Protein 2E9K (pdb70)

Solvent-accessible surface area: 8118 Å² total; per-residue (Å²): 97,79,132,61,76,106,87,120,85,227,12,60,122,16,41,66,33,2,46,107,42,3,116,62,40,127,186,28,119,14,80,74,10,18,64,22,9,93,27,2,18,2,6,0,0,1,2,49,141,120,133,71,126,55,0,80,37,154,78,16,64,119,112,68,15,54,125,1,1,90,57,0,12,64,20,0,84,183,105,69,44,18,80,44,81,33,86,0,144,103,8,24,85,34,143,147,29,98,81,90,44,12,29,111,11,3,34,85,2,41,116,90,47,140,62,115,134,132,179,129,187

Sequence (121 aa):
GSSGSSGDIRPSKLLTWCQQQTEGYQHVNVTDLTTSWRSGLALCAIIHRFRPELINFDSLNEDDAVENNQLAFDVAEREFGIPPVTTGKEMASAQEPDKLSMVMYLSKFYELFRGTPLRPVGSSGSSGDIRPSKLLTWCQQQTEGYQHVNVTDLTTSWRSGLALCAIIHRFRPELINFDSLNEDDAVENNQLAFDVAEREFGIPPVTTGKEMASAQEPDKLSMVMYLSKFYELFRGTPLRPVGSSGSSGDIRPSKLLTWCQQQTEGYQHVNVTDLTTSWRSGLALCAIIHRFRPELINFDSLNEDDAVENNQLAFDVAEREFGIPPVTTGKEMASAQEPDKLSMVMYLSKFYELFRGTPLRPVGSSGSSGDIRPSKLLTWCQQQTEGYQHVNVTDLTTSWRSGLALCAIIHRFRPELINFDSLNEDDAVENNQLAFDVAEREFGIPPVTTGKEMASAQEPDKLSMVMYLSKFYELFRGTPLRPVGSSGSSGDIRPSKLLTWCQQQTEGYQHVNVTDLTTSWRSGLALCAIIHRFRPELINFDSLNEDDAVENNQLAFDVAEREFGIPPVTTGKEMASAQEPDKLSMVMYLSKFYELFRGTPLRPVGSSGSSGDIRPSKLLTWCQQQTEGYQHVNVTDLTTSWRSGLALCAIIHRFRPELINFDSLNEDDAVENNQLAFDVAEREFGIPPVTTGKEMASAQEPDKLSMVMYLSKFYELFRGTPLRPVGSSGSSGDIRPSKLLTWCQQQTEGYQHVNVTDLTTSWRSGLALCAIIHRFRPELINFDSLNEDDAVENNQLAFDVAEREFGIPPVTTGKEMASAQEPDKLSMVMYLSKFYELFRGTPLRPVGSSGSSGDIRPSKLLTWCQQQTEGYQHVNVTDLTTSWRSGLALCAIIHRFRPELINFDSLNEDDAVENNQLAFDVAEREFGIPPVTTGKEMASAQEPDKLSMVMYLSKFYELFRGTPLRPVGSSGSSGDIRPSKLLTWCQQQTEGYQHVNVTDLTTSWRSGLALCAIIHRFRPELINFDSLNEDDAVENNQLAFDVAEREFGIPPVTTGKEMASAQEPDKLSMVMYLSKFYELFRGTPLRPVGSSGSSGDIRPSKLLTWCQQQTEGYQHVNVTDLTTSWRSGLALCAIIHRFRPELINFDSLNEDDAVENNQLAFDVAEREFGIPPVTTGKEMASAQEPDKLSMVMYLSKFYELFRGTPLRPVGSSGSSGDIRPSKLLTWCQQQTEGYQHVNVTDLTTSWRSGLALCAIIHRFRPELINFDSLNEDDAVENNQLAFDVAEREFGIPPVTTGKEMASAQEPDKLSMVMYLSKFYELFRGTPLRPVGSSGSSGDIRPSKLLTWCQQQTEGYQHVNVTDLTTSWRSGLALCAIIHRFRPELINFDSLNEDDAVENNQLAFDVAEREFGIPPVTTGKEMASAQEPDKLSMVMYLSKFYELFRGTPLRPVGSSGSSGDIRPSKLLTWCQQQTEGYQHVNVTDLTTSWRSGLALCAIIHRFRPELINFDSLNEDDAVENNQLAFDVAEREFGIPPVTTGKEMASAQEPDKLSMVMYLSKFYELFRGTPLRPVGSSGSSGDIRPSKLLTWCQQQTEGYQHVNVTDLTTSWRSGLALCAIIHRFRPELINFDSLNEDDAVENNQLAFDVAEREFGIPPVTTGKEMASAQEPDKLSMVMYLSKFYELFRGTPLRPVGSSGSSGDIRPSKLLTWCQQQTEGYQHVNVTDLTTSWRSGLALCAIIHRFRPELINFDSLNEDDAVENNQLAFDVAEREFGIPPVTTGKEMASAQEPDKLSMVMYLSKFYELFRGTPLRPVGSSGSSGDIRPSKLLTWCQQQTEGYQHVNVTDLTTSWRSGLALCAIIHRFRPELINFDSLNEDDAVENNQLAFDVAEREFGIPPVTTGKEMASAQEPDKLSMVMYLSKFYELFRGTPLRPVGSSGSSGDIRPSKLLTWCQQQTEGYQHVNVTDLTTSWRSGLALCAIIHRFRPELINFDSLNEDDAVENNQLAFDVAEREFGIPPVTTGKEMASAQEPDKLSMVMYLSKFYELFRGTPLRPVGSSGSSGDIRPSKLLTWCQQQTEGYQHVNVTDLTTSWRSGLALCAIIHRFRPELINFDSLNEDDAVENNQLAFDVAEREFGIPPVTTGKEMASAQEPDKLSMVMYLSKFYELFRGTPLRPVGSSGSSGDIRPSKLLTWCQQQTEGYQHVNVTDLTTSWRSGLALCAIIHRFRPELINFDSLNEDDAVENNQLAFDVAEREFGIPPVTTGKEMASAQEPDKLSMVMYLSKFYELFRGTPLRPVGSSGSSGDIRPSKLLTWCQQQTEGYQHVNVTDLTTSWRSGLALCAIIHRFRPELINFDSLNEDDAVENNQLAFDVAEREFGIPPVTTGKEMASAQEPDKLSMVMYLSKFYELFRGTPLRPV

InterPro domains:
  IPR001715 Calponin homology domain [PF00307] (521-622)
  IPR001715 Calponin homology domain [PS50021] (516-619)
  IPR001715 Calponin homology domain [SM00033] (518-617)
  IPR001781 Zinc finger, LIM-type [PF00412] (1002-1058)
  IPR001781 Zinc finger, LIM-type [PS00478] (1002-1036)
  IPR001781 Zinc finger, LIM-type [PS50023] (1000-1062)
  IPR001781 Zinc finger, LIM-type [SM00132] (1001-1055)
  IPR002938 FAD-binding domain [PF01494] (87-123)
  IPR016103 ProQ/FinO domain [SM00945] (1627-1721)
  IPR022735 bMERB domain [PF12130] (1809-1942)
  IPR022735 bMERB domain [PS51848] (1796-1945)
  IPR022735 bMERB domain [SM01203] (1803-1945)
  IPR036188 FAD/NAD(P)-binding domain superfamily [G3DSA:3.50.50.60] (2-494)
  IPR036188 FAD/NAD(P)-binding domain superfamily [SSF51905] (86-437)
  IPR036872 CH domain superfamily [G3DSA:1.10.418.10] (517-625)
  IPR036872 CH domain superfamily [SSF47576] (388-622)
  IPR050540 F-actin Monooxygenase Mical [PTHR23167] (63-1945)
  IPR057494 [F-actin]-monooxygenase MICAL1-3-like, Rossman domain [PF25413] (241-370)

Nearest PDB structures (foldseek):
  2e9k-assembly1_A  TM=8.822E-01  e=6.210E-16  Homo sapiens
  2d88-assembly1_A  TM=9.011E-01  e=2.094E-11  Homo sapiens
  6ici-assembly1_A  TM=9.616E-01  e=8.379E-11  Homo sapiens
  1tjt-assembly1_A-2  TM=9.449E-01  e=8.167E-08  Homo sapiens
  2d87-assembly1_A  TM=7.882E-01  e=4.642E-08  Homo sapiens

Organism: Homo sapiens (NCBI:txid9606)

Structure (mmCIF, N/CA/C/O backbone):
data_2E9K
#
_entry.id   2E9K
#
loop_
_atom_site.group_PDB
_atom_site.id
_atom_site.type_symbol
_atom_site.label_atom_id
_atom_site.label_alt_id
_atom_site.label_comp_id
_atom_site.label_asym_id
_atom_site.label_entity_id
_atom_site.label_seq_id
_atom_site.pdbx_PDB_ins_code
_atom_site.Cartn_x
_atom_site.Cartn_y
_atom_site.Cartn_z
_atom_site.occupancy
_atom_site.B_iso_or_equiv
_atom_site.auth_seq_id
_atom_site.auth_comp_id
_atom_site.auth_asym_id
_atom_site.auth_atom_id
_atom_site.pdbx_PDB_model_num
ATOM 1 N N . GLY A 1 1 ? -14.983 -10.577 -7.501 1.00 0.00 1 GLY A N 1
ATOM 2 C CA . GLY A 1 1 ? -14.860 -11.264 -8.773 1.00 0.00 1 GLY A CA 1
ATOM 3 C C . GLY A 1 1 ? -15.217 -12.734 -8.676 1.00 0.00 1 GLY A C 1
ATOM 4 O O . GLY A 1 1 ? -16.002 -13.243 -9.475 1.00 0.00 1 GLY A O 1
ATOM 8 N N . SER A 1 2 ? -14.637 -13.418 -7.694 1.00 0.00 2 SER A N 1
ATOM 9 C CA . SER A 1 2 ? -14.895 -14.840 -7.498 1.00 0.00 2 SER A CA 1
ATOM 10 C C . SER A 1 2 ? -16.386 -15.102 -7.314 1.00 0.00 2 SER A C 1
ATOM 11 O O . SER A 1 2 ? -17.119 -14.253 -6.805 1.00 0.00 2 SER A O 1
ATOM 19 N N . SER A 1 3 ? -16.829 -16.284 -7.730 1.00 0.00 3 SER A N 1
ATOM 20 C CA . SER A 1 3 ? -18.234 -16.657 -7.615 1.00 0.00 3 SER A CA 1
ATOM 21 C C . SER A 1 3 ? -18.644 -16.783 -6.151 1.00 0.00 3 SER A C 1
ATOM 22 O O . SER A 1 3 ? -19.717 -16.331 -5.754 1.00 0.00 3 SER A O 1
ATOM 30 N N . GLY A 1 4 ? -17.780 -17.402 -5.352 1.00 0.00 4 GLY A N 1
ATOM 31 C CA . GLY A 1 4 ? -18.070 -17.577 -3.941 1.00 0.00 4 GLY A CA 1
ATOM 32 C C . GLY A 1 4 ? -16.823 -17.848 -3.122 1.00 0.00 4 GLY A C 1
ATOM 33 O O . GLY A 1 4 ? -16.685 -18.915 -2.523 1.00 0.00 4 GLY A O 1
ATOM 37 N N . SER A 1 5 ? -15.911 -16.882 -3.098 1.00 0.00 5 SER A N 1
ATOM 38 C CA . SER A 1 5 ? -14.666 -17.023 -2.352 1.00 0.00 5 SER A CA 1
ATOM 39 C C . SER A 1 5 ? -14.922 -16.949 -0.850 1.00 0.00 5 SER A C 1
ATOM 40 O O . SER A 1 5 ? -15.646 -16.074 -0.375 1.00 0.00 5 SER A O 1
ATOM 48 N N . SER A 1 6 ? -14.323 -17.875 -0.107 1.00 0.00 6 SER A N 1
ATOM 49 C CA . SER A 1 6 ? -14.488 -17.918 1.341 1.00 0.00 6 SER A CA 1
ATOM 50 C C . SER A 1 6 ? -13.295 -18.600 2.004 1.00 0.00 6 SER A C 1
ATOM 51 O O . SER A 1 6 ? -12.879 -19.683 1.595 1.00 0.00 6 SER A O 1
ATOM 59 N N . GLY A 1 7 ? -12.748 -17.956 3.031 1.00 0.00 7 GLY A N 1
ATOM 60 C CA . GLY A 1 7 ? -11.609 -18.514 3.734 1.00 0.00 7 GLY A CA 1
ATOM 61 C C . GLY A 1 7 ? -10.480 -17.515 3.895 1.00 0.00 7 GLY A C 1
ATOM 62 O O . GLY A 1 7 ? -10.133 -17.136 5.013 1.00 0.00 7 GLY A O 1
ATOM 66 N N . ASP A 1 8 ? -9.906 -17.089 2.776 1.00 0.00 8 ASP A N 1
ATOM 67 C CA . ASP A 1 8 ? -8.809 -16.128 2.797 1.00 0.00 8 ASP A CA 1
ATOM 68 C C . ASP A 1 8 ? -9.098 -14.954 1.867 1.00 0.00 8 ASP A C 1
ATOM 69 O O . ASP A 1 8 ? -9.483 -15.143 0.713 1.00 0.00 8 ASP A O 1
ATOM 78 N N . ILE A 1 9 ? -8.909 -13.741 2.378 1.00 0.00 9 ILE A N 1
ATOM 79 C CA . ILE A 1 9 ? -9.150 -12.537 1.593 1.00 0.00 9 ILE A CA 1
ATOM 80 C C . ILE A 1 9 ? -7.839 -11.922 1.114 1.00 0.00 9 ILE A C 1
ATOM 81 O O . ILE A 1 9 ? -6.823 -11.982 1.808 1.00 0.00 9 ILE A O 1
ATOM 97 N N . ARG A 1 10 ? -7.869 -11.331 -0.076 1.00 0.00 10 ARG A N 1
ATOM 98 C CA . ARG A 1 10 ? -6.683 -10.705 -0.648 1.00 0.00 10 ARG A CA 1
ATOM 99 C C . ARG A 1 10 ? -6.380 -9.380 0.045 1.00 0.00 10 ARG A C 1
ATOM 100 O O . ARG A 1 10 ? -5.331 -9.201 0.665 1.00 0.00 10 ARG A O 1
ATOM 121 N N . PRO A 1 11 ? -7.319 -8.428 -0.060 1.00 0.00 11 PRO A N 1
ATOM 122 C CA . PRO A 1 11 ? -7.175 -7.103 0.550 1.00 0.00 11 PRO A CA 1
ATOM 123 C C . PRO A 1 11 ? -7.258 -7.154 2.072 1.00 0.00 11 PRO A C 1
ATOM 124 O O . PRO A 1 11 ? -7.282 -6.118 2.737 1.00 0.00 11 PRO A O 1
ATOM 135 N N . SER A 1 12 ? -7.302 -8.365 2.618 1.00 0.00 12 SER A N 1
ATOM 136 C CA . SER A 1 12 ? -7.386 -8.550 4.062 1.00 0.00 12 SER A CA 1
ATOM 137 C C . SER A 1 12 ? -6.476 -7.565 4.789 1.00 0.00 12 SER A C 1
ATOM 138 O O . SER A 1 12 ? -6.922 -6.816 5.660 1.00 0.00 12 SER A O 1
ATOM 146 N N . LYS A 1 13 ? -5.198 -7.571 4.427 1.00 0.00 13 LYS A N 1
ATOM 147 C CA . LYS A 1 13 ? -4.223 -6.679 5.043 1.00 0.00 13 LYS A CA 1
ATOM 148 C C . LYS A 1 13 ? -4.513 -5.225 4.683 1.00 0.00 13 LYS A C 1
ATOM 149 O O . LYS A 1 13 ? -4.465 -4.341 5.540 1.00 0.00 13 LYS A O 1
ATOM 168 N N . LEU A 1 14 ? -4.816 -4.983 3.412 1.00 0.00 14 LEU A N 1
ATOM 169 C CA . LEU A 1 14 ? -5.116 -3.636 2.940 1.00 0.00 14 LEU A CA 1
ATOM 170 C C . LEU A 1 14 ? -6.176 -2.976 3.816 1.00 0.00 14 LEU A C 1
ATOM 171 O O . LEU A 1 14 ? -5.955 -1.898 4.371 1.00 0.00 14 LEU A O 1
ATOM 187 N N . LEU A 1 15 ? -7.327 -3.628 3.937 1.00 0.00 15 LEU A N 1
ATOM 188 C CA . LEU A 1 15 ? -8.421 -3.105 4.747 1.00 0.00 15 LEU A CA 1
ATOM 189 C C . LEU A 1 15 ? -7.900 -2.535 6.063 1.00 0.00 15 LEU A C 1
ATOM 190 O O . LEU A 1 15 ? -8.107 -1.360 6.368 1.00 0.00 15 LEU A O 1
ATOM 206 N N . THR A 1 16 ? -7.221 -3.375 6.839 1.00 0.00 16 THR A N 1
ATOM 207 C CA . THR A 1 16 ? -6.670 -2.955 8.120 1.00 0.00 16 THR A CA 1
ATOM 208 C C . THR A 1 16 ? -6.121 -1.535 8.044 1.00 0.00 16 THR A C 1
ATOM 209 O O . THR A 1 16 ? -6.680 -0.611 8.637 1.00 0.00 16 THR A O 1
ATOM 220 N N . TRP A 1 17 ? -5.027 -1.367 7.311 1.00 0.00 17 TRP A N 1
ATOM 221 C CA . TRP A 1 17 ? -4.403 -0.057 7.158 1.00 0.00 17 TRP A CA 1
ATOM 222 C C . TRP A 1 17 ? -5.458 1.040 7.064 1.00 0.00 17 TRP A C 1
ATOM 223 O O . TRP A 1 17 ? -5.488 1.957 7.885 1.00 0.00 17 TRP A O 1
ATOM 244 N N . CYS A 1 18 ? -6.321 0.940 6.059 1.00 0.00 18 CYS A N 1
ATOM 245 C CA . CYS A 1 18 ? -7.377 1.926 5.858 1.00 0.00 18 CYS A CA 1
ATOM 246 C C . CYS A 1 18 ? -8.181 2.129 7.137 1.00 0.00 18 CYS A C 1
ATOM 247 O O . CYS A 1 18 ? -8.280 3.245 7.648 1.00 0.00 18 CYS A O 1
ATOM 255 N N . GLN A 1 19 ? -8.755 1.045 7.649 1.00 0.00 19 GLN A N 1
ATOM 256 C CA . GLN A 1 19 ? -9.552 1.106 8.868 1.00 0.00 19 GLN A CA 1
ATOM 257 C C . GLN A 1 19 ? -8.787 1.808 9.985 1.00 0.00 19 GLN A C 1
ATOM 258 O O . GLN A 1 19 ? -9.370 2.539 10.785 1.00 0.00 19 GLN A O 1
ATOM 272 N N . GLN A 1 20 ? -7.478 1.580 10.033 1.00 0.00 20 GLN A N 1
ATOM 273 C CA . GLN A 1 20 ? -6.634 2.190 11.053 1.00 0.00 20 GLN A CA 1
ATOM 274 C C . GLN A 1 20 ? -6.558 3.702 10.864 1.00 0.00 20 GLN A C 1
ATOM 275 O O . GLN A 1 20 ? -6.764 4.465 11.807 1.00 0.00 20 GLN A O 1
ATOM 289 N N . GLN A 1 21 ? -6.261 4.126 9.640 1.00 0.00 21 GLN A N 1
ATOM 290 C CA . GLN A 1 21 ? -6.157 5.547 9.328 1.00 0.00 21 GLN A CA 1
ATOM 291 C C . GLN A 1 21 ? -7.470 6.265 9.620 1.00 0.00 21 GLN A C 1
ATOM 292 O O . GLN A 1 21 ? -7.485 7.324 10.249 1.00 0.00 21 GLN A O 1
ATOM 306 N N . THR A 1 22 ? -8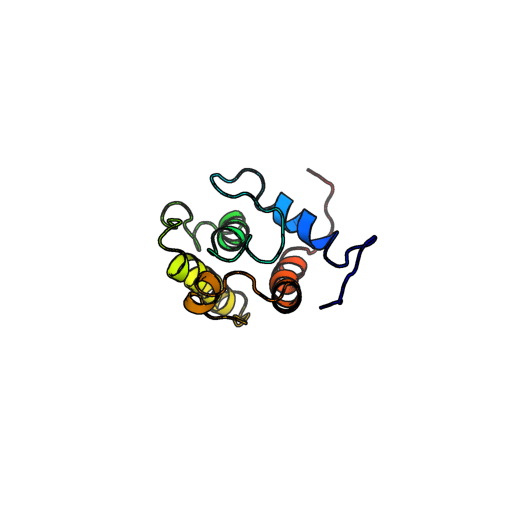.573 5.683 9.159 1.00 0.00 22 THR A N 1
ATOM 307 C CA . THR A 1 22 ? -9.891 6.269 9.369 1.00 0.00 22 THR A CA 1
ATOM 308 C C . THR A 1 22 ? -10.315 6.159 10.829 1.00 0.00 22 THR A C 1
ATOM 309 O O . THR A 1 22 ? -11.126 6.950 11.310 1.00 0.00 22 THR A O 1
ATOM 320 N N . GLU A 1 23 ? -9.760 5.175 11.530 1.00 0.00 23 GLU A N 1
ATOM 321 C CA . GLU A 1 23 ? -10.082 4.964 12.936 1.00 0.00 23 GLU A CA 1
ATOM 322 C C . GLU A 1 23 ? -10.026 6.278 13.711 1.00 0.00 23 GLU A C 1
ATOM 323 O O . GLU A 1 23 ? -9.085 7.056 13.566 1.00 0.00 23 GLU A O 1
ATOM 335 N N . GLY A 1 24 ? -11.043 6.517 14.533 1.00 0.00 24 GLY A N 1
ATOM 336 C CA . GLY A 1 24 ? -11.091 7.737 15.318 1.00 0.00 24 GLY A CA 1
ATOM 337 C C . GLY A 1 24 ? -12.109 8.727 14.788 1.00 0.00 24 GLY A C 1
ATOM 338 O O . GLY A 1 24 ? -12.911 9.271 15.548 1.00 0.00 24 GLY A O 1
ATOM 342 N N . TYR A 1 25 ? -12.077 8.963 13.481 1.00 0.00 25 TYR A N 1
ATOM 343 C CA . TYR A 1 25 ? -13.002 9.898 12.850 1.00 0.00 25 TYR A CA 1
ATOM 344 C C . TYR A 1 25 ? -14.430 9.661 13.332 1.00 0.00 25 TYR A C 1
ATOM 345 O O . TYR A 1 25 ? -14.714 8.664 13.995 1.00 0.00 25 TYR A O 1
ATOM 363 N N . GLN A 1 26 ? -15.323 10.585 12.993 1.00 0.00 26 GLN A N 1
ATOM 364 C CA . GLN A 1 26 ? -16.721 10.477 13.391 1.00 0.00 26 GLN A CA 1
ATOM 365 C C . GLN A 1 26 ? -17.608 10.181 12.186 1.00 0.00 26 GLN A C 1
ATOM 366 O O . GLN A 1 26 ? -17.323 10.616 11.070 1.00 0.00 26 GLN A O 1
ATOM 380 N N . HIS A 1 27 ? -18.685 9.438 12.419 1.00 0.00 27 HIS A N 1
ATOM 381 C CA . HIS A 1 27 ? -19.615 9.083 11.353 1.00 0.00 27 HIS A CA 1
ATOM 382 C C . HIS A 1 27 ? -18.889 8.377 10.212 1.00 0.00 27 HIS A C 1
ATOM 383 O O . HIS A 1 27 ? -19.337 8.406 9.065 1.00 0.00 27 HIS A O 1
ATOM 398 N N . VAL A 1 28 ? -17.766 7.743 10.534 1.00 0.00 28 VAL A N 1
ATOM 399 C CA . VAL A 1 28 ? -16.978 7.029 9.536 1.00 0.00 28 VAL A CA 1
ATOM 400 C C . VAL A 1 28 ? -16.684 5.603 9.986 1.00 0.00 28 VAL A C 1
ATOM 401 O O . VAL A 1 28 ? -15.743 5.361 10.741 1.00 0.00 28 VAL A O 1
ATOM 414 N N . ASN A 1 29 ? -17.496 4.661 9.518 1.00 0.00 29 ASN A N 1
ATOM 415 C CA . ASN A 1 29 ? -17.323 3.257 9.872 1.00 0.00 29 ASN A CA 1
ATOM 416 C C . ASN A 1 29 ? -16.902 2.436 8.656 1.00 0.00 29 ASN A C 1
ATOM 417 O O . ASN A 1 29 ? -17.730 2.080 7.818 1.00 0.00 29 ASN A O 1
ATOM 428 N N . VAL A 1 30 ? -15.609 2.140 8.568 1.00 0.00 30 VAL A N 1
ATOM 429 C CA . VAL A 1 30 ? -15.078 1.360 7.457 1.00 0.00 30 VAL A CA 1
ATOM 430 C C . VAL A 1 30 ? -15.063 -0.128 7.787 1.00 0.00 30 VAL A C 1
ATOM 431 O O . VAL A 1 30 ? -14.327 -0.573 8.668 1.00 0.00 30 VAL A O 1
ATOM 444 N N . THR A 1 31 ? -15.881 -0.895 7.073 1.00 0.00 31 THR A N 1
ATOM 445 C CA . THR A 1 31 ? -15.963 -2.334 7.289 1.00 0.00 31 THR A CA 1
ATOM 446 C C . THR A 1 31 ? -15.591 -3.102 6.027 1.00 0.00 31 THR A C 1
ATOM 447 O O . THR A 1 31 ? -15.202 -4.269 6.091 1.00 0.00 31 THR A O 1
ATOM 458 N N . ASP A 1 32 ? -15.710 -2.442 4.881 1.00 0.00 32 ASP A N 1
ATOM 459 C CA . ASP A 1 32 ? -15.384 -3.063 3.602 1.00 0.00 32 ASP A CA 1
ATOM 460 C C . ASP A 1 32 ? -14.594 -2.103 2.718 1.00 0.00 32 ASP A C 1
ATOM 461 O O . ASP A 1 32 ? -14.234 -1.004 3.142 1.00 0.00 32 ASP A O 1
ATOM 470 N N . LEU A 1 33 ? -14.326 -2.525 1.487 1.00 0.00 33 LEU A N 1
ATOM 471 C CA . LEU A 1 33 ? -13.577 -1.704 0.543 1.00 0.00 33 LEU A CA 1
ATOM 472 C C . LEU A 1 33 ? -14.412 -1.402 -0.698 1.00 0.00 33 LEU A C 1
ATOM 473 O O . LEU A 1 33 ? -13.882 -1.287 -1.804 1.00 0.00 33 LEU A O 1
ATOM 489 N N . THR A 1 34 ? -15.721 -1.273 -0.507 1.00 0.00 34 THR A N 1
ATOM 490 C CA . THR A 1 34 ? -16.630 -0.983 -1.609 1.00 0.00 34 THR A CA 1
ATOM 491 C C . THR A 1 34 ? -17.529 0.203 -1.283 1.00 0.00 34 THR A C 1
ATOM 492 O O . THR A 1 34 ? -17.333 1.305 -1.797 1.00 0.00 34 THR A O 1
ATOM 503 N N . THR A 1 35 ? -18.518 -0.028 -0.424 1.00 0.00 35 THR A N 1
ATOM 504 C CA . THR A 1 35 ? -19.448 1.022 -0.029 1.00 0.00 35 THR A CA 1
ATOM 505 C C . THR A 1 35 ? -18.807 1.979 0.969 1.00 0.00 35 THR A C 1
ATOM 506 O O . THR A 1 35 ? -19.154 3.159 1.023 1.00 0.00 35 THR A O 1
ATOM 517 N N . SER A 1 36 ? -17.868 1.464 1.756 1.00 0.00 36 SER A N 1
ATOM 518 C CA . SER A 1 36 ? -17.179 2.273 2.755 1.00 0.00 36 SER A CA 1
ATOM 519 C C . SER A 1 36 ? -16.548 3.505 2.114 1.00 0.00 36 SER A C 1
ATOM 520 O O . SER A 1 36 ? -16.157 4.446 2.805 1.00 0.00 36 SER A O 1
ATOM 528 N N . TRP A 1 37 ? -16.451 3.492 0.790 1.00 0.00 37 TRP A N 1
ATOM 529 C CA . TRP A 1 37 ? -15.867 4.608 0.054 1.00 0.00 37 TRP A CA 1
ATOM 530 C C . TRP A 1 37 ? -16.809 5.089 -1.043 1.00 0.00 37 TRP A C 1
ATOM 531 O O . TRP A 1 37 ? -16.368 5.597 -2.074 1.00 0.00 37 TRP A O 1
ATOM 552 N N . ARG A 1 38 ? -18.109 4.927 -0.816 1.00 0.00 38 ARG A N 1
ATOM 553 C CA . ARG A 1 38 ? -19.113 5.344 -1.787 1.00 0.00 38 ARG A CA 1
ATOM 554 C C . ARG A 1 38 ? -19.448 6.824 -1.620 1.00 0.00 38 ARG A C 1
ATOM 555 O O . ARG A 1 38 ? -19.929 7.470 -2.551 1.00 0.00 38 ARG A O 1
ATOM 576 N N . SER A 1 39 ? -19.190 7.353 -0.429 1.00 0.00 39 SER A N 1
ATOM 577 C CA . SER A 1 39 ? -19.468 8.755 -0.139 1.00 0.00 39 SER A CA 1
ATOM 578 C C . SER A 1 39 ? -18.212 9.605 -0.311 1.00 0.00 39 SER A C 1
ATOM 579 O O . SER A 1 39 ? -18.291 10.795 -0.613 1.00 0.00 39 SER A O 1
ATOM 587 N N . GLY A 1 40 ? -17.053 8.983 -0.116 1.00 0.00 40 GLY A N 1
ATOM 588 C CA . GLY A 1 40 ? -15.797 9.696 -0.253 1.00 0.00 40 GLY A CA 1
ATOM 589 C C . GLY A 1 40 ? -15.144 9.983 1.085 1.00 0.00 40 GLY A C 1
ATOM 590 O O . GLY A 1 40 ? -13.924 9.884 1.223 1.00 0.00 40 GLY A O 1
ATOM 594 N N . LEU A 1 41 ? -15.956 10.342 2.073 1.00 0.00 41 LEU A N 1
ATOM 595 C CA . LEU A 1 41 ? -15.451 10.646 3.407 1.00 0.00 41 LEU A CA 1
ATOM 596 C C . LEU A 1 41 ? -14.301 9.716 3.779 1.00 0.00 41 LEU A C 1
ATOM 597 O O . LEU A 1 41 ? -13.244 10.165 4.220 1.00 0.00 41 LEU A O 1
ATOM 613 N N . ALA A 1 42 ? -14.514 8.417 3.595 1.00 0.00 42 ALA A N 1
ATOM 614 C CA . ALA A 1 42 ? -13.494 7.423 3.907 1.00 0.00 42 ALA A CA 1
ATOM 615 C C . ALA A 1 42 ? -12.116 7.888 3.448 1.00 0.00 42 ALA A C 1
ATOM 616 O O . ALA A 1 42 ? -11.213 8.087 4.261 1.00 0.00 42 ALA A O 1
ATOM 623 N N . LEU A 1 43 ? -11.961 8.059 2.139 1.00 0.00 43 LEU A N 1
ATOM 624 C CA . LEU A 1 43 ? -10.692 8.500 1.571 1.00 0.00 43 LEU A CA 1
ATOM 625 C C . LEU A 1 43 ? -10.291 9.863 2.125 1.00 0.00 43 LEU A C 1
ATOM 626 O O . LEU A 1 43 ? -9.215 10.017 2.704 1.00 0.00 43 LEU A O 1
ATOM 642 N N . CYS A 1 44 ? -11.164 10.848 1.945 1.00 0.00 44 CYS A N 1
ATOM 643 C CA . CYS A 1 44 ? -10.902 12.199 2.429 1.00 0.00 44 CYS A CA 1
ATOM 644 C C . CYS A 1 44 ? -10.270 12.167 3.816 1.00 0.00 44 CYS A C 1
ATOM 645 O O . CYS A 1 44 ? -9.357 12.937 4.111 1.00 0.00 44 CYS A O 1
ATOM 653 N N . ALA A 1 45 ? -10.764 11.272 4.666 1.00 0.00 45 ALA A N 1
ATOM 654 C CA . ALA A 1 45 ? -10.247 11.139 6.022 1.00 0.00 45 ALA A CA 1
ATOM 655 C C . ALA A 1 45 ? -8.759 10.807 6.012 1.00 0.00 45 ALA A C 1
ATOM 656 O O . ALA A 1 45 ? -7.972 11.421 6.733 1.00 0.00 45 ALA A O 1
ATOM 663 N N . ILE A 1 46 ? -8.380 9.832 5.193 1.00 0.00 46 ILE A N 1
ATOM 664 C CA . ILE A 1 46 ? -6.986 9.420 5.090 1.00 0.00 46 ILE A CA 1
ATOM 665 C C . ILE A 1 46 ? -6.099 10.581 4.654 1.00 0.00 46 ILE A C 1
ATOM 666 O O . ILE A 1 46 ? -5.048 10.829 5.246 1.00 0.00 46 ILE A O 1
ATOM 682 N N . ILE A 1 47 ? -6.531 11.291 3.618 1.00 0.00 47 ILE A N 1
ATOM 683 C CA . ILE A 1 47 ? -5.778 12.429 3.105 1.00 0.00 47 ILE A CA 1
ATOM 684 C C . ILE A 1 47 ? -5.672 13.535 4.150 1.00 0.00 47 ILE A C 1
ATOM 685 O O . ILE A 1 47 ? -4.595 13.795 4.688 1.00 0.00 47 ILE A O 1
ATOM 701 N N . HIS A 1 48 ? -6.798 14.182 4.435 1.00 0.00 48 HIS A N 1
ATOM 702 C CA . HIS A 1 48 ? -6.833 15.258 5.419 1.00 0.00 48 HIS A CA 1
ATOM 703 C C . HIS A 1 48 ? -5.950 14.927 6.618 1.00 0.00 48 HIS A C 1
ATOM 704 O O . HIS A 1 48 ? -5.250 15.792 7.144 1.00 0.00 48 HIS A O 1
ATOM 719 N N . ARG A 1 49 ? -5.990 13.670 7.047 1.00 0.00 49 ARG A N 1
ATOM 720 C CA . ARG A 1 49 ? -5.196 13.225 8.186 1.00 0.00 49 ARG A CA 1
ATOM 721 C C . ARG A 1 49 ? -3.774 13.772 8.103 1.00 0.00 49 ARG A C 1
ATOM 722 O O . ARG A 1 49 ? -3.277 14.382 9.050 1.00 0.00 49 ARG A O 1
ATOM 743 N N . PHE A 1 50 ? -3.125 13.549 6.966 1.00 0.00 50 PHE A N 1
ATOM 744 C CA . PHE A 1 50 ? -1.759 14.018 6.760 1.00 0.00 50 PHE A CA 1
ATOM 745 C C . PHE A 1 50 ? -1.743 15.498 6.389 1.00 0.00 50 PHE A C 1
ATOM 746 O O . PHE A 1 50 ? -0.927 16.267 6.897 1.00 0.00 50 PHE A O 1
ATOM 763 N N . ARG A 1 51 ? -2.649 15.888 5.498 1.00 0.00 51 ARG A N 1
ATOM 764 C CA . ARG A 1 51 ? -2.738 17.275 5.057 1.00 0.00 51 ARG A CA 1
ATOM 765 C C . ARG A 1 51 ? -4.178 17.775 5.123 1.00 0.00 51 ARG A C 1
ATOM 766 O O . ARG A 1 51 ? -4.942 17.670 4.163 1.00 0.00 51 ARG A O 1
ATOM 787 N N . PRO A 1 52 ? -4.558 18.331 6.282 1.00 0.00 52 PRO A N 1
ATOM 788 C CA . PRO A 1 52 ? -5.908 18.859 6.502 1.00 0.00 52 PRO A CA 1
ATOM 789 C C . PRO A 1 52 ? -6.175 20.125 5.694 1.00 0.00 52 PRO A C 1
ATOM 790 O O . PRO A 1 52 ? -7.325 20.465 5.419 1.00 0.00 52 PRO A O 1
ATOM 801 N N . GLU A 1 53 ? -5.104 20.816 5.316 1.00 0.00 53 GLU A N 1
ATOM 802 C CA . GLU A 1 53 ? -5.224 22.045 4.540 1.00 0.00 53 GLU A CA 1
ATOM 803 C C . GLU A 1 53 ? -5.750 21.753 3.137 1.00 0.00 53 GLU A C 1
ATOM 804 O O . GLU A 1 53 ? -6.186 22.658 2.424 1.00 0.00 53 GLU A O 1
ATOM 816 N N . LEU A 1 54 ? -5.704 20.484 2.747 1.00 0.00 54 LEU A N 1
ATOM 817 C CA . LEU A 1 54 ? -6.175 20.071 1.430 1.00 0.00 54 LEU A CA 1
ATOM 818 C C . LEU A 1 54 ? -7.662 19.733 1.464 1.00 0.00 54 LEU A C 1
ATOM 819 O O . LEU A 1 54 ? -8.440 20.225 0.646 1.00 0.00 54 LEU A O 1
ATOM 835 N N . ILE A 1 55 ? -8.050 18.892 2.417 1.00 0.00 55 ILE A N 1
ATOM 836 C CA . ILE A 1 55 ? -9.444 18.491 2.560 1.00 0.00 55 ILE A CA 1
ATOM 837 C C . ILE A 1 55 ? -9.978 18.842 3.944 1.00 0.00 55 ILE A C 1
ATOM 838 O O . ILE A 1 55 ? -9.312 18.616 4.953 1.00 0.00 55 ILE A O 1
ATOM 854 N N . ASN A 1 56 ? -11.186 19.396 3.983 1.00 0.00 56 ASN A N 1
ATOM 855 C CA . ASN A 1 56 ? -11.811 19.779 5.244 1.00 0.00 56 ASN A CA 1
ATOM 856 C C . ASN A 1 56 ? -13.066 18.951 5.502 1.00 0.00 56 ASN A C 1
ATOM 857 O O . ASN A 1 56 ? -14.173 19.354 5.143 1.00 0.00 56 ASN A O 1
ATOM 868 N N . PHE A 1 57 ? -12.887 17.792 6.127 1.00 0.00 57 PHE A N 1
ATOM 869 C CA . PHE A 1 57 ? -14.005 16.908 6.433 1.00 0.00 57 PHE A CA 1
ATOM 870 C C . PHE A 1 57 ? -15.162 17.687 7.051 1.00 0.00 57 PHE A C 1
ATOM 871 O O . PHE A 1 57 ? -16.329 17.404 6.781 1.00 0.00 57 PHE A O 1
ATOM 888 N N . ASP A 1 58 ? -14.829 18.668 7.883 1.00 0.00 58 ASP A N 1
ATOM 889 C CA . ASP A 1 58 ? -15.839 19.489 8.540 1.00 0.00 58 ASP A CA 1
ATOM 890 C C . ASP A 1 58 ? -16.901 19.944 7.544 1.00 0.00 58 ASP A C 1
ATOM 891 O O . ASP A 1 58 ? -18.094 19.941 7.848 1.00 0.00 58 ASP A O 1
ATOM 900 N N . SER A 1 59 ? -16.459 20.338 6.354 1.00 0.00 59 SER A N 1
ATOM 901 C CA . SER A 1 59 ? -17.371 20.801 5.314 1.00 0.00 59 SER A CA 1
ATOM 902 C C . SER A 1 59 ? -17.991 19.622 4.571 1.00 0.00 59 SER A C 1
ATOM 903 O O . SER A 1 59 ? -19.107 19.714 4.058 1.00 0.00 59 SER A O 1
ATOM 911 N N . LEU A 1 60 ? -17.260 18.514 4.516 1.00 0.00 60 LEU A N 1
ATOM 912 C CA . LEU A 1 60 ? -17.737 17.315 3.836 1.00 0.00 60 LEU A CA 1
ATOM 913 C C . LEU A 1 60 ? -18.970 16.748 4.531 1.00 0.00 60 LEU A C 1
ATOM 914 O O . LEU A 1 60 ? -18.864 16.091 5.566 1.00 0.00 60 LEU A O 1
ATOM 930 N N . ASN A 1 61 ? -20.139 17.006 3.955 1.00 0.00 61 ASN A N 1
ATOM 931 C CA . ASN A 1 61 ? -21.393 16.520 4.519 1.00 0.00 61 ASN A CA 1
ATOM 932 C C . ASN A 1 61 ? -21.852 15.249 3.810 1.00 0.00 61 ASN A C 1
ATOM 933 O O . ASN A 1 61 ? -21.881 15.189 2.582 1.00 0.00 61 ASN A O 1
ATOM 944 N N . GLU A 1 62 ? -22.210 14.237 4.594 1.00 0.00 62 GLU A N 1
ATOM 945 C CA . GLU A 1 62 ? -22.668 12.968 4.041 1.00 0.00 62 GLU A CA 1
ATOM 946 C C . GLU A 1 62 ? -23.465 13.189 2.759 1.00 0.00 62 GLU A C 1
ATOM 947 O O . GLU A 1 62 ? -23.165 12.601 1.720 1.00 0.00 62 GLU A O 1
ATOM 959 N N . ASP A 1 63 ? -24.482 14.040 2.841 1.00 0.00 63 ASP A N 1
ATOM 960 C CA . ASP A 1 63 ? -25.323 14.340 1.688 1.00 0.00 63 ASP A CA 1
ATOM 961 C C . ASP A 1 63 ? -24.474 14.745 0.487 1.00 0.00 63 ASP A C 1
ATOM 962 O O . ASP A 1 63 ? -24.738 14.329 -0.641 1.00 0.00 63 ASP A O 1
ATOM 971 N N . ASP A 1 64 ? -23.455 15.559 0.737 1.00 0.00 64 ASP A N 1
ATOM 972 C CA . ASP A 1 64 ? -22.567 16.021 -0.324 1.00 0.00 64 ASP A CA 1
ATOM 973 C C . ASP A 1 64 ? -21.548 14.945 -0.686 1.00 0.00 64 ASP A C 1
ATOM 974 O O . ASP A 1 64 ? -20.348 15.210 -0.751 1.00 0.00 64 ASP A O 1
ATOM 983 N N . ALA A 1 65 ? -22.034 13.731 -0.919 1.00 0.00 65 ALA A N 1
ATOM 984 C CA . ALA A 1 65 ? -21.166 12.615 -1.276 1.00 0.00 65 ALA A CA 1
ATOM 985 C C . ALA A 1 65 ? -20.425 12.891 -2.579 1.00 0.00 65 ALA A C 1
ATOM 986 O O . ALA A 1 65 ? -19.195 12.867 -2.623 1.00 0.00 65 ALA A O 1
ATOM 993 N N . VAL A 1 66 ? -21.181 13.153 -3.641 1.00 0.00 66 VAL A N 1
ATOM 994 C CA . VAL A 1 66 ? -20.596 13.434 -4.946 1.00 0.00 66 VAL A CA 1
ATOM 995 C C . VAL A 1 66 ? -19.411 14.385 -4.823 1.00 0.00 66 VAL A C 1
ATOM 996 O O . VAL A 1 66 ? -18.312 14.087 -5.291 1.00 0.00 66 VAL A O 1
ATOM 1009 N N . GLU A 1 67 ? -19.641 15.532 -4.191 1.00 0.00 67 GLU A N 1
ATOM 1010 C CA . GLU A 1 67 ? -18.591 16.527 -4.007 1.00 0.00 67 GLU A CA 1
ATOM 1011 C C . GLU A 1 67 ? -17.464 15.975 -3.139 1.00 0.00 67 GLU A C 1
ATOM 1012 O O . GLU A 1 67 ? -16.287 16.144 -3.451 1.00 0.00 67 GLU A O 1
ATOM 1024 N N . ASN A 1 68 ? -17.836 15.314 -2.047 1.00 0.00 68 ASN A N 1
ATOM 1025 C CA . ASN A 1 68 ? -16.857 14.738 -1.133 1.00 0.00 68 ASN A CA 1
ATOM 1026 C C . ASN A 1 68 ? -15.901 13.808 -1.874 1.00 0.00 68 ASN A C 1
ATOM 1027 O O . ASN A 1 68 ? -14.740 13.662 -1.494 1.00 0.00 68 ASN A O 1
ATOM 1038 N N . ASN A 1 69 ? -16.398 13.181 -2.936 1.00 0.00 69 ASN A N 1
ATOM 1039 C CA . ASN A 1 69 ? -15.589 12.265 -3.731 1.00 0.00 69 ASN A CA 1
ATOM 1040 C C . ASN A 1 69 ? -14.723 13.030 -4.728 1.00 0.00 69 ASN A C 1
ATOM 1041 O O . ASN A 1 69 ? -13.497 12.924 -4.708 1.00 0.00 69 ASN A O 1
ATOM 1052 N N . GLN A 1 70 ? -15.370 13.799 -5.597 1.00 0.00 70 GLN A N 1
ATOM 1053 C CA . GLN A 1 70 ? -14.658 14.581 -6.601 1.00 0.00 70 GLN A CA 1
ATOM 1054 C C . GLN A 1 70 ? -13.472 15.312 -5.982 1.00 0.00 70 GLN A C 1
ATOM 1055 O O . GLN A 1 70 ? -12.385 15.356 -6.560 1.00 0.00 70 GLN A O 1
ATOM 1069 N N . LEU A 1 71 ? -13.686 15.885 -4.802 1.00 0.00 71 LEU A N 1
ATOM 1070 C CA . LEU A 1 71 ? -12.634 16.615 -4.104 1.00 0.00 71 LEU A CA 1
ATOM 1071 C C . LEU A 1 71 ? -11.383 15.756 -3.953 1.00 0.00 71 LEU A C 1
ATOM 1072 O O . LEU A 1 71 ? -10.322 16.089 -4.479 1.00 0.00 71 LEU A O 1
ATOM 1088 N N . ALA A 1 72 ? -11.516 14.647 -3.233 1.00 0.00 72 ALA A N 1
ATOM 1089 C CA . ALA A 1 72 ? -10.398 13.737 -3.017 1.00 0.00 72 ALA A CA 1
ATOM 1090 C C . ALA A 1 72 ? -9.749 13.342 -4.338 1.00 0.00 72 ALA A C 1
ATOM 1091 O O . ALA A 1 72 ? -8.530 13.423 -4.491 1.00 0.00 72 ALA A O 1
ATOM 1098 N N . PHE A 1 73 ? -10.570 12.913 -5.291 1.00 0.00 73 PHE A N 1
ATOM 1099 C CA . PHE A 1 73 ? -10.075 12.503 -6.600 1.00 0.00 73 PHE A CA 1
ATOM 1100 C C . PHE A 1 73 ? -9.188 13.585 -7.209 1.00 0.00 73 PHE A C 1
ATOM 1101 O O . PHE A 1 73 ? -8.007 13.358 -7.474 1.00 0.00 73 PHE A O 1
ATOM 1118 N N . ASP A 1 74 ? -9.765 14.761 -7.428 1.00 0.00 74 ASP A N 1
ATOM 1119 C CA . ASP A 1 74 ? -9.028 15.879 -8.006 1.00 0.00 74 ASP A CA 1
ATOM 1120 C C . ASP A 1 74 ? -7.740 16.139 -7.230 1.00 0.00 74 ASP A C 1
ATOM 1121 O O . ASP A 1 74 ? -6.649 16.142 -7.800 1.00 0.00 74 ASP A O 1
ATOM 1130 N N . VAL A 1 75 ? -7.875 16.359 -5.926 1.00 0.00 75 VAL A N 1
ATOM 1131 C CA . VAL A 1 75 ? -6.723 16.621 -5.071 1.00 0.00 75 VAL A CA 1
ATOM 1132 C C . VAL A 1 75 ? -5.621 15.593 -5.305 1.00 0.00 75 VAL A C 1
ATOM 1133 O O . VAL A 1 75 ? -4.446 15.942 -5.411 1.00 0.00 75 VAL A O 1
ATOM 1146 N N . ALA A 1 76 ? -6.010 14.325 -5.384 1.00 0.00 76 ALA A N 1
ATOM 1147 C CA . ALA A 1 76 ? -5.055 13.246 -5.608 1.00 0.00 76 ALA A CA 1
ATOM 1148 C C . ALA A 1 76 ? -4.477 13.309 -7.018 1.00 0.00 76 ALA A C 1
ATOM 1149 O O . ALA A 1 76 ? -3.360 12.851 -7.260 1.00 0.00 76 ALA A O 1
ATOM 1156 N N . GLU A 1 77 ? -5.244 13.877 -7.943 1.00 0.00 77 GLU A N 1
ATOM 1157 C CA . GLU A 1 77 ? -4.807 13.997 -9.329 1.00 0.00 77 GLU A CA 1
ATOM 1158 C C . GLU A 1 77 ? -4.002 15.277 -9.537 1.00 0.00 77 GLU A C 1
ATOM 1159 O O . GLU A 1 77 ? -3.318 15.435 -10.548 1.00 0.00 77 GLU A O 1
ATOM 1171 N N . ARG A 1 78 ? -4.091 16.187 -8.573 1.00 0.00 78 ARG A N 1
ATOM 1172 C CA . ARG A 1 78 ? -3.373 17.454 -8.650 1.00 0.00 78 ARG A CA 1
ATOM 1173 C C . ARG A 1 78 ? -2.066 17.387 -7.865 1.00 0.00 78 ARG A C 1
ATOM 1174 O O . ARG A 1 78 ? -1.073 18.007 -8.243 1.00 0.00 78 ARG A O 1
ATOM 1195 N N . GLU A 1 79 ? -2.077 16.632 -6.771 1.00 0.00 79 GLU A N 1
ATOM 1196 C CA . GLU A 1 79 ? -0.893 16.486 -5.933 1.00 0.00 79 GLU A CA 1
ATOM 1197 C C . GLU A 1 79 ? -0.151 15.193 -6.259 1.00 0.00 79 GLU A C 1
ATOM 1198 O O . GLU A 1 79 ? 1.040 15.209 -6.570 1.00 0.00 79 GLU A O 1
ATOM 1210 N N . PHE A 1 80 ? -0.864 14.074 -6.185 1.00 0.00 80 PHE A N 1
ATOM 1211 C CA . PHE A 1 80 ? -0.274 12.771 -6.470 1.00 0.00 80 PHE A CA 1
ATOM 1212 C C . PHE A 1 80 ? -0.324 12.468 -7.964 1.00 0.00 80 PHE A C 1
ATOM 1213 O O . PHE A 1 80 ? 0.470 11.678 -8.475 1.00 0.00 80 PHE A O 1
ATOM 1230 N N . GLY A 1 81 ? -1.263 13.101 -8.660 1.00 0.00 81 GLY A N 1
ATOM 1231 C CA . GLY A 1 81 ? -1.399 12.885 -10.089 1.00 0.00 81 GLY A CA 1
ATOM 1232 C C . GLY A 1 81 ? -2.092 11.577 -10.414 1.00 0.00 81 GLY A C 1
ATOM 1233 O O . GLY A 1 81 ? -2.018 11.092 -11.544 1.00 0.00 81 GLY A O 1
ATOM 1237 N N . ILE A 1 82 ? -2.765 11.003 -9.423 1.00 0.00 82 ILE A N 1
ATOM 1238 C CA . ILE A 1 82 ? -3.472 9.742 -9.609 1.00 0.00 82 ILE A CA 1
ATOM 1239 C C . ILE A 1 82 ? -4.890 9.977 -10.119 1.00 0.00 82 ILE A C 1
ATOM 1240 O O . ILE A 1 82 ? -5.748 10.513 -9.417 1.00 0.00 82 ILE A O 1
ATOM 1256 N N . PRO A 1 83 ? -5.145 9.566 -11.370 1.00 0.00 83 PRO A N 1
ATOM 1257 C CA . PRO A 1 83 ? -6.459 9.720 -12.001 1.00 0.00 83 PRO A CA 1
ATOM 1258 C C . PRO A 1 83 ? -7.510 8.804 -11.382 1.00 0.00 83 PRO A C 1
ATOM 1259 O O . PRO A 1 83 ? -7.268 7.624 -11.130 1.00 0.00 83 PRO A O 1
ATOM 1270 N N . PRO A 1 84 ? -8.704 9.360 -11.130 1.00 0.00 84 PRO A N 1
ATOM 1271 C CA . PRO A 1 84 ? -9.816 8.610 -10.538 1.00 0.00 84 PRO A CA 1
ATOM 1272 C C . PRO A 1 84 ? -10.391 7.572 -11.496 1.00 0.00 84 PRO A C 1
ATOM 1273 O O . PRO A 1 84 ? -10.622 7.857 -12.671 1.00 0.00 84 PRO A O 1
ATOM 1284 N N . VAL A 1 85 ? -10.620 6.366 -10.986 1.00 0.00 85 VAL A N 1
ATOM 1285 C CA . VAL A 1 85 ? -11.170 5.285 -11.796 1.00 0.00 85 VAL A CA 1
ATOM 1286 C C . VAL A 1 85 ? -12.658 5.491 -12.051 1.00 0.00 85 VAL A C 1
ATOM 1287 O O . VAL A 1 85 ? -13.179 5.114 -13.101 1.00 0.00 85 VAL A O 1
ATOM 1300 N N . THR A 1 86 ? -13.341 6.093 -11.082 1.00 0.00 86 THR A N 1
ATOM 1301 C CA . THR A 1 86 ? -14.771 6.350 -11.200 1.00 0.00 86 THR A CA 1
ATOM 1302 C C . THR A 1 86 ? -15.091 7.816 -10.933 1.00 0.00 86 THR A C 1
ATOM 1303 O O . THR A 1 86 ? -14.289 8.540 -10.341 1.00 0.00 86 THR A O 1
ATOM 1314 N N . THR A 1 87 ? -16.268 8.250 -11.371 1.00 0.00 87 THR A N 1
ATOM 1315 C CA . THR A 1 87 ? -16.694 9.631 -11.179 1.00 0.00 87 THR A CA 1
ATOM 1316 C C . THR A 1 87 ? -17.501 9.784 -9.895 1.00 0.00 87 THR A C 1
ATOM 1317 O O . THR A 1 87 ? -18.365 8.962 -9.592 1.00 0.00 87 THR A O 1
ATOM 1328 N N . GLY A 1 88 ? -17.215 10.843 -9.144 1.00 0.00 88 GLY A N 1
ATOM 1329 C CA . GLY A 1 88 ? -17.924 11.084 -7.901 1.00 0.00 88 GLY A CA 1
ATOM 1330 C C . GLY A 1 88 ? -19.386 10.692 -7.982 1.00 0.00 88 GLY A C 1
ATOM 1331 O O . GLY A 1 88 ? -19.893 9.975 -7.119 1.00 0.00 88 GLY A O 1
ATOM 1335 N N . LYS A 1 89 ? -20.067 11.164 -9.021 1.00 0.00 89 LYS A N 1
ATOM 1336 C CA . LYS A 1 89 ? -21.480 10.860 -9.212 1.00 0.00 89 LYS A CA 1
ATOM 1337 C C . LYS A 1 89 ? -21.713 9.353 -9.237 1.00 0.00 89 LYS A C 1
ATOM 1338 O O . LYS A 1 89 ? -22.551 8.833 -8.501 1.00 0.00 89 LYS A O 1
ATOM 1357 N N . GLU A 1 90 ? -20.965 8.657 -10.088 1.00 0.00 90 GLU A N 1
ATOM 1358 C CA . GLU A 1 90 ? -21.091 7.209 -10.207 1.00 0.00 90 GLU A CA 1
ATOM 1359 C C . GLU A 1 90 ? -20.774 6.524 -8.881 1.00 0.00 90 GLU A C 1
ATOM 1360 O O . GLU A 1 90 ? -21.446 5.571 -8.487 1.00 0.00 90 GLU A O 1
ATOM 1372 N N . MET A 1 91 ? -19.746 7.017 -8.198 1.00 0.00 91 MET A N 1
ATOM 1373 C CA . MET A 1 91 ? -19.340 6.453 -6.916 1.00 0.00 91 MET A CA 1
ATOM 1374 C C . MET A 1 91 ? -20.516 6.406 -5.946 1.00 0.00 91 MET A C 1
ATOM 1375 O O . MET A 1 91 ? -20.741 5.398 -5.277 1.00 0.00 91 MET A O 1
ATOM 1389 N N . ALA A 1 92 ? -21.263 7.503 -5.875 1.00 0.00 92 ALA A N 1
ATOM 1390 C CA . ALA A 1 92 ? -22.417 7.585 -4.988 1.00 0.00 92 ALA A CA 1
ATOM 1391 C C . ALA A 1 92 ? -23.622 6.868 -5.587 1.00 0.00 92 ALA A C 1
ATOM 1392 O O . ALA A 1 92 ? -24.386 6.216 -4.875 1.00 0.00 92 ALA A O 1
ATOM 1399 N N . SER A 1 93 ? -23.787 6.993 -6.900 1.00 0.00 93 SER A N 1
ATOM 1400 C CA . SER A 1 93 ? -24.902 6.360 -7.594 1.00 0.00 93 SER A CA 1
ATOM 1401 C C . SER A 1 93 ? -24.858 4.844 -7.425 1.00 0.00 93 SER A C 1
ATOM 1402 O O . SER A 1 93 ? -25.798 4.238 -6.912 1.00 0.00 93 SER A O 1
ATOM 1410 N N . ALA A 1 94 ? -23.758 4.239 -7.861 1.00 0.00 94 ALA A N 1
ATOM 1411 C CA . ALA A 1 94 ? -23.589 2.795 -7.757 1.00 0.00 94 ALA A CA 1
ATOM 1412 C C . ALA A 1 94 ? -23.755 2.325 -6.316 1.00 0.00 94 ALA A C 1
ATOM 1413 O O . ALA A 1 94 ? -23.097 2.834 -5.409 1.00 0.00 94 ALA A O 1
ATOM 1420 N N . GLN A 1 95 ? -24.638 1.353 -6.113 1.00 0.00 95 GLN A N 1
ATOM 1421 C CA . GLN A 1 95 ? -24.891 0.817 -4.781 1.00 0.00 95 GLN A CA 1
ATOM 1422 C C . GLN A 1 95 ? -23.738 -0.071 -4.324 1.00 0.00 95 GLN A C 1
ATOM 1423 O O . GLN A 1 95 ? -23.185 0.123 -3.243 1.00 0.00 95 GLN A O 1
ATOM 1437 N N . GLU A 1 96 ? -23.383 -1.046 -5.156 1.00 0.00 96 GLU A N 1
ATOM 1438 C CA . GLU A 1 96 ? -22.296 -1.964 -4.835 1.00 0.00 96 GLU A CA 1
ATOM 1439 C C . GLU A 1 96 ? -21.290 -2.037 -5.980 1.00 0.00 96 GLU A C 1
ATOM 1440 O O . GLU A 1 96 ? -21.468 -2.775 -6.950 1.00 0.00 96 GLU A O 1
ATOM 1452 N N . PRO A 1 97 ? -20.208 -1.254 -5.868 1.00 0.00 97 PRO A N 1
ATOM 1453 C CA . PRO A 1 97 ? -19.152 -1.211 -6.884 1.00 0.00 97 PRO A CA 1
ATOM 1454 C C . PRO A 1 97 ? -18.336 -2.499 -6.926 1.00 0.00 97 PRO A C 1
ATOM 1455 O O . PRO A 1 97 ? -18.611 -3.443 -6.185 1.00 0.00 97 PRO A O 1
ATOM 1466 N N . ASP A 1 98 ? -17.333 -2.530 -7.796 1.00 0.00 98 ASP A N 1
ATOM 1467 C CA . ASP A 1 98 ? -16.476 -3.702 -7.933 1.00 0.00 98 ASP A CA 1
ATOM 1468 C C . ASP A 1 98 ? -15.324 -3.653 -6.934 1.00 0.00 98 ASP A C 1
ATOM 1469 O O . ASP A 1 98 ? -14.390 -2.865 -7.085 1.00 0.00 98 ASP A O 1
ATOM 1478 N N . LYS A 1 99 ? -15.398 -4.499 -5.912 1.00 0.00 99 LYS A N 1
ATOM 1479 C CA . LYS A 1 99 ? -14.362 -4.553 -4.887 1.00 0.00 99 LYS A CA 1
ATOM 1480 C C . LYS A 1 99 ? -12.972 -4.526 -5.516 1.00 0.00 99 LYS A C 1
ATOM 1481 O O . LYS A 1 99 ? -12.023 -4.010 -4.925 1.00 0.00 99 LYS A O 1
ATOM 1500 N N . LEU A 1 100 ? -12.860 -5.082 -6.717 1.00 0.00 100 LEU A N 1
ATOM 1501 C CA . LEU A 1 100 ? -11.586 -5.120 -7.427 1.00 0.00 100 LEU A CA 1
ATOM 1502 C C . LEU A 1 100 ? -11.141 -3.716 -7.821 1.00 0.00 100 LEU A C 1
ATOM 1503 O O . LEU A 1 100 ? -10.144 -3.204 -7.311 1.00 0.00 100 LEU A O 1
ATOM 1519 N N . SER A 1 101 ? -11.887 -3.096 -8.729 1.00 0.00 101 SER A N 1
ATOM 1520 C CA . SER A 1 101 ? -11.568 -1.751 -9.193 1.00 0.00 101 SER A CA 1
ATOM 1521 C C . SER A 1 101 ? -11.255 -0.831 -8.017 1.00 0.00 101 SER A C 1
ATOM 1522 O O . SER A 1 101 ? -10.487 0.121 -8.147 1.00 0.00 101 SER A O 1
ATOM 1530 N N . MET A 1 102 ? -11.856 -1.124 -6.868 1.00 0.00 102 MET A N 1
ATOM 1531 C CA . MET A 1 102 ? -11.640 -0.325 -5.668 1.00 0.00 102 MET A CA 1
ATOM 1532 C C . MET A 1 102 ? -10.264 -0.601 -5.071 1.00 0.00 102 MET A C 1
ATOM 1533 O O . MET A 1 102 ? -9.475 0.319 -4.853 1.00 0.00 102 MET A O 1
ATOM 1547 N N . VAL A 1 103 ? -9.982 -1.873 -4.807 1.00 0.00 103 VAL A N 1
ATOM 1548 C CA . VAL A 1 103 ? -8.701 -2.269 -4.235 1.00 0.00 103 VAL A CA 1
ATOM 1549 C C . VAL A 1 103 ? -7.540 -1.727 -5.061 1.00 0.00 103 VAL A C 1
ATOM 1550 O O . VAL A 1 103 ? -6.636 -1.082 -4.531 1.00 0.00 103 VAL A O 1
ATOM 1563 N N . MET A 1 104 ? -7.572 -1.993 -6.363 1.00 0.00 104 MET A N 1
ATOM 1564 C CA . MET A 1 104 ? -6.522 -1.530 -7.263 1.00 0.00 104 MET A CA 1
ATOM 1565 C C . MET A 1 104 ? -6.279 -0.034 -7.091 1.00 0.00 104 MET A C 1
ATOM 1566 O O . MET A 1 104 ? -5.143 0.433 -7.172 1.00 0.00 104 MET A O 1
ATOM 1580 N N . TYR A 1 105 ? -7.352 0.712 -6.853 1.00 0.00 105 TYR A N 1
ATOM 1581 C CA . TYR A 1 105 ? -7.255 2.155 -6.672 1.00 0.00 105 TYR A CA 1
ATOM 1582 C C . TYR A 1 105 ? -6.694 2.495 -5.294 1.00 0.00 105 TYR A C 1
ATOM 1583 O O . TYR A 1 105 ? -5.660 3.154 -5.177 1.00 0.00 105 TYR A O 1
ATOM 1601 N N . LEU A 1 106 ? -7.384 2.041 -4.254 1.00 0.00 106 LEU A N 1
ATOM 1602 C CA . LEU A 1 106 ? -6.956 2.295 -2.883 1.00 0.00 106 LEU A CA 1
ATOM 1603 C C . LEU A 1 106 ? -5.484 1.940 -2.697 1.00 0.00 106 LEU A C 1
ATOM 1604 O O . LEU A 1 106 ? -4.735 2.674 -2.053 1.00 0.00 106 LEU A O 1
ATOM 1620 N N . SER A 1 107 ? -5.077 0.810 -3.266 1.00 0.00 107 SER A N 1
ATOM 1621 C CA . SER A 1 107 ? -3.695 0.356 -3.162 1.00 0.00 107 SER A CA 1
ATOM 1622 C C . SER A 1 107 ? -2.726 1.514 -3.374 1.00 0.00 107 SER A C 1
ATOM 1623 O O . SER A 1 107 ? -1.799 1.716 -2.589 1.00 0.00 107 SER A O 1
ATOM 1631 N N . LYS A 1 108 ? -2.946 2.274 -4.442 1.00 0.00 108 LYS A N 1
ATOM 1632 C CA . LYS A 1 108 ? -2.094 3.414 -4.760 1.00 0.00 108 LYS A CA 1
ATOM 1633 C C . LYS A 1 108 ? -1.886 4.296 -3.533 1.00 0.00 108 LYS A C 1
ATOM 1634 O O . LYS A 1 108 ? -0.780 4.776 -3.281 1.00 0.00 108 LYS A O 1
ATOM 1653 N N . PHE A 1 109 ? -2.955 4.505 -2.771 1.00 0.00 109 PHE A N 1
ATOM 1654 C CA . PHE A 1 109 ? -2.889 5.329 -1.570 1.00 0.00 109 PHE A CA 1
ATOM 1655 C C . PHE A 1 109 ? -2.153 4.599 -0.450 1.00 0.00 109 PHE A C 1
ATOM 1656 O O . PHE A 1 109 ? -1.554 5.225 0.425 1.00 0.00 109 PHE A O 1
ATOM 1673 N N . TYR A 1 110 ? -2.204 3.272 -0.483 1.00 0.00 110 TYR A N 1
ATOM 1674 C CA . TYR A 1 110 ? -1.547 2.456 0.530 1.00 0.00 110 TYR A CA 1
ATOM 1675 C C . TYR A 1 110 ? -0.030 2.499 0.364 1.00 0.00 110 TYR A C 1
ATOM 1676 O O . TYR A 1 110 ? 0.702 2.752 1.320 1.00 0.00 110 TYR A O 1
ATOM 1694 N N . GLU A 1 111 ? 0.432 2.251 -0.857 1.00 0.00 111 GLU A N 1
ATOM 1695 C CA . GLU A 1 111 ? 1.861 2.261 -1.149 1.00 0.00 111 GLU A CA 1
ATOM 1696 C C . GLU A 1 111 ? 2.413 3.683 -1.115 1.00 0.00 111 GLU A C 1
ATOM 1697 O O . GLU A 1 111 ? 3.505 3.925 -0.600 1.00 0.00 111 GLU A O 1
ATOM 1709 N N . LEU A 1 112 ? 1.651 4.621 -1.668 1.00 0.00 112 LEU A N 1
ATOM 1710 C CA . LEU A 1 112 ? 2.063 6.020 -1.702 1.00 0.00 112 LEU A CA 1
ATOM 1711 C C . LEU A 1 112 ? 2.331 6.543 -0.295 1.00 0.00 112 LEU A C 1
ATOM 1712 O O . LEU A 1 112 ? 3.252 7.331 -0.079 1.00 0.00 112 LEU A O 1
ATOM 1728 N N . PHE A 1 113 ? 1.521 6.099 0.661 1.00 0.00 113 PHE A N 1
ATOM 1729 C CA . PHE A 1 113 ? 1.672 6.521 2.048 1.00 0.00 113 PHE A CA 1
ATOM 1730 C C . PHE A 1 113 ? 2.671 5.632 2.782 1.00 0.00 113 PHE A C 1
ATOM 1731 O O . PHE A 1 113 ? 3.579 6.124 3.453 1.00 0.00 113 PHE A O 1
ATOM 1748 N N . ARG A 1 114 ? 2.497 4.321 2.650 1.00 0.00 114 ARG A N 1
ATOM 1749 C CA . ARG A 1 114 ? 3.382 3.363 3.301 1.00 0.00 114 ARG A CA 1
ATOM 1750 C C . ARG A 1 114 ? 4.780 3.413 2.692 1.00 0.00 114 ARG A C 1
ATOM 1751 O O . ARG A 1 114 ? 5.017 2.876 1.611 1.00 0.00 114 ARG A O 1
ATOM 1772 N N . GLY A 1 115 ? 5.704 4.064 3.394 1.00 0.00 115 GLY A N 1
ATOM 1773 C CA . GLY A 1 115 ? 7.066 4.173 2.906 1.00 0.00 115 GLY A CA 1
ATOM 1774 C C . GLY A 1 115 ? 8.058 3.439 3.788 1.00 0.00 115 GLY A C 1
ATOM 1775 O O . GLY A 1 115 ? 7.984 2.219 3.938 1.00 0.00 115 GLY A O 1
ATOM 1779 N N . THR A 1 116 ? 8.991 4.184 4.372 1.00 0.00 116 THR A N 1
ATOM 1780 C CA . THR A 1 116 ? 10.004 3.597 5.241 1.00 0.00 116 THR A CA 1
ATOM 1781 C C . THR A 1 116 ? 9.381 3.050 6.520 1.00 0.00 116 THR A C 1
ATOM 1782 O O . THR A 1 116 ? 8.433 3.613 7.067 1.00 0.00 116 THR A O 1
ATOM 1793 N N . PRO A 1 117 ? 9.925 1.927 7.011 1.00 0.00 117 PRO A N 1
ATOM 1794 C CA . PRO A 1 117 ? 9.439 1.280 8.233 1.00 0.00 117 PRO A CA 1
ATOM 1795 C C . PRO A 1 117 ? 9.752 2.095 9.484 1.00 0.00 117 PRO A C 1
ATOM 1796 O O . PRO A 1 117 ? 10.824 2.692 9.597 1.00 0.00 117 PRO A O 1
ATOM 1807 N N . LEU A 1 118 ? 8.810 2.116 10.421 1.00 0.00 118 LEU A N 1
ATOM 1808 C CA . LEU A 1 118 ? 8.986 2.858 11.665 1.00 0.00 118 LEU A CA 1
ATOM 1809 C C . LEU A 1 118 ? 8.271 2.162 12.819 1.00 0.00 118 LEU A C 1
ATOM 1810 O O . LEU A 1 118 ? 7.103 1.791 12.706 1.00 0.00 118 LEU A O 1
ATOM 1826 N N . ARG A 1 119 ? 8.981 1.990 13.930 1.00 0.00 119 ARG A N 1
ATOM 1827 C CA . ARG A 1 119 ? 8.415 1.340 15.105 1.00 0.00 119 ARG A CA 1
ATOM 1828 C C . ARG A 1 119 ? 6.965 1.767 15.317 1.00 0.00 119 ARG A C 1
ATOM 1829 O O . ARG A 1 119 ? 6.569 2.887 14.996 1.00 0.00 119 ARG A O 1
ATOM 1850 N N . PRO A 1 120 ? 6.153 0.852 15.869 1.00 0.00 120 PRO A N 1
ATOM 1851 C CA . PRO A 1 120 ? 4.735 1.111 16.136 1.00 0.00 120 PRO A CA 1
ATOM 1852 C C . PRO A 1 120 ? 4.532 2.117 17.264 1.00 0.00 120 PRO A C 1
ATOM 1853 O O . PRO A 1 120 ? 5.059 1.947 18.363 1.00 0.00 120 PRO A O 1
ATOM 1864 N N . VAL A 1 121 ? 3.763 3.164 16.985 1.00 0.00 121 VAL A N 1
ATOM 1865 C CA . VAL A 1 121 ? 3.488 4.197 17.977 1.00 0.00 121 VAL A CA 1
ATOM 1866 C C . VAL A 1 121 ? 3.070 3.583 19.308 1.00 0.00 121 VAL A C 1
ATOM 1867 O O . VAL A 1 121 ? 3.617 3.920 20.358 1.00 0.00 121 VAL A O 1
ATOM 1880 N N . GLY A 1 1 ? -15.628 -24.346 -2.655 1.00 0.00 1 GLY A N 2
ATOM 1881 C CA . GLY A 1 1 ? -15.553 -22.903 -2.791 1.00 0.00 1 GLY A CA 2
ATOM 1882 C C . GLY A 1 1 ? -15.011 -22.231 -1.545 1.00 0.00 1 GLY A C 2
ATOM 1883 O O . GLY A 1 1 ? -13.971 -21.574 -1.589 1.00 0.00 1 GLY A O 2
ATOM 1887 N N . SER A 1 2 ? -15.719 -22.393 -0.432 1.00 0.00 2 SER A N 2
ATOM 1888 C CA . SER A 1 2 ? -15.306 -21.792 0.831 1.00 0.00 2 SER A CA 2
ATOM 1889 C C . SER A 1 2 ? -14.253 -22.652 1.523 1.00 0.00 2 SER A C 2
ATOM 1890 O O . SER A 1 2 ? -14.581 -23.597 2.240 1.00 0.00 2 SER A O 2
ATOM 1898 N N . SER A 1 3 ? -12.985 -22.316 1.303 1.00 0.00 3 SER A N 2
ATOM 1899 C CA . SER A 1 3 ? -11.883 -23.059 1.901 1.00 0.00 3 SER A CA 2
ATOM 1900 C C . SER A 1 3 ? -10.802 -22.111 2.410 1.00 0.00 3 SER A C 2
ATOM 1901 O O . SER A 1 3 ? -10.755 -20.942 2.028 1.00 0.00 3 SER A O 2
ATOM 1909 N N . GLY A 1 4 ? -9.933 -22.624 3.276 1.00 0.00 4 GLY A N 2
ATOM 1910 C CA . GLY A 1 4 ? -8.864 -21.810 3.824 1.00 0.00 4 GLY A CA 2
ATOM 1911 C C . GLY A 1 4 ? -9.381 -20.686 4.700 1.00 0.00 4 GLY A C 2
ATOM 1912 O O . GLY A 1 4 ? -10.090 -20.927 5.677 1.00 0.00 4 GLY A O 2
ATOM 1916 N N . SER A 1 5 ? -9.024 -19.454 4.351 1.00 0.00 5 SER A N 2
ATOM 1917 C CA . SER A 1 5 ? -9.453 -18.289 5.116 1.00 0.00 5 SER A CA 2
ATOM 1918 C C . SER A 1 5 ? -8.807 -18.278 6.498 1.00 0.00 5 SER A C 2
ATOM 1919 O O . SER A 1 5 ? -9.465 -18.002 7.501 1.00 0.00 5 SER A O 2
ATOM 1927 N N . SER A 1 6 ? -7.514 -18.582 6.542 1.00 0.00 6 SER A N 2
ATOM 1928 C CA . SER A 1 6 ? -6.778 -18.612 7.801 1.00 0.00 6 SER A CA 2
ATOM 1929 C C . SER A 1 6 ? -5.846 -17.410 7.915 1.00 0.00 6 SER A C 2
ATOM 1930 O O . SER A 1 6 ? -5.801 -16.740 8.946 1.00 0.00 6 SER A O 2
ATOM 1938 N N . GLY A 1 7 ? -5.102 -17.142 6.845 1.00 0.00 7 GLY A N 2
ATOM 1939 C CA . GLY A 1 7 ? -4.181 -16.022 6.844 1.00 0.00 7 GLY A CA 2
ATOM 1940 C C . GLY A 1 7 ? -4.791 -14.770 6.245 1.00 0.00 7 GLY A C 2
ATOM 1941 O O . GLY A 1 7 ? -5.868 -14.819 5.651 1.00 0.00 7 GLY A O 2
ATOM 1945 N N . ASP A 1 8 ? -4.102 -13.645 6.401 1.00 0.00 8 ASP A N 2
ATOM 1946 C CA . ASP A 1 8 ? -4.583 -12.374 5.871 1.00 0.00 8 ASP A CA 2
ATOM 1947 C C . ASP A 1 8 ? -4.616 -12.399 4.346 1.00 0.00 8 ASP A C 2
ATOM 1948 O O . ASP A 1 8 ? -3.639 -12.782 3.701 1.00 0.00 8 ASP A O 2
ATOM 1957 N N . ILE A 1 9 ? -5.744 -11.989 3.777 1.00 0.00 9 ILE A N 2
ATOM 1958 C CA . ILE A 1 9 ? -5.904 -11.965 2.329 1.00 0.00 9 ILE A CA 2
ATOM 1959 C C . ILE A 1 9 ? -5.347 -10.675 1.736 1.00 0.00 9 ILE A C 2
ATOM 1960 O O . ILE A 1 9 ? -5.395 -9.619 2.366 1.00 0.00 9 ILE A O 2
ATOM 1976 N N . ARG A 1 10 ? -4.820 -10.768 0.519 1.00 0.00 10 ARG A N 2
ATOM 1977 C CA . ARG A 1 10 ? -4.254 -9.609 -0.159 1.00 0.00 10 ARG A CA 2
ATOM 1978 C C . ARG A 1 10 ? -5.008 -8.336 0.219 1.00 0.00 10 ARG A C 2
ATOM 1979 O O . ARG A 1 10 ? -4.442 -7.390 0.766 1.00 0.00 10 ARG A O 2
ATOM 2000 N N . PRO A 1 11 ? -6.315 -8.312 -0.080 1.00 0.00 11 PRO A N 2
ATOM 2001 C CA . PRO A 1 11 ? -7.174 -7.162 0.220 1.00 0.00 11 PRO A CA 2
ATOM 2002 C C . PRO A 1 11 ? -7.412 -6.991 1.716 1.00 0.00 11 PRO A C 2
ATOM 2003 O O . PRO A 1 11 ? -7.222 -5.906 2.265 1.00 0.00 11 PRO A O 2
ATOM 2014 N N . SER A 1 12 ? -7.830 -8.070 2.371 1.00 0.00 12 SER A N 2
ATOM 2015 C CA . SER A 1 12 ? -8.097 -8.038 3.804 1.00 0.00 12 SER A CA 2
ATOM 2016 C C . SER A 1 12 ? -7.069 -7.175 4.530 1.00 0.00 12 SER A C 2
ATOM 2017 O O . SER A 1 12 ? -7.393 -6.476 5.490 1.00 0.00 12 SER A O 2
ATOM 2025 N N . LYS A 1 13 ? -5.826 -7.229 4.063 1.00 0.00 13 LYS A N 2
ATOM 2026 C CA . LYS A 1 13 ? -4.748 -6.454 4.665 1.00 0.00 13 LYS A CA 2
ATOM 2027 C C . LYS A 1 13 ? -4.954 -4.961 4.428 1.00 0.00 13 LYS A C 2
ATOM 2028 O O . LYS A 1 13 ? -4.852 -4.155 5.354 1.00 0.00 13 LYS A O 2
ATOM 2047 N N . LEU A 1 14 ? -5.246 -4.599 3.184 1.00 0.00 14 LEU A N 2
ATOM 2048 C CA . LEU A 1 14 ? -5.469 -3.202 2.826 1.00 0.00 14 LEU A CA 2
ATOM 2049 C C . LEU A 1 14 ? -6.526 -2.571 3.726 1.00 0.00 14 LEU A C 2
ATOM 2050 O O . LEU A 1 14 ? -6.324 -1.487 4.273 1.00 0.00 14 LEU A O 2
ATOM 2066 N N . LEU A 1 15 ? -7.654 -3.257 3.876 1.00 0.00 15 LEU A N 2
ATOM 2067 C CA . LEU A 1 15 ? -8.743 -2.766 4.712 1.00 0.00 15 LEU A CA 2
ATOM 2068 C C . LEU A 1 15 ? -8.226 -2.329 6.079 1.00 0.00 15 LEU A C 2
ATOM 2069 O O . LEU A 1 15 ? -8.518 -1.225 6.542 1.00 0.00 15 LEU A O 2
ATOM 2085 N N . THR A 1 16 ? -7.455 -3.201 6.721 1.00 0.00 16 THR A N 2
ATOM 2086 C CA . THR A 1 16 ? -6.896 -2.905 8.034 1.00 0.00 16 THR A CA 2
ATOM 2087 C C . THR A 1 16 ? -6.210 -1.544 8.046 1.00 0.00 16 THR A C 2
ATOM 2088 O O . THR A 1 16 ? -6.607 -0.645 8.787 1.00 0.00 16 THR A O 2
ATOM 2099 N N . TRP A 1 17 ? -5.180 -1.398 7.220 1.00 0.00 17 TRP A N 2
ATOM 2100 C CA . TRP A 1 17 ? -4.440 -0.144 7.135 1.00 0.00 17 TRP A CA 2
ATOM 2101 C C . TRP A 1 17 ? -5.390 1.045 7.061 1.00 0.00 17 TRP A C 2
ATOM 2102 O O . TRP A 1 17 ? -5.235 2.023 7.794 1.00 0.00 17 TRP A O 2
ATOM 2123 N N . CYS A 1 18 ? -6.374 0.957 6.172 1.00 0.00 18 CYS A N 2
ATOM 2124 C CA . CYS A 1 18 ? -7.350 2.028 6.003 1.00 0.00 18 CYS A CA 2
ATOM 2125 C C . CYS A 1 18 ? -8.180 2.212 7.269 1.00 0.00 18 CYS A C 2
ATOM 2126 O O . CYS A 1 18 ? -8.500 3.337 7.653 1.00 0.00 18 CYS A O 2
ATOM 2134 N N . GLN A 1 19 ? -8.525 1.101 7.911 1.00 0.00 19 GLN A N 2
ATOM 2135 C CA . GLN A 1 19 ? -9.321 1.142 9.132 1.00 0.00 19 GLN A CA 2
ATOM 2136 C C . GLN A 1 19 ? -8.583 1.891 10.237 1.00 0.00 19 GLN A C 2
ATOM 2137 O O . GLN A 1 19 ? -9.175 2.698 10.953 1.00 0.00 19 GLN A O 2
ATOM 2151 N N . GLN A 1 20 ? -7.289 1.617 10.370 1.00 0.00 20 GLN A N 2
ATOM 2152 C CA . GLN A 1 20 ? -6.472 2.265 11.389 1.00 0.00 20 GLN A CA 2
ATOM 2153 C C . GLN A 1 20 ? -6.414 3.773 11.162 1.00 0.00 20 GLN A C 2
ATOM 2154 O O . GLN A 1 20 ? -6.785 4.555 12.037 1.00 0.00 20 GLN A O 2
ATOM 2168 N N . GLN A 1 21 ? -5.947 4.172 9.984 1.00 0.00 21 GLN A N 2
ATOM 2169 C CA . GLN A 1 21 ? -5.839 5.585 9.644 1.00 0.00 21 GLN A CA 2
ATOM 2170 C C . GLN A 1 21 ? -7.144 6.317 9.942 1.00 0.00 21 GLN A C 2
ATOM 2171 O O . GLN A 1 21 ? -7.149 7.358 10.600 1.00 0.00 21 GLN A O 2
ATOM 2185 N N . THR A 1 22 ? -8.251 5.767 9.452 1.00 0.00 22 THR A N 2
ATOM 2186 C CA . THR A 1 22 ? -9.561 6.368 9.664 1.00 0.00 22 THR A CA 2
ATOM 2187 C C . THR A 1 22 ? -9.967 6.298 11.132 1.00 0.00 22 THR A C 2
ATOM 2188 O O . THR A 1 22 ? -10.572 7.230 11.662 1.00 0.00 22 THR A O 2
ATOM 2199 N N . GLU A 1 23 ? -9.630 5.190 11.783 1.00 0.00 23 GLU A N 2
ATOM 2200 C CA . GLU A 1 23 ? -9.960 5.001 13.190 1.00 0.00 23 GLU A CA 2
ATOM 2201 C C . GLU A 1 23 ? -9.827 6.311 13.961 1.00 0.00 23 GLU A C 2
ATOM 2202 O O . GLU A 1 23 ? -8.840 7.031 13.817 1.00 0.00 23 GLU A O 2
ATOM 2214 N N . GLY A 1 24 ? -10.829 6.613 14.781 1.00 0.00 24 GLY A N 2
ATOM 2215 C CA . GLY A 1 24 ? -10.805 7.836 15.562 1.00 0.00 24 GLY A CA 2
ATOM 2216 C C . GLY A 1 24 ? -11.778 8.875 15.043 1.00 0.00 24 GLY A C 2
ATOM 2217 O O . GLY A 1 24 ? -12.472 9.531 15.821 1.00 0.00 24 GLY A O 2
ATOM 2221 N N . TYR A 1 25 ? -11.830 9.027 13.724 1.00 0.00 25 TYR A N 2
ATOM 2222 C CA . TYR A 1 25 ? -12.723 9.997 13.101 1.00 0.00 25 TYR A CA 2
ATOM 2223 C C . TYR A 1 25 ? -14.165 9.774 13.546 1.00 0.00 25 TYR A C 2
ATOM 2224 O O . TYR A 1 25 ? -14.494 8.740 14.127 1.00 0.00 25 TYR A O 2
ATOM 2242 N N . GLN A 1 26 ? -15.021 10.752 13.266 1.00 0.00 26 GLN A N 2
ATOM 2243 C CA . GLN A 1 26 ? -16.429 10.663 13.637 1.00 0.00 26 GLN A CA 2
ATOM 2244 C C . GLN A 1 26 ? -17.279 10.227 12.448 1.00 0.00 26 GLN A C 2
ATOM 2245 O O . GLN A 1 26 ? -16.902 10.434 11.294 1.00 0.00 26 GLN A O 2
ATOM 2259 N N . HIS A 1 27 ? -18.427 9.623 12.737 1.00 0.00 27 HIS A N 2
ATOM 2260 C CA . HIS A 1 27 ? -19.331 9.158 11.691 1.00 0.00 27 HIS A CA 2
ATOM 2261 C C . HIS A 1 27 ? -18.556 8.473 10.569 1.00 0.00 27 HIS A C 2
ATOM 2262 O O . HIS A 1 27 ? -18.982 8.479 9.414 1.00 0.00 27 HIS A O 2
ATOM 2277 N N . VAL A 1 28 ? -17.417 7.882 10.917 1.00 0.00 28 VAL A N 2
ATOM 2278 C CA . VAL A 1 28 ? -16.584 7.192 9.940 1.00 0.00 28 VAL A CA 2
ATOM 2279 C C . VAL A 1 28 ? -16.310 5.755 10.369 1.00 0.00 28 VAL A C 2
ATOM 2280 O O . VAL A 1 28 ? -15.410 5.496 11.166 1.00 0.00 28 VAL A O 2
ATOM 2293 N N . ASN A 1 29 ? -17.093 4.824 9.833 1.00 0.00 29 ASN A N 2
ATOM 2294 C CA . ASN A 1 29 ? -16.935 3.412 10.160 1.00 0.00 29 ASN A CA 2
ATOM 2295 C C . ASN A 1 29 ? -16.561 2.605 8.920 1.00 0.00 29 ASN A C 2
ATOM 2296 O O . ASN A 1 29 ? -17.421 2.254 8.112 1.00 0.00 29 ASN A O 2
ATOM 2307 N N . VAL A 1 30 ? -15.273 2.313 8.776 1.00 0.00 30 VAL A N 2
ATOM 2308 C CA . VAL A 1 30 ? -14.785 1.546 7.637 1.00 0.00 30 VAL A CA 2
ATOM 2309 C C . VAL A 1 30 ? -14.808 0.050 7.930 1.00 0.00 30 VAL A C 2
ATOM 2310 O O . VAL A 1 30 ? -14.057 -0.441 8.773 1.00 0.00 30 VAL A O 2
ATOM 2323 N N . THR A 1 31 ? -15.677 -0.672 7.228 1.00 0.00 31 THR A N 2
ATOM 2324 C CA . THR A 1 31 ? -15.800 -2.112 7.413 1.00 0.00 31 THR A CA 2
ATOM 2325 C C . THR A 1 31 ? -15.523 -2.859 6.113 1.00 0.00 31 THR A C 2
ATOM 2326 O O . THR A 1 31 ? -14.920 -3.932 6.119 1.00 0.00 31 THR A O 2
ATOM 2337 N N . ASP A 1 32 ? -15.967 -2.285 5.001 1.00 0.00 32 ASP A N 2
ATOM 2338 C CA . ASP A 1 32 ? -15.765 -2.896 3.692 1.00 0.00 32 ASP A CA 2
ATOM 2339 C C . ASP A 1 32 ? -15.049 -1.935 2.748 1.00 0.00 32 ASP A C 2
ATOM 2340 O O . ASP A 1 32 ? -14.696 -0.819 3.132 1.00 0.00 32 ASP A O 2
ATOM 2349 N N . LEU A 1 33 ? -14.836 -2.376 1.513 1.00 0.00 33 LEU A N 2
ATOM 2350 C CA . LEU A 1 33 ? -14.161 -1.556 0.514 1.00 0.00 33 LEU A CA 2
ATOM 2351 C C . LEU A 1 33 ? -15.067 -1.303 -0.687 1.00 0.00 33 LEU A C 2
ATOM 2352 O O . LEU A 1 33 ? -14.596 -1.159 -1.815 1.00 0.00 33 LEU A O 2
ATOM 2368 N N . THR A 1 34 ? -16.372 -1.249 -0.436 1.00 0.00 34 THR A N 2
ATOM 2369 C CA . THR A 1 34 ? -17.345 -1.013 -1.495 1.00 0.00 34 THR A CA 2
ATOM 2370 C C . THR A 1 34 ? -18.353 0.056 -1.088 1.00 0.00 34 THR A C 2
ATOM 2371 O O . THR A 1 34 ? -18.671 0.954 -1.868 1.00 0.00 34 THR A O 2
ATOM 2382 N N . THR A 1 35 ? -18.852 -0.045 0.140 1.00 0.00 35 THR A N 2
ATOM 2383 C CA . THR A 1 35 ? -19.824 0.912 0.651 1.00 0.00 35 THR A CA 2
ATOM 2384 C C . THR A 1 35 ? -19.145 1.997 1.480 1.00 0.00 35 THR A C 2
ATOM 2385 O O . THR A 1 35 ? -19.500 3.172 1.391 1.00 0.00 35 THR A O 2
ATOM 2396 N N . SER A 1 36 ? -18.166 1.595 2.284 1.00 0.00 36 SER A N 2
ATOM 2397 C CA . SER A 1 36 ? -17.438 2.533 3.130 1.00 0.00 36 SER A CA 2
ATOM 2398 C C . SER A 1 36 ? -16.855 3.673 2.302 1.00 0.00 36 SER A C 2
ATOM 2399 O O . SER A 1 36 ? -16.741 4.804 2.775 1.00 0.00 36 SER A O 2
ATOM 2407 N N . TRP A 1 37 ? -16.487 3.367 1.063 1.00 0.00 37 TRP A N 2
ATOM 2408 C CA . TRP A 1 37 ? -15.915 4.366 0.167 1.00 0.00 37 TRP A CA 2
ATOM 2409 C C . TRP A 1 37 ? -16.883 4.702 -0.963 1.00 0.00 37 TRP A C 2
ATOM 2410 O O . TRP A 1 37 ? -16.467 4.964 -2.091 1.00 0.00 37 TRP A O 2
ATOM 2431 N N . ARG A 1 38 ? -18.175 4.693 -0.651 1.00 0.00 38 ARG A N 2
ATOM 2432 C CA . ARG A 1 38 ? -19.202 4.997 -1.641 1.00 0.00 38 ARG A CA 2
ATOM 2433 C C . ARG A 1 38 ? -19.443 6.501 -1.731 1.00 0.00 38 ARG A C 2
ATOM 2434 O O . ARG A 1 38 ? -19.694 7.036 -2.810 1.00 0.00 38 ARG A O 2
ATOM 2455 N N . SER A 1 39 ? -19.366 7.176 -0.589 1.00 0.00 39 SER A N 2
ATOM 2456 C CA . SER A 1 39 ? -19.580 8.618 -0.537 1.00 0.00 39 SER A CA 2
ATOM 2457 C C . SER A 1 39 ? -18.269 9.370 -0.746 1.00 0.00 39 SER A C 2
ATOM 2458 O O . SER A 1 39 ? -18.232 10.402 -1.414 1.00 0.00 39 SER A O 2
ATOM 2466 N N . GLY A 1 40 ? -17.194 8.843 -0.167 1.00 0.00 40 GLY A N 2
ATOM 2467 C CA . GLY A 1 40 ? -15.895 9.477 -0.300 1.00 0.00 40 GLY A CA 2
ATOM 2468 C C . GLY A 1 40 ? -15.251 9.766 1.041 1.00 0.00 40 GLY A C 2
ATOM 2469 O O . GLY A 1 40 ? -14.033 9.652 1.191 1.00 0.00 40 GLY A O 2
ATOM 2473 N N . LEU A 1 41 ? -16.067 10.142 2.019 1.00 0.00 41 LEU A N 2
ATOM 2474 C CA . LEU A 1 41 ? -15.569 10.450 3.356 1.00 0.00 41 LEU A CA 2
ATOM 2475 C C . LEU A 1 41 ? -14.389 9.553 3.717 1.00 0.00 41 LEU A C 2
ATOM 2476 O O . LEU A 1 41 ? -13.308 10.038 4.048 1.00 0.00 41 LEU A O 2
ATOM 2492 N N . ALA A 1 42 ? -14.605 8.244 3.649 1.00 0.00 42 ALA A N 2
ATOM 2493 C CA . ALA A 1 42 ? -13.559 7.280 3.965 1.00 0.00 42 ALA A CA 2
ATOM 2494 C C . ALA A 1 42 ? -12.206 7.746 3.439 1.00 0.00 42 ALA A C 2
ATOM 2495 O O . ALA A 1 42 ? -11.248 7.892 4.200 1.00 0.00 42 ALA A O 2
ATOM 2502 N N . LEU A 1 43 ? -12.132 7.979 2.133 1.00 0.00 43 LEU A N 2
ATOM 2503 C CA . LEU A 1 43 ? -10.895 8.429 1.504 1.00 0.00 43 LEU A CA 2
ATOM 2504 C C . LEU A 1 43 ? -10.465 9.783 2.057 1.00 0.00 43 LEU A C 2
ATOM 2505 O O . LEU A 1 43 ? -9.377 9.918 2.619 1.00 0.00 43 LEU A O 2
ATOM 2521 N N . CYS A 1 44 ? -11.325 10.783 1.896 1.00 0.00 44 CYS A N 2
ATOM 2522 C CA . CYS A 1 44 ? -11.034 12.127 2.381 1.00 0.00 44 CYS A CA 2
ATOM 2523 C C . CYS A 1 44 ? -10.369 12.079 3.752 1.00 0.00 44 CYS A C 2
ATOM 2524 O O . CYS A 1 44 ? -9.451 12.849 4.035 1.00 0.00 44 CYS A O 2
ATOM 2532 N N . ALA A 1 45 ? -10.840 11.171 4.601 1.00 0.00 45 ALA A N 2
ATOM 2533 C CA . ALA A 1 45 ? -10.290 11.022 5.943 1.00 0.00 45 ALA A CA 2
ATOM 2534 C C . ALA A 1 45 ? -8.787 10.768 5.896 1.00 0.00 45 ALA A C 2
ATOM 2535 O O . ALA A 1 45 ? -8.015 11.431 6.589 1.00 0.00 45 ALA A O 2
ATOM 2542 N N . ILE A 1 46 ? -8.380 9.806 5.075 1.00 0.00 46 ILE A N 2
ATOM 2543 C CA . ILE A 1 46 ? -6.969 9.466 4.938 1.00 0.00 46 ILE A CA 2
ATOM 2544 C C . ILE A 1 46 ? -6.142 10.691 4.563 1.00 0.00 46 ILE A C 2
ATOM 2545 O O . ILE A 1 46 ? -5.188 11.044 5.256 1.00 0.00 46 ILE A O 2
ATOM 2561 N N . ILE A 1 47 ? -6.516 11.336 3.463 1.00 0.00 47 ILE A N 2
ATOM 2562 C CA . ILE A 1 47 ? -5.810 12.523 2.997 1.00 0.00 47 ILE A CA 2
ATOM 2563 C C . ILE A 1 47 ? -5.855 13.634 4.041 1.00 0.00 47 ILE A C 2
ATOM 2564 O O . ILE A 1 47 ? -4.827 14.016 4.601 1.00 0.00 47 ILE A O 2
ATOM 2580 N N . HIS A 1 48 ? -7.053 14.147 4.299 1.00 0.00 48 HIS A N 2
ATOM 2581 C CA . HIS A 1 48 ? -7.233 15.213 5.279 1.00 0.00 48 HIS A CA 2
ATOM 2582 C C . HIS A 1 48 ? -6.382 14.960 6.519 1.00 0.00 48 HIS A C 2
ATOM 2583 O O . HIS A 1 48 ? -5.761 15.878 7.056 1.00 0.00 48 HIS A O 2
ATOM 2598 N N . ARG A 1 49 ? -6.359 13.710 6.970 1.00 0.00 49 ARG A N 2
ATOM 2599 C CA . ARG A 1 49 ? -5.586 13.338 8.149 1.00 0.00 49 ARG A CA 2
ATOM 2600 C C . ARG A 1 49 ? -4.159 13.870 8.054 1.00 0.00 49 ARG A C 2
ATOM 2601 O O . ARG A 1 49 ? -3.734 14.686 8.872 1.00 0.00 49 ARG A O 2
ATOM 2622 N N . PHE A 1 50 ? -3.424 13.402 7.051 1.00 0.00 50 PHE A N 2
ATOM 2623 C CA . PHE A 1 50 ? -2.044 13.829 6.850 1.00 0.00 50 PHE A CA 2
ATOM 2624 C C . PHE A 1 50 ? -1.982 15.307 6.475 1.00 0.00 50 PHE A C 2
ATOM 2625 O O . PHE A 1 50 ? -1.276 16.090 7.111 1.00 0.00 50 PHE A O 2
ATOM 2642 N N . ARG A 1 51 ? -2.725 15.681 5.439 1.00 0.00 51 ARG A N 2
ATOM 2643 C CA . ARG A 1 51 ? -2.754 17.064 4.978 1.00 0.00 51 ARG A CA 2
ATOM 2644 C C . ARG A 1 51 ? -4.173 17.621 5.019 1.00 0.00 51 ARG A C 2
ATOM 2645 O O . ARG A 1 51 ? -4.929 17.534 4.050 1.00 0.00 51 ARG A O 2
ATOM 2666 N N . PRO A 1 52 ? -4.547 18.208 6.165 1.00 0.00 52 PRO A N 2
ATOM 2667 C CA . PRO A 1 52 ? -5.877 18.791 6.360 1.00 0.00 52 PRO A CA 2
ATOM 2668 C C . PRO A 1 52 ? -6.083 20.055 5.532 1.00 0.00 52 PRO A C 2
ATOM 2669 O O . PRO A 1 52 ? -7.215 20.481 5.305 1.00 0.00 52 PRO A O 2
ATOM 2680 N N . GLU A 1 53 ? -4.981 20.649 5.084 1.00 0.00 53 GLU A N 2
ATOM 2681 C CA . GLU A 1 53 ? -5.043 21.865 4.282 1.00 0.00 53 GLU A CA 2
ATOM 2682 C C . GLU A 1 53 ? -5.602 21.573 2.893 1.00 0.00 53 GLU A C 2
ATOM 2683 O O . GLU A 1 53 ? -6.221 22.434 2.266 1.00 0.00 53 GLU A O 2
ATOM 2695 N N . LEU A 1 54 ? -5.380 20.353 2.417 1.00 0.00 54 LEU A N 2
ATOM 2696 C CA . LEU A 1 54 ? -5.861 19.945 1.101 1.00 0.00 54 LEU A CA 2
ATOM 2697 C C . LEU A 1 54 ? -7.368 19.708 1.122 1.00 0.00 54 LEU A C 2
ATOM 2698 O O . LEU A 1 54 ? -8.118 20.355 0.390 1.00 0.00 54 LEU A O 2
ATOM 2714 N N . ILE A 1 55 ? -7.804 18.779 1.966 1.00 0.00 55 ILE A N 2
ATOM 2715 C CA . ILE A 1 55 ? -9.221 18.460 2.084 1.00 0.00 55 ILE A CA 2
ATOM 2716 C C . ILE A 1 55 ? -9.777 18.913 3.430 1.00 0.00 55 ILE A C 2
ATOM 2717 O O . ILE A 1 55 ? -9.114 18.789 4.459 1.00 0.00 55 ILE A O 2
ATOM 2733 N N . ASN A 1 56 ? -10.998 19.436 3.414 1.00 0.00 56 ASN A N 2
ATOM 2734 C CA . ASN A 1 56 ? -11.644 19.906 4.634 1.00 0.00 56 ASN A CA 2
ATOM 2735 C C . ASN A 1 56 ? -12.882 19.072 4.951 1.00 0.00 56 ASN A C 2
ATOM 2736 O O . ASN A 1 56 ? -13.994 19.414 4.548 1.00 0.00 56 ASN A O 2
ATOM 2747 N N . PHE A 1 57 ? -12.680 17.976 5.675 1.00 0.00 57 PHE A N 2
ATOM 2748 C CA . PHE A 1 57 ? -13.779 17.093 6.046 1.00 0.00 57 PHE A CA 2
ATOM 2749 C C . PHE A 1 57 ? -14.895 17.872 6.735 1.00 0.00 57 PHE A C 2
ATOM 2750 O O . PHE A 1 57 ? -16.078 17.627 6.495 1.00 0.00 57 PHE A O 2
ATOM 2767 N N . ASP A 1 58 ? -14.510 18.811 7.592 1.00 0.00 58 ASP A N 2
ATOM 2768 C CA . ASP A 1 58 ? -15.477 19.628 8.317 1.00 0.00 58 ASP A CA 2
ATOM 2769 C C . ASP A 1 58 ? -16.638 20.027 7.411 1.00 0.00 58 ASP A C 2
ATOM 2770 O O . ASP A 1 58 ? -17.798 19.992 7.820 1.00 0.00 58 ASP A O 2
ATOM 2779 N N . SER A 1 59 ? -16.316 20.409 6.178 1.00 0.00 59 SER A N 2
ATOM 2780 C CA . SER A 1 59 ? -17.331 20.820 5.216 1.00 0.00 59 SER A CA 2
ATOM 2781 C C . SER A 1 59 ? -18.001 19.605 4.581 1.00 0.00 59 SER A C 2
ATOM 2782 O O . SER A 1 59 ? -19.228 19.535 4.489 1.00 0.00 59 SER A O 2
ATOM 2790 N N . LEU A 1 60 ? -17.188 18.651 4.143 1.00 0.00 60 LEU A N 2
ATOM 2791 C CA . LEU A 1 60 ? -17.701 17.437 3.516 1.00 0.00 60 LEU A CA 2
ATOM 2792 C C . LEU A 1 60 ? -18.766 16.781 4.388 1.00 0.00 60 LEU A C 2
ATOM 2793 O O . LEU A 1 60 ? -18.475 16.295 5.480 1.00 0.00 60 LEU A O 2
ATOM 2809 N N . ASN A 1 61 ? -20.001 16.770 3.897 1.00 0.00 61 ASN A N 2
ATOM 2810 C CA . ASN A 1 61 ? -21.110 16.172 4.632 1.00 0.00 61 ASN A CA 2
ATOM 2811 C C . ASN A 1 61 ? -21.641 14.940 3.906 1.00 0.00 61 ASN A C 2
ATOM 2812 O O . ASN A 1 61 ? -21.667 14.895 2.677 1.00 0.00 61 ASN A O 2
ATOM 2823 N N . GLU A 1 62 ? -22.065 13.943 4.677 1.00 0.00 62 GLU A N 2
ATOM 2824 C CA . GLU A 1 62 ? -22.596 12.710 4.106 1.00 0.00 62 GLU A CA 2
ATOM 2825 C C . GLU A 1 62 ? -23.515 13.009 2.925 1.00 0.00 62 GLU A C 2
ATOM 2826 O O . GLU A 1 62 ? -23.307 12.506 1.821 1.00 0.00 62 GLU A O 2
ATOM 2838 N N . ASP A 1 63 ? -24.531 13.830 3.167 1.00 0.00 63 ASP A N 2
ATOM 2839 C CA . ASP A 1 63 ? -25.482 14.196 2.124 1.00 0.00 63 ASP A CA 2
ATOM 2840 C C . ASP A 1 63 ? -24.758 14.568 0.834 1.00 0.00 63 ASP A C 2
ATOM 2841 O O . ASP A 1 63 ? -25.259 14.323 -0.264 1.00 0.00 63 ASP A O 2
ATOM 2850 N N . ASP A 1 64 ? -23.577 15.161 0.974 1.00 0.00 64 ASP A N 2
ATOM 2851 C CA . ASP A 1 64 ? -22.784 15.566 -0.180 1.00 0.00 64 ASP A CA 2
ATOM 2852 C C . ASP A 1 64 ? -21.807 14.465 -0.582 1.00 0.00 64 ASP A C 2
ATOM 2853 O O . ASP A 1 64 ? -20.609 14.559 -0.320 1.00 0.00 64 ASP A O 2
ATOM 2862 N N . ALA A 1 65 ? -22.329 13.422 -1.219 1.00 0.00 65 ALA A N 2
ATOM 2863 C CA . ALA A 1 65 ? -21.504 12.304 -1.658 1.00 0.00 65 ALA A CA 2
ATOM 2864 C C . ALA A 1 65 ? -20.716 12.662 -2.913 1.00 0.00 65 ALA A C 2
ATOM 2865 O O . ALA A 1 65 ? -19.488 12.572 -2.934 1.00 0.00 65 ALA A O 2
ATOM 2872 N N . VAL A 1 66 ? -21.429 13.069 -3.959 1.00 0.00 66 VAL A N 2
ATOM 2873 C CA . VAL A 1 66 ? -20.795 13.442 -5.218 1.00 0.00 66 VAL A CA 2
ATOM 2874 C C . VAL A 1 66 ? -19.628 14.395 -4.985 1.00 0.00 66 VAL A C 2
ATOM 2875 O O . VAL A 1 66 ? -18.522 14.167 -5.474 1.00 0.00 66 VAL A O 2
ATOM 2888 N N . GLU A 1 67 ? -19.883 15.462 -4.235 1.00 0.00 67 GLU A N 2
ATOM 2889 C CA . GLU A 1 67 ? -18.853 16.450 -3.937 1.00 0.00 67 GLU A CA 2
ATOM 2890 C C . GLU A 1 67 ? -17.689 15.812 -3.185 1.00 0.00 67 GLU A C 2
ATOM 2891 O O . GLU A 1 67 ? -16.527 16.001 -3.542 1.00 0.00 67 GLU A O 2
ATOM 2903 N N . ASN A 1 68 ? -18.011 15.057 -2.139 1.00 0.00 68 ASN A N 2
ATOM 2904 C CA . ASN A 1 68 ? -16.993 14.392 -1.335 1.00 0.00 68 ASN A CA 2
ATOM 2905 C C . ASN A 1 68 ? -16.045 13.583 -2.216 1.00 0.00 68 ASN A C 2
ATOM 2906 O O . ASN A 1 68 ? -14.835 13.808 -2.213 1.00 0.00 68 ASN A O 2
ATOM 2917 N N . ASN A 1 69 ? -16.604 12.642 -2.970 1.00 0.00 69 ASN A N 2
ATOM 2918 C CA . ASN A 1 69 ? -15.809 11.800 -3.856 1.00 0.00 69 ASN A CA 2
ATOM 2919 C C . ASN A 1 69 ? -15.018 12.649 -4.847 1.00 0.00 69 ASN A C 2
ATOM 2920 O O . ASN A 1 69 ? -13.788 12.649 -4.835 1.00 0.00 69 ASN A O 2
ATOM 2931 N N . GLN A 1 70 ? -15.734 13.370 -5.704 1.00 0.00 70 GLN A N 2
ATOM 2932 C CA . GLN A 1 70 ? -15.099 14.223 -6.701 1.00 0.00 70 GLN A CA 2
ATOM 2933 C C . GLN A 1 70 ? -13.909 14.967 -6.104 1.00 0.00 70 GLN A C 2
ATOM 2934 O O . GLN A 1 70 ? -12.854 15.076 -6.729 1.00 0.00 70 GLN A O 2
ATOM 2948 N N . LEU A 1 71 ? -14.087 15.478 -4.890 1.00 0.00 71 LEU A N 2
ATOM 2949 C CA . LEU A 1 71 ? -13.028 16.213 -4.207 1.00 0.00 71 LEU A CA 2
ATOM 2950 C C . LEU A 1 71 ? -11.775 15.355 -4.064 1.00 0.00 71 LEU A C 2
ATOM 2951 O O . LEU A 1 71 ? -10.752 15.622 -4.695 1.00 0.00 71 LEU A O 2
ATOM 2967 N N . ALA A 1 72 ? -11.862 14.322 -3.232 1.00 0.00 72 ALA A N 2
ATOM 2968 C CA . ALA A 1 72 ? -10.737 13.423 -3.010 1.00 0.00 72 ALA A CA 2
ATOM 2969 C C . ALA A 1 72 ? -10.004 13.128 -4.314 1.00 0.00 72 ALA A C 2
ATOM 2970 O O . ALA A 1 72 ? -8.775 13.176 -4.372 1.00 0.00 72 ALA A O 2
ATOM 2977 N N . PHE A 1 73 ? -10.766 12.821 -5.359 1.00 0.00 73 PHE A N 2
ATOM 2978 C CA . PHE A 1 73 ? -10.188 12.516 -6.663 1.00 0.00 73 PHE A CA 2
ATOM 2979 C C . PHE A 1 73 ? -9.403 13.708 -7.202 1.00 0.00 73 PHE A C 2
ATOM 2980 O O . PHE A 1 73 ? -8.271 13.562 -7.663 1.00 0.00 73 PHE A O 2
ATOM 2997 N N . ASP A 1 74 ? -10.013 14.887 -7.141 1.00 0.00 74 ASP A N 2
ATOM 2998 C CA . ASP A 1 74 ? -9.372 16.105 -7.622 1.00 0.00 74 ASP A CA 2
ATOM 2999 C C . ASP A 1 74 ? -8.107 16.405 -6.824 1.00 0.00 74 ASP A C 2
ATOM 3000 O O . ASP A 1 74 ? -7.090 16.816 -7.384 1.00 0.00 74 ASP A O 2
ATOM 3009 N N . VAL A 1 75 ? -8.177 16.198 -5.513 1.00 0.00 75 VAL A N 2
ATOM 3010 C CA . VAL A 1 75 ? -7.037 16.447 -4.638 1.00 0.00 75 VAL A CA 2
ATOM 3011 C C . VAL A 1 75 ? -5.908 15.461 -4.914 1.00 0.00 75 VAL A C 2
ATOM 3012 O O . VAL A 1 75 ? -4.741 15.845 -4.994 1.00 0.00 75 VAL A O 2
ATOM 3025 N N . ALA A 1 76 ? -6.262 14.188 -5.059 1.00 0.00 76 ALA A N 2
ATOM 3026 C CA . ALA A 1 76 ? -5.279 13.147 -5.328 1.00 0.00 76 ALA A CA 2
ATOM 3027 C C . ALA A 1 76 ? -4.653 13.327 -6.707 1.00 0.00 76 ALA A C 2
ATOM 3028 O O . ALA A 1 76 ? -3.484 13.004 -6.915 1.00 0.00 76 ALA A O 2
ATOM 3035 N N . GLU A 1 77 ? -5.440 13.842 -7.647 1.00 0.00 77 GLU A N 2
ATOM 3036 C CA . GLU A 1 77 ? -4.961 14.063 -9.006 1.00 0.00 77 GLU A CA 2
ATOM 3037 C C . GLU A 1 77 ? -4.262 15.414 -9.125 1.00 0.00 77 GLU A C 2
ATOM 3038 O O . GLU A 1 77 ? -3.597 15.695 -10.122 1.00 0.00 77 GLU A O 2
ATOM 3050 N N . ARG A 1 78 ? -4.417 16.246 -8.100 1.00 0.00 78 ARG A N 2
ATOM 3051 C CA . ARG A 1 78 ? -3.802 17.568 -8.089 1.00 0.00 78 ARG A CA 2
ATOM 3052 C C . ARG A 1 78 ? -2.512 17.560 -7.274 1.00 0.00 78 ARG A C 2
ATOM 3053 O O . ARG A 1 78 ? -1.569 18.289 -7.581 1.00 0.00 78 ARG A O 2
ATOM 3074 N N . GLU A 1 79 ? -2.479 16.732 -6.235 1.00 0.00 79 GLU A N 2
ATOM 3075 C CA . GLU A 1 79 ? -1.306 16.632 -5.375 1.00 0.00 79 GLU A CA 2
ATOM 3076 C C . GLU A 1 79 ? -0.455 15.423 -5.754 1.00 0.00 79 GLU A C 2
ATOM 3077 O O . GLU A 1 79 ? 0.742 15.549 -6.015 1.00 0.00 79 GLU A O 2
ATOM 3089 N N . PHE A 1 80 ? -1.082 14.252 -5.783 1.00 0.00 80 PHE A N 2
ATOM 3090 C CA . PHE A 1 80 ? -0.383 13.019 -6.128 1.00 0.00 80 PHE A CA 2
ATOM 3091 C C . PHE A 1 80 ? -0.363 12.811 -7.640 1.00 0.00 80 PHE A C 2
ATOM 3092 O O . PHE A 1 80 ? 0.461 12.063 -8.164 1.00 0.00 80 PHE A O 2
ATOM 3109 N N . GLY A 1 81 ? -1.278 13.479 -8.336 1.00 0.00 81 GLY A N 2
ATOM 3110 C CA . GLY A 1 81 ? -1.350 13.354 -9.780 1.00 0.00 81 GLY A CA 2
ATOM 3111 C C . GLY A 1 81 ? -1.834 11.987 -10.220 1.00 0.00 81 GLY A C 2
ATOM 3112 O O . GLY A 1 81 ? -1.408 11.474 -11.255 1.00 0.00 81 GLY A O 2
ATOM 3116 N N . ILE A 1 82 ? -2.726 11.395 -9.432 1.00 0.00 82 ILE A N 2
ATOM 3117 C CA . ILE A 1 82 ? -3.268 10.079 -9.747 1.00 0.00 82 ILE A CA 2
ATOM 3118 C C . ILE A 1 82 ? -4.655 10.190 -10.371 1.00 0.00 82 ILE A C 2
ATOM 3119 O O . ILE A 1 82 ? -5.565 10.805 -9.815 1.00 0.00 82 ILE A O 2
ATOM 3135 N N . PRO A 1 83 ? -4.822 9.581 -11.553 1.00 0.00 83 PRO A N 2
ATOM 3136 C CA . PRO A 1 83 ? -6.096 9.595 -12.278 1.00 0.00 83 PRO A CA 2
ATOM 3137 C C . PRO A 1 83 ? -7.167 8.759 -11.585 1.00 0.00 83 PRO A C 2
ATOM 3138 O O . PRO A 1 83 ? -6.953 7.597 -11.236 1.00 0.00 83 PRO A O 2
ATOM 3149 N N . PRO A 1 84 ? -8.348 9.360 -11.380 1.00 0.00 84 PRO A N 2
ATOM 3150 C CA . PRO A 1 84 ? -9.476 8.688 -10.727 1.00 0.00 84 PRO A CA 2
ATOM 3151 C C . PRO A 1 84 ? -10.076 7.588 -11.596 1.00 0.00 84 PRO A C 2
ATOM 3152 O O . PRO A 1 84 ? -10.207 7.744 -12.810 1.00 0.00 84 PRO A O 2
ATOM 3163 N N . VAL A 1 85 ? -10.441 6.476 -10.966 1.00 0.00 85 VAL A N 2
ATOM 3164 C CA . VAL A 1 85 ? -11.029 5.350 -11.681 1.00 0.00 85 VAL A CA 2
ATOM 3165 C C . VAL A 1 85 ? -12.509 5.588 -11.959 1.00 0.00 85 VAL A C 2
ATOM 3166 O O . VAL A 1 85 ? -13.007 5.281 -13.043 1.00 0.00 85 VAL A O 2
ATOM 3179 N N . THR A 1 86 ? -13.210 6.139 -10.972 1.00 0.00 86 THR A N 2
ATOM 3180 C CA . THR A 1 86 ? -14.634 6.418 -11.109 1.00 0.00 86 THR A CA 2
ATOM 3181 C C . THR A 1 86 ? -14.944 7.871 -10.767 1.00 0.00 86 THR A C 2
ATOM 3182 O O . THR A 1 86 ? -14.191 8.525 -10.045 1.00 0.00 86 THR A O 2
ATOM 3193 N N . THR A 1 87 ? -16.060 8.372 -11.289 1.00 0.00 87 THR A N 2
ATOM 3194 C CA . THR A 1 87 ? -16.470 9.748 -11.039 1.00 0.00 87 THR A CA 2
ATOM 3195 C C . THR A 1 87 ? -17.371 9.839 -9.813 1.00 0.00 87 THR A C 2
ATOM 3196 O O . THR A 1 87 ? -18.174 8.944 -9.553 1.00 0.00 87 THR A O 2
ATOM 3207 N N . GLY A 1 88 ? -17.233 10.927 -9.062 1.00 0.00 88 GLY A N 2
ATOM 3208 C CA . GLY A 1 88 ? -18.042 11.115 -7.872 1.00 0.00 88 GLY A CA 2
ATOM 3209 C C . GLY A 1 88 ? -19.496 10.749 -8.096 1.00 0.00 88 GLY A C 2
ATOM 3210 O O . GLY A 1 88 ? -20.107 10.071 -7.271 1.00 0.00 88 GLY A O 2
ATOM 3214 N N . LYS A 1 89 ? -20.052 11.201 -9.214 1.00 0.00 89 LYS A N 2
ATOM 3215 C CA . LYS A 1 89 ? -21.444 10.919 -9.546 1.00 0.00 89 LYS A CA 2
ATOM 3216 C C . LYS A 1 89 ? -21.725 9.421 -9.480 1.00 0.00 89 LYS A C 2
ATOM 3217 O O . LYS A 1 89 ? -22.687 8.989 -8.845 1.00 0.00 89 LYS A O 2
ATOM 3236 N N . GLU A 1 90 ? -20.880 8.635 -10.140 1.00 0.00 90 GLU A N 2
ATOM 3237 C CA . GLU A 1 90 ? -21.039 7.186 -10.155 1.00 0.00 90 GLU A CA 2
ATOM 3238 C C . GLU A 1 90 ? -20.741 6.591 -8.782 1.00 0.00 90 GLU A C 2
ATOM 3239 O O . GLU A 1 90 ? -21.500 5.766 -8.273 1.00 0.00 90 GLU A O 2
ATOM 3251 N N . MET A 1 91 ? -19.631 7.016 -8.188 1.00 0.00 91 MET A N 2
ATOM 3252 C CA . MET A 1 91 ? -19.233 6.527 -6.873 1.00 0.00 91 MET A CA 2
ATOM 3253 C C . MET A 1 91 ? -20.429 6.472 -5.928 1.00 0.00 91 MET A C 2
ATOM 3254 O O . MET A 1 91 ? -20.618 5.492 -5.208 1.00 0.00 91 MET A O 2
ATOM 3268 N N . ALA A 1 92 ? -21.233 7.530 -5.936 1.00 0.00 92 ALA A N 2
ATOM 3269 C CA . ALA A 1 92 ? -22.412 7.600 -5.081 1.00 0.00 92 ALA A CA 2
ATOM 3270 C C . ALA A 1 92 ? -23.587 6.854 -5.703 1.00 0.00 92 ALA A C 2
ATOM 3271 O O . ALA A 1 92 ? -24.352 6.189 -5.005 1.00 0.00 92 ALA A O 2
ATOM 3278 N N . SER A 1 93 ? -23.725 6.969 -7.021 1.00 0.00 93 SER A N 2
ATOM 3279 C CA . SER A 1 93 ? -24.810 6.308 -7.736 1.00 0.00 93 SER A CA 2
ATOM 3280 C C . SER A 1 93 ? -24.718 4.793 -7.585 1.00 0.00 93 SER A C 2
ATOM 3281 O O . SER A 1 93 ? -25.594 4.163 -6.994 1.00 0.00 93 SER A O 2
ATOM 3289 N N . ALA A 1 94 ? -23.649 4.215 -8.123 1.00 0.00 94 ALA A N 2
ATOM 3290 C CA . ALA A 1 94 ? -23.440 2.774 -8.046 1.00 0.00 94 ALA A CA 2
ATOM 3291 C C . ALA A 1 94 ? -23.433 2.297 -6.598 1.00 0.00 94 ALA A C 2
ATOM 3292 O O . ALA A 1 94 ? -22.487 2.555 -5.855 1.00 0.00 94 ALA A O 2
ATOM 3299 N N . GLN A 1 95 ? -24.495 1.600 -6.205 1.00 0.00 95 GLN A N 2
ATOM 3300 C CA . GLN A 1 95 ? -24.610 1.088 -4.844 1.00 0.00 95 GLN A CA 2
ATOM 3301 C C . GLN A 1 95 ? -23.443 0.166 -4.509 1.00 0.00 95 GLN A C 2
ATOM 3302 O O . GLN A 1 95 ? -22.694 0.416 -3.565 1.00 0.00 95 GLN A O 2
ATOM 3316 N N . GLU A 1 96 ? -23.296 -0.901 -5.288 1.00 0.00 96 GLU A N 2
ATOM 3317 C CA . GLU A 1 96 ? -22.220 -1.862 -5.071 1.00 0.00 96 GLU A CA 2
ATOM 3318 C C . GLU A 1 96 ? -21.174 -1.765 -6.178 1.00 0.00 96 GLU A C 2
ATOM 3319 O O . GLU A 1 96 ? -21.314 -2.349 -7.252 1.00 0.00 96 GLU A O 2
ATOM 3331 N N . PRO A 1 97 ? -20.099 -1.009 -5.911 1.00 0.00 97 PRO A N 2
ATOM 3332 C CA . PRO A 1 97 ? -19.007 -0.818 -6.870 1.00 0.00 97 PRO A CA 2
ATOM 3333 C C . PRO A 1 97 ? -18.186 -2.086 -7.075 1.00 0.00 97 PRO A C 2
ATOM 3334 O O . PRO A 1 97 ? -18.461 -3.120 -6.466 1.00 0.00 97 PRO A O 2
ATOM 3345 N N . ASP A 1 98 ? -17.178 -2.000 -7.937 1.00 0.00 98 ASP A N 2
ATOM 3346 C CA . ASP A 1 98 ? -16.316 -3.141 -8.221 1.00 0.00 98 ASP A CA 2
ATOM 3347 C C . ASP A 1 98 ? -15.197 -3.247 -7.190 1.00 0.00 98 ASP A C 2
ATOM 3348 O O . ASP A 1 98 ? -14.206 -2.519 -7.256 1.00 0.00 98 ASP A O 2
ATOM 3357 N N . LYS A 1 99 ? -15.362 -4.157 -6.236 1.00 0.00 99 LYS A N 2
ATOM 3358 C CA . LYS A 1 99 ? -14.367 -4.359 -5.190 1.00 0.00 99 LYS A CA 2
ATOM 3359 C C . LYS A 1 99 ? -12.954 -4.237 -5.752 1.00 0.00 99 LYS A C 2
ATOM 3360 O O . LYS A 1 99 ? -12.119 -3.511 -5.209 1.00 0.00 99 LYS A O 2
ATOM 3379 N N . LEU A 1 100 ? -12.693 -4.949 -6.842 1.00 0.00 100 LEU A N 2
ATOM 3380 C CA . LEU A 1 100 ? -11.381 -4.920 -7.479 1.00 0.00 100 LEU A CA 2
ATOM 3381 C C . LEU A 1 100 ? -10.972 -3.490 -7.819 1.00 0.00 100 LEU A C 2
ATOM 3382 O O . LEU A 1 100 ? -9.954 -2.994 -7.337 1.00 0.00 100 LEU A O 2
ATOM 3398 N N . SER A 1 101 ? -11.775 -2.832 -8.649 1.00 0.00 101 SER A N 2
ATOM 3399 C CA . SER A 1 101 ? -11.496 -1.459 -9.054 1.00 0.00 101 SER A CA 2
ATOM 3400 C C . SER A 1 101 ? -11.098 -0.608 -7.852 1.00 0.00 101 SER A C 2
ATOM 3401 O O . SER A 1 101 ? -10.199 0.228 -7.940 1.00 0.00 101 SER A O 2
ATOM 3409 N N . MET A 1 102 ? -11.776 -0.828 -6.730 1.00 0.00 102 MET A N 2
ATOM 3410 C CA . MET A 1 102 ? -11.493 -0.082 -5.509 1.00 0.00 102 MET A CA 2
ATOM 3411 C C . MET A 1 102 ? -10.131 -0.467 -4.940 1.00 0.00 102 MET A C 2
ATOM 3412 O O . MET A 1 102 ? -9.299 0.395 -4.659 1.00 0.00 102 MET A O 2
ATOM 3426 N N . VAL A 1 103 ? -9.911 -1.767 -4.772 1.00 0.00 103 VAL A N 2
ATOM 3427 C CA . VAL A 1 103 ? -8.649 -2.266 -4.237 1.00 0.00 103 VAL A CA 2
ATOM 3428 C C . VAL A 1 103 ? -7.468 -1.778 -5.069 1.00 0.00 103 VAL A C 2
ATOM 3429 O O . VAL A 1 103 ? -6.507 -1.224 -4.536 1.00 0.00 103 VAL A O 2
ATOM 3442 N N . MET A 1 104 ? -7.548 -1.987 -6.379 1.00 0.00 104 MET A N 2
ATOM 3443 C CA . MET A 1 104 ? -6.486 -1.567 -7.286 1.00 0.00 104 MET A CA 2
ATOM 3444 C C . MET A 1 104 ? -6.181 -0.082 -7.114 1.00 0.00 104 MET A C 2
ATOM 3445 O O . MET A 1 104 ? -5.024 0.335 -7.176 1.00 0.00 104 MET A O 2
ATOM 3459 N N . TYR A 1 105 ? -7.224 0.711 -6.899 1.00 0.00 105 TYR A N 2
ATOM 3460 C CA . TYR A 1 105 ? -7.068 2.149 -6.721 1.00 0.00 105 TYR A CA 2
ATOM 3461 C C . TYR A 1 105 ? -6.415 2.465 -5.379 1.00 0.00 105 TYR A C 2
ATOM 3462 O O . TYR A 1 105 ? -5.314 3.016 -5.324 1.00 0.00 105 TYR A O 2
ATOM 3480 N N . LEU A 1 106 ? -7.100 2.110 -4.297 1.00 0.00 106 LEU A N 2
ATOM 3481 C CA . LEU A 1 106 ? -6.588 2.354 -2.953 1.00 0.00 106 LEU A CA 2
ATOM 3482 C C . LEU A 1 106 ? -5.101 2.024 -2.869 1.00 0.00 106 LEU A C 2
ATOM 3483 O O . LEU A 1 106 ? -4.308 2.816 -2.360 1.00 0.00 106 LEU A O 2
ATOM 3499 N N . SER A 1 107 ? -4.731 0.852 -3.373 1.00 0.00 107 SER A N 2
ATOM 3500 C CA . SER A 1 107 ? -3.339 0.416 -3.354 1.00 0.00 107 SER A CA 2
ATOM 3501 C C . SER A 1 107 ? -2.404 1.569 -3.709 1.00 0.00 107 SER A C 2
ATOM 3502 O O . SER A 1 107 ? -1.321 1.703 -3.140 1.00 0.00 107 SER A O 2
ATOM 3510 N N . LYS A 1 108 ? -2.832 2.400 -4.653 1.00 0.00 108 LYS A N 2
ATOM 3511 C CA . LYS A 1 108 ? -2.036 3.542 -5.085 1.00 0.00 108 LYS A CA 2
ATOM 3512 C C . LYS A 1 108 ? -1.536 4.342 -3.886 1.00 0.00 108 LYS A C 2
ATOM 3513 O O . LYS A 1 108 ? -0.380 4.764 -3.848 1.00 0.00 108 LYS A O 2
ATOM 3532 N N . PHE A 1 109 ? -2.413 4.544 -2.908 1.00 0.00 109 PHE A N 2
ATOM 3533 C CA . PHE A 1 109 ? -2.060 5.292 -1.707 1.00 0.00 109 PHE A CA 2
ATOM 3534 C C . PHE A 1 109 ? -1.351 4.395 -0.697 1.00 0.00 109 PHE A C 2
ATOM 3535 O O . PHE A 1 109 ? -0.309 4.758 -0.152 1.00 0.00 109 PHE A O 2
ATOM 3552 N N . TYR A 1 110 ? -1.926 3.223 -0.451 1.00 0.00 110 TYR A N 2
ATOM 3553 C CA . TYR A 1 110 ? -1.352 2.274 0.496 1.00 0.00 110 TYR A CA 2
ATOM 3554 C C . TYR A 1 110 ? 0.158 2.161 0.308 1.00 0.00 110 TYR A C 2
ATOM 3555 O O . TYR A 1 110 ? 0.931 2.460 1.216 1.00 0.00 110 TYR A O 2
ATOM 3573 N N . GLU A 1 111 ? 0.568 1.727 -0.880 1.00 0.00 111 GLU A N 2
ATOM 3574 C CA . GLU A 1 111 ? 1.985 1.574 -1.189 1.00 0.00 111 GLU A CA 2
ATOM 3575 C C . GLU A 1 111 ? 2.719 2.905 -1.049 1.00 0.00 111 GLU A C 2
ATOM 3576 O O . GLU A 1 111 ? 3.782 2.979 -0.432 1.00 0.00 111 GLU A O 2
ATOM 3588 N N . LEU A 1 112 ? 2.145 3.954 -1.628 1.00 0.00 112 LEU A N 2
ATOM 3589 C CA . LEU A 1 112 ? 2.743 5.283 -1.569 1.00 0.00 112 LEU A CA 2
ATOM 3590 C C . LEU A 1 112 ? 3.141 5.638 -0.140 1.00 0.00 112 LEU A C 2
ATOM 3591 O O . LEU A 1 112 ? 4.308 5.910 0.141 1.00 0.00 112 LEU A O 2
ATOM 3607 N N . PHE A 1 113 ? 2.162 5.634 0.759 1.00 0.00 113 PHE A N 2
ATOM 3608 C CA . PHE A 1 113 ? 2.410 5.955 2.160 1.00 0.00 113 PHE A CA 2
ATOM 3609 C C . PHE A 1 113 ? 3.324 4.915 2.803 1.00 0.00 113 PHE A C 2
ATOM 3610 O O . PHE A 1 113 ? 4.323 5.258 3.436 1.00 0.00 113 PHE A O 2
ATOM 3627 N N . ARG A 1 114 ? 2.974 3.644 2.635 1.00 0.00 114 ARG A N 2
ATOM 3628 C CA . ARG A 1 114 ? 3.761 2.555 3.200 1.00 0.00 114 ARG A CA 2
ATOM 3629 C C . ARG A 1 114 ? 5.254 2.802 3.001 1.00 0.00 114 ARG A C 2
ATOM 3630 O O . ARG A 1 114 ? 6.047 2.661 3.931 1.00 0.00 114 ARG A O 2
ATOM 3651 N N . GLY A 1 115 ? 5.629 3.170 1.780 1.00 0.00 115 GLY A N 2
ATOM 3652 C CA . GLY A 1 115 ? 7.025 3.430 1.480 1.00 0.00 115 GLY A CA 2
ATOM 3653 C C . GLY A 1 115 ? 7.358 3.196 0.019 1.00 0.00 115 GLY A C 2
ATOM 3654 O O . GLY A 1 115 ? 7.431 2.054 -0.434 1.00 0.00 115 GLY A O 2
ATOM 3658 N N . THR A 1 116 ? 7.559 4.282 -0.722 1.00 0.00 116 THR A N 2
ATOM 3659 C CA . THR A 1 116 ? 7.882 4.190 -2.140 1.00 0.00 116 THR A CA 2
ATOM 3660 C C . THR A 1 116 ? 9.300 4.679 -2.413 1.00 0.00 116 THR A C 2
ATOM 3661 O O . THR A 1 116 ? 9.769 5.656 -1.829 1.00 0.00 116 THR A O 2
ATOM 3672 N N . PRO A 1 117 ? 10.001 3.986 -3.323 1.00 0.00 117 PRO A N 2
ATOM 3673 C CA . PRO A 1 117 ? 11.375 4.333 -3.695 1.00 0.00 117 PRO A CA 2
ATOM 3674 C C . PRO A 1 117 ? 11.451 5.635 -4.485 1.00 0.00 117 PRO A C 2
ATOM 3675 O O . PRO A 1 117 ? 10.482 6.040 -5.129 1.00 0.00 117 PRO A O 2
ATOM 3686 N N . LEU A 1 118 ? 12.607 6.287 -4.432 1.00 0.00 118 LEU A N 2
ATOM 3687 C CA . LEU A 1 118 ? 12.809 7.545 -5.144 1.00 0.00 118 LEU A CA 2
ATOM 3688 C C . LEU A 1 118 ? 12.736 7.334 -6.653 1.00 0.00 118 LEU A C 2
ATOM 3689 O O . LEU A 1 118 ? 13.761 7.272 -7.331 1.00 0.00 118 LEU A O 2
ATOM 3705 N N . ARG A 1 119 ? 11.517 7.227 -7.172 1.00 0.00 119 ARG A N 2
ATOM 3706 C CA . ARG A 1 119 ? 11.310 7.025 -8.600 1.00 0.00 119 ARG A CA 2
ATOM 3707 C C . ARG A 1 119 ? 12.368 7.765 -9.413 1.00 0.00 119 ARG A C 2
ATOM 3708 O O . ARG A 1 119 ? 12.627 8.951 -9.208 1.00 0.00 119 ARG A O 2
ATOM 3729 N N . PRO A 1 120 ? 12.996 7.049 -10.358 1.00 0.00 120 PRO A N 2
ATOM 3730 C CA . PRO A 1 120 ? 14.036 7.617 -11.221 1.00 0.00 120 PRO A CA 2
ATOM 3731 C C . PRO A 1 120 ? 13.476 8.626 -12.218 1.00 0.00 120 PRO A C 2
ATOM 3732 O O . PRO A 1 120 ? 12.714 8.268 -13.117 1.00 0.00 120 PRO A O 2
ATOM 3743 N N . VAL A 1 121 ? 13.858 9.888 -12.054 1.00 0.00 121 VAL A N 2
ATOM 3744 C CA . VAL A 1 121 ? 13.394 10.949 -12.941 1.00 0.00 121 VAL A CA 2
ATOM 3745 C C . VAL A 1 121 ? 13.925 10.752 -14.356 1.00 0.00 121 VAL A C 2
ATOM 3746 O O . VAL A 1 121 ? 13.491 11.424 -15.292 1.00 0.00 121 VAL A O 2
ATOM 3759 N N . GLY A 1 1 ? 6.581 -11.291 20.953 1.00 0.00 1 GLY A N 3
ATOM 3760 C CA . GLY A 1 1 ? 6.152 -11.640 19.611 1.00 0.00 1 GLY A CA 3
ATOM 3761 C C . GLY A 1 1 ? 6.538 -13.055 19.229 1.00 0.00 1 GLY A C 3
ATOM 3762 O O . GLY A 1 1 ? 7.587 -13.552 19.641 1.00 0.00 1 GLY A O 3
ATOM 3766 N N . SER A 1 2 ? 5.689 -13.707 18.441 1.00 0.00 2 SER A N 3
ATOM 3767 C CA . SER A 1 2 ? 5.945 -15.075 18.007 1.00 0.00 2 SER A CA 3
ATOM 3768 C C . SER A 1 2 ? 5.774 -15.208 16.497 1.00 0.00 2 SER A C 3
ATOM 3769 O O . SER A 1 2 ? 4.995 -14.480 15.883 1.00 0.00 2 SER A O 3
ATOM 3777 N N . SER A 1 3 ? 6.510 -16.143 15.905 1.00 0.00 3 SER A N 3
ATOM 3778 C CA . SER A 1 3 ? 6.444 -16.370 14.466 1.00 0.00 3 SER A CA 3
ATOM 3779 C C . SER A 1 3 ? 5.641 -17.629 14.150 1.00 0.00 3 SER A C 3
ATOM 3780 O O . SER A 1 3 ? 5.596 -18.566 14.946 1.00 0.00 3 SER A O 3
ATOM 3788 N N . GLY A 1 4 ? 5.007 -17.641 12.981 1.00 0.00 4 GLY A N 3
ATOM 3789 C CA . GLY A 1 4 ? 4.214 -18.788 12.580 1.00 0.00 4 GLY A CA 3
ATOM 3790 C C . GLY A 1 4 ? 2.924 -18.389 11.891 1.00 0.00 4 GLY A C 3
ATOM 3791 O O . GLY A 1 4 ? 1.943 -18.043 12.548 1.00 0.00 4 GLY A O 3
ATOM 3795 N N . SER A 1 5 ? 2.926 -18.435 10.563 1.00 0.00 5 SER A N 3
ATOM 3796 C CA . SER A 1 5 ? 1.749 -18.070 9.783 1.00 0.00 5 SER A CA 3
ATOM 3797 C C . SER A 1 5 ? 1.874 -18.564 8.345 1.00 0.00 5 SER A C 3
ATOM 3798 O O . SER A 1 5 ? 2.926 -18.427 7.720 1.00 0.00 5 SER A O 3
ATOM 3806 N N . SER A 1 6 ? 0.794 -19.139 7.828 1.00 0.00 6 SER A N 3
ATOM 3807 C CA . SER A 1 6 ? 0.783 -19.658 6.465 1.00 0.00 6 SER A CA 3
ATOM 3808 C C . SER A 1 6 ? -0.128 -18.820 5.572 1.00 0.00 6 SER A C 3
ATOM 3809 O O . SER A 1 6 ? -1.280 -18.558 5.913 1.00 0.00 6 SER A O 3
ATOM 3817 N N . GLY A 1 7 ? 0.400 -18.402 4.426 1.00 0.00 7 GLY A N 3
ATOM 3818 C CA . GLY A 1 7 ? -0.377 -17.598 3.501 1.00 0.00 7 GLY A CA 3
ATOM 3819 C C . GLY A 1 7 ? -1.002 -16.388 4.168 1.00 0.00 7 GLY A C 3
ATOM 3820 O O . GLY A 1 7 ? -0.823 -16.170 5.366 1.00 0.00 7 GLY A O 3
ATOM 3824 N N . ASP A 1 8 ? -1.735 -15.599 3.390 1.00 0.00 8 ASP A N 3
ATOM 3825 C CA . ASP A 1 8 ? -2.387 -14.404 3.912 1.00 0.00 8 ASP A CA 3
ATOM 3826 C C . ASP A 1 8 ? -3.270 -13.758 2.849 1.00 0.00 8 ASP A C 3
ATOM 3827 O O . ASP A 1 8 ? -3.114 -14.020 1.656 1.00 0.00 8 ASP A O 3
ATOM 3836 N N . ILE A 1 9 ? -4.198 -12.916 3.290 1.00 0.00 9 ILE A N 3
ATOM 3837 C CA . ILE A 1 9 ? -5.106 -12.233 2.376 1.00 0.00 9 ILE A CA 3
ATOM 3838 C C . ILE A 1 9 ? -4.504 -10.923 1.879 1.00 0.00 9 ILE A C 3
ATOM 3839 O O . ILE A 1 9 ? -3.996 -10.124 2.666 1.00 0.00 9 ILE A O 3
ATOM 3855 N N . ARG A 1 10 ? -4.566 -10.709 0.569 1.00 0.00 10 ARG A N 3
ATOM 3856 C CA . ARG A 1 10 ? -4.027 -9.495 -0.033 1.00 0.00 10 ARG A CA 3
ATOM 3857 C C . ARG A 1 10 ? -4.872 -8.281 0.343 1.00 0.00 10 ARG A C 3
ATOM 3858 O O . ARG A 1 10 ? -4.382 -7.305 0.911 1.00 0.00 10 ARG A O 3
ATOM 3879 N N . PRO A 1 11 ? -6.172 -8.341 0.018 1.00 0.00 11 PRO A N 3
ATOM 3880 C CA . PRO A 1 11 ? -7.112 -7.255 0.312 1.00 0.00 11 PRO A CA 3
ATOM 3881 C C . PRO A 1 11 ? -7.390 -7.117 1.805 1.00 0.00 11 PRO A C 3
ATOM 3882 O O . PRO A 1 11 ? -8.276 -6.367 2.215 1.00 0.00 11 PRO A O 3
ATOM 3893 N N . SER A 1 12 ? -6.628 -7.847 2.614 1.00 0.00 12 SER A N 3
ATOM 3894 C CA . SER A 1 12 ? -6.796 -7.808 4.062 1.00 0.00 12 SER A CA 3
ATOM 3895 C C . SER A 1 12 ? -5.958 -6.691 4.676 1.00 0.00 12 SER A C 3
ATOM 3896 O O . SER A 1 12 ? -6.492 -5.747 5.259 1.00 0.00 12 SER A O 3
ATOM 3904 N N . LYS A 1 13 ? -4.641 -6.805 4.542 1.00 0.00 13 LYS A N 3
ATOM 3905 C CA . LYS A 1 13 ? -3.726 -5.806 5.082 1.00 0.00 13 LYS A CA 3
ATOM 3906 C C . LYS A 1 13 ? -4.107 -4.407 4.606 1.00 0.00 13 LYS A C 3
ATOM 3907 O O . LYS A 1 13 ? -3.777 -3.410 5.250 1.00 0.00 13 LYS A O 3
ATOM 3926 N N . LEU A 1 14 ? -4.803 -4.341 3.477 1.00 0.00 14 LEU A N 3
ATOM 3927 C CA . LEU A 1 14 ? -5.230 -3.064 2.915 1.00 0.00 14 LEU A CA 3
ATOM 3928 C C . LEU A 1 14 ? -6.319 -2.428 3.774 1.00 0.00 14 LEU A C 3
ATOM 3929 O O . LEU A 1 14 ? -6.180 -1.292 4.231 1.00 0.00 14 LEU A O 3
ATOM 3945 N N . LEU A 1 15 ? -7.400 -3.168 3.992 1.00 0.00 15 LEU A N 3
ATOM 3946 C CA . LEU A 1 15 ? -8.512 -2.678 4.799 1.00 0.00 15 LEU A CA 3
ATOM 3947 C C . LEU A 1 15 ? -8.031 -2.231 6.176 1.00 0.00 15 LEU A C 3
ATOM 3948 O O . LEU A 1 15 ? -8.457 -1.196 6.690 1.00 0.00 15 LEU A O 3
ATOM 3964 N N . THR A 1 16 ? -7.139 -3.018 6.769 1.00 0.00 16 THR A N 3
ATOM 3965 C CA . THR A 1 16 ? -6.598 -2.704 8.086 1.00 0.00 16 THR A CA 3
ATOM 3966 C C . THR A 1 16 ? -5.944 -1.327 8.098 1.00 0.00 16 THR A C 3
ATOM 3967 O O . THR A 1 16 ? -6.373 -0.433 8.826 1.00 0.00 16 THR A O 3
ATOM 3978 N N . TRP A 1 17 ? -4.905 -1.165 7.286 1.00 0.00 17 TRP A N 3
ATOM 3979 C CA . TRP A 1 17 ? -4.192 0.105 7.203 1.00 0.00 17 TRP A CA 3
ATOM 3980 C C . TRP A 1 17 ? -5.168 1.269 7.068 1.00 0.00 17 TRP A C 3
ATOM 3981 O O . TRP A 1 17 ? -5.027 2.290 7.743 1.00 0.00 17 TRP A O 3
ATOM 4002 N N . CYS A 1 18 ? -6.155 1.110 6.195 1.00 0.00 18 CYS A N 3
ATOM 4003 C CA . CYS A 1 18 ? -7.154 2.149 5.971 1.00 0.00 18 CYS A CA 3
ATOM 4004 C C . CYS A 1 18 ? -8.000 2.368 7.222 1.00 0.00 18 CYS A C 3
ATOM 4005 O O . CYS A 1 18 ? -8.304 3.504 7.585 1.00 0.00 18 CYS A O 3
ATOM 4013 N N . GLN A 1 19 ? -8.377 1.273 7.874 1.00 0.00 19 GLN A N 3
ATOM 4014 C CA . GLN A 1 19 ? -9.190 1.346 9.082 1.00 0.00 19 GLN A CA 3
ATOM 4015 C C . GLN A 1 19 ? -8.475 2.137 10.172 1.00 0.00 19 GLN A C 3
ATOM 4016 O O . GLN A 1 19 ? -9.079 2.974 10.842 1.00 0.00 19 GLN A O 3
ATOM 4030 N N . GLN A 1 20 ? -7.185 1.865 10.344 1.00 0.00 20 GLN A N 3
ATOM 4031 C CA . GLN A 1 20 ? -6.389 2.552 11.355 1.00 0.00 20 GLN A CA 3
ATOM 4032 C C . GLN A 1 20 ? -6.404 4.060 11.128 1.00 0.00 20 GLN A C 3
ATOM 4033 O O . GLN A 1 20 ? -6.705 4.830 12.039 1.00 0.00 20 GLN A O 3
ATOM 4047 N N . GLN A 1 21 ? -6.077 4.473 9.908 1.00 0.00 21 GLN A N 3
ATOM 4048 C CA . GLN A 1 21 ? -6.052 5.889 9.562 1.00 0.00 21 GLN A CA 3
ATOM 4049 C C . GLN A 1 21 ? -7.395 6.547 9.865 1.00 0.00 21 GLN A C 3
ATOM 4050 O O . GLN A 1 21 ? -7.452 7.613 10.480 1.00 0.00 21 GLN A O 3
ATOM 4064 N N . THR A 1 22 ? -8.474 5.905 9.429 1.00 0.00 22 THR A N 3
ATOM 4065 C CA . THR A 1 22 ? -9.816 6.428 9.651 1.00 0.00 22 THR A CA 3
ATOM 4066 C C . THR A 1 22 ? -10.191 6.371 11.128 1.00 0.00 22 THR A C 3
ATOM 4067 O O . THR A 1 22 ? -10.961 7.199 11.614 1.00 0.00 22 THR A O 3
ATOM 4078 N N . GLU A 1 23 ? -9.640 5.390 11.836 1.00 0.00 23 GLU A N 3
ATOM 4079 C CA . GLU A 1 23 ? -9.917 5.227 13.259 1.00 0.00 23 GLU A CA 3
ATOM 4080 C C . GLU A 1 23 ? -9.868 6.571 13.980 1.00 0.00 23 GLU A C 3
ATOM 4081 O O . GLU A 1 23 ? -8.989 7.393 13.725 1.00 0.00 23 GLU A O 3
ATOM 4093 N N . GLY A 1 24 ? -10.820 6.786 14.883 1.00 0.00 24 GLY A N 3
ATOM 4094 C CA . GLY A 1 24 ? -10.868 8.031 15.627 1.00 0.00 24 GLY A CA 3
ATOM 4095 C C . GLY A 1 24 ? -11.868 9.014 15.050 1.00 0.00 24 GLY A C 3
ATOM 4096 O O . GLY A 1 24 ? -12.593 9.679 15.790 1.00 0.00 24 GLY A O 3
ATOM 4100 N N . TYR A 1 25 ? -11.906 9.106 13.725 1.00 0.00 25 TYR A N 3
ATOM 4101 C CA . TYR A 1 25 ? -12.821 10.018 13.049 1.00 0.00 25 TYR A CA 3
ATOM 4102 C C . TYR A 1 25 ? -14.254 9.804 13.526 1.00 0.00 25 TYR A C 3
ATOM 4103 O O . TYR A 1 25 ? -14.544 8.847 14.243 1.00 0.00 25 TYR A O 3
ATOM 4121 N N . GLN A 1 26 ? -15.146 10.703 13.121 1.00 0.00 26 GLN A N 3
ATOM 4122 C CA . GLN A 1 26 ? -16.549 10.613 13.506 1.00 0.00 26 GLN A CA 3
ATOM 4123 C C . GLN A 1 26 ? -17.424 10.284 12.301 1.00 0.00 26 GLN A C 3
ATOM 4124 O O . GLN A 1 26 ? -17.111 10.659 11.171 1.00 0.00 26 GLN A O 3
ATOM 4138 N N . HIS A 1 27 ? -18.523 9.579 12.550 1.00 0.00 27 HIS A N 3
ATOM 4139 C CA . HIS A 1 27 ? -19.445 9.198 11.485 1.00 0.00 27 HIS A CA 3
ATOM 4140 C C . HIS A 1 27 ? -18.705 8.491 10.354 1.00 0.00 27 HIS A C 3
ATOM 4141 O O . HIS A 1 27 ? -19.082 8.602 9.187 1.00 0.00 27 HIS A O 3
ATOM 4156 N N . VAL A 1 28 ? -17.650 7.764 10.706 1.00 0.00 28 VAL A N 3
ATOM 4157 C CA . VAL A 1 28 ? -16.857 7.039 9.721 1.00 0.00 28 VAL A CA 3
ATOM 4158 C C . VAL A 1 28 ? -16.687 5.577 10.120 1.00 0.00 28 VAL A C 3
ATOM 4159 O O . VAL A 1 28 ? -15.866 5.248 10.974 1.00 0.00 28 VAL A O 3
ATOM 4172 N N . ASN A 1 29 ? -17.470 4.704 9.495 1.00 0.00 29 ASN A N 3
ATOM 4173 C CA . ASN A 1 29 ? -17.407 3.276 9.785 1.00 0.00 29 ASN A CA 3
ATOM 4174 C C . ASN A 1 29 ? -16.880 2.499 8.582 1.00 0.00 29 ASN A C 3
ATOM 4175 O O . ASN A 1 29 ? -17.590 2.304 7.596 1.00 0.00 29 ASN A O 3
ATOM 4186 N N . VAL A 1 30 ? -15.629 2.058 8.671 1.00 0.00 30 VAL A N 3
ATOM 4187 C CA . VAL A 1 30 ? -15.007 1.301 7.592 1.00 0.00 30 VAL A CA 3
ATOM 4188 C C . VAL A 1 30 ? -14.968 -0.188 7.916 1.00 0.00 30 VAL A C 3
ATOM 4189 O O . VAL A 1 30 ? -14.232 -0.623 8.803 1.00 0.00 30 VAL A O 3
ATOM 4202 N N . THR A 1 31 ? -15.764 -0.967 7.191 1.00 0.00 31 THR A N 3
ATOM 4203 C CA . THR A 1 31 ? -15.822 -2.408 7.402 1.00 0.00 31 THR A CA 3
ATOM 4204 C C . THR A 1 31 ? -15.527 -3.165 6.112 1.00 0.00 31 THR A C 3
ATOM 4205 O O . THR A 1 31 ? -14.991 -4.273 6.139 1.00 0.00 31 THR A O 3
ATOM 4216 N N . ASP A 1 32 ? -15.879 -2.559 4.983 1.00 0.00 32 ASP A N 3
ATOM 4217 C CA . ASP A 1 32 ? -15.650 -3.175 3.681 1.00 0.00 32 ASP A CA 3
ATOM 4218 C C . ASP A 1 32 ? -14.836 -2.253 2.779 1.00 0.00 32 ASP A C 3
ATOM 4219 O O . ASP A 1 32 ? -14.431 -1.164 3.189 1.00 0.00 32 ASP A O 3
ATOM 4228 N N . LEU A 1 33 ? -14.598 -2.696 1.549 1.00 0.00 33 LEU A N 3
ATOM 4229 C CA . LEU A 1 33 ? -13.831 -1.910 0.588 1.00 0.00 33 LEU A CA 3
ATOM 4230 C C . LEU A 1 33 ? -14.658 -1.616 -0.658 1.00 0.00 33 LEU A C 3
ATOM 4231 O O . LEU A 1 33 ? -14.118 -1.463 -1.755 1.00 0.00 33 LEU A O 3
ATOM 4247 N N . THR A 1 34 ? -15.974 -1.535 -0.484 1.00 0.00 34 THR A N 3
ATOM 4248 C CA . THR A 1 34 ? -16.876 -1.258 -1.594 1.00 0.00 34 THR A CA 3
ATOM 4249 C C . THR A 1 34 ? -17.739 -0.034 -1.309 1.00 0.00 34 THR A C 3
ATOM 4250 O O . THR A 1 34 ? -17.680 0.962 -2.031 1.00 0.00 34 THR A O 3
ATOM 4261 N N . THR A 1 35 ? -18.540 -0.113 -0.251 1.00 0.00 35 THR A N 3
ATOM 4262 C CA . THR A 1 35 ? -19.415 0.989 0.129 1.00 0.00 35 THR A CA 3
ATOM 4263 C C . THR A 1 35 ? -18.694 1.973 1.043 1.00 0.00 35 THR A C 3
ATOM 4264 O O . THR A 1 35 ? -19.000 3.166 1.052 1.00 0.00 35 THR A O 3
ATOM 4275 N N . SER A 1 36 ? -17.733 1.468 1.810 1.00 0.00 36 SER A N 3
ATOM 4276 C CA . SER A 1 36 ? -16.970 2.303 2.730 1.00 0.00 36 SER A CA 3
ATOM 4277 C C . SER A 1 36 ? -16.357 3.494 2.001 1.00 0.00 36 SER A C 3
ATOM 4278 O O . SER A 1 36 ? -15.941 4.471 2.624 1.00 0.00 36 SER A O 3
ATOM 4286 N N . TRP A 1 37 ? -16.305 3.406 0.677 1.00 0.00 37 TRP A N 3
ATOM 4287 C CA . TRP A 1 37 ? -15.743 4.477 -0.139 1.00 0.00 37 TRP A CA 3
ATOM 4288 C C . TRP A 1 37 ? -16.733 4.923 -1.210 1.00 0.00 37 TRP A C 3
ATOM 4289 O O . TRP A 1 37 ? -16.337 5.379 -2.282 1.00 0.00 37 TRP A O 3
ATOM 4310 N N . ARG A 1 38 ? -18.021 4.787 -0.912 1.00 0.00 38 ARG A N 3
ATOM 4311 C CA . ARG A 1 38 ? -19.067 5.176 -1.850 1.00 0.00 38 ARG A CA 3
ATOM 4312 C C . ARG A 1 38 ? -19.324 6.679 -1.787 1.00 0.00 38 ARG A C 3
ATOM 4313 O O . ARG A 1 38 ? -19.644 7.307 -2.795 1.00 0.00 38 ARG A O 3
ATOM 4334 N N . SER A 1 39 ? -19.182 7.248 -0.594 1.00 0.00 39 SER A N 3
ATOM 4335 C CA . SER A 1 39 ? -19.402 8.676 -0.398 1.00 0.00 39 SER A CA 3
ATOM 4336 C C . SER A 1 39 ? -18.094 9.451 -0.526 1.00 0.00 39 SER A C 3
ATOM 4337 O O . SER A 1 39 ? -18.093 10.645 -0.821 1.00 0.00 39 SER A O 3
ATOM 4345 N N . GLY A 1 40 ? -16.980 8.760 -0.301 1.00 0.00 40 GLY A N 3
ATOM 4346 C CA . GLY A 1 40 ? -15.680 9.398 -0.396 1.00 0.00 40 GLY A CA 3
ATOM 4347 C C . GLY A 1 40 ? -15.087 9.709 0.964 1.00 0.00 40 GLY A C 3
ATOM 4348 O O . GLY A 1 40 ? -13.869 9.662 1.144 1.00 0.00 40 GLY A O 3
ATOM 4352 N N . LEU A 1 41 ? -15.947 10.031 1.924 1.00 0.00 41 LEU A N 3
ATOM 4353 C CA . LEU A 1 41 ? -15.501 10.353 3.275 1.00 0.00 41 LEU A CA 3
ATOM 4354 C C . LEU A 1 41 ? -14.318 9.481 3.680 1.00 0.00 41 LEU A C 3
ATOM 4355 O O . LEU A 1 41 ? -13.278 9.986 4.102 1.00 0.00 41 LEU A O 3
ATOM 4371 N N . ALA A 1 42 ? -14.483 8.169 3.547 1.00 0.00 42 ALA A N 3
ATOM 4372 C CA . ALA A 1 42 ? -13.427 7.227 3.895 1.00 0.00 42 ALA A CA 3
ATOM 4373 C C . ALA A 1 42 ? -12.059 7.758 3.482 1.00 0.00 42 ALA A C 3
ATOM 4374 O O . ALA A 1 42 ? -11.228 8.089 4.329 1.00 0.00 42 ALA A O 3
ATOM 4381 N N . LEU A 1 43 ? -11.830 7.837 2.175 1.00 0.00 43 LEU A N 3
ATOM 4382 C CA . LEU A 1 43 ? -10.562 8.328 1.649 1.00 0.00 43 LEU A CA 3
ATOM 4383 C C . LEU A 1 43 ? -10.267 9.735 2.161 1.00 0.00 43 LEU A C 3
ATOM 4384 O O . LEU A 1 43 ? -9.170 10.013 2.646 1.00 0.00 43 LEU A O 3
ATOM 4400 N N . CYS A 1 44 ? -11.255 10.617 2.052 1.00 0.00 44 CYS A N 3
ATOM 4401 C CA . CYS A 1 44 ? -11.102 11.995 2.505 1.00 0.00 44 CYS A CA 3
ATOM 4402 C C . CYS A 1 44 ? -10.510 12.043 3.910 1.00 0.00 44 CYS A C 3
ATOM 4403 O O . CYS A 1 44 ? -9.869 13.021 4.291 1.00 0.00 44 CYS A O 3
ATOM 4411 N N . ALA A 1 45 ? -10.732 10.980 4.676 1.00 0.00 45 ALA A N 3
ATOM 4412 C 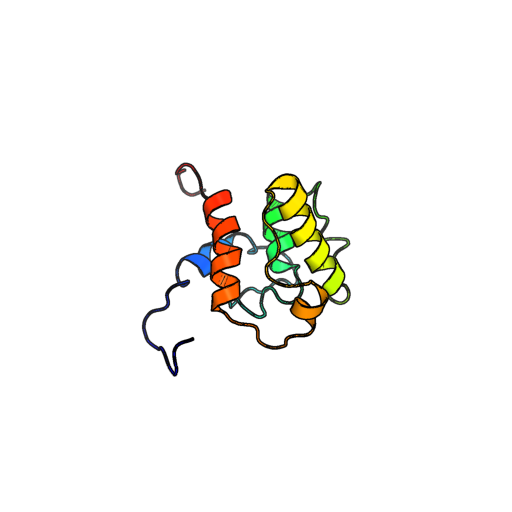CA . ALA A 1 45 ? -10.220 10.900 6.039 1.00 0.00 45 ALA A CA 3
ATOM 4413 C C . ALA A 1 45 ? -8.725 10.601 6.047 1.00 0.00 45 ALA A C 3
ATOM 4414 O O . ALA A 1 45 ? -7.970 11.181 6.828 1.00 0.00 45 ALA A O 3
ATOM 4421 N N . ILE A 1 46 ? -8.304 9.691 5.174 1.00 0.00 46 ILE A N 3
ATOM 4422 C CA . ILE A 1 46 ? -6.898 9.316 5.082 1.00 0.00 46 ILE A CA 3
ATOM 4423 C C . ILE A 1 46 ? -6.045 10.489 4.612 1.00 0.00 46 ILE A C 3
ATOM 4424 O O . ILE A 1 46 ? -5.016 10.801 5.212 1.00 0.00 46 ILE A O 3
ATOM 4440 N N . ILE A 1 47 ? -6.481 11.136 3.536 1.00 0.00 47 ILE A N 3
ATOM 4441 C CA . ILE A 1 47 ? -5.758 12.278 2.988 1.00 0.00 47 ILE A CA 3
ATOM 4442 C C . ILE A 1 47 ? -5.716 13.432 3.984 1.00 0.00 47 ILE A C 3
ATOM 4443 O O . ILE A 1 47 ? -4.647 13.958 4.295 1.00 0.00 47 ILE A O 3
ATOM 4459 N N . HIS A 1 48 ? -6.886 13.819 4.482 1.00 0.00 48 HIS A N 3
ATOM 4460 C CA . HIS A 1 48 ? -6.982 14.910 5.446 1.00 0.00 48 HIS A CA 3
ATOM 4461 C C . HIS A 1 48 ? -6.143 14.616 6.686 1.00 0.00 48 HIS A C 3
ATOM 4462 O O . HIS A 1 48 ? -5.620 15.529 7.324 1.00 0.00 48 HIS A O 3
ATOM 4477 N N . ARG A 1 49 ? -6.019 13.335 7.020 1.00 0.00 49 ARG A N 3
ATOM 4478 C CA . ARG A 1 49 ? -5.246 12.921 8.185 1.00 0.00 49 ARG A CA 3
ATOM 4479 C C . ARG A 1 49 ? -3.874 13.589 8.191 1.00 0.00 49 ARG A C 3
ATOM 4480 O O . ARG A 1 49 ? -3.546 14.348 9.104 1.00 0.00 49 ARG A O 3
ATOM 4501 N N . PHE A 1 50 ? -3.076 13.302 7.168 1.00 0.00 50 PHE A N 3
ATOM 4502 C CA . PHE A 1 50 ? -1.739 13.873 7.056 1.00 0.00 50 PHE A CA 3
ATOM 4503 C C . PHE A 1 50 ? -1.810 15.371 6.776 1.00 0.00 50 PHE A C 3
ATOM 4504 O O . PHE A 1 50 ? -1.189 16.174 7.473 1.00 0.00 50 PHE A O 3
ATOM 4521 N N . ARG A 1 51 ? -2.570 15.740 5.750 1.00 0.00 51 ARG A N 3
ATOM 4522 C CA . ARG A 1 51 ? -2.721 17.141 5.376 1.00 0.00 51 ARG A CA 3
ATOM 4523 C C . ARG A 1 51 ? -4.192 17.545 5.365 1.00 0.00 51 ARG A C 3
ATOM 4524 O O . ARG A 1 51 ? -4.881 17.447 4.349 1.00 0.00 51 ARG A O 3
ATOM 4545 N N . PRO A 1 52 ? -4.687 18.011 6.521 1.00 0.00 52 PRO A N 3
ATOM 4546 C CA . PRO A 1 52 ? -6.081 18.439 6.671 1.00 0.00 52 PRO A CA 3
ATOM 4547 C C . PRO A 1 52 ? -6.375 19.729 5.913 1.00 0.00 52 PRO A C 3
ATOM 4548 O O . PRO A 1 52 ? -7.502 20.223 5.925 1.00 0.00 52 PRO A O 3
ATOM 4559 N N . GLU A 1 53 ? -5.355 20.269 5.254 1.00 0.00 53 GLU A N 3
ATOM 4560 C CA . GLU A 1 53 ? -5.505 21.503 4.491 1.00 0.00 53 GLU A CA 3
ATOM 4561 C C . GLU A 1 53 ? -5.989 21.210 3.074 1.00 0.00 53 GLU A C 3
ATOM 4562 O O . GLU A 1 53 ? -6.664 22.032 2.453 1.00 0.00 53 GLU A O 3
ATOM 4574 N N . LEU A 1 54 ? -5.638 20.033 2.567 1.00 0.00 54 LEU A N 3
ATOM 4575 C CA . LEU A 1 54 ? -6.034 19.630 1.222 1.00 0.00 54 LEU A CA 3
ATOM 4576 C C . LEU A 1 54 ? -7.523 19.301 1.169 1.00 0.00 54 LEU A C 3
ATOM 4577 O O . LEU A 1 54 ? -8.205 19.622 0.195 1.00 0.00 54 LEU A O 3
ATOM 4593 N N . ILE A 1 55 ? -8.020 18.662 2.222 1.00 0.00 55 ILE A N 3
ATOM 4594 C CA . ILE A 1 55 ? -9.428 18.293 2.296 1.00 0.00 55 ILE A CA 3
ATOM 4595 C C . ILE A 1 55 ? -10.053 18.769 3.603 1.00 0.00 55 ILE A C 3
ATOM 4596 O O . ILE A 1 55 ? -9.504 18.548 4.682 1.00 0.00 55 ILE A O 3
ATOM 4612 N N . ASN A 1 56 ? -11.206 19.422 3.498 1.00 0.00 56 ASN A N 3
ATOM 4613 C CA . ASN A 1 56 ? -11.907 19.929 4.673 1.00 0.00 56 ASN A CA 3
ATOM 4614 C C . ASN A 1 56 ? -13.063 19.009 5.055 1.00 0.00 56 ASN A C 3
ATOM 4615 O O . ASN A 1 56 ? -14.213 19.257 4.694 1.00 0.00 56 ASN A O 3
ATOM 4626 N N . PHE A 1 57 ? -12.748 17.947 5.789 1.00 0.00 57 PHE A N 3
ATOM 4627 C CA . PHE A 1 57 ? -13.760 16.989 6.220 1.00 0.00 57 PHE A CA 3
ATOM 4628 C C . PHE A 1 57 ? -14.835 17.675 7.058 1.00 0.00 57 PHE A C 3
ATOM 4629 O O . PHE A 1 57 ? -16.004 17.288 7.024 1.00 0.00 57 PHE A O 3
ATOM 4646 N N . ASP A 1 58 ? -14.431 18.693 7.809 1.00 0.00 58 ASP A N 3
ATOM 4647 C CA . ASP A 1 58 ? -15.359 19.434 8.656 1.00 0.00 58 ASP A CA 3
ATOM 4648 C C . ASP A 1 58 ? -16.488 20.038 7.827 1.00 0.00 58 ASP A C 3
ATOM 4649 O O . ASP A 1 58 ? -17.544 20.385 8.356 1.00 0.00 58 ASP A O 3
ATOM 4658 N N . SER A 1 59 ? -16.257 20.162 6.524 1.00 0.00 59 SER A N 3
ATOM 4659 C CA . SER A 1 59 ? -17.252 20.729 5.621 1.00 0.00 59 SER A CA 3
ATOM 4660 C C . SER A 1 59 ? -17.954 19.632 4.828 1.00 0.00 59 SER A C 3
ATOM 4661 O O . SER A 1 59 ? -19.135 19.747 4.497 1.00 0.00 59 SER A O 3
ATOM 4669 N N . LEU A 1 60 ? -17.219 18.568 4.524 1.00 0.00 60 LEU A N 3
ATOM 4670 C CA . LEU A 1 60 ? -17.769 17.447 3.769 1.00 0.00 60 LEU A CA 3
ATOM 4671 C C . LEU A 1 60 ? -19.071 16.956 4.395 1.00 0.00 60 LEU A C 3
ATOM 4672 O O . LEU A 1 60 ? -19.091 16.519 5.544 1.00 0.00 60 LEU A O 3
ATOM 4688 N N . ASN A 1 61 ? -20.154 17.029 3.629 1.00 0.00 61 ASN A N 3
ATOM 4689 C CA . ASN A 1 61 ? -21.460 16.590 4.107 1.00 0.00 61 ASN A CA 3
ATOM 4690 C C . ASN A 1 61 ? -21.853 15.260 3.472 1.00 0.00 61 ASN A C 3
ATOM 4691 O O . ASN A 1 61 ? -21.914 15.140 2.249 1.00 0.00 61 ASN A O 3
ATOM 4702 N N . GLU A 1 62 ? -22.119 14.264 4.312 1.00 0.00 62 GLU A N 3
ATOM 4703 C CA . GLU A 1 62 ? -22.506 12.943 3.832 1.00 0.00 62 GLU A CA 3
ATOM 4704 C C . GLU A 1 62 ? -23.372 13.051 2.581 1.00 0.00 62 GLU A C 3
ATOM 4705 O O . GLU A 1 62 ? -23.086 12.427 1.559 1.00 0.00 62 GLU A O 3
ATOM 4717 N N . ASP A 1 63 ? -24.432 13.847 2.670 1.00 0.00 63 ASP A N 3
ATOM 4718 C CA . ASP A 1 63 ? -25.341 14.038 1.545 1.00 0.00 63 ASP A CA 3
ATOM 4719 C C . ASP A 1 63 ? -24.582 14.499 0.305 1.00 0.00 63 ASP A C 3
ATOM 4720 O O . ASP A 1 63 ? -24.870 14.062 -0.809 1.00 0.00 63 ASP A O 3
ATOM 4729 N N . ASP A 1 64 ? -23.613 15.385 0.506 1.00 0.00 64 ASP A N 3
ATOM 4730 C CA . ASP A 1 64 ? -22.812 15.905 -0.596 1.00 0.00 64 ASP A CA 3
ATOM 4731 C C . ASP A 1 64 ? -21.767 14.885 -1.037 1.00 0.00 64 ASP A C 3
ATOM 4732 O O . ASP A 1 64 ? -20.595 15.218 -1.210 1.00 0.00 64 ASP A O 3
ATOM 4741 N N . ALA A 1 65 ? -22.200 13.642 -1.216 1.00 0.00 65 ALA A N 3
ATOM 4742 C CA . ALA A 1 65 ? -21.302 12.573 -1.638 1.00 0.00 65 ALA A CA 3
ATOM 4743 C C . ALA A 1 65 ? -20.562 12.952 -2.917 1.00 0.00 65 ALA A C 3
ATOM 4744 O O . ALA A 1 65 ? -19.331 12.973 -2.950 1.00 0.00 65 ALA A O 3
ATOM 4751 N N . VAL A 1 66 ? -21.319 13.248 -3.968 1.00 0.00 66 VAL A N 3
ATOM 4752 C CA . VAL A 1 66 ? -20.735 13.626 -5.249 1.00 0.00 66 VAL A CA 3
ATOM 4753 C C . VAL A 1 66 ? -19.518 14.524 -5.055 1.00 0.00 66 VAL A C 3
ATOM 4754 O O . VAL A 1 66 ? -18.428 14.222 -5.538 1.00 0.00 66 VAL A O 3
ATOM 4767 N N . GLU A 1 67 ? -19.714 15.630 -4.344 1.00 0.00 67 GLU A N 3
ATOM 4768 C CA . GLU A 1 67 ? -18.632 16.573 -4.086 1.00 0.00 67 GLU A CA 3
ATOM 4769 C C . GLU A 1 67 ? -17.544 15.932 -3.229 1.00 0.00 67 GLU A C 3
ATOM 4770 O O . GLU A 1 67 ? -16.355 16.068 -3.513 1.00 0.00 67 GLU A O 3
ATOM 4782 N N . ASN A 1 68 ? -17.962 15.233 -2.178 1.00 0.00 68 ASN A N 3
ATOM 4783 C CA . ASN A 1 68 ? -17.023 14.572 -1.279 1.00 0.00 68 ASN A CA 3
ATOM 4784 C C . ASN A 1 68 ? -16.015 13.737 -2.063 1.00 0.00 68 ASN A C 3
ATOM 4785 O O . ASN A 1 68 ? -14.808 13.847 -1.853 1.00 0.00 68 ASN A O 3
ATOM 4796 N N . ASN A 1 69 ? -16.520 12.904 -2.967 1.00 0.00 69 ASN A N 3
ATOM 4797 C CA . ASN A 1 69 ? -15.663 12.051 -3.782 1.00 0.00 69 ASN A CA 3
ATOM 4798 C C . ASN A 1 69 ? -14.803 12.886 -4.726 1.00 0.00 69 ASN A C 3
ATOM 4799 O O . ASN A 1 69 ? -13.576 12.796 -4.707 1.00 0.00 69 ASN A O 3
ATOM 4810 N N . GLN A 1 70 ? -15.457 13.699 -5.550 1.00 0.00 70 GLN A N 3
ATOM 4811 C CA . GLN A 1 70 ? -14.752 14.550 -6.501 1.00 0.00 70 GLN A CA 3
ATOM 4812 C C . GLN A 1 70 ? -13.598 15.283 -5.824 1.00 0.00 70 GLN A C 3
ATOM 4813 O O . GLN A 1 70 ? -12.532 15.462 -6.414 1.00 0.00 70 GLN A O 3
ATOM 4827 N N . LEU A 1 71 ? -13.818 15.706 -4.584 1.00 0.00 71 LEU A N 3
ATOM 4828 C CA . LEU A 1 71 ? -12.797 16.420 -3.827 1.00 0.00 71 LEU A CA 3
ATOM 4829 C C . LEU A 1 71 ? -11.534 15.576 -3.686 1.00 0.00 71 LEU A C 3
ATOM 4830 O O . LEU A 1 71 ? -10.468 15.950 -4.174 1.00 0.00 71 LEU A O 3
ATOM 4846 N N . ALA A 1 72 ? -11.663 14.435 -3.016 1.00 0.00 72 ALA A N 3
ATOM 4847 C CA . ALA A 1 72 ? -10.533 13.536 -2.815 1.00 0.00 72 ALA A CA 3
ATOM 4848 C C . ALA A 1 72 ? -9.869 13.183 -4.142 1.00 0.00 72 ALA A C 3
ATOM 4849 O O . ALA A 1 72 ? -8.643 13.107 -4.233 1.00 0.00 72 ALA A O 3
ATOM 4856 N N . PHE A 1 73 ? -10.685 12.968 -5.168 1.00 0.00 73 PHE A N 3
ATOM 4857 C CA . PHE A 1 73 ? -10.176 12.622 -6.490 1.00 0.00 73 PHE A CA 3
ATOM 4858 C C . PHE A 1 73 ? -9.297 13.739 -7.044 1.00 0.00 73 PHE A C 3
ATOM 4859 O O . PHE A 1 73 ? -8.110 13.539 -7.303 1.00 0.00 73 PHE A O 3
ATOM 4876 N N . ASP A 1 74 ? -9.888 14.915 -7.225 1.00 0.00 74 ASP A N 3
ATOM 4877 C CA . ASP A 1 74 ? -9.160 16.065 -7.748 1.00 0.00 74 ASP A CA 3
ATOM 4878 C C . ASP A 1 74 ? -7.900 16.328 -6.929 1.00 0.00 74 ASP A C 3
ATOM 4879 O O . ASP A 1 74 ? -6.855 16.684 -7.476 1.00 0.00 74 ASP A O 3
ATOM 4888 N N . VAL A 1 75 ? -8.006 16.152 -5.616 1.00 0.00 75 VAL A N 3
ATOM 4889 C CA . VAL A 1 75 ? -6.875 16.370 -4.722 1.00 0.00 75 VAL A CA 3
ATOM 4890 C C . VAL A 1 75 ? -5.742 15.394 -5.020 1.00 0.00 75 VAL A C 3
ATOM 4891 O O . VAL A 1 75 ? -4.600 15.799 -5.235 1.00 0.00 75 VAL A O 3
ATOM 4904 N N . ALA A 1 76 ? -6.067 14.105 -5.030 1.00 0.00 76 ALA A N 3
ATOM 4905 C CA . ALA A 1 76 ? -5.078 13.070 -5.304 1.00 0.00 76 ALA A CA 3
ATOM 4906 C C . ALA A 1 76 ? -4.536 13.191 -6.724 1.00 0.00 76 ALA A C 3
ATOM 4907 O O . ALA A 1 76 ? -3.468 12.666 -7.037 1.00 0.00 76 ALA A O 3
ATOM 4914 N N . GLU A 1 77 ? -5.280 13.884 -7.580 1.00 0.00 77 GLU A N 3
ATOM 4915 C CA . GLU A 1 77 ? -4.874 14.072 -8.968 1.00 0.00 77 GLU A CA 3
ATOM 4916 C C . GLU A 1 77 ? -4.103 15.377 -9.137 1.00 0.00 77 GLU A C 3
ATOM 4917 O O . GLU A 1 77 ? -3.455 15.600 -10.161 1.00 0.00 77 GLU A O 3
ATOM 4929 N N . ARG A 1 78 ? -4.178 16.238 -8.127 1.00 0.00 78 ARG A N 3
ATOM 4930 C CA . ARG A 1 78 ? -3.489 17.522 -8.165 1.00 0.00 78 ARG A CA 3
ATOM 4931 C C . ARG A 1 78 ? -2.142 17.438 -7.452 1.00 0.00 78 ARG A C 3
ATOM 4932 O O . ARG A 1 78 ? -1.192 18.129 -7.818 1.00 0.00 78 ARG A O 3
ATOM 4953 N N . GLU A 1 79 ? -2.069 16.587 -6.434 1.00 0.00 79 GLU A N 3
ATOM 4954 C CA . GLU A 1 79 ? -0.839 16.414 -5.670 1.00 0.00 79 GLU A CA 3
ATOM 4955 C C . GLU A 1 79 ? -0.106 15.147 -6.099 1.00 0.00 79 GLU A C 3
ATOM 4956 O O . GLU A 1 79 ? 1.067 15.191 -6.470 1.00 0.00 79 GLU A O 3
ATOM 4968 N N . PHE A 1 80 ? -0.805 14.018 -6.046 1.00 0.00 80 PHE A N 3
ATOM 4969 C CA . PHE A 1 80 ? -0.221 12.738 -6.428 1.00 0.00 80 PHE A CA 3
ATOM 4970 C C . PHE A 1 80 ? -0.315 12.525 -7.936 1.00 0.00 80 PHE A C 3
ATOM 4971 O O . PHE A 1 80 ? 0.444 11.747 -8.512 1.00 0.00 80 PHE A O 3
ATOM 4988 N N . GLY A 1 81 ? -1.253 13.224 -8.569 1.00 0.00 81 GLY A N 3
ATOM 4989 C CA . GLY A 1 81 ? -1.430 13.097 -10.004 1.00 0.00 81 GLY A CA 3
ATOM 4990 C C . GLY A 1 81 ? -2.084 11.787 -10.394 1.00 0.00 81 GLY A C 3
ATOM 4991 O O . GLY A 1 81 ? -2.060 11.398 -11.562 1.00 0.00 81 GLY A O 3
ATOM 4995 N N . ILE A 1 82 ? -2.668 11.104 -9.416 1.00 0.00 82 ILE A N 3
ATOM 4996 C CA . ILE A 1 82 ? -3.331 9.830 -9.663 1.00 0.00 82 ILE A CA 3
ATOM 4997 C C . ILE A 1 82 ? -4.786 10.037 -10.070 1.00 0.00 82 ILE A C 3
ATOM 4998 O O . ILE A 1 82 ? -5.610 10.520 -9.294 1.00 0.00 82 ILE A O 3
ATOM 5014 N N . PRO A 1 83 ? -5.111 9.661 -11.316 1.00 0.00 83 PRO A N 3
ATOM 5015 C CA . PRO A 1 83 ? -6.468 9.793 -11.853 1.00 0.00 83 PRO A CA 3
ATOM 5016 C C . PRO A 1 83 ? -7.448 8.824 -11.200 1.00 0.00 83 PRO A C 3
ATOM 5017 O O . PRO A 1 83 ? -7.122 7.671 -10.917 1.00 0.00 83 PRO A O 3
ATOM 5028 N N . PRO A 1 84 ? -8.677 9.300 -10.954 1.00 0.00 84 PRO A N 3
ATOM 5029 C CA . PRO A 1 84 ? -9.730 8.492 -10.332 1.00 0.00 84 PRO A CA 3
ATOM 5030 C C . PRO A 1 84 ? -10.235 7.389 -11.256 1.00 0.00 84 PRO A C 3
ATOM 5031 O O . PRO A 1 84 ? -10.166 7.509 -12.479 1.00 0.00 84 PRO A O 3
ATOM 5042 N N . VAL A 1 85 ? -10.744 6.313 -10.662 1.00 0.00 85 VAL A N 3
ATOM 5043 C CA . VAL A 1 85 ? -11.263 5.189 -11.432 1.00 0.00 85 VAL A CA 3
ATOM 5044 C C . VAL A 1 85 ? -12.701 5.442 -11.873 1.00 0.00 85 VAL A C 3
ATOM 5045 O O . VAL A 1 85 ? -13.094 5.085 -12.984 1.00 0.00 85 VAL A O 3
ATOM 5058 N N . THR A 1 86 ? -13.483 6.060 -10.994 1.00 0.00 86 THR A N 3
ATOM 5059 C CA . THR A 1 86 ? -14.878 6.360 -11.291 1.00 0.00 86 THR A CA 3
ATOM 5060 C C . THR A 1 86 ? -15.179 7.840 -11.083 1.00 0.00 86 THR A C 3
ATOM 5061 O O . THR A 1 86 ? -14.396 8.563 -10.465 1.00 0.00 86 THR A O 3
ATOM 5072 N N . THR A 1 87 ? -16.318 8.287 -11.601 1.00 0.00 87 THR A N 3
ATOM 5073 C CA . THR A 1 87 ? -16.722 9.681 -11.473 1.00 0.00 87 THR A CA 3
ATOM 5074 C C . THR A 1 87 ? -17.558 9.898 -10.216 1.00 0.00 87 THR A C 3
ATOM 5075 O O . THR A 1 87 ? -18.481 9.136 -9.934 1.00 0.00 87 THR A O 3
ATOM 5086 N N . GLY A 1 88 ? -17.227 10.944 -9.465 1.00 0.00 88 GLY A N 3
ATOM 5087 C CA . GLY A 1 88 ? -17.958 11.243 -8.247 1.00 0.00 88 GLY A CA 3
ATOM 5088 C C . GLY A 1 88 ? -19.432 10.907 -8.358 1.00 0.00 88 GLY A C 3
ATOM 5089 O O . GLY A 1 88 ? -19.975 10.177 -7.528 1.00 0.00 88 GLY A O 3
ATOM 5093 N N . LYS A 1 89 ? -20.083 11.442 -9.385 1.00 0.00 89 LYS A N 3
ATOM 5094 C CA . LYS A 1 89 ? -21.504 11.196 -9.603 1.00 0.00 89 LYS A CA 3
ATOM 5095 C C . LYS A 1 89 ? -21.813 9.703 -9.544 1.00 0.00 89 LYS A C 3
ATOM 5096 O O . LYS A 1 89 ? -22.644 9.264 -8.751 1.00 0.00 89 LYS A O 3
ATOM 5115 N N . GLU A 1 90 ? -21.137 8.930 -10.388 1.00 0.00 90 GLU A N 3
ATOM 5116 C CA . GLU A 1 90 ? -21.340 7.486 -10.430 1.00 0.00 90 GLU A CA 3
ATOM 5117 C C . GLU A 1 90 ? -21.050 6.856 -9.071 1.00 0.00 90 GLU A C 3
ATOM 5118 O O . GLU A 1 90 ? -21.832 6.049 -8.570 1.00 0.00 90 GLU A O 3
ATOM 5130 N N . MET A 1 91 ? -19.920 7.231 -8.481 1.00 0.00 91 MET A N 3
ATOM 5131 C CA . MET A 1 91 ? -19.526 6.703 -7.180 1.00 0.00 91 MET A CA 3
ATOM 5132 C C . MET A 1 91 ? -20.721 6.641 -6.234 1.00 0.00 91 MET A C 3
ATOM 5133 O O . MET A 1 91 ? -20.897 5.665 -5.505 1.00 0.00 91 MET A O 3
ATOM 5147 N N . ALA A 1 92 ? -21.539 7.688 -6.252 1.00 0.00 92 ALA A N 3
ATOM 5148 C CA . ALA A 1 92 ? -22.718 7.750 -5.397 1.00 0.00 92 ALA A CA 3
ATOM 5149 C C . ALA A 1 92 ? -23.855 6.910 -5.968 1.00 0.00 92 ALA A C 3
ATOM 5150 O O . ALA A 1 92 ? -24.637 6.317 -5.224 1.00 0.00 92 ALA A O 3
ATOM 5157 N N . SER A 1 93 ? -23.942 6.863 -7.294 1.00 0.00 93 SER A N 3
ATOM 5158 C CA . SER A 1 93 ? -24.987 6.099 -7.965 1.00 0.00 93 SER A CA 3
ATOM 5159 C C . SER A 1 93 ? -24.901 4.621 -7.596 1.00 0.00 93 SER A C 3
ATOM 5160 O O . SER A 1 93 ? -25.792 4.081 -6.940 1.00 0.00 93 SER A O 3
ATOM 5168 N N . ALA A 1 94 ? -23.822 3.973 -8.022 1.00 0.00 94 ALA A N 3
ATOM 5169 C CA . ALA A 1 94 ? -23.618 2.558 -7.736 1.00 0.00 94 ALA A CA 3
ATOM 5170 C C . ALA A 1 94 ? -23.541 2.308 -6.234 1.00 0.00 94 ALA A C 3
ATOM 5171 O O . ALA A 1 94 ? -22.606 2.753 -5.569 1.00 0.00 94 ALA A O 3
ATOM 5178 N N . GLN A 1 95 ? -24.530 1.594 -5.707 1.00 0.00 95 GLN A N 3
ATOM 5179 C CA . GLN A 1 95 ? -24.575 1.286 -4.282 1.00 0.00 95 GLN A CA 3
ATOM 5180 C C . GLN A 1 95 ? -23.412 0.382 -3.884 1.00 0.00 95 GLN A C 3
ATOM 5181 O O . GLN A 1 95 ? -22.799 0.570 -2.834 1.00 0.00 95 GLN A O 3
ATOM 5195 N N . GLU A 1 96 ? -23.116 -0.600 -4.730 1.00 0.00 96 GLU A N 3
ATOM 5196 C CA . GLU A 1 96 ? -22.028 -1.533 -4.465 1.00 0.00 96 GLU A CA 3
ATOM 5197 C C . GLU A 1 96 ? -21.073 -1.608 -5.653 1.00 0.00 96 GLU A C 3
ATOM 5198 O O . GLU A 1 96 ? -21.302 -2.333 -6.621 1.00 0.00 96 GLU A O 3
ATOM 5210 N N . PRO A 1 97 ? -19.976 -0.840 -5.579 1.00 0.00 97 PRO A N 3
ATOM 5211 C CA . PRO A 1 97 ? -18.964 -0.800 -6.638 1.00 0.00 97 PRO A CA 3
ATOM 5212 C C . PRO A 1 97 ? -18.168 -2.098 -6.729 1.00 0.00 97 PRO A C 3
ATOM 5213 O O . PRO A 1 97 ? -18.210 -2.927 -5.820 1.00 0.00 97 PRO A O 3
ATOM 5224 N N . ASP A 1 98 ? -17.445 -2.267 -7.830 1.00 0.00 98 ASP A N 3
ATOM 5225 C CA . ASP A 1 98 ? -16.638 -3.464 -8.038 1.00 0.00 98 ASP A CA 3
ATOM 5226 C C . ASP A 1 98 ? -15.461 -3.502 -7.068 1.00 0.00 98 ASP A C 3
ATOM 5227 O O . ASP A 1 98 ? -14.539 -2.691 -7.161 1.00 0.00 98 ASP A O 3
ATOM 5236 N N . LYS A 1 99 ? -15.500 -4.447 -6.135 1.00 0.00 99 LYS A N 3
ATOM 5237 C CA . LYS A 1 99 ? -14.438 -4.592 -5.147 1.00 0.00 99 LYS A CA 3
ATOM 5238 C C . LYS A 1 99 ? -13.066 -4.535 -5.810 1.00 0.00 99 LYS A C 3
ATOM 5239 O O . LYS A 1 99 ? -12.067 -4.210 -5.167 1.00 0.00 99 LYS A O 3
ATOM 5258 N N . LEU A 1 100 ? -13.024 -4.852 -7.100 1.00 0.00 100 LEU A N 3
ATOM 5259 C CA . LEU A 1 100 ? -11.774 -4.835 -7.851 1.00 0.00 100 LEU A CA 3
ATOM 5260 C C . LEU A 1 100 ? -11.302 -3.405 -8.091 1.00 0.00 100 LEU A C 3
ATOM 5261 O O . LEU A 1 100 ? -10.264 -2.988 -7.577 1.00 0.00 100 LEU A O 3
ATOM 5277 N N . SER A 1 101 ? -12.072 -2.657 -8.875 1.00 0.00 101 SER A N 3
ATOM 5278 C CA . SER A 1 101 ? -11.732 -1.273 -9.185 1.00 0.00 101 SER A CA 3
ATOM 5279 C C . SER A 1 101 ? -11.480 -0.477 -7.908 1.00 0.00 101 SER A C 3
ATOM 5280 O O . SER A 1 101 ? -10.895 0.606 -7.944 1.00 0.00 101 SER A O 3
ATOM 5288 N N . MET A 1 102 ? -11.926 -1.021 -6.781 1.00 0.00 102 MET A N 3
ATOM 5289 C CA . MET A 1 102 ? -11.749 -0.363 -5.492 1.00 0.00 102 MET A CA 3
ATOM 5290 C C . MET A 1 102 ? -10.377 -0.679 -4.904 1.00 0.00 102 MET A C 3
ATOM 5291 O O . MET A 1 102 ? -9.622 0.224 -4.543 1.00 0.00 102 MET A O 3
ATOM 5305 N N . VAL A 1 103 ? -10.062 -1.967 -4.809 1.00 0.00 103 VAL A N 3
ATOM 5306 C CA . VAL A 1 103 ? -8.781 -2.403 -4.266 1.00 0.00 103 VAL A CA 3
ATOM 5307 C C . VAL A 1 103 ? -7.624 -1.925 -5.136 1.00 0.00 103 VAL A C 3
ATOM 5308 O O . VAL A 1 103 ? -6.608 -1.449 -4.629 1.00 0.00 103 VAL A O 3
ATOM 5321 N N . MET A 1 104 ? -7.785 -2.054 -6.449 1.00 0.00 104 MET A N 3
ATOM 5322 C CA . MET A 1 104 ? -6.754 -1.634 -7.390 1.00 0.00 104 MET A CA 3
ATOM 5323 C C . MET A 1 104 ? -6.440 -0.150 -7.226 1.00 0.00 104 MET A C 3
ATOM 5324 O O . MET A 1 104 ? -5.309 0.283 -7.447 1.00 0.00 104 MET A O 3
ATOM 5338 N N . TYR A 1 105 ? -7.447 0.623 -6.837 1.00 0.00 105 TYR A N 3
ATOM 5339 C CA . TYR A 1 105 ? -7.279 2.059 -6.646 1.00 0.00 105 TYR A CA 3
ATOM 5340 C C . TYR A 1 105 ? -6.654 2.358 -5.288 1.00 0.00 105 TYR A C 3
ATOM 5341 O O . TYR A 1 105 ? -5.516 2.824 -5.203 1.00 0.00 105 TYR A O 3
ATOM 5359 N N . LEU A 1 106 ? -7.404 2.086 -4.226 1.00 0.00 106 LEU A N 3
ATOM 5360 C CA . LEU A 1 106 ? -6.925 2.325 -2.869 1.00 0.00 106 LEU A CA 3
ATOM 5361 C C . LEU A 1 106 ? -5.478 1.867 -2.714 1.00 0.00 106 LEU A C 3
ATOM 5362 O O . LEU A 1 106 ? -4.658 2.559 -2.110 1.00 0.00 106 LEU A O 3
ATOM 5378 N N . SER A 1 107 ? -5.171 0.697 -3.265 1.00 0.00 107 SER A N 3
ATOM 5379 C CA . SER A 1 107 ? -3.823 0.146 -3.187 1.00 0.00 107 SER A CA 3
ATOM 5380 C C . SER A 1 107 ? -2.779 1.221 -3.474 1.00 0.00 107 SER A C 3
ATOM 5381 O O . SER A 1 107 ? -1.725 1.266 -2.838 1.00 0.00 107 SER A O 3
ATOM 5389 N N . LYS A 1 108 ? -3.079 2.086 -4.437 1.00 0.00 108 LYS A N 3
ATOM 5390 C CA . LYS A 1 108 ? -2.169 3.162 -4.810 1.00 0.00 108 LYS A CA 3
ATOM 5391 C C . LYS A 1 108 ? -1.862 4.055 -3.612 1.00 0.00 108 LYS A C 3
ATOM 5392 O O . LYS A 1 108 ? -0.702 4.364 -3.337 1.00 0.00 108 LYS A O 3
ATOM 5411 N N . PHE A 1 109 ? -2.907 4.464 -2.902 1.00 0.00 109 PHE A N 3
ATOM 5412 C CA . PHE A 1 109 ? -2.749 5.321 -1.732 1.00 0.00 109 PHE A CA 3
ATOM 5413 C C . PHE A 1 109 ? -1.987 4.596 -0.626 1.00 0.00 109 PHE A C 3
ATOM 5414 O O . PHE A 1 109 ? -1.115 5.174 0.023 1.00 0.00 109 PHE A O 3
ATOM 5431 N N . TYR A 1 110 ? -2.323 3.328 -0.418 1.00 0.00 110 TYR A N 3
ATOM 5432 C CA . TYR A 1 110 ? -1.674 2.525 0.611 1.00 0.00 110 TYR A CA 3
ATOM 5433 C C . TYR A 1 110 ? -0.167 2.457 0.379 1.00 0.00 110 TYR A C 3
ATOM 5434 O O . TYR A 1 110 ? 0.620 2.901 1.214 1.00 0.00 110 TYR A O 3
ATOM 5452 N N . GLU A 1 111 ? 0.225 1.898 -0.761 1.00 0.00 111 GLU A N 3
ATOM 5453 C CA . GLU A 1 111 ? 1.637 1.771 -1.103 1.00 0.00 111 GLU A CA 3
ATOM 5454 C C . GLU A 1 111 ? 2.317 3.137 -1.117 1.00 0.00 111 GLU A C 3
ATOM 5455 O O . GLU A 1 111 ? 3.382 3.319 -0.524 1.00 0.00 111 GLU A O 3
ATOM 5467 N N . LEU A 1 112 ? 1.697 4.094 -1.797 1.00 0.00 112 LEU A N 3
ATOM 5468 C CA . LEU A 1 112 ? 2.242 5.444 -1.889 1.00 0.00 112 LEU A CA 3
ATOM 5469 C C . LEU A 1 112 ? 2.525 6.013 -0.503 1.00 0.00 112 LEU A C 3
ATOM 5470 O O . LEU A 1 112 ? 3.668 6.323 -0.169 1.00 0.00 112 LEU A O 3
ATOM 5486 N N . PHE A 1 113 ? 1.476 6.145 0.302 1.00 0.00 113 PHE A N 3
ATOM 5487 C CA . PHE A 1 113 ? 1.611 6.675 1.654 1.00 0.00 113 PHE A CA 3
ATOM 5488 C C . PHE A 1 113 ? 2.605 5.849 2.465 1.00 0.00 113 PHE A C 3
ATOM 5489 O O . PHE A 1 113 ? 3.543 6.388 3.053 1.00 0.00 113 PHE A O 3
ATOM 5506 N N . ARG A 1 114 ? 2.392 4.538 2.492 1.00 0.00 114 ARG A N 3
ATOM 5507 C CA . ARG A 1 114 ? 3.268 3.636 3.232 1.00 0.00 114 ARG A CA 3
ATOM 5508 C C . ARG A 1 114 ? 4.734 3.986 2.994 1.00 0.00 114 ARG A C 3
ATOM 5509 O O . ARG A 1 114 ? 5.450 4.363 3.921 1.00 0.00 114 ARG A O 3
ATOM 5530 N N . GLY A 1 115 ? 5.173 3.858 1.746 1.00 0.00 115 GLY A N 3
ATOM 5531 C CA . GLY A 1 115 ? 6.552 4.163 1.410 1.00 0.00 115 GLY A CA 3
ATOM 5532 C C . GLY A 1 115 ? 7.149 3.159 0.445 1.00 0.00 115 GLY A C 3
ATOM 5533 O O . GLY A 1 115 ? 6.767 3.105 -0.725 1.00 0.00 115 GLY A O 3
ATOM 5537 N N . THR A 1 116 ? 8.093 2.360 0.933 1.00 0.00 116 THR A N 3
ATOM 5538 C CA . THR A 1 116 ? 8.747 1.354 0.106 1.00 0.00 116 THR A CA 3
ATOM 5539 C C . THR A 1 116 ? 8.885 0.033 0.853 1.00 0.00 116 THR A C 3
ATOM 5540 O O . THR A 1 116 ? 9.216 -0.007 2.038 1.00 0.00 116 THR A O 3
ATOM 5551 N N . PRO A 1 117 ? 8.626 -1.077 0.145 1.00 0.00 117 PRO A N 3
ATOM 5552 C CA . PRO A 1 117 ? 8.716 -2.422 0.722 1.00 0.00 117 PRO A CA 3
ATOM 5553 C C . PRO A 1 117 ? 10.155 -2.830 1.020 1.00 0.00 117 PRO A C 3
ATOM 5554 O O . PRO A 1 117 ? 11.094 -2.090 0.725 1.00 0.00 117 PRO A O 3
ATOM 5565 N N . LEU A 1 118 ? 10.321 -4.010 1.607 1.00 0.00 118 LEU A N 3
ATOM 5566 C CA . LEU A 1 118 ? 11.646 -4.517 1.945 1.00 0.00 118 LEU A CA 3
ATOM 5567 C C . LEU A 1 118 ? 12.184 -5.416 0.836 1.00 0.00 118 LEU A C 3
ATOM 5568 O O . LEU A 1 118 ? 11.421 -6.086 0.141 1.00 0.00 118 LEU A O 3
ATOM 5584 N N . ARG A 1 119 ? 13.504 -5.427 0.678 1.00 0.00 119 ARG A N 3
ATOM 5585 C CA . ARG A 1 119 ? 14.145 -6.244 -0.345 1.00 0.00 119 ARG A CA 3
ATOM 5586 C C . ARG A 1 119 ? 15.442 -6.853 0.179 1.00 0.00 119 ARG A C 3
ATOM 5587 O O . ARG A 1 119 ? 16.180 -6.235 0.947 1.00 0.00 119 ARG A O 3
ATOM 5608 N N . PRO A 1 120 ? 15.728 -8.093 -0.245 1.00 0.00 120 PRO A N 3
ATOM 5609 C CA . PRO A 1 120 ? 16.937 -8.812 0.169 1.00 0.00 120 PRO A CA 3
ATOM 5610 C C . PRO A 1 120 ? 18.203 -8.209 -0.430 1.00 0.00 120 PRO A C 3
ATOM 5611 O O . PRO A 1 120 ? 18.140 -7.403 -1.359 1.00 0.00 120 PRO A O 3
ATOM 5622 N N . VAL A 1 121 ? 19.353 -8.606 0.107 1.00 0.00 121 VAL A N 3
ATOM 5623 C CA . VAL A 1 121 ? 20.634 -8.106 -0.376 1.00 0.00 121 VAL A CA 3
ATOM 5624 C C . VAL A 1 121 ? 20.767 -8.298 -1.882 1.00 0.00 121 VAL A C 3
ATOM 5625 O O . VAL A 1 121 ? 20.728 -7.335 -2.647 1.00 0.00 121 VAL A O 3
ATOM 5638 N N . GLY A 1 1 ? -25.991 -15.282 4.268 1.00 0.00 1 GLY A N 4
ATOM 5639 C CA . GLY A 1 1 ? -26.820 -14.091 4.255 1.00 0.00 1 GLY A CA 4
ATOM 5640 C C . GLY A 1 1 ? -26.450 -13.139 3.135 1.00 0.00 1 GLY A C 4
ATOM 5641 O O . GLY A 1 1 ? -25.943 -12.045 3.383 1.00 0.00 1 GLY A O 4
ATOM 5645 N N . SER A 1 2 ? -26.702 -13.556 1.898 1.00 0.00 2 SER A N 4
ATOM 5646 C CA . SER A 1 2 ? -26.387 -12.735 0.736 1.00 0.00 2 SER A CA 4
ATOM 5647 C C . SER A 1 2 ? -24.884 -12.492 0.634 1.00 0.00 2 SER A C 4
ATOM 5648 O O . SER A 1 2 ? -24.442 -11.380 0.343 1.00 0.00 2 SER A O 4
ATOM 5656 N N . SER A 1 3 ? -24.103 -13.540 0.875 1.00 0.00 3 SER A N 4
ATOM 5657 C CA . SER A 1 3 ? -22.650 -13.441 0.815 1.00 0.00 3 SER A CA 4
ATOM 5658 C C . SER A 1 3 ? -22.141 -13.762 -0.587 1.00 0.00 3 SER A C 4
ATOM 5659 O O . SER A 1 3 ? -22.223 -14.901 -1.044 1.00 0.00 3 SER A O 4
ATOM 5667 N N . GLY A 1 4 ? -21.616 -12.746 -1.266 1.00 0.00 4 GLY A N 4
ATOM 5668 C CA . GLY A 1 4 ? -21.102 -12.938 -2.610 1.00 0.00 4 GLY A CA 4
ATOM 5669 C C . GLY A 1 4 ? -20.199 -14.151 -2.717 1.00 0.00 4 GLY A C 4
ATOM 5670 O O . GLY A 1 4 ? -20.439 -15.042 -3.532 1.00 0.00 4 GLY A O 4
ATOM 5674 N N . SER A 1 5 ? -19.157 -14.186 -1.892 1.00 0.00 5 SER A N 4
ATOM 5675 C CA . SER A 1 5 ? -18.212 -15.296 -1.902 1.00 0.00 5 SER A CA 4
ATOM 5676 C C . SER A 1 5 ? -17.655 -15.548 -0.504 1.00 0.00 5 SER A C 4
ATOM 5677 O O . SER A 1 5 ? -17.648 -14.655 0.343 1.00 0.00 5 SER A O 4
ATOM 5685 N N . SER A 1 6 ? -17.189 -16.771 -0.270 1.00 0.00 6 SER A N 4
ATOM 5686 C CA . SER A 1 6 ? -16.633 -17.142 1.026 1.00 0.00 6 SER A CA 4
ATOM 5687 C C . SER A 1 6 ? -15.169 -17.549 0.892 1.00 0.00 6 SER A C 4
ATOM 5688 O O . SER A 1 6 ? -14.671 -17.766 -0.212 1.00 0.00 6 SER A O 4
ATOM 5696 N N . GLY A 1 7 ? -14.484 -17.652 2.027 1.00 0.00 7 GLY A N 4
ATOM 5697 C CA . GLY A 1 7 ? -13.084 -18.033 2.017 1.00 0.00 7 GLY A CA 4
ATOM 5698 C C . GLY A 1 7 ? -12.191 -16.976 2.638 1.00 0.00 7 GLY A C 4
ATOM 5699 O O . GLY A 1 7 ? -12.653 -16.146 3.421 1.00 0.00 7 GLY A O 4
ATOM 5703 N N . ASP A 1 8 ? -10.910 -17.008 2.289 1.00 0.00 8 ASP A N 4
ATOM 5704 C CA . ASP A 1 8 ? -9.950 -16.046 2.818 1.00 0.00 8 ASP A CA 4
ATOM 5705 C C . ASP A 1 8 ? -10.088 -14.698 2.117 1.00 0.00 8 ASP A C 4
ATOM 5706 O O . ASP A 1 8 ? -10.401 -14.635 0.927 1.00 0.00 8 ASP A O 4
ATOM 5715 N N . ILE A 1 9 ? -9.855 -13.623 2.862 1.00 0.00 9 ILE A N 4
ATOM 5716 C CA . ILE A 1 9 ? -9.954 -12.277 2.312 1.00 0.00 9 ILE A CA 4
ATOM 5717 C C . ILE A 1 9 ? -8.620 -11.821 1.730 1.00 0.00 9 ILE A C 4
ATOM 5718 O O . ILE A 1 9 ? -7.604 -11.798 2.424 1.00 0.00 9 ILE A O 4
ATOM 5734 N N . ARG A 1 10 ? -8.632 -11.458 0.451 1.00 0.00 10 ARG A N 4
ATOM 5735 C CA . ARG A 1 10 ? -7.423 -11.002 -0.224 1.00 0.00 10 ARG A CA 4
ATOM 5736 C C . ARG A 1 10 ? -7.006 -9.623 0.279 1.00 0.00 10 ARG A C 4
ATOM 5737 O O . ARG A 1 10 ? -5.907 -9.431 0.798 1.00 0.00 10 ARG A O 4
ATOM 5758 N N . PRO A 1 11 ? -7.904 -8.639 0.121 1.00 0.00 11 PRO A N 4
ATOM 5759 C CA . PRO A 1 11 ? -7.652 -7.261 0.553 1.00 0.00 11 PRO A CA 4
ATOM 5760 C C . PRO A 1 11 ? -7.624 -7.125 2.071 1.00 0.00 11 PRO A C 4
ATOM 5761 O O . PRO A 1 11 ? -7.513 -6.021 2.603 1.00 0.00 11 PRO A O 4
ATOM 5772 N N . SER A 1 12 ? -7.725 -8.255 2.764 1.00 0.00 12 SER A N 4
ATOM 5773 C CA . SER A 1 12 ? -7.714 -8.261 4.222 1.00 0.00 12 SER A CA 4
ATOM 5774 C C . SER A 1 12 ? -6.677 -7.281 4.762 1.00 0.00 12 SER A C 4
ATOM 5775 O O . SER A 1 12 ? -7.011 -6.337 5.479 1.00 0.00 12 SER A O 4
ATOM 5783 N N . LYS A 1 13 ? -5.416 -7.511 4.412 1.00 0.00 13 LYS A N 4
ATOM 5784 C CA . LYS A 1 13 ? -4.328 -6.649 4.859 1.00 0.00 13 LYS A CA 4
ATOM 5785 C C . LYS A 1 13 ? -4.621 -5.189 4.530 1.00 0.00 13 LYS A C 4
ATOM 5786 O O . LYS A 1 13 ? -4.634 -4.333 5.417 1.00 0.00 13 LYS A O 4
ATOM 5805 N N . LEU A 1 14 ? -4.857 -4.910 3.253 1.00 0.00 14 LEU A N 4
ATOM 5806 C CA . LEU A 1 14 ? -5.152 -3.552 2.808 1.00 0.00 14 LEU A CA 4
ATOM 5807 C C . LEU A 1 14 ? -6.185 -2.893 3.717 1.00 0.00 14 LEU A C 4
ATOM 5808 O O . LEU A 1 14 ? -5.891 -1.909 4.398 1.00 0.00 14 LEU A O 4
ATOM 5824 N N . LEU A 1 15 ? -7.394 -3.443 3.726 1.00 0.00 15 LEU A N 4
ATOM 5825 C CA . LEU A 1 15 ? -8.471 -2.910 4.553 1.00 0.00 15 LEU A CA 4
ATOM 5826 C C . LEU A 1 15 ? -7.946 -2.480 5.919 1.00 0.00 15 LEU A C 4
ATOM 5827 O O . LEU A 1 15 ? -8.130 -1.335 6.336 1.00 0.00 15 LEU A O 4
ATOM 5843 N N . THR A 1 16 ? -7.288 -3.404 6.613 1.00 0.00 16 THR A N 4
ATOM 5844 C CA . THR A 1 16 ? -6.735 -3.121 7.931 1.00 0.00 16 THR A CA 4
ATOM 5845 C C . THR A 1 16 ? -6.114 -1.729 7.979 1.00 0.00 16 THR A C 4
ATOM 5846 O O . THR A 1 16 ? -6.440 -0.924 8.851 1.00 0.00 16 THR A O 4
ATOM 5857 N N . TRP A 1 17 ? -5.218 -1.454 7.038 1.00 0.00 17 TRP A N 4
ATOM 5858 C CA . TRP A 1 17 ? -4.552 -0.158 6.973 1.00 0.00 17 TRP A CA 4
ATOM 5859 C C . TRP A 1 17 ? -5.569 0.978 6.970 1.00 0.00 17 TRP A C 4
ATOM 5860 O O . TRP A 1 17 ? -5.579 1.817 7.872 1.00 0.00 17 TRP A O 4
ATOM 5881 N N . CYS A 1 18 ? -6.423 0.999 5.953 1.00 0.00 18 CYS A N 4
ATOM 5882 C CA . CYS A 1 18 ? -7.444 2.033 5.833 1.00 0.00 18 CYS A CA 4
ATOM 5883 C C . CYS A 1 18 ? -8.203 2.202 7.146 1.00 0.00 18 CYS A C 4
ATOM 5884 O O . CYS A 1 18 ? -8.318 3.311 7.668 1.00 0.00 18 CYS A O 4
ATOM 5892 N N . GLN A 1 19 ? -8.720 1.096 7.671 1.00 0.00 19 GLN A N 4
ATOM 5893 C CA . GLN A 1 19 ? -9.470 1.123 8.921 1.00 0.00 19 GLN A CA 4
ATOM 5894 C C . GLN A 1 19 ? -8.721 1.915 9.988 1.00 0.00 19 GLN A C 4
ATOM 5895 O O . GLN A 1 19 ? -9.310 2.736 10.691 1.00 0.00 19 GLN A O 4
ATOM 5909 N N . GLN A 1 20 ? -7.422 1.662 10.103 1.00 0.00 20 GLN A N 4
ATOM 5910 C CA . GLN A 1 20 ? -6.593 2.352 11.085 1.00 0.00 20 GLN A CA 4
ATOM 5911 C C . GLN A 1 20 ? -6.527 3.846 10.788 1.00 0.00 20 GLN A C 4
ATOM 5912 O O . GLN A 1 20 ? -6.759 4.673 11.669 1.00 0.00 20 GLN A O 4
ATOM 5926 N N . GLN A 1 21 ? -6.207 4.183 9.543 1.00 0.00 21 GLN A N 4
ATOM 5927 C CA . GLN A 1 21 ? -6.109 5.579 9.132 1.00 0.00 21 GLN A CA 4
ATOM 5928 C C . GLN A 1 21 ? -7.384 6.339 9.477 1.00 0.00 21 GLN A C 4
ATOM 5929 O O . GLN A 1 21 ? -7.334 7.462 9.982 1.00 0.00 21 GLN A O 4
ATOM 5943 N N . THR A 1 22 ? -8.529 5.722 9.202 1.00 0.00 22 THR A N 4
ATOM 5944 C CA . THR A 1 22 ? -9.818 6.341 9.482 1.00 0.00 22 THR A CA 4
ATOM 5945 C C . THR A 1 22 ? -10.336 5.934 10.857 1.00 0.00 22 THR A C 4
ATOM 5946 O O . THR A 1 22 ? -11.542 5.793 11.059 1.00 0.00 22 THR A O 4
ATOM 5957 N N . GLU A 1 23 ? -9.417 5.748 11.800 1.00 0.00 23 GLU A N 4
ATOM 5958 C CA . GLU A 1 23 ? -9.783 5.358 13.156 1.00 0.00 23 GLU A CA 4
ATOM 5959 C C . GLU A 1 23 ? -10.052 6.585 14.022 1.00 0.00 23 GLU A C 4
ATOM 5960 O O . GLU A 1 23 ? -9.225 7.492 14.105 1.00 0.00 23 GLU A O 4
ATOM 5972 N N . GLY A 1 24 ? -11.215 6.605 14.665 1.00 0.00 24 GLY A N 4
ATOM 5973 C CA . GLY A 1 24 ? -11.573 7.725 15.516 1.00 0.00 24 GLY A CA 4
ATOM 5974 C C . GLY A 1 24 ? -12.562 8.664 14.853 1.00 0.00 24 GLY A C 4
ATOM 5975 O O . GLY A 1 24 ? -13.528 9.102 15.479 1.00 0.00 24 GLY A O 4
ATOM 5979 N N . TYR A 1 25 ? -12.321 8.975 13.585 1.00 0.00 25 TYR A N 4
ATOM 5980 C CA . TYR A 1 25 ? -13.195 9.871 12.838 1.00 0.00 25 TYR A CA 4
ATOM 5981 C C . TYR A 1 25 ? -14.654 9.663 13.233 1.00 0.00 25 TYR A C 4
ATOM 5982 O O . TYR A 1 25 ? -15.043 8.576 13.659 1.00 0.00 25 TYR A O 4
ATOM 6000 N N . GLN A 1 26 ? -15.456 10.713 13.086 1.00 0.00 26 GLN A N 4
ATOM 6001 C CA . GLN A 1 26 ? -16.872 10.646 13.427 1.00 0.00 26 GLN A CA 4
ATOM 6002 C C . GLN A 1 26 ? -17.710 10.285 12.205 1.00 0.00 26 GLN A C 4
ATOM 6003 O O . GLN A 1 26 ? -17.407 10.702 11.087 1.00 0.00 26 GLN A O 4
ATOM 6017 N N . HIS A 1 27 ? -18.765 9.508 12.425 1.00 0.00 27 HIS A N 4
ATOM 6018 C CA . HIS A 1 27 ? -19.648 9.091 11.341 1.00 0.00 27 HIS A CA 4
ATOM 6019 C C . HIS A 1 27 ? -18.861 8.383 10.242 1.00 0.00 27 HIS A C 4
ATOM 6020 O O . HIS A 1 27 ? -19.240 8.420 9.072 1.00 0.00 27 HIS A O 4
ATOM 6035 N N . VAL A 1 28 ? -17.764 7.739 10.628 1.00 0.00 28 VAL A N 4
ATOM 6036 C CA . VAL A 1 28 ? -16.924 7.021 9.676 1.00 0.00 28 VAL A CA 4
ATOM 6037 C C . VAL A 1 28 ? -16.701 5.580 10.117 1.00 0.00 28 VAL A C 4
ATOM 6038 O O . VAL A 1 28 ? -15.856 5.305 10.968 1.00 0.00 28 VAL A O 4
ATOM 6051 N N . ASN A 1 29 ? -17.463 4.662 9.532 1.00 0.00 29 ASN A N 4
ATOM 6052 C CA . ASN A 1 29 ? -17.349 3.247 9.865 1.00 0.00 29 ASN A CA 4
ATOM 6053 C C . ASN A 1 29 ? -16.850 2.444 8.667 1.00 0.00 29 ASN A C 4
ATOM 6054 O O . ASN A 1 29 ? -17.623 2.096 7.775 1.00 0.00 29 ASN A O 4
ATOM 6065 N N . VAL A 1 30 ? -15.553 2.154 8.654 1.00 0.00 30 VAL A N 4
ATOM 6066 C CA . VAL A 1 30 ? -14.951 1.391 7.567 1.00 0.00 30 VAL A CA 4
ATOM 6067 C C . VAL A 1 30 ? -14.960 -0.102 7.874 1.00 0.00 30 VAL A C 4
ATOM 6068 O O . VAL A 1 30 ? -14.215 -0.576 8.732 1.00 0.00 30 VAL A O 4
ATOM 6081 N N . THR A 1 31 ? -15.808 -0.841 7.165 1.00 0.00 31 THR A N 4
ATOM 6082 C CA . THR A 1 31 ? -15.914 -2.281 7.360 1.00 0.00 31 THR A CA 4
ATOM 6083 C C . THR A 1 31 ? -15.569 -3.037 6.082 1.00 0.00 31 THR A C 4
ATOM 6084 O O . THR A 1 31 ? -14.954 -4.102 6.127 1.00 0.00 31 THR A O 4
ATOM 6095 N N . ASP A 1 32 ? -15.968 -2.479 4.945 1.00 0.00 32 ASP A N 4
ATOM 6096 C CA . ASP A 1 32 ? -15.699 -3.100 3.653 1.00 0.00 32 ASP A CA 4
ATOM 6097 C C . ASP A 1 32 ? -14.919 -2.153 2.747 1.00 0.00 32 ASP A C 4
ATOM 6098 O O . ASP A 1 32 ? -14.548 -1.051 3.154 1.00 0.00 32 ASP A O 4
ATOM 6107 N N . LEU A 1 33 ? -14.671 -2.589 1.517 1.00 0.00 33 LEU A N 4
ATOM 6108 C CA . LEU A 1 33 ? -13.934 -1.780 0.552 1.00 0.00 33 LEU A CA 4
ATOM 6109 C C . LEU A 1 33 ? -14.778 -1.510 -0.690 1.00 0.00 33 LEU A C 4
ATOM 6110 O O . LEU A 1 33 ? -14.251 -1.381 -1.796 1.00 0.00 33 LEU A O 4
ATOM 6126 N N . THR A 1 34 ? -16.091 -1.424 -0.500 1.00 0.00 34 THR A N 4
ATOM 6127 C CA . THR A 1 34 ? -17.007 -1.168 -1.604 1.00 0.00 34 THR A CA 4
ATOM 6128 C C . THR A 1 34 ? -17.992 -0.059 -1.255 1.00 0.00 34 THR A C 4
ATOM 6129 O O . THR A 1 34 ? -18.134 0.916 -1.994 1.00 0.00 34 THR A O 4
ATOM 6140 N N . THR A 1 35 ? -18.672 -0.212 -0.122 1.00 0.00 35 THR A N 4
ATOM 6141 C CA . THR A 1 35 ? -19.645 0.777 0.325 1.00 0.00 35 THR A CA 4
ATOM 6142 C C . THR A 1 35 ? -18.977 1.870 1.152 1.00 0.00 35 THR A C 4
ATOM 6143 O O . THR A 1 35 ? -19.348 3.041 1.066 1.00 0.00 35 THR A O 4
ATOM 6154 N N . SER A 1 36 ? -17.989 1.481 1.951 1.00 0.00 36 SER A N 4
ATOM 6155 C CA . SER A 1 36 ? -17.271 2.428 2.796 1.00 0.00 36 SER A CA 4
ATOM 6156 C C . SER A 1 36 ? -16.757 3.607 1.975 1.00 0.00 36 SER A C 4
ATOM 6157 O O . SER A 1 36 ? -16.721 4.741 2.452 1.00 0.00 36 SER A O 4
ATOM 6165 N N . TRP A 1 37 ? -16.359 3.329 0.739 1.00 0.00 37 TRP A N 4
ATOM 6166 C CA . TRP A 1 37 ? -15.847 4.366 -0.150 1.00 0.00 37 TRP A CA 4
ATOM 6167 C C . TRP A 1 37 ? -16.884 4.745 -1.200 1.00 0.00 37 TRP A C 4
ATOM 6168 O O . TRP A 1 37 ? -16.538 5.139 -2.314 1.00 0.00 37 TRP A O 4
ATOM 6189 N N . ARG A 1 38 ? -18.158 4.624 -0.839 1.00 0.00 38 ARG A N 4
ATOM 6190 C CA . ARG A 1 38 ? -19.246 4.953 -1.752 1.00 0.00 38 ARG A CA 4
ATOM 6191 C C . ARG A 1 38 ? -19.555 6.446 -1.713 1.00 0.00 38 ARG A C 4
ATOM 6192 O O . ARG A 1 38 ? -19.871 7.052 -2.737 1.00 0.00 38 ARG A O 4
ATOM 6213 N N . SER A 1 39 ? -19.463 7.034 -0.524 1.00 0.00 39 SER A N 4
ATOM 6214 C CA . SER A 1 39 ? -19.737 8.455 -0.350 1.00 0.00 39 SER A CA 4
ATOM 6215 C C . SER A 1 39 ? -18.496 9.289 -0.653 1.00 0.00 39 SER A C 4
ATOM 6216 O O . SER A 1 39 ? -18.540 10.218 -1.459 1.00 0.00 39 SER A O 4
ATOM 6224 N N . GLY A 1 40 ? -17.389 8.950 -0.000 1.00 0.00 40 GLY A N 4
ATOM 6225 C CA . GLY A 1 40 ? -16.150 9.676 -0.212 1.00 0.00 40 GLY A CA 4
ATOM 6226 C C . GLY A 1 40 ? -15.436 9.995 1.086 1.00 0.00 40 GLY A C 4
ATOM 6227 O O . GLY A 1 40 ? -14.207 9.939 1.158 1.00 0.00 40 GLY A O 4
ATOM 6231 N N . LEU A 1 41 ? -16.205 10.334 2.115 1.00 0.00 41 LEU A N 4
ATOM 6232 C CA . LEU A 1 41 ? -15.638 10.666 3.417 1.00 0.00 41 LEU A CA 4
ATOM 6233 C C . LEU A 1 41 ? -14.524 9.692 3.790 1.00 0.00 41 LEU A C 4
ATOM 6234 O O . LEU A 1 41 ? -13.524 10.080 4.393 1.00 0.00 41 LEU A O 4
ATOM 6250 N N . ALA A 1 42 ? -14.705 8.427 3.426 1.00 0.00 42 ALA A N 4
ATOM 6251 C CA . ALA A 1 42 ? -13.713 7.399 3.718 1.00 0.00 42 ALA A CA 4
ATOM 6252 C C . ALA A 1 42 ? -12.323 7.832 3.264 1.00 0.00 42 ALA A C 4
ATOM 6253 O O . ALA A 1 42 ? -11.391 7.901 4.066 1.00 0.00 42 ALA A O 4
ATOM 6260 N N . LEU A 1 43 ? -12.191 8.121 1.975 1.00 0.00 43 LEU A N 4
ATOM 6261 C CA . LEU A 1 43 ? -10.913 8.547 1.414 1.00 0.00 43 LEU A CA 4
ATOM 6262 C C . LEU A 1 43 ? -10.511 9.916 1.953 1.00 0.00 43 LEU A C 4
ATOM 6263 O O . LEU A 1 43 ? -9.415 10.085 2.489 1.00 0.00 43 LEU A O 4
ATOM 6279 N N . CYS A 1 44 ? -11.404 10.889 1.809 1.00 0.00 44 CYS A N 4
ATOM 6280 C CA . CYS A 1 44 ? -11.142 12.243 2.283 1.00 0.00 44 CYS A CA 4
ATOM 6281 C C . CYS A 1 44 ? -10.488 12.220 3.660 1.00 0.00 44 CYS A C 4
ATOM 6282 O O . CYS A 1 44 ? -9.592 13.013 3.946 1.00 0.00 44 CYS A O 4
ATOM 6290 N N . ALA A 1 45 ? -10.944 11.306 4.511 1.00 0.00 45 ALA A N 4
ATOM 6291 C CA . ALA A 1 45 ? -10.403 11.180 5.859 1.00 0.00 45 ALA A CA 4
ATOM 6292 C C . ALA A 1 45 ? -8.897 10.939 5.825 1.00 0.00 45 ALA A C 4
ATOM 6293 O O . ALA A 1 45 ? -8.124 11.707 6.399 1.00 0.00 45 ALA A O 4
ATOM 6300 N N . ILE A 1 46 ? -8.489 9.870 5.151 1.00 0.00 46 ILE A N 4
ATOM 6301 C CA . ILE A 1 46 ? -7.076 9.529 5.044 1.00 0.00 46 ILE A CA 4
ATOM 6302 C C . ILE A 1 46 ? -6.237 10.759 4.715 1.00 0.00 46 ILE A C 4
ATOM 6303 O O . ILE A 1 46 ? -5.241 11.040 5.382 1.00 0.00 46 ILE A O 4
ATOM 6319 N N . ILE A 1 47 ? -6.648 11.490 3.684 1.00 0.00 47 ILE A N 4
ATOM 6320 C CA . ILE A 1 47 ? -5.936 12.692 3.269 1.00 0.00 47 ILE A CA 4
ATOM 6321 C C . ILE A 1 47 ? -5.978 13.760 4.357 1.00 0.00 47 ILE A C 4
ATOM 6322 O O . ILE A 1 47 ? -4.947 14.126 4.923 1.00 0.00 47 ILE A O 4
ATOM 6338 N N . HIS A 1 48 ? -7.177 14.254 4.648 1.00 0.00 48 HIS A N 4
ATOM 6339 C CA . HIS A 1 48 ? -7.354 15.279 5.671 1.00 0.00 48 HIS A CA 4
ATOM 6340 C C . HIS A 1 48 ? -6.574 14.925 6.934 1.00 0.00 48 HIS A C 4
ATOM 6341 O O . HIS A 1 48 ? -6.114 15.807 7.659 1.00 0.00 48 HIS A O 4
ATOM 6356 N N . ARG A 1 49 ? -6.431 13.629 7.192 1.00 0.00 49 ARG A N 4
ATOM 6357 C CA . ARG A 1 49 ? -5.710 13.159 8.368 1.00 0.00 49 ARG A CA 4
ATOM 6358 C C . ARG A 1 49 ? -4.283 13.700 8.383 1.00 0.00 49 ARG A C 4
ATOM 6359 O O . ARG A 1 49 ? -3.883 14.401 9.313 1.00 0.00 49 ARG A O 4
ATOM 6380 N N . PHE A 1 50 ? -3.520 13.369 7.347 1.00 0.00 50 PHE A N 4
ATOM 6381 C CA . PHE A 1 50 ? -2.137 13.820 7.241 1.00 0.00 50 PHE A CA 4
ATOM 6382 C C . PHE A 1 50 ? -2.074 15.291 6.842 1.00 0.00 50 PHE A C 4
ATOM 6383 O O . PHE A 1 50 ? -1.357 16.082 7.456 1.00 0.00 50 PHE A O 4
ATOM 6400 N N . ARG A 1 51 ? -2.828 15.651 5.809 1.00 0.00 51 ARG A N 4
ATOM 6401 C CA . ARG A 1 51 ? -2.857 17.026 5.326 1.00 0.00 51 ARG A CA 4
ATOM 6402 C C . ARG A 1 51 ? -4.282 17.572 5.324 1.00 0.00 51 ARG A C 4
ATOM 6403 O O . ARG A 1 51 ? -5.013 17.463 4.339 1.00 0.00 51 ARG A O 4
ATOM 6424 N N . PRO A 1 52 ? -4.688 18.172 6.452 1.00 0.00 52 PRO A N 4
ATOM 6425 C CA . PRO A 1 52 ? -6.028 18.747 6.605 1.00 0.00 52 PRO A CA 4
ATOM 6426 C C . PRO A 1 52 ? -6.224 19.996 5.754 1.00 0.00 52 PRO A C 4
ATOM 6427 O O . PRO A 1 52 ? -7.350 20.350 5.405 1.00 0.00 52 PRO A O 4
ATOM 6438 N N . GLU A 1 53 ? -5.121 20.660 5.423 1.00 0.00 53 GLU A N 4
ATOM 6439 C CA . GLU A 1 53 ? -5.174 21.871 4.612 1.00 0.00 53 GLU A CA 4
ATOM 6440 C C . GLU A 1 53 ? -5.847 21.598 3.269 1.00 0.00 53 GLU A C 4
ATOM 6441 O O . GLU A 1 53 ? -6.617 22.419 2.770 1.00 0.00 53 GLU A O 4
ATOM 6453 N N . LEU A 1 54 ? -5.551 20.440 2.691 1.00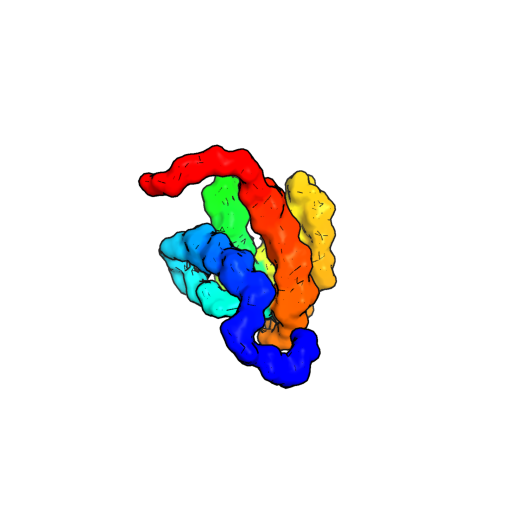 0.00 54 LEU A N 4
ATOM 6454 C CA . LEU A 1 54 ? -6.126 20.057 1.406 1.00 0.00 54 LEU A CA 4
ATOM 6455 C C . LEU A 1 54 ? -7.618 19.771 1.541 1.00 0.00 54 LEU A C 4
ATOM 6456 O O . LEU A 1 54 ? -8.430 20.283 0.770 1.00 0.00 54 LEU A O 4
ATOM 6472 N N . ILE A 1 55 ? -7.971 18.952 2.526 1.00 0.00 55 ILE A N 4
ATOM 6473 C CA . ILE A 1 55 ? -9.366 18.600 2.764 1.00 0.00 55 ILE A CA 4
ATOM 6474 C C . ILE A 1 55 ? -9.732 18.768 4.235 1.00 0.00 55 ILE A C 4
ATOM 6475 O O . ILE A 1 55 ? -9.001 18.325 5.120 1.00 0.00 55 ILE A O 4
ATOM 6491 N N . ASN A 1 56 ? -10.869 19.408 4.487 1.00 0.00 56 ASN A N 4
ATOM 6492 C CA . ASN A 1 56 ? -11.333 19.632 5.851 1.00 0.00 56 ASN A CA 4
ATOM 6493 C C . ASN A 1 56 ? -12.600 18.831 6.134 1.00 0.00 56 ASN A C 4
ATOM 6494 O O . ASN A 1 56 ? -13.707 19.268 5.821 1.00 0.00 56 ASN A O 4
ATOM 6505 N N . PHE A 1 57 ? -12.429 17.654 6.727 1.00 0.00 57 PHE A N 4
ATOM 6506 C CA . PHE A 1 57 ? -13.558 16.790 7.052 1.00 0.00 57 PHE A CA 4
ATOM 6507 C C . PHE A 1 57 ? -14.744 17.610 7.552 1.00 0.00 57 PHE A C 4
ATOM 6508 O O . PHE A 1 57 ? -15.898 17.287 7.271 1.00 0.00 57 PHE A O 4
ATOM 6525 N N . ASP A 1 58 ? -14.450 18.672 8.294 1.00 0.00 58 ASP A N 4
ATOM 6526 C CA . ASP A 1 58 ? -15.491 19.539 8.834 1.00 0.00 58 ASP A CA 4
ATOM 6527 C C . ASP A 1 58 ? -16.279 20.205 7.711 1.00 0.00 58 ASP A C 4
ATOM 6528 O O . ASP A 1 58 ? -17.505 20.299 7.770 1.00 0.00 58 ASP A O 4
ATOM 6537 N N . SER A 1 59 ? -15.567 20.668 6.689 1.00 0.00 59 SER A N 4
ATOM 6538 C CA . SER A 1 59 ? -16.199 21.331 5.554 1.00 0.00 59 SER A CA 4
ATOM 6539 C C . SER A 1 59 ? -16.913 20.319 4.663 1.00 0.00 59 SER A C 4
ATOM 6540 O O . SER A 1 59 ? -17.909 20.640 4.013 1.00 0.00 59 SER A O 4
ATOM 6548 N N . LEU A 1 60 ? -16.396 19.095 4.636 1.00 0.00 60 LEU A N 4
ATOM 6549 C CA . LEU A 1 60 ? -16.982 18.034 3.825 1.00 0.00 60 LEU A CA 4
ATOM 6550 C C . LEU A 1 60 ? -18.387 17.691 4.310 1.00 0.00 60 LEU A C 4
ATOM 6551 O O . LEU A 1 60 ? -18.559 17.100 5.375 1.00 0.00 60 LEU A O 4
ATOM 6567 N N . ASN A 1 61 ? -19.388 18.065 3.520 1.00 0.00 61 ASN A N 4
ATOM 6568 C CA . ASN A 1 61 ? -20.779 17.795 3.869 1.00 0.00 61 ASN A CA 4
ATOM 6569 C C . ASN A 1 61 ? -21.120 16.325 3.646 1.00 0.00 61 ASN A C 4
ATOM 6570 O O . ASN A 1 61 ? -21.154 15.851 2.511 1.00 0.00 61 ASN A O 4
ATOM 6581 N N . GLU A 1 62 ? -21.371 15.609 4.738 1.00 0.00 62 GLU A N 4
ATOM 6582 C CA . GLU A 1 62 ? -21.709 14.193 4.661 1.00 0.00 62 GLU A CA 4
ATOM 6583 C C . GLU A 1 62 ? -22.832 13.955 3.655 1.00 0.00 62 GLU A C 4
ATOM 6584 O O . GLU A 1 62 ? -22.902 12.899 3.026 1.00 0.00 62 GLU A O 4
ATOM 6596 N N . ASP A 1 63 ? -23.707 14.944 3.510 1.00 0.00 63 ASP A N 4
ATOM 6597 C CA . ASP A 1 63 ? -24.826 14.844 2.581 1.00 0.00 63 ASP A CA 4
ATOM 6598 C C . ASP A 1 63 ? -24.347 14.963 1.138 1.00 0.00 63 ASP A C 4
ATOM 6599 O O . ASP A 1 63 ? -24.906 14.342 0.234 1.00 0.00 63 ASP A O 4
ATOM 6608 N N . ASP A 1 64 ? -23.309 15.766 0.929 1.00 0.00 64 ASP A N 4
ATOM 6609 C CA . ASP A 1 64 ? -22.754 15.967 -0.404 1.00 0.00 64 ASP A CA 4
ATOM 6610 C C . ASP A 1 64 ? -21.771 14.855 -0.757 1.00 0.00 64 ASP A C 4
ATOM 6611 O O . ASP A 1 64 ? -20.619 15.119 -1.103 1.00 0.00 64 ASP A O 4
ATOM 6620 N N . ALA A 1 65 ? -22.232 13.613 -0.665 1.00 0.00 65 ALA A N 4
ATOM 6621 C CA . ALA A 1 65 ? -21.394 12.461 -0.975 1.00 0.00 65 ALA A CA 4
ATOM 6622 C C . ALA A 1 65 ? -20.758 12.601 -2.353 1.00 0.00 65 ALA A C 4
ATOM 6623 O O . ALA A 1 65 ? -19.557 12.385 -2.519 1.00 0.00 65 ALA A O 4
ATOM 6630 N N . VAL A 1 66 ? -21.570 12.963 -3.341 1.00 0.00 66 VAL A N 4
ATOM 6631 C CA . VAL A 1 66 ? -21.086 13.131 -4.706 1.00 0.00 66 VAL A CA 4
ATOM 6632 C C . VAL A 1 66 ? -19.843 14.013 -4.744 1.00 0.00 66 VAL A C 4
ATOM 6633 O O . VAL A 1 66 ? -18.802 13.612 -5.262 1.00 0.00 66 VAL A O 4
ATOM 6646 N N . GLU A 1 67 ? -19.961 15.216 -4.190 1.00 0.00 67 GLU A N 4
ATOM 6647 C CA . GLU A 1 67 ? -18.845 16.155 -4.161 1.00 0.00 67 GLU A CA 4
ATOM 6648 C C . GLU A 1 67 ? -17.645 15.552 -3.436 1.00 0.00 67 GLU A C 4
ATOM 6649 O O . GLU A 1 67 ? -16.521 15.594 -3.934 1.00 0.00 67 GLU A O 4
ATOM 6661 N N . ASN A 1 68 ? -17.894 14.992 -2.257 1.00 0.00 68 ASN A N 4
ATOM 6662 C CA . ASN A 1 68 ? -16.834 14.381 -1.462 1.00 0.00 68 ASN A CA 4
ATOM 6663 C C . ASN A 1 68 ? -15.892 13.569 -2.346 1.00 0.00 68 ASN A C 4
ATOM 6664 O O . ASN A 1 68 ? -14.693 13.840 -2.405 1.00 0.00 68 ASN A O 4
ATOM 6675 N N . ASN A 1 69 ? -16.443 12.572 -3.031 1.00 0.00 69 ASN A N 4
ATOM 6676 C CA . ASN A 1 69 ? -15.652 11.720 -3.911 1.00 0.00 69 ASN A CA 4
ATOM 6677 C C . ASN A 1 69 ? -14.888 12.556 -4.934 1.00 0.00 69 ASN A C 4
ATOM 6678 O O . ASN A 1 69 ? -13.658 12.555 -4.956 1.00 0.00 69 ASN A O 4
ATOM 6689 N N . GLN A 1 70 ? -15.628 13.266 -5.780 1.00 0.00 70 GLN A N 4
ATOM 6690 C CA . GLN A 1 70 ? -15.020 14.106 -6.805 1.00 0.00 70 GLN A CA 4
ATOM 6691 C C . GLN A 1 70 ? -13.830 14.877 -6.243 1.00 0.00 70 GLN A C 4
ATOM 6692 O O . GLN A 1 70 ? -12.778 14.964 -6.877 1.00 0.00 70 GLN A O 4
ATOM 6706 N N . LEU A 1 71 ? -14.004 15.436 -5.051 1.00 0.00 71 LEU A N 4
ATOM 6707 C CA . LEU A 1 71 ? -12.944 16.201 -4.403 1.00 0.00 71 LEU A CA 4
ATOM 6708 C C . LEU A 1 71 ? -11.684 15.357 -4.242 1.00 0.00 71 LEU A C 4
ATOM 6709 O O . LEU A 1 71 ? -10.655 15.638 -4.856 1.00 0.00 71 LEU A O 4
ATOM 6725 N N . ALA A 1 72 ? -11.773 14.321 -3.415 1.00 0.00 72 ALA A N 4
ATOM 6726 C CA . ALA A 1 72 ? -10.641 13.433 -3.177 1.00 0.00 72 ALA A CA 4
ATOM 6727 C C . ALA A 1 72 ? -9.930 13.090 -4.481 1.00 0.00 72 ALA A C 4
ATOM 6728 O O . ALA A 1 72 ? -8.707 13.196 -4.580 1.00 0.00 72 ALA A O 4
ATOM 6735 N N . PHE A 1 73 ? -10.702 12.677 -5.481 1.00 0.00 73 PHE A N 4
ATOM 6736 C CA . PHE A 1 73 ? -10.145 12.316 -6.779 1.00 0.00 73 PHE A CA 4
ATOM 6737 C C . PHE A 1 73 ? -9.373 13.485 -7.383 1.00 0.00 73 PHE A C 4
ATOM 6738 O O . PHE A 1 73 ? -8.222 13.336 -7.794 1.00 0.00 73 PHE A O 4
ATOM 6755 N N . ASP A 1 74 ? -10.015 14.646 -7.435 1.00 0.00 74 ASP A N 4
ATOM 6756 C CA . ASP A 1 74 ? -9.389 15.842 -7.988 1.00 0.00 74 ASP A CA 4
ATOM 6757 C C . ASP A 1 74 ? -8.086 16.160 -7.261 1.00 0.00 74 ASP A C 4
ATOM 6758 O O . ASP A 1 74 ? -7.059 16.417 -7.888 1.00 0.00 74 ASP A O 4
ATOM 6767 N N . VAL A 1 75 ? -8.137 16.142 -5.932 1.00 0.00 75 VAL A N 4
ATOM 6768 C CA . VAL A 1 75 ? -6.961 16.428 -5.119 1.00 0.00 75 VAL A CA 4
ATOM 6769 C C . VAL A 1 75 ? -5.831 15.451 -5.423 1.00 0.00 75 VAL A C 4
ATOM 6770 O O . VAL A 1 75 ? -4.679 15.851 -5.588 1.00 0.00 75 VAL A O 4
ATOM 6783 N N . ALA A 1 76 ? -6.169 14.168 -5.495 1.00 0.00 76 ALA A N 4
ATOM 6784 C CA . ALA A 1 76 ? -5.183 13.134 -5.782 1.00 0.00 76 ALA A CA 4
ATOM 6785 C C . ALA A 1 76 ? -4.643 13.269 -7.202 1.00 0.00 76 ALA A C 4
ATOM 6786 O O . ALA A 1 76 ? -3.456 13.055 -7.446 1.00 0.00 76 ALA A O 4
ATOM 6793 N N . GLU A 1 77 ? -5.522 13.623 -8.133 1.00 0.00 77 GLU A N 4
ATOM 6794 C CA . GLU A 1 77 ? -5.132 13.785 -9.529 1.00 0.00 77 GLU A CA 4
ATOM 6795 C C . GLU A 1 77 ? -4.336 15.072 -9.726 1.00 0.00 77 GLU A C 4
ATOM 6796 O O . GLU A 1 77 ? -3.732 15.287 -10.777 1.00 0.00 77 GLU A O 4
ATOM 6808 N N . ARG A 1 78 ? -4.341 15.925 -8.707 1.00 0.00 78 ARG A N 4
ATOM 6809 C CA . ARG A 1 78 ? -3.622 17.192 -8.768 1.00 0.00 78 ARG A CA 4
ATOM 6810 C C . ARG A 1 78 ? -2.305 17.107 -8.001 1.00 0.00 78 ARG A C 4
ATOM 6811 O O . ARG A 1 78 ? -1.230 17.267 -8.577 1.00 0.00 78 ARG A O 4
ATOM 6832 N N . GLU A 1 79 ? -2.399 16.855 -6.699 1.00 0.00 79 GLU A N 4
ATOM 6833 C CA . GLU A 1 79 ? -1.216 16.751 -5.855 1.00 0.00 79 GLU A CA 4
ATOM 6834 C C . GLU A 1 79 ? -0.454 15.460 -6.142 1.00 0.00 79 GLU A C 4
ATOM 6835 O O . GLU A 1 79 ? 0.742 15.483 -6.433 1.00 0.00 79 GLU A O 4
ATOM 6847 N N . PHE A 1 80 ? -1.156 14.335 -6.057 1.00 0.00 80 PHE A N 4
ATOM 6848 C CA . PHE A 1 80 ? -0.547 13.033 -6.306 1.00 0.00 80 PHE A CA 4
ATOM 6849 C C . PHE A 1 80 ? -0.502 12.731 -7.801 1.00 0.00 80 PHE A C 4
ATOM 6850 O O . PHE A 1 80 ? 0.218 11.837 -8.244 1.00 0.00 80 PHE A O 4
ATOM 6867 N N . GLY A 1 81 ? -1.278 13.484 -8.575 1.00 0.00 81 GLY A N 4
ATOM 6868 C CA . GLY A 1 81 ? -1.313 13.282 -10.012 1.00 0.00 81 GLY A CA 4
ATOM 6869 C C . GLY A 1 81 ? -1.804 11.899 -10.391 1.00 0.00 81 GLY A C 4
ATOM 6870 O O . GLY A 1 81 ? -1.363 11.328 -11.389 1.00 0.00 81 GLY A O 4
ATOM 6874 N N . ILE A 1 82 ? -2.719 11.358 -9.592 1.00 0.00 82 ILE A N 4
ATOM 6875 C CA . ILE A 1 82 ? -3.269 10.033 -9.849 1.00 0.00 82 ILE A CA 4
ATOM 6876 C C . ILE A 1 82 ? -4.655 10.127 -10.479 1.00 0.00 82 ILE A C 4
ATOM 6877 O O . ILE A 1 82 ? -5.590 10.681 -9.902 1.00 0.00 82 ILE A O 4
ATOM 6893 N N . PRO A 1 83 ? -4.792 9.570 -11.692 1.00 0.00 83 PRO A N 4
ATOM 6894 C CA . PRO A 1 83 ? -6.061 9.575 -12.426 1.00 0.00 83 PRO A CA 4
ATOM 6895 C C . PRO A 1 83 ? -7.106 8.669 -11.784 1.00 0.00 83 PRO A C 4
ATOM 6896 O O . PRO A 1 83 ? -6.854 7.500 -11.493 1.00 0.00 83 PRO A O 4
ATOM 6907 N N . PRO A 1 84 ? -8.308 9.219 -11.557 1.00 0.00 84 PRO A N 4
ATOM 6908 C CA . PRO A 1 84 ? -9.416 8.477 -10.948 1.00 0.00 84 PRO A CA 4
ATOM 6909 C C . PRO A 1 84 ? -9.973 7.403 -11.875 1.00 0.00 84 PRO A C 4
ATOM 6910 O O . PRO A 1 84 ? -9.934 7.542 -13.098 1.00 0.00 84 PRO A O 4
ATOM 6921 N N . VAL A 1 85 ? -10.494 6.331 -11.286 1.00 0.00 85 VAL A N 4
ATOM 6922 C CA . VAL A 1 85 ? -11.062 5.234 -12.060 1.00 0.00 85 VAL A CA 4
ATOM 6923 C C . VAL A 1 85 ? -12.550 5.449 -12.308 1.00 0.00 85 VAL A C 4
ATOM 6924 O O . VAL A 1 85 ? -13.091 5.014 -13.326 1.00 0.00 85 VAL A O 4
ATOM 6937 N N . THR A 1 86 ? -13.210 6.123 -11.372 1.00 0.00 86 THR A N 4
ATOM 6938 C CA . THR A 1 86 ? -14.637 6.396 -11.488 1.00 0.00 86 THR A CA 4
ATOM 6939 C C . THR A 1 86 ? -14.959 7.826 -11.067 1.00 0.00 86 THR A C 4
ATOM 6940 O O . THR A 1 86 ? -14.159 8.485 -10.403 1.00 0.00 86 THR A O 4
ATOM 6951 N N . THR A 1 87 ? -16.138 8.301 -11.458 1.00 0.00 87 THR A N 4
ATOM 6952 C CA . THR A 1 87 ? -16.566 9.653 -11.121 1.00 0.00 87 THR A CA 4
ATOM 6953 C C . THR A 1 87 ? -17.384 9.666 -9.835 1.00 0.00 87 THR A C 4
ATOM 6954 O O . THR A 1 87 ? -18.229 8.800 -9.615 1.00 0.00 87 THR A O 4
ATOM 6965 N N . GLY A 1 88 ? -17.126 10.657 -8.986 1.00 0.00 88 GLY A N 4
ATOM 6966 C CA . GLY A 1 88 ? -17.847 10.765 -7.731 1.00 0.00 88 GLY A CA 4
ATOM 6967 C C . GLY A 1 88 ? -19.326 10.472 -7.885 1.00 0.00 88 GLY A C 4
ATOM 6968 O O . GLY A 1 88 ? -19.913 9.756 -7.074 1.00 0.00 88 GLY A O 4
ATOM 6972 N N . LYS A 1 89 ? -19.932 11.028 -8.929 1.00 0.00 89 LYS A N 4
ATOM 6973 C CA . LYS A 1 89 ? -21.352 10.824 -9.188 1.00 0.00 89 LYS A CA 4
ATOM 6974 C C . LYS A 1 89 ? -21.687 9.337 -9.243 1.00 0.00 89 LYS A C 4
ATOM 6975 O O . LYS A 1 89 ? -22.617 8.876 -8.582 1.00 0.00 89 LYS A O 4
ATOM 6994 N N . GLU A 1 90 ? -20.922 8.592 -10.035 1.00 0.00 90 GLU A N 4
ATOM 6995 C CA . GLU A 1 90 ? -21.139 7.157 -10.175 1.00 0.00 90 GLU A CA 4
ATOM 6996 C C . GLU A 1 90 ? -20.771 6.423 -8.889 1.00 0.00 90 GLU A C 4
ATOM 6997 O O . GLU A 1 90 ? -21.504 5.547 -8.430 1.00 0.00 90 GLU A O 4
ATOM 7009 N N . MET A 1 91 ? -19.629 6.786 -8.313 1.00 0.00 91 MET A N 4
ATOM 7010 C CA . MET A 1 91 ? -19.164 6.164 -7.080 1.00 0.00 91 MET A CA 4
ATOM 7011 C C . MET A 1 91 ? -20.273 6.134 -6.033 1.00 0.00 91 MET A C 4
ATOM 7012 O O . MET A 1 91 ? -20.490 5.117 -5.374 1.00 0.00 91 MET A O 4
ATOM 7026 N N . ALA A 1 92 ? -20.973 7.254 -5.887 1.00 0.00 92 ALA A N 4
ATOM 7027 C CA . ALA A 1 92 ? -22.060 7.355 -4.922 1.00 0.00 92 ALA A CA 4
ATOM 7028 C C . ALA A 1 92 ? -23.325 6.684 -5.448 1.00 0.00 92 ALA A C 4
ATOM 7029 O O . ALA A 1 92 ? -24.061 6.047 -4.694 1.00 0.00 92 ALA A O 4
ATOM 7036 N N . SER A 1 93 ? -23.571 6.832 -6.746 1.00 0.00 93 SER A N 4
ATOM 7037 C CA . SER A 1 93 ? -24.750 6.243 -7.372 1.00 0.00 93 SER A CA 4
ATOM 7038 C C . SER A 1 93 ? -24.726 4.723 -7.252 1.00 0.00 93 SER A C 4
ATOM 7039 O O . SER A 1 93 ? -25.600 4.124 -6.626 1.00 0.00 93 SER A O 4
ATOM 7047 N N . ALA A 1 94 ? -23.718 4.104 -7.859 1.00 0.00 94 ALA A N 4
ATOM 7048 C CA . ALA A 1 94 ? -23.578 2.653 -7.820 1.00 0.00 94 ALA A CA 4
ATOM 7049 C C . ALA A 1 94 ? -23.677 2.130 -6.391 1.00 0.00 94 ALA A C 4
ATOM 7050 O O . ALA A 1 94 ? -22.851 2.464 -5.541 1.00 0.00 94 ALA A O 4
ATOM 7057 N N . GLN A 1 95 ? -24.691 1.311 -6.134 1.00 0.00 95 GLN A N 4
ATOM 7058 C CA . GLN A 1 95 ? -24.897 0.744 -4.807 1.00 0.00 95 GLN A CA 4
ATOM 7059 C C . GLN A 1 95 ? -23.708 -0.116 -4.392 1.00 0.00 95 GLN A C 4
ATOM 7060 O O . GLN A 1 95 ? -23.056 0.155 -3.384 1.00 0.00 95 GLN A O 4
ATOM 7074 N N . GLU A 1 96 ? -23.432 -1.154 -5.175 1.00 0.00 96 GLU A N 4
ATOM 7075 C CA . GLU A 1 96 ? -22.321 -2.054 -4.887 1.00 0.00 96 GLU A CA 4
ATOM 7076 C C . GLU A 1 96 ? -21.287 -2.019 -6.009 1.00 0.00 96 GLU A C 4
ATOM 7077 O O . GLU A 1 96 ? -21.415 -2.700 -7.027 1.00 0.00 96 GLU A O 4
ATOM 7089 N N . PRO A 1 97 ? -20.237 -1.206 -5.820 1.00 0.00 97 PRO A N 4
ATOM 7090 C CA . PRO A 1 97 ? -19.161 -1.062 -6.805 1.00 0.00 97 PRO A CA 4
ATOM 7091 C C . PRO A 1 97 ? -18.297 -2.314 -6.907 1.00 0.00 97 PRO A C 4
ATOM 7092 O O . PRO A 1 97 ? -18.527 -3.298 -6.203 1.00 0.00 97 PRO A O 4
ATOM 7103 N N . ASP A 1 98 ? -17.303 -2.271 -7.787 1.00 0.00 98 ASP A N 4
ATOM 7104 C CA . ASP A 1 98 ? -16.403 -3.403 -7.980 1.00 0.00 98 ASP A CA 4
ATOM 7105 C C . ASP A 1 98 ? -15.356 -3.460 -6.872 1.00 0.00 98 ASP A C 4
ATOM 7106 O O . ASP A 1 98 ? -14.824 -2.432 -6.453 1.00 0.00 98 ASP A O 4
ATOM 7115 N N . LYS A 1 99 ? -15.066 -4.668 -6.401 1.00 0.00 99 LYS A N 4
ATOM 7116 C CA . LYS A 1 99 ? -14.083 -4.861 -5.342 1.00 0.00 99 LYS A CA 4
ATOM 7117 C C . LYS A 1 99 ? -12.664 -4.723 -5.885 1.00 0.00 99 LYS A C 4
ATOM 7118 O O . LYS A 1 99 ? -11.783 -4.180 -5.216 1.00 0.00 99 LYS A O 4
ATOM 7137 N N . LEU A 1 100 ? -12.450 -5.214 -7.100 1.00 0.00 100 LEU A N 4
ATOM 7138 C CA . LEU A 1 100 ? -11.138 -5.144 -7.734 1.00 0.00 100 LEU A CA 4
ATOM 7139 C C . LEU A 1 100 ? -10.739 -3.696 -8.001 1.00 0.00 100 LEU A C 4
ATOM 7140 O O . LEU A 1 100 ? -9.777 -3.190 -7.424 1.00 0.00 100 LEU A O 4
ATOM 7156 N N . SER A 1 101 ? -11.487 -3.035 -8.879 1.00 0.00 101 SER A N 4
ATOM 7157 C CA . SER A 1 101 ? -11.210 -1.645 -9.224 1.00 0.00 101 SER A CA 4
ATOM 7158 C C . SER A 1 101 ? -10.981 -0.809 -7.969 1.00 0.00 101 SER A C 4
ATOM 7159 O O . SER A 1 101 ? -10.115 0.065 -7.942 1.00 0.00 101 SER A O 4
ATOM 7167 N N . MET A 1 102 ? -11.764 -1.084 -6.931 1.00 0.00 102 MET A N 4
ATOM 7168 C CA . MET A 1 102 ? -11.645 -0.358 -5.671 1.00 0.00 102 MET A CA 4
ATOM 7169 C C . MET A 1 102 ? -10.284 -0.604 -5.028 1.00 0.00 102 MET A C 4
ATOM 7170 O O . MET A 1 102 ? -9.606 0.335 -4.609 1.00 0.00 102 MET A O 4
ATOM 7184 N N . VAL A 1 103 ? -9.890 -1.871 -4.953 1.00 0.00 103 VAL A N 4
ATOM 7185 C CA . VAL A 1 103 ? -8.609 -2.239 -4.361 1.00 0.00 103 VAL A CA 4
ATOM 7186 C C . VAL A 1 103 ? -7.447 -1.668 -5.167 1.00 0.00 103 VAL A C 4
ATOM 7187 O O . VAL A 1 103 ? -6.683 -0.841 -4.671 1.00 0.00 103 VAL A O 4
ATOM 7200 N N . MET A 1 104 ? -7.321 -2.115 -6.412 1.00 0.00 104 MET A N 4
ATOM 7201 C CA . MET A 1 104 ? -6.253 -1.647 -7.287 1.00 0.00 104 MET A CA 4
ATOM 7202 C C . MET A 1 104 ? -6.035 -0.146 -7.124 1.00 0.00 104 MET A C 4
ATOM 7203 O O . MET A 1 104 ? -4.900 0.330 -7.130 1.00 0.00 104 MET A O 4
ATOM 7217 N N . TYR A 1 105 ? -7.129 0.593 -6.979 1.00 0.00 105 TYR A N 4
ATOM 7218 C CA . TYR A 1 105 ? -7.057 2.041 -6.817 1.00 0.00 105 TYR A CA 4
ATOM 7219 C C . TYR A 1 105 ? -6.510 2.409 -5.442 1.00 0.00 105 TYR A C 4
ATOM 7220 O O . TYR A 1 105 ? -5.476 3.068 -5.327 1.00 0.00 105 TYR A O 4
ATOM 7238 N N . LEU A 1 106 ? -7.211 1.977 -4.399 1.00 0.00 106 LEU A N 4
ATOM 7239 C CA . LEU A 1 106 ? -6.797 2.259 -3.029 1.00 0.00 106 LEU A CA 4
ATOM 7240 C C . LEU A 1 106 ? -5.311 1.971 -2.839 1.00 0.00 106 LEU A C 4
ATOM 7241 O O . LEU A 1 106 ? -4.585 2.768 -2.246 1.00 0.00 106 LEU A O 4
ATOM 7257 N N . SER A 1 107 ? -4.866 0.827 -3.348 1.00 0.00 107 SER A N 4
ATOM 7258 C CA . SER A 1 107 ? -3.467 0.432 -3.233 1.00 0.00 107 SER A CA 4
ATOM 7259 C C . SER A 1 107 ? -2.544 1.617 -3.501 1.00 0.00 107 SER A C 4
ATOM 7260 O O . SER A 1 107 ? -1.568 1.834 -2.783 1.00 0.00 107 SER A O 4
ATOM 7268 N N . LYS A 1 108 ? -2.860 2.382 -4.541 1.00 0.00 108 LYS A N 4
ATOM 7269 C CA . LYS A 1 108 ? -2.062 3.547 -4.905 1.00 0.00 108 LYS A CA 4
ATOM 7270 C C . LYS A 1 108 ? -1.755 4.400 -3.679 1.00 0.00 108 LYS A C 4
ATOM 7271 O O . LYS A 1 108 ? -0.618 4.829 -3.478 1.00 0.00 108 LYS A O 4
ATOM 7290 N N . PHE A 1 109 ? -2.774 4.643 -2.861 1.00 0.00 109 PHE A N 4
ATOM 7291 C CA . PHE A 1 109 ? -2.611 5.445 -1.655 1.00 0.00 109 PHE A CA 4
ATOM 7292 C C . PHE A 1 109 ? -1.877 4.658 -0.573 1.00 0.00 109 PHE A C 4
ATOM 7293 O O . PHE A 1 109 ? -1.033 5.201 0.140 1.00 0.00 109 PHE A O 4
ATOM 7310 N N . TYR A 1 110 ? -2.205 3.376 -0.457 1.00 0.00 110 TYR A N 4
ATOM 7311 C CA . TYR A 1 110 ? -1.580 2.514 0.539 1.00 0.00 110 TYR A CA 4
ATOM 7312 C C . TYR A 1 110 ? -0.060 2.641 0.493 1.00 0.00 110 TYR A C 4
ATOM 7313 O O . TYR A 1 110 ? 0.575 2.976 1.491 1.00 0.00 110 TYR A O 4
ATOM 7331 N N . GLU A 1 111 ? 0.514 2.371 -0.675 1.00 0.00 111 GLU A N 4
ATOM 7332 C CA . GLU A 1 111 ? 1.959 2.455 -0.852 1.00 0.00 111 GLU A CA 4
ATOM 7333 C C . GLU A 1 111 ? 2.441 3.897 -0.721 1.00 0.00 111 GLU A C 4
ATOM 7334 O O . GLU A 1 111 ? 3.402 4.180 -0.004 1.00 0.00 111 GLU A O 4
ATOM 7346 N N . LEU A 1 112 ? 1.767 4.805 -1.418 1.00 0.00 112 LEU A N 4
ATOM 7347 C CA . LEU A 1 112 ? 2.125 6.219 -1.380 1.00 0.00 112 LEU A CA 4
ATOM 7348 C C . LEU A 1 112 ? 2.330 6.691 0.056 1.00 0.00 112 LEU A C 4
ATOM 7349 O O . LEU A 1 112 ? 3.369 7.261 0.391 1.00 0.00 112 LEU A O 4
ATOM 7365 N N . PHE A 1 113 ? 1.334 6.448 0.901 1.00 0.00 113 PHE A N 4
ATOM 7366 C CA . PHE A 1 113 ? 1.406 6.847 2.302 1.00 0.00 113 PHE A CA 4
ATOM 7367 C C . PHE A 1 113 ? 2.418 5.992 3.060 1.00 0.00 113 PHE A C 4
ATOM 7368 O O . PHE A 1 113 ? 3.207 6.503 3.854 1.00 0.00 113 PHE A O 4
ATOM 7385 N N . ARG A 1 114 ? 2.388 4.687 2.808 1.00 0.00 114 ARG A N 4
ATOM 7386 C CA . ARG A 1 114 ? 3.300 3.761 3.467 1.00 0.00 114 ARG A CA 4
ATOM 7387 C C . ARG A 1 114 ? 4.726 3.946 2.956 1.00 0.00 114 ARG A C 4
ATOM 7388 O O . ARG A 1 114 ? 5.034 3.614 1.812 1.00 0.00 114 ARG A O 4
ATOM 7409 N N . GLY A 1 115 ? 5.592 4.479 3.812 1.00 0.00 115 GLY A N 4
ATOM 7410 C CA . GLY A 1 115 ? 6.974 4.700 3.429 1.00 0.00 115 GLY A CA 4
ATOM 7411 C C . GLY A 1 115 ? 7.280 6.163 3.180 1.00 0.00 115 GLY A C 4
ATOM 7412 O O . GLY A 1 115 ? 7.637 6.897 4.102 1.00 0.00 115 GLY A O 4
ATOM 7416 N N . THR A 1 116 ? 7.141 6.591 1.928 1.00 0.00 116 THR A N 4
ATOM 7417 C CA . THR A 1 116 ? 7.408 7.975 1.559 1.00 0.00 116 THR A CA 4
ATOM 7418 C C . THR A 1 116 ? 6.552 8.402 0.372 1.00 0.00 116 THR A C 4
ATOM 7419 O O . THR A 1 116 ? 6.367 7.657 -0.590 1.00 0.00 116 THR A O 4
ATOM 7430 N N . PRO A 1 117 ? 6.017 9.630 0.439 1.00 0.00 117 PRO A N 4
ATOM 7431 C CA . PRO A 1 117 ? 5.173 10.185 -0.623 1.00 0.00 117 PRO A CA 4
ATOM 7432 C C . PRO A 1 117 ? 5.962 10.491 -1.891 1.00 0.00 117 PRO A C 4
ATOM 7433 O O . PRO A 1 117 ? 7.139 10.145 -2.001 1.00 0.00 117 PRO A O 4
ATOM 7444 N N . LEU A 1 118 ? 5.309 11.142 -2.847 1.00 0.00 118 LEU A N 4
ATOM 7445 C CA . LEU A 1 118 ? 5.951 11.496 -4.108 1.00 0.00 118 LEU A CA 4
ATOM 7446 C C . LEU A 1 118 ? 6.942 10.418 -4.536 1.00 0.00 118 LEU A C 4
ATOM 7447 O O . LEU A 1 118 ? 8.081 10.716 -4.896 1.00 0.00 118 LEU A O 4
ATOM 7463 N N . ARG A 1 119 ? 6.500 9.166 -4.496 1.00 0.00 119 ARG A N 4
ATOM 7464 C CA . ARG A 1 119 ? 7.347 8.044 -4.881 1.00 0.00 119 ARG A CA 4
ATOM 7465 C C . ARG A 1 119 ? 7.867 8.218 -6.305 1.00 0.00 119 ARG A C 4
ATOM 7466 O O . ARG A 1 119 ? 7.206 8.796 -7.167 1.00 0.00 119 ARG A O 4
ATOM 7487 N N . PRO A 1 120 ? 9.081 7.707 -6.558 1.00 0.00 120 PRO A N 4
ATOM 7488 C CA . PRO A 1 120 ? 9.717 7.794 -7.876 1.00 0.00 120 PRO A CA 4
ATOM 7489 C C . PRO A 1 120 ? 9.024 6.917 -8.913 1.00 0.00 120 PRO A C 4
ATOM 7490 O O . PRO A 1 120 ? 8.923 5.702 -8.745 1.00 0.00 120 PRO A O 4
ATOM 7501 N N . VAL A 1 121 ? 8.547 7.541 -9.986 1.00 0.00 121 VAL A N 4
ATOM 7502 C CA . VAL A 1 121 ? 7.865 6.817 -11.051 1.00 0.00 121 VAL A CA 4
ATOM 7503 C C . VAL A 1 121 ? 8.859 6.274 -12.072 1.00 0.00 121 VAL A C 4
ATOM 7504 O O . VAL A 1 121 ? 10.002 6.726 -12.141 1.00 0.00 121 VAL A O 4
ATOM 7517 N N . GLY A 1 1 ? 3.876 -13.681 16.395 1.00 0.00 1 GLY A N 5
ATOM 7518 C CA . GLY A 1 1 ? 4.878 -13.557 15.352 1.00 0.00 1 GLY A CA 5
ATOM 7519 C C . GLY A 1 1 ? 4.265 -13.432 13.971 1.00 0.00 1 GLY A C 5
ATOM 7520 O O . GLY A 1 1 ? 3.132 -13.859 13.747 1.00 0.00 1 GLY A O 5
ATOM 7524 N N . SER A 1 2 ? 5.014 -12.844 13.044 1.00 0.00 2 SER A N 5
ATOM 7525 C CA . SER A 1 2 ? 4.535 -12.659 11.679 1.00 0.00 2 SER A CA 5
ATOM 7526 C C . SER A 1 2 ? 4.335 -14.003 10.987 1.00 0.00 2 SER A C 5
ATOM 7527 O O . SER A 1 2 ? 3.225 -14.343 10.576 1.00 0.00 2 SER A O 5
ATOM 7535 N N . SER A 1 3 ? 5.417 -14.764 10.861 1.00 0.00 3 SER A N 5
ATOM 7536 C CA . SER A 1 3 ? 5.362 -16.070 10.215 1.00 0.00 3 SER A CA 5
ATOM 7537 C C . SER A 1 3 ? 4.187 -16.888 10.741 1.00 0.00 3 SER A C 5
ATOM 7538 O O . SER A 1 3 ? 3.977 -16.989 11.949 1.00 0.00 3 SER A O 5
ATOM 7546 N N . GLY A 1 4 ? 3.421 -17.470 9.823 1.00 0.00 4 GLY A N 5
ATOM 7547 C CA . GLY A 1 4 ? 2.275 -18.271 10.212 1.00 0.00 4 GLY A CA 5
ATOM 7548 C C . GLY A 1 4 ? 1.298 -18.479 9.072 1.00 0.00 4 GLY A C 5
ATOM 7549 O O . GLY A 1 4 ? 0.898 -17.523 8.407 1.00 0.00 4 GLY A O 5
ATOM 7553 N N . SER A 1 5 ? 0.915 -19.731 8.844 1.00 0.00 5 SER A N 5
ATOM 7554 C CA . SER A 1 5 ? -0.017 -20.061 7.772 1.00 0.00 5 SER A CA 5
ATOM 7555 C C . SER A 1 5 ? -1.461 -19.888 8.235 1.00 0.00 5 SER A C 5
ATOM 7556 O O . SER A 1 5 ? -2.307 -20.752 8.002 1.00 0.00 5 SER A O 5
ATOM 7564 N N . SER A 1 6 ? -1.735 -18.766 8.892 1.00 0.00 6 SER A N 5
ATOM 7565 C CA . SER A 1 6 ? -3.074 -18.479 9.391 1.00 0.00 6 SER A CA 5
ATOM 7566 C C . SER A 1 6 ? -3.948 -17.881 8.292 1.00 0.00 6 SER A C 5
ATOM 7567 O O . SER A 1 6 ? -4.682 -16.921 8.521 1.00 0.00 6 SER A O 5
ATOM 7575 N N . GLY A 1 7 ? -3.861 -18.457 7.097 1.00 0.00 7 GLY A N 5
ATOM 7576 C CA . GLY A 1 7 ? -4.648 -17.969 5.980 1.00 0.00 7 GLY A CA 5
ATOM 7577 C C . GLY A 1 7 ? -4.495 -16.475 5.772 1.00 0.00 7 GLY A C 5
ATOM 7578 O O . GLY A 1 7 ? -5.427 -15.709 6.019 1.00 0.00 7 GLY A O 5
ATOM 7582 N N . ASP A 1 8 ? -3.317 -16.060 5.319 1.00 0.00 8 ASP A N 5
ATOM 7583 C CA . ASP A 1 8 ? -3.045 -14.647 5.079 1.00 0.00 8 ASP A CA 5
ATOM 7584 C C . ASP A 1 8 ? -3.948 -14.099 3.978 1.00 0.00 8 ASP A C 5
ATOM 7585 O O . ASP A 1 8 ? -3.809 -14.464 2.810 1.00 0.00 8 ASP A O 5
ATOM 7594 N N . ILE A 1 9 ? -4.871 -13.223 4.358 1.00 0.00 9 ILE A N 5
ATOM 7595 C CA . ILE A 1 9 ? -5.796 -12.626 3.403 1.00 0.00 9 ILE A CA 5
ATOM 7596 C C . ILE A 1 9 ? -5.194 -11.379 2.762 1.00 0.00 9 ILE A C 5
ATOM 7597 O O . ILE A 1 9 ? -4.689 -10.495 3.454 1.00 0.00 9 ILE A O 5
ATOM 7613 N N . ARG A 1 10 ? -5.255 -11.314 1.436 1.00 0.00 10 ARG A N 5
ATOM 7614 C CA . ARG A 1 10 ? -4.717 -10.176 0.701 1.00 0.00 10 ARG A CA 5
ATOM 7615 C C . ARG A 1 10 ? -5.565 -8.929 0.935 1.00 0.00 10 ARG A C 5
ATOM 7616 O O . ARG A 1 10 ? -5.076 -7.892 1.384 1.00 0.00 10 ARG A O 5
ATOM 7637 N N . PRO A 1 11 ? -6.865 -9.030 0.622 1.00 0.00 11 PRO A N 5
ATOM 7638 C CA . PRO A 1 11 ? -7.808 -7.920 0.789 1.00 0.00 11 PRO A CA 5
ATOM 7639 C C . PRO A 1 11 ? -8.084 -7.610 2.257 1.00 0.00 11 PRO A C 5
ATOM 7640 O O . PRO A 1 11 ? -8.981 -6.831 2.578 1.00 0.00 11 PRO A O 5
ATOM 7651 N N . SER A 1 12 ? -7.307 -8.224 3.143 1.00 0.00 12 SER A N 5
ATOM 7652 C CA . SER A 1 12 ? -7.471 -8.016 4.577 1.00 0.00 12 SER A CA 5
ATOM 7653 C C . SER A 1 12 ? -6.492 -6.964 5.088 1.00 0.00 12 SER A C 5
ATOM 7654 O O . SER A 1 12 ? -6.866 -6.063 5.839 1.00 0.00 12 SER A O 5
ATOM 7662 N N . LYS A 1 13 ? -5.234 -7.084 4.676 1.00 0.00 13 LYS A N 5
ATOM 7663 C CA . LYS A 1 13 ? -4.200 -6.144 5.090 1.00 0.00 13 LYS A CA 5
ATOM 7664 C C . LYS A 1 13 ? -4.536 -4.728 4.632 1.00 0.00 13 LYS A C 5
ATOM 7665 O O . LYS A 1 13 ? -4.208 -3.752 5.308 1.00 0.00 13 LYS A O 5
ATOM 7684 N N . LEU A 1 14 ? -5.194 -4.624 3.483 1.00 0.00 14 LEU A N 5
ATOM 7685 C CA . LEU A 1 14 ? -5.577 -3.327 2.936 1.00 0.00 14 LEU A CA 5
ATOM 7686 C C . LEU A 1 14 ? -6.598 -2.637 3.835 1.00 0.00 14 LEU A C 5
ATOM 7687 O O . LEU A 1 14 ? -6.426 -1.477 4.213 1.00 0.00 14 LEU A O 5
ATOM 7703 N N . LEU A 1 15 ? -7.661 -3.357 4.176 1.00 0.00 15 LEU A N 5
ATOM 7704 C CA . LEU A 1 15 ? -8.710 -2.816 5.033 1.00 0.00 15 LEU A CA 5
ATOM 7705 C C . LEU A 1 15 ? -8.140 -2.374 6.377 1.00 0.00 15 LEU A C 5
ATOM 7706 O O . LEU A 1 15 ? -8.524 -1.335 6.916 1.00 0.00 15 LEU A O 5
ATOM 7722 N N . THR A 1 16 ? -7.220 -3.169 6.915 1.00 0.00 16 THR A N 5
ATOM 7723 C CA . THR A 1 16 ? -6.597 -2.860 8.195 1.00 0.00 16 THR A CA 5
ATOM 7724 C C . THR A 1 16 ? -5.950 -1.480 8.173 1.00 0.00 16 THR A C 5
ATOM 7725 O O . THR A 1 16 ? -6.310 -0.604 8.959 1.00 0.00 16 THR A O 5
ATOM 7736 N N . TRP A 1 17 ? -4.996 -1.293 7.269 1.00 0.00 17 TRP A N 5
ATOM 7737 C CA . TRP A 1 17 ? -4.300 -0.017 7.145 1.00 0.00 17 TRP A CA 5
ATOM 7738 C C . TRP A 1 17 ? -5.291 1.140 7.090 1.00 0.00 17 TRP A C 5
ATOM 7739 O O . TRP A 1 17 ? -5.146 2.128 7.811 1.00 0.00 17 TRP A O 5
ATOM 7760 N N . CYS A 1 18 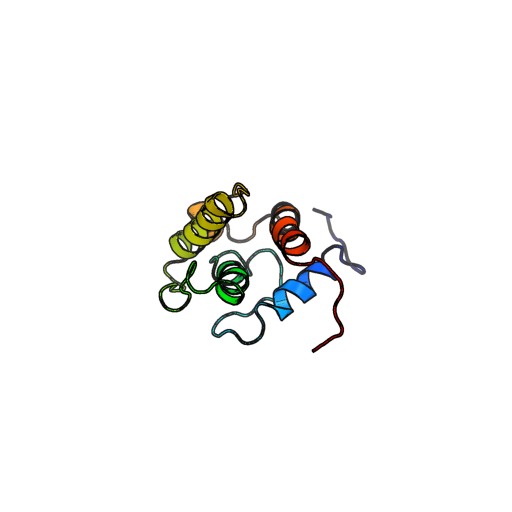? -6.297 1.012 6.232 1.00 0.00 18 CYS A N 5
ATOM 7761 C CA . CYS A 1 18 ? -7.312 2.049 6.083 1.00 0.00 18 CYS A CA 5
ATOM 7762 C C . CYS A 1 18 ? -8.042 2.288 7.401 1.00 0.00 18 CYS A C 5
ATOM 7763 O O . CYS A 1 18 ? -8.162 3.425 7.857 1.00 0.00 18 CYS A O 5
ATOM 7771 N N . GLN A 1 19 ? -8.529 1.209 8.005 1.00 0.00 19 GLN A N 5
ATOM 7772 C CA . GLN A 1 19 ? -9.249 1.302 9.270 1.00 0.00 19 GLN A CA 5
ATOM 7773 C C . GLN A 1 19 ? -8.446 2.093 10.297 1.00 0.00 19 GLN A C 5
ATOM 7774 O O . GLN A 1 19 ? -9.010 2.841 11.096 1.00 0.00 19 GLN A O 5
ATOM 7788 N N . GLN A 1 20 ? -7.129 1.922 10.270 1.00 0.00 20 GLN A N 5
ATOM 7789 C CA . GLN A 1 20 ? -6.249 2.620 11.200 1.00 0.00 20 GLN A CA 5
ATOM 7790 C C . GLN A 1 20 ? -6.245 4.120 10.924 1.00 0.00 20 GLN A C 5
ATOM 7791 O O . GLN A 1 20 ? -6.408 4.929 11.838 1.00 0.00 20 GLN A O 5
ATOM 7805 N N . GLN A 1 21 ? -6.056 4.484 9.660 1.00 0.00 21 GLN A N 5
ATOM 7806 C CA . GLN A 1 21 ? -6.029 5.887 9.265 1.00 0.00 21 GLN A CA 5
ATOM 7807 C C . GLN A 1 21 ? -7.370 6.557 9.545 1.00 0.00 21 GLN A C 5
ATOM 7808 O O . GLN A 1 21 ? -7.423 7.683 10.041 1.00 0.00 21 GLN A O 5
ATOM 7822 N N . THR A 1 22 ? -8.455 5.858 9.224 1.00 0.00 22 THR A N 5
ATOM 7823 C CA . THR A 1 22 ? -9.796 6.385 9.440 1.00 0.00 22 THR A CA 5
ATOM 7824 C C . THR A 1 22 ? -10.163 6.365 10.920 1.00 0.00 22 THR A C 5
ATOM 7825 O O . THR A 1 22 ? -10.967 7.176 11.379 1.00 0.00 22 THR A O 5
ATOM 7836 N N . GLU A 1 23 ? -9.568 5.436 11.660 1.00 0.00 23 GLU A N 5
ATOM 7837 C CA . GLU A 1 23 ? -9.834 5.312 13.088 1.00 0.00 23 GLU A CA 5
ATOM 7838 C C . GLU A 1 23 ? -9.742 6.670 13.779 1.00 0.00 23 GLU A C 5
ATOM 7839 O O . GLU A 1 23 ? -8.823 7.447 13.524 1.00 0.00 23 GLU A O 5
ATOM 7851 N N . GLY A 1 24 ? -10.704 6.948 14.654 1.00 0.00 24 GLY A N 5
ATOM 7852 C CA . GLY A 1 24 ? -10.714 8.212 15.367 1.00 0.00 24 GLY A CA 5
ATOM 7853 C C . GLY A 1 24 ? -11.783 9.158 14.855 1.00 0.00 24 GLY A C 5
ATOM 7854 O O . GLY A 1 24 ? -12.457 9.826 15.639 1.00 0.00 24 GLY A O 5
ATOM 7858 N N . TYR A 1 25 ? -11.937 9.216 13.537 1.00 0.00 25 TYR A N 5
ATOM 7859 C CA . TYR A 1 25 ? -12.928 10.090 12.921 1.00 0.00 25 TYR A CA 5
ATOM 7860 C C . TYR A 1 25 ? -14.321 9.809 13.474 1.00 0.00 25 TYR A C 5
ATOM 7861 O O . TYR A 1 25 ? -14.539 8.806 14.154 1.00 0.00 25 TYR A O 5
ATOM 7879 N N . GLN A 1 26 ? -15.260 10.701 13.177 1.00 0.00 26 GLN A N 5
ATOM 7880 C CA . GLN A 1 26 ? -16.633 10.549 13.644 1.00 0.00 26 GLN A CA 5
ATOM 7881 C C . GLN A 1 26 ? -17.554 10.133 12.502 1.00 0.00 26 GLN A C 5
ATOM 7882 O O . GLN A 1 26 ? -17.353 10.527 11.353 1.00 0.00 26 GLN A O 5
ATOM 7896 N N . HIS A 1 27 ? -18.566 9.333 12.825 1.00 0.00 27 HIS A N 5
ATOM 7897 C CA . HIS A 1 27 ? -19.518 8.863 11.826 1.00 0.00 27 HIS A CA 5
ATOM 7898 C C . HIS A 1 27 ? -18.797 8.186 10.664 1.00 0.00 27 HIS A C 5
ATOM 7899 O O . HIS A 1 27 ? -19.247 8.249 9.520 1.00 0.00 27 HIS A O 5
ATOM 7914 N N . VAL A 1 28 ? -17.676 7.539 10.966 1.00 0.00 28 VAL A N 5
ATOM 7915 C CA . VAL A 1 28 ? -16.893 6.850 9.947 1.00 0.00 28 VAL A CA 5
ATOM 7916 C C . VAL A 1 28 ? -16.663 5.391 10.324 1.00 0.00 28 VAL A C 5
ATOM 7917 O O . VAL A 1 28 ? -15.819 5.082 11.164 1.00 0.00 28 VAL A O 5
ATOM 7930 N N . ASN A 1 29 ? -17.420 4.497 9.696 1.00 0.00 29 ASN A N 5
ATOM 7931 C CA . ASN A 1 29 ? -17.298 3.069 9.966 1.00 0.00 29 ASN A CA 5
ATOM 7932 C C . ASN A 1 29 ? -16.798 2.323 8.732 1.00 0.00 29 ASN A C 5
ATOM 7933 O O . ASN A 1 29 ? -17.547 2.103 7.781 1.00 0.00 29 ASN A O 5
ATOM 7944 N N . VAL A 1 30 ? -15.527 1.936 8.757 1.00 0.00 30 VAL A N 5
ATOM 7945 C CA . VAL A 1 30 ? -14.926 1.213 7.642 1.00 0.00 30 VAL A CA 5
ATOM 7946 C C . VAL A 1 30 ? -15.012 -0.294 7.854 1.00 0.00 30 VAL A C 5
ATOM 7947 O O . VAL A 1 30 ? -14.253 -0.867 8.637 1.00 0.00 30 VAL A O 5
ATOM 7960 N N . THR A 1 31 ? -15.941 -0.933 7.151 1.00 0.00 31 THR A N 5
ATOM 7961 C CA . THR A 1 31 ? -16.127 -2.374 7.262 1.00 0.00 31 THR A CA 5
ATOM 7962 C C . THR A 1 31 ? -15.845 -3.069 5.935 1.00 0.00 31 THR A C 5
ATOM 7963 O O . THR A 1 31 ? -15.420 -4.224 5.906 1.00 0.00 31 THR A O 5
ATOM 7974 N N . ASP A 1 32 ? -16.084 -2.359 4.838 1.00 0.00 32 ASP A N 5
ATOM 7975 C CA . ASP A 1 32 ? -15.853 -2.907 3.506 1.00 0.00 32 ASP A CA 5
ATOM 7976 C C . ASP A 1 32 ? -15.061 -1.928 2.645 1.00 0.00 32 ASP A C 5
ATOM 7977 O O . ASP A 1 32 ? -14.632 -0.875 3.118 1.00 0.00 32 ASP A O 5
ATOM 7986 N N . LEU A 1 33 ? -14.870 -2.283 1.379 1.00 0.00 33 LEU A N 5
ATOM 7987 C CA . LEU A 1 33 ? -14.128 -1.436 0.451 1.00 0.00 33 LEU A CA 5
ATOM 7988 C C . LEU A 1 33 ? -14.970 -1.108 -0.778 1.00 0.00 33 LEU A C 5
ATOM 7989 O O . LEU A 1 33 ? -14.437 -0.835 -1.854 1.00 0.00 33 LEU A O 5
ATOM 8005 N N . THR A 1 34 ? -16.288 -1.135 -0.611 1.00 0.00 34 THR A N 5
ATOM 8006 C CA . THR A 1 34 ? -17.204 -0.840 -1.706 1.00 0.00 34 THR A CA 5
ATOM 8007 C C . THR A 1 34 ? -18.255 0.181 -1.284 1.00 0.00 34 THR A C 5
ATOM 8008 O O . THR A 1 34 ? -18.637 1.053 -2.064 1.00 0.00 34 THR A O 5
ATOM 8019 N N . THR A 1 35 ? -18.719 0.067 -0.043 1.00 0.00 35 THR A N 5
ATOM 8020 C CA . THR A 1 35 ? -19.726 0.979 0.482 1.00 0.00 35 THR A CA 5
ATOM 8021 C C . THR A 1 35 ? -19.089 2.068 1.338 1.00 0.00 35 THR A C 5
ATOM 8022 O O . THR A 1 35 ? -19.371 3.253 1.163 1.00 0.00 35 THR A O 5
ATOM 8033 N N . SER A 1 36 ? -18.227 1.658 2.263 1.00 0.00 36 SER A N 5
ATOM 8034 C CA . SER A 1 36 ? -17.552 2.599 3.149 1.00 0.00 36 SER A CA 5
ATOM 8035 C C . SER A 1 36 ? -16.864 3.701 2.348 1.00 0.00 36 SER A C 5
ATOM 8036 O O . SER A 1 36 ? -16.602 4.787 2.865 1.00 0.00 36 SER A O 5
ATOM 8044 N N . TRP A 1 37 ? -16.575 3.412 1.085 1.00 0.00 37 TRP A N 5
ATOM 8045 C CA . TRP A 1 37 ? -15.917 4.378 0.212 1.00 0.00 37 TRP A CA 5
ATOM 8046 C C . TRP A 1 37 ? -16.833 4.784 -0.938 1.00 0.00 37 TRP A C 5
ATOM 8047 O O . TRP A 1 37 ? -16.366 5.119 -2.027 1.00 0.00 37 TRP A O 5
ATOM 8068 N N . ARG A 1 38 ? -18.138 4.751 -0.690 1.00 0.00 38 ARG A N 5
ATOM 8069 C CA . ARG A 1 38 ? -19.118 5.114 -1.706 1.00 0.00 38 ARG A CA 5
ATOM 8070 C C . ARG A 1 38 ? -19.372 6.619 -1.703 1.00 0.00 38 ARG A C 5
ATOM 8071 O O . ARG A 1 38 ? -19.593 7.224 -2.752 1.00 0.00 38 ARG A O 5
ATOM 8092 N N . SER A 1 39 ? -19.339 7.217 -0.516 1.00 0.00 39 SER A N 5
ATOM 8093 C CA . SER A 1 39 ? -19.569 8.650 -0.376 1.00 0.00 39 SER A CA 5
ATOM 8094 C C . SER A 1 39 ? -18.274 9.431 -0.578 1.00 0.00 39 SER A C 5
ATOM 8095 O O . SER A 1 39 ? -18.273 10.512 -1.165 1.00 0.00 39 SER A O 5
ATOM 8103 N N . GLY A 1 40 ? -17.172 8.874 -0.085 1.00 0.00 40 GLY A N 5
ATOM 8104 C CA . GLY A 1 40 ? -15.885 9.531 -0.220 1.00 0.00 40 GLY A CA 5
ATOM 8105 C C . GLY A 1 40 ? -15.221 9.789 1.118 1.00 0.00 40 GLY A C 5
ATOM 8106 O O . GLY A 1 40 ? -14.003 9.664 1.250 1.00 0.00 40 GLY A O 5
ATOM 8110 N N . LEU A 1 41 ? -16.023 10.150 2.114 1.00 0.00 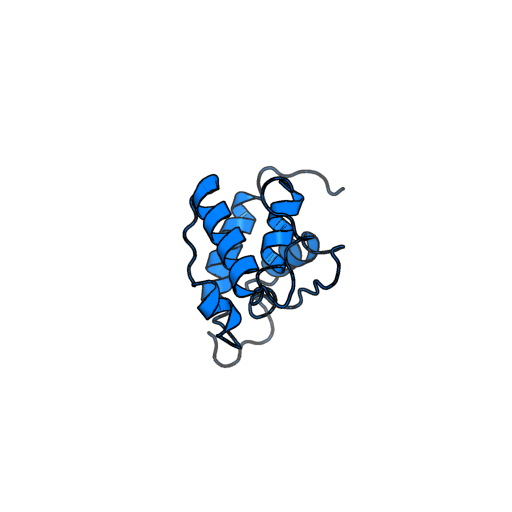41 LEU A N 5
ATOM 8111 C CA . LEU A 1 41 ? -15.507 10.428 3.450 1.00 0.00 41 LEU A CA 5
ATOM 8112 C C . LEU A 1 41 ? -14.330 9.515 3.779 1.00 0.00 41 LEU A C 5
ATOM 8113 O O . LEU A 1 41 ? -13.276 9.978 4.215 1.00 0.00 41 LEU A O 5
ATOM 8129 N N . ALA A 1 42 ? -14.518 8.217 3.567 1.00 0.00 42 ALA A N 5
ATOM 8130 C CA . ALA A 1 42 ? -13.471 7.239 3.837 1.00 0.00 42 ALA A CA 5
ATOM 8131 C C . ALA A 1 42 ? -12.106 7.761 3.399 1.00 0.00 42 ALA A C 5
ATOM 8132 O O . ALA A 1 42 ? -11.230 8.010 4.227 1.00 0.00 42 ALA A O 5
ATOM 8139 N N . LEU A 1 43 ? -11.933 7.923 2.092 1.00 0.00 43 LEU A N 5
ATOM 8140 C CA . LEU A 1 43 ? -10.674 8.415 1.543 1.00 0.00 43 LEU A CA 5
ATOM 8141 C C . LEU A 1 43 ? -10.323 9.781 2.122 1.00 0.00 43 LEU A C 5
ATOM 8142 O O . LEU A 1 43 ? -9.256 9.963 2.709 1.00 0.00 43 LEU A O 5
ATOM 8158 N N . CYS A 1 44 ? -11.229 10.738 1.956 1.00 0.00 44 CYS A N 5
ATOM 8159 C CA . CYS A 1 44 ? -11.017 12.089 2.464 1.00 0.00 44 CYS A CA 5
ATOM 8160 C C . CYS A 1 44 ? -10.284 12.058 3.801 1.00 0.00 44 CYS A C 5
ATOM 8161 O O . CYS A 1 44 ? -9.373 12.850 4.040 1.00 0.00 44 CYS A O 5
ATOM 8169 N N . ALA A 1 45 ? -10.690 11.139 4.671 1.00 0.00 45 ALA A N 5
ATOM 8170 C CA . ALA A 1 45 ? -10.072 11.004 5.984 1.00 0.00 45 ALA A CA 5
ATOM 8171 C C . ALA A 1 45 ? -8.583 10.696 5.861 1.00 0.00 45 ALA A C 5
ATOM 8172 O O . ALA A 1 45 ? -7.750 11.358 6.481 1.00 0.00 45 ALA A O 5
ATOM 8179 N N . ILE A 1 46 ? -8.256 9.689 5.059 1.00 0.00 46 ILE A N 5
ATOM 8180 C CA . ILE A 1 46 ? -6.868 9.295 4.855 1.00 0.00 46 ILE A CA 5
ATOM 8181 C C . ILE A 1 46 ? -6.014 10.486 4.434 1.00 0.00 46 ILE A C 5
ATOM 8182 O O . ILE A 1 46 ? -4.964 10.749 5.021 1.00 0.00 46 ILE A O 5
ATOM 8198 N N . ILE A 1 47 ? -6.473 11.204 3.415 1.00 0.00 47 ILE A N 5
ATOM 8199 C CA . ILE A 1 47 ? -5.753 12.370 2.917 1.00 0.00 47 ILE A CA 5
ATOM 8200 C C . ILE A 1 47 ? -5.691 13.470 3.971 1.00 0.00 47 ILE A C 5
ATOM 8201 O O . ILE A 1 47 ? -4.610 13.859 4.416 1.00 0.00 47 ILE A O 5
ATOM 8217 N N . HIS A 1 48 ? -6.858 13.967 4.369 1.00 0.00 48 HIS A N 5
ATOM 8218 C CA . HIS A 1 48 ? -6.937 15.021 5.374 1.00 0.00 48 HIS A CA 5
ATOM 8219 C C . HIS A 1 48 ? -5.984 14.740 6.532 1.00 0.00 48 HIS A C 5
ATOM 8220 O O . HIS A 1 48 ? -5.299 15.641 7.016 1.00 0.00 48 HIS A O 5
ATOM 8235 N N . ARG A 1 49 ? -5.947 13.486 6.971 1.00 0.00 49 ARG A N 5
ATOM 8236 C CA . ARG A 1 49 ? -5.080 13.088 8.073 1.00 0.00 49 ARG A CA 5
ATOM 8237 C C . ARG A 1 49 ? -3.699 13.723 7.935 1.00 0.00 49 ARG A C 5
ATOM 8238 O O . ARG A 1 49 ? -3.272 14.497 8.792 1.00 0.00 49 ARG A O 5
ATOM 8259 N N . PHE A 1 50 ? -3.006 13.390 6.852 1.00 0.00 50 PHE A N 5
ATOM 8260 C CA . PHE A 1 50 ? -1.673 13.926 6.602 1.00 0.00 50 PHE A CA 5
ATOM 8261 C C . PHE A 1 50 ? -1.736 15.419 6.295 1.00 0.00 50 PHE A C 5
ATOM 8262 O O . PHE A 1 50 ? -1.025 16.219 6.904 1.00 0.00 50 PHE A O 5
ATOM 8279 N N . ARG A 1 51 ? -2.591 15.787 5.347 1.00 0.00 51 ARG A N 5
ATOM 8280 C CA . ARG A 1 51 ? -2.747 17.183 4.957 1.00 0.00 51 ARG A CA 5
ATOM 8281 C C . ARG A 1 51 ? -4.211 17.607 5.026 1.00 0.00 51 ARG A C 5
ATOM 8282 O O . ARG A 1 51 ? -4.959 17.501 4.055 1.00 0.00 51 ARG A O 5
ATOM 8303 N N . PRO A 1 52 ? -4.630 18.098 6.202 1.00 0.00 52 PRO A N 5
ATOM 8304 C CA . PRO A 1 52 ? -6.007 18.548 6.426 1.00 0.00 52 PRO A CA 5
ATOM 8305 C C . PRO A 1 52 ? -6.329 19.829 5.664 1.00 0.00 52 PRO A C 5
ATOM 8306 O O . PRO A 1 52 ? -7.495 20.194 5.512 1.00 0.00 52 PRO A O 5
ATOM 8317 N N . GLU A 1 53 ? -5.290 20.507 5.188 1.00 0.00 53 GLU A N 5
ATOM 8318 C CA . GLU A 1 53 ? -5.464 21.748 4.442 1.00 0.00 53 GLU A CA 5
ATOM 8319 C C . GLU A 1 53 ? -6.040 21.473 3.056 1.00 0.00 53 GLU A C 5
ATOM 8320 O O . GLU A 1 53 ? -6.771 22.294 2.501 1.00 0.00 53 GLU A O 5
ATOM 8332 N N . LEU A 1 54 ? -5.704 20.313 2.502 1.00 0.00 54 LEU A N 5
ATOM 8333 C CA . LEU A 1 54 ? -6.187 19.929 1.180 1.00 0.00 54 LEU A CA 5
ATOM 8334 C C . LEU A 1 54 ? -7.678 19.610 1.216 1.00 0.00 54 LEU A C 5
ATOM 8335 O O . LEU A 1 54 ? -8.440 20.060 0.359 1.00 0.00 54 LEU A O 5
ATOM 8351 N N . ILE A 1 55 ? -8.088 18.834 2.213 1.00 0.00 55 ILE A N 5
ATOM 8352 C CA . ILE A 1 55 ? -9.488 18.458 2.363 1.00 0.00 55 ILE A CA 5
ATOM 8353 C C . ILE A 1 55 ? -10.032 18.891 3.720 1.00 0.00 55 ILE A C 5
ATOM 8354 O O . ILE A 1 55 ? -9.326 18.844 4.726 1.00 0.00 55 ILE A O 5
ATOM 8370 N N . ASN A 1 56 ? -11.293 19.312 3.740 1.00 0.00 56 ASN A N 5
ATOM 8371 C CA . ASN A 1 56 ? -11.932 19.752 4.974 1.00 0.00 56 ASN A CA 5
ATOM 8372 C C . ASN A 1 56 ? -13.124 18.863 5.316 1.00 0.00 56 ASN A C 5
ATOM 8373 O O . ASN A 1 56 ? -14.239 19.094 4.847 1.00 0.00 56 ASN A O 5
ATOM 8384 N N . PHE A 1 57 ? -12.881 17.847 6.137 1.00 0.00 57 PHE A N 5
ATOM 8385 C CA . PHE A 1 57 ? -13.934 16.923 6.542 1.00 0.00 57 PHE A CA 5
ATOM 8386 C C . PHE A 1 57 ? -15.113 17.675 7.152 1.00 0.00 57 PHE A C 5
ATOM 8387 O O . PHE A 1 57 ? -16.271 17.332 6.916 1.00 0.00 57 PHE A O 5
ATOM 8404 N N . ASP A 1 58 ? -14.808 18.701 7.939 1.00 0.00 58 ASP A N 5
ATOM 8405 C CA . ASP A 1 58 ? -15.841 19.503 8.584 1.00 0.00 58 ASP A CA 5
ATOM 8406 C C . ASP A 1 58 ? -16.875 19.977 7.567 1.00 0.00 58 ASP A C 5
ATOM 8407 O O . ASP A 1 58 ? -18.065 20.064 7.871 1.00 0.00 58 ASP A O 5
ATOM 8416 N N . SER A 1 59 ? -16.413 20.282 6.359 1.00 0.00 59 SER A N 5
ATOM 8417 C CA . SER A 1 59 ? -17.297 20.751 5.298 1.00 0.00 59 SER A CA 5
ATOM 8418 C C . SER A 1 59 ? -17.987 19.579 4.607 1.00 0.00 59 SER A C 5
ATOM 8419 O O . SER A 1 59 ? -19.202 19.590 4.405 1.00 0.00 59 SER A O 5
ATOM 8427 N N . LEU A 1 60 ? -17.204 18.568 4.248 1.00 0.00 60 LEU A N 5
ATOM 8428 C CA . LEU A 1 60 ? -17.738 17.387 3.579 1.00 0.00 60 LEU A CA 5
ATOM 8429 C C . LEU A 1 60 ? -18.906 16.798 4.364 1.00 0.00 60 LEU A C 5
ATOM 8430 O O . LEU A 1 60 ? -18.713 16.173 5.406 1.00 0.00 60 LEU A O 5
ATOM 8446 N N . ASN A 1 61 ? -20.116 17.000 3.855 1.00 0.00 61 ASN A N 5
ATOM 8447 C CA . ASN A 1 61 ? -21.316 16.488 4.508 1.00 0.00 61 ASN A CA 5
ATOM 8448 C C . ASN A 1 61 ? -21.845 15.254 3.783 1.00 0.00 61 ASN A C 5
ATOM 8449 O O . ASN A 1 61 ? -21.989 15.256 2.561 1.00 0.00 61 ASN A O 5
ATOM 8460 N N . GLU A 1 62 ? -22.134 14.204 4.545 1.00 0.00 62 GLU A N 5
ATOM 8461 C CA . GLU A 1 62 ? -22.648 12.965 3.974 1.00 0.00 62 GLU A CA 5
ATOM 8462 C C . GLU A 1 62 ? -23.565 13.251 2.788 1.00 0.00 62 GLU A C 5
ATOM 8463 O O . GLU A 1 62 ? -23.427 12.649 1.723 1.00 0.00 62 GLU A O 5
ATOM 8475 N N . ASP A 1 63 ? -24.501 14.174 2.981 1.00 0.00 63 ASP A N 5
ATOM 8476 C CA . ASP A 1 63 ? -25.441 14.541 1.928 1.00 0.00 63 ASP A CA 5
ATOM 8477 C C . ASP A 1 63 ? -24.708 14.824 0.620 1.00 0.00 63 ASP A C 5
ATOM 8478 O O . ASP A 1 63 ? -25.119 14.362 -0.445 1.00 0.00 63 ASP A O 5
ATOM 8487 N N . ASP A 1 64 ? -23.624 15.585 0.708 1.00 0.00 64 ASP A N 5
ATOM 8488 C CA . ASP A 1 64 ? -22.834 15.930 -0.468 1.00 0.00 64 ASP A CA 5
ATOM 8489 C C . ASP A 1 64 ? -21.827 14.829 -0.788 1.00 0.00 64 ASP A C 5
ATOM 8490 O O . ASP A 1 64 ? -20.617 15.056 -0.768 1.00 0.00 64 ASP A O 5
ATOM 8499 N N . ALA A 1 65 ? -22.334 13.637 -1.081 1.00 0.00 65 ALA A N 5
ATOM 8500 C CA . ALA A 1 65 ? -21.479 12.502 -1.406 1.00 0.00 65 ALA A CA 5
ATOM 8501 C C . ALA A 1 65 ? -20.768 12.713 -2.738 1.00 0.00 65 ALA A C 5
ATOM 8502 O O . ALA A 1 65 ? -19.538 12.708 -2.804 1.00 0.00 65 ALA A O 5
ATOM 8509 N N . VAL A 1 66 ? -21.548 12.899 -3.798 1.00 0.00 66 VAL A N 5
ATOM 8510 C CA . VAL A 1 66 ? -20.993 13.112 -5.129 1.00 0.00 66 VAL A CA 5
ATOM 8511 C C . VAL A 1 66 ? -19.807 14.069 -5.082 1.00 0.00 66 VAL A C 5
ATOM 8512 O O . VAL A 1 66 ? -18.721 13.750 -5.564 1.00 0.00 66 VAL A O 5
ATOM 8525 N N . GLU A 1 67 ? -20.023 15.243 -4.497 1.00 0.00 67 GLU A N 5
ATOM 8526 C CA . GLU A 1 67 ? -18.971 16.247 -4.388 1.00 0.00 67 GLU A CA 5
ATOM 8527 C C . GLU A 1 67 ? -17.815 15.732 -3.536 1.00 0.00 67 GLU A C 5
ATOM 8528 O O . GLU A 1 67 ? -16.648 15.895 -3.891 1.00 0.00 67 GLU A O 5
ATOM 8540 N N . ASN A 1 68 ? -18.148 15.111 -2.409 1.00 0.00 68 ASN A N 5
ATOM 8541 C CA . ASN A 1 68 ? -17.137 14.573 -1.506 1.00 0.00 68 ASN A CA 5
ATOM 8542 C C . ASN A 1 68 ? -16.110 13.744 -2.270 1.00 0.00 68 ASN A C 5
ATOM 8543 O O . ASN A 1 68 ? -14.910 14.004 -2.197 1.00 0.00 68 ASN A O 5
ATOM 8554 N N . ASN A 1 69 ? -16.591 12.745 -3.004 1.00 0.00 69 ASN A N 5
ATOM 8555 C CA . ASN A 1 69 ? -15.714 11.877 -3.782 1.00 0.00 69 ASN A CA 5
ATOM 8556 C C . ASN A 1 69 ? -14.915 12.684 -4.801 1.00 0.00 69 ASN A C 5
ATOM 8557 O O . ASN A 1 69 ? -13.686 12.707 -4.762 1.00 0.00 69 ASN A O 5
ATOM 8568 N N . GLN A 1 70 ? -15.624 13.345 -5.711 1.00 0.00 70 GLN A N 5
ATOM 8569 C CA . GLN A 1 70 ? -14.981 14.153 -6.740 1.00 0.00 70 GLN A CA 5
ATOM 8570 C C . GLN A 1 70 ? -13.821 14.953 -6.158 1.00 0.00 70 GLN A C 5
ATOM 8571 O O . GLN A 1 70 ? -12.749 15.041 -6.760 1.00 0.00 70 GLN A O 5
ATOM 8585 N N . LEU A 1 71 ? -14.040 15.536 -4.985 1.00 0.00 71 LEU A N 5
ATOM 8586 C CA . LEU A 1 71 ? -13.012 16.330 -4.321 1.00 0.00 71 LEU A CA 5
ATOM 8587 C C . LEU A 1 71 ? -11.744 15.511 -4.108 1.00 0.00 71 LEU A C 5
ATOM 8588 O O . LEU A 1 71 ? -10.704 15.793 -4.702 1.00 0.00 71 LEU A O 5
ATOM 8604 N N . ALA A 1 72 ? -11.838 14.493 -3.258 1.00 0.00 72 ALA A N 5
ATOM 8605 C CA . ALA A 1 72 ? -10.699 13.630 -2.971 1.00 0.00 72 ALA A CA 5
ATOM 8606 C C . ALA A 1 72 ? -9.945 13.273 -4.247 1.00 0.00 72 ALA A C 5
ATOM 8607 O O . ALA A 1 72 ? -8.715 13.328 -4.289 1.00 0.00 72 ALA A O 5
ATOM 8614 N N . PHE A 1 73 ? -10.688 12.907 -5.285 1.00 0.00 73 PHE A N 5
ATOM 8615 C CA . PHE A 1 73 ? -10.089 12.539 -6.563 1.00 0.00 73 PHE A CA 5
ATOM 8616 C C . PHE A 1 73 ? -9.276 13.697 -7.136 1.00 0.00 73 PHE A C 5
ATOM 8617 O O . PHE A 1 73 ? -8.112 13.532 -7.499 1.00 0.00 73 PHE A O 5
ATOM 8634 N N . ASP A 1 74 ? -9.899 14.867 -7.214 1.00 0.00 74 ASP A N 5
ATOM 8635 C CA . ASP A 1 74 ? -9.235 16.054 -7.742 1.00 0.00 74 ASP A CA 5
ATOM 8636 C C . ASP A 1 74 ? -7.994 16.391 -6.922 1.00 0.00 74 ASP A C 5
ATOM 8637 O O . ASP A 1 74 ? -6.968 16.797 -7.468 1.00 0.00 74 ASP A O 5
ATOM 8646 N N . VAL A 1 75 ? -8.095 16.222 -5.607 1.00 0.00 75 VAL A N 5
ATOM 8647 C CA . VAL A 1 75 ? -6.981 16.509 -4.712 1.00 0.00 75 VAL A CA 5
ATOM 8648 C C . VAL A 1 75 ? -5.824 15.543 -4.946 1.00 0.00 75 VAL A C 5
ATOM 8649 O O . VAL A 1 75 ? -4.668 15.954 -5.036 1.00 0.00 75 VAL A O 5
ATOM 8662 N N . ALA A 1 76 ? -6.145 14.257 -5.045 1.00 0.00 76 ALA A N 5
ATOM 8663 C CA . ALA A 1 76 ? -5.134 13.233 -5.272 1.00 0.00 76 ALA A CA 5
ATOM 8664 C C . ALA A 1 76 ? -4.527 13.360 -6.665 1.00 0.00 76 ALA A C 5
ATOM 8665 O O . ALA A 1 76 ? -3.359 13.033 -6.875 1.00 0.00 76 ALA A O 5
ATOM 8672 N N . GLU A 1 77 ? -5.327 13.836 -7.614 1.00 0.00 77 GLU A N 5
ATOM 8673 C CA . GLU A 1 77 ? -4.868 14.004 -8.987 1.00 0.00 77 GLU A CA 5
ATOM 8674 C C . GLU A 1 77 ? -4.130 15.329 -9.156 1.00 0.00 77 GLU A C 5
ATOM 8675 O O . GLU A 1 77 ? -3.452 15.551 -10.159 1.00 0.00 77 GLU A O 5
ATOM 8687 N N . ARG A 1 78 ? -4.269 16.207 -8.168 1.00 0.00 78 ARG A N 5
ATOM 8688 C CA . ARG A 1 78 ? -3.618 17.511 -8.207 1.00 0.00 78 ARG A CA 5
ATOM 8689 C C . ARG A 1 78 ? -2.348 17.509 -7.362 1.00 0.00 78 ARG A C 5
ATOM 8690 O O . ARG A 1 78 ? -1.403 18.245 -7.645 1.00 0.00 78 ARG A O 5
ATOM 8711 N N . GLU A 1 79 ? -2.334 16.680 -6.323 1.00 0.00 79 GLU A N 5
ATOM 8712 C CA . GLU A 1 79 ? -1.180 16.585 -5.437 1.00 0.00 79 GLU A CA 5
ATOM 8713 C C . GLU A 1 79 ? -0.351 15.344 -5.754 1.00 0.00 79 GLU A C 5
ATOM 8714 O O . GLU A 1 79 ? 0.861 15.427 -5.949 1.00 0.00 79 GLU A O 5
ATOM 8726 N N . PHE A 1 80 ? -1.015 14.193 -5.803 1.00 0.00 80 PHE A N 5
ATOM 8727 C CA . PHE A 1 80 ? -0.340 12.933 -6.095 1.00 0.00 80 PHE A CA 5
ATOM 8728 C C . PHE A 1 80 ? -0.275 12.687 -7.599 1.00 0.00 80 PHE A C 5
ATOM 8729 O O . PHE A 1 80 ? 0.554 11.914 -8.077 1.00 0.00 80 PHE A O 5
ATOM 8746 N N . GLY A 1 81 ? -1.157 13.351 -8.340 1.00 0.00 81 GLY A N 5
ATOM 8747 C CA . GLY A 1 81 ? -1.184 13.190 -9.782 1.00 0.00 81 GLY A CA 5
ATOM 8748 C C . GLY A 1 81 ? -1.727 11.840 -10.205 1.00 0.00 81 GLY A C 5
ATOM 8749 O O . GLY A 1 81 ? -1.370 11.324 -11.265 1.00 0.00 81 GLY A O 5
ATOM 8753 N N . ILE A 1 82 ? -2.590 11.264 -9.375 1.00 0.00 82 ILE A N 5
ATOM 8754 C CA . ILE A 1 82 ? -3.182 9.965 -9.669 1.00 0.00 82 ILE A CA 5
ATOM 8755 C C . ILE A 1 82 ? -4.569 10.120 -10.285 1.00 0.00 82 ILE A C 5
ATOM 8756 O O . ILE A 1 82 ? -5.477 10.702 -9.692 1.00 0.00 82 ILE A O 5
ATOM 8772 N N . PRO A 1 83 ? -4.738 9.584 -11.503 1.00 0.00 83 PRO A N 5
ATOM 8773 C CA . PRO A 1 83 ? -6.012 9.647 -12.225 1.00 0.00 83 PRO A CA 5
ATOM 8774 C C . PRO A 1 83 ? -7.085 8.774 -11.585 1.00 0.00 83 PRO A C 5
ATOM 8775 O O . PRO A 1 83 ? -6.864 7.603 -11.276 1.00 0.00 83 PRO A O 5
ATOM 8786 N N . PRO A 1 84 ? -8.277 9.355 -11.379 1.00 0.00 84 PRO A N 5
ATOM 8787 C CA . PRO A 1 84 ? -9.409 8.646 -10.774 1.00 0.00 84 PRO A CA 5
ATOM 8788 C C . PRO A 1 84 ? -9.980 7.574 -11.695 1.00 0.00 84 PRO A C 5
ATOM 8789 O O . PRO A 1 84 ? -10.102 7.778 -12.903 1.00 0.00 84 PRO A O 5
ATOM 8800 N N . VAL A 1 85 ? -10.331 6.429 -11.117 1.00 0.00 85 VAL A N 5
ATOM 8801 C CA . VAL A 1 85 ? -10.891 5.324 -11.886 1.00 0.00 85 VAL A CA 5
ATOM 8802 C C . VAL A 1 85 ? -12.388 5.513 -12.107 1.00 0.00 85 VAL A C 5
ATOM 8803 O O . VAL A 1 85 ? -12.945 5.037 -13.097 1.00 0.00 85 VAL A O 5
ATOM 8816 N N . THR A 1 86 ? -13.035 6.210 -11.178 1.00 0.00 86 THR A N 5
ATOM 8817 C CA . THR A 1 86 ? -14.467 6.461 -11.271 1.00 0.00 86 THR A CA 5
ATOM 8818 C C . THR A 1 86 ? -14.801 7.894 -10.874 1.00 0.00 86 THR A C 5
ATOM 8819 O O . THR A 1 86 ? -14.058 8.533 -10.128 1.00 0.00 86 THR A O 5
ATOM 8830 N N . THR A 1 87 ? -15.925 8.396 -11.376 1.00 0.00 87 THR A N 5
ATOM 8831 C CA . THR A 1 87 ? -16.358 9.755 -11.073 1.00 0.00 87 THR A CA 5
ATOM 8832 C C . THR A 1 87 ? -17.239 9.788 -9.830 1.00 0.00 87 THR A C 5
ATOM 8833 O O . THR A 1 87 ? -18.066 8.902 -9.620 1.00 0.00 87 THR A O 5
ATOM 8844 N N . GLY A 1 88 ? -17.056 10.816 -9.007 1.00 0.00 88 GLY A N 5
ATOM 8845 C CA . GLY A 1 88 ? -17.842 10.945 -7.794 1.00 0.00 88 GLY A CA 5
ATOM 8846 C C . GLY A 1 88 ? -19.303 10.602 -8.011 1.00 0.00 88 GLY A C 5
ATOM 8847 O O . GLY A 1 88 ? -19.942 10.000 -7.148 1.00 0.00 88 GLY A O 5
ATOM 8851 N N . LYS A 1 89 ? -19.834 10.988 -9.166 1.00 0.00 89 LYS A N 5
ATOM 8852 C CA . LYS A 1 89 ? -21.229 10.719 -9.495 1.00 0.00 89 LYS A CA 5
ATOM 8853 C C . LYS A 1 89 ? -21.527 9.225 -9.418 1.00 0.00 89 LYS A C 5
ATOM 8854 O O . LYS A 1 89 ? -22.351 8.789 -8.615 1.00 0.00 89 LYS A O 5
ATOM 8873 N N . GLU A 1 90 ? -20.852 8.447 -10.258 1.00 0.00 90 GLU A N 5
ATOM 8874 C CA . GLU A 1 90 ? -21.046 7.002 -10.284 1.00 0.00 90 GLU A CA 5
ATOM 8875 C C . GLU A 1 90 ? -20.615 6.372 -8.962 1.00 0.00 90 GLU A C 5
ATOM 8876 O O . GLU A 1 90 ? -21.251 5.439 -8.472 1.00 0.00 90 GLU A O 5
ATOM 8888 N N . MET A 1 91 ? -19.531 6.888 -8.393 1.00 0.00 91 MET A N 5
ATOM 8889 C CA . MET A 1 91 ? -19.016 6.377 -7.128 1.00 0.00 91 MET A CA 5
ATOM 8890 C C . MET A 1 91 ? -20.085 6.437 -6.041 1.00 0.00 91 MET A C 5
ATOM 8891 O O . MET A 1 91 ? -20.272 5.482 -5.289 1.00 0.00 91 MET A O 5
ATOM 8905 N N . ALA A 1 92 ? -20.782 7.566 -5.966 1.00 0.00 92 ALA A N 5
ATOM 8906 C CA . ALA A 1 92 ? -21.833 7.749 -4.972 1.00 0.00 92 ALA A CA 5
ATOM 8907 C C . ALA A 1 92 ? -23.139 7.109 -5.430 1.00 0.00 92 ALA A C 5
ATOM 8908 O O . ALA A 1 92 ? -23.902 6.585 -4.619 1.00 0.00 92 ALA A O 5
ATOM 8915 N N . SER A 1 93 ? -23.391 7.156 -6.734 1.00 0.00 93 SER A N 5
ATOM 8916 C CA . SER A 1 93 ? -24.607 6.585 -7.299 1.00 0.00 93 SER A CA 5
ATOM 8917 C C . SER A 1 93 ? -24.646 5.074 -7.090 1.00 0.00 93 SER A C 5
ATOM 8918 O O . SER A 1 93 ? -25.544 4.551 -6.431 1.00 0.00 93 SER A O 5
ATOM 8926 N N . ALA A 1 94 ? -23.665 4.379 -7.655 1.00 0.00 94 ALA A N 5
ATOM 8927 C CA . ALA A 1 94 ? -23.584 2.929 -7.529 1.00 0.00 94 ALA A CA 5
ATOM 8928 C C . ALA A 1 94 ? -23.555 2.506 -6.065 1.00 0.00 94 ALA A C 5
ATOM 8929 O O . ALA A 1 94 ? -22.601 2.798 -5.345 1.00 0.00 94 ALA A O 5
ATOM 8936 N N . GLN A 1 95 ? -24.607 1.818 -5.631 1.00 0.00 95 GLN A N 5
ATOM 8937 C CA . GLN A 1 95 ? -24.701 1.357 -4.251 1.00 0.00 95 GLN A CA 5
ATOM 8938 C C . GLN A 1 95 ? -23.538 0.433 -3.906 1.00 0.00 95 GLN A C 5
ATOM 8939 O O . GLN A 1 95 ? -22.951 0.535 -2.829 1.00 0.00 95 GLN A O 5
ATOM 8953 N N . GLU A 1 96 ? -23.211 -0.469 -4.826 1.00 0.00 96 GLU A N 5
ATOM 8954 C CA . GLU A 1 96 ? -22.118 -1.411 -4.617 1.00 0.00 96 GLU A CA 5
ATOM 8955 C C . GLU A 1 96 ? -21.219 -1.484 -5.848 1.00 0.00 96 GLU A C 5
ATOM 8956 O O . GLU A 1 96 ? -21.496 -2.203 -6.809 1.00 0.00 96 GLU A O 5
ATOM 8968 N N . PRO A 1 97 ? -20.116 -0.721 -5.820 1.00 0.00 97 PRO A N 5
ATOM 8969 C CA . PRO A 1 97 ? -19.153 -0.681 -6.925 1.00 0.00 97 PRO A CA 5
ATOM 8970 C C . PRO A 1 97 ? -18.369 -1.982 -7.058 1.00 0.00 97 PRO A C 5
ATOM 8971 O O . PRO A 1 97 ? -18.608 -2.940 -6.323 1.00 0.00 97 PRO A O 5
ATOM 8982 N N . ASP A 1 98 ? -17.433 -2.009 -8.000 1.00 0.00 98 ASP A N 5
ATOM 8983 C CA . ASP A 1 98 ? -16.612 -3.192 -8.229 1.00 0.00 98 ASP A CA 5
ATOM 8984 C C . ASP A 1 98 ? -15.460 -3.256 -7.230 1.00 0.00 98 ASP A C 5
ATOM 8985 O O . ASP A 1 98 ? -14.537 -2.443 -7.278 1.00 0.00 98 ASP A O 5
ATOM 8994 N N . LYS A 1 99 ? -15.521 -4.227 -6.326 1.00 0.00 99 LYS A N 5
ATOM 8995 C CA . LYS A 1 99 ? -14.484 -4.398 -5.315 1.00 0.00 99 LYS A CA 5
ATOM 8996 C C . LYS A 1 99 ? -13.096 -4.250 -5.930 1.00 0.00 99 LYS A C 5
ATOM 8997 O O . LYS A 1 99 ? -12.279 -3.457 -5.458 1.00 0.00 99 LYS A O 5
ATOM 9016 N N . LEU A 1 100 ? -12.836 -5.015 -6.984 1.00 0.00 100 LEU A N 5
ATOM 9017 C CA . LEU A 1 100 ? -11.546 -4.967 -7.664 1.00 0.00 100 LEU A CA 5
ATOM 9018 C C . LEU A 1 100 ? -11.145 -3.528 -7.970 1.00 0.00 100 LEU A C 5
ATOM 9019 O O . LEU A 1 100 ? -10.170 -3.014 -7.421 1.00 0.00 100 LEU A O 5
ATOM 9035 N N . SER A 1 101 ? -11.904 -2.882 -8.849 1.00 0.00 101 SER A N 5
ATOM 9036 C CA . SER A 1 101 ? -11.627 -1.502 -9.230 1.00 0.00 101 SER A CA 5
ATOM 9037 C C . SER A 1 101 ? -11.232 -0.671 -8.013 1.00 0.00 101 SER A C 5
ATOM 9038 O O . SER A 1 101 ? -10.343 0.177 -8.088 1.00 0.00 101 SER A O 5
ATOM 9046 N N . MET A 1 102 ? -11.899 -0.922 -6.891 1.00 0.00 102 MET A N 5
ATOM 9047 C CA . MET A 1 102 ? -11.617 -0.199 -5.657 1.00 0.00 102 MET A CA 5
ATOM 9048 C C . MET A 1 102 ? -10.240 -0.567 -5.113 1.00 0.00 102 MET A C 5
ATOM 9049 O O . MET A 1 102 ? -9.418 0.306 -4.835 1.00 0.00 102 MET A O 5
ATOM 9063 N N . VAL A 1 103 ? -9.995 -1.865 -4.963 1.00 0.00 103 VAL A N 5
ATOM 9064 C CA . VAL A 1 103 ? -8.718 -2.349 -4.454 1.00 0.00 103 VAL A CA 5
ATOM 9065 C C . VAL A 1 103 ? -7.560 -1.853 -5.314 1.00 0.00 103 VAL A C 5
ATOM 9066 O O . VAL A 1 103 ? -6.644 -1.197 -4.821 1.00 0.00 103 VAL A O 5
ATOM 9079 N N . MET A 1 104 ? -7.609 -2.173 -6.603 1.00 0.00 104 MET A N 5
ATOM 9080 C CA . MET A 1 104 ? -6.565 -1.759 -7.533 1.00 0.00 104 MET A CA 5
ATOM 9081 C C . MET A 1 104 ? -6.269 -0.269 -7.389 1.00 0.00 104 MET A C 5
ATOM 9082 O O . MET A 1 104 ? -5.129 0.166 -7.556 1.00 0.00 104 MET A O 5
ATOM 9096 N N . TYR A 1 105 ? -7.301 0.507 -7.080 1.00 0.00 105 TYR A N 5
ATOM 9097 C CA . TYR A 1 105 ? -7.152 1.949 -6.917 1.00 0.00 105 TYR A CA 5
ATOM 9098 C C . TYR A 1 105 ? -6.504 2.281 -5.576 1.00 0.00 105 TYR A C 5
ATOM 9099 O O . TYR A 1 105 ? -5.385 2.793 -5.523 1.00 0.00 105 TYR A O 5
ATOM 9117 N N . LEU A 1 106 ? -7.216 1.985 -4.494 1.00 0.00 106 LEU A N 5
ATOM 9118 C CA . LEU A 1 106 ? -6.712 2.251 -3.151 1.00 0.00 106 LEU A CA 5
ATOM 9119 C C . LEU A 1 106 ? -5.258 1.809 -3.017 1.00 0.00 106 LEU A C 5
ATOM 9120 O O . LEU A 1 106 ? -4.441 2.501 -2.410 1.00 0.00 106 LEU A O 5
ATOM 9136 N N . SER A 1 107 ? -4.942 0.652 -3.590 1.00 0.00 107 SER A N 5
ATOM 9137 C CA . SER A 1 107 ? -3.587 0.115 -3.533 1.00 0.00 107 SER A CA 5
ATOM 9138 C C . SER A 1 107 ? -2.558 1.215 -3.775 1.00 0.00 107 SER A C 5
ATOM 9139 O O . SER A 1 107 ? -1.558 1.313 -3.063 1.00 0.00 107 SER A O 5
ATOM 9147 N N . LYS A 1 108 ? -2.809 2.041 -4.785 1.00 0.00 108 LYS A N 5
ATOM 9148 C CA . LYS A 1 108 ? -1.907 3.135 -5.122 1.00 0.00 108 LYS A CA 5
ATOM 9149 C C . LYS A 1 108 ? -1.524 3.928 -3.877 1.00 0.00 108 LYS A C 5
ATOM 9150 O O . LYS A 1 108 ? -0.343 4.146 -3.606 1.00 0.00 108 LYS A O 5
ATOM 9169 N N . PHE A 1 109 ? -2.530 4.357 -3.122 1.00 0.00 109 PHE A N 5
ATOM 9170 C CA . PHE A 1 109 ? -2.299 5.126 -1.905 1.00 0.00 109 PHE A CA 5
ATOM 9171 C C . PHE A 1 109 ? -1.559 4.289 -0.865 1.00 0.00 109 PHE A C 5
ATOM 9172 O O . PHE A 1 109 ? -0.547 4.719 -0.312 1.00 0.00 109 PHE A O 5
ATOM 9189 N N . TYR A 1 110 ? -2.073 3.092 -0.604 1.00 0.00 110 TYR A N 5
ATOM 9190 C CA . TYR A 1 110 ? -1.464 2.196 0.371 1.00 0.00 110 TYR A CA 5
ATOM 9191 C C . TYR A 1 110 ? 0.055 2.191 0.233 1.00 0.00 110 TYR A C 5
ATOM 9192 O O . TYR A 1 110 ? 0.779 2.290 1.223 1.00 0.00 110 TYR A O 5
ATOM 9210 N N . GLU A 1 111 ? 0.530 2.076 -1.003 1.00 0.00 111 GLU A N 5
ATOM 9211 C CA . GLU A 1 111 ? 1.963 2.059 -1.271 1.00 0.00 111 GLU A CA 5
ATOM 9212 C C . GLU A 1 111 ? 2.561 3.455 -1.125 1.00 0.00 111 GLU A C 5
ATOM 9213 O O . GLU A 1 111 ? 3.529 3.654 -0.389 1.00 0.00 111 GLU A O 5
ATOM 9225 N N . LEU A 1 112 ? 1.979 4.419 -1.830 1.00 0.00 112 LEU A N 5
ATOM 9226 C CA . LEU A 1 112 ? 2.454 5.797 -1.779 1.00 0.00 112 LEU A CA 5
ATOM 9227 C C . LEU A 1 112 ? 2.734 6.224 -0.342 1.00 0.00 112 LEU A C 5
ATOM 9228 O O . LEU A 1 112 ? 3.824 6.703 -0.027 1.00 0.00 112 LEU A O 5
ATOM 9244 N N . PHE A 1 113 ? 1.745 6.046 0.526 1.00 0.00 113 PHE A N 5
ATOM 9245 C CA . PHE A 1 113 ? 1.885 6.412 1.931 1.00 0.00 113 PHE A CA 5
ATOM 9246 C C . PHE A 1 113 ? 2.813 5.441 2.656 1.00 0.00 113 PHE A C 5
ATOM 9247 O O . PHE A 1 113 ? 3.713 5.855 3.388 1.00 0.00 113 PHE A O 5
ATOM 9264 N N . ARG A 1 114 ? 2.588 4.149 2.446 1.00 0.00 114 ARG A N 5
ATOM 9265 C CA . ARG A 1 114 ? 3.402 3.118 3.079 1.00 0.00 114 ARG A CA 5
ATOM 9266 C C . ARG A 1 114 ? 4.866 3.256 2.673 1.00 0.00 114 ARG A C 5
ATOM 9267 O O . ARG A 1 114 ? 5.286 2.733 1.641 1.00 0.00 114 ARG A O 5
ATOM 9288 N N . GLY A 1 115 ? 5.639 3.964 3.491 1.00 0.00 115 GLY A N 5
ATOM 9289 C CA . GLY A 1 115 ? 7.047 4.158 3.199 1.00 0.00 115 GLY A CA 5
ATOM 9290 C C . GLY A 1 115 ? 7.941 3.259 4.030 1.00 0.00 115 GLY A C 5
ATOM 9291 O O . GLY A 1 115 ? 8.547 2.321 3.512 1.00 0.00 115 GLY A O 5
ATOM 9295 N N . THR A 1 116 ? 8.026 3.546 5.326 1.00 0.00 116 THR A N 5
ATOM 9296 C CA . THR A 1 116 ? 8.854 2.759 6.230 1.00 0.00 116 THR A CA 5
ATOM 9297 C C . THR A 1 116 ? 8.134 1.489 6.670 1.00 0.00 116 THR A C 5
ATOM 9298 O O . THR A 1 116 ? 6.906 1.435 6.740 1.00 0.00 116 THR A O 5
ATOM 9309 N N . PRO A 1 117 ? 8.914 0.442 6.975 1.00 0.00 117 PRO A N 5
ATOM 9310 C CA . PRO A 1 117 ? 8.372 -0.847 7.415 1.00 0.00 117 PRO A CA 5
ATOM 9311 C C . PRO A 1 117 ? 7.760 -0.773 8.809 1.00 0.00 117 PRO A C 5
ATOM 9312 O O . PRO A 1 117 ? 8.364 -0.232 9.736 1.00 0.00 117 PRO A O 5
ATOM 9323 N N . LEU A 1 118 ? 6.558 -1.320 8.952 1.00 0.00 118 LEU A N 5
ATOM 9324 C CA . LEU A 1 118 ? 5.863 -1.316 10.235 1.00 0.00 118 LEU A CA 5
ATOM 9325 C C . LEU A 1 118 ? 6.005 -2.664 10.935 1.00 0.00 118 LEU A C 5
ATOM 9326 O O . LEU A 1 118 ? 5.301 -3.620 10.612 1.00 0.00 118 LEU A O 5
ATOM 9342 N N . ARG A 1 119 ? 6.920 -2.731 11.897 1.00 0.00 119 ARG A N 5
ATOM 9343 C CA . ARG A 1 119 ? 7.154 -3.960 12.645 1.00 0.00 119 ARG A CA 5
ATOM 9344 C C . ARG A 1 119 ? 5.995 -4.249 13.594 1.00 0.00 119 ARG A C 5
ATOM 9345 O O . ARG A 1 119 ? 5.485 -3.361 14.278 1.00 0.00 119 ARG A O 5
ATOM 9366 N N . PRO A 1 120 ? 5.567 -5.519 13.638 1.00 0.00 120 PRO A N 5
ATOM 9367 C CA . PRO A 1 120 ? 4.464 -5.954 14.499 1.00 0.00 120 PRO A CA 5
ATOM 9368 C C . PRO A 1 120 ? 4.837 -5.926 15.978 1.00 0.00 120 PRO A C 5
ATOM 9369 O O . PRO A 1 120 ? 5.615 -6.757 16.448 1.00 0.00 120 PRO A O 5
ATOM 9380 N N . VAL A 1 121 ? 4.277 -4.966 16.706 1.00 0.00 121 VAL A N 5
ATOM 9381 C CA . VAL A 1 121 ? 4.550 -4.831 18.132 1.00 0.00 121 VAL A CA 5
ATOM 9382 C C . VAL A 1 121 ? 3.352 -5.273 18.965 1.00 0.00 121 VAL A C 5
ATOM 9383 O O . VAL A 1 121 ? 3.498 -6.017 19.935 1.00 0.00 121 VAL A O 5
ATOM 9396 N N . GLY A 1 1 ? -22.485 -12.089 -1.540 1.00 0.00 1 GLY A N 6
ATOM 9397 C CA . GLY A 1 1 ? -22.661 -12.937 -0.376 1.00 0.00 1 GLY A CA 6
ATOM 9398 C C . GLY A 1 1 ? -21.397 -13.692 -0.011 1.00 0.00 1 GLY A C 6
ATOM 9399 O O . GLY A 1 1 ? -20.289 -13.212 -0.251 1.00 0.00 1 GLY A O 6
ATOM 9403 N N . SER A 1 2 ? -21.564 -14.875 0.570 1.00 0.00 2 SER A N 6
ATOM 9404 C CA . SER A 1 2 ? -20.427 -15.695 0.973 1.00 0.00 2 SER A CA 6
ATOM 9405 C C . SER A 1 2 ? -19.746 -16.314 -0.243 1.00 0.00 2 SER A C 6
ATOM 9406 O O . SER A 1 2 ? -20.247 -17.274 -0.828 1.00 0.00 2 SER A O 6
ATOM 9414 N N . SER A 1 3 ? -18.599 -15.757 -0.618 1.00 0.00 3 SER A N 6
ATOM 9415 C CA . SER A 1 3 ? -17.849 -16.251 -1.767 1.00 0.00 3 SER A CA 6
ATOM 9416 C C . SER A 1 3 ? -16.376 -15.868 -1.660 1.00 0.00 3 SER A C 6
ATOM 9417 O O . SER A 1 3 ? -15.971 -15.165 -0.735 1.00 0.00 3 SER A O 6
ATOM 9425 N N . GLY A 1 4 ? -15.577 -16.338 -2.614 1.00 0.00 4 GLY A N 6
ATOM 9426 C CA . GLY A 1 4 ? -14.158 -16.035 -2.609 1.00 0.00 4 GLY A CA 6
ATOM 9427 C C . GLY A 1 4 ? -13.312 -17.228 -2.207 1.00 0.00 4 GLY A C 6
ATOM 9428 O O . GLY A 1 4 ? -13.808 -18.352 -2.132 1.00 0.00 4 GLY A O 6
ATOM 9432 N N . SER A 1 5 ? -12.031 -16.983 -1.950 1.00 0.00 5 SER A N 6
ATOM 9433 C CA . SER A 1 5 ? -11.114 -18.047 -1.560 1.00 0.00 5 SER A CA 6
ATOM 9434 C C . SER A 1 5 ? -11.066 -18.193 -0.042 1.00 0.00 5 SER A C 6
ATOM 9435 O O . SER A 1 5 ? -11.009 -17.203 0.687 1.00 0.00 5 SER A O 6
ATOM 9443 N N . SER A 1 6 ? -11.090 -19.437 0.428 1.00 0.00 6 SER A N 6
ATOM 9444 C CA . SER A 1 6 ? -11.054 -19.714 1.859 1.00 0.00 6 SER A CA 6
ATOM 9445 C C . SER A 1 6 ? -9.615 -19.780 2.363 1.00 0.00 6 SER A C 6
ATOM 9446 O O . SER A 1 6 ? -8.848 -20.659 1.973 1.00 0.00 6 SER A O 6
ATOM 9454 N N . GLY A 1 7 ? -9.256 -18.841 3.234 1.00 0.00 7 GLY A N 6
ATOM 9455 C CA . GLY A 1 7 ? -7.911 -18.809 3.778 1.00 0.00 7 GLY A CA 6
ATOM 9456 C C . GLY A 1 7 ? -7.355 -17.401 3.866 1.00 0.00 7 GLY A C 6
ATOM 9457 O O . GLY A 1 7 ? -7.985 -16.512 4.438 1.00 0.00 7 GLY A O 6
ATOM 9461 N N . ASP A 1 8 ? -6.171 -17.199 3.299 1.00 0.00 8 ASP A N 6
ATOM 9462 C CA . ASP A 1 8 ? -5.529 -15.889 3.316 1.00 0.00 8 ASP A CA 6
ATOM 9463 C C . ASP A 1 8 ? -6.310 -14.890 2.468 1.00 0.00 8 ASP A C 6
ATOM 9464 O O . ASP A 1 8 ? -6.474 -15.079 1.263 1.00 0.00 8 ASP A O 6
ATOM 9473 N N . ILE A 1 9 ? -6.789 -13.828 3.106 1.00 0.00 9 ILE A N 6
ATOM 9474 C CA . ILE A 1 9 ? -7.552 -12.799 2.410 1.00 0.00 9 ILE A CA 6
ATOM 9475 C C . ILE A 1 9 ? -6.634 -11.721 1.845 1.00 0.00 9 ILE A C 6
ATOM 9476 O O . ILE A 1 9 ? -5.831 -11.134 2.569 1.00 0.00 9 ILE A O 6
ATOM 9492 N N . ARG A 1 10 ? -6.760 -11.465 0.547 1.00 0.00 10 ARG A N 6
ATOM 9493 C CA . ARG A 1 10 ? -5.941 -10.457 -0.116 1.00 0.00 10 ARG A CA 6
ATOM 9494 C C . ARG A 1 10 ? -6.366 -9.052 0.301 1.00 0.00 10 ARG A C 6
ATOM 9495 O O . ARG A 1 10 ? -5.574 -8.267 0.824 1.00 0.00 10 ARG A O 6
ATOM 9516 N N . PRO A 1 11 ? -7.646 -8.726 0.065 1.00 0.00 11 PRO A N 6
ATOM 9517 C CA . PRO A 1 11 ? -8.204 -7.415 0.409 1.00 0.00 11 PRO A CA 6
ATOM 9518 C C . PRO A 1 11 ? -8.329 -7.214 1.915 1.00 0.00 11 PRO A C 6
ATOM 9519 O O . PRO A 1 11 ? -8.936 -6.247 2.374 1.00 0.00 11 PRO A O 6
ATOM 9530 N N . SER A 1 12 ? -7.749 -8.134 2.680 1.00 0.00 12 SER A N 6
ATOM 9531 C CA . SER A 1 12 ? -7.798 -8.059 4.135 1.00 0.00 12 SER A CA 6
ATOM 9532 C C . SER A 1 12 ? -6.732 -7.105 4.667 1.00 0.00 12 SER A C 6
ATOM 9533 O O . SER A 1 12 ? -7.021 -6.215 5.467 1.00 0.00 12 SER A O 6
ATOM 9541 N N . LYS A 1 13 ? -5.497 -7.298 4.216 1.00 0.00 13 LYS A N 6
ATOM 9542 C CA . LYS A 1 13 ? -4.386 -6.456 4.643 1.00 0.00 13 LYS A CA 6
ATOM 9543 C C . LYS A 1 13 ? -4.656 -4.991 4.315 1.00 0.00 13 LYS A C 6
ATOM 9544 O O . LYS A 1 13 ? -4.533 -4.119 5.176 1.00 0.00 13 LYS A O 6
ATOM 9563 N N . LEU A 1 14 ? -5.027 -4.727 3.067 1.00 0.00 14 LEU A N 6
ATOM 9564 C CA . LEU A 1 14 ? -5.317 -3.368 2.626 1.00 0.00 14 LEU A CA 6
ATOM 9565 C C . LEU A 1 14 ? -6.332 -2.701 3.548 1.00 0.00 14 LEU A C 6
ATOM 9566 O O . LEU A 1 14 ? -6.090 -1.612 4.072 1.00 0.00 14 LEU A O 6
ATOM 9582 N N . LEU A 1 15 ? -7.468 -3.360 3.744 1.00 0.00 15 LEU A N 6
ATOM 9583 C CA . LEU A 1 15 ? -8.521 -2.833 4.606 1.00 0.00 15 LEU A CA 6
ATOM 9584 C C . LEU A 1 15 ? -7.955 -2.405 5.956 1.00 0.00 15 LEU A C 6
ATOM 9585 O O . LEU A 1 15 ? -8.155 -1.272 6.395 1.00 0.00 15 LEU A O 6
ATOM 9601 N N . THR A 1 16 ? -7.246 -3.319 6.612 1.00 0.00 16 THR A N 6
ATOM 9602 C CA . THR A 1 16 ? -6.651 -3.037 7.911 1.00 0.00 16 THR A CA 6
ATOM 9603 C C . THR A 1 16 ? -5.952 -1.682 7.914 1.00 0.00 16 THR A C 6
ATOM 9604 O O . THR A 1 16 ? -6.213 -0.840 8.772 1.00 0.00 16 THR A O 6
ATOM 9615 N N . TRP A 1 17 ? -5.063 -1.479 6.948 1.00 0.00 17 TRP A N 6
ATOM 9616 C CA . TRP A 1 17 ? -4.327 -0.225 6.838 1.00 0.00 17 TRP A CA 6
ATOM 9617 C C . TRP A 1 17 ? -5.277 0.967 6.855 1.00 0.00 17 TRP A C 6
ATOM 9618 O O . TRP A 1 17 ? -5.165 1.851 7.706 1.00 0.00 17 TRP A O 6
ATOM 9639 N N . CYS A 1 18 ? -6.211 0.987 5.910 1.00 0.00 18 CYS A N 6
ATOM 9640 C CA . CYS A 1 18 ? -7.181 2.072 5.816 1.00 0.00 18 CYS A CA 6
ATOM 9641 C C . CYS A 1 18 ? -7.897 2.279 7.148 1.00 0.00 18 CYS A C 6
ATOM 9642 O O . CYS A 1 18 ? -8.061 3.409 7.605 1.00 0.00 18 CYS A O 6
ATOM 9650 N N . GLN A 1 19 ? -8.321 1.179 7.762 1.00 0.00 19 GLN A N 6
ATOM 9651 C CA . GLN A 1 19 ? -9.021 1.241 9.040 1.00 0.00 19 GLN A CA 6
ATOM 9652 C C . GLN A 1 19 ? -8.198 2.000 10.075 1.00 0.00 19 GLN A C 6
ATOM 9653 O O . GLN A 1 19 ? -8.720 2.859 10.786 1.00 0.00 19 GLN A O 6
ATOM 9667 N N . GLN A 1 20 ? -6.912 1.677 10.154 1.00 0.00 20 GLN A N 6
ATOM 9668 C CA . GLN A 1 20 ? -6.018 2.329 11.104 1.00 0.00 20 GLN A CA 6
ATOM 9669 C C . GLN A 1 20 ? -5.925 3.826 10.825 1.00 0.00 20 GLN A C 6
ATOM 9670 O O . GLN A 1 20 ? -6.073 4.645 11.731 1.00 0.00 20 GLN A O 6
ATOM 9684 N N . GLN A 1 21 ? -5.678 4.174 9.567 1.00 0.00 21 GLN A N 6
ATOM 9685 C CA . GLN A 1 21 ? -5.564 5.572 9.170 1.00 0.00 21 GLN A CA 6
ATOM 9686 C C . GLN A 1 21 ? -6.796 6.362 9.599 1.00 0.00 21 GLN A C 6
ATOM 9687 O O . GLN A 1 21 ? -6.684 7.458 10.151 1.00 0.00 21 GLN A O 6
ATOM 9701 N N . THR A 1 22 ? -7.973 5.799 9.344 1.00 0.00 22 THR A N 6
ATOM 9702 C CA . THR A 1 22 ? -9.226 6.451 9.702 1.00 0.00 22 THR A CA 6
ATOM 9703 C C . THR A 1 22 ? -9.679 6.042 11.099 1.00 0.00 22 THR A C 6
ATOM 9704 O O . THR A 1 22 ? -10.875 5.924 11.364 1.00 0.00 22 THR A O 6
ATOM 9715 N N . GLU A 1 23 ? -8.715 5.826 11.989 1.00 0.00 23 GLU A N 6
ATOM 9716 C CA . GLU A 1 23 ? -9.016 5.429 13.360 1.00 0.00 23 GLU A CA 6
ATOM 9717 C C . GLU A 1 23 ? -9.293 6.651 14.231 1.00 0.00 23 GLU A C 6
ATOM 9718 O O . GLU A 1 23 ? -8.470 7.560 14.324 1.00 0.00 23 GLU A O 6
ATOM 9730 N N . GLY A 1 24 ? -10.460 6.664 14.869 1.00 0.00 24 GLY A N 6
ATOM 9731 C CA . GLY A 1 24 ? -10.826 7.778 15.724 1.00 0.00 24 GLY A CA 6
ATOM 9732 C C . GLY A 1 24 ? -11.875 8.672 15.094 1.00 0.00 24 GLY A C 6
ATOM 9733 O O . GLY A 1 24 ? -12.804 9.120 15.767 1.00 0.00 24 GLY A O 6
ATOM 9737 N N . TYR A 1 25 ? -11.728 8.934 13.800 1.00 0.00 25 TYR A N 6
ATOM 9738 C CA . TYR A 1 25 ? -12.668 9.784 13.080 1.00 0.00 25 TYR A CA 6
ATOM 9739 C C . TYR A 1 25 ? -14.098 9.535 13.551 1.00 0.00 25 TYR A C 6
ATOM 9740 O O . TYR A 1 25 ? -14.424 8.450 14.031 1.00 0.00 25 TYR A O 6
ATOM 9758 N N . GLN A 1 26 ? -14.946 10.548 13.408 1.00 0.00 26 GLN A N 6
ATOM 9759 C CA . GLN A 1 26 ? -16.341 10.440 13.818 1.00 0.00 26 GLN A CA 6
ATOM 9760 C C . GLN A 1 26 ? -17.227 10.056 12.638 1.00 0.00 26 GLN A C 6
ATOM 9761 O O . GLN A 1 26 ? -16.865 10.272 11.480 1.00 0.00 26 GLN A O 6
ATOM 9775 N N . HIS A 1 27 ? -18.390 9.486 12.938 1.00 0.00 27 HIS A N 6
ATOM 9776 C CA . HIS A 1 27 ? -19.328 9.072 11.901 1.00 0.00 27 HIS A CA 6
ATOM 9777 C C . HIS A 1 27 ? -18.598 8.392 10.747 1.00 0.00 27 HIS A C 6
ATOM 9778 O O . HIS A 1 27 ? -19.056 8.423 9.604 1.00 0.00 27 HIS A O 6
ATOM 9793 N N . VAL A 1 28 ? -17.459 7.779 11.053 1.00 0.00 28 VAL A N 6
ATOM 9794 C CA . VAL A 1 28 ? -16.665 7.092 10.042 1.00 0.00 28 VAL A CA 6
ATOM 9795 C C . VAL A 1 28 ? -16.385 5.650 10.450 1.00 0.00 28 VAL A C 6
ATOM 9796 O O . VAL A 1 28 ? -15.414 5.370 11.151 1.00 0.00 28 VAL A O 6
ATOM 9809 N N . ASN A 1 29 ? -17.243 4.737 10.005 1.00 0.00 29 ASN A N 6
ATOM 9810 C CA . ASN A 1 29 ? -17.088 3.322 10.324 1.00 0.00 29 ASN A CA 6
ATOM 9811 C C . ASN A 1 29 ? -16.689 2.526 9.085 1.00 0.00 29 ASN A C 6
ATOM 9812 O O . ASN A 1 29 ? -17.541 2.104 8.304 1.00 0.00 29 ASN A O 6
ATOM 9823 N N . VAL A 1 30 ? -15.386 2.324 8.913 1.00 0.00 30 VAL A N 6
ATOM 9824 C CA . VAL A 1 30 ? -14.873 1.576 7.771 1.00 0.00 30 VAL A CA 6
ATOM 9825 C C . VAL A 1 30 ? -14.943 0.074 8.021 1.00 0.00 30 VAL A C 6
ATOM 9826 O O . VAL A 1 30 ? -14.147 -0.478 8.781 1.00 0.00 30 VAL A O 6
ATOM 9839 N N . THR A 1 31 ? -15.901 -0.584 7.375 1.00 0.00 31 THR A N 6
ATOM 9840 C CA . THR A 1 31 ? -16.075 -2.023 7.527 1.00 0.00 31 THR A CA 6
ATOM 9841 C C . THR A 1 31 ? -15.742 -2.757 6.234 1.00 0.00 31 THR A C 6
ATOM 9842 O O . THR A 1 31 ? -15.156 -3.840 6.257 1.00 0.00 31 THR A O 6
ATOM 9853 N N . ASP A 1 32 ? -16.117 -2.162 5.107 1.00 0.00 32 ASP A N 6
ATOM 9854 C CA . ASP A 1 32 ? -15.856 -2.759 3.803 1.00 0.00 32 ASP A CA 6
ATOM 9855 C C . ASP A 1 32 ? -15.068 -1.802 2.915 1.00 0.00 32 ASP A C 6
ATOM 9856 O O . ASP A 1 32 ? -14.749 -0.682 3.319 1.00 0.00 32 ASP A O 6
ATOM 9865 N N . LEU A 1 33 ? -14.754 -2.249 1.704 1.00 0.00 33 LEU A N 6
ATOM 9866 C CA . LEU A 1 33 ? -14.001 -1.432 0.758 1.00 0.00 33 LEU A CA 6
ATOM 9867 C C . LEU A 1 33 ? -14.857 -1.072 -0.452 1.00 0.00 33 LEU A C 6
ATOM 9868 O O . LEU A 1 33 ? -14.339 -0.813 -1.539 1.00 0.00 33 LEU A O 6
ATOM 9884 N N . THR A 1 34 ? -16.172 -1.055 -0.257 1.00 0.00 34 THR A N 6
ATOM 9885 C CA . THR A 1 34 ? -17.100 -0.725 -1.331 1.00 0.00 34 THR A CA 6
ATOM 9886 C C . THR A 1 34 ? -18.040 0.402 -0.919 1.00 0.00 34 THR A C 6
ATOM 9887 O O . THR A 1 34 ? -18.152 1.415 -1.611 1.00 0.00 34 THR A O 6
ATOM 9898 N N . THR A 1 35 ? -18.713 0.222 0.212 1.00 0.00 35 THR A N 6
ATOM 9899 C CA . THR A 1 35 ? -19.644 1.224 0.716 1.00 0.00 35 THR A CA 6
ATOM 9900 C C . THR A 1 35 ? -18.912 2.310 1.498 1.00 0.00 35 THR A C 6
ATOM 9901 O O . THR A 1 35 ? -19.208 3.496 1.356 1.00 0.00 35 THR A O 6
ATOM 9912 N N . SER A 1 36 ? -17.956 1.896 2.323 1.00 0.00 36 SER A N 6
ATOM 9913 C CA . SER A 1 36 ? -17.184 2.833 3.130 1.00 0.00 36 SER A CA 6
ATOM 9914 C C . SER A 1 36 ? -16.643 3.972 2.271 1.00 0.00 36 SER A C 6
ATOM 9915 O O . SER A 1 36 ? -16.502 5.103 2.737 1.00 0.00 36 SER A O 6
ATOM 9923 N N . TRP A 1 37 ? -16.343 3.665 1.014 1.00 0.00 37 TRP A N 6
ATOM 9924 C CA . TRP A 1 37 ? -15.817 4.663 0.089 1.00 0.00 37 TRP A CA 6
ATOM 9925 C C . TRP A 1 37 ? -16.841 4.997 -0.991 1.00 0.00 37 TRP A C 6
ATOM 9926 O O . TRP A 1 37 ? -16.484 5.236 -2.144 1.00 0.00 37 TRP A O 6
ATOM 9947 N N . ARG A 1 38 ? -18.114 5.012 -0.608 1.00 0.00 38 ARG A N 6
ATOM 9948 C CA . ARG A 1 38 ? -19.189 5.316 -1.545 1.00 0.00 38 ARG A CA 6
ATOM 9949 C C . ARG A 1 38 ? -19.502 6.810 -1.547 1.00 0.00 38 ARG A C 6
ATOM 9950 O O . ARG A 1 38 ? -19.876 7.374 -2.575 1.00 0.00 38 ARG A O 6
ATOM 9971 N N . SER A 1 39 ? -19.346 7.444 -0.389 1.00 0.00 39 SER A N 6
ATOM 9972 C CA . SER A 1 39 ? -19.615 8.870 -0.257 1.00 0.00 39 SER A CA 6
ATOM 9973 C C . SER A 1 39 ? -18.330 9.681 -0.394 1.00 0.00 39 SER A C 6
ATOM 9974 O O . SER A 1 39 ? -18.327 10.766 -0.975 1.00 0.00 39 SER A O 6
ATOM 9982 N N . GLY A 1 40 ? -17.239 9.146 0.145 1.00 0.00 40 GLY A N 6
ATOM 9983 C CA . GLY A 1 40 ? -15.963 9.832 0.073 1.00 0.00 40 GLY A CA 6
ATOM 9984 C C . GLY A 1 40 ? -15.311 9.989 1.432 1.00 0.00 40 GLY A C 6
ATOM 9985 O O . GLY A 1 40 ? -14.088 9.906 1.556 1.00 0.00 40 GLY A O 6
ATOM 9989 N N . LEU A 1 41 ? -16.127 10.217 2.455 1.00 0.00 41 LEU A N 6
ATOM 9990 C CA . LEU A 1 41 ? -15.622 10.388 3.813 1.00 0.00 41 LEU A CA 6
ATOM 9991 C C . LEU A 1 41 ? -14.462 9.437 4.086 1.00 0.00 41 LEU A C 6
ATOM 9992 O O . LEU A 1 41 ? -13.454 9.824 4.677 1.00 0.00 41 LEU A O 6
ATOM 10008 N N . ALA A 1 42 ? -14.610 8.190 3.651 1.00 0.00 42 ALA A N 6
ATOM 10009 C CA . ALA A 1 42 ? -13.573 7.184 3.844 1.00 0.00 42 ALA A CA 6
ATOM 10010 C C . ALA A 1 42 ? -12.216 7.699 3.377 1.00 0.00 42 ALA A C 6
ATOM 10011 O O . ALA A 1 42 ? -11.288 7.846 4.175 1.00 0.00 42 ALA A O 6
ATOM 10018 N N . LEU A 1 43 ? -12.105 7.969 2.082 1.00 0.00 43 LEU A N 6
ATOM 10019 C CA . LEU A 1 43 ? -10.859 8.467 1.508 1.00 0.00 43 LEU A CA 6
ATOM 10020 C C . LEU A 1 43 ? -10.524 9.852 2.052 1.00 0.00 43 LEU A C 6
ATOM 10021 O O . LEU A 1 43 ? -9.431 10.077 2.573 1.00 0.00 43 LEU A O 6
ATOM 10037 N N . CYS A 1 44 ? -11.472 10.775 1.930 1.00 0.00 44 CYS A N 6
ATOM 10038 C CA . CYS A 1 44 ? -11.278 12.138 2.411 1.00 0.00 44 CYS A CA 6
ATOM 10039 C C . CYS A 1 44 ? -10.607 12.141 3.781 1.00 0.00 44 CYS A C 6
ATOM 10040 O O . CYS A 1 44 ? -9.804 13.021 4.088 1.00 0.00 44 CYS A O 6
ATOM 10048 N N . ALA A 1 45 ? -10.944 11.151 4.601 1.00 0.00 45 ALA A N 6
ATOM 10049 C CA . ALA A 1 45 ? -10.374 11.039 5.938 1.00 0.00 45 ALA A CA 6
ATOM 10050 C C . ALA A 1 45 ? -8.856 10.903 5.879 1.00 0.00 45 ALA A C 6
ATOM 10051 O O . ALA A 1 45 ? -8.128 11.742 6.409 1.00 0.00 45 ALA A O 6
ATOM 10058 N N . ILE A 1 46 ? -8.387 9.842 5.231 1.00 0.00 46 ILE A N 6
ATOM 10059 C CA . ILE A 1 46 ? -6.956 9.598 5.103 1.00 0.00 46 ILE A CA 6
ATOM 10060 C C . ILE A 1 46 ? -6.207 10.883 4.767 1.00 0.00 46 ILE A C 6
ATOM 10061 O O . ILE A 1 46 ? -5.319 11.307 5.508 1.00 0.00 46 ILE A O 6
ATOM 10077 N N . ILE A 1 47 ? -6.571 11.499 3.648 1.00 0.00 47 ILE A N 6
ATOM 10078 C CA . ILE A 1 47 ? -5.936 12.738 3.217 1.00 0.00 47 ILE A CA 6
ATOM 10079 C C . ILE A 1 47 ? -6.063 13.821 4.282 1.00 0.00 47 ILE A C 6
ATOM 10080 O O . ILE A 1 47 ? -5.071 14.235 4.883 1.00 0.00 47 ILE A O 6
ATOM 10096 N N . HIS A 1 48 ? -7.291 14.276 4.512 1.00 0.00 48 HIS A N 6
ATOM 10097 C CA . HIS A 1 48 ? -7.549 15.310 5.508 1.00 0.00 48 HIS A CA 6
ATOM 10098 C C . HIS A 1 48 ? -6.750 15.050 6.781 1.00 0.00 48 HIS A C 6
ATOM 10099 O O . HIS A 1 48 ? -6.417 15.979 7.517 1.00 0.00 48 HIS A O 6
ATOM 10114 N N . ARG A 1 49 ? -6.446 13.781 7.035 1.00 0.00 49 ARG A N 6
ATOM 10115 C CA . ARG A 1 49 ? -5.688 13.399 8.220 1.00 0.00 49 ARG A CA 6
ATOM 10116 C C . ARG A 1 49 ? -4.275 13.973 8.170 1.00 0.00 49 ARG A C 6
ATOM 10117 O O . ARG A 1 49 ? -3.881 14.755 9.035 1.00 0.00 49 ARG A O 6
ATOM 10138 N N . PHE A 1 50 ? -3.518 13.579 7.152 1.00 0.00 50 PHE A N 6
ATOM 10139 C CA . PHE A 1 50 ? -2.148 14.053 6.989 1.00 0.00 50 PHE A CA 6
ATOM 10140 C C . PHE A 1 50 ? -2.125 15.530 6.609 1.00 0.00 50 PHE A C 6
ATOM 10141 O O . PHE A 1 50 ? -1.428 16.332 7.230 1.00 0.00 50 PHE A O 6
ATOM 10158 N N . ARG A 1 51 ? -2.893 15.883 5.583 1.00 0.00 51 ARG A N 6
ATOM 10159 C CA . ARG A 1 51 ? -2.960 17.263 5.117 1.00 0.00 51 ARG A CA 6
ATOM 10160 C C . ARG A 1 51 ? -4.405 17.748 5.060 1.00 0.00 51 ARG A C 6
ATOM 10161 O O . ARG A 1 51 ? -5.088 17.623 4.043 1.00 0.00 51 ARG A O 6
ATOM 10182 N N . PRO A 1 52 ? -4.885 18.314 6.177 1.00 0.00 52 PRO A N 6
ATOM 10183 C CA . PRO A 1 52 ? -6.253 18.829 6.280 1.00 0.00 52 PRO A CA 6
ATOM 10184 C C . PRO A 1 52 ? -6.466 20.081 5.437 1.00 0.00 52 PRO A C 6
ATOM 10185 O O . PRO A 1 52 ? -7.595 20.535 5.259 1.00 0.00 52 PRO A O 6
ATOM 10196 N N . GLU A 1 53 ? -5.373 20.635 4.921 1.00 0.00 53 GLU A N 6
ATOM 10197 C CA . GLU A 1 53 ? -5.441 21.836 4.097 1.00 0.00 53 GLU A CA 6
ATOM 10198 C C . GLU A 1 53 ? -5.955 21.507 2.698 1.00 0.00 53 GLU A C 6
ATOM 10199 O O . GLU A 1 53 ? -6.423 22.387 1.974 1.00 0.00 53 GLU A O 6
ATOM 10211 N N . LEU A 1 54 ? -5.862 20.236 2.324 1.00 0.00 54 LEU A N 6
ATOM 10212 C CA . LEU A 1 54 ? -6.316 19.790 1.012 1.00 0.00 54 LEU A CA 6
ATOM 10213 C C . LEU A 1 54 ? -7.801 19.439 1.039 1.00 0.00 54 LEU A C 6
ATOM 10214 O O . LEU A 1 54 ? -8.527 19.695 0.079 1.00 0.00 54 LEU A O 6
ATOM 10230 N N . ILE A 1 55 ? -8.244 18.854 2.147 1.00 0.00 55 ILE A N 6
ATOM 10231 C CA . ILE A 1 55 ? -9.642 18.472 2.301 1.00 0.00 55 ILE A CA 6
ATOM 10232 C C . ILE A 1 55 ? -10.173 18.868 3.674 1.00 0.00 55 ILE A C 6
ATOM 10233 O O . ILE A 1 55 ? -9.499 18.687 4.687 1.00 0.00 55 ILE A O 6
ATOM 10249 N N . ASN A 1 56 ? -11.387 19.409 3.700 1.00 0.00 56 ASN A N 6
ATOM 10250 C CA . ASN A 1 56 ? -12.009 19.830 4.950 1.00 0.00 56 ASN A CA 6
ATOM 10251 C C . ASN A 1 56 ? -13.159 18.900 5.326 1.00 0.00 56 ASN A C 6
ATOM 10252 O O . ASN A 1 56 ? -14.327 19.220 5.107 1.00 0.00 56 ASN A O 6
ATOM 10263 N N . PHE A 1 57 ? -12.819 17.747 5.892 1.00 0.00 57 PHE A N 6
ATOM 10264 C CA . PHE A 1 57 ? -13.822 16.770 6.299 1.00 0.00 57 PHE A CA 6
ATOM 10265 C C . PHE A 1 57 ? -14.965 17.444 7.050 1.00 0.00 57 PHE A C 6
ATOM 10266 O O . PHE A 1 57 ? -16.127 17.346 6.653 1.00 0.00 57 PHE A O 6
ATOM 10283 N N . ASP A 1 58 ? -14.628 18.128 8.138 1.00 0.00 58 ASP A N 6
ATOM 10284 C CA . ASP A 1 58 ? -15.626 18.820 8.946 1.00 0.00 58 ASP A CA 6
ATOM 10285 C C . ASP A 1 58 ? -16.711 19.430 8.065 1.00 0.00 58 ASP A C 6
ATOM 10286 O O . ASP A 1 58 ? -17.879 19.486 8.450 1.00 0.00 58 ASP A O 6
ATOM 10295 N N . SER A 1 59 ? -16.316 19.888 6.881 1.00 0.00 59 SER A N 6
ATOM 10296 C CA . SER A 1 59 ? -17.254 20.500 5.947 1.00 0.00 59 SER A CA 6
ATOM 10297 C C . SER A 1 59 ? -17.994 19.434 5.145 1.00 0.00 59 SER A C 6
ATOM 10298 O O . SER A 1 59 ? -19.220 19.471 5.023 1.00 0.00 59 SER A O 6
ATOM 10306 N N . LEU A 1 60 ? -17.242 18.485 4.599 1.00 0.00 60 LEU A N 6
ATOM 10307 C CA . LEU A 1 60 ? -17.826 17.407 3.807 1.00 0.00 60 LEU A CA 6
ATOM 10308 C C . LEU A 1 60 ? -18.975 16.741 4.557 1.00 0.00 60 LEU A C 6
ATOM 10309 O O . LEU A 1 60 ? -18.765 16.082 5.575 1.00 0.00 60 LEU A O 6
ATOM 10325 N N . ASN A 1 61 ? -20.189 16.916 4.047 1.00 0.00 61 ASN A N 6
ATOM 10326 C CA . ASN A 1 61 ? -21.371 16.331 4.667 1.00 0.00 61 ASN A CA 6
ATOM 10327 C C . ASN A 1 61 ? -21.938 15.206 3.806 1.00 0.00 61 ASN A C 6
ATOM 10328 O O . ASN A 1 61 ? -21.882 15.264 2.578 1.00 0.00 61 ASN A O 6
ATOM 10339 N N . GLU A 1 62 ? -22.483 14.185 4.459 1.00 0.00 62 GLU A N 6
ATOM 10340 C CA . GLU A 1 62 ? -23.060 13.047 3.752 1.00 0.00 62 GLU A CA 6
ATOM 10341 C C . GLU A 1 62 ? -23.722 13.494 2.452 1.00 0.00 62 GLU A C 6
ATOM 10342 O O . GLU A 1 62 ? -23.368 13.025 1.370 1.00 0.00 62 GLU A O 6
ATOM 10354 N N . ASP A 1 63 ? -24.686 14.401 2.567 1.00 0.00 63 ASP A N 6
ATOM 10355 C CA . ASP A 1 63 ? -25.398 14.912 1.402 1.00 0.00 63 ASP A CA 6
ATOM 10356 C C . ASP A 1 63 ? -24.428 15.234 0.270 1.00 0.00 63 ASP A C 6
ATOM 10357 O O . ASP A 1 63 ? -24.693 14.932 -0.893 1.00 0.00 63 ASP A O 6
ATOM 10366 N N . ASP A 1 64 ? -23.304 15.851 0.619 1.00 0.00 64 ASP A N 6
ATOM 10367 C CA . ASP A 1 64 ? -22.294 16.215 -0.368 1.00 0.00 64 ASP A CA 6
ATOM 10368 C C . ASP A 1 64 ? -21.435 15.010 -0.736 1.00 0.00 64 ASP A C 6
ATOM 10369 O O . ASP A 1 64 ? -20.212 15.111 -0.827 1.00 0.00 64 ASP A O 6
ATOM 10378 N N . ALA A 1 65 ? -22.084 13.869 -0.946 1.00 0.00 65 ALA A N 6
ATOM 10379 C CA . ALA A 1 65 ? -21.379 12.644 -1.305 1.00 0.00 65 ALA A CA 6
ATOM 10380 C C . ALA A 1 65 ? -20.659 12.797 -2.640 1.00 0.00 65 ALA A C 6
ATOM 10381 O O . ALA A 1 65 ? -19.438 12.660 -2.718 1.00 0.00 65 ALA A O 6
ATOM 10388 N N . VAL A 1 66 ? -21.422 13.080 -3.691 1.00 0.00 66 VAL A N 6
ATOM 10389 C CA . VAL A 1 66 ? -20.857 13.252 -5.023 1.00 0.00 66 VAL A CA 6
ATOM 10390 C C . VAL A 1 66 ? -19.639 14.169 -4.990 1.00 0.00 66 VAL A C 6
ATOM 10391 O O . VAL A 1 66 ? -18.603 13.863 -5.579 1.00 0.00 66 VAL A O 6
ATOM 10404 N N . GLU A 1 67 ? -19.772 15.295 -4.296 1.00 0.00 67 GLU A N 6
ATOM 10405 C CA . GLU A 1 67 ? -18.682 16.257 -4.186 1.00 0.00 67 GLU A CA 6
ATOM 10406 C C . GLU A 1 67 ? -17.519 15.673 -3.389 1.00 0.00 67 GLU A C 6
ATOM 10407 O O . GLU A 1 67 ? -16.361 15.791 -3.785 1.00 0.00 67 GLU A O 6
ATOM 10419 N N . ASN A 1 68 ? -17.838 15.043 -2.263 1.00 0.00 68 ASN A N 6
ATOM 10420 C CA . ASN A 1 68 ? -16.821 14.442 -1.409 1.00 0.00 68 ASN A CA 6
ATOM 10421 C C . ASN A 1 68 ? -15.907 13.524 -2.216 1.00 0.00 68 ASN A C 6
ATOM 10422 O O . ASN A 1 68 ? -14.689 13.539 -2.046 1.00 0.00 68 ASN A O 6
ATOM 10433 N N . ASN A 1 69 ? -16.505 12.726 -3.094 1.00 0.00 69 ASN A N 6
ATOM 10434 C CA . ASN A 1 69 ? -15.746 11.801 -3.928 1.00 0.00 69 ASN A CA 6
ATOM 10435 C C . ASN A 1 69 ? -14.901 12.557 -4.949 1.00 0.00 69 ASN A C 6
ATOM 10436 O O . ASN A 1 69 ? -13.675 12.453 -4.954 1.00 0.00 69 ASN A O 6
ATOM 10447 N N . GLN A 1 70 ? -15.567 13.318 -5.812 1.00 0.00 70 GLN A N 6
ATOM 10448 C CA . GLN A 1 70 ? -14.878 14.091 -6.838 1.00 0.00 70 GLN A CA 6
ATOM 10449 C C . GLN A 1 70 ? -13.717 14.878 -6.238 1.00 0.00 70 GLN A C 6
ATOM 10450 O O . GLN A 1 70 ? -12.648 14.984 -6.841 1.00 0.00 70 GLN A O 6
ATOM 10464 N N . LEU A 1 71 ? -13.934 15.429 -5.049 1.00 0.00 71 LEU A N 6
ATOM 10465 C CA . LEU A 1 71 ? -12.905 16.207 -4.367 1.00 0.00 71 LEU A CA 6
ATOM 10466 C C . LEU A 1 71 ? -11.637 15.382 -4.173 1.00 0.00 71 LEU A C 6
ATOM 10467 O O . LEU A 1 71 ? -10.602 15.665 -4.776 1.00 0.00 71 LEU A O 6
ATOM 10483 N N . ALA A 1 72 ? -11.727 14.359 -3.330 1.00 0.00 72 ALA A N 6
ATOM 10484 C CA . ALA A 1 72 ? -10.588 13.490 -3.059 1.00 0.00 72 ALA A CA 6
ATOM 10485 C C . ALA A 1 72 ? -9.864 13.118 -4.349 1.00 0.00 72 ALA A C 6
ATOM 10486 O O . ALA A 1 72 ? -8.637 13.190 -4.426 1.00 0.00 72 ALA A O 6
ATOM 10493 N N . PHE A 1 73 ? -10.630 12.718 -5.358 1.00 0.00 73 PHE A N 6
ATOM 10494 C CA . PHE A 1 73 ? -10.060 12.332 -6.644 1.00 0.00 73 PHE A CA 6
ATOM 10495 C C . PHE A 1 73 ? -9.231 13.469 -7.235 1.00 0.00 73 PHE A C 6
ATOM 10496 O O . PHE A 1 73 ? -8.085 13.272 -7.637 1.00 0.00 73 PHE A O 6
ATOM 10513 N N . ASP A 1 74 ? -9.821 14.659 -7.284 1.00 0.00 74 ASP A N 6
ATOM 10514 C CA . ASP A 1 74 ? -9.138 15.828 -7.824 1.00 0.00 74 ASP A CA 6
ATOM 10515 C C . ASP A 1 74 ? -7.853 16.112 -7.053 1.00 0.00 74 ASP A C 6
ATOM 10516 O O . ASP A 1 74 ? -6.810 16.392 -7.645 1.00 0.00 74 ASP A O 6
ATOM 10525 N N . VAL A 1 75 ? -7.935 16.040 -5.728 1.00 0.00 75 VAL A N 6
ATOM 10526 C CA . VAL A 1 75 ? -6.779 16.289 -4.876 1.00 0.00 75 VAL A CA 6
ATOM 10527 C C . VAL A 1 75 ? -5.697 15.239 -5.097 1.00 0.00 75 VAL A C 6
ATOM 10528 O O . VAL A 1 75 ? -4.506 15.551 -5.105 1.00 0.00 75 VAL A O 6
ATOM 10541 N N . ALA A 1 76 ? -6.118 13.991 -5.276 1.00 0.00 76 ALA A N 6
ATOM 10542 C CA . ALA A 1 76 ? -5.185 12.894 -5.500 1.00 0.00 76 ALA A CA 6
ATOM 10543 C C . ALA A 1 76 ? -4.557 12.982 -6.887 1.00 0.00 76 ALA A C 6
ATOM 10544 O O . ALA A 1 76 ? -3.467 12.460 -7.119 1.00 0.00 76 ALA A O 6
ATOM 10551 N N . GLU A 1 77 ? -5.253 13.645 -7.806 1.00 0.00 77 GLU A N 6
ATOM 10552 C CA . GLU A 1 77 ? -4.763 13.799 -9.171 1.00 0.00 77 GLU A CA 6
ATOM 10553 C C . GLU A 1 77 ? -4.009 15.115 -9.333 1.00 0.00 77 GLU A C 6
ATOM 10554 O O . GLU A 1 77 ? -3.303 15.321 -10.320 1.00 0.00 77 GLU A O 6
ATOM 10566 N N . ARG A 1 78 ? -4.164 16.003 -8.356 1.00 0.00 78 ARG A N 6
ATOM 10567 C CA . ARG A 1 78 ? -3.499 17.300 -8.391 1.00 0.00 78 ARG A CA 6
ATOM 10568 C C . ARG A 1 78 ? -2.257 17.299 -7.504 1.00 0.00 78 ARG A C 6
ATOM 10569 O O . ARG A 1 78 ? -1.297 18.023 -7.764 1.00 0.00 78 ARG A O 6
ATOM 10590 N N . GLU A 1 79 ? -2.285 16.480 -6.457 1.00 0.00 79 GLU A N 6
ATOM 10591 C CA . GLU A 1 79 ? -1.161 16.386 -5.532 1.00 0.00 79 GLU A CA 6
ATOM 10592 C C . GLU A 1 79 ? -0.330 15.137 -5.811 1.00 0.00 79 GLU A C 6
ATOM 10593 O O . GLU A 1 79 ? 0.881 15.217 -6.020 1.00 0.00 79 GLU A O 6
ATOM 10605 N N . PHE A 1 80 ? -0.989 13.983 -5.811 1.00 0.00 80 PHE A N 6
ATOM 10606 C CA . PHE A 1 80 ? -0.312 12.716 -6.062 1.00 0.00 80 PHE A CA 6
ATOM 10607 C C . PHE A 1 80 ? -0.221 12.435 -7.559 1.00 0.00 80 PHE A C 6
ATOM 10608 O O . PHE A 1 80 ? 0.581 11.614 -8.000 1.00 0.00 80 PHE A O 6
ATOM 10625 N N . GLY A 1 81 ? -1.052 13.125 -8.336 1.00 0.00 81 GLY A N 6
ATOM 10626 C CA . GLY A 1 81 ? -1.050 12.935 -9.775 1.00 0.00 81 GLY A CA 6
ATOM 10627 C C . GLY A 1 81 ? -1.610 11.587 -10.183 1.00 0.00 81 GLY A C 6
ATOM 10628 O O . GLY A 1 81 ? -1.211 11.025 -11.204 1.00 0.00 81 GLY A O 6
ATOM 10632 N N . ILE A 1 82 ? -2.536 11.067 -9.385 1.00 0.00 82 ILE A N 6
ATOM 10633 C CA . ILE A 1 82 ? -3.151 9.776 -9.669 1.00 0.00 82 ILE A CA 6
ATOM 10634 C C . ILE A 1 82 ? -4.515 9.950 -10.329 1.00 0.00 82 ILE A C 6
ATOM 10635 O O . ILE A 1 82 ? -5.420 10.582 -9.783 1.00 0.00 82 ILE A O 6
ATOM 10651 N N . PRO A 1 83 ? -4.668 9.375 -11.531 1.00 0.00 83 PRO A N 6
ATOM 10652 C CA . PRO A 1 83 ? -5.920 9.450 -12.290 1.00 0.00 83 PRO A CA 6
ATOM 10653 C C . PRO A 1 83 ? -7.037 8.635 -11.649 1.00 0.00 83 PRO A C 6
ATOM 10654 O O . PRO A 1 83 ? -6.860 7.472 -11.286 1.00 0.00 83 PRO A O 6
ATOM 10665 N N . PRO A 1 84 ? -8.217 9.257 -11.505 1.00 0.00 84 PRO A N 6
ATOM 10666 C CA . PRO A 1 84 ? -9.387 8.606 -10.907 1.00 0.00 84 PRO A CA 6
ATOM 10667 C C . PRO A 1 84 ? -9.961 7.512 -11.801 1.00 0.00 84 PRO A C 6
ATOM 10668 O O . PRO A 1 84 ? -9.951 7.628 -13.026 1.00 0.00 84 PRO A O 6
ATOM 10679 N N . VAL A 1 85 ? -10.463 6.450 -11.179 1.00 0.00 85 VAL A N 6
ATOM 10680 C CA . VAL A 1 85 ? -11.044 5.335 -11.919 1.00 0.00 85 VAL A CA 6
ATOM 10681 C C . VAL A 1 85 ? -12.491 5.624 -12.301 1.00 0.00 85 VAL A C 6
ATOM 10682 O O . VAL A 1 85 ? -12.904 5.389 -13.437 1.00 0.00 85 VAL A O 6
ATOM 10695 N N . THR A 1 86 ? -13.260 6.136 -11.345 1.00 0.00 86 THR A N 6
ATOM 10696 C CA . THR A 1 86 ? -14.662 6.457 -11.580 1.00 0.00 86 THR A CA 6
ATOM 10697 C C . THR A 1 86 ? -14.972 7.895 -11.178 1.00 0.00 86 THR A C 6
ATOM 10698 O O . THR A 1 86 ? -14.168 8.553 -10.517 1.00 0.00 86 THR A O 6
ATOM 10709 N N . THR A 1 87 ? -16.143 8.377 -11.581 1.00 0.00 87 THR A N 6
ATOM 10710 C CA . THR A 1 87 ? -16.559 9.737 -11.264 1.00 0.00 87 THR A CA 6
ATOM 10711 C C . THR A 1 87 ? -17.400 9.772 -9.992 1.00 0.00 87 THR A C 6
ATOM 10712 O O . THR A 1 87 ? -18.246 8.907 -9.772 1.00 0.00 87 THR A O 6
ATOM 10723 N N . GLY A 1 88 ? -17.161 10.780 -9.158 1.00 0.00 88 GLY A N 6
ATOM 10724 C CA . GLY A 1 88 ? -17.905 10.909 -7.919 1.00 0.00 88 GLY A CA 6
ATOM 10725 C C . GLY A 1 88 ? -19.362 10.523 -8.075 1.00 0.00 88 GLY A C 6
ATOM 10726 O O . GLY A 1 88 ? -19.893 9.739 -7.288 1.00 0.00 88 GLY A O 6
ATOM 10730 N N . LYS A 1 89 ? -20.014 11.077 -9.092 1.00 0.00 89 LYS A N 6
ATOM 10731 C CA . LYS A 1 89 ? -21.419 10.787 -9.350 1.00 0.00 89 LYS A CA 6
ATOM 10732 C C . LYS A 1 89 ? -21.675 9.284 -9.347 1.00 0.00 89 LYS A C 6
ATOM 10733 O O . LYS A 1 89 ? -22.413 8.772 -8.505 1.00 0.00 89 LYS A O 6
ATOM 10752 N N . GLU A 1 90 ? -21.058 8.581 -10.292 1.00 0.00 90 GLU A N 6
ATOM 10753 C CA . GLU A 1 90 ? -21.219 7.136 -10.396 1.00 0.00 90 GLU A CA 6
ATOM 10754 C C . GLU A 1 90 ? -20.861 6.452 -9.080 1.00 0.00 90 GLU A C 6
ATOM 10755 O O . GLU A 1 90 ? -21.579 5.569 -8.612 1.00 0.00 90 GLU A O 6
ATOM 10767 N N . MET A 1 91 ? -19.745 6.866 -8.490 1.00 0.00 91 MET A N 6
ATOM 10768 C CA . MET A 1 91 ? -19.291 6.294 -7.227 1.00 0.00 91 MET A CA 6
ATOM 10769 C C . MET A 1 91 ? -20.428 6.245 -6.212 1.00 0.00 91 MET A C 6
ATOM 10770 O O . MET A 1 91 ? -20.692 5.204 -5.612 1.00 0.00 91 MET A O 6
ATOM 10784 N N . ALA A 1 92 ? -21.098 7.378 -6.025 1.00 0.00 92 ALA A N 6
ATOM 10785 C CA . ALA A 1 92 ? -22.208 7.463 -5.084 1.00 0.00 92 ALA A CA 6
ATOM 10786 C C . ALA A 1 92 ? -23.445 6.758 -5.630 1.00 0.00 92 ALA A C 6
ATOM 10787 O O . ALA A 1 92 ? -24.175 6.100 -4.888 1.00 0.00 92 ALA A O 6
ATOM 10794 N N . SER A 1 93 ? -23.676 6.899 -6.931 1.00 0.00 93 SER A N 6
ATOM 10795 C CA . SER A 1 93 ? -24.828 6.279 -7.575 1.00 0.00 93 SER A CA 6
ATOM 10796 C C . SER A 1 93 ? -24.794 4.763 -7.407 1.00 0.00 93 SER A C 6
ATOM 10797 O O . SER A 1 93 ? -25.663 4.180 -6.760 1.00 0.00 93 SER A O 6
ATOM 10805 N N . ALA A 1 94 ? -23.783 4.132 -7.995 1.00 0.00 94 ALA A N 6
ATOM 10806 C CA . ALA A 1 94 ? -23.633 2.684 -7.909 1.00 0.00 94 ALA A CA 6
ATOM 10807 C C . ALA A 1 94 ? -23.725 2.208 -6.463 1.00 0.00 94 ALA A C 6
ATOM 10808 O O . ALA A 1 94 ? -22.905 2.580 -5.625 1.00 0.00 94 ALA A O 6
ATOM 10815 N N . GLN A 1 95 ? -24.728 1.383 -6.180 1.00 0.00 95 GLN A N 6
ATOM 10816 C CA . GLN A 1 95 ? -24.926 0.857 -4.834 1.00 0.00 95 GLN A CA 6
ATOM 10817 C C . GLN A 1 95 ? -23.757 -0.030 -4.419 1.00 0.00 95 GLN A C 6
ATOM 10818 O O . GLN A 1 95 ? -23.256 0.073 -3.300 1.00 0.00 95 GLN A O 6
ATOM 10832 N N . GLU A 1 96 ? -23.329 -0.901 -5.327 1.00 0.00 96 GLU A N 6
ATOM 10833 C CA . GLU A 1 96 ? -22.220 -1.807 -5.053 1.00 0.00 96 GLU A CA 6
ATOM 10834 C C . GLU A 1 96 ? -21.207 -1.788 -6.194 1.00 0.00 96 GLU A C 6
ATOM 10835 O O . GLU A 1 96 ? -21.360 -2.475 -7.205 1.00 0.00 96 GLU A O 6
ATOM 10847 N N . PRO A 1 97 ? -20.148 -0.981 -6.031 1.00 0.00 97 PRO A N 6
ATOM 10848 C CA . PRO A 1 97 ? -19.089 -0.853 -7.037 1.00 0.00 97 PRO A CA 6
ATOM 10849 C C . PRO A 1 97 ? -18.237 -2.113 -7.146 1.00 0.00 97 PRO A C 6
ATOM 10850 O O . PRO A 1 97 ? -18.402 -3.055 -6.371 1.00 0.00 97 PRO A O 6
ATOM 10861 N N . ASP A 1 98 ? -17.325 -2.123 -8.112 1.00 0.00 98 ASP A N 6
ATOM 10862 C CA . ASP A 1 98 ? -16.446 -3.267 -8.322 1.00 0.00 98 ASP A CA 6
ATOM 10863 C C . ASP A 1 98 ? -15.340 -3.302 -7.271 1.00 0.00 98 ASP A C 6
ATOM 10864 O O . ASP A 1 98 ? -14.381 -2.533 -7.337 1.00 0.00 98 ASP A O 6
ATOM 10873 N N . LYS A 1 99 ? -15.481 -4.199 -6.302 1.00 0.00 99 LYS A N 6
ATOM 10874 C CA . LYS A 1 99 ? -14.495 -4.336 -5.236 1.00 0.00 99 LYS A CA 6
ATOM 10875 C C . LYS A 1 99 ? -13.081 -4.146 -5.775 1.00 0.00 99 LYS A C 6
ATOM 10876 O O . LYS A 1 99 ? -12.241 -3.513 -5.134 1.00 0.00 99 LYS A O 6
ATOM 10895 N N . LEU A 1 100 ? -12.825 -4.695 -6.957 1.00 0.00 100 LEU A N 6
ATOM 10896 C CA . LEU A 1 100 ? -11.512 -4.584 -7.584 1.00 0.00 100 LEU A CA 6
ATOM 10897 C C . LEU A 1 100 ? -11.171 -3.127 -7.879 1.00 0.00 100 LEU A C 6
ATOM 10898 O O . LEU A 1 100 ? -10.254 -2.562 -7.283 1.00 0.00 100 LEU A O 6
ATOM 10914 N N . SER A 1 101 ? -11.916 -2.525 -8.800 1.00 0.00 101 SER A N 6
ATOM 10915 C CA . SER A 1 101 ? -11.691 -1.134 -9.175 1.00 0.00 101 SER A CA 6
ATOM 10916 C C . SER A 1 101 ? -11.324 -0.295 -7.955 1.00 0.00 101 SER A C 6
ATOM 10917 O O . SER A 1 101 ? -10.476 0.594 -8.032 1.00 0.00 101 SER A O 6
ATOM 10925 N N . MET A 1 102 ? -11.969 -0.584 -6.830 1.00 0.00 102 MET A N 6
ATOM 10926 C CA . MET A 1 102 ? -11.709 0.142 -5.592 1.00 0.00 102 MET A CA 6
ATOM 10927 C C . MET A 1 102 ? -10.355 -0.246 -5.007 1.00 0.00 102 MET A C 6
ATOM 10928 O O . MET A 1 102 ? -9.575 0.614 -4.599 1.00 0.00 102 MET A O 6
ATOM 10942 N N . VAL A 1 103 ? -10.082 -1.546 -4.970 1.00 0.00 103 VAL A N 6
ATOM 10943 C CA . VAL A 1 103 ? -8.822 -2.048 -4.436 1.00 0.00 103 VAL A CA 6
ATOM 10944 C C . VAL A 1 103 ? -7.640 -1.557 -5.264 1.00 0.00 103 VAL A C 6
ATOM 10945 O O . VAL A 1 103 ? -6.713 -0.942 -4.737 1.00 0.00 103 VAL A O 6
ATOM 10958 N N . MET A 1 104 ? -7.679 -1.833 -6.563 1.00 0.00 104 MET A N 6
ATOM 10959 C CA . MET A 1 104 ? -6.611 -1.417 -7.465 1.00 0.00 104 MET A CA 6
ATOM 10960 C C . MET A 1 104 ? -6.243 0.045 -7.234 1.00 0.00 104 MET A C 6
ATOM 10961 O O . MET A 1 104 ? -5.076 0.424 -7.333 1.00 0.00 104 MET A O 6
ATOM 10975 N N . TYR A 1 105 ? -7.245 0.861 -6.927 1.00 0.00 105 TYR A N 6
ATOM 10976 C CA . TYR A 1 105 ? -7.027 2.282 -6.685 1.00 0.00 105 TYR A CA 6
ATOM 10977 C C . TYR A 1 105 ? -6.437 2.514 -5.297 1.00 0.00 105 TYR A C 6
ATOM 10978 O O . TYR A 1 105 ? -5.354 3.084 -5.157 1.00 0.00 105 TYR A O 6
ATOM 10996 N N . LEU A 1 106 ? -7.156 2.067 -4.274 1.00 0.00 106 LEU A N 6
ATOM 10997 C CA . LEU A 1 106 ? -6.705 2.225 -2.895 1.00 0.00 106 LEU A CA 6
ATOM 10998 C C . LEU A 1 106 ? -5.243 1.814 -2.750 1.00 0.00 106 LEU A C 6
ATOM 10999 O O . LEU A 1 106 ? -4.448 2.520 -2.130 1.00 0.00 106 LEU A O 6
ATOM 11015 N N . SER A 1 107 ? -4.896 0.668 -3.328 1.00 0.00 107 SER A N 6
ATOM 11016 C CA . SER A 1 107 ? -3.530 0.162 -3.262 1.00 0.00 107 SER A CA 6
ATOM 11017 C C . SER A 1 107 ? -2.523 1.283 -3.505 1.00 0.00 107 SER A C 6
ATOM 11018 O O . SER A 1 107 ? -1.562 1.444 -2.752 1.00 0.00 107 SER A O 6
ATOM 11026 N N . LYS A 1 108 ? -2.751 2.055 -4.562 1.00 0.00 108 LYS A N 6
ATOM 11027 C CA . LYS A 1 108 ? -1.866 3.161 -4.906 1.00 0.00 108 LYS A CA 6
ATOM 11028 C C . LYS A 1 108 ? -1.478 3.954 -3.662 1.00 0.00 108 LYS A C 6
ATOM 11029 O O . LYS A 1 108 ? -0.296 4.185 -3.405 1.00 0.00 108 LYS A O 6
ATOM 11048 N N . PHE A 1 109 ? -2.479 4.368 -2.893 1.00 0.00 109 PHE A N 6
ATOM 11049 C CA . PHE A 1 109 ? -2.242 5.134 -1.675 1.00 0.00 109 PHE A CA 6
ATOM 11050 C C . PHE A 1 109 ? -1.469 4.306 -0.653 1.00 0.00 109 PHE A C 6
ATOM 11051 O O . PHE A 1 109 ? -0.484 4.770 -0.079 1.00 0.00 109 PHE A O 6
ATOM 11068 N N . TYR A 1 110 ? -1.924 3.078 -0.430 1.00 0.00 110 TYR A N 6
ATOM 11069 C CA . TYR A 1 110 ? -1.279 2.185 0.524 1.00 0.00 110 TYR A CA 6
ATOM 11070 C C . TYR A 1 110 ? 0.239 2.249 0.390 1.00 0.00 110 TYR A C 6
ATOM 11071 O O . TYR A 1 110 ? 0.940 2.636 1.325 1.00 0.00 110 TYR A O 6
ATOM 11089 N N . GLU A 1 111 ? 0.740 1.868 -0.781 1.00 0.00 111 GLU A N 6
ATOM 11090 C CA . GLU A 1 111 ? 2.175 1.882 -1.038 1.00 0.00 111 GLU A CA 6
ATOM 11091 C C . GLU A 1 111 ? 2.740 3.292 -0.893 1.00 0.00 111 GLU A C 6
ATOM 11092 O O . GLU A 1 111 ? 3.684 3.520 -0.135 1.00 0.00 111 GLU A O 6
ATOM 11104 N N . LEU A 1 112 ? 2.157 4.234 -1.625 1.00 0.00 112 LEU A N 6
ATOM 11105 C CA . LEU A 1 112 ? 2.602 5.623 -1.580 1.00 0.00 112 LEU A CA 6
ATOM 11106 C C . LEU A 1 112 ? 2.858 6.066 -0.143 1.00 0.00 112 LEU A C 6
ATOM 11107 O O . LEU A 1 112 ? 3.988 6.382 0.229 1.00 0.00 112 LEU A O 6
ATOM 11123 N N . PHE A 1 113 ? 1.800 6.085 0.662 1.00 0.00 113 PHE A N 6
ATOM 11124 C CA . PHE A 1 113 ? 1.910 6.487 2.060 1.00 0.00 113 PHE A CA 6
ATOM 11125 C C . PHE A 1 113 ? 2.882 5.583 2.812 1.00 0.00 113 PHE A C 6
ATOM 11126 O O . PHE A 1 113 ? 3.802 6.059 3.477 1.00 0.00 113 PHE A O 6
ATOM 11143 N N . ARG A 1 114 ? 2.670 4.275 2.701 1.00 0.00 114 ARG A N 6
ATOM 11144 C CA . ARG A 1 114 ? 3.525 3.303 3.372 1.00 0.00 114 ARG A CA 6
ATOM 11145 C C . ARG A 1 114 ? 4.957 3.389 2.851 1.00 0.00 114 ARG A C 6
ATOM 11146 O O . ARG A 1 114 ? 5.282 2.832 1.803 1.00 0.00 114 ARG A O 6
ATOM 11167 N N . GLY A 1 115 ? 5.810 4.091 3.591 1.00 0.00 115 GLY A N 6
ATOM 11168 C CA . GLY A 1 115 ? 7.196 4.237 3.188 1.00 0.00 115 GLY A CA 6
ATOM 11169 C C . GLY A 1 115 ? 7.991 2.959 3.370 1.00 0.00 115 GLY A C 6
ATOM 11170 O O . GLY A 1 115 ? 8.725 2.542 2.474 1.00 0.00 115 GLY A O 6
ATOM 11174 N N . THR A 1 116 ? 7.845 2.334 4.535 1.00 0.00 116 THR A N 6
ATOM 11175 C CA . THR A 1 116 ? 8.557 1.098 4.833 1.00 0.00 116 THR A CA 6
ATOM 11176 C C . THR A 1 116 ? 8.418 0.095 3.693 1.00 0.00 116 THR A C 6
ATOM 11177 O O . THR A 1 116 ? 7.378 0.000 3.041 1.00 0.00 116 THR A O 6
ATOM 11188 N N . PRO A 1 117 ? 9.490 -0.673 3.445 1.00 0.00 117 PRO A N 6
ATOM 11189 C CA . PRO A 1 117 ? 9.511 -1.684 2.384 1.00 0.00 117 PRO A CA 6
ATOM 11190 C C . PRO A 1 117 ? 8.609 -2.873 2.697 1.00 0.00 117 PRO A C 6
ATOM 11191 O O . PRO A 1 117 ? 8.833 -3.595 3.670 1.00 0.00 117 PRO A O 6
ATOM 11202 N N . LEU A 1 118 ? 7.591 -3.071 1.868 1.00 0.00 118 LEU A N 6
ATOM 11203 C CA . LEU A 1 118 ? 6.655 -4.174 2.057 1.00 0.00 118 LEU A CA 6
ATOM 11204 C C . LEU A 1 118 ? 7.398 -5.489 2.271 1.00 0.00 118 LEU A C 6
ATOM 11205 O O . LEU A 1 118 ? 8.516 -5.667 1.786 1.00 0.00 118 LEU A O 6
ATOM 11221 N N . ARG A 1 119 ? 6.769 -6.407 2.998 1.00 0.00 119 ARG A N 6
ATOM 11222 C CA . ARG A 1 119 ? 7.370 -7.706 3.274 1.00 0.00 119 ARG A CA 6
ATOM 11223 C C . ARG A 1 119 ? 7.288 -8.615 2.052 1.00 0.00 119 ARG A C 6
ATOM 11224 O O . ARG A 1 119 ? 6.208 -8.914 1.542 1.00 0.00 119 ARG A O 6
ATOM 11245 N N . PRO A 1 120 ? 8.455 -9.065 1.569 1.00 0.00 120 PRO A N 6
ATOM 11246 C CA . PRO A 1 120 ? 8.541 -9.946 0.400 1.00 0.00 120 PRO A CA 6
ATOM 11247 C C . PRO A 1 120 ? 8.009 -11.346 0.689 1.00 0.00 120 PRO A C 6
ATOM 11248 O O . PRO A 1 120 ? 8.179 -11.870 1.790 1.00 0.00 120 PRO A O 6
ATOM 11259 N N . VAL A 1 121 ? 7.366 -11.946 -0.307 1.00 0.00 121 VAL A N 6
ATOM 11260 C CA . VAL A 1 121 ? 6.810 -13.286 -0.160 1.00 0.00 121 VAL A CA 6
ATOM 11261 C C . VAL A 1 121 ? 7.313 -14.214 -1.260 1.00 0.00 121 VAL A C 6
ATOM 11262 O O . VAL A 1 121 ? 7.531 -15.404 -1.033 1.00 0.00 121 VAL A O 6
ATOM 11275 N N . GLY A 1 1 ? -7.264 -17.250 -1.276 1.00 0.00 1 GLY A N 7
ATOM 11276 C CA . GLY A 1 1 ? -6.383 -18.303 -0.805 1.00 0.00 1 GLY A CA 7
ATOM 11277 C C . GLY A 1 1 ? -7.101 -19.628 -0.638 1.00 0.00 1 GLY A C 7
ATOM 11278 O O . GLY A 1 1 ? -7.775 -20.097 -1.556 1.00 0.00 1 GLY A O 7
ATOM 11282 N N . SER A 1 2 ? -6.956 -20.234 0.536 1.00 0.00 2 SER A N 7
ATOM 11283 C CA . SER A 1 2 ? -7.591 -21.516 0.818 1.00 0.00 2 SER A CA 7
ATOM 11284 C C . SER A 1 2 ? -7.697 -21.751 2.322 1.00 0.00 2 SER A C 7
ATOM 11285 O O . SER A 1 2 ? -7.233 -20.939 3.122 1.00 0.00 2 SER A O 7
ATOM 11293 N N . SER A 1 3 ? -8.311 -22.868 2.698 1.00 0.00 3 SER A N 7
ATOM 11294 C CA . SER A 1 3 ? -8.482 -23.209 4.106 1.00 0.00 3 SER A CA 7
ATOM 11295 C C . SER A 1 3 ? -7.190 -22.974 4.882 1.00 0.00 3 SER A C 7
ATOM 11296 O O . SER A 1 3 ? -6.217 -23.711 4.727 1.00 0.00 3 SER A O 7
ATOM 11304 N N . GLY A 1 4 ? -7.190 -21.942 5.720 1.00 0.00 4 GLY A N 7
ATOM 11305 C CA . GLY A 1 4 ? -6.013 -21.627 6.509 1.00 0.00 4 GLY A CA 7
ATOM 11306 C C . GLY A 1 4 ? -5.548 -20.198 6.313 1.00 0.00 4 GLY A C 7
ATOM 11307 O O . GLY A 1 4 ? -4.939 -19.870 5.295 1.00 0.00 4 GLY A O 7
ATOM 11311 N N . SER A 1 5 ? -5.838 -19.344 7.289 1.00 0.00 5 SER A N 7
ATOM 11312 C CA . SER A 1 5 ? -5.451 -17.940 7.217 1.00 0.00 5 SER A CA 7
ATOM 11313 C C . SER A 1 5 ? -4.061 -17.728 7.809 1.00 0.00 5 SER A C 7
ATOM 11314 O O . SER A 1 5 ? -3.902 -17.618 9.025 1.00 0.00 5 SER A O 7
ATOM 11322 N N . SER A 1 6 ? -3.056 -17.672 6.941 1.00 0.00 6 SER A N 7
ATOM 11323 C CA . SER A 1 6 ? -1.679 -17.478 7.377 1.00 0.00 6 SER A CA 7
ATOM 11324 C C . SER A 1 6 ? -0.852 -16.807 6.284 1.00 0.00 6 SER A C 7
ATOM 11325 O O . SER A 1 6 ? -0.879 -17.223 5.126 1.00 0.00 6 SER A O 7
ATOM 11333 N N . GLY A 1 7 ? -0.118 -15.765 6.661 1.00 0.00 7 GLY A N 7
ATOM 11334 C CA . GLY A 1 7 ? 0.706 -15.051 5.703 1.00 0.00 7 GLY A CA 7
ATOM 11335 C C . GLY A 1 7 ? 0.277 -13.608 5.531 1.00 0.00 7 GLY A C 7
ATOM 11336 O O . GLY A 1 7 ? -0.369 -13.036 6.409 1.00 0.00 7 GLY A O 7
ATOM 11340 N N . ASP A 1 8 ? 0.640 -13.015 4.399 1.00 0.00 8 ASP A N 7
ATOM 11341 C CA . ASP A 1 8 ? 0.289 -11.629 4.115 1.00 0.00 8 ASP A CA 7
ATOM 11342 C C . ASP A 1 8 ? -0.796 -11.550 3.045 1.00 0.00 8 ASP A C 7
ATOM 11343 O O . ASP A 1 8 ? -0.636 -12.080 1.945 1.00 0.00 8 ASP A O 7
ATOM 11352 N N . ILE A 1 9 ? -1.899 -10.887 3.376 1.00 0.00 9 ILE A N 7
ATOM 11353 C CA . ILE A 1 9 ? -3.010 -10.740 2.444 1.00 0.00 9 ILE A CA 7
ATOM 11354 C C . ILE A 1 9 ? -2.948 -9.398 1.722 1.00 0.00 9 ILE A C 7
ATOM 11355 O O . ILE A 1 9 ? -2.335 -8.448 2.209 1.00 0.00 9 ILE A O 7
ATOM 11371 N N . ARG A 1 10 ? -3.587 -9.328 0.559 1.00 0.00 10 ARG A N 7
ATOM 11372 C CA . ARG A 1 10 ? -3.606 -8.102 -0.229 1.00 0.00 10 ARG A CA 7
ATOM 11373 C C . ARG A 1 10 ? -4.751 -7.192 0.206 1.00 0.00 10 ARG A C 7
ATOM 11374 O O . ARG A 1 10 ? -4.543 -6.124 0.782 1.00 0.00 10 ARG A O 7
ATOM 11395 N N . PRO A 1 11 ? -5.989 -7.624 -0.076 1.00 0.00 11 PRO A N 7
ATOM 11396 C CA . PRO A 1 11 ? -7.192 -6.863 0.278 1.00 0.00 11 PRO A CA 7
ATOM 11397 C C . PRO A 1 11 ? -7.438 -6.835 1.782 1.00 0.00 11 PRO A C 7
ATOM 11398 O O . PRO A 1 11 ? -7.610 -5.769 2.373 1.00 0.00 11 PRO A O 7
ATOM 11409 N N . SER A 1 12 ? -7.453 -8.013 2.397 1.00 0.00 12 SER A N 7
ATOM 11410 C CA . SER A 1 12 ? -7.682 -8.123 3.833 1.00 0.00 12 SER A CA 7
ATOM 11411 C C . SER A 1 12 ? -6.789 -7.153 4.601 1.00 0.00 12 SER A C 7
ATOM 11412 O O . SER A 1 12 ? -7.274 -6.294 5.337 1.00 0.00 12 SER A O 7
ATOM 11420 N N . LYS A 1 13 ? -5.480 -7.298 4.425 1.00 0.00 13 LYS A N 7
ATOM 11421 C CA . LYS A 1 13 ? -4.517 -6.435 5.099 1.00 0.00 13 LYS A CA 7
ATOM 11422 C C . LYS A 1 13 ? -4.743 -4.973 4.728 1.00 0.00 13 LYS A C 7
ATOM 11423 O O . LYS A 1 13 ? -4.858 -4.111 5.601 1.00 0.00 13 LYS A O 7
ATOM 11442 N N . LEU A 1 14 ? -4.806 -4.700 3.430 1.00 0.00 14 LEU A N 7
ATOM 11443 C CA . LEU A 1 14 ? -5.020 -3.342 2.943 1.00 0.00 14 LEU A CA 7
ATOM 11444 C C . LEU A 1 14 ? -6.093 -2.632 3.763 1.00 0.00 14 LEU A C 7
ATOM 11445 O O . LEU A 1 14 ? -5.920 -1.482 4.169 1.00 0.00 14 LEU A O 7
ATOM 11461 N N . LEU A 1 15 ? -7.199 -3.325 4.006 1.00 0.00 15 LEU A N 7
ATOM 11462 C CA . LEU A 1 15 ? -8.300 -2.763 4.781 1.00 0.00 15 LEU A CA 7
ATOM 11463 C C . LEU A 1 15 ? -7.820 -2.299 6.152 1.00 0.00 15 LEU A C 7
ATOM 11464 O O . LEU A 1 15 ? -8.094 -1.174 6.571 1.00 0.00 15 LEU A O 7
ATOM 11480 N N . THR A 1 16 ? -7.098 -3.173 6.847 1.00 0.00 16 THR A N 7
ATOM 11481 C CA . THR A 1 16 ? -6.578 -2.853 8.171 1.00 0.00 16 THR A CA 7
ATOM 11482 C C . THR A 1 16 ? -5.908 -1.484 8.182 1.00 0.00 16 THR A C 7
ATOM 11483 O O . THR A 1 16 ? -6.254 -0.620 8.988 1.00 0.00 16 THR A O 7
ATOM 11494 N N . TRP A 1 17 ? -4.948 -1.293 7.284 1.00 0.00 17 TRP A N 7
ATOM 11495 C CA . TRP A 1 17 ? -4.230 -0.027 7.191 1.00 0.00 17 TRP A CA 7
ATOM 11496 C C . TRP A 1 17 ? -5.201 1.145 7.102 1.00 0.00 17 TRP A C 7
ATOM 11497 O O . TRP A 1 17 ? -5.152 2.068 7.916 1.00 0.00 17 TRP A O 7
ATOM 11518 N N . CYS A 1 18 ? -6.083 1.102 6.110 1.00 0.00 18 CYS A N 7
ATOM 11519 C CA . CYS A 1 18 ? -7.066 2.162 5.915 1.00 0.00 18 CYS A CA 7
ATOM 11520 C C . CYS A 1 18 ? -7.839 2.431 7.202 1.00 0.00 18 CYS A C 7
ATOM 11521 O O . CYS A 1 18 ? -7.974 3.578 7.627 1.00 0.00 18 CYS A O 7
ATOM 11529 N N . GLN A 1 19 ? -8.344 1.366 7.816 1.00 0.00 19 GLN A N 7
ATOM 11530 C CA . GLN A 1 19 ? -9.105 1.489 9.054 1.00 0.00 19 GLN A CA 7
ATOM 11531 C C . GLN A 1 19 ? -8.328 2.288 10.094 1.00 0.00 19 GLN A C 7
ATOM 11532 O O . GLN A 1 19 ? -8.850 3.237 10.678 1.00 0.00 19 GLN A O 7
ATOM 11546 N N . GLN A 1 20 ? -7.078 1.896 10.321 1.00 0.00 20 GLN A N 7
ATOM 11547 C CA . GLN A 1 20 ? -6.229 2.576 11.293 1.00 0.00 20 GLN A CA 7
ATOM 11548 C C . GLN A 1 20 ? -6.218 4.081 11.046 1.00 0.00 20 GLN A C 7
ATOM 11549 O O . GLN A 1 20 ? -6.503 4.869 11.948 1.00 0.00 20 GLN A O 7
ATOM 11563 N N . GLN A 1 21 ? -5.886 4.472 9.820 1.00 0.00 21 GLN A N 7
ATOM 11564 C CA . GLN A 1 21 ? -5.836 5.883 9.456 1.00 0.00 21 GLN A CA 7
ATOM 11565 C C . GLN A 1 21 ? -7.177 6.560 9.718 1.00 0.00 21 GLN A C 7
ATOM 11566 O O . GLN A 1 21 ? -7.230 7.699 10.185 1.00 0.00 21 GLN A O 7
ATOM 11580 N N . THR A 1 22 ? -8.261 5.854 9.412 1.00 0.00 22 THR A N 7
ATOM 11581 C CA . THR A 1 22 ? -9.603 6.387 9.612 1.00 0.00 22 THR A CA 7
ATOM 11582 C C . THR A 1 22 ? -10.142 6.016 10.989 1.00 0.00 22 THR A C 7
ATOM 11583 O O . THR A 1 22 ? -11.348 5.855 11.170 1.00 0.00 22 THR A O 7
ATOM 11594 N N . GLU A 1 23 ? -9.240 5.883 11.957 1.00 0.00 23 GLU A N 7
ATOM 11595 C CA . GLU A 1 23 ? -9.627 5.531 13.318 1.00 0.00 23 GLU A CA 7
ATOM 11596 C C . GLU A 1 23 ? -9.956 6.780 14.130 1.00 0.00 23 GLU A C 7
ATOM 11597 O O . GLU A 1 23 ? -9.137 7.691 14.247 1.00 0.00 23 GLU A O 7
ATOM 11609 N N . GLY A 1 24 ? -11.162 6.815 14.689 1.00 0.00 24 GLY A N 7
ATOM 11610 C CA . GLY A 1 24 ? -11.579 7.956 15.483 1.00 0.00 24 GLY A CA 7
ATOM 11611 C C . GLY A 1 24 ? -12.601 8.817 14.768 1.00 0.00 24 GLY A C 7
ATOM 11612 O O . GLY A 1 24 ? -13.602 9.223 15.357 1.00 0.00 24 GLY A O 7
ATOM 11616 N N . TYR A 1 25 ? -12.348 9.098 13.494 1.00 0.00 25 TYR A N 7
ATOM 11617 C CA . TYR A 1 25 ? -13.252 9.920 12.699 1.00 0.00 25 TYR A CA 7
ATOM 11618 C C . TYR A 1 25 ? -14.704 9.675 13.098 1.00 0.00 25 TYR A C 7
ATOM 11619 O O . TYR A 1 25 ? -15.069 8.573 13.504 1.00 0.00 25 TYR A O 7
ATOM 11637 N N . GLN A 1 26 ? -15.527 10.712 12.977 1.00 0.00 26 GLN A N 7
ATOM 11638 C CA . GLN A 1 26 ? -16.939 10.611 13.325 1.00 0.00 26 GLN A CA 7
ATOM 11639 C C . GLN A 1 26 ? -17.753 10.083 12.148 1.00 0.00 26 GLN A C 7
ATOM 11640 O O . GLN A 1 26 ? -17.439 10.358 10.990 1.00 0.00 26 GLN A O 7
ATOM 11654 N N . HIS A 1 27 ? -18.800 9.323 12.452 1.00 0.00 27 HIS A N 7
ATOM 11655 C CA . HIS A 1 27 ? -19.660 8.757 11.419 1.00 0.00 27 HIS A CA 7
ATOM 11656 C C . HIS A 1 27 ? -18.829 8.116 10.312 1.00 0.00 27 HIS A C 7
ATOM 11657 O O . HIS A 1 27 ? -19.249 8.067 9.155 1.00 0.00 27 HIS A O 7
ATOM 11672 N N . VAL A 1 28 ? -17.647 7.627 10.673 1.00 0.00 28 VAL A N 7
ATOM 11673 C CA . VAL A 1 28 ? -16.756 6.989 9.711 1.00 0.00 28 VAL A CA 7
ATOM 11674 C C . VAL A 1 28 ? -16.383 5.580 10.157 1.00 0.00 28 VAL A C 7
ATOM 11675 O O . VAL A 1 28 ? -15.434 5.391 10.917 1.00 0.00 28 VAL A O 7
ATOM 11688 N N . ASN A 1 29 ? -17.135 4.595 9.680 1.00 0.00 29 ASN A N 7
ATOM 11689 C CA . ASN A 1 29 ? -16.883 3.202 10.030 1.00 0.00 29 ASN A CA 7
ATOM 11690 C C . ASN A 1 29 ? -16.445 2.403 8.806 1.00 0.00 29 ASN A C 7
ATOM 11691 O O . ASN A 1 29 ? -17.275 1.940 8.024 1.00 0.00 29 ASN A O 7
ATOM 11702 N N . VAL A 1 30 ? -15.135 2.246 8.646 1.00 0.00 30 VAL A N 7
ATOM 11703 C CA . VAL A 1 30 ? -14.586 1.503 7.519 1.00 0.00 30 VAL A CA 7
ATOM 11704 C C . VAL A 1 30 ? -14.586 0.004 7.796 1.00 0.00 30 VAL A C 7
ATOM 11705 O O . VAL A 1 30 ? -13.769 -0.497 8.570 1.00 0.00 30 VAL A O 7
ATOM 11718 N N . THR A 1 31 ? -15.510 -0.710 7.159 1.00 0.00 31 THR A N 7
ATOM 11719 C CA . THR A 1 31 ? -15.618 -2.152 7.338 1.00 0.00 31 THR A CA 7
ATOM 11720 C C . THR A 1 31 ? -15.336 -2.890 6.034 1.00 0.00 31 THR A C 7
ATOM 11721 O O . THR A 1 31 ? -14.793 -3.995 6.039 1.00 0.00 31 THR A O 7
ATOM 11732 N N . ASP A 1 32 ? -15.708 -2.272 4.918 1.00 0.00 32 ASP A N 7
ATOM 11733 C CA . ASP A 1 32 ? -15.493 -2.870 3.605 1.00 0.00 32 ASP A CA 7
ATOM 11734 C C . ASP A 1 32 ? -14.802 -1.886 2.666 1.00 0.00 32 ASP A C 7
ATOM 11735 O O . ASP A 1 32 ? -14.480 -0.763 3.055 1.00 0.00 32 ASP A O 7
ATOM 11744 N N . LEU A 1 33 ? -14.577 -2.316 1.429 1.00 0.00 33 LEU A N 7
ATOM 11745 C CA . LEU A 1 33 ? -13.923 -1.473 0.434 1.00 0.00 33 LEU A CA 7
ATOM 11746 C C . LEU A 1 33 ? -14.838 -1.232 -0.762 1.00 0.00 33 LEU A C 7
ATOM 11747 O O . LEU A 1 33 ? -14.373 -1.054 -1.888 1.00 0.00 33 LEU A O 7
ATOM 11763 N N . THR A 1 34 ? -16.144 -1.225 -0.509 1.00 0.00 34 THR A N 7
ATOM 11764 C CA . THR A 1 34 ? -17.125 -1.005 -1.564 1.00 0.00 34 THR A CA 7
ATOM 11765 C C . THR A 1 34 ? -18.091 0.114 -1.192 1.00 0.00 34 THR A C 7
ATOM 11766 O O . THR A 1 34 ? -18.292 1.056 -1.959 1.00 0.00 34 THR A O 7
ATOM 11777 N N . THR A 1 35 ? -18.687 0.006 -0.009 1.00 0.00 35 THR A N 7
ATOM 11778 C CA . THR A 1 35 ? -19.632 1.008 0.465 1.00 0.00 35 THR A CA 7
ATOM 11779 C C . THR A 1 35 ? -18.930 2.077 1.295 1.00 0.00 35 THR A C 7
ATOM 11780 O O . THR A 1 35 ? -19.237 3.264 1.185 1.00 0.00 35 THR A O 7
ATOM 11791 N N . SER A 1 36 ? -17.986 1.648 2.127 1.00 0.00 36 SER A N 7
ATOM 11792 C CA . SER A 1 36 ? -17.242 2.569 2.979 1.00 0.00 36 SER A CA 7
ATOM 11793 C C . SER A 1 36 ? -16.688 3.734 2.165 1.00 0.00 36 SER A C 7
ATOM 11794 O O . SER A 1 36 ? -16.548 4.847 2.672 1.00 0.00 36 SER A O 7
ATOM 11802 N N . TRP A 1 37 ? -16.375 3.469 0.902 1.00 0.00 37 TRP A N 7
ATOM 11803 C CA . TRP A 1 37 ? -15.836 4.496 0.017 1.00 0.00 37 TRP A CA 7
ATOM 11804 C C . TRP A 1 37 ? -16.830 4.839 -1.088 1.00 0.00 37 TRP A C 7
ATOM 11805 O O . TRP A 1 37 ? -16.439 5.113 -2.223 1.00 0.00 37 TRP A O 7
ATOM 11826 N N . ARG A 1 38 ? -18.115 4.821 -0.748 1.00 0.00 38 ARG A N 7
ATOM 11827 C CA . ARG A 1 38 ? -19.164 5.130 -1.713 1.00 0.00 38 ARG A CA 7
ATOM 11828 C C . ARG A 1 38 ? -19.426 6.632 -1.768 1.00 0.00 38 ARG A C 7
ATOM 11829 O O . ARG A 1 38 ? -19.736 7.179 -2.826 1.00 0.00 38 ARG A O 7
ATOM 11850 N N . SER A 1 39 ? -19.301 7.292 -0.621 1.00 0.00 39 SER A N 7
ATOM 11851 C CA . SER A 1 39 ? -19.529 8.730 -0.538 1.00 0.00 39 SER A CA 7
ATOM 11852 C C . SER A 1 39 ? -18.228 9.499 -0.741 1.00 0.00 39 SER A C 7
ATOM 11853 O O . SER A 1 39 ? -18.171 10.452 -1.517 1.00 0.00 39 SER A O 7
ATOM 11861 N N . GLY A 1 40 ? -17.182 9.077 -0.037 1.00 0.00 40 GLY A N 7
ATOM 11862 C CA . GLY A 1 40 ? -15.895 9.737 -0.152 1.00 0.00 40 GLY A CA 7
ATOM 11863 C C . GLY A 1 40 ? -15.262 10.015 1.197 1.00 0.00 40 GLY A C 7
ATOM 11864 O O . GLY A 1 40 ? -14.046 9.901 1.356 1.00 0.00 40 GLY A O 7
ATOM 11868 N N . LEU A 1 41 ? -16.088 10.382 2.171 1.00 0.00 41 LEU A N 7
ATOM 11869 C CA . LEU A 1 41 ? -15.602 10.679 3.514 1.00 0.00 41 LEU A CA 7
ATOM 11870 C C . LEU A 1 41 ? -14.467 9.737 3.904 1.00 0.00 41 LEU A C 7
ATOM 11871 O O . LEU A 1 41 ? -13.432 10.172 4.407 1.00 0.00 41 LEU A O 7
ATOM 11887 N N . ALA A 1 42 ? -14.670 8.446 3.666 1.00 0.00 42 ALA A N 7
ATOM 11888 C CA . ALA A 1 42 ? -13.662 7.443 3.988 1.00 0.00 42 ALA A CA 7
ATOM 11889 C C . ALA A 1 42 ? -12.273 7.902 3.557 1.00 0.00 42 ALA A C 7
ATOM 11890 O O . ALA A 1 42 ? -11.395 8.125 4.392 1.00 0.00 42 ALA A O 7
ATOM 11897 N N . LEU A 1 43 ? -12.080 8.040 2.250 1.00 0.00 43 LEU A N 7
ATOM 11898 C CA . LEU A 1 43 ? -10.797 8.472 1.708 1.00 0.00 43 LEU A CA 7
ATOM 11899 C C . LEU A 1 43 ? -10.421 9.854 2.233 1.00 0.00 43 LEU A C 7
ATOM 11900 O O . LEU A 1 43 ? -9.366 10.031 2.842 1.00 0.00 43 LEU A O 7
ATOM 11916 N N . CYS A 1 44 ? -11.292 10.828 1.994 1.00 0.00 44 CYS A N 7
ATOM 11917 C CA . CYS A 1 44 ? -11.052 12.195 2.444 1.00 0.00 44 CYS A CA 7
ATOM 11918 C C . CYS A 1 44 ? -10.385 12.206 3.815 1.00 0.00 44 CYS A C 7
ATOM 11919 O O . CYS A 1 44 ? -9.478 12.999 4.069 1.00 0.00 44 CYS A O 7
ATOM 11927 N N . ALA A 1 45 ? -10.842 11.323 4.697 1.00 0.00 45 ALA A N 7
ATOM 11928 C CA . ALA A 1 45 ? -10.289 11.231 6.043 1.00 0.00 45 ALA A CA 7
ATOM 11929 C C . ALA A 1 45 ? -8.796 10.924 6.004 1.00 0.00 45 ALA A C 7
ATOM 11930 O O . ALA A 1 45 ? -7.998 11.588 6.666 1.00 0.00 45 ALA A O 7
ATOM 11937 N N . ILE A 1 46 ? -8.425 9.914 5.224 1.00 0.00 46 ILE A N 7
ATOM 11938 C CA . ILE A 1 46 ? -7.027 9.520 5.098 1.00 0.00 46 ILE A CA 7
ATOM 11939 C C . ILE A 1 46 ? -6.160 10.698 4.670 1.00 0.00 46 ILE A C 7
ATOM 11940 O O . ILE A 1 46 ? -5.152 11.004 5.308 1.00 0.00 46 ILE A O 7
ATOM 11956 N N . ILE A 1 47 ? -6.559 11.358 3.588 1.00 0.00 47 ILE A N 7
ATOM 11957 C CA . ILE A 1 47 ? -5.820 12.505 3.077 1.00 0.00 47 ILE A CA 7
ATOM 11958 C C . ILE A 1 47 ? -5.750 13.621 4.114 1.00 0.00 47 ILE A C 7
ATOM 11959 O O . ILE A 1 47 ? -4.675 14.142 4.410 1.00 0.00 47 ILE A O 7
ATOM 11975 N N . HIS A 1 48 ? -6.905 13.982 4.664 1.00 0.00 48 HIS A N 7
ATOM 11976 C CA . HIS A 1 48 ? -6.975 15.035 5.671 1.00 0.00 48 HIS A CA 7
ATOM 11977 C C . HIS A 1 48 ? -6.034 14.738 6.834 1.00 0.00 48 HIS A C 7
ATOM 11978 O O . HIS A 1 48 ? -5.314 15.620 7.304 1.00 0.00 48 HIS A O 7
ATOM 11993 N N . ARG A 1 49 ? -6.045 13.492 7.295 1.00 0.00 49 ARG A N 7
ATOM 11994 C CA . ARG A 1 49 ? -5.193 13.080 8.404 1.00 0.00 49 ARG A CA 7
ATOM 11995 C C . ARG A 1 49 ? -3.793 13.669 8.263 1.00 0.00 49 ARG A C 7
ATOM 11996 O O . ARG A 1 49 ? -3.328 14.408 9.131 1.00 0.00 49 ARG A O 7
ATOM 12017 N N . PHE A 1 50 ? -3.125 13.337 7.164 1.00 0.00 50 PHE A N 7
ATOM 12018 C CA . PHE A 1 50 ? -1.777 13.831 6.909 1.00 0.00 50 PHE A CA 7
ATOM 12019 C C . PHE A 1 50 ? -1.804 15.306 6.517 1.00 0.00 50 PHE A C 7
ATOM 12020 O O . PHE A 1 50 ? -0.996 16.102 6.997 1.00 0.00 50 PHE A O 7
ATOM 12037 N N . ARG A 1 51 ? -2.738 15.662 5.641 1.00 0.00 51 ARG A N 7
ATOM 12038 C CA . ARG A 1 51 ? -2.869 17.039 5.182 1.00 0.00 51 ARG A CA 7
ATOM 12039 C C . ARG A 1 51 ? -4.320 17.505 5.269 1.00 0.00 51 ARG A C 7
ATOM 12040 O O . ARG A 1 51 ? -5.099 17.370 4.326 1.00 0.00 51 ARG A O 7
ATOM 12061 N N . PRO A 1 52 ? -4.693 18.067 6.429 1.00 0.00 52 PRO A N 7
ATOM 12062 C CA . PRO A 1 52 ? -6.051 18.564 6.667 1.00 0.00 52 PRO A CA 7
ATOM 12063 C C . PRO A 1 52 ? -6.363 19.812 5.849 1.00 0.00 52 PRO A C 7
ATOM 12064 O O . PRO A 1 52 ? -7.515 20.235 5.762 1.00 0.00 52 PRO A O 7
ATOM 12075 N N . GLU A 1 53 ? -5.330 20.397 5.251 1.00 0.00 53 GLU A N 7
ATOM 12076 C CA . GLU A 1 53 ? -5.496 21.597 4.441 1.00 0.00 53 GLU A CA 7
ATOM 12077 C C . GLU A 1 53 ? -6.071 21.253 3.070 1.00 0.00 53 GLU A C 7
ATOM 12078 O O . GLU A 1 53 ? -6.934 21.962 2.550 1.00 0.00 53 GLU A O 7
ATOM 12090 N N . LEU A 1 54 ? -5.587 20.160 2.489 1.00 0.00 54 LEU A N 7
ATOM 12091 C CA . LEU A 1 54 ? -6.051 19.721 1.178 1.00 0.00 54 LEU A CA 7
ATOM 12092 C C . LEU A 1 54 ? -7.551 19.441 1.198 1.00 0.00 54 LEU A C 7
ATOM 12093 O O . LEU A 1 54 ? -8.280 19.852 0.295 1.00 0.00 54 LEU A O 7
ATOM 12109 N N . ILE A 1 55 ? -8.003 18.741 2.233 1.00 0.00 55 ILE A N 7
ATOM 12110 C CA . ILE A 1 55 ? -9.416 18.409 2.371 1.00 0.00 55 ILE A CA 7
ATOM 12111 C C . ILE A 1 55 ? -9.985 18.962 3.673 1.00 0.00 55 ILE A C 7
ATOM 12112 O O . ILE A 1 55 ? -9.374 18.834 4.733 1.00 0.00 55 ILE A O 7
ATOM 12128 N N . ASN A 1 56 ? -11.161 19.575 3.585 1.00 0.00 56 ASN A N 7
ATOM 12129 C CA . ASN A 1 56 ? -11.815 20.147 4.756 1.00 0.00 56 ASN A CA 7
ATOM 12130 C C . ASN A 1 56 ? -13.060 19.348 5.128 1.00 0.00 56 ASN A C 7
ATOM 12131 O O . ASN A 1 56 ? -14.167 19.666 4.694 1.00 0.00 56 ASN A O 7
ATOM 12142 N N . PHE A 1 57 ? -12.871 18.309 5.935 1.00 0.00 57 PHE A N 7
ATOM 12143 C CA . PHE A 1 57 ? -13.978 17.464 6.366 1.00 0.00 57 PHE A CA 7
ATOM 12144 C C . PHE A 1 57 ? -15.097 18.303 6.976 1.00 0.00 57 PHE A C 7
ATOM 12145 O O . PHE A 1 57 ? -16.267 18.145 6.628 1.00 0.00 57 PHE A O 7
ATOM 12162 N N . ASP A 1 58 ? -14.729 19.194 7.890 1.00 0.00 58 ASP A N 7
ATOM 12163 C CA . ASP A 1 58 ? -15.700 20.059 8.549 1.00 0.00 58 ASP A CA 7
ATOM 12164 C C . ASP A 1 58 ? -16.759 20.540 7.562 1.00 0.00 58 ASP A C 7
ATOM 12165 O O . ASP A 1 58 ? -17.936 20.652 7.903 1.00 0.00 58 ASP A O 7
ATOM 12174 N N . SER A 1 59 ? -16.331 20.825 6.336 1.00 0.00 59 SER A N 7
ATOM 12175 C CA . SER A 1 59 ? -17.240 21.299 5.299 1.00 0.00 59 SER A CA 7
ATOM 12176 C C . SER A 1 59 ? -17.983 20.133 4.654 1.00 0.00 59 SER A C 7
ATOM 12177 O O . SER A 1 59 ? -19.197 20.191 4.450 1.00 0.00 59 SER A O 7
ATOM 12185 N N . LEU A 1 60 ? -17.246 19.076 4.333 1.00 0.00 60 LEU A N 7
ATOM 12186 C CA . LEU A 1 60 ? -17.833 17.894 3.710 1.00 0.00 60 LEU A CA 7
ATOM 12187 C C . LEU A 1 60 ? -19.016 17.380 4.525 1.00 0.00 60 LEU A C 7
ATOM 12188 O O . LEU A 1 60 ? -18.867 17.013 5.689 1.00 0.00 60 LEU A O 7
ATOM 12204 N N . ASN A 1 61 ? -20.190 17.355 3.902 1.00 0.00 61 ASN A N 7
ATOM 12205 C CA . ASN A 1 61 ? -21.399 16.884 4.569 1.00 0.00 61 ASN A CA 7
ATOM 12206 C C . ASN A 1 61 ? -21.707 15.441 4.181 1.00 0.00 61 ASN A C 7
ATOM 12207 O O . ASN A 1 61 ? -21.158 14.919 3.211 1.00 0.00 61 ASN A O 7
ATOM 12218 N N . GLU A 1 62 ? -22.588 14.803 4.945 1.00 0.00 62 GLU A N 7
ATOM 12219 C CA . GLU A 1 62 ? -22.968 13.421 4.681 1.00 0.00 62 GLU A CA 7
ATOM 12220 C C . GLU A 1 62 ? -23.782 13.317 3.394 1.00 0.00 62 GLU A C 7
ATOM 12221 O O . GLU A 1 62 ? -23.631 12.366 2.627 1.00 0.00 62 GLU A O 7
ATOM 12233 N N . ASP A 1 63 ? -24.644 14.301 3.165 1.00 0.00 63 ASP A N 7
ATOM 12234 C CA . ASP A 1 63 ? -25.481 14.322 1.971 1.00 0.00 63 ASP A CA 7
ATOM 12235 C C . ASP A 1 63 ? -24.736 14.946 0.796 1.00 0.00 63 ASP A C 7
ATOM 12236 O O . ASP A 1 63 ? -25.337 15.282 -0.225 1.00 0.00 63 ASP A O 7
ATOM 12245 N N . ASP A 1 64 ? -23.425 15.099 0.947 1.00 0.00 64 ASP A N 7
ATOM 12246 C CA . ASP A 1 64 ? -22.598 15.683 -0.102 1.00 0.00 64 ASP A CA 7
ATOM 12247 C C . ASP A 1 64 ? -21.663 14.638 -0.702 1.00 0.00 64 ASP A C 7
ATOM 12248 O O . ASP A 1 64 ? -20.560 14.959 -1.146 1.00 0.00 64 ASP A O 7
ATOM 12257 N N . ALA A 1 65 ? -22.110 13.387 -0.710 1.00 0.00 65 ALA A N 7
ATOM 12258 C CA . ALA A 1 65 ? -21.314 12.294 -1.256 1.00 0.00 65 ALA A CA 7
ATOM 12259 C C . ALA A 1 65 ? -20.622 12.712 -2.549 1.00 0.00 65 ALA A C 7
ATOM 12260 O O . ALA A 1 65 ? -19.394 12.706 -2.639 1.00 0.00 65 ALA A O 7
ATOM 12267 N N . VAL A 1 66 ? -21.419 13.074 -3.550 1.00 0.00 66 VAL A N 7
ATOM 12268 C CA . VAL A 1 66 ? -20.883 13.495 -4.840 1.00 0.00 66 VAL A CA 7
ATOM 12269 C C . VAL A 1 66 ? -19.672 14.404 -4.661 1.00 0.00 66 VAL A C 7
ATOM 12270 O O . VAL A 1 66 ? -18.607 14.151 -5.222 1.00 0.00 66 VAL A O 7
ATOM 12283 N N . GLU A 1 67 ? -19.845 15.463 -3.876 1.00 0.00 67 GLU A N 7
ATOM 12284 C CA . GLU A 1 67 ? -18.766 16.411 -3.624 1.00 0.00 67 GLU A CA 7
ATOM 12285 C C . GLU A 1 67 ? -17.582 15.721 -2.952 1.00 0.00 67 GLU A C 7
ATOM 12286 O O . GLU A 1 67 ? -16.441 15.854 -3.392 1.00 0.00 67 GLU A O 7
ATOM 12298 N N . ASN A 1 68 ? -17.864 14.984 -1.882 1.00 0.00 68 ASN A N 7
ATOM 12299 C CA . ASN A 1 68 ? -16.823 14.274 -1.148 1.00 0.00 68 ASN A CA 7
ATOM 12300 C C . ASN A 1 68 ? -15.889 13.537 -2.103 1.00 0.00 68 ASN A C 7
ATOM 12301 O O . ASN A 1 68 ? -14.689 13.805 -2.144 1.00 0.00 68 ASN A O 7
ATOM 12312 N N . ASN A 1 69 ? -16.449 12.608 -2.871 1.00 0.00 69 ASN A N 7
ATOM 12313 C CA . ASN A 1 69 ? -15.666 11.833 -3.827 1.00 0.00 69 ASN A CA 7
ATOM 12314 C C . ASN A 1 69 ? -14.915 12.750 -4.786 1.00 0.00 69 ASN A C 7
ATOM 12315 O O . ASN A 1 69 ? -13.686 12.811 -4.767 1.00 0.00 69 ASN A O 7
ATOM 12326 N N . GLN A 1 70 ? -15.662 13.463 -5.622 1.00 0.00 70 GLN A N 7
ATOM 12327 C CA . GLN A 1 70 ? -15.066 14.378 -6.589 1.00 0.00 70 GLN A CA 7
ATOM 12328 C C . GLN A 1 70 ? -13.876 15.112 -5.981 1.00 0.00 70 GLN A C 7
ATOM 12329 O O . GLN A 1 70 ? -12.819 15.227 -6.603 1.00 0.00 70 GLN A O 7
ATOM 12343 N N . LEU A 1 71 ? -14.054 15.609 -4.762 1.00 0.00 71 LEU A N 7
ATOM 12344 C CA . LEU A 1 71 ? -12.994 16.334 -4.068 1.00 0.00 71 LEU A CA 7
ATOM 12345 C C . LEU A 1 71 ? -11.748 15.467 -3.922 1.00 0.00 71 LEU A C 7
ATOM 12346 O O . LEU A 1 71 ? -10.686 15.795 -4.450 1.00 0.00 71 LEU A O 7
ATOM 12362 N N . ALA A 1 72 ? -11.886 14.358 -3.203 1.00 0.00 72 ALA A N 7
ATOM 12363 C CA . ALA A 1 72 ? -10.772 13.441 -2.991 1.00 0.00 72 ALA A CA 7
ATOM 12364 C C . ALA A 1 72 ? -10.040 13.155 -4.298 1.00 0.00 72 ALA A C 7
ATOM 12365 O O . ALA A 1 72 ? -8.820 13.298 -4.382 1.00 0.00 72 ALA A O 7
ATOM 12372 N N . PHE A 1 73 ? -10.793 12.749 -5.315 1.00 0.00 73 PHE A N 7
ATOM 12373 C CA . PHE A 1 73 ? -10.215 12.440 -6.618 1.00 0.00 73 PHE A CA 7
ATOM 12374 C C . PHE A 1 73 ? -9.389 13.613 -7.138 1.00 0.00 73 PHE A C 7
ATOM 12375 O O . PHE A 1 73 ? -8.250 13.440 -7.573 1.00 0.00 73 PHE A O 7
ATOM 12392 N N . ASP A 1 74 ? -9.971 14.806 -7.090 1.00 0.00 74 ASP A N 7
ATOM 12393 C CA . ASP A 1 74 ? -9.290 16.008 -7.556 1.00 0.00 74 ASP A CA 7
ATOM 12394 C C . ASP A 1 74 ? -7.966 16.201 -6.823 1.00 0.00 74 ASP A C 7
ATOM 12395 O O . ASP A 1 74 ? -6.940 16.492 -7.438 1.00 0.00 74 ASP A O 7
ATOM 12404 N N . VAL A 1 75 ? -7.996 16.039 -5.504 1.00 0.00 75 VAL A N 7
ATOM 12405 C CA . VAL A 1 75 ? -6.799 16.196 -4.687 1.00 0.00 75 VAL A CA 7
ATOM 12406 C C . VAL A 1 75 ? -5.749 15.150 -5.045 1.00 0.00 75 VAL A C 7
ATOM 12407 O O . VAL A 1 75 ? -4.561 15.456 -5.140 1.00 0.00 75 VAL A O 7
ATOM 12420 N N . ALA A 1 76 ? -6.196 13.914 -5.242 1.00 0.00 76 ALA A N 7
ATOM 12421 C CA . ALA A 1 76 ? -5.295 12.823 -5.592 1.00 0.00 76 ALA A CA 7
ATOM 12422 C C . ALA A 1 76 ? -4.627 13.074 -6.939 1.00 0.00 76 ALA A C 7
ATOM 12423 O O . ALA A 1 76 ? -3.501 12.637 -7.174 1.00 0.00 76 ALA A O 7
ATOM 12430 N N . GLU A 1 77 ? -5.329 13.779 -7.821 1.00 0.00 77 GLU A N 7
ATOM 12431 C CA . GLU A 1 77 ? -4.802 14.086 -9.146 1.00 0.00 77 GLU A CA 7
ATOM 12432 C C . GLU A 1 77 ? -4.113 15.448 -9.155 1.00 0.00 77 GLU A C 7
ATOM 12433 O O . GLU A 1 77 ? -3.404 15.789 -10.101 1.00 0.00 77 GLU A O 7
ATOM 12445 N N . ARG A 1 78 ? -4.329 16.221 -8.096 1.00 0.00 78 ARG A N 7
ATOM 12446 C CA . ARG A 1 78 ? -3.731 17.545 -7.983 1.00 0.00 78 ARG A CA 7
ATOM 12447 C C . ARG A 1 78 ? -2.411 17.483 -7.220 1.00 0.00 78 ARG A C 7
ATOM 12448 O O . ARG A 1 78 ? -1.487 18.247 -7.496 1.00 0.00 78 ARG A O 7
ATOM 12469 N N . GLU A 1 79 ? -2.332 16.568 -6.258 1.00 0.00 79 GLU A N 7
ATOM 12470 C CA . GLU A 1 79 ? -1.126 16.408 -5.455 1.00 0.00 79 GLU A CA 7
ATOM 12471 C C . GLU A 1 79 ? -0.339 15.176 -5.895 1.00 0.00 79 GLU A C 7
ATOM 12472 O O . GLU A 1 79 ? 0.846 15.266 -6.220 1.00 0.00 79 GLU A O 7
ATOM 12484 N N . PHE A 1 80 ? -1.005 14.027 -5.903 1.00 0.00 80 PHE A N 7
ATOM 12485 C CA . PHE A 1 80 ? -0.369 12.777 -6.301 1.00 0.00 80 PHE A CA 7
ATOM 12486 C C . PHE A 1 80 ? -0.409 12.605 -7.817 1.00 0.00 80 PHE A C 7
ATOM 12487 O O . PHE A 1 80 ? 0.384 11.858 -8.389 1.00 0.00 80 PHE A O 7
ATOM 12504 N N . GLY A 1 81 ? -1.339 13.303 -8.461 1.00 0.00 81 GLY A N 7
ATOM 12505 C CA . GLY A 1 81 ? -1.466 13.214 -9.904 1.00 0.00 81 GLY A CA 7
ATOM 12506 C C . GLY A 1 81 ? -1.938 11.848 -10.362 1.00 0.00 81 GLY A C 7
ATOM 12507 O O . GLY A 1 81 ? -1.534 11.367 -11.421 1.00 0.00 81 GLY A O 7
ATOM 12511 N N . ILE A 1 82 ? -2.792 11.220 -9.561 1.00 0.00 82 ILE A N 7
ATOM 12512 C CA . ILE A 1 82 ? -3.318 9.901 -9.889 1.00 0.00 82 ILE A CA 7
ATOM 12513 C C . ILE A 1 82 ? -4.722 9.999 -10.476 1.00 0.00 82 ILE A C 7
ATOM 12514 O O . ILE A 1 82 ? -5.643 10.536 -9.860 1.00 0.00 82 ILE A O 7
ATOM 12530 N N . PRO A 1 83 ? -4.893 9.466 -11.695 1.00 0.00 83 PRO A N 7
ATOM 12531 C CA . PRO A 1 83 ? -6.183 9.479 -12.391 1.00 0.00 83 PRO A CA 7
ATOM 12532 C C . PRO A 1 83 ? -7.204 8.554 -11.736 1.00 0.00 83 PRO A C 7
ATOM 12533 O O . PRO A 1 83 ? -6.967 7.360 -11.551 1.00 0.00 83 PRO A O 7
ATOM 12544 N N . PRO A 1 84 ? -8.367 9.117 -11.377 1.00 0.00 84 PRO A N 7
ATOM 12545 C CA . PRO A 1 84 ? -9.448 8.360 -10.738 1.00 0.00 84 PRO A CA 7
ATOM 12546 C C . PRO A 1 84 ? -10.108 7.373 -11.694 1.00 0.00 84 PRO A C 7
ATOM 12547 O O . PRO A 1 84 ? -10.322 7.678 -12.868 1.00 0.00 84 PRO A O 7
ATOM 12558 N N . VAL A 1 85 ? -10.430 6.187 -11.185 1.00 0.00 85 VAL A N 7
ATOM 12559 C CA . VAL A 1 85 ? -11.067 5.155 -11.994 1.00 0.00 85 VAL A CA 7
ATOM 12560 C C . VAL A 1 85 ? -12.540 5.473 -12.230 1.00 0.00 85 VAL A C 7
ATOM 12561 O O . VAL A 1 85 ? -13.104 5.124 -13.267 1.00 0.00 85 VAL A O 7
ATOM 12574 N N . THR A 1 86 ? -13.159 6.139 -11.260 1.00 0.00 86 THR A N 7
ATOM 12575 C CA . THR A 1 86 ? -14.566 6.504 -11.360 1.00 0.00 86 THR A CA 7
ATOM 12576 C C . THR A 1 86 ? -14.804 7.921 -10.851 1.00 0.00 86 THR A C 7
ATOM 12577 O O . THR A 1 86 ? -13.986 8.473 -10.114 1.00 0.00 86 THR A O 7
ATOM 12588 N N . THR A 1 87 ? -15.931 8.506 -11.247 1.00 0.00 87 THR A N 7
ATOM 12589 C CA . THR A 1 87 ? -16.277 9.859 -10.830 1.00 0.00 87 THR A CA 7
ATOM 12590 C C . THR A 1 87 ? -17.189 9.842 -9.610 1.00 0.00 87 THR A C 7
ATOM 12591 O O . THR A 1 87 ? -17.890 8.862 -9.359 1.00 0.00 87 THR A O 7
ATOM 12602 N N . GLY A 1 88 ? -17.177 10.935 -8.852 1.00 0.00 88 GLY A N 7
ATOM 12603 C CA . GLY A 1 88 ? -18.008 11.024 -7.666 1.00 0.00 88 GLY A CA 7
ATOM 12604 C C . GLY A 1 88 ? -19.460 10.692 -7.949 1.00 0.00 88 GLY A C 7
ATOM 12605 O O . GLY A 1 88 ? -20.087 9.933 -7.210 1.00 0.00 88 GLY A O 7
ATOM 12609 N N . LYS A 1 89 ? -19.997 11.263 -9.022 1.00 0.00 89 LYS A N 7
ATOM 12610 C CA . LYS A 1 89 ? -21.384 11.025 -9.402 1.00 0.00 89 LYS A CA 7
ATOM 12611 C C . LYS A 1 89 ? -21.659 9.532 -9.552 1.00 0.00 89 LYS A C 7
ATOM 12612 O O . LYS A 1 89 ? -22.619 9.009 -8.988 1.00 0.00 89 LYS A O 7
ATOM 12631 N N . GLU A 1 90 ? -20.808 8.852 -10.315 1.00 0.00 90 GLU A N 7
ATOM 12632 C CA . GLU A 1 90 ? -20.959 7.419 -10.537 1.00 0.00 90 GLU A CA 7
ATOM 12633 C C . GLU A 1 90 ? -20.654 6.635 -9.264 1.00 0.00 90 GLU A C 7
ATOM 12634 O O . GLU A 1 90 ? -21.218 5.566 -9.031 1.00 0.00 90 GLU A O 7
ATOM 12646 N N . MET A 1 91 ? -19.759 7.175 -8.444 1.00 0.00 91 MET A N 7
ATOM 12647 C CA . MET A 1 91 ? -19.379 6.527 -7.194 1.00 0.00 91 MET A CA 7
ATOM 12648 C C . MET A 1 91 ? -20.538 6.537 -6.203 1.00 0.00 91 MET A C 7
ATOM 12649 O O . MET A 1 91 ? -20.753 5.568 -5.476 1.00 0.00 91 MET A O 7
ATOM 12663 N N . ALA A 1 92 ? -21.281 7.639 -6.179 1.00 0.00 92 ALA A N 7
ATOM 12664 C CA . ALA A 1 92 ? -22.419 7.774 -5.278 1.00 0.00 92 ALA A CA 7
ATOM 12665 C C . ALA A 1 92 ? -23.634 7.022 -5.811 1.00 0.00 92 ALA A C 7
ATOM 12666 O O . ALA A 1 92 ? -24.419 6.467 -5.042 1.00 0.00 92 ALA A O 7
ATOM 12673 N N . SER A 1 93 ? -23.782 7.007 -7.132 1.00 0.00 93 SER A N 7
ATOM 12674 C CA . SER A 1 93 ? -24.904 6.327 -7.768 1.00 0.00 93 SER A CA 7
ATOM 12675 C C . SER A 1 93 ? -24.747 4.812 -7.671 1.00 0.00 93 SER A C 7
ATOM 12676 O O . SER A 1 93 ? -25.656 4.110 -7.232 1.00 0.00 93 SER A O 7
ATOM 12684 N N . ALA A 1 94 ? -23.585 4.317 -8.084 1.00 0.00 94 ALA A N 7
ATOM 12685 C CA . ALA A 1 94 ? -23.306 2.887 -8.042 1.00 0.00 94 ALA A CA 7
ATOM 12686 C C . ALA A 1 94 ? -23.619 2.306 -6.667 1.00 0.00 94 ALA A C 7
ATOM 12687 O O . ALA A 1 94 ? -22.917 2.580 -5.694 1.00 0.00 94 ALA A O 7
ATOM 12694 N N . GLN A 1 95 ? -24.677 1.505 -6.595 1.00 0.00 95 GLN A N 7
ATOM 12695 C CA . GLN A 1 95 ? -25.083 0.887 -5.338 1.00 0.00 95 GLN A CA 7
ATOM 12696 C C . GLN A 1 95 ? -23.984 -0.023 -4.799 1.00 0.00 95 GLN A C 7
ATOM 12697 O O . GLN A 1 95 ? -23.551 0.122 -3.657 1.00 0.00 95 GLN A O 7
ATOM 12711 N N . GLU A 1 96 ? -23.539 -0.961 -5.630 1.00 0.00 96 GLU A N 7
ATOM 12712 C CA . GLU A 1 96 ? -22.492 -1.895 -5.235 1.00 0.00 96 GLU A CA 7
ATOM 12713 C C . GLU A 1 96 ? -21.391 -1.956 -6.290 1.00 0.00 96 GLU A C 7
ATOM 12714 O O . GLU A 1 96 ? -21.492 -2.669 -7.289 1.00 0.00 96 GLU A O 7
ATOM 12726 N N . PRO A 1 97 ? -20.313 -1.190 -6.064 1.00 0.00 97 PRO A N 7
ATOM 12727 C CA . PRO A 1 97 ? -19.172 -1.139 -6.983 1.00 0.00 97 PRO A CA 7
ATOM 12728 C C . PRO A 1 97 ? -18.371 -2.436 -6.986 1.00 0.00 97 PRO A C 7
ATOM 12729 O O . PRO A 1 97 ? -18.679 -3.369 -6.243 1.00 0.00 97 PRO A O 7
ATOM 12740 N N . ASP A 1 98 ? -17.342 -2.489 -7.825 1.00 0.00 98 ASP A N 7
ATOM 12741 C CA . ASP A 1 98 ? -16.496 -3.673 -7.923 1.00 0.00 98 ASP A CA 7
ATOM 12742 C C . ASP A 1 98 ? -15.371 -3.623 -6.893 1.00 0.00 98 ASP A C 7
ATOM 12743 O O . ASP A 1 98 ? -14.628 -2.645 -6.816 1.00 0.00 98 ASP A O 7
ATOM 12752 N N . LYS A 1 99 ? -15.253 -4.684 -6.103 1.00 0.00 99 LYS A N 7
ATOM 12753 C CA . LYS A 1 99 ? -14.220 -4.763 -5.077 1.00 0.00 99 LYS A CA 7
ATOM 12754 C C . LYS A 1 99 ? -12.835 -4.565 -5.684 1.00 0.00 99 LYS A C 7
ATOM 12755 O O . LYS A 1 99 ? -12.005 -3.837 -5.138 1.00 0.00 99 LYS A O 7
ATOM 12774 N N . LEU A 1 100 ? -12.591 -5.216 -6.816 1.00 0.00 100 LEU A N 7
ATOM 12775 C CA . LEU A 1 100 ? -11.306 -5.110 -7.498 1.00 0.00 100 LEU A CA 7
ATOM 12776 C C . LEU A 1 100 ? -10.982 -3.656 -7.825 1.00 0.00 100 LEU A C 7
ATOM 12777 O O . LEU A 1 100 ? -10.001 -3.101 -7.329 1.00 0.00 100 LEU A O 7
ATOM 12793 N N . SER A 1 101 ? -11.813 -3.044 -8.663 1.00 0.00 101 SER A N 7
ATOM 12794 C CA . SER A 1 101 ? -11.614 -1.654 -9.058 1.00 0.00 101 SER A CA 7
ATOM 12795 C C . SER A 1 101 ? -11.278 -0.788 -7.847 1.00 0.00 101 SER A C 7
ATOM 12796 O O . SER A 1 101 ? -10.577 0.217 -7.965 1.00 0.00 101 SER A O 7
ATOM 12804 N N . MET A 1 102 ? -11.785 -1.185 -6.685 1.00 0.00 102 MET A N 7
ATOM 12805 C CA . MET A 1 102 ? -11.538 -0.447 -5.452 1.00 0.00 102 MET A CA 7
ATOM 12806 C C . MET A 1 102 ? -10.156 -0.768 -4.893 1.00 0.00 102 MET A C 7
ATOM 12807 O O . MET A 1 102 ? -9.422 0.127 -4.473 1.00 0.00 102 MET A O 7
ATOM 12821 N N . VAL A 1 103 ? -9.807 -2.050 -4.890 1.00 0.00 103 VAL A N 7
ATOM 12822 C CA . VAL A 1 103 ? -8.512 -2.489 -4.383 1.00 0.00 103 VAL A CA 7
ATOM 12823 C C . VAL A 1 103 ? -7.376 -1.982 -5.265 1.00 0.00 103 VAL A C 7
ATOM 12824 O O . VAL A 1 103 ? -6.405 -1.408 -4.774 1.00 0.00 103 VAL A O 7
ATOM 12837 N N . MET A 1 104 ? -7.506 -2.198 -6.570 1.00 0.00 104 MET A N 7
ATOM 12838 C CA . MET A 1 104 ? -6.491 -1.761 -7.521 1.00 0.00 104 MET A CA 7
ATOM 12839 C C . MET A 1 104 ? -6.200 -0.272 -7.360 1.00 0.00 104 MET A C 7
ATOM 12840 O O . MET A 1 104 ? -5.057 0.165 -7.495 1.00 0.00 104 MET A O 7
ATOM 12854 N N . TYR A 1 105 ? -7.241 0.501 -7.072 1.00 0.00 105 TYR A N 7
ATOM 12855 C CA . TYR A 1 105 ? -7.097 1.942 -6.896 1.00 0.00 105 TYR A CA 7
ATOM 12856 C C . TYR A 1 105 ? -6.484 2.266 -5.537 1.00 0.00 105 TYR A C 7
ATOM 12857 O O . TYR A 1 105 ? -5.366 2.775 -5.452 1.00 0.00 105 TYR A O 7
ATOM 12875 N N . LEU A 1 106 ? -7.225 1.967 -4.475 1.00 0.00 106 LEU A N 7
ATOM 12876 C CA . LEU A 1 106 ? -6.757 2.225 -3.118 1.00 0.00 106 LEU A CA 7
ATOM 12877 C C . LEU A 1 106 ? -5.289 1.837 -2.965 1.00 0.00 106 LEU A C 7
ATOM 12878 O O . LEU A 1 106 ? -4.507 2.558 -2.347 1.00 0.00 106 LEU A O 7
ATOM 12894 N N . SER A 1 107 ? -4.923 0.693 -3.536 1.00 0.00 107 SER A N 7
ATOM 12895 C CA . SER A 1 107 ? -3.549 0.208 -3.462 1.00 0.00 107 SER A CA 7
ATOM 12896 C C . SER A 1 107 ? -2.559 1.344 -3.702 1.00 0.00 107 SER A C 7
ATOM 12897 O O . SER A 1 107 ? -1.556 1.468 -2.999 1.00 0.00 107 SER A O 7
ATOM 12905 N N . LYS A 1 108 ? -2.847 2.171 -4.701 1.00 0.00 108 LYS A N 7
ATOM 12906 C CA . LYS A 1 108 ? -1.984 3.298 -5.035 1.00 0.00 108 LYS A CA 7
ATOM 12907 C C . LYS A 1 108 ? -1.639 4.107 -3.789 1.00 0.00 108 LYS A C 7
ATOM 12908 O O . LYS A 1 108 ? -0.469 4.382 -3.520 1.00 0.00 108 LYS A O 7
ATOM 12927 N N . PHE A 1 109 ? -2.663 4.484 -3.031 1.00 0.00 109 PHE A N 7
ATOM 12928 C CA . PHE A 1 109 ? -2.467 5.261 -1.813 1.00 0.00 109 PHE A CA 7
ATOM 12929 C C . PHE A 1 109 ? -1.726 4.443 -0.759 1.00 0.00 109 PHE A C 7
ATOM 12930 O O . PHE A 1 109 ? -0.750 4.907 -0.169 1.00 0.00 109 PHE A O 7
ATOM 12947 N N . TYR A 1 110 ? -2.198 3.223 -0.527 1.00 0.00 110 TYR A N 7
ATOM 12948 C CA . TYR A 1 110 ? -1.584 2.340 0.458 1.00 0.00 110 TYR A CA 7
ATOM 12949 C C . TYR A 1 110 ? -0.076 2.251 0.243 1.00 0.00 110 TYR A C 7
ATOM 12950 O O . TYR A 1 110 ? 0.708 2.591 1.128 1.00 0.00 110 TYR A O 7
ATOM 12968 N N . GLU A 1 111 ? 0.320 1.790 -0.939 1.00 0.00 111 GLU A N 7
ATOM 12969 C CA . GLU A 1 111 ? 1.734 1.655 -1.270 1.00 0.00 111 GLU A CA 7
ATOM 12970 C C . GLU A 1 111 ? 2.457 2.992 -1.125 1.00 0.00 111 GLU A C 7
ATOM 12971 O O . GLU A 1 111 ? 3.407 3.116 -0.351 1.00 0.00 111 GLU A O 7
ATOM 12983 N N . LEU A 1 112 ? 2.001 3.988 -1.876 1.00 0.00 112 LEU A N 7
ATOM 12984 C CA . LEU A 1 112 ? 2.603 5.316 -1.832 1.00 0.00 112 LEU A CA 7
ATOM 12985 C C . LEU A 1 112 ? 2.867 5.747 -0.394 1.00 0.00 112 LEU A C 7
ATOM 12986 O O . LEU A 1 112 ? 4.013 5.967 -0.001 1.00 0.00 112 LEU A O 7
ATOM 13002 N N . PHE A 1 113 ? 1.800 5.865 0.389 1.00 0.00 113 PHE A N 7
ATOM 13003 C CA . PHE A 1 113 ? 1.916 6.268 1.786 1.00 0.00 113 PHE A CA 7
ATOM 13004 C C . PHE A 1 113 ? 2.867 5.345 2.541 1.00 0.00 113 PHE A C 7
ATOM 13005 O O . PHE A 1 113 ? 3.774 5.804 3.236 1.00 0.00 113 PHE A O 7
ATOM 13022 N N . ARG A 1 114 ? 2.653 4.041 2.400 1.00 0.00 114 ARG A N 7
ATOM 13023 C CA . ARG A 1 114 ? 3.489 3.052 3.070 1.00 0.00 114 ARG A CA 7
ATOM 13024 C C . ARG A 1 114 ? 4.966 3.412 2.942 1.00 0.00 114 ARG A C 7
ATOM 13025 O O . ARG A 1 114 ? 5.515 3.441 1.842 1.00 0.00 114 ARG A O 7
ATOM 13046 N N . GLY A 1 115 ? 5.603 3.688 4.077 1.00 0.00 115 GLY A N 7
ATOM 13047 C CA . GLY A 1 115 ? 7.010 4.043 4.070 1.00 0.00 115 GLY A CA 7
ATOM 13048 C C . GLY A 1 115 ? 7.796 3.323 5.147 1.00 0.00 115 GLY A C 7
ATOM 13049 O O . GLY A 1 115 ? 8.555 2.397 4.859 1.00 0.00 115 GLY A O 7
ATOM 13053 N N . THR A 1 116 ? 7.615 3.748 6.394 1.00 0.00 116 THR A N 7
ATOM 13054 C CA . THR A 1 116 ? 8.315 3.140 7.518 1.00 0.00 116 THR A CA 7
ATOM 13055 C C . THR A 1 116 ? 7.363 2.315 8.377 1.00 0.00 116 THR A C 7
ATOM 13056 O O . THR A 1 116 ? 6.216 2.694 8.614 1.00 0.00 116 THR A O 7
ATOM 13067 N N . PRO A 1 117 ? 7.847 1.159 8.855 1.00 0.00 117 PRO A N 7
ATOM 13068 C CA . PRO A 1 117 ? 7.055 0.257 9.697 1.00 0.00 117 PRO A CA 7
ATOM 13069 C C . PRO A 1 117 ? 6.796 0.836 11.084 1.00 0.00 117 PRO A C 7
ATOM 13070 O O . PRO A 1 117 ? 7.296 1.910 11.423 1.00 0.00 117 PRO A O 7
ATOM 13081 N N . LEU A 1 118 ? 6.013 0.120 11.882 1.00 0.00 118 LEU A N 7
ATOM 13082 C CA . LEU A 1 118 ? 5.688 0.562 13.234 1.00 0.00 118 LEU A CA 7
ATOM 13083 C C . LEU A 1 118 ? 6.952 0.726 14.072 1.00 0.00 118 LEU A C 7
ATOM 13084 O O . LEU A 1 118 ? 8.047 0.362 13.640 1.00 0.00 118 LEU A O 7
ATOM 13100 N N . ARG A 1 119 ? 6.793 1.273 15.272 1.00 0.00 119 ARG A N 7
ATOM 13101 C CA . ARG A 1 119 ? 7.921 1.483 16.172 1.00 0.00 119 ARG A CA 7
ATOM 13102 C C . ARG A 1 119 ? 8.552 0.153 16.573 1.00 0.00 119 ARG A C 7
ATOM 13103 O O . ARG A 1 119 ? 7.873 -0.780 17.002 1.00 0.00 119 ARG A O 7
ATOM 13124 N N . PRO A 1 120 ? 9.883 0.062 16.430 1.00 0.00 120 PRO A N 7
ATOM 13125 C CA . PRO A 1 120 ? 10.635 -1.149 16.772 1.00 0.00 120 PRO A CA 7
ATOM 13126 C C . PRO A 1 120 ? 10.681 -1.398 18.275 1.00 0.00 120 PRO A C 7
ATOM 13127 O O . PRO A 1 120 ? 10.146 -0.615 19.061 1.00 0.00 120 PRO A O 7
ATOM 13138 N N . VAL A 1 121 ? 11.325 -2.492 18.670 1.00 0.00 121 VAL A N 7
ATOM 13139 C CA . VAL A 1 121 ? 11.442 -2.842 20.081 1.00 0.00 121 VAL A CA 7
ATOM 13140 C C . VAL A 1 121 ? 12.898 -2.824 20.532 1.00 0.00 121 VAL A C 7
ATOM 13141 O O . VAL A 1 121 ? 13.805 -2.601 19.730 1.00 0.00 121 VAL A O 7
ATOM 13154 N N . GLY A 1 1 ? -12.711 -11.358 -0.513 1.00 0.00 1 GLY A N 8
ATOM 13155 C CA . GLY A 1 1 ? -11.595 -12.256 -0.745 1.00 0.00 1 GLY A CA 8
ATOM 13156 C C . GLY A 1 1 ? -11.693 -13.526 0.077 1.00 0.00 1 GLY A C 8
ATOM 13157 O O . GLY A 1 1 ? -12.691 -14.243 0.008 1.00 0.00 1 GLY A O 8
ATOM 13161 N N . SER A 1 2 ? -10.653 -13.806 0.856 1.00 0.00 2 SER A N 8
ATOM 13162 C CA . SER A 1 2 ? -10.624 -15.002 1.690 1.00 0.00 2 SER A CA 8
ATOM 13163 C C . SER A 1 2 ? -11.069 -14.682 3.114 1.00 0.00 2 SER A C 8
ATOM 13164 O O . SER A 1 2 ? -10.474 -13.840 3.788 1.00 0.00 2 SER A O 8
ATOM 13172 N N . SER A 1 3 ? -12.119 -15.359 3.566 1.00 0.00 3 SER A N 8
ATOM 13173 C CA . SER A 1 3 ? -12.648 -15.145 4.908 1.00 0.00 3 SER A CA 8
ATOM 13174 C C . SER A 1 3 ? -11.835 -15.919 5.941 1.00 0.00 3 SER A C 8
ATOM 13175 O O . SER A 1 3 ? -11.886 -17.148 5.994 1.00 0.00 3 SER A O 8
ATOM 13183 N N . GLY A 1 4 ? -11.086 -15.191 6.763 1.00 0.00 4 GLY A N 8
ATOM 13184 C CA . GLY A 1 4 ? -10.273 -15.825 7.784 1.00 0.00 4 GLY A CA 8
ATOM 13185 C C . GLY A 1 4 ? -8.879 -16.160 7.291 1.00 0.00 4 GLY A C 8
ATOM 13186 O O . GLY A 1 4 ? -8.516 -17.331 7.185 1.00 0.00 4 GLY A O 8
ATOM 13190 N N . SER A 1 5 ? -8.098 -15.129 6.986 1.00 0.00 5 SER A N 8
ATOM 13191 C CA . SER A 1 5 ? -6.738 -15.320 6.495 1.00 0.00 5 SER A CA 8
ATOM 13192 C C . SER A 1 5 ? -5.808 -14.238 7.035 1.00 0.00 5 SER A C 8
ATOM 13193 O O . SER A 1 5 ? -6.006 -13.050 6.779 1.00 0.00 5 SER A O 8
ATOM 13201 N N . SER A 1 6 ? -4.793 -14.657 7.784 1.00 0.00 6 SER A N 8
ATOM 13202 C CA . SER A 1 6 ? -3.834 -13.724 8.364 1.00 0.00 6 SER A CA 8
ATOM 13203 C C . SER A 1 6 ? -2.439 -13.952 7.789 1.00 0.00 6 SER A C 8
ATOM 13204 O O . SER A 1 6 ? -1.746 -14.895 8.167 1.00 0.00 6 SER A O 8
ATOM 13212 N N . GLY A 1 7 ? -2.034 -13.078 6.872 1.00 0.00 7 GLY A N 8
ATOM 13213 C CA . GLY A 1 7 ? -0.725 -13.200 6.259 1.00 0.00 7 GLY A CA 8
ATOM 13214 C C . GLY A 1 7 ? -0.508 -12.190 5.149 1.00 0.00 7 GLY A C 8
ATOM 13215 O O . GLY A 1 7 ? -1.068 -11.094 5.180 1.00 0.00 7 GLY A O 8
ATOM 13219 N N . ASP A 1 8 ? 0.308 -12.558 4.168 1.00 0.00 8 ASP A N 8
ATOM 13220 C CA . ASP A 1 8 ? 0.599 -11.676 3.044 1.00 0.00 8 ASP A CA 8
ATOM 13221 C C . ASP A 1 8 ? -0.590 -11.600 2.091 1.00 0.00 8 ASP A C 8
ATOM 13222 O O . ASP A 1 8 ? -0.591 -12.228 1.032 1.00 0.00 8 ASP A O 8
ATOM 13231 N N . ILE A 1 9 ? -1.601 -10.827 2.475 1.00 0.00 9 ILE A N 8
ATOM 13232 C CA . ILE A 1 9 ? -2.796 -10.669 1.655 1.00 0.00 9 ILE A CA 8
ATOM 13233 C C . ILE A 1 9 ? -2.838 -9.291 1.005 1.00 0.00 9 ILE A C 8
ATOM 13234 O O . ILE A 1 9 ? -2.190 -8.354 1.471 1.00 0.00 9 ILE A O 8
ATOM 13250 N N . ARG A 1 10 ? -3.606 -9.175 -0.073 1.00 0.00 10 ARG A N 8
ATOM 13251 C CA . ARG A 1 10 ? -3.734 -7.910 -0.787 1.00 0.00 10 ARG A CA 8
ATOM 13252 C C . ARG A 1 10 ? -4.870 -7.071 -0.209 1.00 0.00 10 ARG A C 8
ATOM 13253 O O . ARG A 1 10 ? -4.651 -6.035 0.418 1.00 0.00 10 ARG A O 8
ATOM 13274 N N . PRO A 1 11 ? -6.112 -7.528 -0.424 1.00 0.00 11 PRO A N 8
ATOM 13275 C CA . PRO A 1 11 ? -7.307 -6.835 0.067 1.00 0.00 11 PRO A CA 8
ATOM 13276 C C . PRO A 1 11 ? -7.437 -6.910 1.585 1.00 0.00 11 PRO A C 8
ATOM 13277 O O . PRO A 1 11 ? -7.592 -5.889 2.255 1.00 0.00 11 PRO A O 8
ATOM 13288 N N . SER A 1 12 ? -7.374 -8.124 2.120 1.00 0.00 12 SER A N 8
ATOM 13289 C CA . SER A 1 12 ? -7.488 -8.332 3.559 1.00 0.00 12 SER A CA 8
ATOM 13290 C C . SER A 1 12 ? -6.575 -7.376 4.320 1.00 0.00 12 SER A C 8
ATOM 13291 O O . SER A 1 12 ? -7.021 -6.646 5.207 1.00 0.00 12 SER A O 8
ATOM 13299 N N . LYS A 1 13 ? -5.294 -7.384 3.968 1.00 0.00 13 LYS A N 8
ATOM 13300 C CA . LYS A 1 13 ? -4.316 -6.518 4.615 1.00 0.00 13 LYS A CA 8
ATOM 13301 C C . LYS A 1 13 ? -4.616 -5.050 4.329 1.00 0.00 13 LYS A C 8
ATOM 13302 O O . LYS A 1 13 ? -4.746 -4.241 5.249 1.00 0.00 13 LYS A O 8
ATOM 13321 N N . LEU A 1 14 ? -4.726 -4.712 3.049 1.00 0.00 14 LEU A N 8
ATOM 13322 C CA . LEU A 1 14 ? -5.013 -3.341 2.641 1.00 0.00 14 LEU A CA 8
ATOM 13323 C C . LEU A 1 14 ? -6.093 -2.725 3.524 1.00 0.00 14 LEU A C 8
ATOM 13324 O O . LEU A 1 14 ? -5.934 -1.616 4.036 1.00 0.00 14 LEU A O 8
ATOM 13340 N N . LEU A 1 15 ? -7.191 -3.452 3.700 1.00 0.00 15 LEU A N 8
ATOM 13341 C CA . LEU A 1 15 ? -8.298 -2.978 4.523 1.00 0.00 15 LEU A CA 8
ATOM 13342 C C . LEU A 1 15 ? -7.808 -2.556 5.905 1.00 0.00 15 LEU A C 8
ATOM 13343 O O . LEU A 1 15 ? -8.073 -1.441 6.357 1.00 0.00 15 LEU A O 8
ATOM 13359 N N . THR A 1 16 ? -7.089 -3.454 6.572 1.00 0.00 16 THR A N 8
ATOM 13360 C CA . THR A 1 16 ? -6.560 -3.175 7.901 1.00 0.00 16 THR A CA 8
ATOM 13361 C C . THR A 1 16 ? -5.953 -1.779 7.969 1.00 0.00 16 THR A C 8
ATOM 13362 O O . THR A 1 16 ? -6.284 -0.991 8.855 1.00 0.00 16 THR A O 8
ATOM 13373 N N . TRP A 1 17 ? -5.064 -1.479 7.029 1.00 0.00 17 TRP A N 8
ATOM 13374 C CA . TRP A 1 17 ? -4.411 -0.175 6.983 1.00 0.00 17 TRP A CA 8
ATOM 13375 C C . TRP A 1 17 ? -5.441 0.949 6.956 1.00 0.00 17 TRP A C 8
ATOM 13376 O O . TRP A 1 17 ? -5.472 1.796 7.849 1.00 0.00 17 TRP A O 8
ATOM 13397 N N . CYS A 1 18 ? -6.281 0.951 5.927 1.00 0.00 18 CYS A N 8
ATOM 13398 C CA . CYS A 1 18 ? -7.313 1.972 5.784 1.00 0.00 18 CYS A CA 8
ATOM 13399 C C . CYS A 1 18 ? -8.093 2.142 7.084 1.00 0.00 18 CYS A C 8
ATOM 13400 O O . CYS A 1 18 ? -8.188 3.245 7.621 1.00 0.00 18 CYS A O 8
ATOM 13408 N N . GLN A 1 19 ? -8.651 1.043 7.581 1.00 0.00 19 GLN A N 8
ATOM 13409 C CA . GLN A 1 19 ? -9.426 1.072 8.816 1.00 0.00 19 GLN A CA 8
ATOM 13410 C C . GLN A 1 19 ? -8.709 1.885 9.889 1.00 0.00 19 GLN A C 8
ATOM 13411 O O . GLN A 1 19 ? -9.304 2.760 10.518 1.00 0.00 19 GLN A O 8
ATOM 13425 N N . GLN A 1 20 ? -7.429 1.589 10.092 1.00 0.00 20 GLN A N 8
ATOM 13426 C CA . GLN A 1 20 ? -6.633 2.293 11.090 1.00 0.00 20 GLN A CA 8
ATOM 13427 C C . GLN A 1 20 ? -6.567 3.785 10.782 1.00 0.00 20 GLN A C 8
ATOM 13428 O O . GLN A 1 20 ? -6.877 4.618 11.633 1.00 0.00 20 GLN A O 8
ATOM 13442 N N . GLN A 1 21 ? -6.160 4.114 9.560 1.00 0.00 21 GLN A N 8
ATOM 13443 C CA . GLN A 1 21 ? -6.053 5.506 9.140 1.00 0.00 21 GLN A CA 8
ATOM 13444 C C . GLN A 1 21 ? -7.297 6.293 9.540 1.00 0.00 21 GLN A C 8
ATOM 13445 O O . GLN A 1 21 ? -7.201 7.396 10.079 1.00 0.00 21 GLN A O 8
ATOM 13459 N N . THR A 1 22 ? -8.466 5.718 9.274 1.00 0.00 22 THR A N 8
ATOM 13460 C CA . THR A 1 22 ? -9.729 6.366 9.604 1.00 0.00 22 THR A CA 8
ATOM 13461 C C . THR A 1 22 ? -10.185 5.995 11.010 1.00 0.00 22 THR A C 8
ATOM 13462 O O . THR A 1 22 ? -11.382 5.968 11.297 1.00 0.00 22 THR A O 8
ATOM 13473 N N . GLU A 1 23 ? -9.225 5.710 11.884 1.00 0.00 23 GLU A N 8
ATOM 13474 C CA . GLU A 1 23 ? -9.530 5.340 13.261 1.00 0.00 23 GLU A CA 8
ATOM 13475 C C . GLU A 1 23 ? -9.861 6.574 14.095 1.00 0.00 23 GLU A C 8
ATOM 13476 O O . GLU A 1 23 ? -9.133 7.565 14.073 1.00 0.00 23 GLU A O 8
ATOM 13488 N N . GLY A 1 24 ? -10.966 6.505 14.831 1.00 0.00 24 GLY A N 8
ATOM 13489 C CA . GLY A 1 24 ? -11.376 7.623 15.661 1.00 0.00 24 GLY A CA 8
ATOM 13490 C C . GLY A 1 24 ? -12.389 8.516 14.973 1.00 0.00 24 GLY A C 8
ATOM 13491 O O . GLY A 1 24 ? -13.357 8.958 15.591 1.00 0.00 24 GLY A O 8
ATOM 13495 N N . TYR A 1 25 ? -12.165 8.784 13.692 1.00 0.00 25 TYR A N 8
ATOM 13496 C CA . TYR A 1 25 ? -13.064 9.634 12.920 1.00 0.00 25 TYR A CA 8
ATOM 13497 C C . TYR A 1 25 ? -14.516 9.401 13.325 1.00 0.00 25 TYR A C 8
ATOM 13498 O O . TYR A 1 25 ? -14.913 8.277 13.630 1.00 0.00 25 TYR A O 8
ATOM 13516 N N . GLN A 1 26 ? -15.303 10.472 13.325 1.00 0.00 26 GLN A N 8
ATOM 13517 C CA . GLN A 1 26 ? -16.711 10.385 13.693 1.00 0.00 26 GLN A CA 8
ATOM 13518 C C . GLN A 1 26 ? -17.572 10.063 12.476 1.00 0.00 26 GLN A C 8
ATOM 13519 O O . GLN A 1 26 ? -17.167 10.296 11.336 1.00 0.00 26 GLN A O 8
ATOM 13533 N N . HIS A 1 27 ? -18.762 9.525 12.725 1.00 0.00 27 HIS A N 8
ATOM 13534 C CA . HIS A 1 27 ? -19.681 9.171 11.649 1.00 0.00 27 HIS A CA 8
ATOM 13535 C C . HIS A 1 27 ? -18.941 8.479 10.508 1.00 0.00 27 HIS A C 8
ATOM 13536 O O . HIS A 1 27 ? -19.383 8.508 9.359 1.00 0.00 27 HIS A O 8
ATOM 13551 N N . VAL A 1 28 ? -17.812 7.857 10.832 1.00 0.00 28 VAL A N 8
ATOM 13552 C CA . VAL A 1 28 ? -17.011 7.157 9.835 1.00 0.00 28 VAL A CA 8
ATOM 13553 C C . VAL A 1 28 ? -16.716 5.727 10.273 1.00 0.00 28 VAL A C 8
ATOM 13554 O O . VAL A 1 28 ? -15.767 5.477 11.014 1.00 0.00 28 VAL A O 8
ATOM 13567 N N . ASN A 1 29 ? -17.537 4.791 9.808 1.00 0.00 29 ASN A N 8
ATOM 13568 C CA . ASN A 1 29 ? -17.365 3.384 10.151 1.00 0.00 29 ASN A CA 8
ATOM 13569 C C . ASN A 1 29 ? -16.926 2.577 8.933 1.00 0.00 29 ASN A C 8
ATOM 13570 O O . ASN A 1 29 ? -17.729 2.281 8.048 1.00 0.00 29 ASN A O 8
ATOM 13581 N N . VAL A 1 30 ? -15.645 2.222 8.895 1.00 0.00 30 VAL A N 8
ATOM 13582 C CA . VAL A 1 30 ? -15.099 1.448 7.787 1.00 0.00 30 VAL A CA 8
ATOM 13583 C C . VAL A 1 30 ? -15.108 -0.044 8.102 1.00 0.00 30 VAL A C 8
ATOM 13584 O O . VAL A 1 30 ? -14.445 -0.497 9.036 1.00 0.00 30 VAL A O 8
ATOM 13597 N N . THR A 1 31 ? -15.863 -0.804 7.316 1.00 0.00 31 THR A N 8
ATOM 13598 C CA . THR A 1 31 ? -15.960 -2.246 7.511 1.00 0.00 31 THR A CA 8
ATOM 13599 C C . THR A 1 31 ? -15.643 -2.997 6.223 1.00 0.00 31 THR A C 8
ATOM 13600 O O . THR A 1 31 ? -15.119 -4.111 6.256 1.00 0.00 31 THR A O 8
ATOM 13611 N N . ASP A 1 32 ? -15.961 -2.381 5.090 1.00 0.00 32 ASP A N 8
ATOM 13612 C CA . ASP A 1 32 ? -15.708 -2.991 3.790 1.00 0.00 32 ASP A CA 8
ATOM 13613 C C . ASP A 1 32 ? -14.952 -2.031 2.877 1.00 0.00 32 ASP A C 8
ATOM 13614 O O . ASP A 1 32 ? -14.565 -0.938 3.292 1.00 0.00 32 ASP A O 8
ATOM 13623 N N . LEU A 1 33 ? -14.745 -2.447 1.633 1.00 0.00 33 LEU A N 8
ATOM 13624 C CA . LEU A 1 33 ? -14.034 -1.624 0.660 1.00 0.00 33 LEU A CA 8
ATOM 13625 C C . LEU A 1 33 ? -14.907 -1.345 -0.559 1.00 0.00 33 LEU A C 8
ATOM 13626 O O . LEU A 1 33 ? -14.411 -1.246 -1.682 1.00 0.00 33 LEU A O 8
ATOM 13642 N N . THR A 1 34 ? -16.210 -1.218 -0.331 1.00 0.00 34 THR A N 8
ATOM 13643 C CA . THR A 1 34 ? -17.153 -0.949 -1.410 1.00 0.00 34 THR A CA 8
ATOM 13644 C C . THR A 1 34 ? -18.101 0.185 -1.042 1.00 0.00 34 THR A C 8
ATOM 13645 O O . THR A 1 34 ? -18.198 1.185 -1.755 1.00 0.00 34 THR A O 8
ATOM 13656 N N . THR A 1 35 ? -18.800 0.027 0.078 1.00 0.00 35 THR A N 8
ATOM 13657 C CA . THR A 1 35 ? -19.742 1.038 0.541 1.00 0.00 35 THR A CA 8
ATOM 13658 C C . THR A 1 35 ? -19.033 2.123 1.344 1.00 0.00 35 THR A C 8
ATOM 13659 O O . THR A 1 35 ? -19.358 3.304 1.231 1.00 0.00 35 THR A O 8
ATOM 13670 N N . SER A 1 36 ? -18.063 1.713 2.155 1.00 0.00 36 SER A N 8
ATOM 13671 C CA . SER A 1 36 ? -17.310 2.651 2.980 1.00 0.00 36 SER A CA 8
ATOM 13672 C C . SER A 1 36 ? -16.808 3.826 2.146 1.00 0.00 36 SER A C 8
ATOM 13673 O O . SER A 1 36 ? -16.734 4.956 2.629 1.00 0.00 36 SER A O 8
ATOM 13681 N N . TRP A 1 37 ? -16.466 3.550 0.893 1.00 0.00 37 TRP A N 8
ATOM 13682 C CA . TRP A 1 37 ? -15.970 4.584 -0.009 1.00 0.00 37 TRP A CA 8
ATOM 13683 C C . TRP A 1 37 ? -16.998 4.901 -1.089 1.00 0.00 37 TRP A C 8
ATOM 13684 O O . TRP A 1 37 ? -16.642 5.168 -2.238 1.00 0.00 37 TRP A O 8
ATOM 13705 N N . ARG A 1 38 ? -18.273 4.871 -0.715 1.00 0.00 38 ARG A N 8
ATOM 13706 C CA . ARG A 1 38 ? -19.351 5.154 -1.654 1.00 0.00 38 ARG A CA 8
ATOM 13707 C C . ARG A 1 38 ? -19.678 6.645 -1.673 1.00 0.00 38 ARG A C 8
ATOM 13708 O O . ARG A 1 38 ? -20.097 7.186 -2.696 1.00 0.00 38 ARG A O 8
ATOM 13729 N N . SER A 1 39 ? -19.484 7.303 -0.534 1.00 0.00 39 SER A N 8
ATOM 13730 C CA . SER A 1 39 ? -19.761 8.729 -0.419 1.00 0.00 39 SER A CA 8
ATOM 13731 C C . SER A 1 39 ? -18.514 9.552 -0.727 1.00 0.00 39 SER A C 8
ATOM 13732 O O . SER A 1 39 ? -18.555 10.488 -1.525 1.00 0.00 39 SER A O 8
ATOM 13740 N N . GLY A 1 40 ? -17.405 9.196 -0.087 1.00 0.00 40 GLY A N 8
ATOM 13741 C CA . GLY A 1 40 ? -16.161 9.911 -0.305 1.00 0.00 40 GLY A CA 8
ATOM 13742 C C . GLY A 1 40 ? -15.436 10.222 0.990 1.00 0.00 40 GLY A C 8
ATOM 13743 O O . GLY A 1 40 ? -14.207 10.165 1.051 1.00 0.00 40 GLY A O 8
ATOM 13747 N N . LEU A 1 41 ? -16.197 10.552 2.027 1.00 0.00 41 LEU A N 8
ATOM 13748 C CA . LEU A 1 41 ? -15.619 10.875 3.327 1.00 0.00 41 LEU A CA 8
ATOM 13749 C C . LEU A 1 41 ? -14.527 9.878 3.701 1.00 0.00 41 LEU A C 8
ATOM 13750 O O . LEU A 1 41 ? -13.502 10.249 4.271 1.00 0.00 41 LEU A O 8
ATOM 13766 N N . ALA A 1 42 ? -14.754 8.610 3.374 1.00 0.00 42 ALA A N 8
ATOM 13767 C CA . ALA A 1 42 ? -13.788 7.559 3.671 1.00 0.00 42 ALA A CA 8
ATOM 13768 C C . ALA A 1 42 ? -12.379 7.978 3.264 1.00 0.00 42 ALA A C 8
ATOM 13769 O O . ALA A 1 42 ? -11.495 8.123 4.109 1.00 0.00 42 ALA A O 8
ATOM 13776 N N . LEU A 1 43 ? -12.177 8.170 1.965 1.00 0.00 43 LEU A N 8
ATOM 13777 C CA . LEU A 1 43 ? -10.874 8.572 1.445 1.00 0.00 43 LEU A CA 8
ATOM 13778 C C . LEU A 1 43 ? -10.482 9.951 1.965 1.00 0.00 43 LEU A C 8
ATOM 13779 O O . LEU A 1 43 ? -9.358 10.155 2.425 1.00 0.00 43 LEU A O 8
ATOM 13795 N N . CYS A 1 44 ? -11.415 10.893 1.892 1.00 0.00 44 CYS A N 8
ATOM 13796 C CA . CYS A 1 44 ? -11.168 12.253 2.357 1.00 0.00 44 CYS A CA 8
ATOM 13797 C C . CYS A 1 44 ? -10.570 12.247 3.760 1.00 0.00 44 CYS A C 8
ATOM 13798 O O . CYS A 1 44 ? -9.717 13.072 4.086 1.00 0.00 44 CYS A O 8
ATOM 13806 N N . ALA A 1 45 ? -11.027 11.313 4.588 1.00 0.00 45 ALA A N 8
ATOM 13807 C CA . ALA A 1 45 ? -10.537 11.200 5.956 1.00 0.00 45 ALA A CA 8
ATOM 13808 C C . ALA A 1 45 ? -9.041 10.905 5.982 1.00 0.00 45 ALA A C 8
ATOM 13809 O O . ALA A 1 45 ? -8.268 11.627 6.611 1.00 0.00 45 ALA A O 8
ATOM 13816 N N . ILE A 1 46 ? -8.641 9.840 5.295 1.00 0.00 46 ILE A N 8
ATOM 13817 C CA . ILE A 1 46 ? -7.237 9.452 5.239 1.00 0.00 46 ILE A CA 8
ATOM 13818 C C . ILE A 1 46 ? -6.353 10.636 4.864 1.00 0.00 46 ILE A C 8
ATOM 13819 O O . ILE A 1 46 ? -5.293 10.844 5.455 1.00 0.00 46 ILE A O 8
ATOM 13835 N N . ILE A 1 47 ? -6.797 11.409 3.879 1.00 0.00 47 ILE A N 8
ATOM 13836 C CA . ILE A 1 47 ? -6.048 12.575 3.426 1.00 0.00 47 ILE A CA 8
ATOM 13837 C C . ILE A 1 47 ? -6.035 13.667 4.490 1.00 0.00 47 ILE A C 8
ATOM 13838 O O . ILE A 1 47 ? -4.980 14.031 5.009 1.00 0.00 47 ILE A O 8
ATOM 13854 N N . HIS A 1 48 ? -7.216 14.186 4.811 1.00 0.00 48 HIS A N 8
ATOM 13855 C CA . HIS A 1 48 ? -7.342 15.237 5.815 1.00 0.00 48 HIS A CA 8
ATOM 13856 C C . HIS A 1 48 ? -6.505 14.911 7.049 1.00 0.00 48 HIS A C 8
ATOM 13857 O O . HIS A 1 48 ? -5.754 15.754 7.541 1.00 0.00 48 HIS A O 8
ATOM 13872 N N . ARG A 1 49 ? -6.641 13.686 7.544 1.00 0.00 49 ARG A N 8
ATOM 13873 C CA . ARG A 1 49 ? -5.899 13.251 8.721 1.00 0.00 49 ARG A CA 8
ATOM 13874 C C . ARG A 1 49 ? -4.458 13.748 8.670 1.00 0.00 49 ARG A C 8
ATOM 13875 O O . ARG A 1 49 ? -4.011 14.483 9.551 1.00 0.00 49 ARG A O 8
ATOM 13896 N N . PHE A 1 50 ? -3.734 13.341 7.632 1.00 0.00 50 PHE A N 8
ATOM 13897 C CA . PHE A 1 50 ? -2.342 13.743 7.466 1.00 0.00 50 PHE A CA 8
ATOM 13898 C C . PHE A 1 50 ? -2.244 15.217 7.083 1.00 0.00 50 PHE A C 8
ATOM 13899 O O . PHE A 1 50 ? -1.518 15.986 7.714 1.00 0.00 50 PHE A O 8
ATOM 13916 N N . ARG A 1 51 ? -2.980 15.603 6.046 1.00 0.00 51 ARG A N 8
ATOM 13917 C CA . ARG A 1 51 ? -2.975 16.984 5.578 1.00 0.00 51 ARG A CA 8
ATOM 13918 C C . ARG A 1 51 ? -4.392 17.550 5.541 1.00 0.00 51 ARG A C 8
ATOM 13919 O O . ARG A 1 51 ? -5.095 17.465 4.534 1.00 0.00 51 ARG A O 8
ATOM 13940 N N . PRO A 1 52 ? -4.822 18.143 6.665 1.00 0.00 52 PRO A N 8
ATOM 13941 C CA . PRO A 1 52 ? -6.157 18.735 6.786 1.00 0.00 52 PRO A CA 8
ATOM 13942 C C . PRO A 1 52 ? -6.310 19.998 5.946 1.00 0.00 52 PRO A C 8
ATOM 13943 O O . PRO A 1 52 ? -7.426 20.435 5.664 1.00 0.00 52 PRO A O 8
ATOM 13954 N N . GLU A 1 53 ? -5.183 20.579 5.548 1.00 0.00 53 GLU A N 8
ATOM 13955 C CA . GLU A 1 53 ? -5.193 21.792 4.740 1.00 0.00 53 GLU A CA 8
ATOM 13956 C C . GLU A 1 53 ? -5.818 21.530 3.372 1.00 0.00 53 GLU A C 8
ATOM 13957 O O . GLU A 1 53 ? -6.557 22.362 2.844 1.00 0.00 53 GLU A O 8
ATOM 13969 N N . LEU A 1 54 ? -5.516 20.367 2.804 1.00 0.00 54 LEU A N 8
ATOM 13970 C CA . LEU A 1 54 ? -6.047 19.994 1.498 1.00 0.00 54 LEU A CA 8
ATOM 13971 C C . LEU A 1 54 ? -7.524 19.627 1.595 1.00 0.00 54 LEU A C 8
ATOM 13972 O O . LEU A 1 54 ? -8.331 20.034 0.759 1.00 0.00 54 LEU A O 8
ATOM 13988 N N . ILE A 1 55 ? -7.871 18.857 2.621 1.00 0.00 55 ILE A N 8
ATOM 13989 C CA . ILE A 1 55 ? -9.251 18.438 2.829 1.00 0.00 55 ILE A CA 8
ATOM 13990 C C . ILE A 1 55 ? -9.679 18.653 4.277 1.00 0.00 55 ILE A C 8
ATOM 13991 O O . ILE A 1 55 ? -8.937 18.340 5.206 1.00 0.00 55 ILE A O 8
ATOM 14007 N N . ASN A 1 56 ? -10.881 19.188 4.460 1.00 0.00 56 ASN A N 8
ATOM 14008 C CA . ASN A 1 56 ? -11.409 19.444 5.795 1.00 0.00 56 ASN A CA 8
ATOM 14009 C C . ASN A 1 56 ? -12.713 18.684 6.020 1.00 0.00 56 ASN A C 8
ATOM 14010 O O . ASN A 1 56 ? -13.792 19.166 5.677 1.00 0.00 56 ASN A O 8
ATOM 14021 N N . PHE A 1 57 ? -12.604 17.492 6.598 1.00 0.00 57 PHE A N 8
ATOM 14022 C CA . PHE A 1 57 ? -13.774 16.664 6.868 1.00 0.00 57 PHE A CA 8
ATOM 14023 C C . PHE A 1 57 ? -14.911 17.502 7.447 1.00 0.00 57 PHE A C 8
ATOM 14024 O O . PHE A 1 57 ? -15.992 17.588 6.864 1.00 0.00 57 PHE A O 8
ATOM 14041 N N . ASP A 1 58 ? -14.658 18.116 8.597 1.00 0.00 58 ASP A N 8
ATOM 14042 C CA . ASP A 1 58 ? -15.659 18.948 9.256 1.00 0.00 58 ASP A CA 8
ATOM 14043 C C . ASP A 1 58 ? -16.438 19.772 8.236 1.00 0.00 58 ASP A C 8
ATOM 14044 O O . ASP A 1 58 ? -17.639 19.994 8.389 1.00 0.00 58 ASP A O 8
ATOM 14053 N N . SER A 1 59 ? -15.746 20.223 7.194 1.00 0.00 59 SER A N 8
ATOM 14054 C CA . SER A 1 59 ? -16.372 21.026 6.151 1.00 0.00 59 SER A CA 8
ATOM 14055 C C . SER A 1 59 ? -17.073 20.138 5.128 1.00 0.00 59 SER A C 8
ATOM 14056 O O . SER A 1 59 ? -18.162 20.462 4.650 1.00 0.00 59 SER A O 8
ATOM 14064 N N . LEU A 1 60 ? -16.443 19.017 4.797 1.00 0.00 60 LEU A N 8
ATOM 14065 C CA . LEU A 1 60 ? -17.006 18.080 3.831 1.00 0.00 60 LEU A CA 8
ATOM 14066 C C . LEU A 1 60 ? -18.397 17.624 4.260 1.00 0.00 60 LEU A C 8
ATOM 14067 O O . LEU A 1 60 ? -18.539 16.800 5.162 1.00 0.00 60 LEU A O 8
ATOM 14083 N N . ASN A 1 61 ? -19.419 18.165 3.606 1.00 0.00 61 ASN A N 8
ATOM 14084 C CA . ASN A 1 61 ? -20.799 17.813 3.919 1.00 0.00 61 ASN A CA 8
ATOM 14085 C C . ASN A 1 61 ? -21.050 16.328 3.677 1.00 0.00 61 ASN A C 8
ATOM 14086 O O . ASN A 1 61 ? -21.100 15.875 2.534 1.00 0.00 61 ASN A O 8
ATOM 14097 N N . GLU A 1 62 ? -21.207 15.575 4.762 1.00 0.00 62 GLU A N 8
ATOM 14098 C CA . GLU A 1 62 ? -21.453 14.141 4.667 1.00 0.00 62 GLU A CA 8
ATOM 14099 C C . GLU A 1 62 ? -22.563 13.844 3.663 1.00 0.00 62 GLU A C 8
ATOM 14100 O O . GLU A 1 62 ? -22.575 12.789 3.029 1.00 0.00 62 GLU A O 8
ATOM 14112 N N . ASP A 1 63 ? -23.494 14.782 3.525 1.00 0.00 63 ASP A N 8
ATOM 14113 C CA . ASP A 1 63 ? -24.608 14.623 2.598 1.00 0.00 63 ASP A CA 8
ATOM 14114 C C . ASP A 1 63 ? -24.147 14.810 1.156 1.00 0.00 63 ASP A C 8
ATOM 14115 O O . ASP A 1 63 ? -24.690 14.198 0.236 1.00 0.00 63 ASP A O 8
ATOM 14124 N N . ASP A 1 64 ? -23.145 15.661 0.967 1.00 0.00 64 ASP A N 8
ATOM 14125 C CA . ASP A 1 64 ? -22.610 15.930 -0.363 1.00 0.00 64 ASP A CA 8
ATOM 14126 C C . ASP A 1 64 ? -21.654 14.824 -0.798 1.00 0.00 64 ASP A C 8
ATOM 14127 O O . ASP A 1 64 ? -20.525 15.092 -1.207 1.00 0.00 64 ASP A O 8
ATOM 14136 N N . ALA A 1 65 ? -22.114 13.581 -0.705 1.00 0.00 65 ALA A N 8
ATOM 14137 C CA . ALA A 1 65 ? -21.299 12.435 -1.090 1.00 0.00 65 ALA A CA 8
ATOM 14138 C C . ALA A 1 65 ? -20.674 12.642 -2.465 1.00 0.00 65 ALA A C 8
ATOM 14139 O O . ALA A 1 65 ? -19.451 12.640 -2.609 1.00 0.00 65 ALA A O 8
ATOM 14146 N N . VAL A 1 66 ? -21.520 12.821 -3.475 1.00 0.00 66 VAL A N 8
ATOM 14147 C CA . VAL A 1 66 ? -21.050 13.031 -4.839 1.00 0.00 66 VAL A CA 8
ATOM 14148 C C . VAL A 1 66 ? -19.823 13.936 -4.864 1.00 0.00 66 VAL A C 8
ATOM 14149 O O . VAL A 1 66 ? -18.777 13.565 -5.395 1.00 0.00 66 VAL A O 8
ATOM 14162 N N . GLU A 1 67 ? -19.960 15.126 -4.286 1.00 0.00 67 GLU A N 8
ATOM 14163 C CA . GLU A 1 67 ? -18.862 16.084 -4.243 1.00 0.00 67 GLU A CA 8
ATOM 14164 C C . GLU A 1 67 ? -17.660 15.501 -3.507 1.00 0.00 67 GLU A C 8
ATOM 14165 O O . GLU A 1 67 ? -16.537 15.532 -4.009 1.00 0.00 67 GLU A O 8
ATOM 14177 N N . ASN A 1 68 ? -17.904 14.971 -2.313 1.00 0.00 68 ASN A N 8
ATOM 14178 C CA . ASN A 1 68 ? -16.841 14.381 -1.506 1.00 0.00 68 ASN A CA 8
ATOM 14179 C C . ASN A 1 68 ? -15.905 13.542 -2.370 1.00 0.00 68 ASN A C 8
ATOM 14180 O O . ASN A 1 68 ? -14.693 13.756 -2.377 1.00 0.00 68 ASN A O 8
ATOM 14191 N N . ASN A 1 69 ? -16.475 12.587 -3.097 1.00 0.00 69 ASN A N 8
ATOM 14192 C CA . ASN A 1 69 ? -15.692 11.716 -3.964 1.00 0.00 69 ASN A CA 8
ATOM 14193 C C . ASN A 1 69 ? -14.907 12.530 -4.988 1.00 0.00 69 ASN A C 8
ATOM 14194 O O . ASN A 1 69 ? -13.678 12.577 -4.947 1.00 0.00 69 ASN A O 8
ATOM 14205 N N . GLN A 1 70 ? -15.626 13.171 -5.904 1.00 0.00 70 GLN A N 8
ATOM 14206 C CA . GLN A 1 70 ? -14.996 13.983 -6.938 1.00 0.00 70 GLN A CA 8
ATOM 14207 C C . GLN A 1 70 ? -13.837 14.791 -6.365 1.00 0.00 70 GLN A C 8
ATOM 14208 O O . GLN A 1 70 ? -12.777 14.901 -6.982 1.00 0.00 70 GLN A O 8
ATOM 14222 N N . LEU A 1 71 ? -14.045 15.357 -5.181 1.00 0.00 71 LEU A N 8
ATOM 14223 C CA . LEU A 1 71 ? -13.017 16.156 -4.523 1.00 0.00 71 LEU A CA 8
ATOM 14224 C C . LEU A 1 71 ? -11.738 15.347 -4.331 1.00 0.00 71 LEU A C 8
ATOM 14225 O O . LEU A 1 71 ? -10.703 15.656 -4.919 1.00 0.00 71 LEU A O 8
ATOM 14241 N N . ALA A 1 72 ? -11.819 14.309 -3.505 1.00 0.00 72 ALA A N 8
ATOM 14242 C CA . ALA A 1 72 ? -10.670 13.453 -3.239 1.00 0.00 72 ALA A CA 8
ATOM 14243 C C . ALA A 1 72 ? -9.977 13.047 -4.535 1.00 0.00 72 ALA A C 8
ATOM 14244 O O . ALA A 1 72 ? -8.748 13.047 -4.620 1.00 0.00 72 ALA A O 8
ATOM 14251 N N . PHE A 1 73 ? -10.771 12.700 -5.542 1.00 0.00 73 PHE A N 8
ATOM 14252 C CA . PHE A 1 73 ? -10.233 12.289 -6.834 1.00 0.00 73 PHE A CA 8
ATOM 14253 C C . PHE A 1 73 ? -9.459 13.429 -7.488 1.00 0.00 73 PHE A C 8
ATOM 14254 O O . PHE A 1 73 ? -8.309 13.259 -7.896 1.00 0.00 73 PHE A O 8
ATOM 14271 N N . ASP A 1 74 ? -10.096 14.590 -7.584 1.00 0.00 74 ASP A N 8
ATOM 14272 C CA . ASP A 1 74 ? -9.468 15.760 -8.188 1.00 0.00 74 ASP A CA 8
ATOM 14273 C C . ASP A 1 74 ? -8.174 16.116 -7.464 1.00 0.00 74 ASP A C 8
ATOM 14274 O O . ASP A 1 74 ? -7.143 16.356 -8.093 1.00 0.00 74 ASP A O 8
ATOM 14283 N N . VAL A 1 75 ? -8.234 16.150 -6.136 1.00 0.00 75 VAL A N 8
ATOM 14284 C CA . VAL A 1 75 ? -7.067 16.477 -5.326 1.00 0.00 75 VAL A CA 8
ATOM 14285 C C . VAL A 1 75 ? -5.933 15.488 -5.571 1.00 0.00 75 VAL A C 8
ATOM 14286 O O . VAL A 1 75 ? -4.776 15.879 -5.718 1.00 0.00 75 VAL A O 8
ATOM 14299 N N . ALA A 1 76 ? -6.274 14.204 -5.613 1.00 0.00 76 ALA A N 8
ATOM 14300 C CA . ALA A 1 76 ? -5.285 13.158 -5.843 1.00 0.00 76 ALA A CA 8
ATOM 14301 C C . ALA A 1 76 ? -4.790 13.178 -7.285 1.00 0.00 76 ALA A C 8
ATOM 14302 O O . ALA A 1 76 ? -3.637 12.847 -7.559 1.00 0.00 76 ALA A O 8
ATOM 14309 N N . GLU A 1 77 ? -5.670 13.567 -8.203 1.00 0.00 77 GLU A N 8
ATOM 14310 C CA . GLU A 1 77 ? -5.320 13.628 -9.617 1.00 0.00 77 GLU A CA 8
ATOM 14311 C C . GLU A 1 77 ? -4.603 14.935 -9.945 1.00 0.00 77 GLU A C 8
ATOM 14312 O O . GLU A 1 77 ? -4.025 15.085 -11.021 1.00 0.00 77 GLU A O 8
ATOM 14324 N N . ARG A 1 78 ? -4.644 15.877 -9.008 1.00 0.00 78 ARG A N 8
ATOM 14325 C CA . ARG A 1 78 ? -4.000 17.171 -9.197 1.00 0.00 78 ARG A CA 8
ATOM 14326 C C . ARG A 1 78 ? -2.674 17.233 -8.445 1.00 0.00 78 ARG A C 8
ATOM 14327 O O . ARG A 1 78 ? -1.694 17.786 -8.942 1.00 0.00 78 ARG A O 8
ATOM 14348 N N . GLU A 1 79 ? -2.652 16.661 -7.245 1.00 0.00 79 GLU A N 8
ATOM 14349 C CA . GLU A 1 79 ? -1.447 16.653 -6.425 1.00 0.00 79 GLU A CA 8
ATOM 14350 C C . GLU A 1 79 ? -0.595 15.422 -6.721 1.00 0.00 79 GLU A C 8
ATOM 14351 O O . GLU A 1 79 ? 0.585 15.535 -7.053 1.00 0.00 79 GLU A O 8
ATOM 14363 N N . PHE A 1 80 ? -1.202 14.246 -6.599 1.00 0.00 80 PHE A N 8
ATOM 14364 C CA . PHE A 1 80 ? -0.501 12.993 -6.852 1.00 0.00 80 PHE A CA 8
ATOM 14365 C C . PHE A 1 80 ? -0.473 12.677 -8.345 1.00 0.00 80 PHE A C 8
ATOM 14366 O O . PHE A 1 80 ? 0.408 11.965 -8.823 1.00 0.00 80 PHE A O 8
ATOM 14383 N N . GLY A 1 81 ? -1.447 13.213 -9.075 1.00 0.00 81 GLY A N 8
ATOM 14384 C CA . GLY A 1 81 ? -1.517 12.976 -10.505 1.00 0.00 81 GLY A CA 8
ATOM 14385 C C . GLY A 1 81 ? -2.065 11.603 -10.840 1.00 0.00 81 GLY A C 8
ATOM 14386 O O . GLY A 1 81 ? -1.806 11.071 -11.919 1.00 0.00 81 GLY A O 8
ATOM 14390 N N . ILE A 1 82 ? -2.822 11.028 -9.911 1.00 0.00 82 ILE A N 8
ATOM 14391 C CA . ILE A 1 82 ? -3.407 9.708 -10.114 1.00 0.00 82 ILE A CA 8
ATOM 14392 C C . ILE A 1 82 ? -4.815 9.813 -10.689 1.00 0.00 82 ILE A C 8
ATOM 14393 O O . ILE A 1 82 ? -5.709 10.423 -10.102 1.00 0.00 82 ILE A O 8
ATOM 14409 N N . PRO A 1 83 ? -5.020 9.203 -11.866 1.00 0.00 83 PRO A N 8
ATOM 14410 C CA . PRO A 1 83 ? -6.318 9.212 -12.547 1.00 0.00 83 PRO A CA 8
ATOM 14411 C C . PRO A 1 83 ? -7.360 8.370 -11.817 1.00 0.00 83 PRO A C 8
ATOM 14412 O O . PRO A 1 83 ? -7.131 7.208 -11.481 1.00 0.00 83 PRO A O 8
ATOM 14423 N N . PRO A 1 84 ? -8.535 8.968 -11.566 1.00 0.00 84 PRO A N 8
ATOM 14424 C CA . PRO A 1 84 ? -9.636 8.291 -10.875 1.00 0.00 84 PRO A CA 8
ATOM 14425 C C . PRO A 1 84 ? -10.265 7.192 -11.725 1.00 0.00 84 PRO A C 8
ATOM 14426 O O . PRO A 1 84 ? -10.531 7.387 -12.912 1.00 0.00 84 PRO A O 8
ATOM 14437 N N . VAL A 1 85 ? -10.503 6.038 -11.111 1.00 0.00 85 VAL A N 8
ATOM 14438 C CA . VAL A 1 85 ? -11.103 4.908 -11.811 1.00 0.00 85 VAL A CA 8
ATOM 14439 C C . VAL A 1 85 ? -12.572 5.172 -12.121 1.00 0.00 85 VAL A C 8
ATOM 14440 O O . VAL A 1 85 ? -13.072 4.794 -13.181 1.00 0.00 85 VAL A O 8
ATOM 14453 N N . THR A 1 86 ? -13.260 5.824 -11.189 1.00 0.00 86 THR A N 8
ATOM 14454 C CA . THR A 1 86 ? -14.673 6.138 -11.362 1.00 0.00 86 THR A CA 8
ATOM 14455 C C . THR A 1 86 ? -14.947 7.611 -11.079 1.00 0.00 86 THR A C 8
ATOM 14456 O O . THR A 1 86 ? -14.148 8.290 -10.434 1.00 0.00 86 THR A O 8
ATOM 14467 N N . THR A 1 87 ? -16.084 8.100 -11.566 1.00 0.00 87 THR A N 8
ATOM 14468 C CA . THR A 1 87 ? -16.463 9.493 -11.366 1.00 0.00 87 THR A CA 8
ATOM 14469 C C . THR A 1 87 ? -17.257 9.667 -10.076 1.00 0.00 87 THR A C 8
ATOM 14470 O O . THR A 1 87 ? -18.145 8.873 -9.771 1.00 0.00 87 THR A O 8
ATOM 14481 N N . GLY A 1 88 ? -16.929 10.712 -9.322 1.00 0.00 88 GLY A N 8
ATOM 14482 C CA . GLY A 1 88 ? -17.622 10.972 -8.073 1.00 0.00 88 GLY A CA 8
ATOM 14483 C C . GLY A 1 88 ? -19.091 10.604 -8.138 1.00 0.00 88 GLY A C 8
ATOM 14484 O O . GLY A 1 88 ? -19.606 9.915 -7.257 1.00 0.00 88 GLY A O 8
ATOM 14488 N N . LYS A 1 89 ? -19.769 11.067 -9.183 1.00 0.00 89 LYS A N 8
ATOM 14489 C CA . LYS A 1 89 ? -21.189 10.784 -9.360 1.00 0.00 89 LYS A CA 8
ATOM 14490 C C . LYS A 1 89 ? -21.453 9.282 -9.324 1.00 0.00 89 LYS A C 8
ATOM 14491 O O . LYS A 1 89 ? -22.252 8.803 -8.520 1.00 0.00 89 LYS A O 8
ATOM 14510 N N . GLU A 1 90 ? -20.776 8.546 -10.199 1.00 0.00 90 GLU A N 8
ATOM 14511 C CA . GLU A 1 90 ? -20.938 7.098 -10.266 1.00 0.00 90 GLU A CA 8
ATOM 14512 C C . GLU A 1 90 ? -20.575 6.448 -8.934 1.00 0.00 90 GLU A C 8
ATOM 14513 O O . GLU A 1 90 ? -21.267 5.547 -8.462 1.00 0.00 90 GLU A O 8
ATOM 14525 N N . MET A 1 91 ? -19.483 6.912 -8.334 1.00 0.00 91 MET A N 8
ATOM 14526 C CA . MET A 1 91 ? -19.028 6.377 -7.057 1.00 0.00 91 MET A CA 8
ATOM 14527 C C . MET A 1 91 ? -20.186 6.264 -6.070 1.00 0.00 91 MET A C 8
ATOM 14528 O O . MET A 1 91 ? -20.334 5.253 -5.385 1.00 0.00 91 MET A O 8
ATOM 14542 N N . ALA A 1 92 ? -21.004 7.310 -6.004 1.00 0.00 92 ALA A N 8
ATOM 14543 C CA . ALA A 1 92 ? -22.150 7.327 -5.103 1.00 0.00 92 ALA A CA 8
ATOM 14544 C C . ALA A 1 92 ? -23.365 6.669 -5.747 1.00 0.00 92 ALA A C 8
ATOM 14545 O O . ALA A 1 92 ? -24.142 5.988 -5.078 1.00 0.00 92 ALA A O 8
ATOM 14552 N N . SER A 1 93 ? -23.524 6.879 -7.050 1.00 0.00 93 SER A N 8
ATOM 14553 C CA . SER A 1 93 ? -24.649 6.310 -7.784 1.00 0.00 93 SER A CA 8
ATOM 14554 C C . SER A 1 93 ? -24.638 4.786 -7.699 1.00 0.00 93 SER A C 8
ATOM 14555 O O . SER A 1 93 ? -25.573 4.176 -7.183 1.00 0.00 93 SER A O 8
ATOM 14563 N N . ALA A 1 94 ? -23.572 4.179 -8.210 1.00 0.00 94 ALA A N 8
ATOM 14564 C CA . ALA A 1 94 ? -23.437 2.728 -8.191 1.00 0.00 94 ALA A CA 8
ATOM 14565 C C . ALA A 1 94 ? -23.688 2.172 -6.793 1.00 0.00 94 ALA A C 8
ATOM 14566 O O . ALA A 1 94 ? -22.882 2.369 -5.884 1.00 0.00 94 ALA A O 8
ATOM 14573 N N . GLN A 1 95 ? -24.809 1.478 -6.629 1.00 0.00 95 GLN A N 8
ATOM 14574 C CA . GLN A 1 95 ? -25.165 0.895 -5.341 1.00 0.00 95 GLN A CA 8
ATOM 14575 C C . GLN A 1 95 ? -24.053 -0.014 -4.829 1.00 0.00 95 GLN A C 8
ATOM 14576 O O . GLN A 1 95 ? -23.713 0.012 -3.647 1.00 0.00 95 GLN A O 8
ATOM 14590 N N . GLU A 1 96 ? -23.491 -0.817 -5.727 1.00 0.00 96 GLU A N 8
ATOM 14591 C CA . GLU A 1 96 ? -22.418 -1.735 -5.364 1.00 0.00 96 GLU A CA 8
ATOM 14592 C C . GLU A 1 96 ? -21.279 -1.670 -6.378 1.00 0.00 96 GLU A C 8
ATOM 14593 O O . GLU A 1 96 ? -21.310 -2.315 -7.426 1.00 0.00 96 GLU A O 8
ATOM 14605 N N . PRO A 1 97 ? -20.250 -0.870 -6.061 1.00 0.00 97 PRO A N 8
ATOM 14606 C CA . PRO A 1 97 ? -19.082 -0.700 -6.930 1.00 0.00 97 PRO A CA 8
ATOM 14607 C C . PRO A 1 97 ? -18.217 -1.954 -6.990 1.00 0.00 97 PRO A C 8
ATOM 14608 O O . PRO A 1 97 ? -18.437 -2.908 -6.243 1.00 0.00 97 PRO A O 8
ATOM 14619 N N . ASP A 1 98 ? -17.233 -1.946 -7.882 1.00 0.00 98 ASP A N 8
ATOM 14620 C CA . ASP A 1 98 ? -16.333 -3.083 -8.038 1.00 0.00 98 ASP A CA 8
ATOM 14621 C C . ASP A 1 98 ? -15.310 -3.126 -6.907 1.00 0.00 98 ASP A C 8
ATOM 14622 O O . ASP A 1 98 ? -14.648 -2.129 -6.616 1.00 0.00 98 ASP A O 8
ATOM 14631 N N . LYS A 1 99 ? -15.187 -4.286 -6.272 1.00 0.00 99 LYS A N 8
ATOM 14632 C CA . LYS A 1 99 ? -14.245 -4.460 -5.172 1.00 0.00 99 LYS A CA 8
ATOM 14633 C C . LYS A 1 99 ? -12.806 -4.410 -5.675 1.00 0.00 99 LYS A C 8
ATOM 14634 O O . LYS A 1 99 ? -11.935 -3.818 -5.037 1.00 0.00 99 LYS A O 8
ATOM 14653 N N . LEU A 1 100 ? -12.563 -5.032 -6.824 1.00 0.00 100 LEU A N 8
ATOM 14654 C CA . LEU A 1 100 ? -11.229 -5.057 -7.413 1.00 0.00 100 LEU A CA 8
ATOM 14655 C C . LEU A 1 100 ? -10.746 -3.644 -7.726 1.00 0.00 100 LEU A C 8
ATOM 14656 O O . LEU A 1 100 ? -9.720 -3.200 -7.210 1.00 0.00 100 LEU A O 8
ATOM 14672 N N . SER A 1 101 ? -11.493 -2.943 -8.573 1.00 0.00 101 SER A N 8
ATOM 14673 C CA . SER A 1 101 ? -11.139 -1.580 -8.955 1.00 0.00 101 SER A CA 8
ATOM 14674 C C . SER A 1 101 ? -10.870 -0.722 -7.723 1.00 0.00 101 SER A C 8
ATOM 14675 O O . SER A 1 101 ? -9.966 0.112 -7.720 1.00 0.00 101 SER A O 8
ATOM 14683 N N . MET A 1 102 ? -11.662 -0.935 -6.677 1.00 0.00 102 MET A N 8
ATOM 14684 C CA . MET A 1 102 ? -11.509 -0.182 -5.437 1.00 0.00 102 MET A CA 8
ATOM 14685 C C . MET A 1 102 ? -10.170 -0.492 -4.775 1.00 0.00 102 MET A C 8
ATOM 14686 O O . MET A 1 102 ? -9.445 0.415 -4.367 1.00 0.00 102 MET A O 8
ATOM 14700 N N . VAL A 1 103 ? -9.849 -1.777 -4.673 1.00 0.00 103 VAL A N 8
ATOM 14701 C CA . VAL A 1 103 ? -8.597 -2.206 -4.061 1.00 0.00 103 VAL A CA 8
ATOM 14702 C C . VAL A 1 103 ? -7.396 -1.695 -4.850 1.00 0.00 103 VAL A C 8
ATOM 14703 O O . VAL A 1 103 ? -6.558 -0.966 -4.321 1.00 0.00 103 VAL A O 8
ATOM 14716 N N . MET A 1 104 ? -7.321 -2.082 -6.119 1.00 0.00 104 MET A N 8
ATOM 14717 C CA . MET A 1 104 ? -6.224 -1.661 -6.982 1.00 0.00 104 MET A CA 8
ATOM 14718 C C . MET A 1 104 ? -5.979 -0.160 -6.858 1.00 0.00 104 MET A C 8
ATOM 14719 O O . MET A 1 104 ? -4.834 0.289 -6.802 1.00 0.00 104 MET A O 8
ATOM 14733 N N . TYR A 1 105 ? -7.061 0.609 -6.816 1.00 0.00 105 TYR A N 8
ATOM 14734 C CA . TYR A 1 105 ? -6.963 2.060 -6.701 1.00 0.00 105 TYR A CA 8
ATOM 14735 C C . TYR A 1 105 ? -6.348 2.460 -5.364 1.00 0.00 105 TYR A C 8
ATOM 14736 O O . TYR A 1 105 ? -5.259 3.035 -5.315 1.00 0.00 105 TYR A O 8
ATOM 14754 N N . LEU A 1 106 ? -7.052 2.152 -4.280 1.00 0.00 106 LEU A N 8
ATOM 14755 C CA . LEU A 1 106 ? -6.576 2.478 -2.940 1.00 0.00 106 LEU A CA 8
ATOM 14756 C C . LEU A 1 106 ? -5.116 2.073 -2.767 1.00 0.00 106 LEU A C 8
ATOM 14757 O O . LEU A 1 106 ? -4.307 2.837 -2.241 1.00 0.00 106 LEU A O 8
ATOM 14773 N N . SER A 1 107 ? -4.785 0.866 -3.216 1.00 0.00 107 SER A N 8
ATOM 14774 C CA . SER A 1 107 ? -3.422 0.358 -3.110 1.00 0.00 107 SER A CA 8
ATOM 14775 C C . SER A 1 107 ? -2.408 1.455 -3.420 1.00 0.00 107 SER A C 8
ATOM 14776 O O . SER A 1 107 ? -1.386 1.582 -2.745 1.00 0.00 107 SER A O 8
ATOM 14784 N N . LYS A 1 108 ? -2.697 2.246 -4.447 1.00 0.00 108 LYS A N 8
ATOM 14785 C CA . LYS A 1 108 ? -1.813 3.334 -4.849 1.00 0.00 108 LYS A CA 8
ATOM 14786 C C . LYS A 1 108 ? -1.446 4.206 -3.653 1.00 0.00 108 LYS A C 8
ATOM 14787 O O . LYS A 1 108 ? -0.269 4.453 -3.390 1.00 0.00 108 LYS A O 8
ATOM 14806 N N . PHE A 1 109 ? -2.460 4.669 -2.930 1.00 0.00 109 PHE A N 8
ATOM 14807 C CA . PHE A 1 109 ? -2.244 5.514 -1.761 1.00 0.00 109 PHE A CA 8
ATOM 14808 C C . PHE A 1 109 ? -1.533 4.739 -0.655 1.00 0.00 109 PHE A C 8
ATOM 14809 O O . PHE A 1 109 ? -0.534 5.201 -0.103 1.00 0.00 109 PHE A O 8
ATOM 14826 N N . TYR A 1 110 ? -2.056 3.561 -0.336 1.00 0.00 110 TYR A N 8
ATOM 14827 C CA . TYR A 1 110 ? -1.474 2.723 0.706 1.00 0.00 110 TYR A CA 8
ATOM 14828 C C . TYR A 1 110 ? 0.049 2.722 0.617 1.00 0.00 110 TYR A C 8
ATOM 14829 O O . TYR A 1 110 ? 0.739 2.947 1.610 1.00 0.00 110 TYR A O 8
ATOM 14847 N N . GLU A 1 111 ? 0.565 2.467 -0.582 1.00 0.00 111 GLU A N 8
ATOM 14848 C CA . GLU A 1 111 ? 2.006 2.437 -0.801 1.00 0.00 111 GLU A CA 8
ATOM 14849 C C . GLU A 1 111 ? 2.608 3.832 -0.658 1.00 0.00 111 GLU A C 8
ATOM 14850 O O . GLU A 1 111 ? 3.638 4.012 -0.007 1.00 0.00 111 GLU A O 8
ATOM 14862 N N . LEU A 1 112 ? 1.959 4.815 -1.270 1.00 0.00 112 LEU A N 8
ATOM 14863 C CA . LEU A 1 112 ? 2.429 6.195 -1.212 1.00 0.00 112 LEU A CA 8
ATOM 14864 C C . LEU A 1 112 ? 2.687 6.622 0.229 1.00 0.00 112 LEU A C 8
ATOM 14865 O O . LEU A 1 112 ? 3.770 7.104 0.561 1.00 0.00 112 LEU A O 8
ATOM 14881 N N . PHE A 1 113 ? 1.685 6.440 1.083 1.00 0.00 113 PHE A N 8
ATOM 14882 C CA . PHE A 1 113 ? 1.803 6.806 2.489 1.00 0.00 113 PHE A CA 8
ATOM 14883 C C . PHE A 1 113 ? 2.699 5.821 3.234 1.00 0.00 113 PHE A C 8
ATOM 14884 O O . PHE A 1 113 ? 3.641 6.219 3.920 1.00 0.00 113 PHE A O 8
ATOM 14901 N N . ARG A 1 114 ? 2.399 4.534 3.094 1.00 0.00 114 ARG A N 8
ATOM 14902 C CA . ARG A 1 114 ? 3.176 3.492 3.754 1.00 0.00 114 ARG A CA 8
ATOM 14903 C C . ARG A 1 114 ? 4.418 3.142 2.940 1.00 0.00 114 ARG A C 8
ATOM 14904 O O . ARG A 1 114 ? 4.346 2.388 1.971 1.00 0.00 114 ARG A O 8
ATOM 14925 N N . GLY A 1 115 ? 5.558 3.697 3.342 1.00 0.00 115 GLY A N 8
ATOM 14926 C CA . GLY A 1 115 ? 6.800 3.433 2.639 1.00 0.00 115 GLY A CA 8
ATOM 14927 C C . GLY A 1 115 ? 7.959 4.241 3.186 1.00 0.00 115 GLY A C 8
ATOM 14928 O O . GLY A 1 115 ? 8.755 3.740 3.981 1.00 0.00 115 GLY A O 8
ATOM 14932 N N . THR A 1 116 ? 8.057 5.496 2.759 1.00 0.00 116 THR A N 8
ATOM 14933 C CA . THR A 1 116 ? 9.129 6.375 3.209 1.00 0.00 116 THR A CA 8
ATOM 14934 C C . THR A 1 116 ? 8.635 7.808 3.371 1.00 0.00 116 THR A C 8
ATOM 14935 O O . THR A 1 116 ? 7.842 8.310 2.574 1.00 0.00 116 THR A O 8
ATOM 14946 N N . PRO A 1 117 ? 9.112 8.483 4.427 1.00 0.00 117 PRO A N 8
ATOM 14947 C CA . PRO A 1 117 ? 8.732 9.869 4.718 1.00 0.00 117 PRO A CA 8
ATOM 14948 C C . PRO A 1 117 ? 9.307 10.853 3.704 1.00 0.00 117 PRO A C 8
ATOM 14949 O O . PRO A 1 117 ? 10.471 10.749 3.314 1.00 0.00 117 PRO A O 8
ATOM 14960 N N . LEU A 1 118 ? 8.486 11.807 3.282 1.00 0.00 118 LEU A N 8
ATOM 14961 C CA . LEU A 1 118 ? 8.913 12.811 2.313 1.00 0.00 118 LEU A CA 8
ATOM 14962 C C . LEU A 1 118 ? 9.256 14.126 3.007 1.00 0.00 118 LEU A C 8
ATOM 14963 O O . LEU A 1 118 ? 8.520 14.589 3.878 1.00 0.00 118 LEU A O 8
ATOM 14979 N N . ARG A 1 119 ? 10.377 14.722 2.613 1.00 0.00 119 ARG A N 8
ATOM 14980 C CA . ARG A 1 119 ? 10.816 15.984 3.196 1.00 0.00 119 ARG A CA 8
ATOM 14981 C C . ARG A 1 119 ? 11.447 16.882 2.135 1.00 0.00 119 ARG A C 8
ATOM 14982 O O . ARG A 1 119 ? 12.146 16.421 1.232 1.00 0.00 119 ARG A O 8
ATOM 15003 N N . PRO A 1 120 ? 11.196 18.195 2.246 1.00 0.00 120 PRO A N 8
ATOM 15004 C CA . PRO A 1 120 ? 11.730 19.185 1.306 1.00 0.00 120 PRO A CA 8
ATOM 15005 C C . PRO A 1 120 ? 13.238 19.362 1.445 1.00 0.00 120 PRO A C 8
ATOM 15006 O O . PRO A 1 120 ? 13.741 19.662 2.528 1.00 0.00 120 PRO A O 8
ATOM 15017 N N . VAL A 1 121 ? 13.956 19.174 0.342 1.00 0.00 121 VAL A N 8
ATOM 15018 C CA . VAL A 1 121 ? 15.407 19.315 0.341 1.00 0.00 121 VAL A CA 8
ATOM 15019 C C . VAL A 1 121 ? 15.817 20.783 0.312 1.00 0.00 121 VAL A C 8
ATOM 15020 O O . VAL A 1 121 ? 15.106 21.625 -0.237 1.00 0.00 121 VAL A O 8
ATOM 15033 N N . GLY A 1 1 ? -3.167 -21.380 -9.742 1.00 0.00 1 GLY A N 9
ATOM 15034 C CA . GLY A 1 1 ? -2.448 -22.604 -10.044 1.00 0.00 1 GLY A CA 9
ATOM 15035 C C . GLY A 1 1 ? -2.273 -23.489 -8.826 1.00 0.00 1 GLY A C 9
ATOM 15036 O O . GLY A 1 1 ? -3.189 -23.628 -8.014 1.00 0.00 1 GLY A O 9
ATOM 15040 N N . SER A 1 2 ? -1.095 -24.090 -8.697 1.00 0.00 2 SER A N 9
ATOM 15041 C CA . SER A 1 2 ? -0.805 -24.971 -7.571 1.00 0.00 2 SER A CA 9
ATOM 15042 C C . SER A 1 2 ? -1.301 -24.362 -6.263 1.00 0.00 2 SER A C 9
ATOM 15043 O O . SER A 1 2 ? -0.930 -23.244 -5.906 1.00 0.00 2 SER A O 9
ATOM 15051 N N . SER A 1 3 ? -2.142 -25.106 -5.553 1.00 0.00 3 SER A N 9
ATOM 15052 C CA . SER A 1 3 ? -2.693 -24.640 -4.286 1.00 0.00 3 SER A CA 9
ATOM 15053 C C . SER A 1 3 ? -1.783 -25.025 -3.123 1.00 0.00 3 SER A C 9
ATOM 15054 O O . SER A 1 3 ? -1.138 -26.072 -3.146 1.00 0.00 3 SER A O 9
ATOM 15062 N N . GLY A 1 4 ? -1.738 -24.170 -2.106 1.00 0.00 4 GLY A N 9
ATOM 15063 C CA . GLY A 1 4 ? -0.905 -24.437 -0.949 1.00 0.00 4 GLY A CA 9
ATOM 15064 C C . GLY A 1 4 ? -1.359 -23.675 0.281 1.00 0.00 4 GLY A C 9
ATOM 15065 O O . GLY A 1 4 ? -2.425 -23.059 0.279 1.00 0.00 4 GLY A O 9
ATOM 15069 N N . SER A 1 5 ? -0.550 -23.719 1.334 1.00 0.00 5 SER A N 9
ATOM 15070 C CA . SER A 1 5 ? -0.877 -23.032 2.578 1.00 0.00 5 SER A CA 9
ATOM 15071 C C . SER A 1 5 ? -0.961 -21.524 2.361 1.00 0.00 5 SER A C 9
ATOM 15072 O O . SER A 1 5 ? 0.051 -20.863 2.127 1.00 0.00 5 SER A O 9
ATOM 15080 N N . SER A 1 6 ? -2.174 -20.987 2.439 1.00 0.00 6 SER A N 9
ATOM 15081 C CA . SER A 1 6 ? -2.392 -19.558 2.247 1.00 0.00 6 SER A CA 9
ATOM 15082 C C . SER A 1 6 ? -1.784 -18.757 3.394 1.00 0.00 6 SER A C 9
ATOM 15083 O O . SER A 1 6 ? -1.874 -19.150 4.556 1.00 0.00 6 SER A O 9
ATOM 15091 N N . GLY A 1 7 ? -1.164 -17.630 3.057 1.00 0.00 7 GLY A N 9
ATOM 15092 C CA . GLY A 1 7 ? -0.550 -16.790 4.069 1.00 0.00 7 GLY A CA 9
ATOM 15093 C C . GLY A 1 7 ? -1.303 -15.492 4.280 1.00 0.00 7 GLY A C 9
ATOM 15094 O O . GLY A 1 7 ? -2.430 -15.493 4.775 1.00 0.00 7 GLY A O 9
ATOM 15098 N N . ASP A 1 8 ? -0.679 -14.381 3.906 1.00 0.00 8 ASP A N 9
ATOM 15099 C CA . ASP A 1 8 ? -1.297 -13.068 4.057 1.00 0.00 8 ASP A CA 9
ATOM 15100 C C . ASP A 1 8 ? -2.346 -12.834 2.975 1.00 0.00 8 ASP A C 9
ATOM 15101 O O . ASP A 1 8 ? -2.451 -13.605 2.021 1.00 0.00 8 ASP A O 9
ATOM 15110 N N . ILE A 1 9 ? -3.122 -11.766 3.132 1.00 0.00 9 ILE A N 9
ATOM 15111 C CA . ILE A 1 9 ? -4.163 -11.431 2.169 1.00 0.00 9 ILE A CA 9
ATOM 15112 C C . ILE A 1 9 ? -3.867 -10.103 1.480 1.00 0.00 9 ILE A C 9
ATOM 15113 O O . ILE A 1 9 ? -3.151 -9.259 2.018 1.00 0.00 9 ILE A O 9
ATOM 15129 N N . ARG A 1 10 ? -4.425 -9.924 0.287 1.00 0.00 10 ARG A N 9
ATOM 15130 C CA . ARG A 1 10 ? -4.222 -8.699 -0.476 1.00 0.00 10 ARG A CA 9
ATOM 15131 C C . ARG A 1 10 ? -5.210 -7.619 -0.043 1.00 0.00 10 ARG A C 9
ATOM 15132 O O . ARG A 1 10 ? -4.840 -6.606 0.549 1.00 0.00 10 ARG A O 9
ATOM 15153 N N . PRO A 1 11 ? -6.498 -7.840 -0.347 1.00 0.00 11 PRO A N 9
ATOM 15154 C CA . PRO A 1 11 ? -7.565 -6.897 0.001 1.00 0.00 11 PRO A CA 9
ATOM 15155 C C . PRO A 1 11 ? -7.826 -6.845 1.503 1.00 0.00 11 PRO A C 9
ATOM 15156 O O . PRO A 1 11 ? -7.847 -5.770 2.102 1.00 0.00 11 PRO A O 9
ATOM 15167 N N . SER A 1 12 ? -8.024 -8.013 2.105 1.00 0.00 12 SER A N 9
ATOM 15168 C CA . SER A 1 12 ? -8.286 -8.100 3.537 1.00 0.00 12 SER A CA 9
ATOM 15169 C C . SER A 1 12 ? -7.184 -7.411 4.334 1.00 0.00 12 SER A C 9
ATOM 15170 O O . SER A 1 12 ? -7.456 -6.639 5.254 1.00 0.00 12 SER A O 9
ATOM 15178 N N . LYS A 1 13 ? -5.936 -7.695 3.975 1.00 0.00 13 LYS A N 9
ATOM 15179 C CA . LYS A 1 13 ? -4.790 -7.103 4.655 1.00 0.00 13 LYS A CA 9
ATOM 15180 C C . LYS A 1 13 ? -4.748 -5.594 4.436 1.00 0.00 13 LYS A C 9
ATOM 15181 O O . LYS A 1 13 ? -4.558 -4.825 5.379 1.00 0.00 13 LYS A O 9
ATOM 15200 N N . LEU A 1 14 ? -4.928 -5.176 3.188 1.00 0.00 14 LEU A N 9
ATOM 15201 C CA . LEU A 1 14 ? -4.912 -3.758 2.846 1.00 0.00 14 LEU A CA 9
ATOM 15202 C C . LEU A 1 14 ? -5.902 -2.980 3.706 1.00 0.00 14 LEU A C 9
ATOM 15203 O O . LEU A 1 14 ? -5.563 -1.942 4.277 1.00 0.00 14 LEU A O 9
ATOM 15219 N N . LEU A 1 15 ? -7.126 -3.487 3.796 1.00 0.00 15 LEU A N 9
ATOM 15220 C CA . LEU A 1 15 ? -8.166 -2.841 4.589 1.00 0.00 15 LEU A CA 9
ATOM 15221 C C . LEU A 1 15 ? -7.609 -2.348 5.920 1.00 0.00 15 LEU A C 9
ATOM 15222 O O . LEU A 1 15 ? -7.845 -1.208 6.322 1.00 0.00 15 LEU A O 9
ATOM 15238 N N . THR A 1 16 ? -6.864 -3.213 6.601 1.00 0.00 16 THR A N 9
ATOM 15239 C CA . THR A 1 16 ? -6.272 -2.866 7.887 1.00 0.00 16 THR A CA 9
ATOM 15240 C C . THR A 1 16 ? -5.648 -1.476 7.847 1.00 0.00 16 THR A C 9
ATOM 15241 O O . THR A 1 16 ? -5.991 -0.609 8.651 1.00 0.00 16 THR A O 9
ATOM 15252 N N . TRP A 1 17 ? -4.732 -1.270 6.908 1.00 0.00 17 TRP A N 9
ATOM 15253 C CA . TRP A 1 17 ? -4.061 0.017 6.764 1.00 0.00 17 TRP A CA 9
ATOM 15254 C C . TRP A 1 17 ? -5.070 1.160 6.770 1.00 0.00 17 TRP A C 9
ATOM 15255 O O . TRP A 1 17 ? -4.970 2.084 7.578 1.00 0.00 17 TRP A O 9
ATOM 15276 N N . CYS A 1 18 ? -6.039 1.092 5.864 1.00 0.00 18 CYS A N 9
ATOM 15277 C CA . CYS A 1 18 ? -7.066 2.123 5.764 1.00 0.00 18 CYS A CA 9
ATOM 15278 C C . CYS A 1 18 ? -7.743 2.348 7.112 1.00 0.00 18 CYS A C 9
ATOM 15279 O O . CYS A 1 18 ? -7.827 3.477 7.595 1.00 0.00 18 CYS A O 9
ATOM 15287 N N . GLN A 1 19 ? -8.226 1.265 7.713 1.00 0.00 19 GLN A N 9
ATOM 15288 C CA . GLN A 1 19 ? -8.899 1.345 9.005 1.00 0.00 19 GLN A CA 9
ATOM 15289 C C . GLN A 1 19 ? -8.083 2.172 9.993 1.00 0.00 19 GLN A C 9
ATOM 15290 O O . GLN A 1 19 ? -8.617 3.051 10.670 1.00 0.00 19 GLN A O 9
ATOM 15304 N N . GLN A 1 20 ? -6.788 1.884 10.071 1.00 0.00 20 GLN A N 9
ATOM 15305 C CA . GLN A 1 20 ? -5.899 2.601 10.978 1.00 0.00 20 GLN A CA 9
ATOM 15306 C C . GLN A 1 20 ? -5.934 4.100 10.701 1.00 0.00 20 GLN A C 9
ATOM 15307 O O . GLN A 1 20 ? -6.164 4.902 11.606 1.00 0.00 20 GLN A O 9
ATOM 15321 N N . GLN A 1 21 ? -5.703 4.471 9.446 1.00 0.00 21 GLN A N 9
ATOM 15322 C CA . GLN A 1 21 ? -5.707 5.875 9.051 1.00 0.00 21 GLN A CA 9
ATOM 15323 C C . GLN A 1 21 ? -7.024 6.544 9.431 1.00 0.00 21 GLN A C 9
ATOM 15324 O O . GLN A 1 21 ? -7.046 7.698 9.861 1.00 0.00 21 GLN A O 9
ATOM 15338 N N . THR A 1 22 ? -8.122 5.811 9.270 1.00 0.00 22 THR A N 9
ATOM 15339 C CA . THR A 1 22 ? -9.443 6.334 9.595 1.00 0.00 22 THR A CA 9
ATOM 15340 C C . THR A 1 22 ? -9.837 5.983 11.025 1.00 0.00 22 THR A C 9
ATOM 15341 O O . THR A 1 22 ? -11.012 5.760 11.318 1.00 0.00 22 THR A O 9
ATOM 15352 N N . GLU A 1 23 ? -8.848 5.936 11.912 1.00 0.00 23 GLU A N 9
ATOM 15353 C CA . GLU A 1 23 ? -9.093 5.612 13.312 1.00 0.00 23 GLU A CA 9
ATOM 15354 C C . GLU A 1 23 ? -9.379 6.874 14.121 1.00 0.00 23 GLU A C 9
ATOM 15355 O O . GLU A 1 23 ? -8.590 7.818 14.117 1.00 0.00 23 GLU A O 9
ATOM 15367 N N . GLY A 1 24 ? -10.514 6.882 14.814 1.00 0.00 24 GLY A N 9
ATOM 15368 C CA . GLY A 1 24 ? -10.884 8.032 15.617 1.00 0.00 24 GLY A CA 9
ATOM 15369 C C . GLY A 1 24 ? -11.968 8.869 14.967 1.00 0.00 24 GLY A C 9
ATOM 15370 O O . GLY A 1 24 ? -12.901 9.316 15.633 1.00 0.00 24 GLY A O 9
ATOM 15374 N N . TYR A 1 25 ? -11.844 9.083 13.662 1.00 0.00 25 TYR A N 9
ATOM 15375 C CA . TYR A 1 25 ? -12.818 9.876 12.921 1.00 0.00 25 TYR A CA 9
ATOM 15376 C C . TYR A 1 25 ? -14.231 9.624 13.438 1.00 0.00 25 TYR A C 9
ATOM 15377 O O . TYR A 1 25 ? -14.538 8.539 13.932 1.00 0.00 25 TYR A O 9
ATOM 15395 N N . GLN A 1 26 ? -15.087 10.634 13.320 1.00 0.00 26 GLN A N 9
ATOM 15396 C CA . GLN A 1 26 ? -16.467 10.523 13.775 1.00 0.00 26 GLN A CA 9
ATOM 15397 C C . GLN A 1 26 ? -17.392 10.145 12.623 1.00 0.00 26 GLN A C 9
ATOM 15398 O O . GLN A 1 26 ? -17.208 10.597 11.492 1.00 0.00 26 GLN A O 9
ATOM 15412 N N . HIS A 1 27 ? -18.386 9.312 12.916 1.00 0.00 27 HIS A N 9
ATOM 15413 C CA . HIS A 1 27 ? -19.340 8.873 11.904 1.00 0.00 27 HIS A CA 9
ATOM 15414 C C . HIS A 1 27 ? -18.623 8.193 10.742 1.00 0.00 27 HIS A C 9
ATOM 15415 O O . HIS A 1 27 ? -19.093 8.226 9.604 1.00 0.00 27 HIS A O 9
ATOM 15430 N N . VAL A 1 28 ? -17.483 7.576 11.035 1.00 0.00 28 VAL A N 9
ATOM 15431 C CA . VAL A 1 28 ? -16.702 6.887 10.014 1.00 0.00 28 VAL A CA 9
ATOM 15432 C C . VAL A 1 28 ? -16.433 5.440 10.411 1.00 0.00 28 VAL A C 9
ATOM 15433 O O . VAL A 1 28 ? -15.458 5.146 11.102 1.00 0.00 28 VAL A O 9
ATOM 15446 N N . ASN A 1 29 ? -17.305 4.540 9.969 1.00 0.00 29 ASN A N 9
ATOM 15447 C CA . ASN A 1 29 ? -17.162 3.122 10.279 1.00 0.00 29 ASN A CA 9
ATOM 15448 C C . ASN A 1 29 ? -16.732 2.336 9.043 1.00 0.00 29 ASN A C 9
ATOM 15449 O O . ASN A 1 29 ? -17.561 1.953 8.218 1.00 0.00 29 ASN A O 9
ATOM 15460 N N . VAL A 1 30 ? -15.429 2.099 8.923 1.00 0.00 30 VAL A N 9
ATOM 15461 C CA . VAL A 1 30 ? -14.889 1.358 7.790 1.00 0.00 30 VAL A CA 9
ATOM 15462 C C . VAL A 1 30 ? -14.941 -0.145 8.041 1.00 0.00 30 VAL A C 9
ATOM 15463 O O . VAL A 1 30 ? -14.184 -0.677 8.854 1.00 0.00 30 VAL A O 9
ATOM 15476 N N . THR A 1 31 ? -15.839 -0.826 7.337 1.00 0.00 31 THR A N 9
ATOM 15477 C CA . THR A 1 31 ? -15.992 -2.268 7.484 1.00 0.00 31 THR A CA 9
ATOM 15478 C C . THR A 1 31 ? -15.755 -2.983 6.158 1.00 0.00 31 THR A C 9
ATOM 15479 O O . THR A 1 31 ? -15.335 -4.140 6.133 1.00 0.00 31 THR A O 9
ATOM 15490 N N . ASP A 1 32 ? -16.026 -2.288 5.059 1.00 0.00 32 ASP A N 9
ATOM 15491 C CA . ASP A 1 32 ? -15.840 -2.857 3.730 1.00 0.00 32 ASP A CA 9
ATOM 15492 C C . ASP A 1 32 ? -15.077 -1.892 2.828 1.00 0.00 32 ASP A C 9
ATOM 15493 O O . ASP A 1 32 ? -14.706 -0.795 3.247 1.00 0.00 32 ASP A O 9
ATOM 15502 N N . LEU A 1 33 ? -14.844 -2.308 1.588 1.00 0.00 33 LEU A N 9
ATOM 15503 C CA . LEU A 1 33 ? -14.123 -1.481 0.626 1.00 0.00 33 LEU A CA 9
ATOM 15504 C C . LEU A 1 33 ? -15.016 -1.117 -0.556 1.00 0.00 33 LEU A C 9
ATOM 15505 O O . LEU A 1 33 ? -14.531 -0.845 -1.655 1.00 0.00 33 LEU A O 9
ATOM 15521 N N . THR A 1 34 ? -16.325 -1.110 -0.322 1.00 0.00 34 THR A N 9
ATOM 15522 C CA . THR A 1 34 ? -17.286 -0.777 -1.366 1.00 0.00 34 THR A CA 9
ATOM 15523 C C . THR A 1 34 ? -18.291 0.260 -0.878 1.00 0.00 34 THR A C 9
ATOM 15524 O O . THR A 1 34 ? -18.604 1.218 -1.585 1.00 0.00 34 THR A O 9
ATOM 15535 N N . THR A 1 35 ? -18.796 0.063 0.336 1.00 0.00 35 THR A N 9
ATOM 15536 C CA . THR A 1 35 ? -19.766 0.981 0.919 1.00 0.00 35 THR A CA 9
ATOM 15537 C C . THR A 1 35 ? -19.077 2.048 1.761 1.00 0.00 35 THR A C 9
ATOM 15538 O O . THR A 1 35 ? -19.500 3.204 1.784 1.00 0.00 35 THR A O 9
ATOM 15549 N N . SER A 1 36 ? -18.011 1.654 2.451 1.00 0.00 36 SER A N 9
ATOM 15550 C CA . SER A 1 36 ? -17.265 2.577 3.298 1.00 0.00 36 SER A CA 9
ATOM 15551 C C . SER A 1 36 ? -16.636 3.691 2.465 1.00 0.00 36 SER A C 9
ATOM 15552 O O . SER A 1 36 ? -16.326 4.765 2.979 1.00 0.00 36 SER A O 9
ATOM 15560 N N . TRP A 1 37 ? -16.452 3.425 1.177 1.00 0.00 37 TRP A N 9
ATOM 15561 C CA . TRP A 1 37 ? -15.861 4.404 0.272 1.00 0.00 37 TRP A CA 9
ATOM 15562 C C . TRP A 1 37 ? -16.844 4.792 -0.827 1.00 0.00 37 TRP A C 9
ATOM 15563 O O . TRP A 1 37 ? -16.445 5.086 -1.954 1.00 0.00 37 TRP A O 9
ATOM 15584 N N . ARG A 1 38 ? -18.130 4.792 -0.492 1.00 0.00 38 ARG A N 9
ATOM 15585 C CA . ARG A 1 38 ? -19.170 5.144 -1.452 1.00 0.00 38 ARG A CA 9
ATOM 15586 C C . ARG A 1 38 ? -19.362 6.656 -1.515 1.00 0.00 38 ARG A C 9
ATOM 15587 O O . ARG A 1 38 ? -19.503 7.229 -2.596 1.00 0.00 38 ARG A O 9
ATOM 15608 N N . SER A 1 39 ? -19.368 7.296 -0.350 1.00 0.00 39 SER A N 9
ATOM 15609 C CA . SER A 1 39 ? -19.548 8.741 -0.273 1.00 0.00 39 SER A CA 9
ATOM 15610 C C . SER A 1 39 ? -18.222 9.465 -0.483 1.00 0.00 39 SER A C 9
ATOM 15611 O O . SER A 1 39 ? -18.162 10.490 -1.161 1.00 0.00 39 SER A O 9
ATOM 15619 N N . GLY A 1 40 ? -17.159 8.924 0.104 1.00 0.00 40 GLY A N 9
ATOM 15620 C CA . GLY A 1 40 ? -15.848 9.531 -0.030 1.00 0.00 40 GLY A CA 9
ATOM 15621 C C . GLY A 1 40 ? -15.198 9.810 1.311 1.00 0.00 40 GLY A C 9
ATOM 15622 O O . GLY A 1 40 ? -13.976 9.731 1.445 1.00 0.00 40 GLY A O 9
ATOM 15626 N N . LEU A 1 41 ? -16.015 10.138 2.305 1.00 0.00 41 LEU A N 9
ATOM 15627 C CA . LEU A 1 41 ? -15.513 10.431 3.643 1.00 0.00 41 LEU A CA 9
ATOM 15628 C C . LEU A 1 41 ? -14.346 9.516 4.000 1.00 0.00 41 LEU A C 9
ATOM 15629 O O . LEU A 1 41 ? -13.317 9.971 4.497 1.00 0.00 41 LEU A O 9
ATOM 15645 N N . ALA A 1 42 ? -14.514 8.223 3.740 1.00 0.00 42 ALA A N 9
ATOM 15646 C CA . ALA A 1 42 ? -13.474 7.244 4.030 1.00 0.00 42 ALA A CA 9
ATOM 15647 C C . ALA A 1 42 ? -12.114 7.726 3.536 1.00 0.00 42 ALA A C 9
ATOM 15648 O O . ALA A 1 42 ? -11.183 7.903 4.323 1.00 0.00 42 ALA A O 9
ATOM 15655 N N . LEU A 1 43 ? -12.005 7.936 2.229 1.00 0.00 43 LEU A N 9
ATOM 15656 C CA . LEU A 1 43 ? -10.757 8.397 1.630 1.00 0.00 43 LEU A CA 9
ATOM 15657 C C . LEU A 1 43 ? -10.382 9.781 2.150 1.00 0.00 43 LEU A C 9
ATOM 15658 O O . LEU A 1 43 ? -9.310 9.968 2.727 1.00 0.00 43 LEU A O 9
ATOM 15674 N N . CYS A 1 44 ? -11.271 10.746 1.945 1.00 0.00 44 CYS A N 9
ATOM 15675 C CA . CYS A 1 44 ? -11.034 12.113 2.395 1.00 0.00 44 CYS A CA 9
ATOM 15676 C C . CYS A 1 44 ? -10.335 12.125 3.750 1.00 0.00 44 CYS A C 9
ATOM 15677 O O . CYS A 1 44 ? -9.553 13.028 4.049 1.00 0.00 44 CYS A O 9
ATOM 15685 N N . ALA A 1 45 ? -10.623 11.118 4.568 1.00 0.00 45 ALA A N 9
ATOM 15686 C CA . ALA A 1 45 ? -10.021 11.013 5.892 1.00 0.00 45 ALA A CA 9
ATOM 15687 C C . ALA A 1 45 ? -8.518 10.776 5.795 1.00 0.00 45 ALA A C 9
ATOM 15688 O O . ALA A 1 45 ? -7.727 11.485 6.418 1.00 0.00 45 ALA A O 9
ATOM 15695 N N . ILE A 1 46 ? -8.131 9.776 5.011 1.00 0.00 46 ILE A N 9
ATOM 15696 C CA . ILE A 1 46 ? -6.722 9.446 4.832 1.00 0.00 46 ILE A CA 9
ATOM 15697 C C . ILE A 1 46 ? -5.924 10.668 4.388 1.00 0.00 46 ILE A C 9
ATOM 15698 O O . ILE A 1 46 ? -4.817 10.907 4.871 1.00 0.00 46 ILE A O 9
ATOM 15714 N N . ILE A 1 47 ? -6.495 11.438 3.468 1.00 0.00 47 ILE A N 9
ATOM 15715 C CA . ILE A 1 47 ? -5.838 12.636 2.962 1.00 0.00 47 ILE A CA 9
ATOM 15716 C C . ILE A 1 47 ? -5.830 13.744 4.010 1.00 0.00 47 ILE A C 9
ATOM 15717 O O . ILE A 1 47 ? -4.771 14.165 4.476 1.00 0.00 47 ILE A O 9
ATOM 15733 N N . HIS A 1 48 ? -7.019 14.211 4.378 1.00 0.00 48 HIS A N 9
ATOM 15734 C CA . HIS A 1 48 ? -7.150 15.268 5.374 1.00 0.00 48 HIS A CA 9
ATOM 15735 C C . HIS A 1 48 ? -6.194 15.038 6.541 1.00 0.00 48 HIS A C 9
ATOM 15736 O O . HIS A 1 48 ? -5.523 15.963 6.998 1.00 0.00 48 HIS A O 9
ATOM 15751 N N . ARG A 1 49 ? -6.137 13.798 7.017 1.00 0.00 49 ARG A N 9
ATOM 15752 C CA . ARG A 1 49 ? -5.265 13.447 8.131 1.00 0.00 49 ARG A CA 9
ATOM 15753 C C . ARG A 1 49 ? -3.909 14.133 7.997 1.00 0.00 49 ARG A C 9
ATOM 15754 O O . ARG A 1 49 ? -3.521 14.935 8.846 1.00 0.00 49 ARG A O 9
ATOM 15775 N N . PHE A 1 50 ? -3.192 13.811 6.925 1.00 0.00 50 PHE A N 9
ATOM 15776 C CA . PHE A 1 50 ? -1.878 14.395 6.680 1.00 0.00 50 PHE A CA 9
ATOM 15777 C C . PHE A 1 50 ? -1.998 15.874 6.325 1.00 0.00 50 PHE A C 9
ATOM 15778 O O . PHE A 1 50 ? -1.277 16.713 6.864 1.00 0.00 50 PHE A O 9
ATOM 15795 N N . ARG A 1 51 ? -2.915 16.185 5.414 1.00 0.00 51 ARG A N 9
ATOM 15796 C CA . ARG A 1 51 ? -3.128 17.562 4.984 1.00 0.00 51 ARG A CA 9
ATOM 15797 C C . ARG A 1 51 ? -4.607 17.931 5.059 1.00 0.00 51 ARG A C 9
ATOM 15798 O O . ARG A 1 51 ? -5.362 17.767 4.100 1.00 0.00 51 ARG A O 9
ATOM 15819 N N . PRO A 1 52 ? -5.032 18.441 6.224 1.00 0.00 52 PRO A N 9
ATOM 15820 C CA . PRO A 1 52 ? -6.423 18.844 6.452 1.00 0.00 52 PRO A CA 9
ATOM 15821 C C . PRO A 1 52 ? -6.804 20.088 5.656 1.00 0.00 52 PRO A C 9
ATOM 15822 O O . PRO A 1 52 ? -7.982 20.417 5.528 1.00 0.00 52 PRO A O 9
ATOM 15833 N N . GLU A 1 53 ? -5.798 20.775 5.123 1.00 0.00 53 GLU A N 9
ATOM 15834 C CA . GLU A 1 53 ? -6.029 21.983 4.341 1.00 0.00 53 GLU A CA 9
ATOM 15835 C C . GLU A 1 53 ? -6.666 21.647 2.995 1.00 0.00 53 GLU A C 9
ATOM 15836 O O . GLU A 1 53 ? -7.550 22.359 2.518 1.00 0.00 53 GLU A O 9
ATOM 15848 N N . LEU A 1 54 ? -6.211 20.556 2.389 1.00 0.00 54 LEU A N 9
ATOM 15849 C CA . LEU A 1 54 ? -6.735 20.123 1.098 1.00 0.00 54 LEU A CA 9
ATOM 15850 C C . LEU A 1 54 ? -8.199 19.714 1.214 1.00 0.00 54 LEU A C 9
ATOM 15851 O O . LEU A 1 54 ? -9.032 20.111 0.399 1.00 0.00 54 LEU A O 9
ATOM 15867 N N . ILE A 1 55 ? -8.507 18.919 2.234 1.00 0.00 55 ILE A N 9
ATOM 15868 C CA . ILE A 1 55 ? -9.871 18.459 2.459 1.00 0.00 55 ILE A CA 9
ATOM 15869 C C . ILE A 1 55 ? -10.344 18.808 3.866 1.00 0.00 55 ILE A C 9
ATOM 15870 O O . ILE A 1 55 ? -9.661 18.525 4.849 1.00 0.00 55 ILE A O 9
ATOM 15886 N N . ASN A 1 56 ? -11.519 19.423 3.953 1.00 0.00 56 ASN A N 9
ATOM 15887 C CA . ASN A 1 56 ? -12.085 19.810 5.241 1.00 0.00 56 ASN A CA 9
ATOM 15888 C C . ASN A 1 56 ? -13.282 18.932 5.595 1.00 0.00 56 ASN A C 9
ATOM 15889 O O . ASN A 1 56 ? -14.431 19.301 5.348 1.00 0.00 56 ASN A O 9
ATOM 15900 N N . PHE A 1 57 ? -13.005 17.770 6.175 1.00 0.00 57 PHE A N 9
ATOM 15901 C CA . PHE A 1 57 ? -14.058 16.838 6.564 1.00 0.00 57 PHE A CA 9
ATOM 15902 C C . PHE A 1 57 ? -15.241 17.581 7.177 1.00 0.00 57 PHE A C 9
ATOM 15903 O O . PHE A 1 57 ? -16.394 17.335 6.822 1.00 0.00 57 PHE A O 9
ATOM 15920 N N . ASP A 1 58 ? -14.948 18.490 8.100 1.00 0.00 58 ASP A N 9
ATOM 15921 C CA . ASP A 1 58 ? -15.986 19.269 8.764 1.00 0.00 58 ASP A CA 9
ATOM 15922 C C . ASP A 1 58 ? -17.093 19.646 7.783 1.00 0.00 58 ASP A C 9
ATOM 15923 O O . ASP A 1 58 ? -18.278 19.542 8.100 1.00 0.00 58 ASP A O 9
ATOM 15932 N N . SER A 1 59 ? -16.698 20.085 6.593 1.00 0.00 59 SER A N 9
ATOM 15933 C CA . SER A 1 59 ? -17.656 20.481 5.568 1.00 0.00 59 SER A CA 9
ATOM 15934 C C . SER A 1 59 ? -18.229 19.259 4.858 1.00 0.00 59 SER A C 9
ATOM 15935 O O . SER A 1 59 ? -19.440 19.156 4.653 1.00 0.00 59 SER A O 9
ATOM 15943 N N . LEU A 1 60 ? -17.352 18.334 4.484 1.00 0.00 60 LEU A N 9
ATOM 15944 C CA . LEU A 1 60 ? -17.769 17.117 3.797 1.00 0.00 60 LEU A CA 9
ATOM 15945 C C . LEU A 1 60 ? -18.902 16.427 4.549 1.00 0.00 60 LEU A C 9
ATOM 15946 O O . LEU A 1 60 ? -18.683 15.808 5.589 1.00 0.00 60 LEU A O 9
ATOM 15962 N N . ASN A 1 61 ? -20.114 16.538 4.015 1.00 0.00 61 ASN A N 9
ATOM 15963 C CA . ASN A 1 61 ? -21.282 15.924 4.636 1.00 0.00 61 ASN A CA 9
ATOM 15964 C C . ASN A 1 61 ? -21.790 14.753 3.800 1.00 0.00 61 ASN A C 9
ATOM 15965 O O . ASN A 1 61 ? -21.706 14.773 2.572 1.00 0.00 61 ASN A O 9
ATOM 15976 N N . GLU A 1 62 ? -22.317 13.736 4.474 1.00 0.00 62 GLU A N 9
ATOM 15977 C CA . GLU A 1 62 ? -22.838 12.557 3.793 1.00 0.00 62 GLU A CA 9
ATOM 15978 C C . GLU A 1 62 ? -23.589 12.949 2.524 1.00 0.00 62 GLU A C 9
ATOM 15979 O O . GLU A 1 62 ? -23.257 12.496 1.428 1.00 0.00 62 GLU A O 9
ATOM 15991 N N . ASP A 1 63 ? -24.603 13.793 2.681 1.00 0.00 63 ASP A N 9
ATOM 15992 C CA . ASP A 1 63 ? -25.402 14.247 1.549 1.00 0.00 63 ASP A CA 9
ATOM 15993 C C . ASP A 1 63 ? -24.508 14.737 0.414 1.00 0.00 63 ASP A C 9
ATOM 15994 O O . ASP A 1 63 ? -24.841 14.586 -0.761 1.00 0.00 63 ASP A O 9
ATOM 16003 N N . ASP A 1 64 ? -23.372 15.324 0.774 1.00 0.00 64 ASP A N 9
ATOM 16004 C CA . ASP A 1 64 ? -22.429 15.836 -0.213 1.00 0.00 64 ASP A CA 9
ATOM 16005 C C . ASP A 1 64 ? -21.508 14.727 -0.712 1.00 0.00 64 ASP A C 9
ATOM 16006 O O . ASP A 1 64 ? -20.294 14.908 -0.800 1.00 0.00 64 ASP A O 9
ATOM 16015 N N . ALA A 1 65 ? -22.094 13.579 -1.034 1.00 0.00 65 ALA A N 9
ATOM 16016 C CA . ALA A 1 65 ? -21.326 12.441 -1.524 1.00 0.00 65 ALA A CA 9
ATOM 16017 C C . ALA A 1 65 ? -20.631 12.773 -2.840 1.00 0.00 65 ALA A C 9
ATOM 16018 O O . ALA A 1 65 ? -19.402 12.800 -2.915 1.00 0.00 65 ALA A O 9
ATOM 16025 N N . VAL A 1 66 ? -21.424 13.026 -3.876 1.00 0.00 66 VAL A N 9
ATOM 16026 C CA . VAL A 1 66 ? -20.884 13.357 -5.189 1.00 0.00 66 VAL A CA 9
ATOM 16027 C C . VAL A 1 66 ? -19.668 14.268 -5.070 1.00 0.00 66 VAL A C 9
ATOM 16028 O O . VAL A 1 66 ? -18.614 13.990 -5.640 1.00 0.00 66 VAL A O 9
ATOM 16041 N N . GLU A 1 67 ? -19.822 15.358 -4.323 1.00 0.00 67 GLU A N 9
ATOM 16042 C CA . GLU A 1 67 ? -18.736 16.310 -4.129 1.00 0.00 67 GLU A CA 9
ATOM 16043 C C . GLU A 1 67 ? -17.580 15.669 -3.366 1.00 0.00 67 GLU A C 9
ATOM 16044 O O . GLU A 1 67 ? -16.417 15.825 -3.735 1.00 0.00 67 GLU A O 9
ATOM 16056 N N . ASN A 1 68 ? -17.910 14.948 -2.300 1.00 0.00 68 ASN A N 9
ATOM 16057 C CA . ASN A 1 68 ? -16.900 14.284 -1.484 1.00 0.00 68 ASN A CA 9
ATOM 16058 C C . ASN A 1 68 ? -15.978 13.430 -2.348 1.00 0.00 68 ASN A C 9
ATOM 16059 O O . ASN A 1 68 ? -14.761 13.609 -2.340 1.00 0.00 68 ASN A O 9
ATOM 16070 N N . ASN A 1 69 ? -16.567 12.501 -3.094 1.00 0.00 69 ASN A N 9
ATOM 16071 C CA . ASN A 1 69 ? -15.798 11.619 -3.964 1.00 0.00 69 ASN A CA 9
ATOM 16072 C C . ASN A 1 69 ? -14.958 12.425 -4.951 1.00 0.00 69 ASN A C 9
ATOM 16073 O O . ASN A 1 69 ? -13.731 12.339 -4.950 1.00 0.00 69 ASN A O 9
ATOM 16084 N N . GLN A 1 70 ? -15.630 13.207 -5.790 1.00 0.00 70 GLN A N 9
ATOM 16085 C CA . GLN A 1 70 ? -14.945 14.028 -6.781 1.00 0.00 70 GLN A CA 9
ATOM 16086 C C . GLN A 1 70 ? -13.775 14.778 -6.153 1.00 0.00 70 GLN A C 9
ATOM 16087 O O . GLN A 1 70 ? -12.690 14.853 -6.731 1.00 0.00 70 GLN A O 9
ATOM 16101 N N . LEU A 1 71 ? -14.002 15.331 -4.967 1.00 0.00 71 LEU A N 9
ATOM 16102 C CA . LEU A 1 71 ? -12.966 16.076 -4.259 1.00 0.00 71 LEU A CA 9
ATOM 16103 C C . LEU A 1 71 ? -11.710 15.229 -4.083 1.00 0.00 71 LEU A C 9
ATOM 16104 O O . LEU A 1 71 ? -10.662 15.529 -4.654 1.00 0.00 71 LEU A O 9
ATOM 16120 N N . ALA A 1 72 ? -11.824 14.168 -3.291 1.00 0.00 72 ALA A N 9
ATOM 16121 C CA . ALA A 1 72 ? -10.699 13.275 -3.043 1.00 0.00 72 ALA A CA 9
ATOM 16122 C C . ALA A 1 72 ? -9.980 12.925 -4.341 1.00 0.00 72 ALA A C 9
ATOM 16123 O O . ALA A 1 72 ? -8.754 13.003 -4.424 1.00 0.00 72 ALA A O 9
ATOM 16130 N N . PHE A 1 73 ? -10.750 12.539 -5.353 1.00 0.00 73 PHE A N 9
ATOM 16131 C CA . PHE A 1 73 ? -10.186 12.175 -6.648 1.00 0.00 73 PHE A CA 9
ATOM 16132 C C . PHE A 1 73 ? -9.378 13.330 -7.233 1.00 0.00 73 PHE A C 9
ATOM 16133 O O . PHE A 1 73 ? -8.265 13.138 -7.723 1.00 0.00 73 PHE A O 9
ATOM 16150 N N . ASP A 1 74 ? -9.948 14.529 -7.179 1.00 0.00 74 ASP A N 9
ATOM 16151 C CA . ASP A 1 74 ? -9.282 15.716 -7.703 1.00 0.00 74 ASP A CA 9
ATOM 16152 C C . ASP A 1 74 ? -7.995 16.001 -6.934 1.00 0.00 74 ASP A C 9
ATOM 16153 O O . ASP A 1 74 ? -6.911 16.054 -7.515 1.00 0.00 74 ASP A O 9
ATOM 16162 N N . VAL A 1 75 ? -8.123 16.186 -5.624 1.00 0.00 75 VAL A N 9
ATOM 16163 C CA . VAL A 1 75 ? -6.971 16.466 -4.776 1.00 0.00 75 VAL A CA 9
ATOM 16164 C C . VAL A 1 75 ? -5.883 15.413 -4.960 1.00 0.00 75 VAL A C 9
ATOM 16165 O O . VAL A 1 75 ? -4.693 15.716 -4.886 1.00 0.00 75 VAL A O 9
ATOM 16178 N N . ALA A 1 76 ? -6.301 14.175 -5.202 1.00 0.00 76 ALA A N 9
ATOM 16179 C CA . ALA A 1 76 ? -5.363 13.077 -5.400 1.00 0.00 76 ALA A CA 9
ATOM 16180 C C . ALA A 1 76 ? -4.720 13.147 -6.781 1.00 0.00 76 ALA A C 9
ATOM 16181 O O . ALA A 1 76 ? -3.544 12.824 -6.944 1.00 0.00 76 ALA A O 9
ATOM 16188 N N . GLU A 1 77 ? -5.499 13.570 -7.771 1.00 0.00 77 GLU A N 9
ATOM 16189 C CA . GLU A 1 77 ? -5.004 13.681 -9.138 1.00 0.00 77 GLU A CA 9
ATOM 16190 C C . GLU A 1 77 ? -4.203 14.966 -9.325 1.00 0.00 77 GLU A C 9
ATOM 16191 O O . GLU A 1 77 ? -3.509 15.138 -10.327 1.00 0.00 77 GLU A O 9
ATOM 16203 N N . ARG A 1 78 ? -4.306 15.867 -8.353 1.00 0.00 78 ARG A N 9
ATOM 16204 C CA . ARG A 1 78 ? -3.594 17.138 -8.410 1.00 0.00 78 ARG A CA 9
ATOM 16205 C C . ARG A 1 78 ? -2.344 17.100 -7.535 1.00 0.00 78 ARG A C 9
ATOM 16206 O O . ARG A 1 78 ? -1.259 17.484 -7.969 1.00 0.00 78 ARG A O 9
ATOM 16227 N N . GLU A 1 79 ? -2.507 16.635 -6.300 1.00 0.00 79 GLU A N 9
ATOM 16228 C CA . GLU A 1 79 ? -1.392 16.549 -5.364 1.00 0.00 79 GLU A CA 9
ATOM 16229 C C . GLU A 1 79 ? -0.560 15.296 -5.622 1.00 0.00 79 GLU A C 9
ATOM 16230 O O . GLU A 1 79 ? 0.651 15.374 -5.835 1.00 0.00 79 GLU A O 9
ATOM 16242 N N . PHE A 1 80 ? -1.218 14.141 -5.602 1.00 0.00 80 PHE A N 9
ATOM 16243 C CA . PHE A 1 80 ? -0.540 12.871 -5.832 1.00 0.00 80 PHE A CA 9
ATOM 16244 C C . PHE A 1 80 ? -0.380 12.603 -7.326 1.00 0.00 80 PHE A C 9
ATOM 16245 O O . PHE A 1 80 ? 0.468 11.813 -7.739 1.00 0.00 80 PHE A O 9
ATOM 16262 N N . GLY A 1 81 ? -1.204 13.266 -8.132 1.00 0.00 81 GLY A N 9
ATOM 16263 C CA . GLY A 1 81 ? -1.140 13.085 -9.570 1.00 0.00 81 GLY A CA 9
ATOM 16264 C C . GLY A 1 81 ? -1.601 11.707 -10.003 1.00 0.00 81 GLY A C 9
ATOM 16265 O O . GLY A 1 81 ? -1.066 11.137 -10.954 1.00 0.00 81 GLY A O 9
ATOM 16269 N N . ILE A 1 82 ? -2.594 11.171 -9.303 1.00 0.00 82 ILE A N 9
ATOM 16270 C CA . ILE A 1 82 ? -3.126 9.851 -9.620 1.00 0.00 82 ILE A CA 9
ATOM 16271 C C . ILE A 1 82 ? -4.511 9.953 -10.249 1.00 0.00 82 ILE A C 9
ATOM 16272 O O . ILE A 1 82 ? -5.435 10.538 -9.684 1.00 0.00 82 ILE A O 9
ATOM 16288 N N . PRO A 1 83 ? -4.661 9.368 -11.447 1.00 0.00 83 PRO A N 9
ATOM 16289 C CA . PRO A 1 83 ? -5.931 9.377 -12.179 1.00 0.00 83 PRO A CA 9
ATOM 16290 C C . PRO A 1 83 ? -6.990 8.506 -11.511 1.00 0.00 83 PRO A C 9
ATOM 16291 O O . PRO A 1 83 ? -6.778 7.323 -11.244 1.00 0.00 83 PRO A O 9
ATOM 16302 N N . PRO A 1 84 ? -8.160 9.102 -11.236 1.00 0.00 84 PRO A N 9
ATOM 16303 C CA . PRO A 1 84 ? -9.276 8.398 -10.598 1.00 0.00 84 PRO A CA 9
ATOM 16304 C C . PRO A 1 84 ? -9.910 7.360 -11.518 1.00 0.00 84 PRO A C 9
ATOM 16305 O O . PRO A 1 84 ? -10.193 7.640 -12.683 1.00 0.00 84 PRO A O 9
ATOM 16316 N N . VAL A 1 85 ? -10.130 6.162 -10.988 1.00 0.00 85 VAL A N 9
ATOM 16317 C CA . VAL A 1 85 ? -10.732 5.082 -11.762 1.00 0.00 85 VAL A CA 9
ATOM 16318 C C . VAL A 1 85 ? -12.195 5.378 -12.072 1.00 0.00 85 VAL A C 9
ATOM 16319 O O . VAL A 1 85 ? -12.730 4.925 -13.085 1.00 0.00 85 VAL A O 9
ATOM 16332 N N . THR A 1 86 ? -12.838 6.142 -11.195 1.00 0.00 86 THR A N 9
ATOM 16333 C CA . THR A 1 86 ? -14.239 6.499 -11.374 1.00 0.00 86 THR A CA 9
ATOM 16334 C C . THR A 1 86 ? -14.479 7.969 -11.049 1.00 0.00 86 THR A C 9
ATOM 16335 O O . THR A 1 86 ? -13.676 8.603 -10.362 1.00 0.00 86 THR A O 9
ATOM 16346 N N . THR A 1 87 ? -15.589 8.507 -11.545 1.00 0.00 87 THR A N 9
ATOM 16347 C CA . THR A 1 87 ? -15.934 9.902 -11.307 1.00 0.00 87 THR A CA 9
ATOM 16348 C C . THR A 1 87 ? -16.854 10.043 -10.099 1.00 0.00 87 THR A C 9
ATOM 16349 O O . THR A 1 87 ? -17.760 9.236 -9.900 1.00 0.00 87 THR A O 9
ATOM 16360 N N . GLY A 1 88 ? -16.615 11.076 -9.296 1.00 0.00 88 GLY A N 9
ATOM 16361 C CA . GLY A 1 88 ? -17.431 11.304 -8.118 1.00 0.00 88 GLY A CA 9
ATOM 16362 C C . GLY A 1 88 ? -18.882 10.923 -8.336 1.00 0.00 88 GLY A C 9
ATOM 16363 O O . GLY A 1 88 ? -19.465 10.186 -7.541 1.00 0.00 88 GLY A O 9
ATOM 16367 N N . LYS A 1 89 ? -19.469 11.427 -9.416 1.00 0.00 89 LYS A N 9
ATOM 16368 C CA . LYS A 1 89 ? -20.861 11.137 -9.738 1.00 0.00 89 LYS A CA 9
ATOM 16369 C C . LYS A 1 89 ? -21.110 9.632 -9.769 1.00 0.00 89 LYS A C 9
ATOM 16370 O O . LYS A 1 89 ? -21.855 9.100 -8.946 1.00 0.00 89 LYS A O 9
ATOM 16389 N N . GLU A 1 90 ? -20.481 8.953 -10.722 1.00 0.00 90 GLU A N 9
ATOM 16390 C CA . GLU A 1 90 ? -20.634 7.509 -10.859 1.00 0.00 90 GLU A CA 9
ATOM 16391 C C . GLU A 1 90 ? -20.410 6.809 -9.522 1.00 0.00 90 GLU A C 9
ATOM 16392 O O . GLU A 1 90 ? -21.178 5.930 -9.132 1.00 0.00 90 GLU A O 9
ATOM 16404 N N . MET A 1 91 ? -19.350 7.205 -8.824 1.00 0.00 91 MET A N 9
ATOM 16405 C CA . MET A 1 91 ? -19.024 6.617 -7.530 1.00 0.00 91 MET A CA 9
ATOM 16406 C C . MET A 1 91 ? -20.251 6.581 -6.624 1.00 0.00 91 MET A C 9
ATOM 16407 O O . MET A 1 91 ? -20.517 5.577 -5.964 1.00 0.00 91 MET A O 9
ATOM 16421 N N . ALA A 1 92 ? -20.994 7.682 -6.598 1.00 0.00 92 ALA A N 9
ATOM 16422 C CA . ALA A 1 92 ? -22.194 7.775 -5.775 1.00 0.00 92 ALA A CA 9
ATOM 16423 C C . ALA A 1 92 ? -23.375 7.081 -6.445 1.00 0.00 92 ALA A C 9
ATOM 16424 O O . ALA A 1 92 ? -24.195 6.450 -5.779 1.00 0.00 92 ALA A O 9
ATOM 16431 N N . SER A 1 93 ? -23.455 7.203 -7.766 1.00 0.00 93 SER A N 9
ATOM 16432 C CA . SER A 1 93 ? -24.539 6.591 -8.526 1.00 0.00 93 SER A CA 9
ATOM 16433 C C . SER A 1 93 ? -24.751 5.142 -8.098 1.00 0.00 93 SER A C 9
ATOM 16434 O O . SER A 1 93 ? -25.791 4.795 -7.539 1.00 0.00 93 SER A O 9
ATOM 16442 N N . ALA A 1 94 ? -23.758 4.301 -8.365 1.00 0.00 94 ALA A N 9
ATOM 16443 C CA . ALA A 1 94 ? -23.833 2.890 -8.006 1.00 0.00 94 ALA A CA 9
ATOM 16444 C C . ALA A 1 94 ? -23.614 2.691 -6.510 1.00 0.00 94 ALA A C 9
ATOM 16445 O O . ALA A 1 94 ? -22.501 2.851 -6.011 1.00 0.00 94 ALA A O 9
ATOM 16452 N N . GLN A 1 95 ? -24.683 2.343 -5.801 1.00 0.00 95 GLN A N 9
ATOM 16453 C CA . GLN A 1 95 ? -24.606 2.124 -4.361 1.00 0.00 95 GLN A CA 9
ATOM 16454 C C . GLN A 1 95 ? -23.369 1.309 -4.000 1.00 0.00 95 GLN A C 9
ATOM 16455 O O . GLN A 1 95 ? -22.538 1.746 -3.205 1.00 0.00 95 GLN A O 9
ATOM 16469 N N . GLU A 1 96 ? -23.255 0.123 -4.589 1.00 0.00 96 GLU A N 9
ATOM 16470 C CA . GLU A 1 96 ? -22.119 -0.753 -4.327 1.00 0.00 96 GLU A CA 9
ATOM 16471 C C . GLU A 1 96 ? -21.181 -0.803 -5.530 1.00 0.00 96 GLU A C 9
ATOM 16472 O O . GLU A 1 96 ? -21.498 -1.378 -6.572 1.00 0.00 96 GLU A O 9
ATOM 16484 N N . PRO A 1 97 ? -20.000 -0.186 -5.385 1.00 0.00 97 PRO A N 9
ATOM 16485 C CA . PRO A 1 97 ? -18.991 -0.145 -6.448 1.00 0.00 97 PRO A CA 9
ATOM 16486 C C . PRO A 1 97 ? -18.359 -1.509 -6.700 1.00 0.00 97 PRO A C 9
ATOM 16487 O O . PRO A 1 97 ? -18.840 -2.528 -6.204 1.00 0.00 97 PRO A O 9
ATOM 16498 N N . ASP A 1 98 ? -17.278 -1.521 -7.472 1.00 0.00 98 ASP A N 9
ATOM 16499 C CA . ASP A 1 98 ? -16.578 -2.761 -7.788 1.00 0.00 98 ASP A CA 9
ATOM 16500 C C . ASP A 1 98 ? -15.486 -3.046 -6.761 1.00 0.00 98 ASP A C 9
ATOM 16501 O O . ASP A 1 98 ? -14.398 -2.473 -6.819 1.00 0.00 98 ASP A O 9
ATOM 16510 N N . LYS A 1 99 ? -15.785 -3.934 -5.819 1.00 0.00 99 LYS A N 9
ATOM 16511 C CA . LYS A 1 99 ? -14.831 -4.296 -4.778 1.00 0.00 99 LYS A CA 9
ATOM 16512 C C . LYS A 1 99 ? -13.405 -4.287 -5.320 1.00 0.00 99 LYS A C 9
ATOM 16513 O O . LYS A 1 99 ? -12.481 -3.813 -4.657 1.00 0.00 99 LYS A O 9
ATOM 16532 N N . LEU A 1 100 ? -13.233 -4.813 -6.527 1.00 0.00 100 LEU A N 9
ATOM 16533 C CA . LEU A 1 100 ? -11.919 -4.864 -7.159 1.00 0.00 100 LEU A CA 9
ATOM 16534 C C . LEU A 1 100 ? -11.431 -3.463 -7.515 1.00 0.00 100 LEU A C 9
ATOM 16535 O O . LEU A 1 100 ? -10.354 -3.044 -7.092 1.00 0.00 100 LEU A O 9
ATOM 16551 N N . SER A 1 101 ? -12.232 -2.743 -8.294 1.00 0.00 101 SER A N 9
ATOM 16552 C CA . SER A 1 101 ? -11.881 -1.389 -8.708 1.00 0.00 101 SER A CA 9
ATOM 16553 C C . SER A 1 101 ? -11.448 -0.550 -7.509 1.00 0.00 101 SER A C 9
ATOM 16554 O O . SER A 1 101 ? -10.528 0.261 -7.606 1.00 0.00 101 SER A O 9
ATOM 16562 N N . MET A 1 102 ? -12.120 -0.751 -6.380 1.00 0.00 102 MET A N 9
ATOM 16563 C CA . MET A 1 102 ? -11.804 -0.014 -5.162 1.00 0.00 102 MET A CA 9
ATOM 16564 C C . MET A 1 102 ? -10.449 -0.438 -4.606 1.00 0.00 102 MET A C 9
ATOM 16565 O O . MET A 1 102 ? -9.595 0.401 -4.319 1.00 0.00 102 MET A O 9
ATOM 16579 N N . VAL A 1 103 ? -10.258 -1.745 -4.456 1.00 0.00 103 VAL A N 9
ATOM 16580 C CA . VAL A 1 103 ? -9.006 -2.280 -3.935 1.00 0.00 103 VAL A CA 9
ATOM 16581 C C . VAL A 1 103 ? -7.827 -1.873 -4.812 1.00 0.00 103 VAL A C 9
ATOM 16582 O O . VAL A 1 103 ? -6.847 -1.308 -4.329 1.00 0.00 103 VAL A O 9
ATOM 16595 N N . MET A 1 104 ? -7.931 -2.164 -6.105 1.00 0.00 104 MET A N 9
ATOM 16596 C CA . MET A 1 104 ? -6.873 -1.828 -7.051 1.00 0.00 104 MET A CA 9
ATOM 16597 C C . MET A 1 104 ? -6.497 -0.353 -6.943 1.00 0.00 104 MET A C 9
ATOM 16598 O O . MET A 1 104 ? -5.320 0.003 -7.010 1.00 0.00 104 MET A O 9
ATOM 16612 N N . TYR A 1 105 ? -7.502 0.499 -6.775 1.00 0.00 105 TYR A N 9
ATOM 16613 C CA . TYR A 1 105 ? -7.276 1.935 -6.661 1.00 0.00 105 TYR A CA 9
ATOM 16614 C C . TYR A 1 105 ? -6.569 2.272 -5.352 1.00 0.00 105 TYR A C 9
ATOM 16615 O O . TYR A 1 105 ? -5.580 3.006 -5.338 1.00 0.00 105 TYR A O 9
ATOM 16633 N N . LEU A 1 106 ? -7.083 1.731 -4.253 1.00 0.00 106 LEU A N 9
ATOM 16634 C CA . LEU A 1 106 ? -6.502 1.973 -2.937 1.00 0.00 106 LEU A CA 9
ATOM 16635 C C . LEU A 1 106 ? -5.016 1.629 -2.927 1.00 0.00 106 LEU A C 9
ATOM 16636 O O . LEU A 1 106 ? -4.201 2.372 -2.379 1.00 0.00 106 LEU A O 9
ATOM 16652 N N . SER A 1 107 ? -4.671 0.500 -3.537 1.00 0.00 107 SER A N 9
ATOM 16653 C CA . SER A 1 107 ? -3.282 0.057 -3.597 1.00 0.00 107 SER A CA 9
ATOM 16654 C C . SER A 1 107 ? -2.348 1.233 -3.867 1.00 0.00 107 SER A C 9
ATOM 16655 O O . SER A 1 107 ? -1.359 1.431 -3.161 1.00 0.00 107 SER A O 9
ATOM 16663 N N . LYS A 1 108 ? -2.669 2.011 -4.894 1.00 0.00 108 LYS A N 9
ATOM 16664 C CA . LYS A 1 108 ? -1.862 3.169 -5.260 1.00 0.00 108 LYS A CA 9
ATOM 16665 C C . LYS A 1 108 ? -1.570 4.036 -4.039 1.00 0.00 108 LYS A C 9
ATOM 16666 O O . LYS A 1 108 ? -0.421 4.399 -3.783 1.00 0.00 108 LYS A O 9
ATOM 16685 N N . PHE A 1 109 ? -2.616 4.364 -3.288 1.00 0.00 109 PHE A N 9
ATOM 16686 C CA . PHE A 1 109 ? -2.471 5.187 -2.093 1.00 0.00 109 PHE A CA 9
ATOM 16687 C C . PHE A 1 109 ? -1.714 4.436 -1.003 1.00 0.00 109 PHE A C 9
ATOM 16688 O O . PHE A 1 109 ? -0.734 4.938 -0.453 1.00 0.00 109 PHE A O 9
ATOM 16705 N N . TYR A 1 110 ? -2.177 3.229 -0.694 1.00 0.00 110 TYR A N 9
ATOM 16706 C CA . TYR A 1 110 ? -1.546 2.409 0.333 1.00 0.00 110 TYR A CA 9
ATOM 16707 C C . TYR A 1 110 ? -0.032 2.376 0.151 1.00 0.00 110 TYR A C 9
ATOM 16708 O O . TYR A 1 110 ? 0.721 2.686 1.073 1.00 0.00 110 TYR A O 9
ATOM 16726 N N . GLU A 1 111 ? 0.406 1.999 -1.047 1.00 0.00 111 GLU A N 9
ATOM 16727 C CA . GLU A 1 111 ? 1.830 1.926 -1.351 1.00 0.00 111 GLU A CA 9
ATOM 16728 C C . GLU A 1 111 ? 2.468 3.311 -1.303 1.00 0.00 111 GLU A C 9
ATOM 16729 O O . GLU A 1 111 ? 3.547 3.491 -0.736 1.00 0.00 111 GLU A O 9
ATOM 16741 N N . LEU A 1 112 ? 1.795 4.287 -1.903 1.00 0.00 112 LEU A N 9
ATOM 16742 C CA . LEU A 1 112 ? 2.296 5.657 -1.931 1.00 0.00 112 LEU A CA 9
ATOM 16743 C C . LEU A 1 112 ? 2.825 6.071 -0.562 1.00 0.00 112 LEU A C 9
ATOM 16744 O O . LEU A 1 112 ? 3.996 6.424 -0.418 1.00 0.00 112 LEU A O 9
ATOM 16760 N N . PHE A 1 113 ? 1.956 6.023 0.442 1.00 0.00 113 PHE A N 9
ATOM 16761 C CA . PHE A 1 113 ? 2.337 6.392 1.801 1.00 0.00 113 PHE A CA 9
ATOM 16762 C C . PHE A 1 113 ? 3.374 5.421 2.358 1.00 0.00 113 PHE A C 9
ATOM 16763 O O . PHE A 1 113 ? 4.407 5.835 2.885 1.00 0.00 113 PHE A O 9
ATOM 16780 N N . ARG A 1 114 ? 3.090 4.128 2.237 1.00 0.00 114 ARG A N 9
ATOM 16781 C CA . ARG A 1 114 ? 3.997 3.098 2.730 1.00 0.00 114 ARG A CA 9
ATOM 16782 C C . ARG A 1 114 ? 5.444 3.435 2.381 1.00 0.00 114 ARG A C 9
ATOM 16783 O O . ARG A 1 114 ? 6.326 3.391 3.237 1.00 0.00 114 ARG A O 9
ATOM 16804 N N . GLY A 1 115 ? 5.679 3.771 1.116 1.00 0.00 115 GLY A N 9
ATOM 16805 C CA . GLY A 1 115 ? 7.020 4.109 0.676 1.00 0.00 115 GLY A CA 9
ATOM 16806 C C . GLY A 1 115 ? 7.203 3.929 -0.818 1.00 0.00 115 GLY A C 9
ATOM 16807 O O . GLY A 1 115 ? 6.713 2.960 -1.399 1.00 0.00 115 GLY A O 9
ATOM 16811 N N . THR A 1 116 ? 7.909 4.866 -1.444 1.00 0.00 116 THR A N 9
ATOM 16812 C CA . THR A 1 116 ? 8.153 4.808 -2.879 1.00 0.00 116 THR A CA 9
ATOM 16813 C C . THR A 1 116 ? 9.049 3.628 -3.238 1.00 0.00 116 THR A C 9
ATOM 16814 O O . THR A 1 116 ? 9.967 3.269 -2.501 1.00 0.00 116 THR A O 9
ATOM 16825 N N . PRO A 1 117 ? 8.779 3.010 -4.397 1.00 0.00 117 PRO A N 9
ATOM 16826 C CA . PRO A 1 117 ? 9.551 1.862 -4.880 1.00 0.00 117 PRO A CA 9
ATOM 16827 C C . PRO A 1 117 ? 10.964 2.250 -5.303 1.00 0.00 117 PRO A C 9
ATOM 16828 O O . PRO A 1 117 ? 11.336 3.423 -5.260 1.00 0.00 117 PRO A O 9
ATOM 16839 N N . LEU A 1 118 ? 11.748 1.258 -5.711 1.00 0.00 118 LEU A N 9
ATOM 16840 C CA . LEU A 1 118 ? 13.121 1.496 -6.143 1.00 0.00 118 LEU A CA 9
ATOM 16841 C C . LEU A 1 118 ? 13.202 2.717 -7.053 1.00 0.00 118 LEU A C 9
ATOM 16842 O O . LEU A 1 118 ? 12.272 3.004 -7.807 1.00 0.00 118 LEU A O 9
ATOM 16858 N N . ARG A 1 119 ? 14.320 3.431 -6.978 1.00 0.00 119 ARG A N 9
ATOM 16859 C CA . ARG A 1 119 ? 14.523 4.621 -7.795 1.00 0.00 119 ARG A CA 9
ATOM 16860 C C . ARG A 1 119 ? 15.997 4.792 -8.151 1.00 0.00 119 ARG A C 9
ATOM 16861 O O . ARG A 1 119 ? 16.879 4.728 -7.294 1.00 0.00 119 ARG A O 9
ATOM 16882 N N . PRO A 1 120 ? 16.272 5.015 -9.444 1.00 0.00 120 PRO A N 9
ATOM 16883 C CA . PRO A 1 120 ? 17.638 5.199 -9.943 1.00 0.00 120 PRO A CA 9
ATOM 16884 C C . PRO A 1 120 ? 18.249 6.519 -9.485 1.00 0.00 120 PRO A C 9
ATOM 16885 O O . PRO A 1 120 ? 17.614 7.294 -8.769 1.00 0.00 120 PRO A O 9
ATOM 16896 N N . VAL A 1 121 ? 19.486 6.770 -9.902 1.00 0.00 121 VAL A N 9
ATOM 16897 C CA . VAL A 1 121 ? 20.182 7.998 -9.536 1.00 0.00 121 VAL A CA 9
ATOM 16898 C C . VAL A 1 121 ? 20.479 8.849 -10.765 1.00 0.00 121 VAL A C 9
ATOM 16899 O O . VAL A 1 121 ? 21.024 8.360 -11.755 1.00 0.00 121 VAL A O 9
ATOM 16912 N N . GLY A 1 1 ? -18.306 -20.128 13.898 1.00 0.00 1 GLY A N 10
ATOM 16913 C CA . GLY A 1 1 ? -18.381 -21.576 13.956 1.00 0.00 1 GLY A CA 10
ATOM 16914 C C . GLY A 1 1 ? -17.558 -22.243 12.871 1.00 0.00 1 GLY A C 10
ATOM 16915 O O . GLY A 1 1 ? -18.094 -22.966 12.032 1.00 0.00 1 GLY A O 10
ATOM 16919 N N . SER A 1 2 ? -16.252 -21.997 12.887 1.00 0.00 2 SER A N 10
ATOM 16920 C CA . SER A 1 2 ? -15.354 -22.574 11.893 1.00 0.00 2 SER A CA 10
ATOM 16921 C C . SER A 1 2 ? -13.919 -22.606 12.411 1.00 0.00 2 SER A C 10
ATOM 16922 O O . SER A 1 2 ? -13.630 -22.115 13.502 1.00 0.00 2 SER A O 10
ATOM 16930 N N . SER A 1 3 ? -13.024 -23.189 11.621 1.00 0.00 3 SER A N 10
ATOM 16931 C CA . SER A 1 3 ? -11.619 -23.290 12.000 1.00 0.00 3 SER A CA 10
ATOM 16932 C C . SER A 1 3 ? -10.793 -22.203 11.318 1.00 0.00 3 SER A C 10
ATOM 16933 O O . SER A 1 3 ? -9.982 -21.533 11.955 1.00 0.00 3 SER A O 10
ATOM 16941 N N . GLY A 1 4 ? -11.006 -22.036 10.016 1.00 0.00 4 GLY A N 10
ATOM 16942 C CA . GLY A 1 4 ? -10.275 -21.031 9.268 1.00 0.00 4 GLY A CA 10
ATOM 16943 C C . GLY A 1 4 ? -9.107 -21.616 8.499 1.00 0.00 4 GLY A C 10
ATOM 16944 O O . GLY A 1 4 ? -8.239 -22.269 9.078 1.00 0.00 4 GLY A O 10
ATOM 16948 N N . SER A 1 5 ? -9.085 -21.383 7.191 1.00 0.00 5 SER A N 10
ATOM 16949 C CA . SER A 1 5 ? -8.018 -21.896 6.340 1.00 0.00 5 SER A CA 10
ATOM 16950 C C . SER A 1 5 ? -7.027 -20.791 5.985 1.00 0.00 5 SER A C 10
ATOM 16951 O O . SER A 1 5 ? -5.815 -20.964 6.115 1.00 0.00 5 SER A O 10
ATOM 16959 N N . SER A 1 6 ? -7.553 -19.656 5.535 1.00 0.00 6 SER A N 10
ATOM 16960 C CA . SER A 1 6 ? -6.716 -18.524 5.157 1.00 0.00 6 SER A CA 10
ATOM 16961 C C . SER A 1 6 ? -6.882 -17.372 6.144 1.00 0.00 6 SER A C 10
ATOM 16962 O O . SER A 1 6 ? -7.999 -16.952 6.443 1.00 0.00 6 SER A O 10
ATOM 16970 N N . GLY A 1 7 ? -5.760 -16.866 6.647 1.00 0.00 7 GLY A N 10
ATOM 16971 C CA . GLY A 1 7 ? -5.802 -15.768 7.595 1.00 0.00 7 GLY A CA 10
ATOM 16972 C C . GLY A 1 7 ? -6.162 -14.449 6.940 1.00 0.00 7 GLY A C 10
ATOM 16973 O O . GLY A 1 7 ? -7.314 -14.229 6.566 1.00 0.00 7 GLY A O 10
ATOM 16977 N N . ASP A 1 8 ? -5.176 -13.570 6.803 1.00 0.00 8 ASP A N 10
ATOM 16978 C CA . ASP A 1 8 ? -5.396 -12.265 6.189 1.00 0.00 8 ASP A CA 10
ATOM 16979 C C . ASP A 1 8 ? -5.588 -12.399 4.681 1.00 0.00 8 ASP A C 10
ATOM 16980 O O . ASP A 1 8 ? -4.774 -13.019 3.995 1.00 0.00 8 ASP A O 10
ATOM 16989 N N . ILE A 1 9 ? -6.668 -11.816 4.173 1.00 0.00 9 ILE A N 10
ATOM 16990 C CA . ILE A 1 9 ? -6.966 -11.870 2.747 1.00 0.00 9 ILE A CA 10
ATOM 16991 C C . ILE A 1 9 ? -6.273 -10.738 1.997 1.00 0.00 9 ILE A C 10
ATOM 16992 O O . ILE A 1 9 ? -6.076 -9.650 2.539 1.00 0.00 9 ILE A O 10
ATOM 17008 N N . ARG A 1 10 ? -5.907 -11.000 0.747 1.00 0.00 10 ARG A N 10
ATOM 17009 C CA . ARG A 1 10 ? -5.237 -10.003 -0.079 1.00 0.00 10 ARG A CA 10
ATOM 17010 C C . ARG A 1 10 ? -5.749 -8.601 0.240 1.00 0.00 10 ARG A C 10
ATOM 17011 O O . ARG A 1 10 ? -4.997 -7.719 0.655 1.00 0.00 10 ARG A O 10
ATOM 17032 N N . PRO A 1 11 ? -7.058 -8.389 0.041 1.00 0.00 11 PRO A N 10
ATOM 17033 C CA . PRO A 1 11 ? -7.700 -7.097 0.300 1.00 0.00 11 PRO A CA 10
ATOM 17034 C C . PRO A 1 11 ? -7.774 -6.775 1.789 1.00 0.00 11 PRO A C 10
ATOM 17035 O O . PRO A 1 11 ? -7.405 -5.682 2.216 1.00 0.00 11 PRO A O 10
ATOM 17046 N N . SER A 1 12 ? -8.253 -7.735 2.574 1.00 0.00 12 SER A N 10
ATOM 17047 C CA . SER A 1 12 ? -8.379 -7.552 4.015 1.00 0.00 12 SER A CA 10
ATOM 17048 C C . SER A 1 12 ? -7.249 -6.680 4.553 1.00 0.00 12 SER A C 10
ATOM 17049 O O . SER A 1 12 ? -7.489 -5.652 5.186 1.00 0.00 12 SER A O 10
ATOM 17057 N N . LYS A 1 13 ? -6.014 -7.099 4.295 1.00 0.00 13 LYS A N 10
ATOM 17058 C CA . LYS A 1 13 ? -4.844 -6.357 4.751 1.00 0.00 13 LYS A CA 10
ATOM 17059 C C . LYS A 1 13 ? -5.029 -4.859 4.529 1.00 0.00 13 LYS A C 10
ATOM 17060 O O . LYS A 1 13 ? -5.009 -4.074 5.478 1.00 0.00 13 LYS A O 10
ATOM 17079 N N . LEU A 1 14 ? -5.209 -4.470 3.272 1.00 0.00 14 LEU A N 10
ATOM 17080 C CA . LEU A 1 14 ? -5.399 -3.065 2.926 1.00 0.00 14 LEU A CA 10
ATOM 17081 C C . LEU A 1 14 ? -6.389 -2.400 3.877 1.00 0.00 14 LEU A C 10
ATOM 17082 O O . LEU A 1 14 ? -6.121 -1.326 4.417 1.00 0.00 14 LEU A O 10
ATOM 17098 N N . LEU A 1 15 ? -7.533 -3.045 4.078 1.00 0.00 15 LEU A N 10
ATOM 17099 C CA . LEU A 1 15 ? -8.563 -2.516 4.966 1.00 0.00 15 LEU A CA 10
ATOM 17100 C C . LEU A 1 15 ? -7.978 -2.163 6.329 1.00 0.00 15 LEU A C 10
ATOM 17101 O O . LEU A 1 15 ? -8.133 -1.040 6.812 1.00 0.00 15 LEU A O 10
ATOM 17117 N N . THR A 1 16 ? -7.302 -3.127 6.946 1.00 0.00 16 THR A N 10
ATOM 17118 C CA . THR A 1 16 ? -6.693 -2.918 8.253 1.00 0.00 16 THR A CA 10
ATOM 17119 C C . THR A 1 16 ? -6.010 -1.557 8.330 1.00 0.00 16 THR A C 10
ATOM 17120 O O . THR A 1 16 ? -6.310 -0.751 9.210 1.00 0.00 16 THR A O 10
ATOM 17131 N N . TRP A 1 17 ? -5.092 -1.308 7.403 1.00 0.00 17 TRP A N 10
ATOM 17132 C CA . TRP A 1 17 ? -4.367 -0.043 7.366 1.00 0.00 17 TRP A CA 10
ATOM 17133 C C . TRP A 1 17 ? -5.332 1.137 7.360 1.00 0.00 17 TRP A C 10
ATOM 17134 O O . TRP A 1 17 ? -5.261 2.013 8.224 1.00 0.00 17 TRP A O 10
ATOM 17155 N N . CYS A 1 18 ? -6.233 1.155 6.385 1.00 0.00 18 CYS A N 10
ATOM 17156 C CA . CYS A 1 18 ? -7.213 2.229 6.268 1.00 0.00 18 CYS A CA 10
ATOM 17157 C C . CYS A 1 18 ? -7.946 2.443 7.588 1.00 0.00 18 CYS A C 10
ATOM 17158 O O . CYS A 1 18 ? -8.121 3.577 8.035 1.00 0.00 18 CYS A O 10
ATOM 17166 N N . GLN A 1 19 ? -8.372 1.347 8.206 1.00 0.00 19 GLN A N 10
ATOM 17167 C CA . GLN A 1 19 ? -9.089 1.415 9.475 1.00 0.00 19 GLN A CA 10
ATOM 17168 C C . GLN A 1 19 ? -8.283 2.188 10.514 1.00 0.00 19 GLN A C 10
ATOM 17169 O O . GLN A 1 19 ? -8.783 3.136 11.120 1.00 0.00 19 GLN A O 10
ATOM 17183 N N . GLN A 1 20 ? -7.035 1.777 10.713 1.00 0.00 20 GLN A N 10
ATOM 17184 C CA . GLN A 1 20 ? -6.161 2.431 11.680 1.00 0.00 20 GLN A CA 10
ATOM 17185 C C . GLN A 1 20 ? -6.089 3.932 11.420 1.00 0.00 20 GLN A C 10
ATOM 17186 O O . GLN A 1 20 ? -6.373 4.739 12.305 1.00 0.00 20 GLN A O 10
ATOM 17200 N N . GLN A 1 21 ? -5.707 4.299 10.201 1.00 0.00 21 GLN A N 10
ATOM 17201 C CA . GLN A 1 21 ? -5.596 5.704 9.826 1.00 0.00 21 GLN A CA 10
ATOM 17202 C C . GLN A 1 21 ? -6.878 6.459 10.160 1.00 0.00 21 GLN A C 10
ATOM 17203 O O . GLN A 1 21 ? -6.845 7.502 10.814 1.00 0.00 21 GLN A O 10
ATOM 17217 N N . THR A 1 22 ? -8.009 5.926 9.707 1.00 0.00 22 THR A N 10
ATOM 17218 C CA . THR A 1 22 ? -9.302 6.550 9.956 1.00 0.00 22 THR A CA 10
ATOM 17219 C C . THR A 1 22 ? -10.072 5.805 11.040 1.00 0.00 22 THR A C 10
ATOM 17220 O O . THR A 1 22 ? -11.266 5.544 10.897 1.00 0.00 22 THR A O 10
ATOM 17231 N N . GLU A 1 23 ? -9.381 5.467 12.124 1.00 0.00 23 GLU A N 10
ATOM 17232 C CA . GLU A 1 23 ? -10.002 4.752 13.233 1.00 0.00 23 GLU A CA 10
ATOM 17233 C C . GLU A 1 23 ? -10.529 5.726 14.283 1.00 0.00 23 GLU A C 10
ATOM 17234 O O . GLU A 1 23 ? -11.368 5.371 15.109 1.00 0.00 23 GLU A O 10
ATOM 17246 N N . GLY A 1 24 ? -10.028 6.957 14.243 1.00 0.00 24 GLY A N 10
ATOM 17247 C CA . GLY A 1 24 ? -10.458 7.964 15.196 1.00 0.00 24 GLY A CA 10
ATOM 17248 C C . GLY A 1 24 ? -11.274 9.065 14.547 1.00 0.00 24 GLY A C 10
ATOM 17249 O O . GLY A 1 24 ? -11.313 10.192 15.041 1.00 0.00 24 GLY A O 10
ATOM 17253 N N . TYR A 1 25 ? -11.926 8.739 13.436 1.00 0.00 25 TYR A N 10
ATOM 17254 C CA . TYR A 1 25 ? -12.741 9.710 12.716 1.00 0.00 25 TYR A CA 10
ATOM 17255 C C . TYR A 1 25 ? -14.215 9.562 13.083 1.00 0.00 25 TYR A C 10
ATOM 17256 O O . TYR A 1 25 ? -14.720 8.449 13.227 1.00 0.00 25 TYR A O 10
ATOM 17274 N N . GLN A 1 26 ? -14.898 10.692 13.230 1.00 0.00 26 GLN A N 10
ATOM 17275 C CA . GLN A 1 26 ? -16.313 10.689 13.580 1.00 0.00 26 GLN A CA 10
ATOM 17276 C C . GLN A 1 26 ? -17.172 10.338 12.369 1.00 0.00 26 GLN A C 10
ATOM 17277 O O . GLN A 1 26 ? -16.923 10.812 11.260 1.00 0.00 26 GLN A O 10
ATOM 17291 N N . HIS A 1 27 ? -18.184 9.504 12.589 1.00 0.00 27 HIS A N 10
ATOM 17292 C CA . HIS A 1 27 ? -19.080 9.090 11.516 1.00 0.00 27 HIS A CA 10
ATOM 17293 C C . HIS A 1 27 ? -18.310 8.367 10.414 1.00 0.00 27 HIS A C 10
ATOM 17294 O O . HIS A 1 27 ? -18.688 8.417 9.243 1.00 0.00 27 HIS A O 10
ATOM 17309 N N . VAL A 1 28 ? -17.228 7.696 10.797 1.00 0.00 28 VAL A N 10
ATOM 17310 C CA . VAL A 1 28 ? -16.406 6.964 9.842 1.00 0.00 28 VAL A CA 10
ATOM 17311 C C . VAL A 1 28 ? -16.173 5.529 10.304 1.00 0.00 28 VAL A C 10
ATOM 17312 O O . VAL A 1 28 ? -15.271 5.260 11.096 1.00 0.00 28 VAL A O 10
ATOM 17325 N N . ASN A 1 29 ? -16.994 4.612 9.802 1.00 0.00 29 ASN A N 10
ATOM 17326 C CA . ASN A 1 29 ? -16.878 3.204 10.164 1.00 0.00 29 ASN A CA 10
ATOM 17327 C C . ASN A 1 29 ? -16.468 2.365 8.957 1.00 0.00 29 ASN A C 10
ATOM 17328 O O . ASN A 1 29 ? -17.317 1.855 8.225 1.00 0.00 29 ASN A O 10
ATOM 17339 N N . VAL A 1 30 ? -15.162 2.225 8.757 1.00 0.00 30 VAL A N 10
ATOM 17340 C CA . VAL A 1 30 ? -14.639 1.446 7.640 1.00 0.00 30 VAL A CA 10
ATOM 17341 C C . VAL A 1 30 ? -14.831 -0.048 7.874 1.00 0.00 30 VAL A C 10
ATOM 17342 O O . VAL A 1 30 ? -14.080 -0.673 8.623 1.00 0.00 30 VAL A O 10
ATOM 17355 N N . THR A 1 31 ? -15.845 -0.616 7.228 1.00 0.00 31 THR A N 10
ATOM 17356 C CA . THR A 1 31 ? -16.138 -2.037 7.366 1.00 0.00 31 THR A CA 10
ATOM 17357 C C . THR A 1 31 ? -15.812 -2.793 6.083 1.00 0.00 31 THR A C 10
ATOM 17358 O O . THR A 1 31 ? -15.311 -3.917 6.123 1.00 0.00 31 THR A O 10
ATOM 17369 N N . ASP A 1 32 ? -16.098 -2.169 4.945 1.00 0.00 32 ASP A N 10
ATOM 17370 C CA . ASP A 1 32 ? -15.833 -2.782 3.649 1.00 0.00 32 ASP A CA 10
ATOM 17371 C C . ASP A 1 32 ? -15.146 -1.794 2.711 1.00 0.00 32 ASP A C 10
ATOM 17372 O O . ASP A 1 32 ? -14.991 -0.617 3.037 1.00 0.00 32 ASP A O 10
ATOM 17381 N N . LEU A 1 33 ? -14.736 -2.281 1.545 1.00 0.00 33 LEU A N 10
ATOM 17382 C CA . LEU A 1 33 ? -14.064 -1.442 0.559 1.00 0.00 33 LEU A CA 10
ATOM 17383 C C . LEU A 1 33 ? -14.978 -1.159 -0.629 1.00 0.00 33 LEU A C 10
ATOM 17384 O O . LEU A 1 33 ? -14.518 -1.020 -1.762 1.00 0.00 33 LEU A O 10
ATOM 17400 N N . THR A 1 34 ? -16.278 -1.073 -0.361 1.00 0.00 34 THR A N 10
ATOM 17401 C CA . THR A 1 34 ? -17.257 -0.805 -1.407 1.00 0.00 34 THR A CA 10
ATOM 17402 C C . THR A 1 34 ? -18.226 0.294 -0.985 1.00 0.00 34 THR A C 10
ATOM 17403 O O . THR A 1 34 ? -18.360 1.313 -1.663 1.00 0.00 34 THR A O 10
ATOM 17414 N N . THR A 1 35 ? -18.901 0.081 0.141 1.00 0.00 35 THR A N 10
ATOM 17415 C CA . THR A 1 35 ? -19.858 1.054 0.653 1.00 0.00 35 THR A CA 10
ATOM 17416 C C . THR A 1 35 ? -19.158 2.140 1.462 1.00 0.00 35 THR A C 10
ATOM 17417 O O . THR A 1 35 ? -19.526 3.312 1.393 1.00 0.00 35 THR A O 10
ATOM 17428 N N . SER A 1 36 ? -18.148 1.742 2.229 1.00 0.00 36 SER A N 10
ATOM 17429 C CA . SER A 1 36 ? -17.399 2.682 3.054 1.00 0.00 36 SER A CA 10
ATOM 17430 C C . SER A 1 36 ? -16.749 3.762 2.194 1.00 0.00 36 SER A C 10
ATOM 17431 O O . SER A 1 36 ? -16.510 4.878 2.655 1.00 0.00 36 SER A O 10
ATOM 17439 N N . TRP A 1 37 ? -16.465 3.420 0.943 1.00 0.00 37 TRP A N 10
ATOM 17440 C CA . TRP A 1 37 ? -15.842 4.360 0.017 1.00 0.00 37 TRP A CA 10
ATOM 17441 C C . TRP A 1 37 ? -16.819 4.773 -1.079 1.00 0.00 37 TRP A C 10
ATOM 17442 O O . TRP A 1 37 ? -16.411 5.123 -2.186 1.00 0.00 37 TRP A O 10
ATOM 17463 N N . ARG A 1 38 ? -18.109 4.730 -0.762 1.00 0.00 38 ARG A N 10
ATOM 17464 C CA . ARG A 1 38 ? -19.143 5.099 -1.721 1.00 0.00 38 ARG A CA 10
ATOM 17465 C C . ARG A 1 38 ? -19.361 6.609 -1.731 1.00 0.00 38 ARG A C 10
ATOM 17466 O O . ARG A 1 38 ? -19.589 7.206 -2.783 1.00 0.00 38 ARG A O 10
ATOM 17487 N N . SER A 1 39 ? -19.289 7.220 -0.553 1.00 0.00 39 SER A N 10
ATOM 17488 C CA . SER A 1 39 ? -19.483 8.660 -0.426 1.00 0.00 39 SER A CA 10
ATOM 17489 C C . SER A 1 39 ? -18.162 9.403 -0.600 1.00 0.00 39 SER A C 10
ATOM 17490 O O . SER A 1 39 ? -18.088 10.401 -1.315 1.00 0.00 39 SER A O 10
ATOM 17498 N N . GLY A 1 40 ? -17.120 8.907 0.060 1.00 0.00 40 GLY A N 10
ATOM 17499 C CA . GLY A 1 40 ? -15.815 9.536 -0.034 1.00 0.00 40 GLY A CA 10
ATOM 17500 C C . GLY A 1 40 ? -15.204 9.809 1.326 1.00 0.00 40 GLY A C 10
ATOM 17501 O O . GLY A 1 40 ? -13.983 9.763 1.487 1.00 0.00 40 GLY A O 10
ATOM 17505 N N . LEU A 1 41 ? -16.052 10.097 2.307 1.00 0.00 41 LEU A N 10
ATOM 17506 C CA . LEU A 1 41 ? -15.588 10.381 3.661 1.00 0.00 41 LEU A CA 10
ATOM 17507 C C . LEU A 1 41 ? -14.429 9.466 4.042 1.00 0.00 41 LEU A C 10
ATOM 17508 O O . LEU A 1 41 ? -13.463 9.900 4.670 1.00 0.00 41 LEU A O 10
ATOM 17524 N N . ALA A 1 42 ? -14.531 8.198 3.657 1.00 0.00 42 ALA A N 10
ATOM 17525 C CA . ALA A 1 42 ? -13.489 7.223 3.955 1.00 0.00 42 ALA A CA 10
ATOM 17526 C C . ALA A 1 42 ? -12.123 7.722 3.497 1.00 0.00 42 ALA A C 10
ATOM 17527 O O . ALA A 1 42 ? -11.232 7.962 4.313 1.00 0.00 42 ALA A O 10
ATOM 17534 N N . LEU A 1 43 ? -11.963 7.876 2.187 1.00 0.00 43 LEU A N 10
ATOM 17535 C CA . LEU A 1 43 ? -10.704 8.347 1.620 1.00 0.00 43 LEU A CA 10
ATOM 17536 C C . LEU A 1 43 ? -10.365 9.743 2.130 1.00 0.00 43 LEU A C 10
ATOM 17537 O O . LEU A 1 43 ? -9.283 9.970 2.673 1.00 0.00 43 LEU A O 10
ATOM 17553 N N . CYS A 1 44 ? -11.296 10.674 1.954 1.00 0.00 44 CYS A N 10
ATOM 17554 C CA . CYS A 1 44 ? -11.096 12.049 2.399 1.00 0.00 44 CYS A CA 10
ATOM 17555 C C . CYS A 1 44 ? -10.425 12.086 3.768 1.00 0.00 44 CYS A C 10
ATOM 17556 O O . CYS A 1 44 ? -9.542 12.907 4.016 1.00 0.00 44 CYS A O 10
ATOM 17564 N N . ALA A 1 45 ? -10.850 11.191 4.654 1.00 0.00 45 ALA A N 10
ATOM 17565 C CA . ALA A 1 45 ? -10.290 11.120 5.998 1.00 0.00 45 ALA A CA 10
ATOM 17566 C C . ALA A 1 45 ? -8.784 10.884 5.953 1.00 0.00 45 ALA A C 10
ATOM 17567 O O . ALA A 1 45 ? -8.013 11.610 6.581 1.00 0.00 45 ALA A O 10
ATOM 17574 N N . ILE A 1 46 ? -8.372 9.863 5.208 1.00 0.00 46 ILE A N 10
ATOM 17575 C CA . ILE A 1 46 ? -6.958 9.532 5.082 1.00 0.00 46 ILE A CA 10
ATOM 17576 C C . ILE A 1 46 ? -6.146 10.747 4.647 1.00 0.00 46 ILE A C 10
ATOM 17577 O O . ILE A 1 46 ? -5.166 11.116 5.297 1.00 0.00 46 ILE A O 10
ATOM 17593 N N . ILE A 1 47 ? -6.559 11.365 3.547 1.00 0.00 47 ILE A N 10
ATOM 17594 C CA . ILE A 1 47 ? -5.871 12.541 3.027 1.00 0.00 47 ILE A CA 10
ATOM 17595 C C . ILE A 1 47 ? -5.781 13.637 4.083 1.00 0.00 47 ILE A C 10
ATOM 17596 O O . ILE A 1 47 ? -4.689 14.080 4.442 1.00 0.00 47 ILE A O 10
ATOM 17612 N N . HIS A 1 48 ? -6.935 14.069 4.580 1.00 0.00 48 HIS A N 10
ATOM 17613 C CA . HIS A 1 48 ? -6.987 15.112 5.598 1.00 0.00 48 HIS A CA 10
ATOM 17614 C C . HIS A 1 48 ? -5.986 14.831 6.715 1.00 0.00 48 HIS A C 10
ATOM 17615 O O . HIS A 1 48 ? -5.263 15.725 7.153 1.00 0.00 48 HIS A O 10
ATOM 17630 N N . ARG A 1 49 ? -5.952 13.583 7.172 1.00 0.00 49 ARG A N 10
ATOM 17631 C CA . ARG A 1 49 ? -5.041 13.185 8.239 1.00 0.00 49 ARG A CA 10
ATOM 17632 C C . ARG A 1 49 ? -3.658 13.795 8.029 1.00 0.00 49 ARG A C 10
ATOM 17633 O O . ARG A 1 49 ? -3.198 14.607 8.832 1.00 0.00 49 ARG A O 10
ATOM 17654 N N . PHE A 1 50 ? -3.001 13.397 6.945 1.00 0.00 50 PHE A N 10
ATOM 17655 C CA . PHE A 1 50 ? -1.669 13.902 6.630 1.00 0.00 50 PHE A CA 10
ATOM 17656 C C . PHE A 1 50 ? -1.707 15.404 6.364 1.00 0.00 50 PHE A C 10
ATOM 17657 O O . PHE A 1 50 ? -0.920 16.165 6.927 1.00 0.00 50 PHE A O 10
ATOM 17674 N N . ARG A 1 51 ? -2.626 15.823 5.500 1.00 0.00 51 ARG A N 10
ATOM 17675 C CA . ARG A 1 51 ? -2.766 17.233 5.157 1.00 0.00 51 ARG A CA 10
ATOM 17676 C C . ARG A 1 51 ? -4.226 17.668 5.230 1.00 0.00 51 ARG A C 10
ATOM 17677 O O . ARG A 1 51 ? -4.973 17.589 4.254 1.00 0.00 51 ARG A O 10
ATOM 17698 N N . PRO A 1 52 ? -4.645 18.139 6.414 1.00 0.00 52 PRO A N 10
ATOM 17699 C CA . PRO A 1 52 ? -6.019 18.596 6.644 1.00 0.00 52 PRO A CA 10
ATOM 17700 C C . PRO A 1 52 ? -6.328 19.895 5.907 1.00 0.00 52 PRO A C 10
ATOM 17701 O O . PRO A 1 52 ? -7.474 20.341 5.871 1.00 0.00 52 PRO A O 10
ATOM 17712 N N . GLU A 1 53 ? -5.298 20.498 5.321 1.00 0.00 53 GLU A N 10
ATOM 17713 C CA . GLU A 1 53 ? -5.461 21.746 4.586 1.00 0.00 53 GLU A CA 10
ATOM 17714 C C . GLU A 1 53 ? -6.113 21.498 3.229 1.00 0.00 53 GLU A C 10
ATOM 17715 O O . GLU A 1 53 ? -6.890 22.319 2.741 1.00 0.00 53 GLU A O 10
ATOM 17727 N N . LEU A 1 54 ? -5.790 20.360 2.624 1.00 0.00 54 LEU A N 10
ATOM 17728 C CA . LEU A 1 54 ? -6.342 20.001 1.323 1.00 0.00 54 LEU A CA 10
ATOM 17729 C C . LEU A 1 54 ? -7.822 19.651 1.437 1.00 0.00 54 LEU A C 10
ATOM 17730 O O . LEU A 1 54 ? -8.647 20.139 0.664 1.00 0.00 54 LEU A O 10
ATOM 17746 N N . ILE A 1 55 ? -8.151 18.805 2.407 1.00 0.00 55 ILE A N 10
ATOM 17747 C CA . ILE A 1 55 ? -9.532 18.392 2.625 1.00 0.00 55 ILE A CA 10
ATOM 17748 C C . ILE A 1 55 ? -9.976 18.687 4.054 1.00 0.00 55 ILE A C 10
ATOM 17749 O O . ILE A 1 55 ? -9.215 18.496 5.002 1.00 0.00 55 ILE A O 10
ATOM 17765 N N . ASN A 1 56 ? -11.212 19.152 4.200 1.00 0.00 56 ASN A N 10
ATOM 17766 C CA . ASN A 1 56 ? -11.758 19.472 5.514 1.00 0.00 56 ASN A CA 10
ATOM 17767 C C . ASN A 1 56 ? -12.980 18.611 5.820 1.00 0.00 56 ASN A C 10
ATOM 17768 O O . ASN A 1 56 ? -14.100 18.943 5.431 1.00 0.00 56 ASN A O 10
ATOM 17779 N N . PHE A 1 57 ? -12.756 17.504 6.520 1.00 0.00 57 PHE A N 10
ATOM 17780 C CA . PHE A 1 57 ? -13.838 16.594 6.878 1.00 0.00 57 PHE A CA 10
ATOM 17781 C C . PHE A 1 57 ? -15.018 17.359 7.470 1.00 0.00 57 PHE A C 10
ATOM 17782 O O . PHE A 1 57 ? -16.173 17.100 7.132 1.00 0.00 57 PHE A O 10
ATOM 17799 N N . ASP A 1 58 ? -14.719 18.303 8.356 1.00 0.00 58 ASP A N 10
ATOM 17800 C CA . ASP A 1 58 ? -15.754 19.107 8.996 1.00 0.00 58 ASP A CA 10
ATOM 17801 C C . ASP A 1 58 ? -16.721 19.671 7.960 1.00 0.00 58 ASP A C 10
ATOM 17802 O O . ASP A 1 58 ? -17.924 19.765 8.206 1.00 0.00 58 ASP A O 10
ATOM 17811 N N . SER A 1 59 ? -16.187 20.047 6.802 1.00 0.00 59 SER A N 10
ATOM 17812 C CA . SER A 1 59 ? -17.003 20.608 5.731 1.00 0.00 59 SER A CA 10
ATOM 17813 C C . SER A 1 59 ? -17.674 19.501 4.924 1.00 0.00 59 SER A C 10
ATOM 17814 O O . SER A 1 59 ? -18.839 19.614 4.540 1.00 0.00 59 SER A O 10
ATOM 17822 N N . LEU A 1 60 ? -16.930 18.430 4.668 1.00 0.00 60 LEU A N 10
ATOM 17823 C CA . LEU A 1 60 ? -17.452 17.300 3.906 1.00 0.00 60 LEU A CA 10
ATOM 17824 C C . LEU A 1 60 ? -18.769 16.807 4.497 1.00 0.00 60 LEU A C 10
ATOM 17825 O O . LEU A 1 60 ? -18.821 16.377 5.648 1.00 0.00 60 LEU A O 10
ATOM 17841 N N . ASN A 1 61 ? -19.830 16.869 3.699 1.00 0.00 61 ASN A N 10
ATOM 17842 C CA . ASN A 1 61 ? -21.147 16.427 4.142 1.00 0.00 61 ASN A CA 10
ATOM 17843 C C . ASN A 1 61 ? -21.477 15.049 3.575 1.00 0.00 61 ASN A C 10
ATOM 17844 O O . ASN A 1 61 ? -21.555 14.870 2.361 1.00 0.00 61 ASN A O 10
ATOM 17855 N N . GLU A 1 62 ? -21.671 14.081 4.465 1.00 0.00 62 GLU A N 10
ATOM 17856 C CA . GLU A 1 62 ? -21.992 12.719 4.053 1.00 0.00 62 GLU A CA 10
ATOM 17857 C C . GLU A 1 62 ? -22.975 12.722 2.885 1.00 0.00 62 GLU A C 10
ATOM 17858 O O . GLU A 1 62 ? -22.764 12.041 1.882 1.00 0.00 62 GLU A O 10
ATOM 17870 N N . ASP A 1 63 ? -24.048 13.492 3.025 1.00 0.00 63 ASP A N 10
ATOM 17871 C CA . ASP A 1 63 ? -25.063 13.585 1.982 1.00 0.00 63 ASP A CA 10
ATOM 17872 C C . ASP A 1 63 ? -24.459 14.101 0.680 1.00 0.00 63 ASP A C 10
ATOM 17873 O O . ASP A 1 63 ? -24.873 13.703 -0.409 1.00 0.00 63 ASP A O 10
ATOM 17882 N N . ASP A 1 64 ? -23.480 14.991 0.800 1.00 0.00 64 ASP A N 10
ATOM 17883 C CA . ASP A 1 64 ? -22.819 15.562 -0.368 1.00 0.00 64 ASP A CA 10
ATOM 17884 C C . ASP A 1 64 ? -21.736 14.624 -0.893 1.00 0.00 64 ASP A C 10
ATOM 17885 O O . ASP A 1 64 ? -20.600 15.038 -1.122 1.00 0.00 64 ASP A O 10
ATOM 17894 N N . ALA A 1 65 ? -22.097 13.358 -1.079 1.00 0.00 65 ALA A N 10
ATOM 17895 C CA . ALA A 1 65 ? -21.157 12.362 -1.578 1.00 0.00 65 ALA A CA 10
ATOM 17896 C C . ALA A 1 65 ? -20.560 12.790 -2.914 1.00 0.00 65 ALA A C 10
ATOM 17897 O O . ALA A 1 65 ? -19.350 12.981 -3.032 1.00 0.00 65 ALA A O 10
ATOM 17904 N N . VAL A 1 66 ? -21.418 12.939 -3.919 1.00 0.00 66 VAL A N 10
ATOM 17905 C CA . VAL A 1 66 ? -20.975 13.345 -5.248 1.00 0.00 66 VAL A CA 10
ATOM 17906 C C . VAL A 1 66 ? -19.820 14.336 -5.163 1.00 0.00 66 VAL A C 10
ATOM 17907 O O . VAL A 1 66 ? -18.810 14.187 -5.851 1.00 0.00 66 VAL A O 10
ATOM 17920 N N . GLU A 1 67 ? -19.976 15.347 -4.314 1.00 0.00 67 GLU A N 10
ATOM 17921 C CA . GLU A 1 67 ? -18.945 16.363 -4.140 1.00 0.00 67 GLU A CA 10
ATOM 17922 C C . GLU A 1 67 ? -17.762 15.809 -3.351 1.00 0.00 67 GLU A C 10
ATOM 17923 O O . GLU A 1 67 ? -16.607 16.011 -3.721 1.00 0.00 67 GLU A O 10
ATOM 17935 N N . ASN A 1 68 ? -18.062 15.111 -2.260 1.00 0.00 68 ASN A N 10
ATOM 17936 C CA . ASN A 1 68 ? -17.024 14.528 -1.417 1.00 0.00 68 ASN A CA 10
ATOM 17937 C C . ASN A 1 68 ? -16.018 13.746 -2.255 1.00 0.00 68 ASN A C 10
ATOM 17938 O O . ASN A 1 68 ? -14.823 14.038 -2.241 1.00 0.00 68 ASN A O 10
ATOM 17949 N N . ASN A 1 69 ? -16.511 12.750 -2.985 1.00 0.00 69 ASN A N 10
ATOM 17950 C CA . ASN A 1 69 ? -15.655 11.925 -3.830 1.00 0.00 69 ASN A CA 10
ATOM 17951 C C . ASN A 1 69 ? -14.890 12.784 -4.833 1.00 0.00 69 ASN A C 10
ATOM 17952 O O . ASN A 1 69 ? -13.674 12.941 -4.730 1.00 0.00 69 ASN A O 10
ATOM 17963 N N . GLN A 1 70 ? -15.613 13.338 -5.801 1.00 0.00 70 GLN A N 10
ATOM 17964 C CA . GLN A 1 70 ? -15.002 14.180 -6.822 1.00 0.00 70 GLN A CA 10
ATOM 17965 C C . GLN A 1 70 ? -13.875 15.022 -6.232 1.00 0.00 70 GLN A C 10
ATOM 17966 O O . GLN A 1 70 ? -12.816 15.176 -6.842 1.00 0.00 70 GLN A O 10
ATOM 17980 N N . LEU A 1 71 ? -14.110 15.565 -5.043 1.00 0.00 71 LEU A N 10
ATOM 17981 C CA . LEU A 1 71 ? -13.115 16.391 -4.369 1.00 0.00 71 LEU A CA 10
ATOM 17982 C C . LEU A 1 71 ? -11.836 15.601 -4.109 1.00 0.00 71 LEU A C 10
ATOM 17983 O O . LEU A 1 71 ? -10.758 15.978 -4.567 1.00 0.00 71 LEU A O 10
ATOM 17999 N N . ALA A 1 72 ? -11.966 14.502 -3.373 1.00 0.00 72 ALA A N 10
ATOM 18000 C CA . ALA A 1 72 ? -10.822 13.656 -3.056 1.00 0.00 72 ALA A CA 10
ATOM 18001 C C . ALA A 1 72 ? -10.072 13.251 -4.320 1.00 0.00 72 ALA A C 10
ATOM 18002 O O . ALA A 1 72 ? -8.841 13.283 -4.362 1.00 0.00 72 ALA A O 10
ATOM 18009 N N . PHE A 1 73 ? -10.820 12.868 -5.350 1.00 0.00 73 PHE A N 10
ATOM 18010 C CA . PHE A 1 73 ? -10.225 12.454 -6.615 1.00 0.00 73 PHE A CA 10
ATOM 18011 C C . PHE A 1 73 ? -9.416 13.591 -7.233 1.00 0.00 73 PHE A C 10
ATOM 18012 O O . PHE A 1 73 ? -8.254 13.413 -7.598 1.00 0.00 73 PHE A O 10
ATOM 18029 N N . ASP A 1 74 ? -10.040 14.758 -7.348 1.00 0.00 74 ASP A N 10
ATOM 18030 C CA . ASP A 1 74 ? -9.379 15.925 -7.921 1.00 0.00 74 ASP A CA 10
ATOM 18031 C C . ASP A 1 74 ? -8.138 16.298 -7.115 1.00 0.00 74 ASP A C 10
ATOM 18032 O O . ASP A 1 74 ? -7.086 16.598 -7.679 1.00 0.00 74 ASP A O 10
ATOM 18041 N N . VAL A 1 75 ? -8.270 16.277 -5.793 1.00 0.00 75 VAL A N 10
ATOM 18042 C CA . VAL A 1 75 ? -7.160 16.612 -4.909 1.00 0.00 75 VAL A CA 10
ATOM 18043 C C . VAL A 1 75 ? -5.994 15.649 -5.100 1.00 0.00 75 VAL A C 10
ATOM 18044 O O . VAL A 1 75 ? -4.831 16.040 -5.012 1.00 0.00 75 VAL A O 10
ATOM 18057 N N . ALA A 1 76 ? -6.315 14.386 -5.364 1.00 0.00 76 ALA A N 10
ATOM 18058 C CA . ALA A 1 76 ? -5.294 13.366 -5.570 1.00 0.00 76 ALA A CA 10
ATOM 18059 C C . ALA A 1 76 ? -4.728 13.435 -6.984 1.00 0.00 76 ALA A C 10
ATOM 18060 O O . ALA A 1 76 ? -3.538 13.205 -7.198 1.00 0.00 76 ALA A O 10
ATOM 18067 N N . GLU A 1 77 ? -5.588 13.752 -7.947 1.00 0.00 77 GLU A N 10
ATOM 18068 C CA . GLU A 1 77 ? -5.172 13.848 -9.341 1.00 0.00 77 GLU A CA 10
ATOM 18069 C C . GLU A 1 77 ? -4.450 15.167 -9.603 1.00 0.00 77 GLU A C 10
ATOM 18070 O O . GLU A 1 77 ? -3.765 15.322 -10.614 1.00 0.00 77 GLU A O 10
ATOM 18082 N N . ARG A 1 78 ? -4.610 16.115 -8.685 1.00 0.00 78 ARG A N 10
ATOM 18083 C CA . ARG A 1 78 ? -3.975 17.421 -8.817 1.00 0.00 78 ARG A CA 10
ATOM 18084 C C . ARG A 1 78 ? -2.689 17.485 -7.998 1.00 0.00 78 ARG A C 10
ATOM 18085 O O . ARG A 1 78 ? -1.706 18.094 -8.418 1.00 0.00 78 ARG A O 10
ATOM 18106 N N . GLU A 1 79 ? -2.706 16.854 -6.829 1.00 0.00 79 GLU A N 10
ATOM 18107 C CA . GLU A 1 79 ? -1.541 16.842 -5.951 1.00 0.00 79 GLU A CA 10
ATOM 18108 C C . GLU A 1 79 ? -0.682 15.606 -6.205 1.00 0.00 79 GLU A C 10
ATOM 18109 O O . GLU A 1 79 ? 0.513 15.714 -6.481 1.00 0.00 79 GLU A O 10
ATOM 18121 N N . PHE A 1 80 ? -1.299 14.434 -6.109 1.00 0.00 80 PHE A N 10
ATOM 18122 C CA . PHE A 1 80 ? -0.592 13.177 -6.326 1.00 0.00 80 PHE A CA 10
ATOM 18123 C C . PHE A 1 80 ? -0.498 12.856 -7.815 1.00 0.00 80 PHE A C 10
ATOM 18124 O O . PHE A 1 80 ? 0.379 12.110 -8.246 1.00 0.00 80 PHE A O 10
ATOM 18141 N N . GLY A 1 81 ? -1.412 13.425 -8.596 1.00 0.00 81 GLY A N 10
ATOM 18142 C CA . GLY A 1 81 ? -1.416 13.188 -10.027 1.00 0.00 81 GLY A CA 10
ATOM 18143 C C . GLY A 1 81 ? -1.853 11.780 -10.380 1.00 0.00 81 GLY A C 10
ATOM 18144 O O . GLY A 1 81 ? -1.368 11.197 -11.350 1.00 0.00 81 GLY A O 10
ATOM 18148 N N . ILE A 1 82 ? -2.769 11.231 -9.590 1.00 0.00 82 ILE A N 10
ATOM 18149 C CA . ILE A 1 82 ? -3.270 9.882 -9.824 1.00 0.00 82 ILE A CA 10
ATOM 18150 C C . ILE A 1 82 ? -4.679 9.912 -10.405 1.00 0.00 82 ILE A C 10
ATOM 18151 O O . ILE A 1 82 ? -5.621 10.412 -9.789 1.00 0.00 82 ILE A O 10
ATOM 18167 N N . PRO A 1 83 ? -4.830 9.363 -11.620 1.00 0.00 83 PRO A N 10
ATOM 18168 C CA . PRO A 1 83 ? -6.122 9.313 -12.311 1.00 0.00 83 PRO A CA 10
ATOM 18169 C C . PRO A 1 83 ? -7.098 8.347 -11.645 1.00 0.00 83 PRO A C 10
ATOM 18170 O O . PRO A 1 83 ? -6.818 7.159 -11.482 1.00 0.00 83 PRO A O 10
ATOM 18181 N N . PRO A 1 84 ? -8.270 8.867 -11.253 1.00 0.00 84 PRO A N 10
ATOM 18182 C CA . PRO A 1 84 ? -9.311 8.067 -10.600 1.00 0.00 84 PRO A CA 10
ATOM 18183 C C . PRO A 1 84 ? -9.960 7.071 -11.554 1.00 0.00 84 PRO A C 10
ATOM 18184 O O . PRO A 1 84 ? -10.268 7.402 -12.699 1.00 0.00 84 PRO A O 10
ATOM 18195 N N . VAL A 1 85 ? -10.167 5.848 -11.075 1.00 0.00 85 VAL A N 10
ATOM 18196 C CA . VAL A 1 85 ? -10.781 4.803 -11.886 1.00 0.00 85 VAL A CA 10
ATOM 18197 C C . VAL A 1 85 ? -12.253 5.105 -12.148 1.00 0.00 85 VAL A C 10
ATOM 18198 O O . VAL A 1 85 ? -12.810 4.698 -13.168 1.00 0.00 85 VAL A O 10
ATOM 18211 N N . THR A 1 86 ? -12.878 5.822 -11.219 1.00 0.00 86 THR A N 10
ATOM 18212 C CA . THR A 1 86 ? -14.286 6.178 -11.349 1.00 0.00 86 THR A CA 10
ATOM 18213 C C . THR A 1 86 ? -14.520 7.638 -10.978 1.00 0.00 86 THR A C 10
ATOM 18214 O O . THR A 1 86 ? -13.703 8.254 -10.292 1.00 0.00 86 THR A O 10
ATOM 18225 N N . THR A 1 87 ? -15.641 8.187 -11.434 1.00 0.00 87 THR A N 10
ATOM 18226 C CA . THR A 1 87 ? -15.982 9.576 -11.150 1.00 0.00 87 THR A CA 10
ATOM 18227 C C . THR A 1 87 ? -16.923 9.677 -9.955 1.00 0.00 87 THR A C 10
ATOM 18228 O O . THR A 1 87 ? -17.905 8.942 -9.861 1.00 0.00 87 THR A O 10
ATOM 18239 N N . GLY A 1 88 ? -16.617 10.595 -9.043 1.00 0.00 88 GLY A N 10
ATOM 18240 C CA . GLY A 1 88 ? -17.446 10.776 -7.865 1.00 0.00 88 GLY A CA 10
ATOM 18241 C C . GLY A 1 88 ? -18.921 10.581 -8.159 1.00 0.00 88 GLY A C 10
ATOM 18242 O O . GLY A 1 88 ? -19.618 9.872 -7.433 1.00 0.00 88 GLY A O 10
ATOM 18246 N N . LYS A 1 89 ? -19.398 11.213 -9.226 1.00 0.00 89 LYS A N 10
ATOM 18247 C CA . LYS A 1 89 ? -20.799 11.108 -9.615 1.00 0.00 89 LYS A CA 10
ATOM 18248 C C . LYS A 1 89 ? -21.252 9.651 -9.627 1.00 0.00 89 LYS A C 10
ATOM 18249 O O . LYS A 1 89 ? -22.242 9.294 -8.990 1.00 0.00 89 LYS A O 10
ATOM 18268 N N . GLU A 1 90 ? -20.520 8.814 -10.356 1.00 0.00 90 GLU A N 10
ATOM 18269 C CA . GLU A 1 90 ? -20.847 7.396 -10.449 1.00 0.00 90 GLU A CA 10
ATOM 18270 C C . GLU A 1 90 ? -20.537 6.679 -9.139 1.00 0.00 90 GLU A C 10
ATOM 18271 O O . GLU A 1 90 ? -21.349 5.901 -8.638 1.00 0.00 90 GLU A O 10
ATOM 18283 N N . MET A 1 91 ? -19.357 6.946 -8.589 1.00 0.00 91 MET A N 10
ATOM 18284 C CA . MET A 1 91 ? -18.940 6.327 -7.337 1.00 0.00 91 MET A CA 10
ATOM 18285 C C . MET A 1 91 ? -20.097 6.275 -6.344 1.00 0.00 91 MET A C 10
ATOM 18286 O O . MET A 1 91 ? -20.308 5.263 -5.675 1.00 0.00 91 MET A O 10
ATOM 18300 N N . ALA A 1 92 ? -20.843 7.371 -6.253 1.00 0.00 92 ALA A N 10
ATOM 18301 C CA . ALA A 1 92 ? -21.979 7.449 -5.344 1.00 0.00 92 ALA A CA 10
ATOM 18302 C C . ALA A 1 92 ? -23.238 6.878 -5.988 1.00 0.00 92 ALA A C 10
ATOM 18303 O O . ALA A 1 92 ? -24.040 6.219 -5.328 1.00 0.00 92 ALA A O 10
ATOM 18310 N N . SER A 1 93 ? -23.405 7.138 -7.281 1.00 0.00 93 SER A N 10
ATOM 18311 C CA . SER A 1 93 ? -24.569 6.654 -8.013 1.00 0.00 93 SER A CA 10
ATOM 18312 C C . SER A 1 93 ? -24.686 5.136 -7.907 1.00 0.00 93 SER A C 10
ATOM 18313 O O . SER A 1 93 ? -25.688 4.612 -7.423 1.00 0.00 93 SER A O 10
ATOM 18321 N N . ALA A 1 94 ? -23.652 4.437 -8.365 1.00 0.00 94 ALA A N 10
ATOM 18322 C CA . ALA A 1 94 ? -23.637 2.980 -8.321 1.00 0.00 94 ALA A CA 10
ATOM 18323 C C . ALA A 1 94 ? -23.896 2.471 -6.907 1.00 0.00 94 ALA A C 10
ATOM 18324 O O . ALA A 1 94 ? -23.075 2.661 -6.009 1.00 0.00 94 ALA A O 10
ATOM 18331 N N . GLN A 1 95 ? -25.042 1.825 -6.716 1.00 0.00 95 GLN A N 10
ATOM 18332 C CA . GLN A 1 95 ? -25.409 1.290 -5.410 1.00 0.00 95 GLN A CA 10
ATOM 18333 C C . GLN A 1 95 ? -24.281 0.441 -4.833 1.00 0.00 95 GLN A C 10
ATOM 18334 O O . GLN A 1 95 ? -23.759 0.734 -3.758 1.00 0.00 95 GLN A O 10
ATOM 18348 N N . GLU A 1 96 ? -23.910 -0.612 -5.555 1.00 0.00 96 GLU A N 10
ATOM 18349 C CA . GLU A 1 96 ? -22.845 -1.504 -5.113 1.00 0.00 96 GLU A CA 10
ATOM 18350 C C . GLU A 1 96 ? -21.725 -1.568 -6.148 1.00 0.00 96 GLU A C 10
ATOM 18351 O O . GLU A 1 96 ? -21.786 -2.321 -7.120 1.00 0.00 96 GLU A O 10
ATOM 18363 N N . PRO A 1 97 ? -20.677 -0.759 -5.936 1.00 0.00 97 PRO A N 10
ATOM 18364 C CA . PRO A 1 97 ? -19.523 -0.705 -6.838 1.00 0.00 97 PRO A CA 10
ATOM 18365 C C . PRO A 1 97 ? -18.680 -1.974 -6.778 1.00 0.00 97 PRO A C 10
ATOM 18366 O O . PRO A 1 97 ? -18.866 -2.813 -5.896 1.00 0.00 97 PRO A O 10
ATOM 18377 N N . ASP A 1 98 ? -17.754 -2.109 -7.721 1.00 0.00 98 ASP A N 10
ATOM 18378 C CA . ASP A 1 98 ? -16.881 -3.276 -7.774 1.00 0.00 98 ASP A CA 10
ATOM 18379 C C . ASP A 1 98 ? -15.741 -3.148 -6.768 1.00 0.00 98 ASP A C 10
ATOM 18380 O O . ASP A 1 98 ? -15.088 -2.108 -6.682 1.00 0.00 98 ASP A O 10
ATOM 18389 N N . LYS A 1 99 ? -15.508 -4.212 -6.007 1.00 0.00 99 LYS A N 10
ATOM 18390 C CA . LYS A 1 99 ? -14.447 -4.220 -5.007 1.00 0.00 99 LYS A CA 10
ATOM 18391 C C . LYS A 1 99 ? -13.074 -4.207 -5.670 1.00 0.00 99 LYS A C 10
ATOM 18392 O O . LYS A 1 99 ? -12.188 -3.449 -5.272 1.00 0.00 99 LYS A O 10
ATOM 18411 N N . LEU A 1 100 ? -12.903 -5.049 -6.684 1.00 0.00 100 LEU A N 10
ATOM 18412 C CA . LEU A 1 100 ? -11.637 -5.132 -7.404 1.00 0.00 100 LEU A CA 10
ATOM 18413 C C . LEU A 1 100 ? -11.172 -3.750 -7.850 1.00 0.00 100 LEU A C 10
ATOM 18414 O O . LEU A 1 100 ? -10.116 -3.274 -7.431 1.00 0.00 100 LEU A O 10
ATOM 18430 N N . SER A 1 101 ? -11.968 -3.109 -8.700 1.00 0.00 101 SER A N 10
ATOM 18431 C CA . SER A 1 101 ? -11.637 -1.781 -9.204 1.00 0.00 101 SER A CA 10
ATOM 18432 C C . SER A 1 101 ? -11.301 -0.833 -8.057 1.00 0.00 101 SER A C 10
ATOM 18433 O O . SER A 1 101 ? -10.452 0.048 -8.194 1.00 0.00 101 SER A O 10
ATOM 18441 N N . MET A 1 102 ? -11.975 -1.020 -6.927 1.00 0.00 102 MET A N 10
ATOM 18442 C CA . MET A 1 102 ? -11.748 -0.182 -5.755 1.00 0.00 102 MET A CA 10
ATOM 18443 C C . MET A 1 102 ? -10.370 -0.447 -5.155 1.00 0.00 102 MET A C 10
ATOM 18444 O O . MET A 1 102 ? -9.603 0.481 -4.903 1.00 0.00 102 MET A O 10
ATOM 18458 N N . VAL A 1 103 ? -10.064 -1.721 -4.929 1.00 0.00 103 VAL A N 10
ATOM 18459 C CA . VAL A 1 103 ? -8.779 -2.108 -4.360 1.00 0.00 103 VAL A CA 10
ATOM 18460 C C . VAL A 1 103 ? -7.625 -1.644 -5.241 1.00 0.00 103 VAL A C 10
ATOM 18461 O O . VAL A 1 103 ? -6.803 -0.828 -4.825 1.00 0.00 103 VAL A O 10
ATOM 18474 N N . MET A 1 104 ? -7.570 -2.169 -6.461 1.00 0.00 104 MET A N 10
ATOM 18475 C CA . MET A 1 104 ? -6.517 -1.806 -7.402 1.00 0.00 104 MET A CA 10
ATOM 18476 C C . MET A 1 104 ? -6.169 -0.326 -7.284 1.00 0.00 104 MET A C 10
ATOM 18477 O O . MET A 1 104 ? -5.003 0.057 -7.383 1.00 0.00 104 MET A O 10
ATOM 18491 N N . TYR A 1 105 ? -7.186 0.502 -7.072 1.00 0.00 105 TYR A N 10
ATOM 18492 C CA . TYR A 1 105 ? -6.987 1.941 -6.944 1.00 0.00 105 TYR A CA 10
ATOM 18493 C C . TYR A 1 105 ? -6.428 2.292 -5.569 1.00 0.00 105 TYR A C 10
ATOM 18494 O O . TYR A 1 105 ? -5.333 2.844 -5.453 1.00 0.00 105 TYR A O 10
ATOM 18512 N N . LEU A 1 106 ? -7.188 1.969 -4.528 1.00 0.00 106 LEU A N 10
ATOM 18513 C CA . LEU A 1 106 ? -6.770 2.249 -3.159 1.00 0.00 106 LEU A CA 10
ATOM 18514 C C . LEU A 1 106 ? -5.276 1.997 -2.983 1.00 0.00 106 LEU A C 10
ATOM 18515 O O . LEU A 1 106 ? -4.562 2.815 -2.404 1.00 0.00 106 LEU A O 10
ATOM 18531 N N . SER A 1 107 ? -4.810 0.859 -3.489 1.00 0.00 107 SER A N 10
ATOM 18532 C CA . SER A 1 107 ? -3.401 0.498 -3.387 1.00 0.00 107 SER A CA 10
ATOM 18533 C C . SER A 1 107 ? -2.508 1.697 -3.693 1.00 0.00 107 SER A C 10
ATOM 18534 O O . SER A 1 107 ? -1.556 1.979 -2.965 1.00 0.00 107 SER A O 10
ATOM 18542 N N . LYS A 1 108 ? -2.824 2.400 -4.775 1.00 0.00 108 LYS A N 10
ATOM 18543 C CA . LYS A 1 108 ? -2.054 3.570 -5.180 1.00 0.00 108 LYS A CA 10
ATOM 18544 C C . LYS A 1 108 ? -1.619 4.382 -3.964 1.00 0.00 108 LYS A C 10
ATOM 18545 O O . LYS A 1 108 ? -0.444 4.720 -3.818 1.00 0.00 108 LYS A O 10
ATOM 18564 N N . PHE A 1 109 ? -2.573 4.691 -3.092 1.00 0.00 109 PHE A N 10
ATOM 18565 C CA . PHE A 1 109 ? -2.288 5.462 -1.888 1.00 0.00 109 PHE A CA 10
ATOM 18566 C C . PHE A 1 109 ? -1.620 4.591 -0.829 1.00 0.00 109 PHE A C 10
ATOM 18567 O O . PHE A 1 109 ? -0.574 4.946 -0.285 1.00 0.00 109 PHE A O 10
ATOM 18584 N N . TYR A 1 110 ? -2.233 3.448 -0.540 1.00 0.00 110 TYR A N 10
ATOM 18585 C CA . TYR A 1 110 ? -1.701 2.526 0.457 1.00 0.00 110 TYR A CA 10
ATOM 18586 C C . TYR A 1 110 ? -0.182 2.428 0.352 1.00 0.00 110 TYR A C 10
ATOM 18587 O O . TYR A 1 110 ? 0.525 2.491 1.357 1.00 0.00 110 TYR A O 10
ATOM 18605 N N . GLU A 1 111 ? 0.312 2.275 -0.873 1.00 0.00 111 GLU A N 10
ATOM 18606 C CA . GLU A 1 111 ? 1.747 2.169 -1.109 1.00 0.00 111 GLU A CA 10
ATOM 18607 C C . GLU A 1 111 ? 2.429 3.523 -0.936 1.00 0.00 111 GLU A C 10
ATOM 18608 O O . GLU A 1 111 ? 3.486 3.623 -0.312 1.00 0.00 111 GLU A O 10
ATOM 18620 N N . LEU A 1 112 ? 1.817 4.562 -1.494 1.00 0.00 112 LEU A N 10
ATOM 18621 C CA . LEU A 1 112 ? 2.364 5.911 -1.402 1.00 0.00 112 LEU A CA 10
ATOM 18622 C C . LEU A 1 112 ? 2.723 6.257 0.039 1.00 0.00 112 LEU A C 10
ATOM 18623 O O . LEU A 1 112 ? 3.869 6.588 0.343 1.00 0.00 112 LEU A O 10
ATOM 18639 N N . PHE A 1 113 ? 1.735 6.176 0.925 1.00 0.00 113 PHE A N 10
ATOM 18640 C CA . PHE A 1 113 ? 1.946 6.479 2.336 1.00 0.00 113 PHE A CA 10
ATOM 18641 C C . PHE A 1 113 ? 2.833 5.425 2.992 1.00 0.00 113 PHE A C 10
ATOM 18642 O O . PHE A 1 113 ? 3.784 5.753 3.701 1.00 0.00 113 PHE A O 10
ATOM 18659 N N . ARG A 1 114 ? 2.514 4.157 2.749 1.00 0.00 114 ARG A N 10
ATOM 18660 C CA . ARG A 1 114 ? 3.280 3.055 3.318 1.00 0.00 114 ARG A CA 10
ATOM 18661 C C . ARG A 1 114 ? 4.735 3.113 2.863 1.00 0.00 114 ARG A C 10
ATOM 18662 O O . ARG A 1 114 ? 5.060 2.736 1.738 1.00 0.00 114 ARG A O 10
ATOM 18683 N N . GLY A 1 115 ? 5.607 3.588 3.747 1.00 0.00 115 GLY A N 10
ATOM 18684 C CA . GLY A 1 115 ? 7.017 3.687 3.418 1.00 0.00 115 GLY A CA 10
ATOM 18685 C C . GLY A 1 115 ? 7.765 2.394 3.674 1.00 0.00 115 GLY A C 10
ATOM 18686 O O . GLY A 1 115 ? 7.550 1.396 2.984 1.00 0.00 115 GLY A O 10
ATOM 18690 N N . THR A 1 116 ? 8.648 2.409 4.668 1.00 0.00 116 THR A N 10
ATOM 18691 C CA . THR A 1 116 ? 9.432 1.229 5.011 1.00 0.00 116 THR A CA 10
ATOM 18692 C C . THR A 1 116 ? 8.600 0.227 5.802 1.00 0.00 116 THR A C 10
ATOM 18693 O O . THR A 1 116 ? 7.794 0.591 6.659 1.00 0.00 116 THR A O 10
ATOM 18704 N N . PRO A 1 117 ? 8.796 -1.068 5.510 1.00 0.00 117 PRO A N 10
ATOM 18705 C CA . PRO A 1 117 ? 8.073 -2.150 6.184 1.00 0.00 117 PRO A CA 10
ATOM 18706 C C . PRO A 1 117 ? 8.498 -2.313 7.639 1.00 0.00 117 PRO A C 10
ATOM 18707 O O . PRO A 1 117 ? 9.547 -1.814 8.050 1.00 0.00 117 PRO A O 10
ATOM 18718 N N . LEU A 1 118 ? 7.678 -3.013 8.415 1.00 0.00 118 LEU A N 10
ATOM 18719 C CA . LEU A 1 118 ? 7.970 -3.242 9.826 1.00 0.00 118 LEU A CA 10
ATOM 18720 C C . LEU A 1 118 ? 9.248 -4.058 9.992 1.00 0.00 118 LEU A C 10
ATOM 18721 O O . LEU A 1 118 ? 9.781 -4.599 9.024 1.00 0.00 118 LEU A O 10
ATOM 18737 N N . ARG A 1 119 ? 9.733 -4.143 11.227 1.00 0.00 119 ARG A N 10
ATOM 18738 C CA . ARG A 1 119 ? 10.948 -4.893 11.520 1.00 0.00 119 ARG A CA 10
ATOM 18739 C C . ARG A 1 119 ? 10.879 -5.518 12.911 1.00 0.00 119 ARG A C 10
ATOM 18740 O O . ARG A 1 119 ? 10.856 -4.825 13.929 1.00 0.00 119 ARG A O 10
ATOM 18761 N N . PRO A 1 120 ? 10.844 -6.858 12.958 1.00 0.00 120 PRO A N 10
ATOM 18762 C CA . PRO A 1 120 ? 10.776 -7.604 14.217 1.00 0.00 120 PRO A CA 10
ATOM 18763 C C . PRO A 1 120 ? 12.072 -7.513 15.015 1.00 0.00 120 PRO A C 10
ATOM 18764 O O . PRO A 1 120 ? 12.975 -8.333 14.848 1.00 0.00 120 PRO A O 10
ATOM 18775 N N . VAL A 1 121 ? 12.158 -6.510 15.883 1.00 0.00 121 VAL A N 10
ATOM 18776 C CA . VAL A 1 121 ? 13.344 -6.312 16.709 1.00 0.00 121 VAL A CA 10
ATOM 18777 C C . VAL A 1 121 ? 13.449 -7.386 17.786 1.00 0.00 121 VAL A C 10
ATOM 18778 O O . VAL A 1 121 ? 14.541 -7.858 18.102 1.00 0.00 121 VAL A O 10
ATOM 18791 N N . GLY A 1 1 ? -8.849 -37.485 0.649 1.00 0.00 1 GLY A N 11
ATOM 18792 C CA . GLY A 1 1 ? -8.513 -36.327 1.456 1.00 0.00 1 GLY A CA 11
ATOM 18793 C C . GLY A 1 1 ? -9.399 -35.134 1.156 1.00 0.00 1 GLY A C 11
ATOM 18794 O O . GLY A 1 1 ? -9.995 -35.050 0.082 1.00 0.00 1 GLY A O 11
ATOM 18798 N N . SER A 1 2 ? -9.486 -34.210 2.107 1.00 0.00 2 SER A N 11
ATOM 18799 C CA . SER A 1 2 ? -10.310 -33.018 1.941 1.00 0.00 2 SER A CA 11
ATOM 18800 C C . SER A 1 2 ? -9.451 -31.808 1.590 1.00 0.00 2 SER A C 11
ATOM 18801 O O . SER A 1 2 ? -8.385 -31.601 2.170 1.00 0.00 2 SER A O 11
ATOM 18809 N N . SER A 1 3 ? -9.922 -31.011 0.637 1.00 0.00 3 SER A N 11
ATOM 18810 C CA . SER A 1 3 ? -9.196 -29.822 0.205 1.00 0.00 3 SER A CA 11
ATOM 18811 C C . SER A 1 3 ? -9.613 -28.604 1.023 1.00 0.00 3 SER A C 11
ATOM 18812 O O . SER A 1 3 ? -10.754 -28.150 0.945 1.00 0.00 3 SER A O 11
ATOM 18820 N N . GLY A 1 4 ? -8.678 -28.079 1.810 1.00 0.00 4 GLY A N 11
ATOM 18821 C CA . GLY A 1 4 ? -8.966 -26.918 2.632 1.00 0.00 4 GLY A CA 11
ATOM 18822 C C . GLY A 1 4 ? -8.459 -25.630 2.015 1.00 0.00 4 GLY A C 11
ATOM 18823 O O . GLY A 1 4 ? -8.024 -25.615 0.863 1.00 0.00 4 GLY A O 11
ATOM 18827 N N . SER A 1 5 ? -8.514 -24.546 2.782 1.00 0.00 5 SER A N 11
ATOM 18828 C CA . SER A 1 5 ? -8.061 -23.246 2.302 1.00 0.00 5 SER A CA 11
ATOM 18829 C C . SER A 1 5 ? -6.571 -23.057 2.568 1.00 0.00 5 SER A C 11
ATOM 18830 O O . SER A 1 5 ? -6.036 -23.567 3.552 1.00 0.00 5 SER A O 11
ATOM 18838 N N . SER A 1 6 ? -5.907 -22.322 1.683 1.00 0.00 6 SER A N 11
ATOM 18839 C CA . SER A 1 6 ? -4.477 -22.069 1.818 1.00 0.00 6 SER A CA 11
ATOM 18840 C C . SER A 1 6 ? -4.089 -20.762 1.133 1.00 0.00 6 SER A C 11
ATOM 18841 O O . SER A 1 6 ? -4.042 -20.681 -0.094 1.00 0.00 6 SER A O 11
ATOM 18849 N N . GLY A 1 7 ? -3.813 -19.739 1.936 1.00 0.00 7 GLY A N 11
ATOM 18850 C CA . GLY A 1 7 ? -3.433 -18.449 1.391 1.00 0.00 7 GLY A CA 11
ATOM 18851 C C . GLY A 1 7 ? -4.134 -17.297 2.084 1.00 0.00 7 GLY A C 11
ATOM 18852 O O . GLY A 1 7 ? -5.354 -17.312 2.247 1.00 0.00 7 GLY A O 11
ATOM 18856 N N . ASP A 1 8 ? -3.361 -16.298 2.494 1.00 0.00 8 ASP A N 11
ATOM 18857 C CA . ASP A 1 8 ? -3.914 -15.133 3.175 1.00 0.00 8 ASP A CA 11
ATOM 18858 C C . ASP A 1 8 ? -4.850 -14.358 2.252 1.00 0.00 8 ASP A C 11
ATOM 18859 O O . ASP A 1 8 ? -4.933 -14.640 1.057 1.00 0.00 8 ASP A O 11
ATOM 18868 N N . ILE A 1 9 ? -5.554 -13.382 2.816 1.00 0.00 9 ILE A N 11
ATOM 18869 C CA . ILE A 1 9 ? -6.484 -12.568 2.044 1.00 0.00 9 ILE A CA 11
ATOM 18870 C C . ILE A 1 9 ? -5.775 -11.377 1.408 1.00 0.00 9 ILE A C 11
ATOM 18871 O O . ILE A 1 9 ? -4.767 -10.894 1.924 1.00 0.00 9 ILE A O 11
ATOM 18887 N N . ARG A 1 10 ? -6.310 -10.906 0.287 1.00 0.00 10 ARG A N 11
ATOM 18888 C CA . ARG A 1 10 ? -5.729 -9.771 -0.419 1.00 0.00 10 ARG A CA 11
ATOM 18889 C C . ARG A 1 10 ? -6.227 -8.453 0.167 1.00 0.00 10 ARG A C 11
ATOM 18890 O O . ARG A 1 10 ? -5.471 -7.683 0.760 1.00 0.00 10 ARG A O 11
ATOM 18911 N N . PRO A 1 11 ? -7.530 -8.185 -0.002 1.00 0.00 11 PRO A N 11
ATOM 18912 C CA . PRO A 1 11 ? -8.159 -6.961 0.504 1.00 0.00 11 PRO A CA 11
ATOM 18913 C C . PRO A 1 11 ? -8.252 -6.943 2.026 1.00 0.00 11 PRO A C 11
ATOM 18914 O O . PRO A 1 11 ? -8.987 -6.141 2.602 1.00 0.00 11 PRO A O 11
ATOM 18925 N N . SER A 1 12 ? -7.501 -7.830 2.670 1.00 0.00 12 SER A N 11
ATOM 18926 C CA . SER A 1 12 ? -7.501 -7.917 4.126 1.00 0.00 12 SER A CA 11
ATOM 18927 C C . SER A 1 12 ? -6.448 -6.991 4.726 1.00 0.00 12 SER A C 11
ATOM 18928 O O . SER A 1 12 ? -6.760 -6.117 5.535 1.00 0.00 12 SER A O 11
ATOM 18936 N N . LYS A 1 13 ? -5.197 -7.188 4.323 1.00 0.00 13 LYS A N 11
ATOM 18937 C CA . LYS A 1 13 ? -4.095 -6.372 4.818 1.00 0.00 13 LYS A CA 11
ATOM 18938 C C . LYS A 1 13 ? -4.322 -4.898 4.495 1.00 0.00 13 LYS A C 11
ATOM 18939 O O . LYS A 1 13 ? -4.072 -4.024 5.326 1.00 0.00 13 LYS A O 11
ATOM 18958 N N . LEU A 1 14 ? -4.798 -4.629 3.284 1.00 0.00 14 LEU A N 11
ATOM 18959 C CA . LEU A 1 14 ? -5.060 -3.261 2.852 1.00 0.00 14 LEU A CA 11
ATOM 18960 C C . LEU A 1 14 ? -6.110 -2.601 3.740 1.00 0.00 14 LEU A C 11
ATOM 18961 O O . LEU A 1 14 ? -5.856 -1.565 4.356 1.00 0.00 14 LEU A O 11
ATOM 18977 N N . LEU A 1 15 ? -7.290 -3.209 3.804 1.00 0.00 15 LEU A N 11
ATOM 18978 C CA . LEU A 1 15 ? -8.379 -2.682 4.619 1.00 0.00 15 LEU A CA 11
ATOM 18979 C C . LEU A 1 15 ? -7.878 -2.281 6.003 1.00 0.00 15 LEU A C 11
ATOM 18980 O O . LEU A 1 15 ? -8.169 -1.187 6.489 1.00 0.00 15 LEU A O 11
ATOM 18996 N N . THR A 1 16 ? -7.121 -3.173 6.635 1.00 0.00 16 THR A N 11
ATOM 18997 C CA . THR A 1 16 ? -6.579 -2.913 7.962 1.00 0.00 16 THR A CA 11
ATOM 18998 C C . THR A 1 16 ? -5.973 -1.517 8.044 1.00 0.00 16 THR A C 11
ATOM 18999 O O . THR A 1 16 ? -6.404 -0.689 8.847 1.00 0.00 16 THR A O 11
ATOM 19010 N N . TRP A 1 17 ? -4.973 -1.261 7.209 1.00 0.00 17 TRP A N 11
ATOM 19011 C CA . TRP A 1 17 ? -4.309 0.038 7.187 1.00 0.00 17 TRP A CA 11
ATOM 19012 C C . TRP A 1 17 ? -5.328 1.171 7.179 1.00 0.00 17 TRP A C 11
ATOM 19013 O O . TRP A 1 17 ? -5.266 2.081 8.006 1.00 0.00 17 TRP A O 11
ATOM 19034 N N . CYS A 1 18 ? -6.266 1.110 6.240 1.00 0.00 18 CYS A N 11
ATOM 19035 C CA . CYS A 1 18 ? -7.300 2.132 6.124 1.00 0.00 18 CYS A CA 11
ATOM 19036 C C . CYS A 1 18 ? -8.099 2.247 7.419 1.00 0.00 18 CYS A C 11
ATOM 19037 O O . CYS A 1 18 ? -8.380 3.349 7.889 1.00 0.00 18 CYS A O 11
ATOM 19045 N N . GLN A 1 19 ? -8.462 1.102 7.987 1.00 0.00 19 GLN A N 11
ATOM 19046 C CA . GLN A 1 19 ? -9.231 1.074 9.225 1.00 0.00 19 GLN A CA 11
ATOM 19047 C C . GLN A 1 19 ? -8.488 1.797 10.344 1.00 0.00 19 GLN A C 11
ATOM 19048 O O . GLN A 1 19 ? -9.098 2.471 11.173 1.00 0.00 19 GLN A O 11
ATOM 19062 N N . GLN A 1 20 ? -7.167 1.650 10.361 1.00 0.00 20 GLN A N 11
ATOM 19063 C CA . GLN A 1 20 ? -6.340 2.288 11.379 1.00 0.00 20 GLN A CA 11
ATOM 19064 C C . GLN A 1 20 ? -6.337 3.803 11.206 1.00 0.00 20 GLN A C 11
ATOM 19065 O O . GLN A 1 20 ? -6.527 4.547 12.169 1.00 0.00 20 GLN A O 11
ATOM 19079 N N . GLN A 1 21 ? -6.121 4.253 9.975 1.00 0.00 21 GLN A N 11
ATOM 19080 C CA . GLN A 1 21 ? -6.092 5.681 9.677 1.00 0.00 21 GLN A CA 11
ATOM 19081 C C . GLN A 1 21 ? -7.428 6.334 10.015 1.00 0.00 21 GLN A C 11
ATOM 19082 O O . GLN A 1 21 ? -7.476 7.364 10.689 1.00 0.00 21 GLN A O 11
ATOM 19096 N N . THR A 1 22 ? -8.514 5.729 9.542 1.00 0.00 22 THR A N 11
ATOM 19097 C CA . THR A 1 22 ? -9.851 6.252 9.792 1.00 0.00 22 THR A CA 11
ATOM 19098 C C . THR A 1 22 ? -10.200 6.184 11.274 1.00 0.00 22 THR A C 11
ATOM 19099 O O . THR A 1 22 ? -10.798 7.108 11.823 1.00 0.00 22 THR A O 11
ATOM 19110 N N . GLU A 1 23 ? -9.821 5.083 11.916 1.00 0.00 23 GLU A N 11
ATOM 19111 C CA . GLU A 1 23 ? -10.095 4.895 13.336 1.00 0.00 23 GLU A CA 11
ATOM 19112 C C . GLU A 1 23 ? -9.991 6.218 14.090 1.00 0.00 23 GLU A C 11
ATOM 19113 O O . GLU A 1 23 ? -9.005 6.943 13.960 1.00 0.00 23 GLU A O 11
ATOM 19125 N N . GLY A 1 24 ? -11.016 6.526 14.878 1.00 0.00 24 GLY A N 11
ATOM 19126 C CA . GLY A 1 24 ? -11.021 7.760 15.641 1.00 0.00 24 GLY A CA 11
ATOM 19127 C C . GLY A 1 24 ? -12.047 8.753 15.131 1.00 0.00 24 GLY A C 11
ATOM 19128 O O . GLY A 1 24 ? -12.767 9.371 15.916 1.00 0.00 24 GLY A O 11
ATOM 19132 N N . TYR A 1 25 ? -12.115 8.907 13.813 1.00 0.00 25 TYR A N 11
ATOM 19133 C CA . TYR A 1 25 ? -13.058 9.834 13.199 1.00 0.00 25 TYR A CA 11
ATOM 19134 C C . TYR A 1 25 ? -14.479 9.569 13.687 1.00 0.00 25 TYR A C 11
ATOM 19135 O O . TYR A 1 25 ? -14.736 8.580 14.373 1.00 0.00 25 TYR A O 11
ATOM 19153 N N . GLN A 1 26 ? -15.397 10.459 13.326 1.00 0.00 26 GLN A N 11
ATOM 19154 C CA . GLN A 1 26 ? -16.792 10.322 13.726 1.00 0.00 26 GLN A CA 11
ATOM 19155 C C . GLN A 1 26 ? -17.665 9.935 12.536 1.00 0.00 26 GLN A C 11
ATOM 19156 O O . GLN A 1 26 ? -17.332 10.230 11.388 1.00 0.00 26 GLN A O 11
ATOM 19170 N N . HIS A 1 27 ? -18.782 9.273 12.818 1.00 0.00 27 HIS A N 11
ATOM 19171 C CA . HIS A 1 27 ? -19.703 8.847 11.770 1.00 0.00 27 HIS A CA 11
ATOM 19172 C C . HIS A 1 27 ? -18.950 8.176 10.625 1.00 0.00 27 HIS A C 11
ATOM 19173 O O . HIS A 1 27 ? -19.410 8.174 9.483 1.00 0.00 27 HIS A O 11
ATOM 19188 N N . VAL A 1 28 ? -17.790 7.608 10.939 1.00 0.00 28 VAL A N 11
ATOM 19189 C CA . VAL A 1 28 ? -16.973 6.933 9.937 1.00 0.00 28 VAL A CA 11
ATOM 19190 C C . VAL A 1 28 ? -16.673 5.497 10.349 1.00 0.00 28 VAL A C 11
ATOM 19191 O O . VAL A 1 28 ? -15.732 5.238 11.098 1.00 0.00 28 VAL A O 11
ATOM 19204 N N . ASN A 1 29 ? -17.480 4.564 9.853 1.00 0.00 29 ASN A N 11
ATOM 19205 C CA . ASN A 1 29 ? -17.302 3.152 10.170 1.00 0.00 29 ASN A CA 11
ATOM 19206 C C . ASN A 1 29 ? -16.860 2.370 8.936 1.00 0.00 29 ASN A C 11
ATOM 19207 O O . ASN A 1 29 ? -17.668 2.066 8.058 1.00 0.00 29 ASN A O 11
ATOM 19218 N N . VAL A 1 30 ? -15.572 2.046 8.878 1.00 0.00 30 VAL A N 11
ATOM 19219 C CA . VAL A 1 30 ? -15.023 1.297 7.753 1.00 0.00 30 VAL A CA 11
ATOM 19220 C C . VAL A 1 30 ? -15.088 -0.204 8.008 1.00 0.00 30 VAL A C 11
ATOM 19221 O O . VAL A 1 30 ? -14.382 -0.732 8.868 1.00 0.00 30 VAL A O 11
ATOM 19234 N N . THR A 1 31 ? -15.942 -0.890 7.254 1.00 0.00 31 THR A N 11
ATOM 19235 C CA . THR A 1 31 ? -16.101 -2.332 7.398 1.00 0.00 31 THR A CA 11
ATOM 19236 C C . THR A 1 31 ? -15.768 -3.054 6.098 1.00 0.00 31 THR A C 11
ATOM 19237 O O . THR A 1 31 ? -15.217 -4.155 6.112 1.00 0.00 31 THR A O 11
ATOM 19248 N N . ASP A 1 32 ? -16.105 -2.428 4.976 1.00 0.00 32 ASP A N 11
ATOM 19249 C CA . ASP A 1 32 ? -15.839 -3.011 3.665 1.00 0.00 32 ASP A CA 11
ATOM 19250 C C . ASP A 1 32 ? -15.047 -2.045 2.791 1.00 0.00 32 ASP A C 11
ATOM 19251 O O . ASP A 1 32 ? -14.705 -0.941 3.219 1.00 0.00 32 ASP A O 11
ATOM 19260 N N . LEU A 1 33 ? -14.757 -2.466 1.565 1.00 0.00 33 LEU A N 11
ATOM 19261 C CA . LEU A 1 33 ? -14.004 -1.638 0.629 1.00 0.00 33 LEU A CA 11
ATOM 19262 C C . LEU A 1 33 ? -14.832 -1.330 -0.614 1.00 0.00 33 LEU A C 11
ATOM 19263 O O . LEU A 1 33 ? -14.287 -1.076 -1.689 1.00 0.00 33 LEU A O 11
ATOM 19279 N N . THR A 1 34 ? -16.152 -1.350 -0.459 1.00 0.00 34 THR A N 11
ATOM 19280 C CA . THR A 1 34 ? -17.055 -1.072 -1.568 1.00 0.00 34 THR A CA 11
ATOM 19281 C C . THR A 1 34 ? -18.103 -0.035 -1.177 1.00 0.00 34 THR A C 11
ATOM 19282 O O . THR A 1 34 ? -18.464 0.830 -1.976 1.00 0.00 34 THR A O 11
ATOM 19293 N N . THR A 1 35 ? -18.588 -0.127 0.057 1.00 0.00 35 THR A N 11
ATOM 19294 C CA . THR A 1 35 ? -19.594 0.802 0.554 1.00 0.00 35 THR A CA 11
ATOM 19295 C C . THR A 1 35 ? -18.961 1.891 1.412 1.00 0.00 35 THR A C 11
ATOM 19296 O O . THR A 1 35 ? -19.369 3.052 1.360 1.00 0.00 35 THR A O 11
ATOM 19307 N N . SER A 1 36 ? -17.960 1.511 2.200 1.00 0.00 36 SER A N 11
ATOM 19308 C CA . SER A 1 36 ? -17.272 2.455 3.072 1.00 0.00 36 SER A CA 11
ATOM 19309 C C . SER A 1 36 ? -16.714 3.628 2.270 1.00 0.00 36 SER A C 11
ATOM 19310 O O . SER A 1 36 ? -16.648 4.754 2.762 1.00 0.00 36 SER A O 11
ATOM 19318 N N . TRP A 1 37 ? -16.314 3.353 1.034 1.00 0.00 37 TRP A N 11
ATOM 19319 C CA . TRP A 1 37 ? -15.761 4.384 0.163 1.00 0.00 37 TRP A CA 11
ATOM 19320 C C . TRP A 1 37 ? -16.755 4.764 -0.930 1.00 0.00 37 TRP A C 11
ATOM 19321 O O . TRP A 1 37 ? -16.363 5.104 -2.046 1.00 0.00 37 TRP A O 11
ATOM 19342 N N . ARG A 1 38 ? -18.041 4.703 -0.601 1.00 0.00 38 ARG A N 11
ATOM 19343 C CA . ARG A 1 38 ? -19.090 5.039 -1.556 1.00 0.00 38 ARG A CA 11
ATOM 19344 C C . ARG A 1 38 ? -19.368 6.539 -1.552 1.00 0.00 38 ARG A C 11
ATOM 19345 O O . ARG A 1 38 ? -19.629 7.135 -2.597 1.00 0.00 38 ARG A O 11
ATOM 19366 N N . SER A 1 39 ? -19.311 7.143 -0.369 1.00 0.00 39 SER A N 11
ATOM 19367 C CA . SER A 1 39 ? -19.560 8.573 -0.228 1.00 0.00 39 SER A CA 11
ATOM 19368 C C . SER A 1 39 ? -18.268 9.369 -0.385 1.00 0.00 39 SER A C 11
ATOM 19369 O O . SER A 1 39 ? -18.246 10.421 -1.023 1.00 0.00 39 SER A O 11
ATOM 19377 N N . GLY A 1 40 ? -17.190 8.857 0.202 1.00 0.00 40 GLY A N 11
ATOM 19378 C CA . GLY A 1 40 ? -15.908 9.531 0.117 1.00 0.00 40 GLY A CA 11
ATOM 19379 C C . GLY A 1 40 ? -15.272 9.740 1.476 1.00 0.00 40 GLY A C 11
ATOM 19380 O O . GLY A 1 40 ? -14.052 9.643 1.621 1.00 0.00 40 GLY A O 11
ATOM 19384 N N . LEU A 1 41 ? -16.097 10.030 2.476 1.00 0.00 41 LEU A N 11
ATOM 19385 C CA . LEU A 1 41 ? -15.608 10.255 3.832 1.00 0.00 41 LEU A CA 11
ATOM 19386 C C . LEU A 1 41 ? -14.420 9.349 4.140 1.00 0.00 41 LEU A C 11
ATOM 19387 O O . LEU A 1 41 ? -13.363 9.816 4.562 1.00 0.00 41 LEU A O 11
ATOM 19403 N N . ALA A 1 42 ? -14.602 8.050 3.923 1.00 0.00 42 ALA A N 11
ATOM 19404 C CA . ALA A 1 42 ? -13.544 7.079 4.173 1.00 0.00 42 ALA A CA 11
ATOM 19405 C C . ALA A 1 42 ? -12.202 7.583 3.655 1.00 0.00 42 ALA A C 11
ATOM 19406 O O . ALA A 1 42 ? -11.253 7.755 4.422 1.00 0.00 42 ALA A O 11
ATOM 19413 N N . LEU A 1 43 ? -12.127 7.818 2.350 1.00 0.00 43 LEU A N 11
ATOM 19414 C CA . LEU A 1 43 ? -10.899 8.302 1.729 1.00 0.00 43 LEU A CA 11
ATOM 19415 C C . LEU A 1 43 ? -10.528 9.683 2.260 1.00 0.00 43 LEU A C 11
ATOM 19416 O O . LEU A 1 43 ? -9.454 9.871 2.833 1.00 0.00 43 LEU A O 11
ATOM 19432 N N . CYS A 1 44 ? -11.424 10.645 2.067 1.00 0.00 44 CYS A N 11
ATOM 19433 C CA . CYS A 1 44 ? -11.191 12.009 2.528 1.00 0.00 44 CYS A CA 11
ATOM 19434 C C . CYS A 1 44 ? -10.581 12.014 3.926 1.00 0.00 44 CYS A C 11
ATOM 19435 O O . CYS A 1 44 ? -9.747 12.860 4.247 1.00 0.00 44 CYS A O 11
ATOM 19443 N N . ALA A 1 45 ? -11.005 11.065 4.755 1.00 0.00 45 ALA A N 11
ATOM 19444 C CA . ALA A 1 45 ? -10.501 10.960 6.118 1.00 0.00 45 ALA A CA 11
ATOM 19445 C C . ALA A 1 45 ? -8.998 10.698 6.129 1.00 0.00 45 ALA A C 11
ATOM 19446 O O . ALA A 1 45 ? -8.266 11.266 6.939 1.00 0.00 45 ALA A O 11
ATOM 19453 N N . ILE A 1 46 ? -8.547 9.835 5.225 1.00 0.00 46 ILE A N 11
ATOM 19454 C CA . ILE A 1 46 ? -7.132 9.498 5.131 1.00 0.00 46 ILE A CA 11
ATOM 19455 C C . ILE A 1 46 ? -6.292 10.734 4.828 1.00 0.00 46 ILE A C 11
ATOM 19456 O O . ILE A 1 46 ? -5.356 11.056 5.561 1.00 0.00 46 ILE A O 11
ATOM 19472 N N . ILE A 1 47 ? -6.634 11.424 3.745 1.00 0.00 47 ILE A N 11
ATOM 19473 C CA . ILE A 1 47 ? -5.913 12.627 3.347 1.00 0.00 47 ILE A CA 11
ATOM 19474 C C . ILE A 1 47 ? -6.061 13.727 4.391 1.00 0.00 47 ILE A C 11
ATOM 19475 O O . ILE A 1 47 ? -5.070 14.240 4.914 1.00 0.00 47 ILE A O 11
ATOM 19491 N N . HIS A 1 48 ? -7.305 14.086 4.693 1.00 0.00 48 HIS A N 11
ATOM 19492 C CA . HIS A 1 48 ? -7.583 15.125 5.678 1.00 0.00 48 HIS A CA 11
ATOM 19493 C C . HIS A 1 48 ? -6.695 14.960 6.908 1.00 0.00 48 HIS A C 11
ATOM 19494 O O . HIS A 1 48 ? -6.267 15.943 7.513 1.00 0.00 48 HIS A O 11
ATOM 19509 N N . ARG A 1 49 ? -6.423 13.711 7.272 1.00 0.00 49 ARG A N 11
ATOM 19510 C CA . ARG A 1 49 ? -5.588 13.418 8.431 1.00 0.00 49 ARG A CA 11
ATOM 19511 C C . ARG A 1 49 ? -4.168 13.935 8.222 1.00 0.00 49 ARG A C 11
ATOM 19512 O O . ARG A 1 49 ? -3.707 14.822 8.940 1.00 0.00 49 ARG A O 11
ATOM 19533 N N . PHE A 1 50 ? -3.479 13.372 7.235 1.00 0.00 50 PHE A N 11
ATOM 19534 C CA . PHE A 1 50 ? -2.110 13.775 6.932 1.00 0.00 50 PHE A CA 11
ATOM 19535 C C . PHE A 1 50 ? -2.055 15.241 6.511 1.00 0.00 50 PHE A C 11
ATOM 19536 O O . PHE A 1 50 ? -1.318 16.037 7.092 1.00 0.00 50 PHE A O 11
ATOM 19553 N N . ARG A 1 51 ? -2.839 15.588 5.496 1.00 0.00 51 ARG A N 11
ATOM 19554 C CA . ARG A 1 51 ? -2.879 16.957 4.995 1.00 0.00 51 ARG A CA 11
ATOM 19555 C C . ARG A 1 51 ? -4.307 17.494 4.994 1.00 0.00 51 ARG A C 11
ATOM 19556 O O . ARG A 1 51 ? -5.043 17.368 4.014 1.00 0.00 51 ARG A O 11
ATOM 19577 N N . PRO A 1 52 ? -4.710 18.107 6.117 1.00 0.00 52 PRO A N 11
ATOM 19578 C CA . PRO A 1 52 ? -6.053 18.675 6.270 1.00 0.00 52 PRO A CA 11
ATOM 19579 C C . PRO A 1 52 ? -6.261 19.913 5.404 1.00 0.00 52 PRO A C 11
ATOM 19580 O O . PRO A 1 52 ? -7.391 20.260 5.064 1.00 0.00 52 PRO A O 11
ATOM 19591 N N . GLU A 1 53 ? -5.163 20.573 5.049 1.00 0.00 53 GLU A N 11
ATOM 19592 C CA . GLU A 1 53 ? -5.227 21.773 4.222 1.00 0.00 53 GLU A CA 11
ATOM 19593 C C . GLU A 1 53 ? -5.844 21.463 2.862 1.00 0.00 53 GLU A C 11
ATOM 19594 O O . GLU A 1 53 ? -6.524 22.302 2.270 1.00 0.00 53 GLU A O 11
ATOM 19606 N N . LEU A 1 54 ? -5.601 20.252 2.371 1.00 0.00 54 LEU A N 11
ATOM 19607 C CA . LEU A 1 54 ? -6.132 19.830 1.079 1.00 0.00 54 LEU A CA 11
ATOM 19608 C C . LEU A 1 54 ? -7.615 19.488 1.185 1.00 0.00 54 LEU A C 11
ATOM 19609 O O . LEU A 1 54 ? -8.425 19.936 0.374 1.00 0.00 54 LEU A O 11
ATOM 19625 N N . ILE A 1 55 ? -7.963 18.693 2.192 1.00 0.00 55 ILE A N 11
ATOM 19626 C CA . ILE A 1 55 ? -9.348 18.294 2.406 1.00 0.00 55 ILE A CA 11
ATOM 19627 C C . ILE A 1 55 ? -9.819 18.672 3.807 1.00 0.00 55 ILE A C 11
ATOM 19628 O O . ILE A 1 55 ? -9.198 18.302 4.802 1.00 0.00 55 ILE A O 11
ATOM 19644 N N . ASN A 1 56 ? -10.922 19.411 3.875 1.00 0.00 56 ASN A N 11
ATOM 19645 C CA . ASN A 1 56 ? -11.477 19.839 5.154 1.00 0.00 56 ASN A CA 11
ATOM 19646 C C . ASN A 1 56 ? -12.804 19.138 5.432 1.00 0.00 56 ASN A C 11
ATOM 19647 O O . ASN A 1 56 ? -13.872 19.655 5.104 1.00 0.00 56 ASN A O 11
ATOM 19658 N N . PHE A 1 57 ? -12.728 17.958 6.039 1.00 0.00 57 PHE A N 11
ATOM 19659 C CA . PHE A 1 57 ? -13.922 17.186 6.362 1.00 0.00 57 PHE A CA 11
ATOM 19660 C C . PHE A 1 57 ? -15.058 18.102 6.809 1.00 0.00 57 PHE A C 11
ATOM 19661 O O . PHE A 1 57 ? -16.208 17.923 6.409 1.00 0.00 57 PHE A O 11
ATOM 19678 N N . ASP A 1 58 ? -14.725 19.083 7.641 1.00 0.00 58 ASP A N 11
ATOM 19679 C CA . ASP A 1 58 ? -15.716 20.028 8.143 1.00 0.00 58 ASP A CA 11
ATOM 19680 C C . ASP A 1 58 ? -16.758 20.343 7.074 1.00 0.00 58 ASP A C 11
ATOM 19681 O O . ASP A 1 58 ? -17.957 20.374 7.351 1.00 0.00 58 ASP A O 11
ATOM 19690 N N . SER A 1 59 ? -16.291 20.577 5.851 1.00 0.00 59 SER A N 11
ATOM 19691 C CA . SER A 1 59 ? -17.182 20.894 4.741 1.00 0.00 59 SER A CA 11
ATOM 19692 C C . SER A 1 59 ? -17.839 19.631 4.194 1.00 0.00 59 SER A C 11
ATOM 19693 O O . SER A 1 59 ? -19.039 19.612 3.914 1.00 0.00 59 SER A O 11
ATOM 19701 N N . LEU A 1 60 ? -17.045 18.576 4.043 1.00 0.00 60 LEU A N 11
ATOM 19702 C CA . LEU A 1 60 ? -17.548 17.307 3.529 1.00 0.00 60 LEU A CA 11
ATOM 19703 C C . LEU A 1 60 ? -18.787 16.860 4.298 1.00 0.00 60 LEU A C 11
ATOM 19704 O O . LEU A 1 60 ? -18.686 16.342 5.409 1.00 0.00 60 LEU A O 11
ATOM 19720 N N . ASN A 1 61 ? -19.955 17.064 3.698 1.00 0.00 61 ASN A N 11
ATOM 19721 C CA . ASN A 1 61 ? -21.214 16.680 4.326 1.00 0.00 61 ASN A CA 11
ATOM 19722 C C . ASN A 1 61 ? -21.652 15.294 3.864 1.00 0.00 61 ASN A C 11
ATOM 19723 O O . ASN A 1 61 ? -21.530 14.953 2.688 1.00 0.00 61 ASN A O 11
ATOM 19734 N N . GLU A 1 62 ? -22.164 14.499 4.799 1.00 0.00 62 GLU A N 11
ATOM 19735 C CA . GLU A 1 62 ? -22.620 13.149 4.487 1.00 0.00 62 GLU A CA 11
ATOM 19736 C C . GLU A 1 62 ? -23.314 13.110 3.129 1.00 0.00 62 GLU A C 11
ATOM 19737 O O . GLU A 1 62 ? -22.904 12.372 2.232 1.00 0.00 62 GLU A O 11
ATOM 19749 N N . ASP A 1 63 ? -24.366 13.907 2.985 1.00 0.00 63 ASP A N 11
ATOM 19750 C CA . ASP A 1 63 ? -25.117 13.964 1.736 1.00 0.00 63 ASP A CA 11
ATOM 19751 C C . ASP A 1 63 ? -24.249 14.503 0.604 1.00 0.00 63 ASP A C 11
ATOM 19752 O O . ASP A 1 63 ? -24.497 14.223 -0.569 1.00 0.00 63 ASP A O 11
ATOM 19761 N N . ASP A 1 64 ? -23.230 15.276 0.963 1.00 0.00 64 ASP A N 11
ATOM 19762 C CA . ASP A 1 64 ? -22.324 15.854 -0.023 1.00 0.00 64 ASP A CA 11
ATOM 19763 C C . ASP A 1 64 ? -21.306 14.821 -0.497 1.00 0.00 64 ASP A C 11
ATOM 19764 O O . ASP A 1 64 ? -20.115 15.111 -0.600 1.00 0.00 64 ASP A O 11
ATOM 19773 N N . ALA A 1 65 ? -21.785 13.614 -0.783 1.00 0.00 65 ALA A N 11
ATOM 19774 C CA . ALA A 1 65 ? -20.917 12.539 -1.246 1.00 0.00 65 ALA A CA 11
ATOM 19775 C C . ALA A 1 65 ? -20.265 12.894 -2.578 1.00 0.00 65 ALA A C 11
ATOM 19776 O O . ALA A 1 65 ? -19.040 12.894 -2.702 1.00 0.00 65 ALA A O 11
ATOM 19783 N N . VAL A 1 66 ? -21.092 13.197 -3.574 1.00 0.00 66 VAL A N 11
ATOM 19784 C CA . VAL A 1 66 ? -20.596 13.555 -4.898 1.00 0.00 66 VAL A CA 11
ATOM 19785 C C . VAL A 1 66 ? -19.485 14.595 -4.805 1.00 0.00 66 VAL A C 11
ATOM 19786 O O . VAL A 1 66 ? -18.437 14.455 -5.436 1.00 0.00 66 VAL A O 11
ATOM 19799 N N . GLU A 1 67 ? -19.721 15.637 -4.015 1.00 0.00 67 GLU A N 11
ATOM 19800 C CA . GLU A 1 67 ? -18.739 16.701 -3.841 1.00 0.00 67 GLU A CA 11
ATOM 19801 C C . GLU A 1 67 ? -17.482 16.174 -3.153 1.00 0.00 67 GLU A C 11
ATOM 19802 O O . GLU A 1 67 ? -16.364 16.445 -3.588 1.00 0.00 67 GLU A O 11
ATOM 19814 N N . ASN A 1 68 ? -17.677 15.420 -2.076 1.00 0.00 68 ASN A N 11
ATOM 19815 C CA . ASN A 1 68 ? -16.560 14.856 -1.326 1.00 0.00 68 ASN A CA 11
ATOM 19816 C C . ASN A 1 68 ? -15.686 13.986 -2.225 1.00 0.00 68 ASN A C 11
ATOM 19817 O O . ASN A 1 68 ? -14.493 14.242 -2.382 1.00 0.00 68 ASN A O 11
ATOM 19828 N N . ASN A 1 69 ? -16.289 12.959 -2.813 1.00 0.00 69 ASN A N 11
ATOM 19829 C CA . ASN A 1 69 ? -15.566 12.051 -3.697 1.00 0.00 69 ASN A CA 11
ATOM 19830 C C . ASN A 1 69 ? -14.773 12.828 -4.743 1.00 0.00 69 ASN A C 11
ATOM 19831 O O . ASN A 1 69 ? -13.551 12.711 -4.822 1.00 0.00 69 ASN A O 11
ATOM 19842 N N . GLN A 1 70 ? -15.478 13.620 -5.544 1.00 0.00 70 GLN A N 11
ATOM 19843 C CA . GLN A 1 70 ? -14.840 14.416 -6.586 1.00 0.00 70 GLN A CA 11
ATOM 19844 C C . GLN A 1 70 ? -13.595 15.115 -6.051 1.00 0.00 70 GLN A C 11
ATOM 19845 O O . GLN A 1 70 ? -12.548 15.125 -6.700 1.00 0.00 70 GLN A O 11
ATOM 19859 N N . LEU A 1 71 ? -13.715 15.700 -4.864 1.00 0.00 71 LEU A N 11
ATOM 19860 C CA . LEU A 1 71 ? -12.598 16.402 -4.241 1.00 0.00 71 LEU A CA 11
ATOM 19861 C C . LEU A 1 71 ? -11.407 15.469 -4.048 1.00 0.00 71 LEU A C 11
ATOM 19862 O O . LEU A 1 71 ? -10.370 15.630 -4.691 1.00 0.00 71 LEU A O 11
ATOM 19878 N N . ALA A 1 72 ? -11.564 14.493 -3.160 1.00 0.00 72 ALA A N 11
ATOM 19879 C CA . ALA A 1 72 ? -10.504 13.532 -2.886 1.00 0.00 72 ALA A CA 11
ATOM 19880 C C . ALA A 1 72 ? -9.798 13.112 -4.171 1.00 0.00 72 ALA A C 11
ATOM 19881 O O . ALA A 1 72 ? -8.583 12.910 -4.186 1.00 0.00 72 ALA A O 11
ATOM 19888 N N . PHE A 1 73 ? -10.566 12.981 -5.247 1.00 0.00 73 PHE A N 11
ATOM 19889 C CA . PHE A 1 73 ? -10.014 12.583 -6.536 1.00 0.00 73 PHE A CA 11
ATOM 19890 C C . PHE A 1 73 ? -9.189 13.712 -7.146 1.00 0.00 73 PHE A C 11
ATOM 19891 O O . PHE A 1 73 ? -8.025 13.523 -7.501 1.00 0.00 73 PHE A O 11
ATOM 19908 N N . ASP A 1 74 ? -9.800 14.885 -7.266 1.00 0.00 74 ASP A N 11
ATOM 19909 C CA . ASP A 1 74 ? -9.122 16.046 -7.833 1.00 0.00 74 ASP A CA 11
ATOM 19910 C C . ASP A 1 74 ? -7.776 16.275 -7.153 1.00 0.00 74 ASP A C 11
ATOM 19911 O O . ASP A 1 74 ? -6.767 16.517 -7.816 1.00 0.00 74 ASP A O 11
ATOM 19920 N N . VAL A 1 75 ? -7.768 16.198 -5.826 1.00 0.00 75 VAL A N 11
ATOM 19921 C CA . VAL A 1 75 ? -6.546 16.397 -5.056 1.00 0.00 75 VAL A CA 11
ATOM 19922 C C . VAL A 1 75 ? -5.519 15.313 -5.365 1.00 0.00 75 VAL A C 11
ATOM 19923 O O . VAL A 1 75 ? -4.316 15.570 -5.378 1.00 0.00 75 VAL A O 11
ATOM 19936 N N . ALA A 1 76 ? -6.003 14.101 -5.615 1.00 0.00 76 ALA A N 11
ATOM 19937 C CA . ALA A 1 76 ? -5.128 12.979 -5.927 1.00 0.00 76 ALA A CA 11
ATOM 19938 C C . ALA A 1 76 ? -4.406 13.197 -7.253 1.00 0.00 76 ALA A C 11
ATOM 19939 O O . ALA A 1 76 ? -3.261 12.780 -7.422 1.00 0.00 76 ALA A O 11
ATOM 19946 N N . GLU A 1 77 ? -5.084 13.854 -8.189 1.00 0.00 77 GLU A N 11
ATOM 19947 C CA . GLU A 1 77 ? -4.507 14.125 -9.500 1.00 0.00 77 GLU A CA 11
ATOM 19948 C C . GLU A 1 77 ? -3.771 15.462 -9.504 1.00 0.00 77 GLU A C 11
ATOM 19949 O O . GLU A 1 77 ? -3.030 15.772 -10.437 1.00 0.00 77 GLU A O 11
ATOM 19961 N N . ARG A 1 78 ? -3.980 16.249 -8.454 1.00 0.00 78 ARG A N 11
ATOM 19962 C CA . ARG A 1 78 ? -3.338 17.553 -8.336 1.00 0.00 78 ARG A CA 11
ATOM 19963 C C . ARG A 1 78 ? -2.048 17.453 -7.528 1.00 0.00 78 ARG A C 11
ATOM 19964 O O . ARG A 1 78 ? -1.070 18.144 -7.814 1.00 0.00 78 ARG A O 11
ATOM 19985 N N . GLU A 1 79 ? -2.053 16.588 -6.519 1.00 0.00 79 GLU A N 11
ATOM 19986 C CA . GLU A 1 79 ? -0.882 16.398 -5.670 1.00 0.00 79 GLU A CA 11
ATOM 19987 C C . GLU A 1 79 ? -0.124 15.134 -6.062 1.00 0.00 79 GLU A C 11
ATOM 19988 O O . GLU A 1 79 ? 1.073 15.177 -6.345 1.00 0.00 79 GLU A O 11
ATOM 20000 N N . PHE A 1 80 ? -0.830 14.008 -6.077 1.00 0.00 80 PHE A N 11
ATOM 20001 C CA . PHE A 1 80 ? -0.224 12.730 -6.432 1.00 0.00 80 PHE A CA 11
ATOM 20002 C C . PHE A 1 80 ? -0.211 12.537 -7.946 1.00 0.00 80 PHE A C 11
ATOM 20003 O O . PHE A 1 80 ? 0.597 11.779 -8.479 1.00 0.00 80 PHE A O 11
ATOM 20020 N N . GLY A 1 81 ? -1.114 13.230 -8.633 1.00 0.00 81 GLY A N 11
ATOM 20021 C CA . GLY A 1 81 ? -1.191 13.122 -10.078 1.00 0.00 81 GLY A CA 11
ATOM 20022 C C . GLY A 1 81 ? -1.691 11.765 -10.532 1.00 0.00 81 GLY A C 11
ATOM 20023 O O . GLY A 1 81 ? -1.260 11.250 -11.564 1.00 0.00 81 GLY A O 11
ATOM 20027 N N . ILE A 1 82 ? -2.601 11.183 -9.758 1.00 0.00 82 ILE A N 11
ATOM 20028 C CA . ILE A 1 82 ? -3.160 9.877 -10.087 1.00 0.00 82 ILE A CA 11
ATOM 20029 C C . ILE A 1 82 ? -4.558 10.010 -10.680 1.00 0.00 82 ILE A C 11
ATOM 20030 O O . ILE A 1 82 ? -5.451 10.626 -10.097 1.00 0.00 82 ILE A O 11
ATOM 20046 N N . PRO A 1 83 ? -4.757 9.418 -11.867 1.00 0.00 83 PRO A N 11
ATOM 20047 C CA . PRO A 1 83 ? -6.045 9.455 -12.564 1.00 0.00 83 PRO A CA 11
ATOM 20048 C C . PRO A 1 83 ? -7.109 8.620 -11.860 1.00 0.00 83 PRO A C 11
ATOM 20049 O O . PRO A 1 83 ? -6.875 7.479 -11.461 1.00 0.00 83 PRO A O 11
ATOM 20060 N N . PRO A 1 84 ? -8.309 9.200 -11.702 1.00 0.00 84 PRO A N 11
ATOM 20061 C CA . PRO A 1 84 ? -9.434 8.526 -11.047 1.00 0.00 84 PRO A CA 11
ATOM 20062 C C . PRO A 1 84 ? -9.989 7.378 -11.882 1.00 0.00 84 PRO A C 11
ATOM 20063 O O . PRO A 1 84 ? -9.832 7.353 -13.103 1.00 0.00 84 PRO A O 11
ATOM 20074 N N . VAL A 1 85 ? -10.638 6.428 -11.217 1.00 0.00 85 VAL A N 11
ATOM 20075 C CA . VAL A 1 85 ? -11.218 5.277 -11.899 1.00 0.00 85 VAL A CA 11
ATOM 20076 C C . VAL A 1 85 ? -12.711 5.475 -12.139 1.00 0.00 85 VAL A C 11
ATOM 20077 O O . VAL A 1 85 ? -13.259 5.005 -13.137 1.00 0.00 85 VAL A O 11
ATOM 20090 N N . THR A 1 86 ? -13.365 6.175 -11.217 1.00 0.00 86 THR A N 11
ATOM 20091 C CA . THR A 1 86 ? -14.795 6.436 -11.327 1.00 0.00 86 THR A CA 11
ATOM 20092 C C . THR A 1 86 ? -15.115 7.890 -11.001 1.00 0.00 86 THR A C 11
ATOM 20093 O O . THR A 1 86 ? -14.312 8.591 -10.386 1.00 0.00 86 THR A O 11
ATOM 20104 N N . THR A 1 87 ? -16.296 8.338 -11.416 1.00 0.00 87 THR A N 11
ATOM 20105 C CA . THR A 1 87 ? -16.723 9.709 -11.168 1.00 0.00 87 THR A CA 11
ATOM 20106 C C . THR A 1 87 ? -17.520 9.812 -9.873 1.00 0.00 87 THR A C 11
ATOM 20107 O O . THR A 1 87 ? -18.377 8.975 -9.592 1.00 0.00 87 THR A O 11
ATOM 20118 N N . GLY A 1 88 ? -17.231 10.844 -9.086 1.00 0.00 88 GLY A N 11
ATOM 20119 C CA . GLY A 1 88 ? -17.930 11.036 -7.829 1.00 0.00 88 GLY A CA 11
ATOM 20120 C C . GLY A 1 88 ? -19.402 10.686 -7.924 1.00 0.00 88 GLY A C 11
ATOM 20121 O O . GLY A 1 88 ? -19.932 9.964 -7.079 1.00 0.00 88 GLY A O 11
ATOM 20125 N N . LYS A 1 89 ? -20.065 11.199 -8.955 1.00 0.00 89 LYS A N 11
ATOM 20126 C CA . LYS A 1 89 ? -21.484 10.937 -9.159 1.00 0.00 89 LYS A CA 11
ATOM 20127 C C . LYS A 1 89 ? -21.769 9.438 -9.148 1.00 0.00 89 LYS A C 11
ATOM 20128 O O . LYS A 1 89 ? -22.554 8.953 -8.335 1.00 0.00 89 LYS A O 11
ATOM 20147 N N . GLU A 1 90 ? -21.123 8.712 -10.055 1.00 0.00 90 GLU A N 11
ATOM 20148 C CA . GLU A 1 90 ? -21.307 7.268 -10.148 1.00 0.00 90 GLU A CA 11
ATOM 20149 C C . GLU A 1 90 ? -20.930 6.586 -8.836 1.00 0.00 90 GLU A C 11
ATOM 20150 O O . GLU A 1 90 ? -21.630 5.689 -8.368 1.00 0.00 90 GLU A O 11
ATOM 20162 N N . MET A 1 91 ? -19.819 7.018 -8.249 1.00 0.00 91 MET A N 11
ATOM 20163 C CA . MET A 1 91 ? -19.348 6.450 -6.991 1.00 0.00 91 MET A CA 11
ATOM 20164 C C . MET A 1 91 ? -20.489 6.337 -5.986 1.00 0.00 91 MET A C 11
ATOM 20165 O O . MET A 1 91 ? -20.641 5.315 -5.317 1.00 0.00 91 MET A O 11
ATOM 20179 N N . ALA A 1 92 ? -21.290 7.393 -5.884 1.00 0.00 92 ALA A N 11
ATOM 20180 C CA . ALA A 1 92 ? -22.418 7.411 -4.961 1.00 0.00 92 ALA A CA 11
ATOM 20181 C C . ALA A 1 92 ? -23.633 6.715 -5.566 1.00 0.00 92 ALA A C 11
ATOM 20182 O O . ALA A 1 92 ? -24.375 6.024 -4.868 1.00 0.00 92 ALA A O 11
ATOM 20189 N N . SER A 1 93 ? -23.830 6.902 -6.867 1.00 0.00 93 SER A N 11
ATOM 20190 C CA . SER A 1 93 ? -24.958 6.296 -7.564 1.00 0.00 93 SER A CA 11
ATOM 20191 C C . SER A 1 93 ? -24.890 4.774 -7.486 1.00 0.00 93 SER A C 11
ATOM 20192 O O . SER A 1 93 ? -25.770 4.131 -6.915 1.00 0.00 93 SER A O 11
ATOM 20200 N N . ALA A 1 94 ? -23.838 4.204 -8.065 1.00 0.00 94 ALA A N 11
ATOM 20201 C CA . ALA A 1 94 ? -23.653 2.758 -8.059 1.00 0.00 94 ALA A CA 11
ATOM 20202 C C . ALA A 1 94 ? -23.779 2.194 -6.648 1.00 0.00 94 ALA A C 11
ATOM 20203 O O . ALA A 1 94 ? -22.957 2.484 -5.779 1.00 0.00 94 ALA A O 11
ATOM 20210 N N . GLN A 1 95 ? -24.812 1.388 -6.428 1.00 0.00 95 GLN A N 11
ATOM 20211 C CA . GLN A 1 95 ? -25.046 0.785 -5.122 1.00 0.00 95 GLN A CA 11
ATOM 20212 C C . GLN A 1 95 ? -23.889 -0.128 -4.729 1.00 0.00 95 GLN A C 11
ATOM 20213 O O . GLN A 1 95 ? -23.411 -0.087 -3.596 1.00 0.00 95 GLN A O 11
ATOM 20227 N N . GLU A 1 96 ? -23.445 -0.952 -5.674 1.00 0.00 96 GLU A N 11
ATOM 20228 C CA . GLU A 1 96 ? -22.345 -1.876 -5.425 1.00 0.00 96 GLU A CA 11
ATOM 20229 C C . GLU A 1 96 ? -21.264 -1.736 -6.494 1.00 0.00 96 GLU A C 11
ATOM 20230 O O . GLU A 1 96 ? -21.347 -2.316 -7.576 1.00 0.00 96 GLU A O 11
ATOM 20242 N N . PRO A 1 97 ? -20.225 -0.946 -6.184 1.00 0.00 97 PRO A N 11
ATOM 20243 C CA . PRO A 1 97 ? -19.109 -0.710 -7.104 1.00 0.00 97 PRO A CA 11
ATOM 20244 C C . PRO A 1 97 ? -18.238 -1.949 -7.288 1.00 0.00 97 PRO A C 11
ATOM 20245 O O . PRO A 1 97 ? -18.465 -2.978 -6.653 1.00 0.00 97 PRO A O 11
ATOM 20256 N N . ASP A 1 98 ? -17.242 -1.841 -8.160 1.00 0.00 98 ASP A N 11
ATOM 20257 C CA . ASP A 1 98 ? -16.336 -2.953 -8.427 1.00 0.00 98 ASP A CA 11
ATOM 20258 C C . ASP A 1 98 ? -15.305 -3.093 -7.311 1.00 0.00 98 ASP A C 11
ATOM 20259 O O . ASP A 1 98 ? -14.389 -2.279 -7.191 1.00 0.00 98 ASP A O 11
ATOM 20268 N N . LYS A 1 99 ? -15.461 -4.130 -6.496 1.00 0.00 99 LYS A N 11
ATOM 20269 C CA . LYS A 1 99 ? -14.545 -4.379 -5.389 1.00 0.00 99 LYS A CA 11
ATOM 20270 C C . LYS A 1 99 ? -13.095 -4.299 -5.855 1.00 0.00 99 LYS A C 11
ATOM 20271 O O . LYS A 1 99 ? -12.293 -3.548 -5.298 1.00 0.00 99 LYS A O 11
ATOM 20290 N N . LEU A 1 100 ? -12.764 -5.076 -6.881 1.00 0.00 100 LEU A N 11
ATOM 20291 C CA . LEU A 1 100 ? -11.410 -5.091 -7.424 1.00 0.00 100 LEU A CA 11
ATOM 20292 C C . LEU A 1 100 ? -10.943 -3.679 -7.763 1.00 0.00 100 LEU A C 11
ATOM 20293 O O . LEU A 1 100 ? -9.927 -3.210 -7.248 1.00 0.00 100 LEU A O 11
ATOM 20309 N N . SER A 1 101 ? -11.692 -3.006 -8.630 1.00 0.00 101 SER A N 11
ATOM 20310 C CA . SER A 1 101 ? -11.354 -1.647 -9.039 1.00 0.00 101 SER A CA 11
ATOM 20311 C C . SER A 1 101 ? -11.057 -0.773 -7.824 1.00 0.00 101 SER A C 11
ATOM 20312 O O . SER A 1 101 ? -10.216 0.124 -7.882 1.00 0.00 101 SER A O 11
ATOM 20320 N N . MET A 1 102 ? -11.755 -1.040 -6.726 1.00 0.00 102 MET A N 11
ATOM 20321 C CA . MET A 1 102 ? -11.567 -0.278 -5.496 1.00 0.00 102 MET A CA 11
ATOM 20322 C C . MET A 1 102 ? -10.263 -0.671 -4.808 1.00 0.00 102 MET A C 11
ATOM 20323 O O . MET A 1 102 ? -9.465 0.188 -4.433 1.00 0.00 102 MET A O 11
ATOM 20337 N N . VAL A 1 103 ? -10.053 -1.973 -4.646 1.00 0.00 103 VAL A N 11
ATOM 20338 C CA . VAL A 1 103 ? -8.846 -2.479 -4.004 1.00 0.00 103 VAL A CA 11
ATOM 20339 C C . VAL A 1 103 ? -7.597 -2.049 -4.766 1.00 0.00 103 VAL A C 11
ATOM 20340 O O . VAL A 1 103 ? -6.582 -1.697 -4.165 1.00 0.00 103 VAL A O 11
ATOM 20353 N N . MET A 1 104 ? -7.680 -2.080 -6.092 1.00 0.00 104 MET A N 11
ATOM 20354 C CA . MET A 1 104 ? -6.556 -1.692 -6.936 1.00 0.00 104 MET A CA 11
ATOM 20355 C C . MET A 1 104 ? -6.321 -0.186 -6.870 1.00 0.00 104 MET A C 11
ATOM 20356 O O . MET A 1 104 ? -5.183 0.270 -6.756 1.00 0.00 104 MET A O 11
ATOM 20370 N N . TYR A 1 105 ? -7.403 0.581 -6.943 1.00 0.00 105 TYR A N 11
ATOM 20371 C CA . TYR A 1 105 ? -7.314 2.035 -6.894 1.00 0.00 105 TYR A CA 11
ATOM 20372 C C . TYR A 1 105 ? -6.726 2.501 -5.565 1.00 0.00 105 TYR A C 11
ATOM 20373 O O . TYR A 1 105 ? -5.861 3.377 -5.528 1.00 0.00 105 TYR A O 11
ATOM 20391 N N . LEU A 1 106 ? -7.201 1.908 -4.476 1.00 0.00 106 LEU A N 11
ATOM 20392 C CA . LEU A 1 106 ? -6.723 2.259 -3.143 1.00 0.00 106 LEU A CA 11
ATOM 20393 C C . LEU A 1 106 ? -5.234 1.959 -3.002 1.00 0.00 106 LEU A C 11
ATOM 20394 O O . LEU A 1 106 ? -4.471 2.781 -2.493 1.00 0.00 106 LEU A O 11
ATOM 20410 N N . SER A 1 107 ? -4.828 0.779 -3.457 1.00 0.00 107 SER A N 11
ATOM 20411 C CA . SER A 1 107 ? -3.430 0.369 -3.380 1.00 0.00 107 SER A CA 11
ATOM 20412 C C . SER A 1 107 ? -2.504 1.539 -3.699 1.00 0.00 107 SER A C 11
ATOM 20413 O O . SER A 1 107 ? -1.485 1.737 -3.037 1.00 0.00 107 SER A O 11
ATOM 20421 N N . LYS A 1 108 ? -2.865 2.311 -4.718 1.00 0.00 108 LYS A N 11
ATOM 20422 C CA . LYS A 1 108 ? -2.069 3.462 -5.127 1.00 0.00 108 LYS A CA 11
ATOM 20423 C C . LYS A 1 108 ? -1.762 4.362 -3.934 1.00 0.00 108 LYS A C 11
ATOM 20424 O O . LYS A 1 108 ? -0.613 4.749 -3.715 1.00 0.00 108 LYS A O 11
ATOM 20443 N N . PHE A 1 109 ? -2.794 4.690 -3.165 1.00 0.00 109 PHE A N 11
ATOM 20444 C CA . PHE A 1 109 ? -2.634 5.544 -1.993 1.00 0.00 109 PHE A CA 11
ATOM 20445 C C . PHE A 1 109 ? -1.918 4.799 -0.871 1.00 0.00 109 PHE A C 11
ATOM 20446 O O . PHE A 1 109 ? -1.020 5.340 -0.226 1.00 0.00 109 PHE A O 11
ATOM 20463 N N . TYR A 1 110 ? -2.324 3.555 -0.642 1.00 0.00 110 TYR A N 11
ATOM 20464 C CA . TYR A 1 110 ? -1.725 2.735 0.404 1.00 0.00 110 TYR A CA 11
ATOM 20465 C C . TYR A 1 110 ? -0.206 2.696 0.263 1.00 0.00 110 TYR A C 11
ATOM 20466 O O . TYR A 1 110 ? 0.523 3.062 1.184 1.00 0.00 110 TYR A O 11
ATOM 20484 N N . GLU A 1 111 ? 0.262 2.250 -0.899 1.00 0.00 111 GLU A N 11
ATOM 20485 C CA . GLU A 1 111 ? 1.694 2.162 -1.161 1.00 0.00 111 GLU A CA 11
ATOM 20486 C C . GLU A 1 111 ? 2.350 3.537 -1.063 1.00 0.00 111 GLU A C 11
ATOM 20487 O O . GLU A 1 111 ? 3.290 3.735 -0.292 1.00 0.00 111 GLU A O 11
ATOM 20499 N N . LEU A 1 112 ? 1.849 4.482 -1.850 1.00 0.00 112 LEU A N 11
ATOM 20500 C CA . LEU A 1 112 ? 2.386 5.839 -1.854 1.00 0.00 112 LEU A CA 11
ATOM 20501 C C . LEU A 1 112 ? 2.570 6.355 -0.430 1.00 0.00 112 LEU A C 11
ATOM 20502 O O . LEU A 1 112 ? 3.657 6.794 -0.054 1.00 0.00 112 LEU A O 11
ATOM 20518 N N . PHE A 1 113 ? 1.502 6.297 0.358 1.00 0.00 113 PHE A N 11
ATOM 20519 C CA . PHE A 1 113 ? 1.546 6.757 1.741 1.00 0.00 113 PHE A CA 11
ATOM 20520 C C . PHE A 1 113 ? 2.529 5.925 2.560 1.00 0.00 113 PHE A C 11
ATOM 20521 O O . PHE A 1 113 ? 3.401 6.466 3.239 1.00 0.00 113 PHE A O 11
ATOM 20538 N N . ARG A 1 114 ? 2.380 4.607 2.490 1.00 0.00 114 ARG A N 11
ATOM 20539 C CA . ARG A 1 114 ? 3.252 3.699 3.226 1.00 0.00 114 ARG A CA 11
ATOM 20540 C C . ARG A 1 114 ? 4.720 4.034 2.976 1.00 0.00 114 ARG A C 11
ATOM 20541 O O . ARG A 1 114 ? 5.451 4.390 3.899 1.00 0.00 114 ARG A O 11
ATOM 20562 N N . GLY A 1 115 ? 5.143 3.917 1.722 1.00 0.00 115 GLY A N 11
ATOM 20563 C CA . GLY A 1 115 ? 6.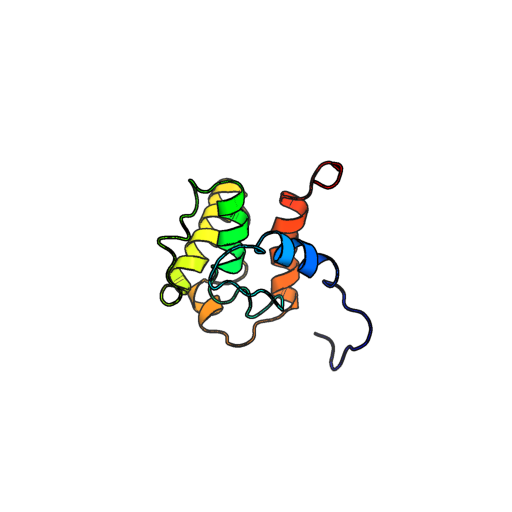521 4.210 1.373 1.00 0.00 115 GLY A CA 11
ATOM 20564 C C . GLY A 1 115 ? 6.820 3.942 -0.088 1.00 0.00 115 GLY A C 11
ATOM 20565 O O . GLY A 1 115 ? 6.266 4.595 -0.974 1.00 0.00 115 GLY A O 11
ATOM 20569 N N . THR A 1 116 ? 7.699 2.978 -0.344 1.00 0.00 116 THR A N 11
ATOM 20570 C CA . THR A 1 116 ? 8.073 2.627 -1.708 1.00 0.00 116 THR A CA 11
ATOM 20571 C C . THR A 1 116 ? 7.285 1.418 -2.200 1.00 0.00 116 THR A C 11
ATOM 20572 O O . THR A 1 116 ? 7.038 0.465 -1.461 1.00 0.00 116 THR A O 11
ATOM 20583 N N . PRO A 1 117 ? 6.881 1.454 -3.479 1.00 0.00 117 PRO A N 11
ATOM 20584 C CA . PRO A 1 117 ? 6.116 0.368 -4.098 1.00 0.00 117 PRO A CA 11
ATOM 20585 C C . PRO A 1 117 ? 6.953 -0.891 -4.296 1.00 0.00 117 PRO A C 11
ATOM 20586 O O . PRO A 1 117 ? 8.178 -0.860 -4.176 1.00 0.00 117 PRO A O 11
ATOM 20597 N N . LEU A 1 118 ? 6.285 -1.998 -4.600 1.00 0.00 118 LEU A N 11
ATOM 20598 C CA . LEU A 1 118 ? 6.968 -3.269 -4.816 1.00 0.00 118 LEU A CA 11
ATOM 20599 C C . LEU A 1 118 ? 7.363 -3.434 -6.280 1.00 0.00 118 LEU A C 11
ATOM 20600 O O . LEU A 1 118 ? 6.686 -2.930 -7.176 1.00 0.00 118 LEU A O 11
ATOM 20616 N N . ARG A 1 119 ? 8.461 -4.145 -6.515 1.00 0.00 119 ARG A N 11
ATOM 20617 C CA . ARG A 1 119 ? 8.945 -4.377 -7.870 1.00 0.00 119 ARG A CA 11
ATOM 20618 C C . ARG A 1 119 ? 7.868 -5.034 -8.728 1.00 0.00 119 ARG A C 11
ATOM 20619 O O . ARG A 1 119 ? 7.051 -5.820 -8.247 1.00 0.00 119 ARG A O 11
ATOM 20640 N N . PRO A 1 120 ? 7.863 -4.705 -10.028 1.00 0.00 120 PRO A N 11
ATOM 20641 C CA . PRO A 1 120 ? 6.892 -5.253 -10.980 1.00 0.00 120 PRO A CA 11
ATOM 20642 C C . PRO A 1 120 ? 7.121 -6.735 -11.254 1.00 0.00 120 PRO A C 11
ATOM 20643 O O . PRO A 1 120 ? 8.041 -7.107 -11.983 1.00 0.00 120 PRO A O 11
ATOM 20654 N N . VAL A 1 121 ? 6.279 -7.578 -10.666 1.00 0.00 121 VAL A N 11
ATOM 20655 C CA . VAL A 1 121 ? 6.389 -9.021 -10.849 1.00 0.00 121 VAL A CA 11
ATOM 20656 C C . VAL A 1 121 ? 6.235 -9.402 -12.317 1.00 0.00 121 VAL A C 11
ATOM 20657 O O . VAL A 1 121 ? 5.879 -8.570 -13.151 1.00 0.00 121 VAL A O 11
ATOM 20670 N N . GLY A 1 1 ? 1.474 -13.850 -13.329 1.00 0.00 1 GLY A N 12
ATOM 20671 C CA . GLY A 1 1 ? 0.048 -14.022 -13.538 1.00 0.00 1 GLY A CA 12
ATOM 20672 C C . GLY A 1 1 ? -0.603 -14.847 -12.445 1.00 0.00 1 GLY A C 12
ATOM 20673 O O . GLY A 1 1 ? 0.028 -15.161 -11.436 1.00 0.00 1 GLY A O 12
ATOM 20677 N N . SER A 1 2 ? -1.869 -15.197 -12.645 1.00 0.00 2 SER A N 12
ATOM 20678 C CA . SER A 1 2 ? -2.608 -15.986 -11.666 1.00 0.00 2 SER A CA 12
ATOM 20679 C C . SER A 1 2 ? -3.287 -17.180 -12.330 1.00 0.00 2 SER A C 12
ATOM 20680 O O . SER A 1 2 ? -4.010 -17.028 -13.314 1.00 0.00 2 SER A O 12
ATOM 20688 N N . SER A 1 3 ? -3.047 -18.368 -11.784 1.00 0.00 3 SER A N 12
ATOM 20689 C CA . SER A 1 3 ? -3.631 -19.589 -12.325 1.00 0.00 3 SER A CA 12
ATOM 20690 C C . SER A 1 3 ? -5.155 -19.502 -12.342 1.00 0.00 3 SER A C 12
ATOM 20691 O O . SER A 1 3 ? -5.789 -19.733 -13.370 1.00 0.00 3 SER A O 12
ATOM 20699 N N . GLY A 1 4 ? -5.735 -19.165 -11.194 1.00 0.00 4 GLY A N 12
ATOM 20700 C CA . GLY A 1 4 ? -7.178 -19.052 -11.098 1.00 0.00 4 GLY A CA 12
ATOM 20701 C C . GLY A 1 4 ? -7.743 -19.823 -9.921 1.00 0.00 4 GLY A C 12
ATOM 20702 O O . GLY A 1 4 ? -8.199 -20.956 -10.074 1.00 0.00 4 GLY A O 12
ATOM 20706 N N . SER A 1 5 ? -7.711 -19.208 -8.743 1.00 0.00 5 SER A N 12
ATOM 20707 C CA . SER A 1 5 ? -8.218 -19.847 -7.534 1.00 0.00 5 SER A CA 12
ATOM 20708 C C . SER A 1 5 ? -8.605 -18.803 -6.490 1.00 0.00 5 SER A C 12
ATOM 20709 O O . SER A 1 5 ? -8.304 -17.619 -6.639 1.00 0.00 5 SER A O 12
ATOM 20717 N N . SER A 1 6 ? -9.274 -19.253 -5.433 1.00 0.00 6 SER A N 12
ATOM 20718 C CA . SER A 1 6 ? -9.706 -18.358 -4.365 1.00 0.00 6 SER A CA 12
ATOM 20719 C C . SER A 1 6 ? -9.054 -18.740 -3.040 1.00 0.00 6 SER A C 12
ATOM 20720 O O . SER A 1 6 ? -9.465 -19.697 -2.386 1.00 0.00 6 SER A O 12
ATOM 20728 N N . GLY A 1 7 ? -8.032 -17.983 -2.650 1.00 0.00 7 GLY A N 12
ATOM 20729 C CA . GLY A 1 7 ? -7.339 -18.256 -1.405 1.00 0.00 7 GLY A CA 12
ATOM 20730 C C . GLY A 1 7 ? -7.857 -17.415 -0.256 1.00 0.00 7 GLY A C 12
ATOM 20731 O O . GLY A 1 7 ? -9.065 -17.340 -0.028 1.00 0.00 7 GLY A O 12
ATOM 20735 N N . ASP A 1 8 ? -6.943 -16.783 0.472 1.00 0.00 8 ASP A N 12
ATOM 20736 C CA . ASP A 1 8 ? -7.315 -15.943 1.605 1.00 0.00 8 ASP A CA 12
ATOM 20737 C C . ASP A 1 8 ? -7.622 -14.520 1.149 1.00 0.00 8 ASP A C 12
ATOM 20738 O O . ASP A 1 8 ? -7.248 -14.117 0.048 1.00 0.00 8 ASP A O 12
ATOM 20747 N N . ILE A 1 9 ? -8.306 -13.766 2.003 1.00 0.00 9 ILE A N 12
ATOM 20748 C CA . ILE A 1 9 ? -8.663 -12.389 1.688 1.00 0.00 9 ILE A CA 12
ATOM 20749 C C . ILE A 1 9 ? -7.443 -11.595 1.233 1.00 0.00 9 ILE A C 12
ATOM 20750 O O . ILE A 1 9 ? -6.483 -11.426 1.985 1.00 0.00 9 ILE A O 12
ATOM 20766 N N . ARG A 1 10 ? -7.489 -11.107 -0.003 1.00 0.00 10 ARG A N 12
ATOM 20767 C CA . ARG A 1 10 ? -6.388 -10.330 -0.559 1.00 0.00 10 ARG A CA 12
ATOM 20768 C C . ARG A 1 10 ? -6.317 -8.949 0.087 1.00 0.00 10 ARG A C 12
ATOM 20769 O O . ARG A 1 10 ? -5.312 -8.570 0.690 1.00 0.00 10 ARG A O 12
ATOM 20790 N N . PRO A 1 11 ? -7.407 -8.179 -0.041 1.00 0.00 11 PRO A N 12
ATOM 20791 C CA . PRO A 1 11 ? -7.493 -6.829 0.523 1.00 0.00 11 PRO A CA 12
ATOM 20792 C C . PRO A 1 11 ? -7.560 -6.840 2.047 1.00 0.00 11 PRO A C 12
ATOM 20793 O O . PRO A 1 11 ? -7.726 -5.797 2.678 1.00 0.00 11 PRO A O 12
ATOM 20804 N N . SER A 1 12 ? -7.429 -8.027 2.631 1.00 0.00 12 SER A N 12
ATOM 20805 C CA . SER A 1 12 ? -7.478 -8.174 4.081 1.00 0.00 12 SER A CA 12
ATOM 20806 C C . SER A 1 12 ? -6.629 -7.106 4.765 1.00 0.00 12 SER A C 12
ATOM 20807 O O . SER A 1 12 ? -7.147 -6.252 5.485 1.00 0.00 12 SER A O 12
ATOM 20815 N N . LYS A 1 13 ? -5.322 -7.161 4.534 1.00 0.00 13 LYS A N 12
ATOM 20816 C CA . LYS A 1 13 ? -4.399 -6.199 5.125 1.00 0.00 13 LYS A CA 12
ATOM 20817 C C . LYS A 1 13 ? -4.782 -4.773 4.744 1.00 0.00 13 LYS A C 12
ATOM 20818 O O . LYS A 1 13 ? -4.851 -3.888 5.598 1.00 0.00 13 LYS A O 12
ATOM 20837 N N . LEU A 1 14 ? -5.032 -4.556 3.457 1.00 0.00 14 LEU A N 12
ATOM 20838 C CA . LEU A 1 14 ? -5.410 -3.237 2.963 1.00 0.00 14 LEU A CA 12
ATOM 20839 C C . LEU A 1 14 ? -6.504 -2.623 3.831 1.00 0.00 14 LEU A C 12
ATOM 20840 O O . LEU A 1 14 ? -6.340 -1.530 4.374 1.00 0.00 14 LEU A O 12
ATOM 20856 N N . LEU A 1 15 ? -7.619 -3.334 3.959 1.00 0.00 15 LEU A N 12
ATOM 20857 C CA . LEU A 1 15 ? -8.740 -2.860 4.763 1.00 0.00 15 LEU A CA 12
ATOM 20858 C C . LEU A 1 15 ? -8.266 -2.390 6.134 1.00 0.00 15 LEU A C 12
ATOM 20859 O O . LEU A 1 15 ? -8.378 -1.211 6.472 1.00 0.00 15 LEU A O 12
ATOM 20875 N N . THR A 1 16 ? -7.733 -3.320 6.922 1.00 0.00 16 THR A N 12
ATOM 20876 C CA . THR A 1 16 ? -7.241 -3.001 8.256 1.00 0.00 16 THR A CA 12
ATOM 20877 C C . THR A 1 16 ? -6.532 -1.652 8.273 1.00 0.00 16 THR A C 12
ATOM 20878 O O . THR A 1 16 ? -6.915 -0.748 9.016 1.00 0.00 16 THR A O 12
ATOM 20889 N N . TRP A 1 17 ? -5.498 -1.522 7.449 1.00 0.00 17 TRP A N 12
ATOM 20890 C CA . TRP A 1 17 ? -4.736 -0.281 7.369 1.00 0.00 17 TRP A CA 12
ATOM 20891 C C . TRP A 1 17 ? -5.665 0.925 7.296 1.00 0.00 17 TRP A C 12
ATOM 20892 O O . TRP A 1 17 ? -5.586 1.833 8.125 1.00 0.00 17 TRP A O 12
ATOM 20913 N N . CYS A 1 18 ? -6.545 0.928 6.301 1.00 0.00 18 CYS A N 12
ATOM 20914 C CA . CYS A 1 18 ? -7.490 2.025 6.119 1.00 0.00 18 CYS A CA 12
ATOM 20915 C C . CYS A 1 18 ? -8.327 2.235 7.377 1.00 0.00 18 CYS A C 12
ATOM 20916 O O . CYS A 1 18 ? -8.459 3.356 7.866 1.00 0.00 18 CYS A O 12
ATOM 20924 N N . GLN A 1 19 ? -8.892 1.148 7.894 1.00 0.00 19 GLN A N 12
ATOM 20925 C CA . GLN A 1 19 ? -9.718 1.214 9.093 1.00 0.00 19 GLN A CA 12
ATOM 20926 C C . GLN A 1 19 ? -9.003 1.973 10.206 1.00 0.00 19 GLN A C 12
ATOM 20927 O O . GLN A 1 19 ? -9.551 2.914 10.779 1.00 0.00 19 GLN A O 12
ATOM 20941 N N . GLN A 1 20 ? -7.777 1.557 10.506 1.00 0.00 20 GLN A N 12
ATOM 20942 C CA . GLN A 1 20 ? -6.988 2.197 11.552 1.00 0.00 20 GLN A CA 12
ATOM 20943 C C . GLN A 1 20 ? -6.833 3.690 11.280 1.00 0.00 20 GLN A C 12
ATOM 20944 O O . GLN A 1 20 ? -7.219 4.522 12.100 1.00 0.00 20 GLN A O 12
ATOM 20958 N N . GLN A 1 21 ? -6.266 4.020 10.124 1.00 0.00 21 GLN A N 12
ATOM 20959 C CA . GLN A 1 21 ? -6.060 5.413 9.746 1.00 0.00 21 GLN A CA 12
ATOM 20960 C C . GLN A 1 21 ? -7.361 6.202 9.843 1.00 0.00 21 GLN A C 12
ATOM 20961 O O . GLN A 1 21 ? -7.363 7.374 10.221 1.00 0.00 21 GLN A O 12
ATOM 20975 N N . THR A 1 22 ? -8.469 5.552 9.500 1.00 0.00 22 THR A N 12
ATOM 20976 C CA . THR A 1 22 ? -9.777 6.193 9.547 1.00 0.00 22 THR A CA 12
ATOM 20977 C C . THR A 1 22 ? -10.632 5.615 10.670 1.00 0.00 22 THR A C 12
ATOM 20978 O O . THR A 1 22 ? -11.831 5.399 10.499 1.00 0.00 22 THR A O 12
ATOM 20989 N N . GLU A 1 23 ? -10.007 5.369 11.816 1.00 0.00 23 GLU A N 12
ATOM 20990 C CA . GLU A 1 23 ? -10.712 4.816 12.967 1.00 0.00 23 GLU A CA 12
ATOM 20991 C C . GLU A 1 23 ? -11.011 5.903 13.995 1.00 0.00 23 GLU A C 12
ATOM 20992 O O . GLU A 1 23 ? -11.895 5.749 14.837 1.00 0.00 23 GLU A O 12
ATOM 21004 N N . GLY A 1 24 ? -10.266 7.002 13.920 1.00 0.00 24 GLY A N 12
ATOM 21005 C CA . GLY A 1 24 ? -10.466 8.098 14.850 1.00 0.00 24 GLY A CA 12
ATOM 21006 C C . GLY A 1 24 ? -11.558 9.048 14.401 1.00 0.00 24 GLY A C 12
ATOM 21007 O O . GLY A 1 24 ? -12.213 9.686 15.225 1.00 0.00 24 GLY A O 12
ATOM 21011 N N . TYR A 1 25 ? -11.754 9.144 13.091 1.00 0.00 25 TYR A N 12
ATOM 21012 C CA . TYR A 1 25 ? -12.771 10.027 12.533 1.00 0.00 25 TYR A CA 12
ATOM 21013 C C . TYR A 1 25 ? -14.134 9.753 13.162 1.00 0.00 25 TYR A C 12
ATOM 21014 O O . TYR A 1 25 ? -14.341 8.716 13.792 1.00 0.00 25 TYR A O 12
ATOM 21032 N N . GLN A 1 26 ? -15.060 10.690 12.984 1.00 0.00 26 GLN A N 12
ATOM 21033 C CA . GLN A 1 26 ? -16.403 10.551 13.534 1.00 0.00 26 GLN A CA 12
ATOM 21034 C C . GLN A 1 26 ? -17.379 10.065 12.468 1.00 0.00 26 GLN A C 12
ATOM 21035 O O . GLN A 1 26 ? -17.331 10.506 11.319 1.00 0.00 26 GLN A O 12
ATOM 21049 N N . HIS A 1 27 ? -18.265 9.153 12.856 1.00 0.00 27 HIS A N 12
ATOM 21050 C CA . HIS A 1 27 ? -19.254 8.607 11.933 1.00 0.00 27 HIS A CA 12
ATOM 21051 C C . HIS A 1 27 ? -18.574 7.921 10.751 1.00 0.00 27 HIS A C 12
ATOM 21052 O O . HIS A 1 27 ? -19.083 7.943 9.631 1.00 0.00 27 HIS A O 12
ATOM 21067 N N . VAL A 1 28 ? -17.421 7.312 11.010 1.00 0.00 28 VAL A N 12
ATOM 21068 C CA . VAL A 1 28 ? -16.672 6.620 9.969 1.00 0.00 28 VAL A CA 12
ATOM 21069 C C . VAL A 1 28 ? -16.469 5.151 10.322 1.00 0.00 28 VAL A C 12
ATOM 21070 O O . VAL A 1 28 ? -15.551 4.802 11.063 1.00 0.00 28 VAL A O 12
ATOM 21083 N N . ASN A 1 29 ? -17.332 4.294 9.786 1.00 0.00 29 ASN A N 12
ATOM 21084 C CA . ASN A 1 29 ? -17.248 2.861 10.045 1.00 0.00 29 ASN A CA 12
ATOM 21085 C C . ASN A 1 29 ? -16.778 2.111 8.803 1.00 0.00 29 ASN A C 12
ATOM 21086 O O . ASN A 1 29 ? -17.588 1.646 8.001 1.00 0.00 29 ASN A O 12
ATOM 21097 N N . VAL A 1 30 ? -15.462 1.996 8.650 1.00 0.00 30 VAL A N 12
ATOM 21098 C CA . VAL A 1 30 ? -14.883 1.300 7.507 1.00 0.00 30 VAL A CA 12
ATOM 21099 C C . VAL A 1 30 ? -14.832 -0.204 7.747 1.00 0.00 30 VAL A C 12
ATOM 21100 O O . VAL A 1 30 ? -14.086 -0.684 8.601 1.00 0.00 30 VAL A O 12
ATOM 21113 N N . THR A 1 31 ? -15.632 -0.947 6.988 1.00 0.00 31 THR A N 12
ATOM 21114 C CA . THR A 1 31 ? -15.679 -2.398 7.118 1.00 0.00 31 THR A CA 12
ATOM 21115 C C . THR A 1 31 ? -15.341 -3.079 5.797 1.00 0.00 31 THR A C 12
ATOM 21116 O O . THR A 1 31 ? -14.758 -4.163 5.778 1.00 0.00 31 THR A O 12
ATOM 21127 N N . ASP A 1 32 ? -15.711 -2.438 4.694 1.00 0.00 32 ASP A N 12
ATOM 21128 C CA . ASP A 1 32 ? -15.445 -2.982 3.367 1.00 0.00 32 ASP A CA 12
ATOM 21129 C C . ASP A 1 32 ? -14.776 -1.940 2.477 1.00 0.00 32 ASP A C 12
ATOM 21130 O O . ASP A 1 32 ? -14.528 -0.811 2.902 1.00 0.00 32 ASP A O 12
ATOM 21139 N N . LEU A 1 33 ? -14.485 -2.326 1.239 1.00 0.00 33 LEU A N 12
ATOM 21140 C CA . LEU A 1 33 ? -13.843 -1.425 0.288 1.00 0.00 33 LEU A CA 12
ATOM 21141 C C . LEU A 1 33 ? -14.750 -1.162 -0.910 1.00 0.00 33 LEU A C 12
ATOM 21142 O O . LEU A 1 33 ? -14.278 -0.983 -2.033 1.00 0.00 33 LEU A O 12
ATOM 21158 N N . THR A 1 34 ? -16.056 -1.138 -0.662 1.00 0.00 34 THR A N 12
ATOM 21159 C CA . THR A 1 34 ? -17.030 -0.895 -1.719 1.00 0.00 34 THR A CA 12
ATOM 21160 C C . THR A 1 34 ? -18.060 0.143 -1.290 1.00 0.00 34 THR A C 12
ATOM 21161 O O . THR A 1 34 ? -18.187 1.201 -1.907 1.00 0.00 34 THR A O 12
ATOM 21172 N N . THR A 1 35 ? -18.797 -0.166 -0.227 1.00 0.00 35 THR A N 12
ATOM 21173 C CA . THR A 1 35 ? -19.817 0.740 0.285 1.00 0.00 35 THR A CA 12
ATOM 21174 C C . THR A 1 35 ? -19.217 1.755 1.252 1.00 0.00 35 THR A C 12
ATOM 21175 O O . THR A 1 35 ? -19.621 2.917 1.277 1.00 0.00 35 THR A O 12
ATOM 21186 N N . SER A 1 36 ? -18.249 1.308 2.045 1.00 0.00 36 SER A N 12
ATOM 21187 C CA . SER A 1 36 ? -17.594 2.178 3.016 1.00 0.00 36 SER A CA 12
ATOM 21188 C C . SER A 1 36 ? -17.004 3.408 2.333 1.00 0.00 36 SER A C 12
ATOM 21189 O O . SER A 1 36 ? -16.956 4.491 2.915 1.00 0.00 36 SER A O 12
ATOM 21197 N N . TRP A 1 37 ? -16.557 3.231 1.095 1.00 0.00 37 TRP A N 12
ATOM 21198 C CA . TRP A 1 37 ? -15.970 4.326 0.332 1.00 0.00 37 TRP A CA 12
ATOM 21199 C C . TRP A 1 37 ? -16.903 4.771 -0.789 1.00 0.00 37 TRP A C 12
ATOM 21200 O O . TRP A 1 37 ? -16.454 5.238 -1.835 1.00 0.00 37 TRP A O 12
ATOM 21221 N N . ARG A 1 38 ? -18.205 4.623 -0.563 1.00 0.00 38 ARG A N 12
ATOM 21222 C CA . ARG A 1 38 ? -19.201 5.008 -1.554 1.00 0.00 38 ARG A CA 12
ATOM 21223 C C . ARG A 1 38 ? -19.489 6.505 -1.483 1.00 0.00 38 ARG A C 12
ATOM 21224 O O . ARG A 1 38 ? -19.686 7.159 -2.507 1.00 0.00 38 ARG A O 12
ATOM 21245 N N . SER A 1 39 ? -19.510 7.041 -0.266 1.00 0.00 39 SER A N 12
ATOM 21246 C CA . SER A 1 39 ? -19.778 8.460 -0.061 1.00 0.00 39 SER A CA 12
ATOM 21247 C C . SER A 1 39 ? -18.526 9.292 -0.321 1.00 0.00 39 SER A C 12
ATOM 21248 O O . SER A 1 39 ? -18.575 10.308 -1.013 1.00 0.00 39 SER A O 12
ATOM 21256 N N . GLY A 1 40 ? -17.403 8.852 0.239 1.00 0.00 40 GLY A N 12
ATOM 21257 C CA . GLY A 1 40 ? -16.153 9.567 0.057 1.00 0.00 40 GLY A CA 12
ATOM 21258 C C . GLY A 1 40 ? -15.482 9.905 1.373 1.00 0.00 40 GLY A C 12
ATOM 21259 O O . GLY A 1 40 ? -14.269 9.743 1.520 1.00 0.00 40 GLY A O 12
ATOM 21263 N N . LEU A 1 41 ? -16.269 10.377 2.333 1.00 0.00 41 LEU A N 12
ATOM 21264 C CA . LEU A 1 41 ? -15.743 10.741 3.645 1.00 0.00 41 LEU A CA 12
ATOM 21265 C C . LEU A 1 41 ? -14.612 9.804 4.057 1.00 0.00 41 LEU A C 12
ATOM 21266 O O . LEU A 1 41 ? -13.602 10.239 4.608 1.00 0.00 41 LEU A O 12
ATOM 21282 N N . ALA A 1 42 ? -14.790 8.515 3.784 1.00 0.00 42 ALA A N 12
ATOM 21283 C CA . ALA A 1 42 ? -13.783 7.517 4.123 1.00 0.00 42 ALA A CA 12
ATOM 21284 C C . ALA A 1 42 ? -12.396 7.961 3.671 1.00 0.00 42 ALA A C 12
ATOM 21285 O O . ALA A 1 42 ? -11.529 8.259 4.493 1.00 0.00 42 ALA A O 12
ATOM 21292 N N . LEU A 1 43 ? -12.192 8.002 2.359 1.00 0.00 43 LEU A N 12
ATOM 21293 C CA . LEU A 1 43 ? -10.909 8.410 1.796 1.00 0.00 43 LEU A CA 12
ATOM 21294 C C . LEU A 1 43 ? -10.551 9.828 2.228 1.00 0.00 43 LEU A C 12
ATOM 21295 O O . LEU A 1 43 ? -9.457 10.075 2.737 1.00 0.00 43 LEU A O 12
ATOM 21311 N N . CYS A 1 44 ? -11.480 10.755 2.024 1.00 0.00 44 CYS A N 12
ATOM 21312 C CA . CYS A 1 44 ? -11.262 12.149 2.394 1.00 0.00 44 CYS A CA 12
ATOM 21313 C C . CYS A 1 44 ? -10.566 12.251 3.747 1.00 0.00 44 CYS A C 12
ATOM 21314 O O . CYS A 1 44 ? -9.760 13.151 3.976 1.00 0.00 44 CYS A O 12
ATOM 21322 N N . ALA A 1 45 ? -10.886 11.321 4.642 1.00 0.00 45 ALA A N 12
ATOM 21323 C CA . ALA A 1 45 ? -10.291 11.306 5.973 1.00 0.00 45 ALA A CA 12
ATOM 21324 C C . ALA A 1 45 ? -8.796 11.017 5.903 1.00 0.00 45 ALA A C 12
ATOM 21325 O O . ALA A 1 45 ? -7.976 11.826 6.338 1.00 0.00 45 ALA A O 12
ATOM 21332 N N . ILE A 1 46 ? -8.447 9.859 5.353 1.00 0.00 46 ILE A N 12
ATOM 21333 C CA . ILE A 1 46 ? -7.049 9.464 5.225 1.00 0.00 46 ILE A CA 12
ATOM 21334 C C . ILE A 1 46 ? -6.188 10.633 4.760 1.00 0.00 46 ILE A C 12
ATOM 21335 O O . ILE A 1 46 ? -5.221 11.007 5.424 1.00 0.00 46 ILE A O 12
ATOM 21351 N N . ILE A 1 47 ? -6.547 11.208 3.617 1.00 0.00 47 ILE A N 12
ATOM 21352 C CA . ILE A 1 47 ? -5.809 12.337 3.065 1.00 0.00 47 ILE A CA 12
ATOM 21353 C C . ILE A 1 47 ? -5.724 13.482 4.068 1.00 0.00 47 ILE A C 12
ATOM 21354 O O . ILE A 1 47 ? -4.638 13.847 4.519 1.00 0.00 47 ILE A O 12
ATOM 21370 N N . HIS A 1 48 ? -6.877 14.044 4.416 1.00 0.00 48 HIS A N 12
ATOM 21371 C CA . HIS A 1 48 ? -6.934 15.146 5.369 1.00 0.00 48 HIS A CA 12
ATOM 21372 C C . HIS A 1 48 ? -5.930 14.940 6.498 1.00 0.00 48 HIS A C 12
ATOM 21373 O O . HIS A 1 48 ? -5.201 15.861 6.869 1.00 0.00 48 HIS A O 12
ATOM 21388 N N . ARG A 1 49 ? -5.897 13.728 7.041 1.00 0.00 49 ARG A N 12
ATOM 21389 C CA . ARG A 1 49 ? -4.983 13.402 8.130 1.00 0.00 49 ARG A CA 12
ATOM 21390 C C . ARG A 1 49 ? -3.617 14.042 7.902 1.00 0.00 49 ARG A C 12
ATOM 21391 O O . ARG A 1 49 ? -3.151 14.841 8.715 1.00 0.00 49 ARG A O 12
ATOM 21412 N N . PHE A 1 50 ? -2.979 13.685 6.792 1.00 0.00 50 PHE A N 12
ATOM 21413 C CA . PHE A 1 50 ? -1.666 14.223 6.459 1.00 0.00 50 PHE A CA 12
ATOM 21414 C C . PHE A 1 50 ? -1.767 15.689 6.047 1.00 0.00 50 PHE A C 12
ATOM 21415 O O . PHE A 1 50 ? -1.021 16.536 6.539 1.00 0.00 50 PHE A O 12
ATOM 21432 N N . ARG A 1 51 ? -2.694 15.980 5.141 1.00 0.00 51 ARG A N 12
ATOM 21433 C CA . ARG A 1 51 ? -2.892 17.343 4.661 1.00 0.00 51 ARG A CA 12
ATOM 21434 C C . ARG A 1 51 ? -4.351 17.766 4.812 1.00 0.00 51 ARG A C 12
ATOM 21435 O O . ARG A 1 51 ? -5.171 17.586 3.912 1.00 0.00 51 ARG A O 12
ATOM 21456 N N . PRO A 1 52 ? -4.683 18.341 5.977 1.00 0.00 52 PRO A N 12
ATOM 21457 C CA . PRO A 1 52 ? -6.043 18.801 6.274 1.00 0.00 52 PRO A CA 12
ATOM 21458 C C . PRO A 1 52 ? -6.435 20.021 5.447 1.00 0.00 52 PRO A C 12
ATOM 21459 O O . PRO A 1 52 ? -7.608 20.387 5.384 1.00 0.00 52 PRO A O 12
ATOM 21470 N N . GLU A 1 53 ? -5.446 20.645 4.815 1.00 0.00 53 GLU A N 12
ATOM 21471 C CA . GLU A 1 53 ? -5.689 21.825 3.993 1.00 0.00 53 GLU A CA 12
ATOM 21472 C C . GLU A 1 53 ? -6.296 21.435 2.649 1.00 0.00 53 GLU A C 12
ATOM 21473 O O . GLU A 1 53 ? -7.181 22.118 2.132 1.00 0.00 53 GLU A O 12
ATOM 21485 N N . LEU A 1 54 ? -5.813 20.332 2.086 1.00 0.00 54 LEU A N 12
ATOM 21486 C CA . LEU A 1 54 ? -6.306 19.850 0.801 1.00 0.00 54 LEU A CA 12
ATOM 21487 C C . LEU A 1 54 ? -7.777 19.456 0.895 1.00 0.00 54 LEU A C 12
ATOM 21488 O O . LEU A 1 54 ? -8.564 19.736 -0.010 1.00 0.00 54 LEU A O 12
ATOM 21504 N N . ILE A 1 55 ? -8.140 18.807 1.996 1.00 0.00 55 ILE A N 12
ATOM 21505 C CA . ILE A 1 55 ? -9.517 18.377 2.210 1.00 0.00 55 ILE A CA 12
ATOM 21506 C C . ILE A 1 55 ? -10.008 18.778 3.596 1.00 0.00 55 ILE A C 12
ATOM 21507 O O . ILE A 1 55 ? -9.277 18.673 4.580 1.00 0.00 55 ILE A O 12
ATOM 21523 N N . ASN A 1 56 ? -11.254 19.237 3.666 1.00 0.00 56 ASN A N 12
ATOM 21524 C CA . ASN A 1 56 ? -11.845 19.653 4.933 1.00 0.00 56 ASN A CA 12
ATOM 21525 C C . ASN A 1 56 ? -13.019 18.753 5.307 1.00 0.00 56 ASN A C 12
ATOM 21526 O O . ASN A 1 56 ? -14.179 19.108 5.100 1.00 0.00 56 ASN A O 12
ATOM 21537 N N . PHE A 1 57 ? -12.709 17.585 5.861 1.00 0.00 57 PHE A N 12
ATOM 21538 C CA . PHE A 1 57 ? -13.737 16.633 6.264 1.00 0.00 57 PHE A CA 12
ATOM 21539 C C . PHE A 1 57 ? -14.905 17.347 6.937 1.00 0.00 57 PHE A C 12
ATOM 21540 O O . PHE A 1 57 ? -16.028 17.336 6.432 1.00 0.00 57 PHE A O 12
ATOM 21557 N N . ASP A 1 58 ? -14.632 17.967 8.080 1.00 0.00 58 ASP A N 12
ATOM 21558 C CA . ASP A 1 58 ? -15.660 18.687 8.824 1.00 0.00 58 ASP A CA 12
ATOM 21559 C C . ASP A 1 58 ? -16.591 19.436 7.877 1.00 0.00 58 ASP A C 12
ATOM 21560 O O . ASP A 1 58 ? -17.801 19.494 8.097 1.00 0.00 58 ASP A O 12
ATOM 21569 N N . SER A 1 59 ? -16.019 20.010 6.823 1.00 0.00 59 SER A N 12
ATOM 21570 C CA . SER A 1 59 ? -16.798 20.761 5.845 1.00 0.00 59 SER A CA 12
ATOM 21571 C C . SER A 1 59 ? -17.542 19.818 4.904 1.00 0.00 59 SER A C 12
ATOM 21572 O O . SER A 1 59 ? -18.678 20.085 4.509 1.00 0.00 59 SER A O 12
ATOM 21580 N N . LEU A 1 60 ? -16.895 18.713 4.550 1.00 0.00 60 LEU A N 12
ATOM 21581 C CA . LEU A 1 60 ? -17.494 17.729 3.655 1.00 0.00 60 LEU A CA 12
ATOM 21582 C C . LEU A 1 60 ? -18.864 17.293 4.165 1.00 0.00 60 LEU A C 12
ATOM 21583 O O . LEU A 1 60 ? -18.965 16.496 5.097 1.00 0.00 60 LEU A O 12
ATOM 21599 N N . ASN A 1 61 ? -19.915 17.819 3.546 1.00 0.00 61 ASN A N 12
ATOM 21600 C CA . ASN A 1 61 ? -21.280 17.482 3.936 1.00 0.00 61 ASN A CA 12
ATOM 21601 C C . ASN A 1 61 ? -21.555 15.996 3.724 1.00 0.00 61 ASN A C 12
ATOM 21602 O O . ASN A 1 61 ? -21.456 15.490 2.608 1.00 0.00 61 ASN A O 12
ATOM 21613 N N . GLU A 1 62 ? -21.902 15.305 4.806 1.00 0.00 62 GLU A N 12
ATOM 21614 C CA . GLU A 1 62 ? -22.191 13.877 4.738 1.00 0.00 62 GLU A CA 12
ATOM 21615 C C . GLU A 1 62 ? -23.122 13.566 3.570 1.00 0.00 62 GLU A C 12
ATOM 21616 O O . GLU A 1 62 ? -23.008 12.518 2.934 1.00 0.00 62 GLU A O 12
ATOM 21628 N N . ASP A 1 63 ? -24.043 14.482 3.294 1.00 0.00 63 ASP A N 12
ATOM 21629 C CA . ASP A 1 63 ? -24.994 14.307 2.203 1.00 0.00 63 ASP A CA 12
ATOM 21630 C C . ASP A 1 63 ? -24.337 14.597 0.857 1.00 0.00 63 ASP A C 12
ATOM 21631 O O . ASP A 1 63 ? -24.651 13.961 -0.149 1.00 0.00 63 ASP A O 12
ATOM 21640 N N . ASP A 1 64 ? -23.423 15.562 0.847 1.00 0.00 64 ASP A N 12
ATOM 21641 C CA . ASP A 1 64 ? -22.721 15.936 -0.375 1.00 0.00 64 ASP A CA 12
ATOM 21642 C C . ASP A 1 64 ? -21.609 14.941 -0.690 1.00 0.00 64 ASP A C 12
ATOM 21643 O O . ASP A 1 64 ? -20.468 15.329 -0.942 1.00 0.00 64 ASP A O 12
ATOM 21652 N N . ALA A 1 65 ? -21.948 13.656 -0.672 1.00 0.00 65 ALA A N 12
ATOM 21653 C CA . ALA A 1 65 ? -20.979 12.606 -0.956 1.00 0.00 65 ALA A CA 12
ATOM 21654 C C . ALA A 1 65 ? -20.339 12.805 -2.325 1.00 0.00 65 ALA A C 12
ATOM 21655 O O . ALA A 1 65 ? -19.114 12.830 -2.452 1.00 0.00 65 ALA A O 12
ATOM 21662 N N . VAL A 1 66 ? -21.175 12.945 -3.349 1.00 0.00 66 VAL A N 12
ATOM 21663 C CA . VAL A 1 66 ? -20.690 13.143 -4.710 1.00 0.00 66 VAL A CA 12
ATOM 21664 C C . VAL A 1 66 ? -19.576 14.183 -4.751 1.00 0.00 66 VAL A C 12
ATOM 21665 O O . VAL A 1 66 ? -18.468 13.901 -5.208 1.00 0.00 66 VAL A O 12
ATOM 21678 N N . GLU A 1 67 ? -19.878 15.385 -4.271 1.00 0.00 67 GLU A N 12
ATOM 21679 C CA . GLU A 1 67 ? -18.901 16.467 -4.254 1.00 0.00 67 GLU A CA 12
ATOM 21680 C C . GLU A 1 67 ? -17.644 16.053 -3.494 1.00 0.00 67 GLU A C 12
ATOM 21681 O O . GLU A 1 67 ? -16.529 16.196 -3.994 1.00 0.00 67 GLU A O 12
ATOM 21693 N N . ASN A 1 68 ? -17.833 15.540 -2.283 1.00 0.00 68 ASN A N 12
ATOM 21694 C CA . ASN A 1 68 ? -16.715 15.105 -1.453 1.00 0.00 68 ASN A CA 12
ATOM 21695 C C . ASN A 1 68 ? -15.807 14.150 -2.221 1.00 0.00 68 ASN A C 12
ATOM 21696 O O . ASN A 1 68 ? -14.584 14.284 -2.195 1.00 0.00 68 ASN A O 12
ATOM 21707 N N . ASN A 1 69 ? -16.415 13.185 -2.904 1.00 0.00 69 ASN A N 12
ATOM 21708 C CA . ASN A 1 69 ? -15.661 12.206 -3.679 1.00 0.00 69 ASN A CA 12
ATOM 21709 C C . ASN A 1 69 ? -14.799 12.894 -4.733 1.00 0.00 69 ASN A C 12
ATOM 21710 O O . ASN A 1 69 ? -13.572 12.808 -4.697 1.00 0.00 69 ASN A O 12
ATOM 21721 N N . GLN A 1 70 ? -15.450 13.578 -5.669 1.00 0.00 70 GLN A N 12
ATOM 21722 C CA . GLN A 1 70 ? -14.742 14.281 -6.732 1.00 0.00 70 GLN A CA 12
ATOM 21723 C C . GLN A 1 70 ? -13.554 15.057 -6.174 1.00 0.00 70 GLN A C 12
ATOM 21724 O O . GLN A 1 70 ? -12.472 15.066 -6.764 1.00 0.00 70 GLN A O 12
ATOM 21738 N N . LEU A 1 71 ? -13.761 15.709 -5.035 1.00 0.00 71 LEU A N 12
ATOM 21739 C CA . LEU A 1 71 ? -12.707 16.489 -4.397 1.00 0.00 71 LEU A CA 12
ATOM 21740 C C . LEU A 1 71 ? -11.459 15.641 -4.177 1.00 0.00 71 LEU A C 12
ATOM 21741 O O . LEU A 1 71 ? -10.400 15.919 -4.739 1.00 0.00 71 LEU A O 12
ATOM 21757 N N . ALA A 1 72 ? -11.592 14.604 -3.355 1.00 0.00 72 ALA A N 12
ATOM 21758 C CA . ALA A 1 72 ? -10.476 13.713 -3.064 1.00 0.00 72 ALA A CA 12
ATOM 21759 C C . ALA A 1 72 ? -9.811 13.227 -4.348 1.00 0.00 72 ALA A C 12
ATOM 21760 O O . ALA A 1 72 ? -8.585 13.221 -4.461 1.00 0.00 72 ALA A O 12
ATOM 21767 N N . PHE A 1 73 ? -10.628 12.820 -5.314 1.00 0.00 73 PHE A N 12
ATOM 21768 C CA . PHE A 1 73 ? -10.119 12.330 -6.590 1.00 0.00 73 PHE A CA 12
ATOM 21769 C C . PHE A 1 73 ? -9.318 13.413 -7.307 1.00 0.00 73 PHE A C 12
ATOM 21770 O O . PHE A 1 73 ? -8.256 13.144 -7.868 1.00 0.00 73 PHE A O 12
ATOM 21787 N N . ASP A 1 74 ? -9.835 14.636 -7.284 1.00 0.00 74 ASP A N 12
ATOM 21788 C CA . ASP A 1 74 ? -9.168 15.760 -7.931 1.00 0.00 74 ASP A CA 12
ATOM 21789 C C . ASP A 1 74 ? -7.815 16.036 -7.282 1.00 0.00 74 ASP A C 12
ATOM 21790 O O . ASP A 1 74 ? -6.781 16.026 -7.950 1.00 0.00 74 ASP A O 12
ATOM 21799 N N . VAL A 1 75 ? -7.830 16.284 -5.976 1.00 0.00 75 VAL A N 12
ATOM 21800 C CA . VAL A 1 75 ? -6.605 16.563 -5.237 1.00 0.00 75 VAL A CA 12
ATOM 21801 C C . VAL A 1 75 ? -5.541 15.508 -5.518 1.00 0.00 75 VAL A C 12
ATOM 21802 O O . VAL A 1 75 ? -4.399 15.834 -5.839 1.00 0.00 75 VAL A O 12
ATOM 21815 N N . ALA A 1 76 ? -5.925 14.242 -5.396 1.00 0.00 76 ALA A N 12
ATOM 21816 C CA . ALA A 1 76 ? -5.005 13.137 -5.639 1.00 0.00 76 ALA A CA 12
ATOM 21817 C C . ALA A 1 76 ? -4.349 13.262 -7.010 1.00 0.00 76 ALA A C 12
ATOM 21818 O O . ALA A 1 76 ? -3.197 12.869 -7.194 1.00 0.00 76 ALA A O 12
ATOM 21825 N N . GLU A 1 77 ? -5.090 13.809 -7.968 1.00 0.00 77 GLU A N 12
ATOM 21826 C CA . GLU A 1 77 ? -4.579 13.982 -9.323 1.00 0.00 77 GLU A CA 12
ATOM 21827 C C . GLU A 1 77 ? -3.834 15.307 -9.458 1.00 0.00 77 GLU A C 12
ATOM 21828 O O . GLU A 1 77 ? -3.137 15.542 -10.445 1.00 0.00 77 GLU A O 12
ATOM 21840 N N . ARG A 1 78 ? -3.987 16.170 -8.458 1.00 0.00 78 ARG A N 12
ATOM 21841 C CA . ARG A 1 78 ? -3.331 17.471 -8.466 1.00 0.00 78 ARG A CA 12
ATOM 21842 C C . ARG A 1 78 ? -1.989 17.408 -7.741 1.00 0.00 78 ARG A C 12
ATOM 21843 O O . ARG A 1 78 ? -1.050 18.121 -8.092 1.00 0.00 78 ARG A O 12
ATOM 21864 N N . GLU A 1 79 ? -1.909 16.549 -6.730 1.00 0.00 79 GLU A N 12
ATOM 21865 C CA . GLU A 1 79 ? -0.682 16.394 -5.956 1.00 0.00 79 GLU A CA 12
ATOM 21866 C C . GLU A 1 79 ? 0.039 15.103 -6.333 1.00 0.00 79 GLU A C 12
ATOM 21867 O O . GLU A 1 79 ? 1.219 15.118 -6.685 1.00 0.00 79 GLU A O 12
ATOM 21879 N N . PHE A 1 80 ? -0.678 13.987 -6.255 1.00 0.00 80 PHE A N 12
ATOM 21880 C CA . PHE A 1 80 ? -0.107 12.687 -6.585 1.00 0.00 80 PHE A CA 12
ATOM 21881 C C . PHE A 1 80 ? -0.191 12.421 -8.086 1.00 0.00 80 PHE A C 12
ATOM 21882 O O . PHE A 1 80 ? 0.570 11.622 -8.629 1.00 0.00 80 PHE A O 12
ATOM 21899 N N . GLY A 1 81 ? -1.124 13.098 -8.749 1.00 0.00 81 GLY A N 12
ATOM 21900 C CA . GLY A 1 81 ? -1.291 12.922 -10.180 1.00 0.00 81 GLY A CA 12
ATOM 21901 C C . GLY A 1 81 ? -1.872 11.567 -10.533 1.00 0.00 81 GLY A C 12
ATOM 21902 O O . GLY A 1 81 ? -1.534 10.990 -11.567 1.00 0.00 81 GLY A O 12
ATOM 21906 N N . ILE A 1 82 ? -2.747 11.058 -9.672 1.00 0.00 82 ILE A N 12
ATOM 21907 C CA . ILE A 1 82 ? -3.375 9.762 -9.899 1.00 0.00 82 ILE A CA 12
ATOM 21908 C C . ILE A 1 82 ? -4.791 9.925 -10.441 1.00 0.00 82 ILE A C 12
ATOM 21909 O O . ILE A 1 82 ? -5.673 10.482 -9.787 1.00 0.00 82 ILE A O 12
ATOM 21925 N N . PRO A 1 83 ? -5.017 9.427 -11.666 1.00 0.00 83 PRO A N 12
ATOM 21926 C CA . PRO A 1 83 ? -6.325 9.503 -12.323 1.00 0.00 83 PRO A CA 12
ATOM 21927 C C . PRO A 1 83 ? -7.360 8.602 -11.659 1.00 0.00 83 PRO A C 12
ATOM 21928 O O . PRO A 1 83 ? -7.112 7.427 -11.386 1.00 0.00 83 PRO A O 12
ATOM 21939 N N . PRO A 1 84 ? -8.549 9.162 -11.393 1.00 0.00 84 PRO A N 12
ATOM 21940 C CA . PRO A 1 84 ? -9.647 8.425 -10.758 1.00 0.00 84 PRO A CA 12
ATOM 21941 C C . PRO A 1 84 ? -10.242 7.365 -11.678 1.00 0.00 84 PRO A C 12
ATOM 21942 O O . PRO A 1 84 ? -10.381 7.581 -12.882 1.00 0.00 84 PRO A O 12
ATOM 21953 N N . VAL A 1 85 ? -10.593 6.219 -11.104 1.00 0.00 85 VAL A N 12
ATOM 21954 C CA . VAL A 1 85 ? -11.175 5.125 -11.873 1.00 0.00 85 VAL A CA 12
ATOM 21955 C C . VAL A 1 85 ? -12.662 5.355 -12.116 1.00 0.00 85 VAL A C 12
ATOM 21956 O O . VAL A 1 85 ? -13.213 4.917 -13.127 1.00 0.00 85 VAL A O 12
ATOM 21969 N N . THR A 1 86 ? -13.309 6.047 -11.183 1.00 0.00 86 THR A N 12
ATOM 21970 C CA . THR A 1 86 ? -14.733 6.335 -11.295 1.00 0.00 86 THR A CA 12
ATOM 21971 C C . THR A 1 86 ? -15.038 7.770 -10.880 1.00 0.00 86 THR A C 12
ATOM 21972 O O . THR A 1 86 ? -14.247 8.408 -10.184 1.00 0.00 86 THR A O 12
ATOM 21983 N N . THR A 1 87 ? -16.191 8.274 -11.310 1.00 0.00 87 THR A N 12
ATOM 21984 C CA . THR A 1 87 ? -16.600 9.634 -10.982 1.00 0.00 87 THR A CA 12
ATOM 21985 C C . THR A 1 87 ? -17.387 9.672 -9.677 1.00 0.00 87 THR A C 12
ATOM 21986 O O . THR A 1 87 ? -18.286 8.861 -9.459 1.00 0.00 87 THR A O 12
ATOM 21997 N N . GLY A 1 88 ? -17.042 10.621 -8.811 1.00 0.00 88 GLY A N 12
ATOM 21998 C CA . GLY A 1 88 ? -17.726 10.747 -7.538 1.00 0.00 88 GLY A CA 12
ATOM 21999 C C . GLY A 1 88 ? -19.206 10.436 -7.642 1.00 0.00 88 GLY A C 12
ATOM 22000 O O . GLY A 1 88 ? -19.713 9.555 -6.946 1.00 0.00 88 GLY A O 12
ATOM 22004 N N . LYS A 1 89 ? -19.902 11.160 -8.511 1.00 0.00 89 LYS A N 12
ATOM 22005 C CA . LYS A 1 89 ? -21.333 10.958 -8.704 1.00 0.00 89 LYS A CA 12
ATOM 22006 C C . LYS A 1 89 ? -21.662 9.473 -8.819 1.00 0.00 89 LYS A C 12
ATOM 22007 O O . LYS A 1 89 ? -22.495 8.955 -8.077 1.00 0.00 89 LYS A O 12
ATOM 22026 N N . GLU A 1 90 ? -21.001 8.795 -9.752 1.00 0.00 90 GLU A N 12
ATOM 22027 C CA . GLU A 1 90 ? -21.225 7.370 -9.962 1.00 0.00 90 GLU A CA 12
ATOM 22028 C C . GLU A 1 90 ? -20.878 6.574 -8.706 1.00 0.00 90 GLU A C 12
ATOM 22029 O O . GLU A 1 90 ? -21.558 5.608 -8.364 1.00 0.00 90 GLU A O 12
ATOM 22041 N N . MET A 1 91 ? -19.814 6.988 -8.026 1.00 0.00 91 MET A N 12
ATOM 22042 C CA . MET A 1 91 ? -19.377 6.315 -6.808 1.00 0.00 91 MET A CA 12
ATOM 22043 C C . MET A 1 91 ? -20.532 6.169 -5.823 1.00 0.00 91 MET A C 12
ATOM 22044 O O . MET A 1 91 ? -20.657 5.148 -5.146 1.00 0.00 91 MET A O 12
ATOM 22058 N N . ALA A 1 92 ? -21.374 7.194 -5.748 1.00 0.00 92 ALA A N 12
ATOM 22059 C CA . ALA A 1 92 ? -22.520 7.178 -4.847 1.00 0.00 92 ALA A CA 12
ATOM 22060 C C . ALA A 1 92 ? -23.708 6.466 -5.484 1.00 0.00 92 ALA A C 12
ATOM 22061 O O . ALA A 1 92 ? -24.461 5.767 -4.806 1.00 0.00 92 ALA A O 12
ATOM 22068 N N . SER A 1 93 ? -23.871 6.648 -6.790 1.00 0.00 93 SER A N 12
ATOM 22069 C CA . SER A 1 93 ? -24.972 6.027 -7.517 1.00 0.00 93 SER A CA 12
ATOM 22070 C C . SER A 1 93 ? -24.896 4.506 -7.422 1.00 0.00 93 SER A C 12
ATOM 22071 O O . SER A 1 93 ? -25.757 3.867 -6.820 1.00 0.00 93 SER A O 12
ATOM 22079 N N . ALA A 1 94 ? -23.857 3.933 -8.022 1.00 0.00 94 ALA A N 12
ATOM 22080 C CA . ALA A 1 94 ? -23.666 2.488 -8.004 1.00 0.00 94 ALA A CA 12
ATOM 22081 C C . ALA A 1 94 ? -23.768 1.939 -6.585 1.00 0.00 94 ALA A C 12
ATOM 22082 O O . ALA A 1 94 ? -23.013 2.339 -5.700 1.00 0.00 94 ALA A O 12
ATOM 22089 N N . GLN A 1 95 ? -24.707 1.021 -6.377 1.00 0.00 95 GLN A N 12
ATOM 22090 C CA . GLN A 1 95 ? -24.907 0.419 -5.065 1.00 0.00 95 GLN A CA 12
ATOM 22091 C C . GLN A 1 95 ? -23.668 -0.354 -4.625 1.00 0.00 95 GLN A C 12
ATOM 22092 O O . GLN A 1 95 ? -23.207 -0.212 -3.493 1.00 0.00 95 GLN A O 12
ATOM 22106 N N . GLU A 1 96 ? -23.135 -1.171 -5.528 1.00 0.00 96 GLU A N 12
ATOM 22107 C CA . GLU A 1 96 ? -21.950 -1.967 -5.232 1.00 0.00 96 GLU A CA 12
ATOM 22108 C C . GLU A 1 96 ? -20.950 -1.903 -6.383 1.00 0.00 96 GLU A C 12
ATOM 22109 O O . GLU A 1 96 ? -21.121 -2.537 -7.424 1.00 0.00 96 GLU A O 12
ATOM 22121 N N . PRO A 1 97 ? -19.879 -1.118 -6.192 1.00 0.00 97 PRO A N 12
ATOM 22122 C CA . PRO A 1 97 ? -18.830 -0.951 -7.202 1.00 0.00 97 PRO A CA 12
ATOM 22123 C C . PRO A 1 97 ? -17.994 -2.213 -7.384 1.00 0.00 97 PRO A C 12
ATOM 22124 O O . PRO A 1 97 ? -18.230 -3.226 -6.724 1.00 0.00 97 PRO A O 12
ATOM 22135 N N . ASP A 1 98 ? -17.017 -2.147 -8.282 1.00 0.00 98 ASP A N 12
ATOM 22136 C CA . ASP A 1 98 ? -16.145 -3.284 -8.549 1.00 0.00 98 ASP A CA 12
ATOM 22137 C C . ASP A 1 98 ? -15.029 -3.369 -7.512 1.00 0.00 98 ASP A C 12
ATOM 22138 O O . ASP A 1 98 ? -14.052 -2.622 -7.573 1.00 0.00 98 ASP A O 12
ATOM 22147 N N . LYS A 1 99 ? -15.182 -4.282 -6.559 1.00 0.00 99 LYS A N 12
ATOM 22148 C CA . LYS A 1 99 ? -14.188 -4.465 -5.508 1.00 0.00 99 LYS A CA 12
ATOM 22149 C C . LYS A 1 99 ? -12.781 -4.219 -6.041 1.00 0.00 99 LYS A C 12
ATOM 22150 O O . LYS A 1 99 ? -11.978 -3.530 -5.409 1.00 0.00 99 LYS A O 12
ATOM 22169 N N . LEU A 1 100 ? -12.487 -4.785 -7.206 1.00 0.00 100 LEU A N 12
ATOM 22170 C CA . LEU A 1 100 ? -11.176 -4.626 -7.825 1.00 0.00 100 LEU A CA 12
ATOM 22171 C C . LEU A 1 100 ? -10.898 -3.160 -8.143 1.00 0.00 100 LEU A C 12
ATOM 22172 O O . LEU A 1 100 ? -10.023 -2.539 -7.540 1.00 0.00 100 LEU A O 12
ATOM 22188 N N . SER A 1 101 ? -11.651 -2.613 -9.092 1.00 0.00 101 SER A N 12
ATOM 22189 C CA . SER A 1 101 ? -11.485 -1.221 -9.491 1.00 0.00 101 SER A CA 12
ATOM 22190 C C . SER A 1 101 ? -11.209 -0.337 -8.279 1.00 0.00 101 SER A C 12
ATOM 22191 O O . SER A 1 101 ? -10.398 0.586 -8.341 1.00 0.00 101 SER A O 12
ATOM 22199 N N . MET A 1 102 ? -11.891 -0.628 -7.176 1.00 0.00 102 MET A N 12
ATOM 22200 C CA . MET A 1 102 ? -11.719 0.139 -5.947 1.00 0.00 102 MET A CA 12
ATOM 22201 C C . MET A 1 102 ? -10.356 -0.136 -5.320 1.00 0.00 102 MET A C 12
ATOM 22202 O O . MET A 1 102 ? -9.560 0.780 -5.113 1.00 0.00 102 MET A O 12
ATOM 22216 N N . VAL A 1 103 ? -10.093 -1.404 -5.020 1.00 0.00 103 VAL A N 12
ATOM 22217 C CA . VAL A 1 103 ? -8.825 -1.800 -4.418 1.00 0.00 103 VAL A CA 12
ATOM 22218 C C . VAL A 1 103 ? -7.645 -1.300 -5.243 1.00 0.00 103 VAL A C 12
ATOM 22219 O O . VAL A 1 103 ? -6.777 -0.589 -4.736 1.00 0.00 103 VAL A O 12
ATOM 22232 N N . MET A 1 104 ? -7.619 -1.675 -6.517 1.00 0.00 104 MET A N 12
ATOM 22233 C CA . MET A 1 104 ? -6.546 -1.263 -7.414 1.00 0.00 104 MET A CA 12
ATOM 22234 C C . MET A 1 104 ? -6.267 0.230 -7.278 1.00 0.00 104 MET A C 12
ATOM 22235 O O . MET A 1 104 ? -5.131 0.677 -7.440 1.00 0.00 104 MET A O 12
ATOM 22249 N N . TYR A 1 105 ? -7.310 0.997 -6.981 1.00 0.00 105 TYR A N 12
ATOM 22250 C CA . TYR A 1 105 ? -7.178 2.441 -6.827 1.00 0.00 105 TYR A CA 12
ATOM 22251 C C . TYR A 1 105 ? -6.682 2.796 -5.428 1.00 0.00 105 TYR A C 12
ATOM 22252 O O . TYR A 1 105 ? -5.784 3.624 -5.267 1.00 0.00 105 TYR A O 12
ATOM 22270 N N . LEU A 1 106 ? -7.272 2.164 -4.420 1.00 0.00 106 LEU A N 12
ATOM 22271 C CA . LEU A 1 106 ? -6.891 2.411 -3.034 1.00 0.00 106 LEU A CA 12
ATOM 22272 C C . LEU A 1 106 ? -5.420 2.081 -2.807 1.00 0.00 106 LEU A C 12
ATOM 22273 O O . LEU A 1 106 ? -4.662 2.903 -2.291 1.00 0.00 106 LEU A O 12
ATOM 22289 N N . SER A 1 107 ? -5.022 0.875 -3.197 1.00 0.00 107 SER A N 12
ATOM 22290 C CA . SER A 1 107 ? -3.641 0.436 -3.034 1.00 0.00 107 SER A CA 12
ATOM 22291 C C . SER A 1 107 ? -2.670 1.575 -3.329 1.00 0.00 107 SER A C 12
ATOM 22292 O O . SER A 1 107 ? -1.775 1.866 -2.535 1.00 0.00 107 SER A O 12
ATOM 22300 N N . LYS A 1 108 ? -2.854 2.218 -4.477 1.00 0.00 108 LYS A N 12
ATOM 22301 C CA . LYS A 1 108 ? -1.997 3.327 -4.879 1.00 0.00 108 LYS A CA 12
ATOM 22302 C C . LYS A 1 108 ? -1.635 4.198 -3.680 1.00 0.00 108 LYS A C 12
ATOM 22303 O O . LYS A 1 108 ? -0.473 4.554 -3.487 1.00 0.00 108 LYS A O 12
ATOM 22322 N N . PHE A 1 109 ? -2.638 4.536 -2.876 1.00 0.00 109 PHE A N 12
ATOM 22323 C CA . PHE A 1 109 ? -2.426 5.365 -1.696 1.00 0.00 109 PHE A CA 12
ATOM 22324 C C . PHE A 1 109 ? -1.725 4.573 -0.595 1.00 0.00 109 PHE A C 12
ATOM 22325 O O . PHE A 1 109 ? -0.742 5.034 -0.014 1.00 0.00 109 PHE A O 12
ATOM 22342 N N . TYR A 1 110 ? -2.239 3.381 -0.313 1.00 0.00 110 TYR A N 12
ATOM 22343 C CA . TYR A 1 110 ? -1.665 2.526 0.719 1.00 0.00 110 TYR A CA 12
ATOM 22344 C C . TYR A 1 110 ? -0.141 2.567 0.676 1.00 0.00 110 TYR A C 12
ATOM 22345 O O . TYR A 1 110 ? 0.508 2.949 1.649 1.00 0.00 110 TYR A O 12
ATOM 22363 N N . GLU A 1 111 ? 0.423 2.170 -0.461 1.00 0.00 111 GLU A N 12
ATOM 22364 C CA . GLU A 1 111 ? 1.871 2.161 -0.632 1.00 0.00 111 GLU A CA 12
ATOM 22365 C C . GLU A 1 111 ? 2.447 3.565 -0.471 1.00 0.00 111 GLU A C 12
ATOM 22366 O O . GLU A 1 111 ? 3.410 3.772 0.267 1.00 0.00 111 GLU A O 12
ATOM 22378 N N . LEU A 1 112 ? 1.850 4.526 -1.168 1.00 0.00 112 LEU A N 12
ATOM 22379 C CA . LEU A 1 112 ? 2.303 5.911 -1.103 1.00 0.00 112 LEU A CA 12
ATOM 22380 C C . LEU A 1 112 ? 2.538 6.340 0.341 1.00 0.00 112 LEU A C 12
ATOM 22381 O O . LEU A 1 112 ? 3.637 6.763 0.703 1.00 0.00 112 LEU A O 12
ATOM 22397 N N . PHE A 1 113 ? 1.500 6.227 1.163 1.00 0.00 113 PHE A N 12
ATOM 22398 C CA . PHE A 1 113 ? 1.594 6.602 2.569 1.00 0.00 113 PHE A CA 12
ATOM 22399 C C . PHE A 1 113 ? 2.521 5.654 3.325 1.00 0.00 113 PHE A C 12
ATOM 22400 O O . PHE A 1 113 ? 3.446 6.089 4.011 1.00 0.00 113 PHE A O 12
ATOM 22417 N N . ARG A 1 114 ? 2.265 4.357 3.194 1.00 0.00 114 ARG A N 12
ATOM 22418 C CA . ARG A 1 114 ? 3.075 3.347 3.865 1.00 0.00 114 ARG A CA 12
ATOM 22419 C C . ARG A 1 114 ? 4.534 3.784 3.943 1.00 0.00 114 ARG A C 12
ATOM 22420 O O . ARG A 1 114 ? 5.147 3.751 5.010 1.00 0.00 114 ARG A O 12
ATOM 22441 N N . GLY A 1 115 ? 5.086 4.194 2.805 1.00 0.00 115 GLY A N 12
ATOM 22442 C CA . GLY A 1 115 ? 6.470 4.631 2.766 1.00 0.00 115 GLY A CA 12
ATOM 22443 C C . GLY A 1 115 ? 7.145 4.304 1.449 1.00 0.00 115 GLY A C 12
ATOM 22444 O O . GLY A 1 115 ? 7.911 3.344 1.357 1.00 0.00 115 GLY A O 12
ATOM 22448 N N . THR A 1 116 ? 6.860 5.103 0.425 1.00 0.00 116 THR A N 12
ATOM 22449 C CA . THR A 1 116 ? 7.443 4.892 -0.894 1.00 0.00 116 THR A CA 12
ATOM 22450 C C . THR A 1 116 ? 8.952 4.695 -0.803 1.00 0.00 116 THR A C 12
ATOM 22451 O O . THR A 1 116 ? 9.642 5.351 -0.022 1.00 0.00 116 THR A O 12
ATOM 22462 N N . PRO A 1 117 ? 9.479 3.772 -1.620 1.00 0.00 117 PRO A N 12
ATOM 22463 C CA . PRO A 1 117 ? 10.913 3.469 -1.652 1.00 0.00 117 PRO A CA 12
ATOM 22464 C C . PRO A 1 117 ? 11.733 4.607 -2.249 1.00 0.00 117 PRO A C 12
ATOM 22465 O O . PRO A 1 117 ? 11.181 5.574 -2.776 1.00 0.00 117 PRO A O 12
ATOM 22476 N N . LEU A 1 118 ? 13.053 4.487 -2.164 1.00 0.00 118 LEU A N 12
ATOM 22477 C CA . LEU A 1 118 ? 13.950 5.507 -2.697 1.00 0.00 118 LEU A CA 12
ATOM 22478 C C . LEU A 1 118 ? 13.939 5.499 -4.222 1.00 0.00 118 LEU A C 12
ATOM 22479 O O . LEU A 1 118 ? 13.736 4.457 -4.846 1.00 0.00 118 LEU A O 12
ATOM 22495 N N . ARG A 1 119 ? 14.161 6.667 -4.817 1.00 0.00 119 ARG A N 12
ATOM 22496 C CA . ARG A 1 119 ? 14.177 6.794 -6.269 1.00 0.00 119 ARG A CA 12
ATOM 22497 C C . ARG A 1 119 ? 14.977 5.661 -6.905 1.00 0.00 119 ARG A C 12
ATOM 22498 O O . ARG A 1 119 ? 15.869 5.077 -6.290 1.00 0.00 119 ARG A O 12
ATOM 22519 N N . PRO A 1 120 ? 14.652 5.342 -8.167 1.00 0.00 120 PRO A N 12
ATOM 22520 C CA . PRO A 1 120 ? 15.329 4.278 -8.913 1.00 0.00 120 PRO A CA 12
ATOM 22521 C C . PRO A 1 120 ? 16.765 4.644 -9.272 1.00 0.00 120 PRO A C 12
ATOM 22522 O O . PRO A 1 120 ? 17.094 5.818 -9.438 1.00 0.00 120 PRO A O 12
ATOM 22533 N N . VAL A 1 121 ? 17.617 3.630 -9.392 1.00 0.00 121 VAL A N 12
ATOM 22534 C CA . VAL A 1 121 ? 19.018 3.846 -9.733 1.00 0.00 121 VAL A CA 12
ATOM 22535 C C . VAL A 1 121 ? 19.435 2.980 -10.916 1.00 0.00 121 VAL A C 12
ATOM 22536 O O . VAL A 1 121 ? 20.119 3.444 -11.828 1.00 0.00 121 VAL A O 12
ATOM 22549 N N . GLY A 1 1 ? 13.849 -12.684 -4.712 1.00 0.00 1 GLY A N 13
ATOM 22550 C CA . GLY A 1 1 ? 14.057 -11.594 -3.777 1.00 0.00 1 GLY A CA 13
ATOM 22551 C C . GLY A 1 1 ? 14.807 -12.032 -2.534 1.00 0.00 1 GLY A C 13
ATOM 22552 O O . GLY A 1 1 ? 15.960 -12.456 -2.614 1.00 0.00 1 GLY A O 13
ATOM 22556 N N . SER A 1 2 ? 14.153 -11.927 -1.382 1.00 0.00 2 SER A N 13
ATOM 22557 C CA . SER A 1 2 ? 14.767 -12.311 -0.117 1.00 0.00 2 SER A CA 13
ATOM 22558 C C . SER A 1 2 ? 14.073 -13.534 0.476 1.00 0.00 2 SER A C 13
ATOM 22559 O O . SER A 1 2 ? 14.723 -14.512 0.845 1.00 0.00 2 SER A O 13
ATOM 22567 N N . SER A 1 3 ? 12.749 -13.470 0.564 1.00 0.00 3 SER A N 13
ATOM 22568 C CA . SER A 1 3 ? 11.965 -14.569 1.115 1.00 0.00 3 SER A CA 13
ATOM 22569 C C . SER A 1 3 ? 10.807 -14.928 0.189 1.00 0.00 3 SER A C 13
ATOM 22570 O O . SER A 1 3 ? 9.965 -14.088 -0.125 1.00 0.00 3 SER A O 13
ATOM 22578 N N . GLY A 1 4 ? 10.771 -16.185 -0.244 1.00 0.00 4 GLY A N 13
ATOM 22579 C CA . GLY A 1 4 ? 9.713 -16.634 -1.130 1.00 0.00 4 GLY A CA 13
ATOM 22580 C C . GLY A 1 4 ? 8.382 -16.777 -0.417 1.00 0.00 4 GLY A C 13
ATOM 22581 O O . GLY A 1 4 ? 7.513 -15.913 -0.533 1.00 0.00 4 GLY A O 13
ATOM 22585 N N . SER A 1 5 ? 8.222 -17.871 0.320 1.00 0.00 5 SER A N 13
ATOM 22586 C CA . SER A 1 5 ? 6.986 -18.127 1.050 1.00 0.00 5 SER A CA 13
ATOM 22587 C C . SER A 1 5 ? 6.507 -16.867 1.765 1.00 0.00 5 SER A C 13
ATOM 22588 O O . SER A 1 5 ? 5.359 -16.451 1.610 1.00 0.00 5 SER A O 13
ATOM 22596 N N . SER A 1 6 ? 7.395 -16.265 2.549 1.00 0.00 6 SER A N 13
ATOM 22597 C CA . SER A 1 6 ? 7.063 -15.055 3.292 1.00 0.00 6 SER A CA 13
ATOM 22598 C C . SER A 1 6 ? 6.258 -14.090 2.427 1.00 0.00 6 SER A C 13
ATOM 22599 O O . SER A 1 6 ? 6.769 -13.536 1.454 1.00 0.00 6 SER A O 13
ATOM 22607 N N . GLY A 1 7 ? 4.993 -13.894 2.789 1.00 0.00 7 GLY A N 13
ATOM 22608 C CA . GLY A 1 7 ? 4.137 -12.997 2.036 1.00 0.00 7 GLY A CA 13
ATOM 22609 C C . GLY A 1 7 ? 2.940 -12.528 2.840 1.00 0.00 7 GLY A C 13
ATOM 22610 O O . GLY A 1 7 ? 2.585 -13.136 3.850 1.00 0.00 7 GLY A O 13
ATOM 22614 N N . ASP A 1 8 ? 2.316 -11.444 2.392 1.00 0.00 8 ASP A N 13
ATOM 22615 C CA . ASP A 1 8 ? 1.153 -10.894 3.077 1.00 0.00 8 ASP A CA 13
ATOM 22616 C C . ASP A 1 8 ? -0.028 -10.759 2.119 1.00 0.00 8 ASP A C 13
ATOM 22617 O O . ASP A 1 8 ? 0.123 -10.915 0.907 1.00 0.00 8 ASP A O 13
ATOM 22626 N N . ILE A 1 9 ? -1.201 -10.470 2.672 1.00 0.00 9 ILE A N 13
ATOM 22627 C CA . ILE A 1 9 ? -2.406 -10.315 1.867 1.00 0.00 9 ILE A CA 13
ATOM 22628 C C . ILE A 1 9 ? -2.462 -8.935 1.222 1.00 0.00 9 ILE A C 13
ATOM 22629 O O . ILE A 1 9 ? -1.959 -7.958 1.777 1.00 0.00 9 ILE A O 13
ATOM 22645 N N . ARG A 1 10 ? -3.079 -8.862 0.047 1.00 0.00 10 ARG A N 13
ATOM 22646 C CA . ARG A 1 10 ? -3.202 -7.601 -0.675 1.00 0.00 10 ARG A CA 13
ATOM 22647 C C . ARG A 1 10 ? -4.374 -6.781 -0.141 1.00 0.00 10 ARG A C 13
ATOM 22648 O O . ARG A 1 10 ? -4.199 -5.721 0.459 1.00 0.00 10 ARG A O 13
ATOM 22669 N N . PRO A 1 11 ? -5.597 -7.283 -0.365 1.00 0.00 11 PRO A N 13
ATOM 22670 C CA . PRO A 1 11 ? -6.822 -6.613 0.085 1.00 0.00 11 PRO A CA 13
ATOM 22671 C C . PRO A 1 11 ? -6.978 -6.648 1.601 1.00 0.00 11 PRO A C 13
ATOM 22672 O O . PRO A 1 11 ? -7.067 -5.606 2.249 1.00 0.00 11 PRO A O 13
ATOM 22683 N N . SER A 1 12 ? -7.010 -7.853 2.161 1.00 0.00 12 SER A N 13
ATOM 22684 C CA . SER A 1 12 ? -7.159 -8.023 3.601 1.00 0.00 12 SER A CA 13
ATOM 22685 C C . SER A 1 12 ? -6.352 -6.973 4.358 1.00 0.00 12 SER A C 13
ATOM 22686 O O . SER A 1 12 ? -6.890 -6.235 5.183 1.00 0.00 12 SER A O 13
ATOM 22694 N N . LYS A 1 13 ? -5.056 -6.912 4.072 1.00 0.00 13 LYS A N 13
ATOM 22695 C CA . LYS A 1 13 ? -4.172 -5.953 4.723 1.00 0.00 13 LYS A CA 13
ATOM 22696 C C . LYS A 1 13 ? -4.635 -4.523 4.463 1.00 0.00 13 LYS A C 13
ATOM 22697 O O . LYS A 1 13 ? -4.783 -3.728 5.392 1.00 0.00 13 LYS A O 13
ATOM 22716 N N . LEU A 1 14 ? -4.862 -4.202 3.194 1.00 0.00 14 LEU A N 13
ATOM 22717 C CA . LEU A 1 14 ? -5.310 -2.867 2.811 1.00 0.00 14 LEU A CA 13
ATOM 22718 C C . LEU A 1 14 ? -6.454 -2.399 3.705 1.00 0.00 14 LEU A C 13
ATOM 22719 O O . LEU A 1 14 ? -6.423 -1.290 4.241 1.00 0.00 14 LEU A O 13
ATOM 22735 N N . LEU A 1 15 ? -7.460 -3.251 3.864 1.00 0.00 15 LEU A N 13
ATOM 22736 C CA . LEU A 1 15 ? -8.614 -2.926 4.696 1.00 0.00 15 LEU A CA 13
ATOM 22737 C C . LEU A 1 15 ? -8.175 -2.512 6.097 1.00 0.00 15 LEU A C 13
ATOM 22738 O O . LEU A 1 15 ? -8.627 -1.497 6.627 1.00 0.00 15 LEU A O 13
ATOM 22754 N N . THR A 1 16 ? -7.289 -3.305 6.693 1.00 0.00 16 THR A N 13
ATOM 22755 C CA . THR A 1 16 ? -6.788 -3.021 8.032 1.00 0.00 16 THR A CA 13
ATOM 22756 C C . THR A 1 16 ? -6.182 -1.624 8.107 1.00 0.00 16 THR A C 13
ATOM 22757 O O . THR A 1 16 ? -6.644 -0.778 8.872 1.00 0.00 16 THR A O 13
ATOM 22768 N N . TRP A 1 17 ? -5.146 -1.391 7.310 1.00 0.00 17 TRP A N 13
ATOM 22769 C CA . TRP A 1 17 ? -4.477 -0.095 7.287 1.00 0.00 17 TRP A CA 13
ATOM 22770 C C . TRP A 1 17 ? -5.485 1.035 7.109 1.00 0.00 17 TRP A C 13
ATOM 22771 O O . TRP A 1 17 ? -5.375 2.084 7.746 1.00 0.00 17 TRP A O 13
ATOM 22792 N N . CYS A 1 18 ? -6.467 0.816 6.241 1.00 0.00 18 CYS A N 13
ATOM 22793 C CA . CYS A 1 18 ? -7.495 1.817 5.980 1.00 0.00 18 CYS A CA 13
ATOM 22794 C C . CYS A 1 18 ? -8.341 2.064 7.224 1.00 0.00 18 CYS A C 13
ATOM 22795 O O . CYS A 1 18 ? -8.643 3.208 7.563 1.00 0.00 18 CYS A O 13
ATOM 22803 N N . GLN A 1 19 ? -8.723 0.984 7.898 1.00 0.00 19 GLN A N 13
ATOM 22804 C CA . GLN A 1 19 ? -9.537 1.085 9.103 1.00 0.00 19 GLN A CA 13
ATOM 22805 C C . GLN A 1 19 ? -8.836 1.925 10.166 1.00 0.00 19 GLN A C 13
ATOM 22806 O O . GLN A 1 19 ? -9.455 2.776 10.804 1.00 0.00 19 GLN A O 13
ATOM 22820 N N . GLN A 1 20 ? -7.543 1.680 10.349 1.00 0.00 20 GLN A N 13
ATOM 22821 C CA . GLN A 1 20 ? -6.759 2.414 11.335 1.00 0.00 20 GLN A CA 13
ATOM 22822 C C . GLN A 1 20 ? -6.766 3.909 11.033 1.00 0.00 20 GLN A C 13
ATOM 22823 O O . GLN A 1 20 ? -7.214 4.713 11.849 1.00 0.00 20 GLN A O 13
ATOM 22837 N N . GLN A 1 21 ? -6.267 4.272 9.856 1.00 0.00 21 GLN A N 13
ATOM 22838 C CA . GLN A 1 21 ? -6.215 5.670 9.447 1.00 0.00 21 GLN A CA 13
ATOM 22839 C C . GLN A 1 21 ? -7.547 6.364 9.711 1.00 0.00 21 GLN A C 13
ATOM 22840 O O . GLN A 1 21 ? -7.602 7.394 10.384 1.00 0.00 21 GLN A O 13
ATOM 22854 N N . THR A 1 22 ? -8.622 5.794 9.174 1.00 0.00 22 THR A N 13
ATOM 22855 C CA . THR A 1 22 ? -9.954 6.358 9.350 1.00 0.00 22 THR A CA 13
ATOM 22856 C C . THR A 1 22 ? -10.372 6.337 10.816 1.00 0.00 22 THR A C 13
ATOM 22857 O O . THR A 1 22 ? -11.047 7.249 11.291 1.00 0.00 22 THR A O 13
ATOM 22868 N N . GLU A 1 23 ? -9.964 5.291 11.528 1.00 0.00 23 GLU A N 13
ATOM 22869 C CA . GLU A 1 23 ? -10.297 5.153 12.941 1.00 0.00 23 GLU A CA 13
ATOM 22870 C C . GLU A 1 23 ? -10.202 6.497 13.656 1.00 0.00 23 GLU A C 13
ATOM 22871 O O . GLU A 1 23 ? -9.312 7.300 13.377 1.00 0.00 23 GLU A O 13
ATOM 22883 N N . GLY A 1 24 ? -11.127 6.736 14.580 1.00 0.00 24 GLY A N 13
ATOM 22884 C CA . GLY A 1 24 ? -11.131 7.984 15.321 1.00 0.00 24 GLY A CA 13
ATOM 22885 C C . GLY A 1 24 ? -12.113 8.991 14.755 1.00 0.00 24 GLY A C 13
ATOM 22886 O O . GLY A 1 24 ? -12.816 9.671 15.503 1.00 0.00 24 GLY A O 13
ATOM 22890 N N . TYR A 1 25 ? -12.161 9.088 13.431 1.00 0.00 25 TYR A N 13
ATOM 22891 C CA . TYR A 1 25 ? -13.060 10.023 12.765 1.00 0.00 25 TYR A CA 13
ATOM 22892 C C . TYR A 1 25 ? -14.494 9.840 13.253 1.00 0.00 25 TYR A C 13
ATOM 22893 O O . TYR A 1 25 ? -14.838 8.808 13.830 1.00 0.00 25 TYR A O 13
ATOM 22911 N N . GLN A 1 26 ? -15.326 10.849 13.016 1.00 0.00 26 GLN A N 13
ATOM 22912 C CA . GLN A 1 26 ? -16.723 10.800 13.431 1.00 0.00 26 GLN A CA 13
ATOM 22913 C C . GLN A 1 26 ? -17.619 10.361 12.277 1.00 0.00 26 GLN A C 13
ATOM 22914 O O . GLN A 1 26 ? -17.361 10.689 11.118 1.00 0.00 26 GLN A O 13
ATOM 22928 N N . HIS A 1 27 ? -18.672 9.618 12.602 1.00 0.00 27 HIS A N 13
ATOM 22929 C CA . HIS A 1 27 ? -19.606 9.134 11.592 1.00 0.00 27 HIS A CA 13
ATOM 22930 C C . HIS A 1 27 ? -18.865 8.441 10.453 1.00 0.00 27 HIS A C 13
ATOM 22931 O O . HIS A 1 27 ? -19.260 8.538 9.291 1.00 0.00 27 HIS A O 13
ATOM 22946 N N . VAL A 1 28 ? -17.786 7.742 10.794 1.00 0.00 28 VAL A N 13
ATOM 22947 C CA . VAL A 1 28 ? -16.989 7.033 9.800 1.00 0.00 28 VAL A CA 13
ATOM 22948 C C . VAL A 1 28 ? -16.802 5.570 10.189 1.00 0.00 28 VAL A C 13
ATOM 22949 O O . VAL A 1 28 ? -15.916 5.235 10.974 1.00 0.00 28 VAL A O 13
ATOM 22962 N N . ASN A 1 29 ? -17.641 4.703 9.632 1.00 0.00 29 ASN A N 13
ATOM 22963 C CA . ASN A 1 29 ? -17.568 3.276 9.920 1.00 0.00 29 ASN A CA 13
ATOM 22964 C C . ASN A 1 29 ? -17.101 2.497 8.694 1.00 0.00 29 ASN A C 13
ATOM 22965 O O . ASN A 1 29 ? -17.864 2.287 7.751 1.00 0.00 29 ASN A O 13
ATOM 22976 N N . VAL A 1 30 ? -15.843 2.069 8.716 1.00 0.00 30 VAL A N 13
ATOM 22977 C CA . VAL A 1 30 ? -15.273 1.312 7.608 1.00 0.00 30 VAL A CA 13
ATOM 22978 C C . VAL A 1 30 ? -15.354 -0.188 7.869 1.00 0.00 30 VAL A C 13
ATOM 22979 O O . VAL A 1 30 ? -14.659 -0.718 8.737 1.00 0.00 30 VAL A O 13
ATOM 22992 N N . THR A 1 31 ? -16.207 -0.871 7.111 1.00 0.00 31 THR A N 13
ATOM 22993 C CA . THR A 1 31 ? -16.380 -2.310 7.260 1.00 0.00 31 THR A CA 13
ATOM 22994 C C . THR A 1 31 ? -16.038 -3.042 5.967 1.00 0.00 31 THR A C 13
ATOM 22995 O O . THR A 1 31 ? -15.482 -4.140 5.993 1.00 0.00 31 THR A O 13
ATOM 23006 N N . ASP A 1 32 ? -16.372 -2.426 4.838 1.00 0.00 32 ASP A N 13
ATOM 23007 C CA . ASP A 1 32 ? -16.098 -3.019 3.534 1.00 0.00 32 ASP A CA 13
ATOM 23008 C C . ASP A 1 32 ? -15.228 -2.094 2.689 1.00 0.00 32 ASP A C 13
ATOM 23009 O O . ASP A 1 32 ? -14.803 -1.033 3.148 1.00 0.00 32 ASP A O 13
ATOM 23018 N N . LEU A 1 33 ? -14.967 -2.502 1.452 1.00 0.00 33 LEU A N 13
ATOM 23019 C CA . LEU A 1 33 ? -14.146 -1.711 0.542 1.00 0.00 33 LEU A CA 13
ATOM 23020 C C . LEU A 1 33 ? -14.950 -1.279 -0.680 1.00 0.00 33 LEU A C 13
ATOM 23021 O O . LEU A 1 33 ? -14.389 -0.835 -1.682 1.00 0.00 33 LEU A O 13
ATOM 23037 N N . THR A 1 34 ? -16.270 -1.410 -0.590 1.00 0.00 34 THR A N 13
ATOM 23038 C CA . THR A 1 34 ? -17.152 -1.032 -1.687 1.00 0.00 34 THR A CA 13
ATOM 23039 C C . THR A 1 34 ? -18.102 0.085 -1.270 1.00 0.00 34 THR A C 13
ATOM 23040 O O . THR A 1 34 ? -18.364 1.011 -2.037 1.00 0.00 34 THR A O 13
ATOM 23051 N N . THR A 1 35 ? -18.616 -0.008 -0.047 1.00 0.00 35 THR A N 13
ATOM 23052 C CA . THR A 1 35 ? -19.537 0.995 0.472 1.00 0.00 35 THR A CA 13
ATOM 23053 C C . THR A 1 35 ? -18.818 1.985 1.381 1.00 0.00 35 THR A C 13
ATOM 23054 O O . THR A 1 35 ? -19.111 3.180 1.369 1.00 0.00 35 THR A O 13
ATOM 23065 N N . SER A 1 36 ? -17.873 1.479 2.168 1.00 0.00 36 SER A N 13
ATOM 23066 C CA . SER A 1 36 ? -17.113 2.320 3.086 1.00 0.00 36 SER A CA 13
ATOM 23067 C C . SER A 1 36 ? -16.527 3.526 2.359 1.00 0.00 36 SER A C 13
ATOM 23068 O O . SER A 1 36 ? -16.382 4.603 2.938 1.00 0.00 36 SER A O 13
ATOM 23076 N N . TRP A 1 37 ? -16.192 3.338 1.088 1.00 0.00 37 TRP A N 13
ATOM 23077 C CA . TRP A 1 37 ? -15.622 4.410 0.281 1.00 0.00 37 TRP A CA 13
ATOM 23078 C C . TRP A 1 37 ? -16.623 4.899 -0.760 1.00 0.00 37 TRP A C 13
ATOM 23079 O O . TRP A 1 37 ? -16.240 5.330 -1.848 1.00 0.00 37 TRP A O 13
ATOM 23100 N N . ARG A 1 38 ? -17.905 4.830 -0.420 1.00 0.00 38 ARG A N 13
ATOM 23101 C CA . ARG A 1 38 ? -18.961 5.266 -1.326 1.00 0.00 38 ARG A CA 13
ATOM 23102 C C . ARG A 1 38 ? -19.215 6.764 -1.185 1.00 0.00 38 ARG A C 13
ATOM 23103 O O . ARG A 1 38 ? -19.472 7.455 -2.170 1.00 0.00 38 ARG A O 13
ATOM 23124 N N . SER A 1 39 ? -19.143 7.257 0.047 1.00 0.00 39 SER A N 13
ATOM 23125 C CA . SER A 1 39 ? -19.370 8.672 0.318 1.00 0.00 39 SER A CA 13
ATOM 23126 C C . SER A 1 39 ? -18.103 9.484 0.064 1.00 0.00 39 SER A C 13
ATOM 23127 O O . SER A 1 39 ? -18.139 10.521 -0.596 1.00 0.00 39 SER A O 13
ATOM 23135 N N . GLY A 1 40 ? -16.983 9.003 0.595 1.00 0.00 40 GLY A N 13
ATOM 23136 C CA . GLY A 1 40 ? -15.720 9.695 0.416 1.00 0.00 40 GLY A CA 13
ATOM 23137 C C . GLY A 1 40 ? -14.985 9.908 1.724 1.00 0.00 40 GLY A C 13
ATOM 23138 O O . GLY A 1 40 ? -13.767 9.741 1.795 1.00 0.00 40 GLY A O 13
ATOM 23142 N N . LEU A 1 41 ? -15.725 10.280 2.763 1.00 0.00 41 LEU A N 13
ATOM 23143 C CA . LEU A 1 41 ? -15.136 10.518 4.076 1.00 0.00 41 LEU A CA 13
ATOM 23144 C C . LEU A 1 41 ? -13.971 9.566 4.331 1.00 0.00 41 LEU A C 13
ATOM 23145 O O . LEU A 1 41 ? -12.922 9.973 4.830 1.00 0.00 41 LEU A O 13
ATOM 23161 N N . ALA A 1 42 ? -14.162 8.298 3.983 1.00 0.00 42 ALA A N 13
ATOM 23162 C CA . ALA A 1 42 ? -13.127 7.290 4.170 1.00 0.00 42 ALA A CA 13
ATOM 23163 C C . ALA A 1 42 ? -11.799 7.751 3.579 1.00 0.00 42 ALA A C 13
ATOM 23164 O O . ALA A 1 42 ? -10.803 7.883 4.291 1.00 0.00 42 ALA A O 13
ATOM 23171 N N . LEU A 1 43 ? -11.790 7.994 2.273 1.00 0.00 43 LEU A N 13
ATOM 23172 C CA . LEU A 1 43 ? -10.584 8.441 1.585 1.00 0.00 43 LEU A CA 13
ATOM 23173 C C . LEU A 1 43 ? -10.116 9.788 2.125 1.00 0.00 43 LEU A C 13
ATOM 23174 O O . LEU A 1 43 ? -9.005 9.908 2.644 1.00 0.00 43 LEU A O 13
ATOM 23190 N N . CYS A 1 44 ? -10.970 10.798 2.002 1.00 0.00 44 CYS A N 13
ATOM 23191 C CA . CYS A 1 44 ? -10.645 12.137 2.480 1.00 0.00 44 CYS A CA 13
ATOM 23192 C C . CYS A 1 44 ? -9.962 12.078 3.842 1.00 0.00 44 CYS A C 13
ATOM 23193 O O . CYS A 1 44 ? -8.962 12.756 4.077 1.00 0.00 44 CYS A O 13
ATOM 23201 N N . ALA A 1 45 ? -10.510 11.263 4.738 1.00 0.00 45 ALA A N 13
ATOM 23202 C CA . ALA A 1 45 ? -9.954 11.115 6.077 1.00 0.00 45 ALA A CA 13
ATOM 23203 C C . ALA A 1 45 ? -8.462 10.803 6.020 1.00 0.00 45 ALA A C 13
ATOM 23204 O O . ALA A 1 45 ? -7.659 11.442 6.702 1.00 0.00 45 ALA A O 13
ATOM 23211 N N . ILE A 1 46 ? -8.098 9.819 5.205 1.00 0.00 46 ILE A N 13
ATOM 23212 C CA . ILE A 1 46 ? -6.703 9.425 5.060 1.00 0.00 46 ILE A CA 13
ATOM 23213 C C . ILE A 1 46 ? -5.842 10.601 4.611 1.00 0.00 46 ILE A C 13
ATOM 23214 O O . ILE A 1 46 ? -4.775 10.851 5.170 1.00 0.00 46 ILE A O 13
ATOM 23230 N N . ILE A 1 47 ? -6.315 11.320 3.598 1.00 0.00 47 ILE A N 13
ATOM 23231 C CA . ILE A 1 47 ? -5.591 12.472 3.076 1.00 0.00 47 ILE A CA 13
ATOM 23232 C C . ILE A 1 47 ? -5.482 13.574 4.124 1.00 0.00 47 ILE A C 13
ATOM 23233 O O . ILE A 1 47 ? -4.384 13.934 4.550 1.00 0.00 47 ILE A O 13
ATOM 23249 N N . HIS A 1 48 ? -6.628 14.105 4.538 1.00 0.00 48 HIS A N 13
ATOM 23250 C CA . HIS A 1 48 ? -6.662 15.166 5.539 1.00 0.00 48 HIS A CA 13
ATOM 23251 C C . HIS A 1 48 ? -5.731 14.843 6.703 1.00 0.00 48 HIS A C 13
ATOM 23252 O O . HIS A 1 48 ? -4.991 15.706 7.176 1.00 0.00 48 HIS A O 13
ATOM 23267 N N . ARG A 1 49 ? -5.774 13.596 7.161 1.00 0.00 49 ARG A N 13
ATOM 23268 C CA . ARG A 1 49 ? -4.936 13.161 8.272 1.00 0.00 49 ARG A CA 13
ATOM 23269 C C . ARG A 1 49 ? -3.535 13.756 8.161 1.00 0.00 49 ARG A C 13
ATOM 23270 O O . ARG A 1 49 ? -3.104 14.521 9.024 1.00 0.00 49 ARG A O 13
ATOM 23291 N N . PHE A 1 50 ? -2.828 13.398 7.094 1.00 0.00 50 PHE A N 13
ATOM 23292 C CA . PHE A 1 50 ? -1.475 13.895 6.871 1.00 0.00 50 PHE A CA 13
ATOM 23293 C C . PHE A 1 50 ? -1.497 15.359 6.443 1.00 0.00 50 PHE A C 13
ATOM 23294 O O . PHE A 1 50 ? -0.761 16.185 6.982 1.00 0.00 50 PHE A O 13
ATOM 23311 N N . ARG A 1 51 ? -2.347 15.673 5.471 1.00 0.00 51 ARG A N 13
ATOM 23312 C CA . ARG A 1 51 ? -2.464 17.036 4.969 1.00 0.00 51 ARG A CA 13
ATOM 23313 C C . ARG A 1 51 ? -3.899 17.541 5.094 1.00 0.00 51 ARG A C 13
ATOM 23314 O O . ARG A 1 51 ? -4.718 17.390 4.187 1.00 0.00 51 ARG A O 13
ATOM 23335 N N . PRO A 1 52 ? -4.212 18.153 6.246 1.00 0.00 52 PRO A N 13
ATOM 23336 C CA . PRO A 1 52 ? -5.548 18.691 6.518 1.00 0.00 52 PRO A CA 13
ATOM 23337 C C . PRO A 1 52 ? -5.863 19.917 5.667 1.00 0.00 52 PRO A C 13
ATOM 23338 O O . PRO A 1 52 ? -7.026 20.281 5.495 1.00 0.00 52 PRO A O 13
ATOM 23349 N N . GLU A 1 53 ? -4.820 20.549 5.138 1.00 0.00 53 GLU A N 13
ATOM 23350 C CA . GLU A 1 53 ? -4.988 21.734 4.305 1.00 0.00 53 GLU A CA 13
ATOM 23351 C C . GLU A 1 53 ? -5.635 21.374 2.971 1.00 0.00 53 GLU A C 13
ATOM 23352 O O . GLU A 1 53 ? -6.520 22.080 2.487 1.00 0.00 53 GLU A O 13
ATOM 23364 N N . LEU A 1 54 ? -5.187 20.271 2.381 1.00 0.00 54 LEU A N 13
ATOM 23365 C CA . LEU A 1 54 ? -5.721 19.816 1.102 1.00 0.00 54 LEU A CA 13
ATOM 23366 C C . LEU A 1 54 ? -7.222 19.563 1.198 1.00 0.00 54 LEU A C 13
ATOM 23367 O O . LEU A 1 54 ? -7.993 20.021 0.355 1.00 0.00 54 LEU A O 13
ATOM 23383 N N . ILE A 1 55 ? -7.628 18.832 2.230 1.00 0.00 55 ILE A N 13
ATOM 23384 C CA . ILE A 1 55 ? -9.037 18.522 2.438 1.00 0.00 55 ILE A CA 13
ATOM 23385 C C . ILE A 1 55 ? -9.492 18.935 3.833 1.00 0.00 55 ILE A C 13
ATOM 23386 O O . ILE A 1 55 ? -8.767 18.757 4.811 1.00 0.00 55 ILE A O 13
ATOM 23402 N N . ASN A 1 56 ? -10.698 19.487 3.918 1.00 0.00 56 ASN A N 13
ATOM 23403 C CA . ASN A 1 56 ? -11.251 19.925 5.194 1.00 0.00 56 ASN A CA 13
ATOM 23404 C C . ASN A 1 56 ? -12.528 19.159 5.526 1.00 0.00 56 ASN A C 13
ATOM 23405 O O . ASN A 1 56 ? -13.616 19.522 5.080 1.00 0.00 56 ASN A O 13
ATOM 23416 N N . PHE A 1 57 ? -12.387 18.096 6.312 1.00 0.00 57 PHE A N 13
ATOM 23417 C CA . PHE A 1 57 ? -13.528 17.278 6.703 1.00 0.00 57 PHE A CA 13
ATOM 23418 C C . PHE A 1 57 ? -14.702 18.153 7.136 1.00 0.00 57 PHE A C 13
ATOM 23419 O O . PHE A 1 57 ? -15.818 18.002 6.639 1.00 0.00 57 PHE A O 13
ATOM 23436 N N . ASP A 1 58 ? -14.440 19.066 8.064 1.00 0.00 58 ASP A N 13
ATOM 23437 C CA . ASP A 1 58 ? -15.473 19.966 8.564 1.00 0.00 58 ASP A CA 13
ATOM 23438 C C . ASP A 1 58 ? -16.402 20.407 7.437 1.00 0.00 58 ASP A C 13
ATOM 23439 O O . ASP A 1 58 ? -17.579 20.688 7.663 1.00 0.00 58 ASP A O 13
ATOM 23448 N N . SER A 1 59 ? -15.864 20.466 6.223 1.00 0.00 59 SER A N 13
ATOM 23449 C CA . SER A 1 59 ? -16.643 20.878 5.061 1.00 0.00 59 SER A CA 13
ATOM 23450 C C . SER A 1 59 ? -17.394 19.692 4.463 1.00 0.00 59 SER A C 13
ATOM 23451 O O . SER A 1 59 ? -18.581 19.789 4.148 1.00 0.00 59 SER A O 13
ATOM 23459 N N . LEU A 1 60 ? -16.694 18.574 4.308 1.00 0.00 60 LEU A N 13
ATOM 23460 C CA . LEU A 1 60 ? -17.293 17.368 3.747 1.00 0.00 60 LEU A CA 13
ATOM 23461 C C . LEU A 1 60 ? -18.601 17.029 4.455 1.00 0.00 60 LEU A C 13
ATOM 23462 O O . LEU A 1 60 ? -18.617 16.767 5.657 1.00 0.00 60 LEU A O 13
ATOM 23478 N N . ASN A 1 61 ? -19.695 17.036 3.701 1.00 0.00 61 ASN A N 13
ATOM 23479 C CA . ASN A 1 61 ? -21.008 16.728 4.257 1.00 0.00 61 ASN A CA 13
ATOM 23480 C C . ASN A 1 61 ? -21.477 15.346 3.811 1.00 0.00 61 ASN A C 13
ATOM 23481 O O . ASN A 1 61 ? -21.635 15.089 2.618 1.00 0.00 61 ASN A O 13
ATOM 23492 N N . GLU A 1 62 ? -21.698 14.462 4.779 1.00 0.00 62 GLU A N 13
ATOM 23493 C CA . GLU A 1 62 ? -22.149 13.106 4.485 1.00 0.00 62 GLU A CA 13
ATOM 23494 C C . GLU A 1 62 ? -23.135 13.101 3.321 1.00 0.00 62 GLU A C 13
ATOM 23495 O O . GLU A 1 62 ? -22.978 12.343 2.364 1.00 0.00 62 GLU A O 13
ATOM 23507 N N . ASP A 1 63 ? -24.152 13.951 3.411 1.00 0.00 63 ASP A N 13
ATOM 23508 C CA . ASP A 1 63 ? -25.165 14.046 2.366 1.00 0.00 63 ASP A CA 13
ATOM 23509 C C . ASP A 1 63 ? -24.535 14.439 1.033 1.00 0.00 63 ASP A C 13
ATOM 23510 O O . ASP A 1 63 ? -24.946 13.959 -0.024 1.00 0.00 63 ASP A O 13
ATOM 23519 N N . ASP A 1 64 ? -23.537 15.314 1.091 1.00 0.00 64 ASP A N 13
ATOM 23520 C CA . ASP A 1 64 ? -22.851 15.771 -0.111 1.00 0.00 64 ASP A CA 13
ATOM 23521 C C . ASP A 1 64 ? -21.829 14.739 -0.579 1.00 0.00 64 ASP A C 13
ATOM 23522 O O . ASP A 1 64 ? -20.675 15.071 -0.846 1.00 0.00 64 ASP A O 13
ATOM 23531 N N . ALA A 1 65 ? -22.263 13.487 -0.676 1.00 0.00 65 ALA A N 13
ATOM 23532 C CA . ALA A 1 65 ? -21.387 12.407 -1.113 1.00 0.00 65 ALA A CA 13
ATOM 23533 C C . ALA A 1 65 ? -20.704 12.753 -2.432 1.00 0.00 65 ALA A C 13
ATOM 23534 O O . ALA A 1 65 ? -19.478 12.843 -2.503 1.00 0.00 65 ALA A O 13
ATOM 23541 N N . VAL A 1 66 ? -21.505 12.946 -3.475 1.00 0.00 66 VAL A N 13
ATOM 23542 C CA . VAL A 1 66 ? -20.978 13.283 -4.792 1.00 0.00 66 VAL A CA 13
ATOM 23543 C C . VAL A 1 66 ? -19.779 14.218 -4.681 1.00 0.00 66 VAL A C 13
ATOM 23544 O O . VAL A 1 66 ? -18.682 13.892 -5.133 1.00 0.00 66 VAL A O 13
ATOM 23557 N N . GLU A 1 67 ? -19.997 15.382 -4.076 1.00 0.00 67 GLU A N 13
ATOM 23558 C CA . GLU A 1 67 ? -18.934 16.365 -3.906 1.00 0.00 67 GLU A CA 13
ATOM 23559 C C . GLU A 1 67 ? -17.762 15.770 -3.131 1.00 0.00 67 GLU A C 13
ATOM 23560 O O . GLU A 1 67 ? -16.613 15.850 -3.564 1.00 0.00 67 GLU A O 13
ATOM 23572 N N . ASN A 1 68 ? -18.062 15.174 -1.981 1.00 0.00 68 ASN A N 13
ATOM 23573 C CA . ASN A 1 68 ? -17.033 14.567 -1.144 1.00 0.00 68 ASN A CA 13
ATOM 23574 C C . ASN A 1 68 ? -16.060 13.748 -1.986 1.00 0.00 68 ASN A C 13
ATOM 23575 O O . ASN A 1 68 ? -14.853 13.984 -1.964 1.00 0.00 68 ASN A O 13
ATOM 23586 N N . ASN A 1 69 ? -16.595 12.783 -2.729 1.00 0.00 69 ASN A N 13
ATOM 23587 C CA . ASN A 1 69 ? -15.774 11.929 -3.578 1.00 0.00 69 ASN A CA 13
ATOM 23588 C C . ASN A 1 69 ? -14.992 12.759 -4.591 1.00 0.00 69 ASN A C 13
ATOM 23589 O O . ASN A 1 69 ? -13.761 12.736 -4.609 1.00 0.00 69 ASN A O 13
ATOM 23600 N N . GLN A 1 70 ? -15.715 13.491 -5.432 1.00 0.00 70 GLN A N 13
ATOM 23601 C CA . GLN A 1 70 ? -15.088 14.329 -6.448 1.00 0.00 70 GLN A CA 13
ATOM 23602 C C . GLN A 1 70 ? -13.866 15.046 -5.884 1.00 0.00 70 GLN A C 13
ATOM 23603 O O . GLN A 1 70 ? -12.825 15.129 -6.538 1.00 0.00 70 GLN A O 13
ATOM 23617 N N . LEU A 1 71 ? -13.999 15.564 -4.668 1.00 0.00 71 LEU A N 13
ATOM 23618 C CA . LEU A 1 71 ? -12.905 16.275 -4.016 1.00 0.00 71 LEU A CA 13
ATOM 23619 C C . LEU A 1 71 ? -11.671 15.386 -3.898 1.00 0.00 71 LEU A C 13
ATOM 23620 O O . LEU A 1 71 ? -10.618 15.692 -4.457 1.00 0.00 71 LEU A O 13
ATOM 23636 N N . ALA A 1 72 ? -11.809 14.283 -3.170 1.00 0.00 72 ALA A N 13
ATOM 23637 C CA . ALA A 1 72 ? -10.707 13.347 -2.983 1.00 0.00 72 ALA A CA 13
ATOM 23638 C C . ALA A 1 72 ? -10.056 12.993 -4.315 1.00 0.00 72 ALA A C 13
ATOM 23639 O O . ALA A 1 72 ? -8.831 12.994 -4.439 1.00 0.00 72 ALA A O 13
ATOM 23646 N N . PHE A 1 73 ? -10.883 12.689 -5.310 1.00 0.00 73 PHE A N 13
ATOM 23647 C CA . PHE A 1 73 ? -10.388 12.330 -6.634 1.00 0.00 73 PHE A CA 13
ATOM 23648 C C . PHE A 1 73 ? -9.598 13.482 -7.250 1.00 0.00 73 PHE A C 13
ATOM 23649 O O . PHE A 1 73 ? -8.499 13.288 -7.768 1.00 0.00 73 PHE A O 13
ATOM 23666 N N . ASP A 1 74 ? -10.168 14.681 -7.188 1.00 0.00 74 ASP A N 13
ATOM 23667 C CA . ASP A 1 74 ? -9.518 15.865 -7.739 1.00 0.00 74 ASP A CA 13
ATOM 23668 C C . ASP A 1 74 ? -8.162 16.097 -7.080 1.00 0.00 74 ASP A C 13
ATOM 23669 O O . ASP A 1 74 ? -7.164 16.343 -7.757 1.00 0.00 74 ASP A O 13
ATOM 23678 N N . VAL A 1 75 ? -8.134 16.018 -5.753 1.00 0.00 75 VAL A N 13
ATOM 23679 C CA . VAL A 1 75 ? -6.900 16.219 -5.001 1.00 0.00 75 VAL A CA 13
ATOM 23680 C C . VAL A 1 75 ? -5.866 15.154 -5.347 1.00 0.00 75 VAL A C 13
ATOM 23681 O O . VAL A 1 75 ? -4.668 15.430 -5.395 1.00 0.00 75 VAL A O 13
ATOM 23694 N N . ALA A 1 76 ? -6.338 13.935 -5.589 1.00 0.00 76 ALA A N 13
ATOM 23695 C CA . ALA A 1 76 ? -5.454 12.828 -5.934 1.00 0.00 76 ALA A CA 13
ATOM 23696 C C . ALA A 1 76 ? -4.771 13.069 -7.276 1.00 0.00 76 ALA A C 13
ATOM 23697 O O . ALA A 1 76 ? -3.610 12.706 -7.465 1.00 0.00 76 ALA A O 13
ATOM 23704 N N . GLU A 1 77 ? -5.499 13.681 -8.204 1.00 0.00 77 GLU A N 13
ATOM 23705 C CA . GLU A 1 77 ? -4.962 13.967 -9.529 1.00 0.00 77 GLU A CA 13
ATOM 23706 C C . GLU A 1 77 ? -4.345 15.362 -9.576 1.00 0.00 77 GLU A C 13
ATOM 23707 O O . GLU A 1 77 ? -3.648 15.712 -10.529 1.00 0.00 77 GLU A O 13
ATOM 23719 N N . ARG A 1 78 ? -4.607 16.154 -8.542 1.00 0.00 78 ARG A N 13
ATOM 23720 C CA . ARG A 1 78 ? -4.079 17.511 -8.465 1.00 0.00 78 ARG A CA 13
ATOM 23721 C C . ARG A 1 78 ? -2.753 17.536 -7.711 1.00 0.00 78 ARG A C 13
ATOM 23722 O O . ARG A 1 78 ? -1.860 18.320 -8.033 1.00 0.00 78 ARG A O 13
ATOM 23743 N N . GLU A 1 79 ? -2.633 16.675 -6.706 1.00 0.00 79 GLU A N 13
ATOM 23744 C CA . GLU A 1 79 ? -1.416 16.600 -5.905 1.00 0.00 79 GLU A CA 13
ATOM 23745 C C . GLU A 1 79 ? -0.574 15.392 -6.306 1.00 0.00 79 GLU A C 13
ATOM 23746 O O . GLU A 1 79 ? 0.603 15.525 -6.639 1.00 0.00 79 GLU A O 13
ATOM 23758 N N . PHE A 1 80 ? -1.187 14.213 -6.269 1.00 0.00 80 PHE A N 13
ATOM 23759 C CA . PHE A 1 80 ? -0.495 12.980 -6.626 1.00 0.00 80 PHE A CA 13
ATOM 23760 C C . PHE A 1 80 ? -0.561 12.736 -8.130 1.00 0.00 80 PHE A C 13
ATOM 23761 O O . PHE A 1 80 ? 0.285 12.045 -8.696 1.00 0.00 80 PHE A O 13
ATOM 23778 N N . GLY A 1 81 ? -1.575 13.307 -8.773 1.00 0.00 81 GLY A N 13
ATOM 23779 C CA . GLY A 1 81 ? -1.734 13.140 -10.206 1.00 0.00 81 GLY A CA 13
ATOM 23780 C C . GLY A 1 81 ? -2.219 11.752 -10.577 1.00 0.00 81 GLY A C 13
ATOM 23781 O O . GLY A 1 81 ? -1.867 11.226 -11.633 1.00 0.00 81 GLY A O 13
ATOM 23785 N N . ILE A 1 82 ? -3.028 11.157 -9.706 1.00 0.00 82 ILE A N 13
ATOM 23786 C CA . ILE A 1 82 ? -3.561 9.822 -9.948 1.00 0.00 82 ILE A CA 13
ATOM 23787 C C . ILE A 1 82 ? -4.961 9.890 -10.549 1.00 0.00 82 ILE A C 13
ATOM 23788 O O . ILE A 1 82 ? -5.879 10.481 -9.980 1.00 0.00 82 ILE A O 13
ATOM 23804 N N . PRO A 1 83 ? -5.130 9.269 -11.725 1.00 0.00 83 PRO A N 13
ATOM 23805 C CA . PRO A 1 83 ? -6.416 9.242 -12.428 1.00 0.00 83 PRO A CA 13
ATOM 23806 C C . PRO A 1 83 ? -7.450 8.379 -11.713 1.00 0.00 83 PRO A C 13
ATOM 23807 O O . PRO A 1 83 ? -7.254 7.182 -11.500 1.00 0.00 83 PRO A O 13
ATOM 23818 N N . PRO A 1 84 ? -8.577 8.998 -11.333 1.00 0.00 84 PRO A N 13
ATOM 23819 C CA . PRO A 1 84 ? -9.665 8.304 -10.636 1.00 0.00 84 PRO A CA 13
ATOM 23820 C C . PRO A 1 84 ? -10.395 7.317 -11.540 1.00 0.00 84 PRO A C 13
ATOM 23821 O O . PRO A 1 84 ? -10.767 7.648 -12.666 1.00 0.00 84 PRO A O 13
ATOM 23832 N N . VAL A 1 85 ? -10.599 6.102 -11.040 1.00 0.00 85 VAL A N 13
ATOM 23833 C CA . VAL A 1 85 ? -11.287 5.067 -11.802 1.00 0.00 85 VAL A CA 13
ATOM 23834 C C . VAL A 1 85 ? -12.741 5.447 -12.058 1.00 0.00 85 VAL A C 13
ATOM 23835 O O . VAL A 1 85 ? -13.298 5.143 -13.113 1.00 0.00 85 VAL A O 13
ATOM 23848 N N . THR A 1 86 ? -13.352 6.115 -11.084 1.00 0.00 86 THR A N 13
ATOM 23849 C CA . THR A 1 86 ? -14.742 6.537 -11.203 1.00 0.00 86 THR A CA 13
ATOM 23850 C C . THR A 1 86 ? -14.933 7.954 -10.675 1.00 0.00 86 THR A C 13
ATOM 23851 O O . THR A 1 86 ? -14.133 8.445 -9.878 1.00 0.00 86 THR A O 13
ATOM 23862 N N . THR A 1 87 ? -16.000 8.609 -11.123 1.00 0.00 87 THR A N 13
ATOM 23863 C CA . THR A 1 87 ? -16.296 9.971 -10.696 1.00 0.00 87 THR A CA 13
ATOM 23864 C C . THR A 1 87 ? -17.282 9.980 -9.533 1.00 0.00 87 THR A C 13
ATOM 23865 O O . THR A 1 87 ? -18.200 9.163 -9.478 1.00 0.00 87 THR A O 13
ATOM 23876 N N . GLY A 1 88 ? -17.085 10.910 -8.603 1.00 0.00 88 GLY A N 13
ATOM 23877 C CA . GLY A 1 88 ? -17.966 11.008 -7.454 1.00 0.00 88 GLY A CA 13
ATOM 23878 C C . GLY A 1 88 ? -19.403 10.664 -7.793 1.00 0.00 88 GLY A C 13
ATOM 23879 O O . GLY A 1 88 ? -20.057 9.912 -7.070 1.00 0.00 88 GLY A O 13
ATOM 23883 N N . LYS A 1 89 ? -19.897 11.216 -8.896 1.00 0.00 89 LYS A N 13
ATOM 23884 C CA . LYS A 1 89 ? -21.266 10.965 -9.330 1.00 0.00 89 LYS A CA 13
ATOM 23885 C C . LYS A 1 89 ? -21.506 9.473 -9.537 1.00 0.00 89 LYS A C 13
ATOM 23886 O O . LYS A 1 89 ? -22.307 8.861 -8.831 1.00 0.00 89 LYS A O 13
ATOM 23905 N N . GLU A 1 90 ? -20.806 8.894 -10.507 1.00 0.00 90 GLU A N 13
ATOM 23906 C CA . GLU A 1 90 ? -20.944 7.473 -10.804 1.00 0.00 90 GLU A CA 13
ATOM 23907 C C . GLU A 1 90 ? -20.736 6.632 -9.549 1.00 0.00 90 GLU A C 13
ATOM 23908 O O . GLU A 1 90 ? -21.378 5.598 -9.368 1.00 0.00 90 GLU A O 13
ATOM 23920 N N . MET A 1 91 ? -19.832 7.083 -8.684 1.00 0.00 91 MET A N 13
ATOM 23921 C CA . MET A 1 91 ? -19.540 6.372 -7.445 1.00 0.00 91 MET A CA 13
ATOM 23922 C C . MET A 1 91 ? -20.809 6.164 -6.625 1.00 0.00 91 MET A C 13
ATOM 23923 O O . MET A 1 91 ? -21.177 5.033 -6.310 1.00 0.00 91 MET A O 13
ATOM 23937 N N . ALA A 1 92 ? -21.473 7.263 -6.281 1.00 0.00 92 ALA A N 13
ATOM 23938 C CA . ALA A 1 92 ? -22.701 7.200 -5.499 1.00 0.00 92 ALA A CA 13
ATOM 23939 C C . ALA A 1 92 ? -23.808 6.490 -6.272 1.00 0.00 92 ALA A C 13
ATOM 23940 O O . ALA A 1 92 ? -24.602 5.746 -5.696 1.00 0.00 92 ALA A O 13
ATOM 23947 N N . SER A 1 93 ? -23.856 6.727 -7.579 1.00 0.00 93 SER A N 13
ATOM 23948 C CA . SER A 1 93 ? -24.869 6.114 -8.430 1.00 0.00 93 SER A CA 13
ATOM 23949 C C . SER A 1 93 ? -24.772 4.592 -8.381 1.00 0.00 93 SER A C 13
ATOM 23950 O O . SER A 1 93 ? -25.722 3.910 -7.998 1.00 0.00 93 SER A O 13
ATOM 23958 N N . ALA A 1 94 ? -23.615 4.066 -8.771 1.00 0.00 94 ALA A N 13
ATOM 23959 C CA . ALA A 1 94 ? -23.391 2.626 -8.770 1.00 0.00 94 ALA A CA 13
ATOM 23960 C C . ALA A 1 94 ? -23.758 2.015 -7.422 1.00 0.00 94 ALA A C 13
ATOM 23961 O O . ALA A 1 94 ? -23.103 2.275 -6.414 1.00 0.00 94 ALA A O 13
ATOM 23968 N N . GLN A 1 95 ? -24.810 1.202 -7.413 1.00 0.00 95 GLN A N 13
ATOM 23969 C CA . GLN A 1 95 ? -25.264 0.555 -6.188 1.00 0.00 95 GLN A CA 13
ATOM 23970 C C . GLN A 1 95 ? -24.148 -0.278 -5.566 1.00 0.00 95 GLN A C 13
ATOM 23971 O O . GLN A 1 95 ? -23.771 -0.065 -4.415 1.00 0.00 95 GLN A O 13
ATOM 23985 N N . GLU A 1 96 ? -23.625 -1.227 -6.337 1.00 0.00 96 GLU A N 13
ATOM 23986 C CA . GLU A 1 96 ? -22.553 -2.093 -5.860 1.00 0.00 96 GLU A CA 13
ATOM 23987 C C . GLU A 1 96 ? -21.333 -2.001 -6.772 1.00 0.00 96 GLU A C 13
ATOM 23988 O O . GLU A 1 96 ? -21.259 -2.645 -7.818 1.00 0.00 96 GLU A O 13
ATOM 24000 N N . PRO A 1 97 ? -20.353 -1.179 -6.367 1.00 0.00 97 PRO A N 13
ATOM 24001 C CA . PRO A 1 97 ? -19.118 -0.983 -7.132 1.00 0.00 97 PRO A CA 13
ATOM 24002 C C . PRO A 1 97 ? -18.223 -2.218 -7.117 1.00 0.00 97 PRO A C 13
ATOM 24003 O O . PRO A 1 97 ? -18.420 -3.128 -6.312 1.00 0.00 97 PRO A O 13
ATOM 24014 N N . ASP A 1 98 ? -17.240 -2.241 -8.010 1.00 0.00 98 ASP A N 13
ATOM 24015 C CA . ASP A 1 98 ? -16.314 -3.364 -8.098 1.00 0.00 98 ASP A CA 13
ATOM 24016 C C . ASP A 1 98 ? -15.309 -3.330 -6.951 1.00 0.00 98 ASP A C 13
ATOM 24017 O O . ASP A 1 98 ? -14.864 -2.262 -6.531 1.00 0.00 98 ASP A O 13
ATOM 24026 N N . LYS A 1 99 ? -14.956 -4.508 -6.446 1.00 0.00 99 LYS A N 13
ATOM 24027 C CA . LYS A 1 99 ? -14.003 -4.614 -5.347 1.00 0.00 99 LYS A CA 13
ATOM 24028 C C . LYS A 1 99 ? -12.569 -4.573 -5.864 1.00 0.00 99 LYS A C 13
ATOM 24029 O O . LYS A 1 99 ? -11.691 -3.970 -5.244 1.00 0.00 99 LYS A O 13
ATOM 24048 N N . LEU A 1 100 ? -12.337 -5.215 -7.004 1.00 0.00 100 LEU A N 13
ATOM 24049 C CA . LEU A 1 100 ? -11.008 -5.250 -7.606 1.00 0.00 100 LEU A CA 13
ATOM 24050 C C . LEU A 1 100 ? -10.534 -3.844 -7.960 1.00 0.00 100 LEU A C 13
ATOM 24051 O O . LEU A 1 100 ? -9.416 -3.452 -7.625 1.00 0.00 100 LEU A O 13
ATOM 24067 N N . SER A 1 101 ? -11.392 -3.089 -8.639 1.00 0.00 101 SER A N 13
ATOM 24068 C CA . SER A 1 101 ? -11.061 -1.727 -9.040 1.00 0.00 101 SER A CA 13
ATOM 24069 C C . SER A 1 101 ? -10.830 -0.842 -7.819 1.00 0.00 101 SER A C 13
ATOM 24070 O O . SER A 1 101 ? -9.904 -0.031 -7.793 1.00 0.00 101 SER A O 13
ATOM 24078 N N . MET A 1 102 ? -11.678 -1.004 -6.809 1.00 0.00 102 MET A N 13
ATOM 24079 C CA . MET A 1 102 ? -11.567 -0.221 -5.584 1.00 0.00 102 MET A CA 13
ATOM 24080 C C . MET A 1 102 ? -10.257 -0.524 -4.863 1.00 0.00 102 MET A C 13
ATOM 24081 O O . MET A 1 102 ? -9.539 0.386 -4.449 1.00 0.00 102 MET A O 13
ATOM 24095 N N . VAL A 1 103 ? -9.953 -1.810 -4.715 1.00 0.00 103 VAL A N 13
ATOM 24096 C CA . VAL A 1 103 ? -8.729 -2.233 -4.043 1.00 0.00 103 VAL A CA 13
ATOM 24097 C C . VAL A 1 103 ? -7.494 -1.763 -4.804 1.00 0.00 103 VAL A C 13
ATOM 24098 O O . VAL A 1 103 ? -6.655 -1.045 -4.261 1.00 0.00 103 VAL A O 13
ATOM 24111 N N . MET A 1 104 ? -7.391 -2.171 -6.064 1.00 0.00 104 MET A N 13
ATOM 24112 C CA . MET A 1 104 ? -6.259 -1.790 -6.901 1.00 0.00 104 MET A CA 13
ATOM 24113 C C . MET A 1 104 ? -6.053 -0.279 -6.881 1.00 0.00 104 MET A C 13
ATOM 24114 O O . MET A 1 104 ? -4.921 0.203 -6.854 1.00 0.00 104 MET A O 13
ATOM 24128 N N . TYR A 1 105 ? -7.155 0.464 -6.896 1.00 0.00 105 TYR A N 13
ATOM 24129 C CA . TYR A 1 105 ? -7.095 1.921 -6.883 1.00 0.00 105 TYR A CA 13
ATOM 24130 C C . TYR A 1 105 ? -6.636 2.435 -5.522 1.00 0.00 105 TYR A C 13
ATOM 24131 O O . TYR A 1 105 ? -5.716 3.249 -5.430 1.00 0.00 105 TYR A O 13
ATOM 24149 N N . LEU A 1 106 ? -7.283 1.953 -4.466 1.00 0.00 106 LEU A N 13
ATOM 24150 C CA . LEU A 1 106 ? -6.943 2.363 -3.108 1.00 0.00 106 LEU A CA 13
ATOM 24151 C C . LEU A 1 106 ? -5.474 2.083 -2.807 1.00 0.00 106 LEU A C 13
ATOM 24152 O O . LEU A 1 106 ? -4.775 2.923 -2.240 1.00 0.00 106 LEU A O 13
ATOM 24168 N N . SER A 1 107 ? -5.011 0.899 -3.193 1.00 0.00 107 SER A N 13
ATOM 24169 C CA . SER A 1 107 ? -3.625 0.508 -2.963 1.00 0.00 107 SER A CA 13
ATOM 24170 C C . SER A 1 107 ? -2.680 1.675 -3.232 1.00 0.00 107 SER A C 13
ATOM 24171 O O . SER A 1 107 ? -1.781 1.957 -2.439 1.00 0.00 107 SER A O 13
ATOM 24179 N N . LYS A 1 108 ? -2.889 2.350 -4.358 1.00 0.00 108 LYS A N 13
ATOM 24180 C CA . LYS A 1 108 ? -2.058 3.487 -4.733 1.00 0.00 108 LYS A CA 13
ATOM 24181 C C . LYS A 1 108 ? -1.807 4.398 -3.535 1.00 0.00 108 LYS A C 13
ATOM 24182 O O . LYS A 1 108 ? -0.662 4.715 -3.213 1.00 0.00 108 LYS A O 13
ATOM 24201 N N . PHE A 1 109 ? -2.885 4.813 -2.878 1.00 0.00 109 PHE A N 13
ATOM 24202 C CA . PHE A 1 109 ? -2.782 5.687 -1.715 1.00 0.00 109 PHE A CA 13
ATOM 24203 C C . PHE A 1 109 ? -2.109 4.965 -0.551 1.00 0.00 109 PHE A C 13
ATOM 24204 O O . PHE A 1 109 ? -1.147 5.466 0.032 1.00 0.00 109 PHE A O 13
ATOM 24221 N N . TYR A 1 110 ? -2.623 3.786 -0.218 1.00 0.00 110 TYR A N 13
ATOM 24222 C CA . TYR A 1 110 ? -2.075 2.996 0.878 1.00 0.00 110 TYR A CA 13
ATOM 24223 C C . TYR A 1 110 ? -0.550 2.972 0.824 1.00 0.00 110 TYR A C 13
ATOM 24224 O O . TYR A 1 110 ? 0.122 3.365 1.777 1.00 0.00 110 TYR A O 13
ATOM 24242 N N . GLU A 1 111 ? -0.012 2.509 -0.300 1.00 0.00 111 GLU A N 13
ATOM 24243 C CA . GLU A 1 111 ? 1.433 2.433 -0.480 1.00 0.00 111 GLU A CA 13
ATOM 24244 C C . GLU A 1 111 ? 2.055 3.827 -0.480 1.00 0.00 111 GLU A C 13
ATOM 24245 O O . GLU A 1 111 ? 3.042 4.079 0.213 1.00 0.00 111 GLU A O 13
ATOM 24257 N N . LEU A 1 112 ? 1.471 4.729 -1.262 1.00 0.00 112 LEU A N 13
ATOM 24258 C CA . LEU A 1 112 ? 1.967 6.098 -1.353 1.00 0.00 112 LEU A CA 13
ATOM 24259 C C . LEU A 1 112 ? 2.262 6.664 0.032 1.00 0.00 112 LEU A C 13
ATOM 24260 O O . LEU A 1 112 ? 3.329 7.230 0.269 1.00 0.00 112 LEU A O 13
ATOM 24276 N N . PHE A 1 113 ? 1.309 6.505 0.945 1.00 0.00 113 PHE A N 13
ATOM 24277 C CA . PHE A 1 113 ? 1.466 7.000 2.308 1.00 0.00 113 PHE A CA 13
ATOM 24278 C C . PHE A 1 113 ? 2.376 6.081 3.118 1.00 0.00 113 PHE A C 13
ATOM 24279 O O . PHE A 1 113 ? 3.266 6.543 3.832 1.00 0.00 113 PHE A O 13
ATOM 24296 N N . ARG A 1 114 ? 2.146 4.777 3.002 1.00 0.00 114 ARG A N 13
ATOM 24297 C CA . ARG A 1 114 ? 2.942 3.793 3.724 1.00 0.00 114 ARG A CA 13
ATOM 24298 C C . ARG A 1 114 ? 4.420 4.172 3.708 1.00 0.00 114 ARG A C 13
ATOM 24299 O O . ARG A 1 114 ? 5.092 4.136 4.738 1.00 0.00 114 ARG A O 13
ATOM 24320 N N . GLY A 1 115 ? 4.920 4.536 2.531 1.00 0.00 115 GLY A N 13
ATOM 24321 C CA . GLY A 1 115 ? 6.315 4.916 2.402 1.00 0.00 115 GLY A CA 13
ATOM 24322 C C . GLY A 1 115 ? 6.932 4.426 1.107 1.00 0.00 115 GLY A C 13
ATOM 24323 O O . GLY A 1 115 ? 7.299 3.256 0.988 1.00 0.00 115 GLY A O 13
ATOM 24327 N N . THR A 1 116 ? 7.046 5.322 0.132 1.00 0.00 116 THR A N 13
ATOM 24328 C CA . THR A 1 116 ? 7.620 4.974 -1.162 1.00 0.00 116 THR A CA 13
ATOM 24329 C C . THR A 1 116 ? 9.140 5.087 -1.137 1.00 0.00 116 THR A C 13
ATOM 24330 O O . THR A 1 116 ? 9.710 5.991 -0.526 1.00 0.00 116 THR A O 13
ATOM 24341 N N . PRO A 1 117 ? 9.815 4.148 -1.817 1.00 0.00 117 PRO A N 13
ATOM 24342 C CA . PRO A 1 117 ? 11.279 4.121 -1.888 1.00 0.00 117 PRO A CA 13
ATOM 24343 C C . PRO A 1 117 ? 11.840 5.267 -2.723 1.00 0.00 117 PRO A C 13
ATOM 24344 O O . PRO A 1 117 ? 11.090 6.011 -3.357 1.00 0.00 117 PRO A O 13
ATOM 24355 N N . LEU A 1 118 ? 13.161 5.404 -2.721 1.00 0.00 118 LEU A N 13
ATOM 24356 C CA . LEU A 1 118 ? 13.822 6.461 -3.479 1.00 0.00 118 LEU A CA 13
ATOM 24357 C C . LEU A 1 118 ? 14.161 5.988 -4.889 1.00 0.00 118 LEU A C 13
ATOM 24358 O O . LEU A 1 118 ? 14.823 4.966 -5.069 1.00 0.00 118 LEU A O 13
ATOM 24374 N N . ARG A 1 119 ? 13.705 6.740 -5.885 1.00 0.00 119 ARG A N 13
ATOM 24375 C CA . ARG A 1 119 ? 13.961 6.398 -7.279 1.00 0.00 119 ARG A CA 13
ATOM 24376 C C . ARG A 1 119 ? 15.407 6.705 -7.658 1.00 0.00 119 ARG A C 13
ATOM 24377 O O . ARG A 1 119 ? 15.970 7.731 -7.276 1.00 0.00 119 ARG A O 13
ATOM 24398 N N . PRO A 1 120 ? 16.024 5.794 -8.426 1.00 0.00 120 PRO A N 13
ATOM 24399 C CA . PRO A 1 120 ? 17.412 5.945 -8.872 1.00 0.00 120 PRO A CA 13
ATOM 24400 C C . PRO A 1 120 ? 17.572 7.063 -9.897 1.00 0.00 120 PRO A C 13
ATOM 24401 O O . PRO A 1 120 ? 17.167 6.923 -11.052 1.00 0.00 120 PRO A O 13
ATOM 24412 N N . VAL A 1 121 ? 18.167 8.172 -9.469 1.00 0.00 121 VAL A N 13
ATOM 24413 C CA . VAL A 1 121 ? 18.383 9.313 -10.351 1.00 0.00 121 VAL A CA 13
ATOM 24414 C C . VAL A 1 121 ? 19.865 9.499 -10.655 1.00 0.00 121 VAL A C 13
ATOM 24415 O O . VAL A 1 121 ? 20.723 9.180 -9.833 1.00 0.00 121 VAL A O 13
ATOM 24428 N N . GLY A 1 1 ? -10.647 -14.215 -1.528 1.00 0.00 1 GLY A N 14
ATOM 24429 C CA . GLY A 1 1 ? -10.338 -13.387 -0.376 1.00 0.00 1 GLY A CA 14
ATOM 24430 C C . GLY A 1 1 ? -11.253 -13.665 0.800 1.00 0.00 1 GLY A C 14
ATOM 24431 O O . GLY A 1 1 ? -12.440 -13.341 0.761 1.00 0.00 1 GLY A O 14
ATOM 24435 N N . SER A 1 2 ? -10.701 -14.267 1.848 1.00 0.00 2 SER A N 14
ATOM 24436 C CA . SER A 1 2 ? -11.478 -14.593 3.039 1.00 0.00 2 SER A CA 14
ATOM 24437 C C . SER A 1 2 ? -11.168 -13.621 4.173 1.00 0.00 2 SER A C 14
ATOM 24438 O O . SER A 1 2 ? -10.063 -13.614 4.715 1.00 0.00 2 SER A O 14
ATOM 24446 N N . SER A 1 3 ? -12.152 -12.801 4.526 1.00 0.00 3 SER A N 14
ATOM 24447 C CA . SER A 1 3 ? -11.985 -11.820 5.593 1.00 0.00 3 SER A CA 14
ATOM 24448 C C . SER A 1 3 ? -12.047 -12.491 6.961 1.00 0.00 3 SER A C 14
ATOM 24449 O O . SER A 1 3 ? -12.601 -13.581 7.107 1.00 0.00 3 SER A O 14
ATOM 24457 N N . GLY A 1 4 ? -11.475 -11.832 7.964 1.00 0.00 4 GLY A N 14
ATOM 24458 C CA . GLY A 1 4 ? -11.476 -12.378 9.308 1.00 0.00 4 GLY A CA 14
ATOM 24459 C C . GLY A 1 4 ? -10.092 -12.401 9.925 1.00 0.00 4 GLY A C 14
ATOM 24460 O O . GLY A 1 4 ? -9.897 -11.933 11.047 1.00 0.00 4 GLY A O 14
ATOM 24464 N N . SER A 1 5 ? -9.127 -12.949 9.192 1.00 0.00 5 SER A N 14
ATOM 24465 C CA . SER A 1 5 ? -7.755 -13.036 9.677 1.00 0.00 5 SER A CA 14
ATOM 24466 C C . SER A 1 5 ? -6.776 -12.500 8.637 1.00 0.00 5 SER A C 14
ATOM 24467 O O . SER A 1 5 ? -6.870 -12.826 7.454 1.00 0.00 5 SER A O 14
ATOM 24475 N N . SER A 1 6 ? -5.837 -11.675 9.088 1.00 0.00 6 SER A N 14
ATOM 24476 C CA . SER A 1 6 ? -4.842 -11.089 8.196 1.00 0.00 6 SER A CA 14
ATOM 24477 C C . SER A 1 6 ? -3.478 -11.741 8.401 1.00 0.00 6 SER A C 14
ATOM 24478 O O . SER A 1 6 ? -3.338 -12.682 9.181 1.00 0.00 6 SER A O 14
ATOM 24486 N N . GLY A 1 7 ? -2.474 -11.234 7.692 1.00 0.00 7 GLY A N 14
ATOM 24487 C CA . GLY A 1 7 ? -1.134 -11.779 7.809 1.00 0.00 7 GLY A CA 14
ATOM 24488 C C . GLY A 1 7 ? -0.584 -12.254 6.479 1.00 0.00 7 GLY A C 14
ATOM 24489 O O . GLY A 1 7 ? 0.531 -11.898 6.098 1.00 0.00 7 GLY A O 14
ATOM 24493 N N . ASP A 1 8 ? -1.366 -13.062 5.772 1.00 0.00 8 ASP A N 14
ATOM 24494 C CA . ASP A 1 8 ? -0.951 -13.588 4.477 1.00 0.00 8 ASP A CA 14
ATOM 24495 C C . ASP A 1 8 ? -2.009 -13.314 3.413 1.00 0.00 8 ASP A C 14
ATOM 24496 O O . ASP A 1 8 ? -2.136 -14.061 2.442 1.00 0.00 8 ASP A O 14
ATOM 24505 N N . ILE A 1 9 ? -2.768 -12.239 3.604 1.00 0.00 9 ILE A N 14
ATOM 24506 C CA . ILE A 1 9 ? -3.815 -11.867 2.662 1.00 0.00 9 ILE A CA 14
ATOM 24507 C C . ILE A 1 9 ? -3.418 -10.634 1.857 1.00 0.00 9 ILE A C 14
ATOM 24508 O O . ILE A 1 9 ? -2.456 -9.943 2.195 1.00 0.00 9 ILE A O 14
ATOM 24524 N N . ARG A 1 10 ? -4.165 -10.364 0.792 1.00 0.00 10 ARG A N 14
ATOM 24525 C CA . ARG A 1 10 ? -3.891 -9.213 -0.061 1.00 0.00 10 ARG A CA 14
ATOM 24526 C C . ARG A 1 10 ? -4.742 -8.016 0.351 1.00 0.00 10 ARG A C 14
ATOM 24527 O O . ARG A 1 10 ? -4.245 -7.027 0.891 1.00 0.00 10 ARG A O 14
ATOM 24548 N N . PRO A 1 11 ? -6.055 -8.105 0.093 1.00 0.00 11 PRO A N 14
ATOM 24549 C CA . PRO A 1 11 ? -7.002 -7.038 0.429 1.00 0.00 11 PRO A CA 14
ATOM 24550 C C . PRO A 1 11 ? -7.208 -6.898 1.933 1.00 0.00 11 PRO A C 14
ATOM 24551 O O . PRO A 1 11 ? -7.050 -5.814 2.493 1.00 0.00 11 PRO A O 14
ATOM 24562 N N . SER A 1 12 ? -7.561 -8.003 2.583 1.00 0.00 12 SER A N 14
ATOM 24563 C CA . SER A 1 12 ? -7.792 -8.003 4.022 1.00 0.00 12 SER A CA 14
ATOM 24564 C C . SER A 1 12 ? -6.777 -7.114 4.735 1.00 0.00 12 SER A C 14
ATOM 24565 O O . SER A 1 12 ? -7.138 -6.294 5.580 1.00 0.00 12 SER A O 14
ATOM 24573 N N . LYS A 1 13 ? -5.506 -7.283 4.389 1.00 0.00 13 LYS A N 14
ATOM 24574 C CA . LYS A 1 13 ? -4.437 -6.497 4.993 1.00 0.00 13 LYS A CA 14
ATOM 24575 C C . LYS A 1 13 ? -4.664 -5.006 4.767 1.00 0.00 13 LYS A C 14
ATOM 24576 O O . LYS A 1 13 ? -4.727 -4.226 5.718 1.00 0.00 13 LYS A O 14
ATOM 24595 N N . LEU A 1 14 ? -4.787 -4.616 3.503 1.00 0.00 14 LEU A N 14
ATOM 24596 C CA . LEU A 1 14 ? -5.009 -3.217 3.152 1.00 0.00 14 LEU A CA 14
ATOM 24597 C C . LEU A 1 14 ? -6.126 -2.614 3.998 1.00 0.00 14 LEU A C 14
ATOM 24598 O O . LEU A 1 14 ? -5.990 -1.512 4.531 1.00 0.00 14 LEU A O 14
ATOM 24614 N N . LEU A 1 15 ? -7.229 -3.344 4.119 1.00 0.00 15 LEU A N 14
ATOM 24615 C CA . LEU A 1 15 ? -8.370 -2.883 4.903 1.00 0.00 15 LEU A CA 14
ATOM 24616 C C . LEU A 1 15 ? -7.926 -2.410 6.284 1.00 0.00 15 LEU A C 14
ATOM 24617 O O . LEU A 1 15 ? -8.342 -1.350 6.752 1.00 0.00 15 LEU A O 14
ATOM 24633 N N . THR A 1 16 ? -7.078 -3.203 6.931 1.00 0.00 16 THR A N 14
ATOM 24634 C CA . THR A 1 16 ? -6.577 -2.866 8.257 1.00 0.00 16 THR A CA 14
ATOM 24635 C C . THR A 1 16 ? -5.971 -1.467 8.277 1.00 0.00 16 THR A C 14
ATOM 24636 O O . THR A 1 16 ? -6.366 -0.621 9.078 1.00 0.00 16 THR A O 14
ATOM 24647 N N . TRP A 1 17 ? -5.011 -1.231 7.390 1.00 0.00 17 TRP A N 14
ATOM 24648 C CA . TRP A 1 17 ? -4.351 0.067 7.306 1.00 0.00 17 TRP A CA 14
ATOM 24649 C C . TRP A 1 17 ? -5.374 1.195 7.242 1.00 0.00 17 TRP A C 14
ATOM 24650 O O . TRP A 1 17 ? -5.315 2.144 8.025 1.00 0.00 17 TRP A O 14
ATOM 24671 N N . CYS A 1 18 ? -6.312 1.085 6.307 1.00 0.00 18 CYS A N 14
ATOM 24672 C CA . CYS A 1 18 ? -7.349 2.098 6.142 1.00 0.00 18 CYS A CA 14
ATOM 24673 C C . CYS A 1 18 ? -8.151 2.269 7.428 1.00 0.00 18 CYS A C 14
ATOM 24674 O O . CYS A 1 18 ? -8.345 3.387 7.905 1.00 0.00 18 CYS A O 14
ATOM 24682 N N . GLN A 1 19 ? -8.616 1.154 7.982 1.00 0.00 19 GLN A N 14
ATOM 24683 C CA . GLN A 1 19 ? -9.400 1.182 9.211 1.00 0.00 19 GLN A CA 14
ATOM 24684 C C . GLN A 1 19 ? -8.627 1.867 10.334 1.00 0.00 19 GLN A C 14
ATOM 24685 O O . GLN A 1 19 ? -9.213 2.537 11.184 1.00 0.00 19 GLN A O 14
ATOM 24699 N N . GLN A 1 20 ? -7.310 1.692 10.331 1.00 0.00 20 GLN A N 14
ATOM 24700 C CA . GLN A 1 20 ? -6.457 2.292 11.351 1.00 0.00 20 GLN A CA 14
ATOM 24701 C C . GLN A 1 20 ? -6.440 3.812 11.220 1.00 0.00 20 GLN A C 14
ATOM 24702 O O . GLN A 1 20 ? -6.671 4.530 12.192 1.00 0.00 20 GLN A O 14
ATOM 24716 N N . GLN A 1 21 ? -6.165 4.294 10.012 1.00 0.00 21 GLN A N 14
ATOM 24717 C CA . GLN A 1 21 ? -6.116 5.728 9.755 1.00 0.00 21 GLN A CA 14
ATOM 24718 C C . GLN A 1 21 ? -7.439 6.392 10.124 1.00 0.00 21 GLN A C 14
ATOM 24719 O O . GLN A 1 21 ? -7.467 7.383 10.855 1.00 0.00 21 GLN A O 14
ATOM 24733 N N . THR A 1 22 ? -8.535 5.840 9.613 1.00 0.00 22 THR A N 14
ATOM 24734 C CA . THR A 1 22 ? -9.861 6.380 9.887 1.00 0.00 22 THR A CA 14
ATOM 24735 C C . THR A 1 22 ? -10.214 6.247 11.364 1.00 0.00 22 THR A C 14
ATOM 24736 O O . THR A 1 22 ? -10.877 7.114 11.933 1.00 0.00 22 THR A O 14
ATOM 24747 N N . GLU A 1 23 ? -9.766 5.158 11.980 1.00 0.00 23 GLU A N 14
ATOM 24748 C CA . GLU A 1 23 ? -10.035 4.914 13.392 1.00 0.00 23 GLU A CA 14
ATOM 24749 C C . GLU A 1 23 ? -9.959 6.211 14.193 1.00 0.00 23 GLU A C 14
ATOM 24750 O O . GLU A 1 23 ? -8.962 6.929 14.138 1.00 0.00 23 GLU A O 14
ATOM 24762 N N . GLY A 1 24 ? -11.022 6.504 14.936 1.00 0.00 24 GLY A N 14
ATOM 24763 C CA . GLY A 1 24 ? -11.056 7.714 15.736 1.00 0.00 24 GLY A CA 14
ATOM 24764 C C . GLY A 1 24 ? -12.014 8.749 15.182 1.00 0.00 24 GLY A C 14
ATOM 24765 O O . GLY A 1 24 ? -12.715 9.425 15.936 1.00 0.00 24 GLY A O 14
ATOM 24769 N N . TYR A 1 25 ? -12.044 8.877 13.860 1.00 0.00 25 TYR A N 14
ATOM 24770 C CA . TYR A 1 25 ? -12.920 9.841 13.204 1.00 0.00 25 TYR A CA 14
ATOM 24771 C C . TYR A 1 25 ? -14.367 9.653 13.650 1.00 0.00 25 TYR A C 14
ATOM 24772 O O . TYR A 1 25 ? -14.704 8.663 14.299 1.00 0.00 25 TYR A O 14
ATOM 24790 N N . GLN A 1 26 ? -15.218 10.611 13.296 1.00 0.00 26 GLN A N 14
ATOM 24791 C CA . GLN A 1 26 ? -16.629 10.551 13.659 1.00 0.00 26 GLN A CA 14
ATOM 24792 C C . GLN A 1 26 ? -17.478 10.107 12.473 1.00 0.00 26 GLN A C 14
ATOM 24793 O O . GLN A 1 26 ? -17.143 10.379 11.320 1.00 0.00 26 GLN A O 14
ATOM 24807 N N . HIS A 1 27 ? -18.579 9.421 12.764 1.00 0.00 27 HIS A N 14
ATOM 24808 C CA . HIS A 1 27 ? -19.477 8.938 11.721 1.00 0.00 27 HIS A CA 14
ATOM 24809 C C . HIS A 1 27 ? -18.691 8.298 10.581 1.00 0.00 27 HIS A C 14
ATOM 24810 O O . HIS A 1 27 ? -19.077 8.394 9.416 1.00 0.00 27 HIS A O 14
ATOM 24825 N N . VAL A 1 28 ? -17.584 7.645 10.924 1.00 0.00 28 VAL A N 14
ATOM 24826 C CA . VAL A 1 28 ? -16.744 6.989 9.929 1.00 0.00 28 VAL A CA 14
ATOM 24827 C C . VAL A 1 28 ? -16.521 5.523 10.280 1.00 0.00 28 VAL A C 14
ATOM 24828 O O . VAL A 1 28 ? -15.657 5.192 11.091 1.00 0.00 28 VAL A O 14
ATOM 24841 N N . ASN A 1 29 ? -17.306 4.646 9.662 1.00 0.00 29 ASN A N 14
ATOM 24842 C CA . ASN A 1 29 ? -17.195 3.213 9.909 1.00 0.00 29 ASN A CA 14
ATOM 24843 C C . ASN A 1 29 ? -16.769 2.475 8.644 1.00 0.00 29 ASN A C 14
ATOM 24844 O O . ASN A 1 29 ? -17.550 2.331 7.703 1.00 0.00 29 ASN A O 14
ATOM 24855 N N . VAL A 1 30 ? -15.524 2.008 8.628 1.00 0.00 30 VAL A N 14
ATOM 24856 C CA . VAL A 1 30 ? -14.995 1.283 7.479 1.00 0.00 30 VAL A CA 14
ATOM 24857 C C . VAL A 1 30 ? -15.050 -0.224 7.707 1.00 0.00 30 VAL A C 14
ATOM 24858 O O . VAL A 1 30 ? -14.324 -0.765 8.541 1.00 0.00 30 VAL A O 14
ATOM 24871 N N . THR A 1 31 ? -15.918 -0.898 6.959 1.00 0.00 31 THR A N 14
ATOM 24872 C CA . THR A 1 31 ? -16.070 -2.342 7.079 1.00 0.00 31 THR A CA 14
ATOM 24873 C C . THR A 1 31 ? -15.815 -3.035 5.745 1.00 0.00 31 THR A C 14
ATOM 24874 O O . THR A 1 31 ? -15.229 -4.117 5.699 1.00 0.00 31 THR A O 14
ATOM 24885 N N . ASP A 1 32 ? -16.256 -2.405 4.663 1.00 0.00 32 ASP A N 14
ATOM 24886 C CA . ASP A 1 32 ? -16.074 -2.960 3.327 1.00 0.00 32 ASP A CA 14
ATOM 24887 C C . ASP A 1 32 ? -15.418 -1.941 2.400 1.00 0.00 32 ASP A C 14
ATOM 24888 O O . ASP A 1 32 ? -15.733 -0.751 2.446 1.00 0.00 32 ASP A O 14
ATOM 24897 N N . LEU A 1 33 ? -14.506 -2.415 1.559 1.00 0.00 33 LEU A N 14
ATOM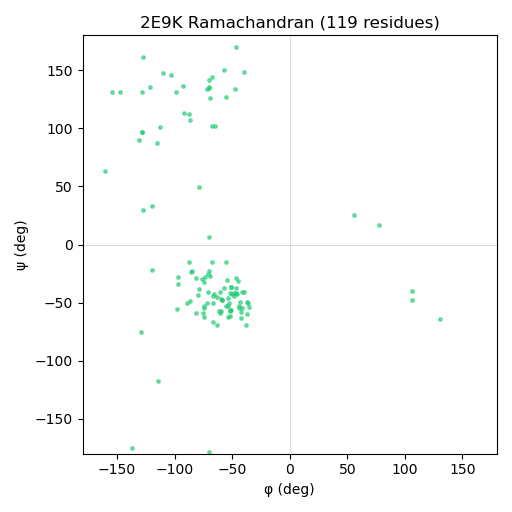 24898 C CA . LEU A 1 33 ? -13.805 -1.545 0.621 1.00 0.00 33 LEU A CA 14
ATOM 24899 C C . LEU A 1 33 ? -14.632 -1.327 -0.642 1.00 0.00 33 LEU A C 14
ATOM 24900 O O . LEU A 1 33 ? -14.093 -1.265 -1.748 1.00 0.00 33 LEU A O 14
ATOM 24916 N N . THR A 1 34 ? -15.945 -1.209 -0.470 1.00 0.00 34 THR A N 14
ATOM 24917 C CA . THR A 1 34 ? -16.847 -0.996 -1.595 1.00 0.00 34 THR A CA 14
ATOM 24918 C C . THR A 1 34 ? -17.864 0.096 -1.285 1.00 0.00 34 THR A C 14
ATOM 24919 O O . THR A 1 34 ? -18.095 0.993 -2.097 1.00 0.00 34 THR A O 14
ATOM 24930 N N . THR A 1 35 ? -18.470 0.016 -0.105 1.00 0.00 35 THR A N 14
ATOM 24931 C CA . THR A 1 35 ? -19.464 0.998 0.312 1.00 0.00 35 THR A CA 14
ATOM 24932 C C . THR A 1 35 ? -18.865 2.005 1.287 1.00 0.00 35 THR A C 14
ATOM 24933 O O . THR A 1 35 ? -19.382 3.111 1.447 1.00 0.00 35 THR A O 14
ATOM 24944 N N . SER A 1 36 ? -17.773 1.616 1.937 1.00 0.00 36 SER A N 14
ATOM 24945 C CA . SER A 1 36 ? -17.106 2.485 2.900 1.00 0.00 36 SER A CA 14
ATOM 24946 C C . SER A 1 36 ? -16.482 3.690 2.202 1.00 0.00 36 SER A C 14
ATOM 24947 O O . SER A 1 36 ? -16.113 4.672 2.847 1.00 0.00 36 SER A O 14
ATOM 24955 N N . TRP A 1 37 ? -16.367 3.607 0.882 1.00 0.00 37 TRP A N 14
ATOM 24956 C CA . TRP A 1 37 ? -15.788 4.690 0.096 1.00 0.00 37 TRP A CA 14
ATOM 24957 C C . TRP A 1 37 ? -16.825 5.298 -0.842 1.00 0.00 37 TRP A C 14
ATOM 24958 O O . TRP A 1 37 ? -16.505 6.157 -1.664 1.00 0.00 37 TRP A O 14
ATOM 24979 N N . ARG A 1 38 ? -18.069 4.847 -0.713 1.00 0.00 38 ARG A N 14
ATOM 24980 C CA . ARG A 1 38 ? -19.153 5.346 -1.551 1.00 0.00 38 ARG A CA 14
ATOM 24981 C C . ARG A 1 38 ? -19.421 6.822 -1.270 1.00 0.00 38 ARG A C 14
ATOM 24982 O O . ARG A 1 38 ? -19.658 7.606 -2.189 1.00 0.00 38 ARG A O 14
ATOM 25003 N N . SER A 1 39 ? -19.383 7.193 0.006 1.00 0.00 39 SER A N 14
ATOM 25004 C CA . SER A 1 39 ? -19.626 8.573 0.409 1.00 0.00 39 SER A CA 14
ATOM 25005 C C . SER A 1 39 ? -18.404 9.443 0.132 1.00 0.00 39 SER A C 14
ATOM 25006 O O . SER A 1 39 ? -18.527 10.586 -0.305 1.00 0.00 39 SER A O 14
ATOM 25014 N N . GLY A 1 40 ? -17.222 8.892 0.392 1.00 0.00 40 GLY A N 14
ATOM 25015 C CA . GLY A 1 40 ? -15.993 9.630 0.166 1.00 0.00 40 GLY A CA 14
ATOM 25016 C C . GLY A 1 40 ? -15.253 9.932 1.454 1.00 0.00 40 GLY A C 14
ATOM 25017 O O . GLY A 1 40 ? -14.024 9.857 1.505 1.00 0.00 40 GLY A O 14
ATOM 25021 N N . LEU A 1 41 ? -16.000 10.276 2.497 1.00 0.00 41 LEU A N 14
ATOM 25022 C CA . LEU A 1 41 ? -15.407 10.592 3.792 1.00 0.00 41 LEU A CA 14
ATOM 25023 C C . LEU A 1 41 ? -14.234 9.665 4.095 1.00 0.00 41 LEU A C 14
ATOM 25024 O O . LEU A 1 41 ? -13.204 10.099 4.610 1.00 0.00 41 LEU A O 14
ATOM 25040 N N . ALA A 1 42 ? -14.398 8.387 3.769 1.00 0.00 42 ALA A N 14
ATOM 25041 C CA . ALA A 1 42 ? -13.351 7.399 4.002 1.00 0.00 42 ALA A CA 14
ATOM 25042 C C . ALA A 1 42 ? -12.008 7.886 3.469 1.00 0.00 42 ALA A C 14
ATOM 25043 O O . ALA A 1 42 ? -11.051 8.054 4.226 1.00 0.00 42 ALA A O 14
ATOM 25050 N N . LEU A 1 43 ? -11.943 8.112 2.161 1.00 0.00 43 LEU A N 14
ATOM 25051 C CA . LEU A 1 43 ? -10.715 8.579 1.526 1.00 0.00 43 LEU A CA 14
ATOM 25052 C C . LEU A 1 43 ? -10.314 9.950 2.060 1.00 0.00 43 LEU A C 14
ATOM 25053 O O . LEU A 1 43 ? -9.162 10.168 2.436 1.00 0.00 43 LEU A O 14
ATOM 25069 N N . CYS A 1 44 ? -11.272 10.870 2.092 1.00 0.00 44 CYS A N 14
ATOM 25070 C CA . CYS A 1 44 ? -11.019 12.221 2.582 1.00 0.00 44 CYS A CA 14
ATOM 25071 C C . CYS A 1 44 ? -10.321 12.186 3.938 1.00 0.00 44 CYS A C 14
ATOM 25072 O O . CYS A 1 44 ? -9.413 12.973 4.200 1.00 0.00 44 CYS A O 14
ATOM 25080 N N . ALA A 1 45 ? -10.754 11.268 4.796 1.00 0.00 45 ALA A N 14
ATOM 25081 C CA . ALA A 1 45 ? -10.171 11.130 6.125 1.00 0.00 45 ALA A CA 14
ATOM 25082 C C . ALA A 1 45 ? -8.682 10.812 6.041 1.00 0.00 45 ALA A C 14
ATOM 25083 O O . ALA A 1 45 ? -7.867 11.423 6.733 1.00 0.00 45 ALA A O 14
ATOM 25090 N N . ILE A 1 46 ? -8.333 9.853 5.189 1.00 0.00 46 ILE A N 14
ATOM 25091 C CA . ILE A 1 46 ? -6.942 9.455 5.015 1.00 0.00 46 ILE A CA 14
ATOM 25092 C C . ILE A 1 46 ? -6.090 10.628 4.543 1.00 0.00 46 ILE A C 14
ATOM 25093 O O . ILE A 1 46 ? -5.020 10.893 5.094 1.00 0.00 46 ILE A O 14
ATOM 25109 N N . ILE A 1 47 ? -6.571 11.329 3.522 1.00 0.00 47 ILE A N 14
ATOM 25110 C CA . ILE A 1 47 ? -5.855 12.476 2.979 1.00 0.00 47 ILE A CA 14
ATOM 25111 C C . ILE A 1 47 ? -5.771 13.607 3.999 1.00 0.00 47 ILE A C 14
ATOM 25112 O O . ILE A 1 47 ? -4.682 13.997 4.421 1.00 0.00 47 ILE A O 14
ATOM 25128 N N . HIS A 1 48 ? -6.929 14.127 4.393 1.00 0.00 48 HIS A N 14
ATOM 25129 C CA . HIS A 1 48 ? -6.988 15.212 5.367 1.00 0.00 48 HIS A CA 14
ATOM 25130 C C . HIS A 1 48 ? -6.093 14.914 6.566 1.00 0.00 48 HIS A C 14
ATOM 25131 O O . HIS A 1 48 ? -5.358 15.782 7.035 1.00 0.00 48 HIS A O 14
ATOM 25146 N N . ARG A 1 49 ? -6.163 13.681 7.058 1.00 0.00 49 ARG A N 14
ATOM 25147 C CA . ARG A 1 49 ? -5.361 13.270 8.204 1.00 0.00 49 ARG A CA 14
ATOM 25148 C C . ARG A 1 49 ? -3.945 13.832 8.108 1.00 0.00 49 ARG A C 14
ATOM 25149 O O . ARG A 1 49 ? -3.526 14.632 8.943 1.00 0.00 49 ARG A O 14
ATOM 25170 N N . PHE A 1 50 ? -3.214 13.406 7.083 1.00 0.00 50 PHE A N 14
ATOM 25171 C CA . PHE A 1 50 ? -1.846 13.866 6.877 1.00 0.00 50 PHE A CA 14
ATOM 25172 C C . PHE A 1 50 ? -1.821 15.335 6.466 1.00 0.00 50 PHE A C 14
ATOM 25173 O O . PHE A 1 50 ? -1.034 16.124 6.989 1.00 0.00 50 PHE A O 14
ATOM 25190 N N . ARG A 1 51 ? -2.688 15.695 5.525 1.00 0.00 51 ARG A N 14
ATOM 25191 C CA . ARG A 1 51 ? -2.765 17.068 5.042 1.00 0.00 51 ARG A CA 14
ATOM 25192 C C . ARG A 1 51 ? -4.201 17.583 5.094 1.00 0.00 51 ARG A C 14
ATOM 25193 O O . ARG A 1 51 ? -4.966 17.457 4.138 1.00 0.00 51 ARG A O 14
ATOM 25214 N N . PRO A 1 52 ? -4.576 18.177 6.236 1.00 0.00 52 PRO A N 14
ATOM 25215 C CA . PRO A 1 52 ? -5.921 18.723 6.440 1.00 0.00 52 PRO A CA 14
ATOM 25216 C C . PRO A 1 52 ? -6.176 19.966 5.595 1.00 0.00 52 PRO A C 14
ATOM 25217 O O . PRO A 1 52 ? -7.300 20.463 5.531 1.00 0.00 52 PRO A O 14
ATOM 25228 N N . GLU A 1 53 ? -5.126 20.462 4.948 1.00 0.00 53 GLU A N 14
ATOM 25229 C CA . GLU A 1 53 ? -5.239 21.648 4.107 1.00 0.00 53 GLU A CA 14
ATOM 25230 C C . GLU A 1 53 ? -5.899 21.309 2.774 1.00 0.00 53 GLU A C 14
ATOM 25231 O O . GLU A 1 53 ? -6.719 22.073 2.262 1.00 0.00 53 GLU A O 14
ATOM 25243 N N . LEU A 1 54 ? -5.535 20.160 2.216 1.00 0.00 54 LEU A N 14
ATOM 25244 C CA . LEU A 1 54 ? -6.091 19.718 0.942 1.00 0.00 54 LEU A CA 14
ATOM 25245 C C . LEU A 1 54 ? -7.595 19.489 1.054 1.00 0.00 54 LEU A C 14
ATOM 25246 O O . LEU A 1 54 ? -8.365 19.934 0.202 1.00 0.00 54 LEU A O 14
ATOM 25262 N N . ILE A 1 55 ? -8.006 18.796 2.110 1.00 0.00 55 ILE A N 14
ATOM 25263 C CA . ILE A 1 55 ? -9.417 18.511 2.334 1.00 0.00 55 ILE A CA 14
ATOM 25264 C C . ILE A 1 55 ? -9.849 18.942 3.732 1.00 0.00 55 ILE A C 14
ATOM 25265 O O . ILE A 1 55 ? -9.090 18.820 4.692 1.00 0.00 55 ILE A O 14
ATOM 25281 N N . ASN A 1 56 ? -11.076 19.444 3.838 1.00 0.00 56 ASN A N 14
ATOM 25282 C CA . ASN A 1 56 ? -11.610 19.891 5.119 1.00 0.00 56 ASN A CA 14
ATOM 25283 C C . ASN A 1 56 ? -12.846 19.084 5.505 1.00 0.00 56 ASN A C 14
ATOM 25284 O O . ASN A 1 56 ? -13.965 19.416 5.114 1.00 0.00 56 ASN A O 14
ATOM 25295 N N . PHE A 1 57 ? -12.635 18.022 6.275 1.00 0.00 57 PHE A N 14
ATOM 25296 C CA . PHE A 1 57 ? -13.731 17.166 6.715 1.00 0.00 57 PHE A CA 14
ATOM 25297 C C . PHE A 1 57 ? -14.889 18.000 7.255 1.00 0.00 57 PHE A C 14
ATOM 25298 O O . PHE A 1 57 ? -16.014 17.910 6.764 1.00 0.00 57 PHE A O 14
ATOM 25315 N N . ASP A 1 58 ? -14.604 18.810 8.269 1.00 0.00 58 ASP A N 14
ATOM 25316 C CA . ASP A 1 58 ? -15.621 19.661 8.876 1.00 0.00 58 ASP A CA 14
ATOM 25317 C C . ASP A 1 58 ? -16.537 20.258 7.812 1.00 0.00 58 ASP A C 14
ATOM 25318 O O . ASP A 1 58 ? -17.720 20.490 8.058 1.00 0.00 58 ASP A O 14
ATOM 25327 N N . SER A 1 59 ? -15.980 20.504 6.631 1.00 0.00 59 SER A N 14
ATOM 25328 C CA . SER A 1 59 ? -16.746 21.079 5.531 1.00 0.00 59 SER A CA 14
ATOM 25329 C C . SER A 1 59 ? -17.464 19.989 4.741 1.00 0.00 59 SER A C 14
ATOM 25330 O O . SER A 1 59 ? -18.616 20.155 4.337 1.00 0.00 59 SER A O 14
ATOM 25338 N N . LEU A 1 60 ? -16.776 18.873 4.524 1.00 0.00 60 LEU A N 14
ATOM 25339 C CA . LEU A 1 60 ? -17.347 17.754 3.783 1.00 0.00 60 LEU A CA 14
ATOM 25340 C C . LEU A 1 60 ? -18.687 17.334 4.377 1.00 0.00 60 LEU A C 14
ATOM 25341 O O . LEU A 1 60 ? -18.753 16.852 5.507 1.00 0.00 60 LEU A O 14
ATOM 25357 N N . ASN A 1 61 ? -19.755 17.520 3.607 1.00 0.00 61 ASN A N 14
ATOM 25358 C CA . ASN A 1 61 ? -21.094 17.159 4.057 1.00 0.00 61 ASN A CA 14
ATOM 25359 C C . ASN A 1 61 ? -21.481 15.771 3.555 1.00 0.00 61 ASN A C 14
ATOM 25360 O O . ASN A 1 61 ? -21.504 15.520 2.350 1.00 0.00 61 ASN A O 14
ATOM 25371 N N . GLU A 1 62 ? -21.783 14.873 4.488 1.00 0.00 62 GLU A N 14
ATOM 25372 C CA . GLU A 1 62 ? -22.169 13.511 4.140 1.00 0.00 62 GLU A CA 14
ATOM 25373 C C . GLU A 1 62 ? -23.197 13.507 3.012 1.00 0.00 62 GLU A C 14
ATOM 25374 O O . GLU A 1 62 ? -23.069 12.760 2.042 1.00 0.00 62 GLU A O 14
ATOM 25386 N N . ASP A 1 63 ? -24.218 14.347 3.149 1.00 0.00 63 ASP A N 14
ATOM 25387 C CA . ASP A 1 63 ? -25.269 14.442 2.142 1.00 0.00 63 ASP A CA 14
ATOM 25388 C C . ASP A 1 63 ? -24.688 14.824 0.784 1.00 0.00 63 ASP A C 14
ATOM 25389 O O . ASP A 1 63 ? -25.244 14.479 -0.259 1.00 0.00 63 ASP A O 14
ATOM 25398 N N . ASP A 1 64 ? -23.569 15.538 0.805 1.00 0.00 64 ASP A N 14
ATOM 25399 C CA . ASP A 1 64 ? -22.912 15.967 -0.425 1.00 0.00 64 ASP A CA 14
ATOM 25400 C C . ASP A 1 64 ? -21.889 14.933 -0.884 1.00 0.00 64 ASP A C 14
ATOM 25401 O O . ASP A 1 64 ? -20.777 15.279 -1.280 1.00 0.00 64 ASP A O 14
ATOM 25410 N N . ALA A 1 65 ? -22.273 13.662 -0.826 1.00 0.00 65 ALA A N 14
ATOM 25411 C CA . ALA A 1 65 ? -21.390 12.577 -1.237 1.00 0.00 65 ALA A CA 14
ATOM 25412 C C . ALA A 1 65 ? -20.745 12.876 -2.586 1.00 0.00 65 ALA A C 14
ATOM 25413 O O . ALA A 1 65 ? -19.526 12.792 -2.735 1.00 0.00 65 ALA A O 14
ATOM 25420 N N . VAL A 1 66 ? -21.571 13.224 -3.568 1.00 0.00 66 VAL A N 14
ATOM 25421 C CA . VAL A 1 66 ? -21.081 13.535 -4.905 1.00 0.00 66 VAL A CA 14
ATOM 25422 C C . VAL A 1 66 ? -19.859 14.444 -4.845 1.00 0.00 66 VAL A C 14
ATOM 25423 O O . VAL A 1 66 ? -18.810 14.128 -5.405 1.00 0.00 66 VAL A O 14
ATOM 25436 N N . GLU A 1 67 ? -20.002 15.575 -4.160 1.00 0.00 67 GLU A N 14
ATOM 25437 C CA . GLU A 1 67 ? -18.909 16.530 -4.027 1.00 0.00 67 GLU A CA 14
ATOM 25438 C C . GLU A 1 67 ? -17.752 15.927 -3.235 1.00 0.00 67 GLU A C 14
ATOM 25439 O O . GLU A 1 67 ? -16.599 15.984 -3.660 1.00 0.00 67 GLU A O 14
ATOM 25451 N N . ASN A 1 68 ? -18.071 15.349 -2.082 1.00 0.00 68 ASN A N 14
ATOM 25452 C CA . ASN A 1 68 ? -17.058 14.736 -1.229 1.00 0.00 68 ASN A CA 14
ATOM 25453 C C . ASN A 1 68 ? -16.128 13.844 -2.045 1.00 0.00 68 ASN A C 14
ATOM 25454 O O . ASN A 1 68 ? -14.907 13.979 -1.979 1.00 0.00 68 ASN A O 14
ATOM 25465 N N . ASN A 1 69 ? -16.714 12.933 -2.815 1.00 0.00 69 ASN A N 14
ATOM 25466 C CA . ASN A 1 69 ? -15.938 12.018 -3.644 1.00 0.00 69 ASN A CA 14
ATOM 25467 C C . ASN A 1 69 ? -15.100 12.786 -4.663 1.00 0.00 69 ASN A C 14
ATOM 25468 O O . ASN A 1 69 ? -13.872 12.719 -4.647 1.00 0.00 69 ASN A O 14
ATOM 25479 N N . GLN A 1 70 ? -15.775 13.514 -5.547 1.00 0.00 70 GLN A N 14
ATOM 25480 C CA . GLN A 1 70 ? -15.093 14.294 -6.573 1.00 0.00 70 GLN A CA 14
ATOM 25481 C C . GLN A 1 70 ? -13.857 14.981 -6.003 1.00 0.00 70 GLN A C 14
ATOM 25482 O O . GLN A 1 70 ? -12.774 14.919 -6.587 1.00 0.00 70 GLN A O 14
ATOM 25496 N N . LEU A 1 71 ? -14.024 15.635 -4.859 1.00 0.00 71 LEU A N 14
ATOM 25497 C CA . LEU A 1 71 ? -12.921 16.335 -4.209 1.00 0.00 71 LEU A CA 14
ATOM 25498 C C . LEU A 1 71 ? -11.725 15.408 -4.021 1.00 0.00 71 LEU A C 14
ATOM 25499 O O . LEU A 1 71 ? -10.657 15.634 -4.589 1.00 0.00 71 LEU A O 14
ATOM 25515 N N . ALA A 1 72 ? -11.912 14.363 -3.221 1.00 0.00 72 ALA A N 14
ATOM 25516 C CA . ALA A 1 72 ? -10.849 13.400 -2.961 1.00 0.00 72 ALA A CA 14
ATOM 25517 C C . ALA A 1 72 ? -10.156 12.985 -4.255 1.00 0.00 72 ALA A C 14
ATOM 25518 O O . ALA A 1 72 ? -8.929 13.019 -4.351 1.00 0.00 72 ALA A O 14
ATOM 25525 N N . PHE A 1 73 ? -10.949 12.593 -5.246 1.00 0.00 73 PHE A N 14
ATOM 25526 C CA . PHE A 1 73 ? -10.411 12.170 -6.534 1.00 0.00 73 PHE A CA 14
ATOM 25527 C C . PHE A 1 73 ? -9.500 13.244 -7.122 1.00 0.00 73 PHE A C 14
ATOM 25528 O O . PHE A 1 73 ? -8.361 12.969 -7.499 1.00 0.00 73 PHE A O 14
ATOM 25545 N N . ASP A 1 74 ? -10.011 14.468 -7.198 1.00 0.00 74 ASP A N 14
ATOM 25546 C CA . ASP A 1 74 ? -9.245 15.584 -7.740 1.00 0.00 74 ASP A CA 14
ATOM 25547 C C . ASP A 1 74 ? -7.930 15.757 -6.986 1.00 0.00 74 ASP A C 14
ATOM 25548 O O . ASP A 1 74 ? -6.856 15.778 -7.587 1.00 0.00 74 ASP A O 14
ATOM 25557 N N . VAL A 1 75 ? -8.022 15.882 -5.666 1.00 0.00 75 VAL A N 14
ATOM 25558 C CA . VAL A 1 75 ? -6.840 16.054 -4.830 1.00 0.00 75 VAL A CA 14
ATOM 25559 C C . VAL A 1 75 ? -5.789 14.995 -5.142 1.00 0.00 75 VAL A C 14
ATOM 25560 O O . VAL A 1 75 ? -4.590 15.274 -5.131 1.00 0.00 75 VAL A O 14
ATOM 25573 N N . ALA A 1 76 ? -6.246 13.779 -5.420 1.00 0.00 76 ALA A N 14
ATOM 25574 C CA . ALA A 1 76 ? -5.344 12.678 -5.738 1.00 0.00 76 ALA A CA 14
ATOM 25575 C C . ALA A 1 76 ? -4.610 12.932 -7.050 1.00 0.00 76 ALA A C 14
ATOM 25576 O O . ALA A 1 76 ? -3.443 12.570 -7.198 1.00 0.00 76 ALA A O 14
ATOM 25583 N N . GLU A 1 77 ? -5.301 13.555 -7.999 1.00 0.00 77 GLU A N 14
ATOM 25584 C CA . GLU A 1 77 ? -4.713 13.855 -9.299 1.00 0.00 77 GLU A CA 14
ATOM 25585 C C . GLU A 1 77 ? -4.085 15.246 -9.305 1.00 0.00 77 GLU A C 14
ATOM 25586 O O . GLU A 1 77 ? -3.350 15.603 -10.226 1.00 0.00 77 GLU A O 14
ATOM 25598 N N . ARG A 1 78 ? -4.383 16.027 -8.272 1.00 0.00 78 ARG A N 14
ATOM 25599 C CA . ARG A 1 78 ? -3.850 17.379 -8.158 1.00 0.00 78 ARG A CA 14
ATOM 25600 C C . ARG A 1 78 ? -2.564 17.390 -7.337 1.00 0.00 78 ARG A C 14
ATOM 25601 O O . ARG A 1 78 ? -1.652 18.170 -7.607 1.00 0.00 78 ARG A O 14
ATOM 25622 N N . GLU A 1 79 ? -2.501 16.519 -6.335 1.00 0.00 79 GLU A N 14
ATOM 25623 C CA . GLU A 1 79 ? -1.327 16.430 -5.474 1.00 0.00 79 GLU A CA 14
ATOM 25624 C C . GLU A 1 79 ? -0.464 15.230 -5.853 1.00 0.00 79 GLU A C 14
ATOM 25625 O O . GLU A 1 79 ? 0.728 15.370 -6.128 1.00 0.00 79 GLU A O 14
ATOM 25637 N N . PHE A 1 80 ? -1.075 14.049 -5.864 1.00 0.00 80 PHE A N 14
ATOM 25638 C CA . PHE A 1 80 ? -0.364 12.824 -6.208 1.00 0.00 80 PHE A CA 14
ATOM 25639 C C . PHE A 1 80 ? -0.334 12.617 -7.719 1.00 0.00 80 PHE A C 14
ATOM 25640 O O . PHE A 1 80 ? 0.543 11.934 -8.246 1.00 0.00 80 PHE A O 14
ATOM 25657 N N . GLY A 1 81 ? -1.300 13.213 -8.411 1.00 0.00 81 GLY A N 14
ATOM 25658 C CA . GLY A 1 81 ? -1.368 13.083 -9.855 1.00 0.00 81 GLY A CA 14
ATOM 25659 C C . GLY A 1 81 ? -1.882 11.725 -10.291 1.00 0.00 81 GLY A C 14
ATOM 25660 O O . GLY A 1 81 ? -1.617 11.283 -11.409 1.00 0.00 81 GLY A O 14
ATOM 25664 N N . ILE A 1 82 ? -2.618 11.061 -9.406 1.00 0.00 82 ILE A N 14
ATOM 25665 C CA . ILE A 1 82 ? -3.169 9.745 -9.706 1.00 0.00 82 ILE A CA 14
ATOM 25666 C C . ILE A 1 82 ? -4.524 9.861 -10.396 1.00 0.00 82 ILE A C 14
ATOM 25667 O O . ILE A 1 82 ? -5.451 10.497 -9.895 1.00 0.00 82 ILE A O 14
ATOM 25683 N N . PRO A 1 83 ? -4.643 9.231 -11.574 1.00 0.00 83 PRO A N 14
ATOM 25684 C CA . PRO A 1 83 ? -5.882 9.247 -12.358 1.00 0.00 83 PRO A CA 14
ATOM 25685 C C . PRO A 1 83 ? -6.994 8.437 -11.702 1.00 0.00 83 PRO A C 14
ATOM 25686 O O . PRO A 1 83 ? -6.816 7.273 -11.339 1.00 0.00 83 PRO A O 14
ATOM 25697 N N . PRO A 1 84 ? -8.169 9.063 -11.544 1.00 0.00 84 PRO A N 14
ATOM 25698 C CA . PRO A 1 84 ? -9.334 8.418 -10.931 1.00 0.00 84 PRO A CA 14
ATOM 25699 C C . PRO A 1 84 ? -9.924 7.325 -11.815 1.00 0.00 84 PRO A C 14
ATOM 25700 O O . PRO A 1 84 ? -9.732 7.326 -13.031 1.00 0.00 84 PRO A O 14
ATOM 25711 N N . VAL A 1 85 ? -10.643 6.393 -11.197 1.00 0.00 85 VAL A N 14
ATOM 25712 C CA . VAL A 1 85 ? -11.262 5.295 -11.929 1.00 0.00 85 VAL A CA 14
ATOM 25713 C C . VAL A 1 85 ? -12.739 5.571 -12.189 1.00 0.00 85 VAL A C 14
ATOM 25714 O O . VAL A 1 85 ? -13.282 5.183 -13.224 1.00 0.00 85 VAL A O 14
ATOM 25727 N N . THR A 1 86 ? -13.384 6.246 -11.243 1.00 0.00 86 THR A N 14
ATOM 25728 C CA . THR A 1 86 ? -14.799 6.574 -11.368 1.00 0.00 86 THR A CA 14
ATOM 25729 C C . THR A 1 86 ? -15.070 8.011 -10.937 1.00 0.00 86 THR A C 14
ATOM 25730 O O . THR A 1 86 ? -14.217 8.660 -10.331 1.00 0.00 86 THR A O 14
ATOM 25741 N N . THR A 1 87 ? -16.264 8.503 -11.252 1.00 0.00 87 THR A N 14
ATOM 25742 C CA . THR A 1 87 ? -16.648 9.864 -10.897 1.00 0.00 87 THR A CA 14
ATOM 25743 C C . THR A 1 87 ? -17.600 9.874 -9.707 1.00 0.00 87 THR A C 14
ATOM 25744 O O . THR A 1 87 ? -18.500 9.040 -9.613 1.00 0.00 87 THR A O 14
ATOM 25755 N N . GLY A 1 88 ? -17.396 10.824 -8.799 1.00 0.00 88 GLY A N 14
ATOM 25756 C CA . GLY A 1 88 ? -18.246 10.924 -7.627 1.00 0.00 88 GLY A CA 14
ATOM 25757 C C . GLY A 1 88 ? -19.694 10.594 -7.930 1.00 0.00 88 GLY A C 14
ATOM 25758 O O . GLY A 1 88 ? -20.318 9.801 -7.226 1.00 0.00 88 GLY A O 14
ATOM 25762 N N . LYS A 1 89 ? -20.231 11.206 -8.980 1.00 0.00 89 LYS A N 14
ATOM 25763 C CA . LYS A 1 89 ? -21.615 10.974 -9.376 1.00 0.00 89 LYS A CA 14
ATOM 25764 C C . LYS A 1 89 ? -21.868 9.491 -9.626 1.00 0.00 89 LYS A C 14
ATOM 25765 O O . LYS A 1 89 ? -22.695 8.873 -8.956 1.00 0.00 89 LYS A O 14
ATOM 25784 N N . GLU A 1 90 ? -21.150 8.926 -10.592 1.00 0.00 90 GLU A N 14
ATOM 25785 C CA . GLU A 1 90 ? -21.298 7.515 -10.927 1.00 0.00 90 GLU A CA 14
ATOM 25786 C C . GLU A 1 90 ? -21.113 6.639 -9.691 1.00 0.00 90 GLU A C 14
ATOM 25787 O O . GLU A 1 90 ? -21.729 5.581 -9.570 1.00 0.00 90 GLU A O 14
ATOM 25799 N N . MET A 1 91 ? -20.260 7.089 -8.777 1.00 0.00 91 MET A N 14
ATOM 25800 C CA . MET A 1 91 ? -19.994 6.348 -7.550 1.00 0.00 91 MET A CA 14
ATOM 25801 C C . MET A 1 91 ? -21.221 6.337 -6.644 1.00 0.00 91 MET A C 14
ATOM 25802 O O . MET A 1 91 ? -21.655 5.281 -6.184 1.00 0.00 91 MET A O 14
ATOM 25816 N N . ALA A 1 92 ? -21.776 7.518 -6.393 1.00 0.00 92 ALA A N 14
ATOM 25817 C CA . ALA A 1 92 ? -22.954 7.643 -5.544 1.00 0.00 92 ALA A CA 14
ATOM 25818 C C . ALA A 1 92 ? -24.160 6.955 -6.174 1.00 0.00 92 ALA A C 14
ATOM 25819 O O . ALA A 1 92 ? -25.218 6.847 -5.554 1.00 0.00 92 ALA A O 14
ATOM 25826 N N . SER A 1 93 ? -23.994 6.494 -7.409 1.00 0.00 93 SER A N 14
ATOM 25827 C CA . SER A 1 93 ? -25.072 5.820 -8.125 1.00 0.00 93 SER A CA 14
ATOM 25828 C C . SER A 1 93 ? -24.976 4.308 -7.952 1.00 0.00 93 SER A C 14
ATOM 25829 O O . SER A 1 93 ? -25.961 3.646 -7.624 1.00 0.00 93 SER A O 14
ATOM 25837 N N . ALA A 1 94 ? -23.783 3.767 -8.175 1.00 0.00 94 ALA A N 14
ATOM 25838 C CA . ALA A 1 94 ? -23.558 2.333 -8.042 1.00 0.00 94 ALA A CA 14
ATOM 25839 C C . ALA A 1 94 ? -23.632 1.898 -6.583 1.00 0.00 94 ALA A C 14
ATOM 25840 O O . ALA A 1 94 ? -22.825 2.325 -5.757 1.00 0.00 94 ALA A O 14
ATOM 25847 N N . GLN A 1 95 ? -24.605 1.048 -6.272 1.00 0.00 95 GLN A N 14
ATOM 25848 C CA . GLN A 1 95 ? -24.785 0.558 -4.910 1.00 0.00 95 GLN A CA 14
ATOM 25849 C C . GLN A 1 95 ? -23.586 -0.275 -4.469 1.00 0.00 95 GLN A C 14
ATOM 25850 O O . GLN A 1 95 ? -23.164 -0.210 -3.315 1.00 0.00 95 GLN A O 14
ATOM 25864 N N . GLU A 1 96 ? -23.042 -1.058 -5.396 1.00 0.00 96 GLU A N 14
ATOM 25865 C CA . GLU A 1 96 ? -21.892 -1.905 -5.102 1.00 0.00 96 GLU A CA 14
ATOM 25866 C C . GLU A 1 96 ? -20.866 -1.840 -6.229 1.00 0.00 96 GLU A C 14
ATOM 25867 O O . GLU A 1 96 ? -21.046 -2.419 -7.300 1.00 0.00 96 GLU A O 14
ATOM 25879 N N . PRO A 1 97 ? -19.762 -1.118 -5.983 1.00 0.00 97 PRO A N 14
ATOM 25880 C CA . PRO A 1 97 ? -18.685 -0.960 -6.964 1.00 0.00 97 PRO A CA 14
ATOM 25881 C C . PRO A 1 97 ? -17.908 -2.253 -7.186 1.00 0.00 97 PRO A C 14
ATOM 25882 O O . PRO A 1 97 ? -18.156 -3.259 -6.521 1.00 0.00 97 PRO A O 14
ATOM 25893 N N . ASP A 1 98 ? -16.967 -2.220 -8.123 1.00 0.00 98 ASP A N 14
ATOM 25894 C CA . ASP A 1 98 ? -16.153 -3.389 -8.431 1.00 0.00 98 ASP A CA 14
ATOM 25895 C C . ASP A 1 98 ? -15.050 -3.572 -7.393 1.00 0.00 98 ASP A C 14
ATOM 25896 O O . ASP A 1 98 ? -14.052 -2.851 -7.397 1.00 0.00 98 ASP A O 14
ATOM 25905 N N . LYS A 1 99 ? -15.237 -4.541 -6.504 1.00 0.00 99 LYS A N 14
ATOM 25906 C CA . LYS A 1 99 ? -14.259 -4.820 -5.458 1.00 0.00 99 LYS A CA 14
ATOM 25907 C C . LYS A 1 99 ? -12.840 -4.574 -5.961 1.00 0.00 99 LYS A C 14
ATOM 25908 O O . LYS A 1 99 ? -12.007 -4.013 -5.249 1.00 0.00 99 LYS A O 14
ATOM 25927 N N . LEU A 1 100 ? -12.572 -4.995 -7.192 1.00 0.00 100 LEU A N 14
ATOM 25928 C CA . LEU A 1 100 ? -11.254 -4.819 -7.791 1.00 0.00 100 LEU A CA 14
ATOM 25929 C C . LEU A 1 100 ? -10.959 -3.342 -8.033 1.00 0.00 100 LEU A C 14
ATOM 25930 O O . LEU A 1 100 ? -10.060 -2.769 -7.417 1.00 0.00 100 LEU A O 14
ATOM 25946 N N . SER A 1 101 ? -11.723 -2.730 -8.932 1.00 0.00 101 SER A N 14
ATOM 25947 C CA . SER A 1 101 ? -11.543 -1.320 -9.257 1.00 0.00 101 SER A CA 14
ATOM 25948 C C . SER A 1 101 ? -11.175 -0.519 -8.011 1.00 0.00 101 SER A C 14
ATOM 25949 O O . SER A 1 101 ? -10.263 0.307 -8.039 1.00 0.00 101 SER A O 14
ATOM 25957 N N . MET A 1 102 ? -11.891 -0.770 -6.921 1.00 0.00 102 MET A N 14
ATOM 25958 C CA . MET A 1 102 ? -11.640 -0.074 -5.664 1.00 0.00 102 MET A CA 14
ATOM 25959 C C . MET A 1 102 ? -10.233 -0.367 -5.152 1.00 0.00 102 MET A C 14
ATOM 25960 O O . MET A 1 102 ? -9.443 0.548 -4.921 1.00 0.00 102 MET A O 14
ATOM 25974 N N . VAL A 1 103 ? -9.927 -1.649 -4.976 1.00 0.00 103 VAL A N 14
ATOM 25975 C CA . VAL A 1 103 ? -8.616 -2.062 -4.492 1.00 0.00 103 VAL A CA 14
ATOM 25976 C C . VAL A 1 103 ? -7.503 -1.487 -5.362 1.00 0.00 103 VAL A C 14
ATOM 25977 O O . VAL A 1 103 ? -6.677 -0.705 -4.893 1.00 0.00 103 VAL A O 14
ATOM 25990 N N . MET A 1 104 ? -7.488 -1.881 -6.631 1.00 0.00 104 MET A N 14
ATOM 25991 C CA . MET A 1 104 ? -6.477 -1.404 -7.567 1.00 0.00 104 MET A CA 14
ATOM 25992 C C . MET A 1 104 ? -6.216 0.086 -7.372 1.00 0.00 104 MET A C 14
ATOM 25993 O O . MET A 1 104 ? -5.120 0.576 -7.647 1.00 0.00 104 MET A O 14
ATOM 26007 N N . TYR A 1 105 ? -7.229 0.802 -6.897 1.00 0.00 105 TYR A N 14
ATOM 26008 C CA . TYR A 1 105 ? -7.110 2.237 -6.668 1.00 0.00 105 TYR A CA 14
ATOM 26009 C C . TYR A 1 105 ? -6.436 2.521 -5.329 1.00 0.00 105 TYR A C 14
ATOM 26010 O O . TYR A 1 105 ? -5.414 3.206 -5.267 1.00 0.00 105 TYR A O 14
ATOM 26028 N N . LEU A 1 106 ? -7.015 1.990 -4.258 1.00 0.00 106 LEU A N 14
ATOM 26029 C CA . LEU A 1 106 ? -6.472 2.184 -2.918 1.00 0.00 106 LEU A CA 14
ATOM 26030 C C . LEU A 1 106 ? -4.998 1.794 -2.866 1.00 0.00 106 LEU A C 14
ATOM 26031 O O . LEU A 1 106 ? -4.177 2.507 -2.290 1.00 0.00 106 LEU A O 14
ATOM 26047 N N . SER A 1 107 ? -4.670 0.658 -3.474 1.00 0.00 107 SER A N 14
ATOM 26048 C CA . SER A 1 107 ? -3.296 0.172 -3.496 1.00 0.00 107 SER A CA 14
ATOM 26049 C C . SER A 1 107 ? -2.316 1.323 -3.702 1.00 0.00 107 SER A C 14
ATOM 26050 O O . SER A 1 107 ? -1.345 1.469 -2.958 1.00 0.00 107 SER A O 14
ATOM 26058 N N . LYS A 1 108 ? -2.577 2.140 -4.717 1.00 0.00 108 LYS A N 14
ATOM 26059 C CA . LYS A 1 108 ? -1.721 3.280 -5.022 1.00 0.00 108 LYS A CA 14
ATOM 26060 C C . LYS A 1 108 ? -1.469 4.121 -3.775 1.00 0.00 108 LYS A C 14
ATOM 26061 O O . LYS A 1 108 ? -0.331 4.489 -3.481 1.00 0.00 108 LYS A O 14
ATOM 26080 N N . PHE A 1 109 ? -2.537 4.420 -3.043 1.00 0.00 109 PHE A N 14
ATOM 26081 C CA . PHE A 1 109 ? -2.431 5.217 -1.826 1.00 0.00 109 PHE A CA 14
ATOM 26082 C C . PHE A 1 109 ? -1.699 4.445 -0.732 1.00 0.00 109 PHE A C 14
ATOM 26083 O O . PHE A 1 109 ? -0.692 4.910 -0.197 1.00 0.00 109 PHE A O 14
ATOM 26100 N N . TYR A 1 110 ? -2.212 3.264 -0.405 1.00 0.00 110 TYR A N 14
ATOM 26101 C CA . TYR A 1 110 ? -1.610 2.428 0.626 1.00 0.00 110 TYR A CA 14
ATOM 26102 C C . TYR A 1 110 ? -0.088 2.432 0.512 1.00 0.00 110 TYR A C 14
ATOM 26103 O O . TYR A 1 110 ? 0.615 2.763 1.466 1.00 0.00 110 TYR A O 14
ATOM 26121 N N . GLU A 1 111 ? 0.411 2.063 -0.664 1.00 0.00 111 GLU A N 14
ATOM 26122 C CA . GLU A 1 111 ? 1.849 2.024 -0.903 1.00 0.00 111 GLU A CA 14
ATOM 26123 C C . GLU A 1 111 ? 2.439 3.431 -0.900 1.00 0.00 111 GLU A C 14
ATOM 26124 O O . GLU A 1 111 ? 3.472 3.682 -0.278 1.00 0.00 111 GLU A O 14
ATOM 26136 N N . LEU A 1 112 ? 1.777 4.346 -1.600 1.00 0.00 112 LEU A N 14
ATOM 26137 C CA . LEU A 1 112 ? 2.236 5.729 -1.679 1.00 0.00 112 LEU A CA 14
ATOM 26138 C C . LEU A 1 112 ? 2.622 6.254 -0.300 1.00 0.00 112 LEU A C 14
ATOM 26139 O O . LEU A 1 112 ? 3.744 6.718 -0.092 1.00 0.00 112 LEU A O 14
ATOM 26155 N N . PHE A 1 113 ? 1.687 6.176 0.641 1.00 0.00 113 PHE A N 14
ATOM 26156 C CA . PHE A 1 113 ? 1.929 6.642 2.001 1.00 0.00 113 PHE A CA 14
ATOM 26157 C C . PHE A 1 113 ? 2.705 5.601 2.803 1.00 0.00 113 PHE A C 14
ATOM 26158 O O . PHE A 1 113 ? 3.715 5.914 3.434 1.00 0.00 113 PHE A O 14
ATOM 26175 N N . ARG A 1 114 ? 2.225 4.362 2.773 1.00 0.00 114 ARG A N 14
ATOM 26176 C CA . ARG A 1 114 ? 2.872 3.275 3.498 1.00 0.00 114 ARG A CA 14
ATOM 26177 C C . ARG A 1 114 ? 3.990 2.656 2.665 1.00 0.00 114 ARG A C 14
ATOM 26178 O O . ARG A 1 114 ? 3.749 2.117 1.585 1.00 0.00 114 ARG A O 14
ATOM 26199 N N . GLY A 1 115 ? 5.216 2.738 3.174 1.00 0.00 115 GLY A N 14
ATOM 26200 C CA . GLY A 1 115 ? 6.353 2.182 2.464 1.00 0.00 115 GLY A CA 14
ATOM 26201 C C . GLY A 1 115 ? 6.678 0.769 2.905 1.00 0.00 115 GLY A C 14
ATOM 26202 O O . GLY A 1 115 ? 7.710 0.528 3.533 1.00 0.00 115 GLY A O 14
ATOM 26206 N N . THR A 1 116 ? 5.795 -0.170 2.578 1.00 0.00 116 THR A N 14
ATOM 26207 C CA . THR A 1 116 ? 5.992 -1.566 2.947 1.00 0.00 116 THR A CA 14
ATOM 26208 C C . THR A 1 116 ? 7.433 -2.001 2.706 1.00 0.00 116 THR A C 14
ATOM 26209 O O . THR A 1 116 ? 8.046 -1.666 1.692 1.00 0.00 116 THR A O 14
ATOM 26220 N N . PRO A 1 117 ? 7.989 -2.765 3.658 1.00 0.00 117 PRO A N 14
ATOM 26221 C CA . PRO A 1 117 ? 9.365 -3.263 3.569 1.00 0.00 117 PRO A CA 14
ATOM 26222 C C . PRO A 1 117 ? 9.529 -4.323 2.485 1.00 0.00 117 PRO A C 14
ATOM 26223 O O . PRO A 1 117 ? 8.592 -4.614 1.740 1.00 0.00 117 PRO A O 14
ATOM 26234 N N . LEU A 1 118 ? 10.724 -4.897 2.402 1.00 0.00 118 LEU A N 14
ATOM 26235 C CA . LEU A 1 118 ? 11.011 -5.926 1.408 1.00 0.00 118 LEU A CA 14
ATOM 26236 C C . LEU A 1 118 ? 9.823 -6.867 1.241 1.00 0.00 118 LEU A C 14
ATOM 26237 O O . LEU A 1 118 ? 9.351 -7.465 2.208 1.00 0.00 118 LEU A O 14
ATOM 26253 N N . ARG A 1 119 ? 9.347 -6.997 0.007 1.00 0.00 119 ARG A N 14
ATOM 26254 C CA . ARG A 1 119 ? 8.215 -7.867 -0.288 1.00 0.00 119 ARG A CA 14
ATOM 26255 C C . ARG A 1 119 ? 8.609 -8.953 -1.284 1.00 0.00 119 ARG A C 14
ATOM 26256 O O . ARG A 1 119 ? 8.571 -8.759 -2.499 1.00 0.00 119 ARG A O 14
ATOM 26277 N N . PRO A 1 120 ? 8.997 -10.125 -0.759 1.00 0.00 120 PRO A N 14
ATOM 26278 C CA . PRO A 1 120 ? 9.405 -11.266 -1.584 1.00 0.00 120 PRO A CA 14
ATOM 26279 C C . PRO A 1 120 ? 8.234 -11.881 -2.343 1.00 0.00 120 PRO A C 14
ATOM 26280 O O . PRO A 1 120 ? 7.595 -12.819 -1.865 1.00 0.00 120 PRO A O 14
ATOM 26291 N N . VAL A 1 121 ? 7.958 -11.348 -3.529 1.00 0.00 121 VAL A N 14
ATOM 26292 C CA . VAL A 1 121 ? 6.865 -11.847 -4.355 1.00 0.00 121 VAL A CA 14
ATOM 26293 C C . VAL A 1 121 ? 7.164 -13.248 -4.876 1.00 0.00 121 VAL A C 14
ATOM 26294 O O . VAL A 1 121 ? 7.755 -13.411 -5.943 1.00 0.00 121 VAL A O 14
ATOM 26307 N N . GLY A 1 1 ? -10.737 -16.843 -0.028 1.00 0.00 1 GLY A N 15
ATOM 26308 C CA . GLY A 1 1 ? -11.262 -17.275 1.254 1.00 0.00 1 GLY A CA 15
ATOM 26309 C C . GLY A 1 1 ? -10.306 -16.992 2.397 1.00 0.00 1 GLY A C 15
ATOM 26310 O O . GLY A 1 1 ? -9.091 -16.955 2.203 1.00 0.00 1 GLY A O 15
ATOM 26314 N N . SER A 1 2 ? -10.856 -16.792 3.590 1.00 0.00 2 SER A N 15
ATOM 26315 C CA . SER A 1 2 ? -10.044 -16.506 4.767 1.00 0.00 2 SER A CA 15
ATOM 26316 C C . SER A 1 2 ? -9.631 -17.796 5.469 1.00 0.00 2 SER A C 15
ATOM 26317 O O . SER A 1 2 ? -9.663 -17.885 6.696 1.00 0.00 2 SER A O 15
ATOM 26325 N N . SER A 1 3 ? -9.244 -18.793 4.680 1.00 0.00 3 SER A N 15
ATOM 26326 C CA . SER A 1 3 ? -8.828 -20.081 5.224 1.00 0.00 3 SER A CA 15
ATOM 26327 C C . SER A 1 3 ? -7.307 -20.188 5.263 1.00 0.00 3 SER A C 15
ATOM 26328 O O . SER A 1 3 ? -6.633 -19.976 4.256 1.00 0.00 3 SER A O 15
ATOM 26336 N N . GLY A 1 4 ? -6.772 -20.520 6.434 1.00 0.00 4 GLY A N 15
ATOM 26337 C CA . GLY A 1 4 ? -5.335 -20.650 6.583 1.00 0.00 4 GLY A CA 15
ATOM 26338 C C . GLY A 1 4 ? -4.714 -19.458 7.285 1.00 0.00 4 GLY A C 15
ATOM 26339 O O . GLY A 1 4 ? -5.035 -18.311 6.976 1.00 0.00 4 GLY A O 15
ATOM 26343 N N . SER A 1 5 ? -3.824 -19.730 8.235 1.00 0.00 5 SER A N 15
ATOM 26344 C CA . SER A 1 5 ? -3.162 -18.671 8.987 1.00 0.00 5 SER A CA 15
ATOM 26345 C C . SER A 1 5 ? -1.721 -18.492 8.519 1.00 0.00 5 SER A C 15
ATOM 26346 O O . SER A 1 5 ? -0.812 -18.308 9.328 1.00 0.00 5 SER A O 15
ATOM 26354 N N . SER A 1 6 ? -1.520 -18.549 7.206 1.00 0.00 6 SER A N 15
ATOM 26355 C CA . SER A 1 6 ? -0.190 -18.397 6.628 1.00 0.00 6 SER A CA 15
ATOM 26356 C C . SER A 1 6 ? -0.256 -17.650 5.300 1.00 0.00 6 SER A C 15
ATOM 26357 O O . SER A 1 6 ? -1.031 -18.005 4.413 1.00 0.00 6 SER A O 15
ATOM 26365 N N . GLY A 1 7 ? 0.564 -16.612 5.170 1.00 0.00 7 GLY A N 15
ATOM 26366 C CA . GLY A 1 7 ? 0.584 -15.830 3.948 1.00 0.00 7 GLY A CA 15
ATOM 26367 C C . GLY A 1 7 ? -0.161 -14.517 4.087 1.00 0.00 7 GLY A C 15
ATOM 26368 O O . GLY A 1 7 ? -1.351 -14.501 4.401 1.00 0.00 7 GLY A O 15
ATOM 26372 N N . ASP A 1 8 ? 0.540 -13.413 3.855 1.00 0.00 8 ASP A N 15
ATOM 26373 C CA . ASP A 1 8 ? -0.062 -12.089 3.958 1.00 0.00 8 ASP A CA 15
ATOM 26374 C C . ASP A 1 8 ? -1.216 -11.939 2.971 1.00 0.00 8 ASP A C 15
ATOM 26375 O O . ASP A 1 8 ? -1.202 -12.530 1.891 1.00 0.00 8 ASP A O 15
ATOM 26384 N N . ILE A 1 9 ? -2.212 -11.147 3.350 1.00 0.00 9 ILE A N 15
ATOM 26385 C CA . ILE A 1 9 ? -3.373 -10.920 2.499 1.00 0.00 9 ILE A CA 15
ATOM 26386 C C . ILE A 1 9 ? -3.213 -9.644 1.678 1.00 0.00 9 ILE A C 15
ATOM 26387 O O . ILE A 1 9 ? -2.463 -8.743 2.053 1.00 0.00 9 ILE A O 15
ATOM 26403 N N . ARG A 1 10 ? -3.924 -9.575 0.557 1.00 0.00 10 ARG A N 15
ATOM 26404 C CA . ARG A 1 10 ? -3.861 -8.409 -0.316 1.00 0.00 10 ARG A CA 15
ATOM 26405 C C . ARG A 1 10 ? -4.874 -7.353 0.113 1.00 0.00 10 ARG A C 15
ATOM 26406 O O . ARG A 1 10 ? -4.520 -6.280 0.602 1.00 0.00 10 ARG A O 15
ATOM 26427 N N . PRO A 1 11 ? -6.166 -7.661 -0.074 1.00 0.00 11 PRO A N 15
ATOM 26428 C CA . PRO A 1 11 ? -7.258 -6.752 0.288 1.00 0.00 11 PRO A CA 15
ATOM 26429 C C . PRO A 1 11 ? -7.410 -6.600 1.797 1.00 0.00 11 PRO A C 15
ATOM 26430 O O . PRO A 1 11 ? -7.404 -5.487 2.323 1.00 0.00 11 PRO A O 15
ATOM 26441 N N . SER A 1 12 ? -7.548 -7.726 2.489 1.00 0.00 12 SER A N 15
ATOM 26442 C CA . SER A 1 12 ? -7.706 -7.718 3.939 1.00 0.00 12 SER A CA 15
ATOM 26443 C C . SER A 1 12 ? -6.741 -6.728 4.585 1.00 0.00 12 SER A C 15
ATOM 26444 O O . SER A 1 12 ? -7.150 -5.852 5.348 1.00 0.00 12 SER A O 15
ATOM 26452 N N . LYS A 1 13 ? -5.458 -6.875 4.274 1.00 0.00 13 LYS A N 15
ATOM 26453 C CA . LYS A 1 13 ? -4.432 -5.994 4.822 1.00 0.00 13 LYS A CA 15
ATOM 26454 C C . LYS A 1 13 ? -4.787 -4.530 4.581 1.00 0.00 13 LYS A C 15
ATOM 26455 O O . LYS A 1 13 ? -4.783 -3.720 5.508 1.00 0.00 13 LYS A O 15
ATOM 26474 N N . LEU A 1 14 ? -5.094 -4.198 3.332 1.00 0.00 14 LEU A N 15
ATOM 26475 C CA . LEU A 1 14 ? -5.453 -2.832 2.970 1.00 0.00 14 LEU A CA 15
ATOM 26476 C C . LEU A 1 14 ? -6.517 -2.280 3.913 1.00 0.00 14 LEU A C 15
ATOM 26477 O O . LEU A 1 14 ? -6.353 -1.205 4.491 1.00 0.00 14 LEU A O 15
ATOM 26493 N N . LEU A 1 15 ? -7.607 -3.023 4.065 1.00 0.00 15 LEU A N 15
ATOM 26494 C CA . LEU A 1 15 ? -8.699 -2.610 4.941 1.00 0.00 15 LEU A CA 15
ATOM 26495 C C . LEU A 1 15 ? -8.185 -2.301 6.343 1.00 0.00 15 LEU A C 15
ATOM 26496 O O . LEU A 1 15 ? -8.591 -1.317 6.963 1.00 0.00 15 LEU A O 15
ATOM 26512 N N . THR A 1 16 ? -7.288 -3.148 6.839 1.00 0.00 16 THR A N 15
ATOM 26513 C CA . THR A 1 16 ? -6.717 -2.965 8.167 1.00 0.00 16 THR A CA 15
ATOM 26514 C C . THR A 1 16 ? -5.990 -1.630 8.275 1.00 0.00 16 THR A C 15
ATOM 26515 O O . THR A 1 16 ? -6.209 -0.867 9.216 1.00 0.00 16 THR A O 15
ATOM 26526 N N . TRP A 1 17 ? -5.125 -1.353 7.306 1.00 0.00 17 TRP A N 15
ATOM 26527 C CA . TRP A 1 17 ? -4.366 -0.107 7.292 1.00 0.00 17 TRP A CA 15
ATOM 26528 C C . TRP A 1 17 ? -5.299 1.099 7.283 1.00 0.00 17 TRP A C 15
ATOM 26529 O O . TRP A 1 17 ? -5.083 2.067 8.013 1.00 0.00 17 TRP A O 15
ATOM 26550 N N . CYS A 1 18 ? -6.335 1.034 6.455 1.00 0.00 18 CYS A N 15
ATOM 26551 C CA . CYS A 1 18 ? -7.301 2.122 6.351 1.00 0.00 18 CYS A CA 15
ATOM 26552 C C . CYS A 1 18 ? -8.080 2.283 7.653 1.00 0.00 18 CYS A C 15
ATOM 26553 O O . CYS A 1 18 ? -8.230 3.392 8.164 1.00 0.00 18 CYS A O 15
ATOM 26561 N N . GLN A 1 19 ? -8.575 1.168 8.182 1.00 0.00 19 GLN A N 15
ATOM 26562 C CA . GLN A 1 19 ? -9.340 1.187 9.423 1.00 0.00 19 GLN A CA 15
ATOM 26563 C C . GLN A 1 19 ? -8.580 1.924 10.521 1.00 0.00 19 GLN A C 15
ATOM 26564 O O . GLN A 1 19 ? -9.166 2.686 11.289 1.00 0.00 19 GLN A O 15
ATOM 26578 N N . GLN A 1 20 ? -7.273 1.690 10.588 1.00 0.00 20 GLN A N 15
ATOM 26579 C CA . GLN A 1 20 ? -6.434 2.331 11.593 1.00 0.00 20 GLN A CA 15
ATOM 26580 C C . GLN A 1 20 ? -6.419 3.844 11.405 1.00 0.00 20 GLN A C 15
ATOM 26581 O O . GLN A 1 20 ? -6.700 4.597 12.337 1.00 0.00 20 GLN A O 15
ATOM 26595 N N . GLN A 1 21 ? -6.089 4.282 10.194 1.00 0.00 21 GLN A N 15
ATOM 26596 C CA . GLN A 1 21 ? -6.037 5.706 9.885 1.00 0.00 21 GLN A CA 15
ATOM 26597 C C . GLN A 1 21 ? -7.388 6.367 10.135 1.00 0.00 21 GLN A C 15
ATOM 26598 O O . GLN A 1 21 ? -7.469 7.418 10.772 1.00 0.00 21 GLN A O 15
ATOM 26612 N N . THR A 1 22 ? -8.448 5.745 9.629 1.00 0.00 22 THR A N 15
ATOM 26613 C CA . THR A 1 22 ? -9.796 6.274 9.796 1.00 0.00 22 THR A CA 15
ATOM 26614 C C . THR A 1 22 ? -10.238 6.203 11.253 1.00 0.00 22 THR A C 15
ATOM 26615 O O . THR A 1 22 ? -11.001 7.047 11.721 1.00 0.00 22 THR A O 15
ATOM 26626 N N . GLU A 1 23 ? -9.753 5.190 11.965 1.00 0.00 23 GLU A N 15
ATOM 26627 C CA . GLU A 1 23 ? -10.100 5.011 13.370 1.00 0.00 23 GLU A CA 15
ATOM 26628 C C . GLU A 1 23 ? -10.032 6.337 14.121 1.00 0.00 23 GLU A C 15
ATOM 26629 O O . GLU A 1 23 ? -9.095 7.115 13.946 1.00 0.00 23 GLU A O 15
ATOM 26641 N N . GLY A 1 24 ? -11.034 6.588 14.959 1.00 0.00 24 GLY A N 15
ATOM 26642 C CA . GLY A 1 24 ? -11.070 7.821 15.724 1.00 0.00 24 GLY A CA 15
ATOM 26643 C C . GLY A 1 24 ? -12.064 8.820 15.167 1.00 0.00 24 GLY A C 15
ATOM 26644 O O . GLY A 1 24 ? -12.781 9.479 15.921 1.00 0.00 24 GLY A O 15
ATOM 26648 N N . TYR A 1 25 ? -12.108 8.934 13.844 1.00 0.00 25 TYR A N 15
ATOM 26649 C CA . TYR A 1 25 ? -13.019 9.864 13.187 1.00 0.00 25 TYR A CA 15
ATOM 26650 C C . TYR A 1 25 ? -14.465 9.580 13.582 1.00 0.00 25 TYR A C 15
ATOM 26651 O O . TYR A 1 25 ? -14.808 8.459 13.957 1.00 0.00 25 TYR A O 15
ATOM 26669 N N . GLN A 1 26 ? -15.308 10.604 13.493 1.00 0.00 26 GLN A N 15
ATOM 26670 C CA . GLN A 1 26 ? -16.717 10.465 13.841 1.00 0.00 26 GLN A CA 15
ATOM 26671 C C . GLN A 1 26 ? -17.555 10.162 12.604 1.00 0.00 26 GLN A C 15
ATOM 26672 O O . GLN A 1 26 ? -17.281 10.668 11.515 1.00 0.00 26 GLN A O 15
ATOM 26686 N N . HIS A 1 27 ? -18.579 9.332 12.778 1.00 0.00 27 HIS A N 15
ATOM 26687 C CA . HIS A 1 27 ? -19.459 8.961 11.675 1.00 0.00 27 HIS A CA 15
ATOM 26688 C C . HIS A 1 27 ? -18.663 8.342 10.530 1.00 0.00 27 HIS A C 15
ATOM 26689 O O . HIS A 1 27 ? -19.011 8.504 9.360 1.00 0.00 27 HIS A O 15
ATOM 26704 N N . VAL A 1 28 ? -17.592 7.634 10.875 1.00 0.00 28 VAL A N 15
ATOM 26705 C CA . VAL A 1 28 ? -16.746 6.992 9.876 1.00 0.00 28 VAL A CA 15
ATOM 26706 C C . VAL A 1 28 ? -16.525 5.520 10.208 1.00 0.00 28 VAL A C 15
ATOM 26707 O O . VAL A 1 28 ? -15.648 5.177 11.000 1.00 0.00 28 VAL A O 15
ATOM 26720 N N . ASN A 1 29 ? -17.326 4.654 9.596 1.00 0.00 29 ASN A N 15
ATOM 26721 C CA . ASN A 1 29 ? -17.218 3.218 9.826 1.00 0.00 29 ASN A CA 15
ATOM 26722 C C . ASN A 1 29 ? -16.686 2.506 8.586 1.00 0.00 29 ASN A C 15
ATOM 26723 O O . ASN A 1 29 ? -17.403 2.337 7.599 1.00 0.00 29 ASN A O 15
ATOM 26734 N N . VAL A 1 30 ? -15.425 2.091 8.644 1.00 0.00 30 VAL A N 15
ATOM 26735 C CA . VAL A 1 30 ? -14.797 1.396 7.527 1.00 0.00 30 VAL A CA 15
ATOM 26736 C C . VAL A 1 30 ? -14.738 -0.107 7.777 1.00 0.00 30 VAL A C 15
ATOM 26737 O O . VAL A 1 30 ? -13.919 -0.586 8.562 1.00 0.00 30 VAL A O 15
ATOM 26750 N N . THR A 1 31 ? -15.613 -0.848 7.104 1.00 0.00 31 THR A N 15
ATOM 26751 C CA . THR A 1 31 ? -15.662 -2.297 7.254 1.00 0.00 31 THR A CA 15
ATOM 26752 C C . THR A 1 31 ? -15.373 -2.997 5.931 1.00 0.00 31 THR A C 15
ATOM 26753 O O . THR A 1 31 ? -14.748 -4.057 5.901 1.00 0.00 31 THR A O 15
ATOM 26764 N N . ASP A 1 32 ? -15.832 -2.397 4.838 1.00 0.00 32 ASP A N 15
ATOM 26765 C CA . ASP A 1 32 ? -15.621 -2.962 3.510 1.00 0.00 32 ASP A CA 15
ATOM 26766 C C . ASP A 1 32 ? -14.875 -1.979 2.613 1.00 0.00 32 ASP A C 15
ATOM 26767 O O . ASP A 1 32 ? -14.550 -0.866 3.029 1.00 0.00 32 ASP A O 15
ATOM 26776 N N . LEU A 1 33 ? -14.607 -2.397 1.381 1.00 0.00 33 LEU A N 15
ATOM 26777 C CA . LEU A 1 33 ? -13.898 -1.554 0.425 1.00 0.00 33 LEU A CA 15
ATOM 26778 C C . LEU A 1 33 ? -14.767 -1.263 -0.794 1.00 0.00 33 LEU A C 15
ATOM 26779 O O . LEU A 1 33 ? -14.268 -1.146 -1.914 1.00 0.00 33 LEU A O 15
ATOM 26795 N N . THR A 1 34 ? -16.072 -1.146 -0.570 1.00 0.00 34 THR A N 15
ATOM 26796 C CA . THR A 1 34 ? -17.012 -0.869 -1.649 1.00 0.00 34 THR A CA 15
ATOM 26797 C C . THR A 1 34 ? -18.011 0.209 -1.244 1.00 0.00 34 THR A C 15
ATOM 26798 O O . THR A 1 34 ? -18.163 1.220 -1.930 1.00 0.00 34 THR A O 15
ATOM 26809 N N . THR A 1 35 ? -18.692 -0.013 -0.124 1.00 0.00 35 THR A N 15
ATOM 26810 C CA . THR A 1 35 ? -19.678 0.939 0.373 1.00 0.00 35 THR A CA 15
ATOM 26811 C C . THR A 1 35 ? -19.024 2.003 1.245 1.00 0.00 35 THR A C 15
ATOM 26812 O O . THR A 1 35 ? -19.384 3.179 1.183 1.00 0.00 35 THR A O 15
ATOM 26823 N N . SER A 1 36 ? -18.060 1.584 2.059 1.00 0.00 36 SER A N 15
ATOM 26824 C CA . SER A 1 36 ? -17.356 2.502 2.947 1.00 0.00 36 SER A CA 15
ATOM 26825 C C . SER A 1 36 ? -16.733 3.650 2.160 1.00 0.00 36 SER A C 15
ATOM 26826 O O . SER A 1 36 ? -16.562 4.753 2.679 1.00 0.00 36 SER A O 15
ATOM 26834 N N . TRP A 1 37 ? -16.396 3.383 0.903 1.00 0.00 37 TRP A N 15
ATOM 26835 C CA . TRP A 1 37 ? -15.792 4.393 0.042 1.00 0.00 37 TRP A CA 15
ATOM 26836 C C . TRP A 1 37 ? -16.761 4.827 -1.052 1.00 0.00 37 TRP A C 15
ATOM 26837 O O . TRP A 1 37 ? -16.345 5.247 -2.132 1.00 0.00 37 TRP A O 15
ATOM 26858 N N . ARG A 1 38 ? -18.055 4.723 -0.765 1.00 0.00 38 ARG A N 15
ATOM 26859 C CA . ARG A 1 38 ? -19.083 5.104 -1.726 1.00 0.00 38 ARG A CA 15
ATOM 26860 C C . ARG A 1 38 ? -19.326 6.610 -1.693 1.00 0.00 38 ARG A C 15
ATOM 26861 O O . ARG A 1 38 ? -19.566 7.233 -2.728 1.00 0.00 38 ARG A O 15
ATOM 26882 N N . SER A 1 39 ? -19.263 7.189 -0.498 1.00 0.00 39 SER A N 15
ATOM 26883 C CA . SER A 1 39 ? -19.481 8.621 -0.330 1.00 0.00 39 SER A CA 15
ATOM 26884 C C . SER A 1 39 ? -18.182 9.395 -0.530 1.00 0.00 39 SER A C 15
ATOM 26885 O O . SER A 1 39 ? -18.152 10.412 -1.221 1.00 0.00 39 SER A O 15
ATOM 26893 N N . GLY A 1 40 ? -17.107 8.905 0.082 1.00 0.00 40 GLY A N 15
ATOM 26894 C CA . GLY A 1 40 ? -15.819 9.562 -0.041 1.00 0.00 40 GLY A CA 15
ATOM 26895 C C . GLY A 1 40 ? -15.170 9.821 1.305 1.00 0.00 40 GLY A C 15
ATOM 26896 O O . GLY A 1 40 ? -13.951 9.715 1.445 1.00 0.00 40 GLY A O 15
ATOM 26900 N N . LEU A 1 41 ? -15.985 10.162 2.296 1.00 0.00 41 LEU A N 15
ATOM 26901 C CA . LEU A 1 41 ? -15.483 10.439 3.638 1.00 0.00 41 LEU A CA 15
ATOM 26902 C C . LEU A 1 41 ? -14.316 9.520 3.983 1.00 0.00 41 LEU A C 15
ATOM 26903 O O . LEU A 1 41 ? -13.255 9.979 4.405 1.00 0.00 41 LEU A O 15
ATOM 26919 N N . ALA A 1 42 ? -14.519 8.219 3.798 1.00 0.00 42 ALA A N 15
ATOM 26920 C CA . ALA A 1 42 ? -13.482 7.236 4.086 1.00 0.00 42 ALA A CA 15
ATOM 26921 C C . ALA A 1 42 ? -12.124 7.704 3.573 1.00 0.00 42 ALA A C 15
ATOM 26922 O O . ALA A 1 42 ? -11.206 7.954 4.355 1.00 0.00 42 ALA A O 15
ATOM 26929 N N . LEU A 1 43 ? -12.003 7.820 2.255 1.00 0.00 43 LEU A N 15
ATOM 26930 C CA . LEU A 1 43 ? -10.756 8.257 1.637 1.00 0.00 43 LEU A CA 15
ATOM 26931 C C . LEU A 1 43 ? -10.361 9.645 2.131 1.00 0.00 43 LEU A C 15
ATOM 26932 O O . LEU A 1 43 ? -9.268 9.837 2.665 1.00 0.00 43 LEU A O 15
ATOM 26948 N N . CYS A 1 44 ? -11.258 10.608 1.952 1.00 0.00 44 CYS A N 15
ATOM 26949 C CA . CYS A 1 44 ? -11.004 11.979 2.381 1.00 0.00 44 CYS A CA 15
ATOM 26950 C C . CYS A 1 44 ? -10.298 12.004 3.732 1.00 0.00 44 CYS A C 15
ATOM 26951 O O . CYS A 1 44 ? -9.372 12.786 3.946 1.00 0.00 44 CYS A O 15
ATOM 26959 N N . ALA A 1 45 ? -10.744 11.144 4.643 1.00 0.00 45 ALA A N 15
ATOM 26960 C CA . ALA A 1 45 ? -10.155 11.067 5.974 1.00 0.00 45 ALA A CA 15
ATOM 26961 C C . ALA A 1 45 ? -8.663 10.758 5.897 1.00 0.00 45 ALA A C 15
ATOM 26962 O O . ALA A 1 45 ? -7.859 11.355 6.613 1.00 0.00 45 ALA A O 15
ATOM 26969 N N . ILE A 1 46 ? -8.302 9.822 5.026 1.00 0.00 46 ILE A N 15
ATOM 26970 C CA . ILE A 1 46 ? -6.907 9.435 4.856 1.00 0.00 46 ILE A CA 15
ATOM 26971 C C . ILE A 1 46 ? -6.056 10.623 4.421 1.00 0.00 46 ILE A C 15
ATOM 26972 O O . ILE A 1 46 ? -5.001 10.889 4.999 1.00 0.00 46 ILE A O 15
ATOM 26988 N N . ILE A 1 47 ? -6.521 11.335 3.400 1.00 0.00 47 ILE A N 15
ATOM 26989 C CA . ILE A 1 47 ? -5.803 12.497 2.890 1.00 0.00 47 ILE A CA 15
ATOM 26990 C C . ILE A 1 47 ? -5.730 13.601 3.938 1.00 0.00 47 ILE A C 15
ATOM 26991 O O . ILE A 1 47 ? -4.645 13.978 4.384 1.00 0.00 47 ILE A O 15
ATOM 27007 N N . HIS A 1 48 ? -6.891 14.117 4.329 1.00 0.00 48 HIS A N 15
ATOM 27008 C CA . HIS A 1 48 ? -6.959 15.178 5.328 1.00 0.00 48 HIS A CA 15
ATOM 27009 C C . HIS A 1 48 ? -5.971 14.920 6.462 1.00 0.00 48 HIS A C 15
ATOM 27010 O O . HIS A 1 48 ? -5.242 15.821 6.880 1.00 0.00 48 HIS A O 15
ATOM 27025 N N . ARG A 1 49 ? -5.953 13.687 6.956 1.00 0.00 49 ARG A N 15
ATOM 27026 C CA . ARG A 1 49 ? -5.056 13.312 8.043 1.00 0.00 49 ARG A CA 15
ATOM 27027 C C . ARG A 1 49 ? -3.679 13.940 7.852 1.00 0.00 49 ARG A C 15
ATOM 27028 O O . ARG A 1 49 ? -3.240 14.758 8.661 1.00 0.00 49 ARG A O 15
ATOM 27049 N N . PHE A 1 50 ? -3.001 13.550 6.777 1.00 0.00 50 PHE A N 15
ATOM 27050 C CA . PHE A 1 50 ? -1.672 14.074 6.481 1.00 0.00 50 PHE A CA 15
ATOM 27051 C C . PHE A 1 50 ? -1.724 15.577 6.223 1.00 0.00 50 PHE A C 15
ATOM 27052 O O . PHE A 1 50 ? -0.983 16.348 6.831 1.00 0.00 50 PHE A O 15
ATOM 27069 N N . ARG A 1 51 ? -2.606 15.985 5.315 1.00 0.00 51 ARG A N 15
ATOM 27070 C CA . ARG A 1 51 ? -2.754 17.394 4.975 1.00 0.00 51 ARG A CA 15
ATOM 27071 C C . ARG A 1 51 ? -4.221 17.812 5.018 1.00 0.00 51 ARG A C 15
ATOM 27072 O O . ARG A 1 51 ? -4.955 17.694 4.037 1.00 0.00 51 ARG A O 15
ATOM 27093 N N . PRO A 1 52 ? -4.660 18.312 6.183 1.00 0.00 52 PRO A N 15
ATOM 27094 C CA . PRO A 1 52 ? -6.042 18.758 6.382 1.00 0.00 52 PRO A CA 15
ATOM 27095 C C . PRO A 1 52 ? -6.359 20.031 5.604 1.00 0.00 52 PRO A C 15
ATOM 27096 O O . PRO A 1 52 ? -7.511 20.458 5.540 1.00 0.00 52 PRO A O 15
ATOM 27107 N N . GLU A 1 53 ? -5.329 20.630 5.015 1.00 0.00 53 GLU A N 15
ATOM 27108 C CA . GLU A 1 53 ? -5.500 21.854 4.241 1.00 0.00 53 GLU A CA 15
ATOM 27109 C C . GLU A 1 53 ? -6.222 21.571 2.927 1.00 0.00 53 GLU A C 15
ATOM 27110 O O . GLU A 1 53 ? -7.077 22.346 2.495 1.00 0.00 53 GLU A O 15
ATOM 27122 N N . LEU A 1 54 ? -5.871 20.457 2.294 1.00 0.00 54 LEU A N 15
ATOM 27123 C CA . LEU A 1 54 ? -6.483 20.071 1.028 1.00 0.00 54 LEU A CA 15
ATOM 27124 C C . LEU A 1 54 ? -7.961 19.742 1.216 1.00 0.00 54 LEU A C 15
ATOM 27125 O O . LEU A 1 54 ? -8.827 20.352 0.588 1.00 0.00 54 LEU A O 15
ATOM 27141 N N . ILE A 1 55 ? -8.241 18.777 2.085 1.00 0.00 55 ILE A N 15
ATOM 27142 C CA . ILE A 1 55 ? -9.614 18.370 2.359 1.00 0.00 55 ILE A CA 15
ATOM 27143 C C . ILE A 1 55 ? -10.015 18.716 3.788 1.00 0.00 55 ILE A C 15
ATOM 27144 O O . ILE A 1 55 ? -9.240 18.526 4.725 1.00 0.00 55 ILE A O 15
ATOM 27160 N N . ASN A 1 56 ? -11.233 19.223 3.949 1.00 0.00 56 ASN A N 15
ATOM 27161 C CA . ASN A 1 56 ? -11.739 19.594 5.266 1.00 0.00 56 ASN A CA 15
ATOM 27162 C C . ASN A 1 56 ? -12.961 18.757 5.635 1.00 0.00 56 ASN A C 15
ATOM 27163 O O . ASN A 1 56 ? -14.100 19.182 5.439 1.00 0.00 56 ASN A O 15
ATOM 27174 N N . PHE A 1 57 ? -12.715 17.566 6.171 1.00 0.00 57 PHE A N 15
ATOM 27175 C CA . PHE A 1 57 ? -13.795 16.669 6.567 1.00 0.00 57 PHE A CA 15
ATOM 27176 C C . PHE A 1 57 ? -14.915 17.439 7.260 1.00 0.00 57 PHE A C 15
ATOM 27177 O O . PHE A 1 57 ? -16.082 17.334 6.881 1.00 0.00 57 PHE A O 15
ATOM 27194 N N . ASP A 1 58 ? -14.552 18.212 8.277 1.00 0.00 58 ASP A N 15
ATOM 27195 C CA . ASP A 1 58 ? -15.525 19.001 9.024 1.00 0.00 58 ASP A CA 15
ATOM 27196 C C . ASP A 1 58 ? -16.597 19.562 8.095 1.00 0.00 58 ASP A C 15
ATOM 27197 O O . ASP A 1 58 ? -17.780 19.577 8.434 1.00 0.00 58 ASP A O 15
ATOM 27206 N N . SER A 1 59 ? -16.174 20.025 6.923 1.00 0.00 59 SER A N 15
ATOM 27207 C CA . SER A 1 59 ? -17.097 20.592 5.947 1.00 0.00 59 SER A CA 15
ATOM 27208 C C . SER A 1 59 ? -17.793 19.490 5.153 1.00 0.00 59 SER A C 15
ATOM 27209 O O . SER A 1 59 ? -19.005 19.533 4.941 1.00 0.00 59 SER A O 15
ATOM 27217 N N . LEU A 1 60 ? -17.017 18.504 4.717 1.00 0.00 60 LEU A N 15
ATOM 27218 C CA . LEU A 1 60 ? -17.557 17.390 3.946 1.00 0.00 60 LEU A CA 15
ATOM 27219 C C . LEU A 1 60 ? -18.765 16.777 4.648 1.00 0.00 60 LEU A C 15
ATOM 27220 O O . LEU A 1 60 ? -18.652 16.254 5.756 1.00 0.00 60 LEU A O 15
ATOM 27236 N N . ASN A 1 61 ? -19.920 16.844 3.994 1.00 0.00 61 ASN A N 15
ATOM 27237 C CA . ASN A 1 61 ? -21.149 16.294 4.555 1.00 0.00 61 ASN A CA 15
ATOM 27238 C C . ASN A 1 61 ? -21.605 15.069 3.768 1.00 0.00 61 ASN A C 15
ATOM 27239 O O . ASN A 1 61 ? -21.491 15.028 2.544 1.00 0.00 61 ASN A O 15
ATOM 27250 N N . GLU A 1 62 ? -22.123 14.074 4.482 1.00 0.00 62 GLU A N 15
ATOM 27251 C CA . GLU A 1 62 ? -22.597 12.848 3.850 1.00 0.00 62 GLU A CA 15
ATOM 27252 C C . GLU A 1 62 ? -23.378 13.159 2.576 1.00 0.00 62 GLU A C 15
ATOM 27253 O O . GLU A 1 62 ? -23.057 12.655 1.500 1.00 0.00 62 GLU A O 15
ATOM 27265 N N . ASP A 1 63 ? -24.405 13.992 2.708 1.00 0.00 63 ASP A N 15
ATOM 27266 C CA . ASP A 1 63 ? -25.233 14.371 1.569 1.00 0.00 63 ASP A CA 15
ATOM 27267 C C . ASP A 1 63 ? -24.368 14.799 0.387 1.00 0.00 63 ASP A C 15
ATOM 27268 O O . ASP A 1 63 ? -24.732 14.589 -0.770 1.00 0.00 63 ASP A O 15
ATOM 27277 N N . ASP A 1 64 ? -23.222 15.401 0.687 1.00 0.00 64 ASP A N 15
ATOM 27278 C CA . ASP A 1 64 ? -22.305 15.859 -0.351 1.00 0.00 64 ASP A CA 15
ATOM 27279 C C . ASP A 1 64 ? -21.366 14.735 -0.780 1.00 0.00 64 ASP A C 15
ATOM 27280 O O . ASP A 1 64 ? -20.168 14.950 -0.960 1.00 0.00 64 ASP A O 15
ATOM 27289 N N . ALA A 1 65 ? -21.919 13.538 -0.942 1.00 0.00 65 ALA A N 15
ATOM 27290 C CA . ALA A 1 65 ? -21.132 12.382 -1.351 1.00 0.00 65 ALA A CA 15
ATOM 27291 C C . ALA A 1 65 ? -20.517 12.596 -2.730 1.00 0.00 65 ALA A C 15
ATOM 27292 O O . ALA A 1 65 ? -19.320 12.387 -2.927 1.00 0.00 65 ALA A O 15
ATOM 27299 N N . VAL A 1 66 ? -21.344 13.014 -3.683 1.00 0.00 66 VAL A N 15
ATOM 27300 C CA . VAL A 1 66 ? -20.882 13.258 -5.044 1.00 0.00 66 VAL A CA 15
ATOM 27301 C C . VAL A 1 66 ? -19.711 14.233 -5.060 1.00 0.00 66 VAL A C 15
ATOM 27302 O O . VAL A 1 66 ? -18.677 13.967 -5.672 1.00 0.00 66 VAL A O 15
ATOM 27315 N N . GLU A 1 67 ? -19.881 15.365 -4.383 1.00 0.00 67 GLU A N 15
ATOM 27316 C CA . GLU A 1 67 ? -18.837 16.381 -4.320 1.00 0.00 67 GLU A CA 15
ATOM 27317 C C . GLU A 1 67 ? -17.617 15.862 -3.565 1.00 0.00 67 GLU A C 15
ATOM 27318 O O . GLU A 1 67 ? -16.485 15.993 -4.029 1.00 0.00 67 GLU A O 15
ATOM 27330 N N . ASN A 1 68 ? -17.857 15.273 -2.398 1.00 0.00 68 ASN A N 15
ATOM 27331 C CA . ASN A 1 68 ? -16.778 14.735 -1.577 1.00 0.00 68 ASN A CA 15
ATOM 27332 C C . ASN A 1 68 ? -15.844 13.862 -2.410 1.00 0.00 68 ASN A C 15
ATOM 27333 O O . ASN A 1 68 ? -14.645 14.123 -2.495 1.00 0.00 68 ASN A O 15
ATOM 27344 N N . ASN A 1 69 ? -16.404 12.824 -3.024 1.00 0.00 69 ASN A N 15
ATOM 27345 C CA . ASN A 1 69 ? -15.621 11.912 -3.850 1.00 0.00 69 ASN A CA 15
ATOM 27346 C C . ASN A 1 69 ? -14.804 12.681 -4.884 1.00 0.00 69 ASN A C 15
ATOM 27347 O O . ASN A 1 69 ? -13.575 12.618 -4.889 1.00 0.00 69 ASN A O 15
ATOM 27358 N N . GLN A 1 70 ? -15.496 13.406 -5.757 1.00 0.00 70 GLN A N 15
ATOM 27359 C CA . GLN A 1 70 ? -14.834 14.187 -6.796 1.00 0.00 70 GLN A CA 15
ATOM 27360 C C . GLN A 1 70 ? -13.645 14.953 -6.226 1.00 0.00 70 GLN A C 15
ATOM 27361 O O . GLN A 1 70 ? -12.550 14.932 -6.791 1.00 0.00 70 GLN A O 15
ATOM 27375 N N . LEU A 1 71 ? -13.866 15.630 -5.104 1.00 0.00 71 LEU A N 15
ATOM 27376 C CA . LEU A 1 71 ? -12.813 16.404 -4.457 1.00 0.00 71 LEU A CA 15
ATOM 27377 C C . LEU A 1 71 ? -11.580 15.542 -4.204 1.00 0.00 71 LEU A C 15
ATOM 27378 O O . LEU A 1 71 ? -10.512 15.790 -4.763 1.00 0.00 71 LEU A O 15
ATOM 27394 N N . ALA A 1 72 ? -11.737 14.527 -3.361 1.00 0.00 72 ALA A N 15
ATOM 27395 C CA . ALA A 1 72 ? -10.638 13.626 -3.037 1.00 0.00 72 ALA A CA 15
ATOM 27396 C C . ALA A 1 72 ? -9.899 13.187 -4.297 1.00 0.00 72 ALA A C 15
ATOM 27397 O O . ALA A 1 72 ? -8.670 13.238 -4.358 1.00 0.00 72 ALA A O 15
ATOM 27404 N N . PHE A 1 73 ? -10.655 12.756 -5.301 1.00 0.00 73 PHE A N 15
ATOM 27405 C CA . PHE A 1 73 ? -10.071 12.307 -6.560 1.00 0.00 73 PHE A CA 15
ATOM 27406 C C . PHE A 1 73 ? -9.252 13.419 -7.207 1.00 0.00 73 PHE A C 15
ATOM 27407 O O . PHE A 1 73 ? -8.102 13.213 -7.595 1.00 0.00 73 PHE A O 15
ATOM 27424 N N . ASP A 1 74 ? -9.853 14.599 -7.321 1.00 0.00 74 ASP A N 15
ATOM 27425 C CA . ASP A 1 74 ? -9.179 15.745 -7.920 1.00 0.00 74 ASP A CA 15
ATOM 27426 C C . ASP A 1 74 ? -7.893 16.073 -7.170 1.00 0.00 74 ASP A C 15
ATOM 27427 O O . ASP A 1 74 ? -6.812 16.118 -7.758 1.00 0.00 74 ASP A O 15
ATOM 27436 N N . VAL A 1 75 ? -8.016 16.304 -5.866 1.00 0.00 75 VAL A N 15
ATOM 27437 C CA . VAL A 1 75 ? -6.863 16.628 -5.034 1.00 0.00 75 VAL A CA 15
ATOM 27438 C C . VAL A 1 75 ? -5.738 15.619 -5.237 1.00 0.00 75 VAL A C 15
ATOM 27439 O O . VAL A 1 75 ? -4.565 15.985 -5.296 1.00 0.00 75 VAL A O 15
ATOM 27452 N N . ALA A 1 76 ? -6.105 14.346 -5.343 1.00 0.00 76 ALA A N 15
ATOM 27453 C CA . ALA A 1 76 ? -5.127 13.283 -5.541 1.00 0.00 76 ALA A CA 15
ATOM 27454 C C . ALA A 1 76 ? -4.497 13.369 -6.927 1.00 0.00 76 ALA A C 15
ATOM 27455 O O . ALA A 1 76 ? -3.335 13.008 -7.113 1.00 0.00 76 ALA A O 15
ATOM 27462 N N . GLU A 1 77 ? -5.272 13.847 -7.896 1.00 0.00 77 GLU A N 15
ATOM 27463 C CA . GLU A 1 77 ? -4.788 13.978 -9.265 1.00 0.00 77 GLU A CA 15
ATOM 27464 C C . GLU A 1 77 ? -4.007 15.276 -9.445 1.00 0.00 77 GLU A C 15
ATOM 27465 O O . GLU A 1 77 ? -3.310 15.461 -10.443 1.00 0.00 77 GLU A O 15
ATOM 27477 N N . ARG A 1 78 ? -4.130 16.173 -8.472 1.00 0.00 78 ARG A N 15
ATOM 27478 C CA . ARG A 1 78 ? -3.438 17.456 -8.523 1.00 0.00 78 ARG A CA 15
ATOM 27479 C C . ARG A 1 78 ? -2.171 17.424 -7.673 1.00 0.00 78 ARG A C 15
ATOM 27480 O O . ARG A 1 78 ? -1.173 18.061 -8.007 1.00 0.00 78 ARG A O 15
ATOM 27501 N N . GLU A 1 79 ? -2.221 16.678 -6.574 1.00 0.00 79 GLU A N 15
ATOM 27502 C CA . GLU A 1 79 ? -1.078 16.564 -5.676 1.00 0.00 79 GLU A CA 15
ATOM 27503 C C . GLU A 1 79 ? -0.320 15.262 -5.921 1.00 0.00 79 GLU A C 15
ATOM 27504 O O . GLU A 1 79 ? 0.885 15.270 -6.171 1.00 0.00 79 GLU A O 15
ATOM 27516 N N . PHE A 1 80 ? -1.037 14.145 -5.846 1.00 0.00 80 PHE A N 15
ATOM 27517 C CA . PHE A 1 80 ? -0.433 12.835 -6.058 1.00 0.00 80 PHE A CA 15
ATOM 27518 C C . PHE A 1 80 ? -0.372 12.498 -7.545 1.00 0.00 80 PHE A C 15
ATOM 27519 O O . PHE A 1 80 ? 0.421 11.659 -7.970 1.00 0.00 80 PHE A O 15
ATOM 27536 N N . GLY A 1 81 ? -1.217 13.159 -8.331 1.00 0.00 81 GLY A N 15
ATOM 27537 C CA . GLY A 1 81 ? -1.244 12.916 -9.761 1.00 0.00 81 GLY A CA 15
ATOM 27538 C C . GLY A 1 81 ? -1.793 11.546 -10.106 1.00 0.00 81 GLY A C 15
ATOM 27539 O O . GLY A 1 81 ? -1.361 10.923 -11.077 1.00 0.00 81 GLY A O 15
ATOM 27543 N N . ILE A 1 82 ? -2.746 11.074 -9.309 1.00 0.00 82 ILE A N 15
ATOM 27544 C CA . ILE A 1 82 ? -3.354 9.769 -9.536 1.00 0.00 82 ILE A CA 15
ATOM 27545 C C . ILE A 1 82 ? -4.725 9.907 -10.187 1.00 0.00 82 ILE A C 15
ATOM 27546 O O . ILE A 1 82 ? -5.657 10.473 -9.616 1.00 0.00 82 ILE A O 15
ATOM 27562 N N . PRO A 1 83 ? -4.854 9.375 -11.412 1.00 0.00 83 PRO A N 15
ATOM 27563 C CA . PRO A 1 83 ? -6.110 9.424 -12.168 1.00 0.00 83 PRO A CA 15
ATOM 27564 C C . PRO A 1 83 ? -7.187 8.532 -11.560 1.00 0.00 83 PRO A C 15
ATOM 27565 O O . PRO A 1 83 ? -6.997 7.331 -11.368 1.00 0.00 83 PRO A O 15
ATOM 27576 N N . PRO A 1 84 ? -8.347 9.131 -11.251 1.00 0.00 84 PRO A N 15
ATOM 27577 C CA . PRO A 1 84 ? -9.478 8.408 -10.661 1.00 0.00 84 PRO A CA 15
ATOM 27578 C C . PRO A 1 84 ? -10.126 7.443 -11.648 1.00 0.00 84 PRO A C 15
ATOM 27579 O O . PRO A 1 84 ? -10.311 7.769 -12.821 1.00 0.00 84 PRO A O 15
ATOM 27590 N N . VAL A 1 85 ? -10.472 6.254 -11.165 1.00 0.00 85 VAL A N 15
ATOM 27591 C CA . VAL A 1 85 ? -11.102 5.241 -12.004 1.00 0.00 85 VAL A CA 15
ATOM 27592 C C . VAL A 1 85 ? -12.596 5.502 -12.151 1.00 0.00 85 VAL A C 15
ATOM 27593 O O . VAL A 1 85 ? -13.209 5.124 -13.151 1.00 0.00 85 VAL A O 15
ATOM 27606 N N . THR A 1 86 ? -13.180 6.151 -11.148 1.00 0.00 86 THR A N 15
ATOM 27607 C CA . THR A 1 86 ? -14.604 6.462 -11.165 1.00 0.00 86 THR A CA 15
ATOM 27608 C C . THR A 1 86 ? -14.859 7.895 -10.711 1.00 0.00 86 THR A C 15
ATOM 27609 O O . THR A 1 86 ? -14.070 8.470 -9.960 1.00 0.00 86 THR A O 15
ATOM 27620 N N . THR A 1 87 ? -15.966 8.468 -11.171 1.00 0.00 87 THR A N 15
ATOM 27621 C CA . THR A 1 87 ? -16.325 9.835 -10.813 1.00 0.00 87 THR A CA 15
ATOM 27622 C C . THR A 1 87 ? -17.292 9.858 -9.635 1.00 0.00 87 THR A C 15
ATOM 27623 O O . THR A 1 87 ? -18.205 9.038 -9.551 1.00 0.00 87 THR A O 15
ATOM 27634 N N . GLY A 1 88 ? -17.085 10.805 -8.724 1.00 0.00 88 GLY A N 15
ATOM 27635 C CA . GLY A 1 88 ? -17.947 10.918 -7.562 1.00 0.00 88 GLY A CA 15
ATOM 27636 C C . GLY A 1 88 ? -19.387 10.556 -7.871 1.00 0.00 88 GLY A C 15
ATOM 27637 O O . GLY A 1 88 ? -19.994 9.743 -7.173 1.00 0.00 88 GLY A O 15
ATOM 27641 N N . LYS A 1 89 ? -19.936 11.160 -8.919 1.00 0.00 89 LYS A N 15
ATOM 27642 C CA . LYS A 1 89 ? -21.313 10.898 -9.320 1.00 0.00 89 LYS A CA 15
ATOM 27643 C C . LYS A 1 89 ? -21.585 9.398 -9.381 1.00 0.00 89 LYS A C 15
ATOM 27644 O O . LYS A 1 89 ? -22.464 8.889 -8.686 1.00 0.00 89 LYS A O 15
ATOM 27663 N N . GLU A 1 90 ? -20.825 8.696 -10.216 1.00 0.00 90 GLU A N 15
ATOM 27664 C CA . GLU A 1 90 ? -20.985 7.255 -10.366 1.00 0.00 90 GLU A CA 15
ATOM 27665 C C . GLU A 1 90 ? -20.672 6.533 -9.058 1.00 0.00 90 GLU A C 15
ATOM 27666 O O . GLU A 1 90 ? -21.435 5.678 -8.611 1.00 0.00 90 GLU A O 15
ATOM 27678 N N . MET A 1 91 ? -19.543 6.885 -8.451 1.00 0.00 91 MET A N 15
ATOM 27679 C CA . MET A 1 91 ? -19.129 6.272 -7.195 1.00 0.00 91 MET A CA 15
ATOM 27680 C C . MET A 1 91 ? -20.279 6.253 -6.194 1.00 0.00 91 MET A C 15
ATOM 27681 O O . MET A 1 91 ? -20.491 5.261 -5.496 1.00 0.00 91 MET A O 15
ATOM 27695 N N . ALA A 1 92 ? -21.020 7.354 -6.128 1.00 0.00 92 ALA A N 15
ATOM 27696 C CA . ALA A 1 92 ? -22.149 7.463 -5.214 1.00 0.00 92 ALA A CA 15
ATOM 27697 C C . ALA A 1 92 ? -23.395 6.807 -5.800 1.00 0.00 92 ALA A C 15
ATOM 27698 O O . ALA A 1 92 ? -24.165 6.165 -5.086 1.00 0.00 92 ALA A O 15
ATOM 27705 N N . SER A 1 93 ? -23.587 6.973 -7.105 1.00 0.00 93 SER A N 15
ATOM 27706 C CA . SER A 1 93 ? -24.743 6.401 -7.786 1.00 0.00 93 SER A CA 15
ATOM 27707 C C . SER A 1 93 ? -24.750 4.881 -7.659 1.00 0.00 93 SER A C 15
ATOM 27708 O O . SER A 1 93 ? -25.685 4.297 -7.110 1.00 0.00 93 SER A O 15
ATOM 27716 N N . ALA A 1 94 ? -23.701 4.245 -8.170 1.00 0.00 94 ALA A N 15
ATOM 27717 C CA . ALA A 1 94 ? -23.585 2.793 -8.113 1.00 0.00 94 ALA A CA 15
ATOM 27718 C C . ALA A 1 94 ? -23.822 2.279 -6.697 1.00 0.00 94 ALA A C 15
ATOM 27719 O O . ALA A 1 94 ? -23.039 2.554 -5.788 1.00 0.00 94 ALA A O 15
ATOM 27726 N N . GLN A 1 95 ? -24.907 1.533 -6.517 1.00 0.00 95 GLN A N 15
ATOM 27727 C CA . GLN A 1 95 ? -25.248 0.982 -5.211 1.00 0.00 95 GLN A CA 15
ATOM 27728 C C . GLN A 1 95 ? -24.096 0.153 -4.653 1.00 0.00 95 GLN A C 15
ATOM 27729 O O . GLN A 1 95 ? -23.662 0.360 -3.520 1.00 0.00 95 GLN A O 15
ATOM 27743 N N . GLU A 1 96 ? -23.606 -0.787 -5.456 1.00 0.00 96 GLU A N 15
ATOM 27744 C CA . GLU A 1 96 ? -22.506 -1.648 -5.041 1.00 0.00 96 GLU A CA 15
ATOM 27745 C C . GLU A 1 96 ? -21.434 -1.723 -6.125 1.00 0.00 96 GLU A C 15
ATOM 27746 O O . GLU A 1 96 ? -21.558 -2.458 -7.105 1.00 0.00 96 GLU A O 15
ATOM 27758 N N . PRO A 1 97 ? -20.357 -0.943 -5.947 1.00 0.00 97 PRO A N 15
ATOM 27759 C CA . PRO A 1 97 ? -19.243 -0.903 -6.899 1.00 0.00 97 PRO A CA 15
ATOM 27760 C C . PRO A 1 97 ? -18.431 -2.194 -6.897 1.00 0.00 97 PRO A C 15
ATOM 27761 O O . PRO A 1 97 ? -18.729 -3.124 -6.147 1.00 0.00 97 PRO A O 15
ATOM 27772 N N . ASP A 1 98 ? -17.406 -2.243 -7.739 1.00 0.00 98 ASP A N 15
ATOM 27773 C CA . ASP A 1 98 ? -16.549 -3.420 -7.833 1.00 0.00 98 ASP A CA 15
ATOM 27774 C C . ASP A 1 98 ? -15.404 -3.340 -6.828 1.00 0.00 98 ASP A C 15
ATOM 27775 O O . ASP A 1 98 ? -14.664 -2.357 -6.790 1.00 0.00 98 ASP A O 15
ATOM 27784 N N . LYS A 1 99 ? -15.265 -4.381 -6.014 1.00 0.00 99 LYS A N 15
ATOM 27785 C CA . LYS A 1 99 ? -14.211 -4.430 -5.008 1.00 0.00 99 LYS A CA 15
ATOM 27786 C C . LYS A 1 99 ? -12.833 -4.355 -5.659 1.00 0.00 99 LYS A C 15
ATOM 27787 O O . LYS A 1 99 ? -11.883 -3.839 -5.068 1.00 0.00 99 LYS A O 15
ATOM 27806 N N . LEU A 1 100 ? -12.732 -4.871 -6.879 1.00 0.00 100 LEU A N 15
ATOM 27807 C CA . LEU A 1 100 ? -11.470 -4.861 -7.611 1.00 0.00 100 LEU A CA 15
ATOM 27808 C C . LEU A 1 100 ? -11.069 -3.438 -7.984 1.00 0.00 100 LEU A C 15
ATOM 27809 O O . LEU A 1 100 ? -9.983 -2.976 -7.632 1.00 0.00 100 LEU A O 15
ATOM 27825 N N . SER A 1 101 ? -11.952 -2.746 -8.697 1.00 0.00 101 SER A N 15
ATOM 27826 C CA . SER A 1 101 ? -11.689 -1.375 -9.119 1.00 0.00 101 SER A CA 15
ATOM 27827 C C . SER A 1 101 ? -11.322 -0.500 -7.925 1.00 0.00 101 SER A C 15
ATOM 27828 O O . SER A 1 101 ? -10.457 0.369 -8.021 1.00 0.00 101 SER A O 15
ATOM 27836 N N . MET A 1 102 ? -11.987 -0.738 -6.799 1.00 0.00 102 MET A N 15
ATOM 27837 C CA . MET A 1 102 ? -11.730 0.028 -5.584 1.00 0.00 102 MET A CA 15
ATOM 27838 C C . MET A 1 102 ? -10.368 -0.327 -4.996 1.00 0.00 102 MET A C 15
ATOM 27839 O O . MET A 1 102 ? -9.536 0.549 -4.758 1.00 0.00 102 MET A O 15
ATOM 27853 N N . VAL A 1 103 ? -10.147 -1.617 -4.762 1.00 0.00 103 VAL A N 15
ATOM 27854 C CA . VAL A 1 103 ? -8.886 -2.087 -4.201 1.00 0.00 103 VAL A CA 15
ATOM 27855 C C . VAL A 1 103 ? -7.704 -1.634 -5.052 1.00 0.00 103 VAL A C 15
ATOM 27856 O O . VAL A 1 103 ? -6.740 -1.067 -4.540 1.00 0.00 103 VAL A O 15
ATOM 27869 N N . MET A 1 104 ? -7.787 -1.890 -6.353 1.00 0.00 104 MET A N 15
ATOM 27870 C CA . MET A 1 104 ? -6.724 -1.506 -7.276 1.00 0.00 104 MET A CA 15
ATOM 27871 C C . MET A 1 104 ? -6.416 -0.017 -7.161 1.00 0.00 104 MET A C 15
ATOM 27872 O O . MET A 1 104 ? -5.259 0.395 -7.246 1.00 0.00 104 MET A O 15
ATOM 27886 N N . TYR A 1 105 ? -7.457 0.785 -6.968 1.00 0.00 105 TYR A N 15
ATOM 27887 C CA . TYR A 1 105 ? -7.297 2.229 -6.845 1.00 0.00 105 TYR A CA 15
ATOM 27888 C C . TYR A 1 105 ? -6.692 2.597 -5.494 1.00 0.00 105 TYR A C 15
ATOM 27889 O O . TYR A 1 105 ? -5.580 3.120 -5.420 1.00 0.00 105 TYR A O 15
ATOM 27907 N N . LEU A 1 106 ? -7.432 2.318 -4.426 1.00 0.00 106 LEU A N 15
ATOM 27908 C CA . LEU A 1 106 ? -6.970 2.618 -3.076 1.00 0.00 106 LEU A CA 15
ATOM 27909 C C . LEU A 1 106 ? -5.530 2.156 -2.877 1.00 0.00 106 LEU A C 15
ATOM 27910 O O .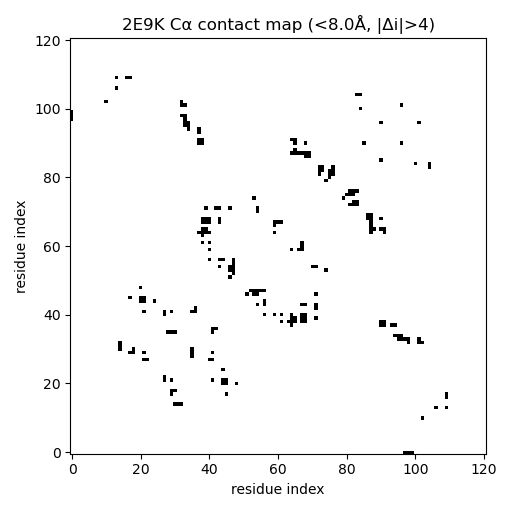 LEU A 1 106 ? -4.707 2.880 -2.318 1.00 0.00 106 LEU A O 15
ATOM 27926 N N . SER A 1 107 ? -5.234 0.946 -3.341 1.00 0.00 107 SER A N 15
ATOM 27927 C CA . SER A 1 107 ? -3.893 0.386 -3.213 1.00 0.00 107 SER A CA 15
ATOM 27928 C C . SER A 1 107 ? -2.834 1.424 -3.575 1.00 0.00 107 SER A C 15
ATOM 27929 O O . SER A 1 107 ? -1.842 1.590 -2.864 1.00 0.00 107 SER A O 15
ATOM 27937 N N . LYS A 1 108 ? -3.053 2.121 -4.685 1.00 0.00 108 LYS A N 15
ATOM 27938 C CA . LYS A 1 108 ? -2.120 3.144 -5.142 1.00 0.00 108 LYS A CA 15
ATOM 27939 C C . LYS A 1 108 ? -1.722 4.069 -3.996 1.00 0.00 108 LYS A C 15
ATOM 27940 O O . LYS A 1 108 ? -0.560 4.458 -3.875 1.00 0.00 108 LYS A O 15
ATOM 27959 N N . PHE A 1 109 ? -2.692 4.416 -3.158 1.00 0.00 109 PHE A N 15
ATOM 27960 C CA . PHE A 1 109 ? -2.443 5.295 -2.021 1.00 0.00 109 PHE A CA 15
ATOM 27961 C C . PHE A 1 109 ? -1.756 4.537 -0.889 1.00 0.00 109 PHE A C 15
ATOM 27962 O O . PHE A 1 109 ? -0.748 4.991 -0.346 1.00 0.00 109 PHE A O 15
ATOM 27979 N N . TYR A 1 110 ? -2.309 3.382 -0.537 1.00 0.00 110 TYR A N 15
ATOM 27980 C CA . TYR A 1 110 ? -1.752 2.562 0.533 1.00 0.00 110 TYR A CA 15
ATOM 27981 C C . TYR A 1 110 ? -0.231 2.495 0.432 1.00 0.00 110 TYR A C 15
ATOM 27982 O O . TYR A 1 110 ? 0.478 2.786 1.394 1.00 0.00 110 TYR A O 15
ATOM 28000 N N . GLU A 1 111 ? 0.262 2.110 -0.741 1.00 0.00 111 GLU A N 15
ATOM 28001 C CA . GLU A 1 111 ? 1.698 2.004 -0.968 1.00 0.00 111 GLU A CA 15
ATOM 28002 C C . GLU A 1 111 ? 2.352 3.383 -0.968 1.00 0.00 111 GLU A C 15
ATOM 28003 O O . GLU A 1 111 ? 3.323 3.622 -0.248 1.00 0.00 111 GLU A O 15
ATOM 28015 N N . LEU A 1 112 ? 1.814 4.286 -1.779 1.00 0.00 112 LEU A N 15
ATOM 28016 C CA . LEU A 1 112 ? 2.344 5.642 -1.874 1.00 0.00 112 LEU A CA 15
ATOM 28017 C C . LEU A 1 112 ? 2.652 6.204 -0.490 1.00 0.00 112 LEU A C 15
ATOM 28018 O O . LEU A 1 112 ? 3.735 6.740 -0.253 1.00 0.00 112 LEU A O 15
ATOM 28034 N N . PHE A 1 113 ? 1.693 6.077 0.421 1.00 0.00 113 PHE A N 15
ATOM 28035 C CA . PHE A 1 113 ? 1.862 6.572 1.782 1.00 0.00 113 PHE A CA 15
ATOM 28036 C C . PHE A 1 113 ? 2.833 5.692 2.564 1.00 0.00 113 PHE A C 15
ATOM 28037 O O . PHE A 1 113 ? 3.779 6.187 3.178 1.00 0.00 113 PHE A O 15
ATOM 28054 N N . ARG A 1 114 ? 2.592 4.386 2.537 1.00 0.00 114 ARG A N 15
ATOM 28055 C CA . ARG A 1 114 ? 3.444 3.437 3.244 1.00 0.00 114 ARG A CA 15
ATOM 28056 C C . ARG A 1 114 ? 4.918 3.766 3.030 1.00 0.00 114 ARG A C 15
ATOM 28057 O O . ARG A 1 114 ? 5.707 3.770 3.974 1.00 0.00 114 ARG A O 15
ATOM 28078 N N . GLY A 1 115 ? 5.283 4.040 1.781 1.00 0.00 115 GLY A N 15
ATOM 28079 C CA . GLY A 1 115 ? 6.662 4.366 1.466 1.00 0.00 115 GLY A CA 15
ATOM 28080 C C . GLY A 1 115 ? 6.778 5.544 0.519 1.00 0.00 115 GLY A C 15
ATOM 28081 O O . GLY A 1 115 ? 5.979 6.480 0.579 1.00 0.00 115 GLY A O 15
ATOM 28085 N N . THR A 1 116 ? 7.776 5.501 -0.358 1.00 0.00 116 THR A N 15
ATOM 28086 C CA . THR A 1 116 ? 7.996 6.574 -1.319 1.00 0.00 116 THR A CA 15
ATOM 28087 C C . THR A 1 116 ? 7.250 6.307 -2.622 1.00 0.00 116 THR A C 15
ATOM 28088 O O . THR A 1 116 ? 6.961 5.164 -2.976 1.00 0.00 116 THR A O 15
ATOM 28099 N N . PRO A 1 117 ? 6.931 7.384 -3.354 1.00 0.00 117 PRO A N 15
ATOM 28100 C CA . PRO A 1 117 ? 6.216 7.291 -4.630 1.00 0.00 117 PRO A CA 15
ATOM 28101 C C . PRO A 1 117 ? 7.073 6.675 -5.731 1.00 0.00 117 PRO A C 15
ATOM 28102 O O . PRO A 1 117 ? 8.114 7.220 -6.100 1.00 0.00 117 PRO A O 15
ATOM 28113 N N . LEU A 1 118 ? 6.629 5.537 -6.252 1.00 0.00 118 LEU A N 15
ATOM 28114 C CA . LEU A 1 118 ? 7.355 4.846 -7.313 1.00 0.00 118 LEU A CA 15
ATOM 28115 C C . LEU A 1 118 ? 7.482 5.730 -8.550 1.00 0.00 118 LEU A C 15
ATOM 28116 O O . LEU A 1 118 ? 6.497 6.292 -9.027 1.00 0.00 118 LEU A O 15
ATOM 28132 N N . ARG A 1 119 ? 8.702 5.845 -9.065 1.00 0.00 119 ARG A N 15
ATOM 28133 C CA . ARG A 1 119 ? 8.958 6.659 -10.247 1.00 0.00 119 ARG A CA 15
ATOM 28134 C C . ARG A 1 119 ? 9.277 5.780 -11.454 1.00 0.00 119 ARG A C 15
ATOM 28135 O O . ARG A 1 119 ? 10.299 5.095 -11.501 1.00 0.00 119 ARG A O 15
ATOM 28156 N N . PRO A 1 120 ? 8.381 5.798 -12.452 1.00 0.00 120 PRO A N 15
ATOM 28157 C CA . PRO A 1 120 ? 8.545 5.009 -13.676 1.00 0.00 120 PRO A CA 15
ATOM 28158 C C . PRO A 1 120 ? 9.679 5.528 -14.553 1.00 0.00 120 PRO A C 15
ATOM 28159 O O . PRO A 1 120 ? 9.894 6.736 -14.658 1.00 0.00 120 PRO A O 15
ATOM 28170 N N . VAL A 1 121 ? 10.402 4.608 -15.183 1.00 0.00 121 VAL A N 15
ATOM 28171 C CA . VAL A 1 121 ? 11.514 4.973 -16.053 1.00 0.00 121 VAL A CA 15
ATOM 28172 C C . VAL A 1 121 ? 11.018 5.391 -17.432 1.00 0.00 121 VAL A C 15
ATOM 28173 O O . VAL A 1 121 ? 10.203 4.703 -18.045 1.00 0.00 121 VAL A O 15
ATOM 28186 N N . GLY A 1 1 ? 9.660 -9.918 -7.441 1.00 0.00 1 GLY A N 16
ATOM 28187 C CA . GLY A 1 1 ? 8.957 -11.132 -7.811 1.00 0.00 1 GLY A CA 16
ATOM 28188 C C . GLY A 1 1 ? 7.728 -11.374 -6.957 1.00 0.00 1 GLY A C 16
ATOM 28189 O O . GLY A 1 1 ? 7.834 -11.567 -5.746 1.00 0.00 1 GLY A O 16
ATOM 28193 N N . SER A 1 2 ? 6.559 -11.362 -7.589 1.00 0.00 2 SER A N 16
ATOM 28194 C CA . SER A 1 2 ? 5.304 -11.577 -6.879 1.00 0.00 2 SER A CA 16
ATOM 28195 C C . SER A 1 2 ? 5.303 -12.930 -6.174 1.00 0.00 2 SER A C 16
ATOM 28196 O O . SER A 1 2 ? 6.174 -13.767 -6.411 1.00 0.00 2 SER A O 16
ATOM 28204 N N . SER A 1 3 ? 4.319 -13.137 -5.305 1.00 0.00 3 SER A N 16
ATOM 28205 C CA . SER A 1 3 ? 4.206 -14.386 -4.561 1.00 0.00 3 SER A CA 16
ATOM 28206 C C . SER A 1 3 ? 2.883 -15.082 -4.866 1.00 0.00 3 SER A C 16
ATOM 28207 O O . SER A 1 3 ? 1.809 -14.520 -4.650 1.00 0.00 3 SER A O 16
ATOM 28215 N N . GLY A 1 4 ? 2.968 -16.310 -5.369 1.00 0.00 4 GLY A N 16
ATOM 28216 C CA . GLY A 1 4 ? 1.771 -17.063 -5.695 1.00 0.00 4 GLY A CA 16
ATOM 28217 C C . GLY A 1 4 ? 0.783 -17.107 -4.547 1.00 0.00 4 GLY A C 16
ATOM 28218 O O . GLY A 1 4 ? 0.894 -17.950 -3.656 1.00 0.00 4 GLY A O 16
ATOM 28222 N N . SER A 1 5 ? -0.185 -16.197 -4.566 1.00 0.00 5 SER A N 16
ATOM 28223 C CA . SER A 1 5 ? -1.194 -16.133 -3.515 1.00 0.00 5 SER A CA 16
ATOM 28224 C C . SER A 1 5 ? -2.402 -16.995 -3.868 1.00 0.00 5 SER A C 16
ATOM 28225 O O . SER A 1 5 ? -3.387 -16.507 -4.422 1.00 0.00 5 SER A O 16
ATOM 28233 N N . SER A 1 6 ? -2.318 -18.281 -3.543 1.00 0.00 6 SER A N 16
ATOM 28234 C CA . SER A 1 6 ? -3.402 -19.214 -3.829 1.00 0.00 6 SER A CA 16
ATOM 28235 C C . SER A 1 6 ? -4.173 -19.557 -2.557 1.00 0.00 6 SER A C 16
ATOM 28236 O O . SER A 1 6 ? -3.940 -20.594 -1.937 1.00 0.00 6 SER A O 16
ATOM 28244 N N . GLY A 1 7 ? -5.093 -18.676 -2.175 1.00 0.00 7 GLY A N 16
ATOM 28245 C CA . GLY A 1 7 ? -5.884 -18.902 -0.980 1.00 0.00 7 GLY A CA 16
ATOM 28246 C C . GLY A 1 7 ? -5.998 -17.661 -0.116 1.00 0.00 7 GLY A C 16
ATOM 28247 O O . GLY A 1 7 ? -7.077 -17.083 0.012 1.00 0.00 7 GLY A O 16
ATOM 28251 N N . ASP A 1 8 ? -4.882 -17.252 0.478 1.00 0.00 8 ASP A N 16
ATOM 28252 C CA . ASP A 1 8 ? -4.861 -16.072 1.334 1.00 0.00 8 ASP A CA 16
ATOM 28253 C C . ASP A 1 8 ? -5.638 -14.925 0.698 1.00 0.00 8 ASP A C 16
ATOM 28254 O O . ASP A 1 8 ? -5.971 -14.969 -0.486 1.00 0.00 8 ASP A O 16
ATOM 28263 N N . ILE A 1 9 ? -5.926 -13.899 1.493 1.00 0.00 9 ILE A N 16
ATOM 28264 C CA . ILE A 1 9 ? -6.664 -12.740 1.007 1.00 0.00 9 ILE A CA 16
ATOM 28265 C C . ILE A 1 9 ? -5.716 -11.631 0.562 1.00 0.00 9 ILE A C 16
ATOM 28266 O O . ILE A 1 9 ? -4.591 -11.530 1.050 1.00 0.00 9 ILE A O 16
ATOM 28282 N N . ARG A 1 10 ? -6.180 -10.800 -0.365 1.00 0.00 10 ARG A N 16
ATOM 28283 C CA . ARG A 1 10 ? -5.374 -9.698 -0.875 1.00 0.00 10 ARG A CA 16
ATOM 28284 C C . ARG A 1 10 ? -5.687 -8.405 -0.128 1.00 0.00 10 ARG A C 16
ATOM 28285 O O . ARG A 1 10 ? -4.873 -7.889 0.637 1.00 0.00 10 ARG A O 16
ATOM 28306 N N . PRO A 1 11 ? -6.895 -7.867 -0.355 1.00 0.00 11 PRO A N 16
ATOM 28307 C CA . PRO A 1 11 ? -7.343 -6.628 0.287 1.00 0.00 11 PRO A CA 16
ATOM 28308 C C . PRO A 1 11 ? -7.595 -6.807 1.781 1.00 0.00 11 PRO A C 16
ATOM 28309 O O . PRO A 1 11 ? -8.257 -5.983 2.411 1.00 0.00 11 PRO A O 16
ATOM 28320 N N . SER A 1 12 ? -7.062 -7.888 2.340 1.00 0.00 12 SER A N 16
ATOM 28321 C CA . SER A 1 12 ? -7.232 -8.177 3.760 1.00 0.00 12 SER A CA 16
ATOM 28322 C C . SER A 1 12 ? -6.346 -7.270 4.608 1.00 0.00 12 SER A C 16
ATOM 28323 O O . SER A 1 12 ? -6.772 -6.755 5.642 1.00 0.00 12 SER A O 16
ATOM 28331 N N . LYS A 1 13 ? -5.109 -7.077 4.163 1.00 0.00 13 LYS A N 16
ATOM 28332 C CA . LYS A 1 13 ? -4.160 -6.232 4.879 1.00 0.00 13 LYS A CA 16
ATOM 28333 C C . LYS A 1 13 ? -4.455 -4.755 4.634 1.00 0.00 13 LYS A C 16
ATOM 28334 O O . LYS A 1 13 ? -4.425 -3.944 5.560 1.00 0.00 13 LYS A O 16
ATOM 28353 N N . LEU A 1 14 ? -4.742 -4.414 3.382 1.00 0.00 14 LEU A N 16
ATOM 28354 C CA . LEU A 1 14 ? -5.044 -3.034 3.016 1.00 0.00 14 LEU A CA 16
ATOM 28355 C C . LEU A 1 14 ? -6.159 -2.470 3.891 1.00 0.00 14 LEU A C 16
ATOM 28356 O O . LEU A 1 14 ? -6.019 -1.396 4.477 1.00 0.00 14 LEU A O 16
ATOM 28372 N N . LEU A 1 15 ? -7.264 -3.202 3.976 1.00 0.00 15 LEU A N 16
ATOM 28373 C CA . LEU A 1 15 ? -8.403 -2.776 4.782 1.00 0.00 15 LEU A CA 16
ATOM 28374 C C . LEU A 1 15 ? -7.952 -2.327 6.168 1.00 0.00 15 LEU A C 16
ATOM 28375 O O . LEU A 1 15 ? -8.354 -1.268 6.652 1.00 0.00 15 LEU A O 16
ATOM 28391 N N . THR A 1 16 ? -7.111 -3.138 6.803 1.00 0.00 16 THR A N 16
ATOM 28392 C CA . THR A 1 16 ? -6.604 -2.823 8.133 1.00 0.00 16 THR A CA 16
ATOM 28393 C C . THR A 1 16 ? -5.995 -1.426 8.173 1.00 0.00 16 THR A C 16
ATOM 28394 O O . THR A 1 16 ? -6.312 -0.626 9.053 1.00 0.00 16 THR A O 16
ATOM 28405 N N . TRP A 1 17 ? -5.120 -1.140 7.216 1.00 0.00 17 TRP A N 16
ATOM 28406 C CA . TRP A 1 17 ? -4.467 0.162 7.142 1.00 0.00 17 TRP A CA 16
ATOM 28407 C C . TRP A 1 17 ? -5.497 1.286 7.095 1.00 0.00 17 TRP A C 16
ATOM 28408 O O . TRP A 1 17 ? -5.491 2.182 7.940 1.00 0.00 17 TRP A O 16
ATOM 28429 N N . CYS A 1 18 ? -6.380 1.232 6.103 1.00 0.00 18 CYS A N 16
ATOM 28430 C CA . CYS A 1 18 ? -7.416 2.246 5.946 1.00 0.00 18 CYS A CA 16
ATOM 28431 C C . CYS A 1 18 ? -8.253 2.369 7.215 1.00 0.00 18 CYS A C 16
ATOM 28432 O O . CYS A 1 18 ? -8.619 3.471 7.624 1.00 0.00 18 CYS A O 16
ATOM 28440 N N . GLN A 1 19 ? -8.554 1.231 7.832 1.00 0.00 19 GLN A N 16
ATOM 28441 C CA . GLN A 1 19 ? -9.351 1.212 9.053 1.00 0.00 19 GLN A CA 16
ATOM 28442 C C . GLN A 1 19 ? -8.630 1.935 10.185 1.00 0.00 19 GLN A C 16
ATOM 28443 O O . GLN A 1 19 ? -9.235 2.714 10.921 1.00 0.00 19 GLN A O 16
ATOM 28457 N N . GLN A 1 20 ? -7.333 1.672 10.318 1.00 0.00 20 GLN A N 16
ATOM 28458 C CA . GLN A 1 20 ? -6.530 2.298 11.361 1.00 0.00 20 GLN A CA 16
ATOM 28459 C C . GLN A 1 20 ? -6.529 3.816 11.210 1.00 0.00 20 GLN A C 16
ATOM 28460 O O . GLN A 1 20 ? -6.751 4.545 12.176 1.00 0.00 20 GLN A O 16
ATOM 28474 N N . GLN A 1 21 ? -6.276 4.284 9.992 1.00 0.00 21 GLN A N 16
ATOM 28475 C CA . GLN A 1 21 ? -6.244 5.716 9.716 1.00 0.00 21 GLN A CA 16
ATOM 28476 C C . GLN A 1 21 ? -7.603 6.352 9.986 1.00 0.00 21 GLN A C 16
ATOM 28477 O O . GLN A 1 21 ? -7.699 7.370 10.674 1.00 0.00 21 GLN A O 16
ATOM 28491 N N . THR A 1 22 ? -8.654 5.747 9.440 1.00 0.00 22 THR A N 16
ATOM 28492 C CA . THR A 1 22 ? -10.008 6.255 9.621 1.00 0.00 22 THR A CA 16
ATOM 28493 C C . THR A 1 22 ? -10.458 6.118 11.071 1.00 0.00 22 THR A C 16
ATOM 28494 O O . THR A 1 22 ? -11.299 6.882 11.544 1.00 0.00 22 THR A O 16
ATOM 28505 N N . GLU A 1 23 ? -9.891 5.141 11.772 1.00 0.00 23 GLU A N 16
ATOM 28506 C CA . GLU A 1 23 ? -10.236 4.905 13.169 1.00 0.00 23 GLU A CA 16
ATOM 28507 C C . GLU A 1 23 ? -10.207 6.207 13.964 1.00 0.00 23 GLU A C 16
ATOM 28508 O O . GLU A 1 23 ? -9.380 7.083 13.711 1.00 0.00 23 GLU A O 16
ATOM 28520 N N . GLY A 1 24 ? -11.116 6.327 14.926 1.00 0.00 24 GLY A N 16
ATOM 28521 C CA . GLY A 1 24 ? -11.179 7.524 15.743 1.00 0.00 24 GLY A CA 16
ATOM 28522 C C . GLY A 1 24 ? -12.169 8.540 15.208 1.00 0.00 24 GLY A C 16
ATOM 28523 O O . GLY A 1 24 ? -12.906 9.162 15.974 1.00 0.00 24 GLY A O 16
ATOM 28527 N N . TYR A 1 25 ? -12.186 8.710 13.891 1.00 0.00 25 TYR A N 16
ATOM 28528 C CA . TYR A 1 25 ? -13.091 9.660 13.255 1.00 0.00 25 TYR A CA 16
ATOM 28529 C C . TYR A 1 25 ? -14.540 9.370 13.633 1.00 0.00 25 TYR A C 16
ATOM 28530 O O . TYR A 1 25 ? -14.863 8.279 14.102 1.00 0.00 25 TYR A O 16
ATOM 28548 N N . GLN A 1 26 ? -15.408 10.355 13.425 1.00 0.00 26 GLN A N 16
ATOM 28549 C CA . GLN A 1 26 ? -16.823 10.206 13.744 1.00 0.00 26 GLN A CA 16
ATOM 28550 C C . GLN A 1 26 ? -17.626 9.845 12.499 1.00 0.00 26 GLN A C 16
ATOM 28551 O O . GLN A 1 26 ? -17.221 10.149 11.376 1.00 0.00 26 GLN A O 16
ATOM 28565 N N . HIS A 1 27 ? -18.766 9.193 12.705 1.00 0.00 27 HIS A N 16
ATOM 28566 C CA . HIS A 1 27 ? -19.627 8.790 11.598 1.00 0.00 27 HIS A CA 16
ATOM 28567 C C . HIS A 1 27 ? -18.804 8.205 10.455 1.00 0.00 27 HIS A C 16
ATOM 28568 O O . HIS A 1 27 ? -19.208 8.261 9.293 1.00 0.00 27 HIS A O 16
ATOM 28583 N N . VAL A 1 28 ? -17.647 7.644 10.792 1.00 0.00 28 VAL A N 16
ATOM 28584 C CA . VAL A 1 28 ? -16.767 7.048 9.793 1.00 0.00 28 VAL A CA 16
ATOM 28585 C C . VAL A 1 28 ? -16.475 5.588 10.120 1.00 0.00 28 VAL A C 16
ATOM 28586 O O . VAL A 1 28 ? -15.546 5.282 10.867 1.00 0.00 28 VAL A O 16
ATOM 28599 N N . ASN A 1 29 ? -17.274 4.689 9.554 1.00 0.00 29 ASN A N 16
ATOM 28600 C CA . ASN A 1 29 ? -17.101 3.260 9.786 1.00 0.00 29 ASN A CA 16
ATOM 28601 C C . ASN A 1 29 ? -16.610 2.560 8.522 1.00 0.00 29 ASN A C 16
ATOM 28602 O O . ASN A 1 29 ? -17.352 2.417 7.550 1.00 0.00 29 ASN A O 16
ATOM 28613 N N . VAL A 1 30 ? -15.354 2.125 8.543 1.00 0.00 30 VAL A N 16
ATOM 28614 C CA . VAL A 1 30 ? -14.763 1.439 7.400 1.00 0.00 30 VAL A CA 16
ATOM 28615 C C . VAL A 1 30 ? -14.683 -0.064 7.643 1.00 0.00 30 VAL A C 16
ATOM 28616 O O . VAL A 1 30 ? -13.787 -0.545 8.338 1.00 0.00 30 VAL A O 16
ATOM 28629 N N . THR A 1 31 ? -15.626 -0.803 7.066 1.00 0.00 31 THR A N 16
ATOM 28630 C CA . THR A 1 31 ? -15.663 -2.252 7.220 1.00 0.00 31 THR A CA 16
ATOM 28631 C C . THR A 1 31 ? -15.356 -2.953 5.902 1.00 0.00 31 THR A C 16
ATOM 28632 O O . THR A 1 31 ? -14.734 -4.014 5.882 1.00 0.00 31 THR A O 16
ATOM 28643 N N . ASP A 1 32 ? -15.797 -2.352 4.802 1.00 0.00 32 ASP A N 16
ATOM 28644 C CA . ASP A 1 32 ? -15.568 -2.919 3.478 1.00 0.00 32 ASP A CA 16
ATOM 28645 C C . ASP A 1 32 ? -14.877 -1.909 2.567 1.00 0.00 32 ASP A C 16
ATOM 28646 O O . ASP A 1 32 ? -14.590 -0.783 2.975 1.00 0.00 32 ASP A O 16
ATOM 28655 N N . LEU A 1 33 ? -14.610 -2.320 1.332 1.00 0.00 33 LEU A N 16
ATOM 28656 C CA . LEU A 1 33 ? -13.950 -1.452 0.363 1.00 0.00 33 LEU A CA 16
ATOM 28657 C C . LEU A 1 33 ? -14.870 -1.155 -0.817 1.00 0.00 33 LEU A C 16
ATOM 28658 O O . LEU A 1 33 ? -14.409 -0.855 -1.919 1.00 0.00 33 LEU A O 16
ATOM 28674 N N . THR A 1 34 ? -16.176 -1.239 -0.579 1.00 0.00 34 THR A N 16
ATOM 28675 C CA . THR A 1 34 ? -17.161 -0.978 -1.620 1.00 0.00 34 THR A CA 16
ATOM 28676 C C . THR A 1 34 ? -18.146 0.102 -1.188 1.00 0.00 34 THR A C 16
ATOM 28677 O O . THR A 1 34 ? -18.230 1.164 -1.806 1.00 0.00 34 THR A O 16
ATOM 28688 N N . THR A 1 35 ? -18.890 -0.174 -0.121 1.00 0.00 35 THR A N 16
ATOM 28689 C CA . THR A 1 35 ? -19.869 0.774 0.394 1.00 0.00 35 THR A CA 16
ATOM 28690 C C . THR A 1 35 ? -19.205 1.830 1.270 1.00 0.00 35 THR A C 16
ATOM 28691 O O . THR A 1 35 ? -19.513 3.017 1.169 1.00 0.00 35 THR A O 16
ATOM 28702 N N . SER A 1 36 ? -18.291 1.390 2.129 1.00 0.00 36 SER A N 16
ATOM 28703 C CA . SER A 1 36 ? -17.584 2.298 3.025 1.00 0.00 36 SER A CA 16
ATOM 28704 C C . SER A 1 36 ? -17.032 3.496 2.260 1.00 0.00 36 SER A C 16
ATOM 28705 O O . SER A 1 36 ? -17.038 4.621 2.759 1.00 0.00 36 SER A O 16
ATOM 28713 N N . TRP A 1 37 ? -16.555 3.246 1.046 1.00 0.00 37 TRP A N 16
ATOM 28714 C CA . TRP A 1 37 ? -15.999 4.303 0.210 1.00 0.00 37 TRP A CA 16
ATOM 28715 C C . TRP A 1 37 ? -16.994 4.730 -0.864 1.00 0.00 37 TRP A C 16
ATOM 28716 O O . TRP A 1 37 ? -16.604 5.123 -1.963 1.00 0.00 37 TRP A O 16
ATOM 28737 N N . ARG A 1 38 ? -18.280 4.649 -0.538 1.00 0.00 38 ARG A N 16
ATOM 28738 C CA . ARG A 1 38 ? -19.330 5.026 -1.476 1.00 0.00 38 ARG A CA 16
ATOM 28739 C C . ARG A 1 38 ? -19.633 6.518 -1.382 1.00 0.00 38 ARG A C 16
ATOM 28740 O O . ARG A 1 38 ? -19.907 7.170 -2.390 1.00 0.00 38 ARG A O 16
ATOM 28761 N N . SER A 1 39 ? -19.582 7.052 -0.166 1.00 0.00 39 SER A N 16
ATOM 28762 C CA . SER A 1 39 ? -19.855 8.467 0.060 1.00 0.00 39 SER A CA 16
ATOM 28763 C C . SER A 1 39 ? -18.636 9.317 -0.286 1.00 0.00 39 SER A C 16
ATOM 28764 O O . SER A 1 39 ? -18.761 10.395 -0.865 1.00 0.00 39 SER A O 16
ATOM 28772 N N . GLY A 1 40 ? -17.456 8.823 0.075 1.00 0.00 40 GLY A N 16
ATOM 28773 C CA . GLY A 1 40 ? -16.231 9.549 -0.205 1.00 0.00 40 GLY A CA 16
ATOM 28774 C C . GLY A 1 40 ? -15.687 10.260 1.018 1.00 0.00 40 GLY A C 16
ATOM 28775 O O . GLY A 1 40 ? -14.912 11.211 0.900 1.00 0.00 40 GLY A O 16
ATOM 28779 N N . LEU A 1 41 ? -16.093 9.801 2.197 1.00 0.00 41 LEU A N 16
ATOM 28780 C CA . LEU A 1 41 ? -15.642 10.401 3.448 1.00 0.00 41 LEU A CA 16
ATOM 28781 C C . LEU A 1 41 ? -14.436 9.653 4.007 1.00 0.00 41 LEU A C 16
ATOM 28782 O O . LEU A 1 41 ? -13.498 10.263 4.520 1.00 0.00 41 LEU A O 16
ATOM 28798 N N . ALA A 1 42 ? -14.467 8.328 3.903 1.00 0.00 42 ALA A N 16
ATOM 28799 C CA . ALA A 1 42 ? -13.375 7.498 4.394 1.00 0.00 42 ALA A CA 16
ATOM 28800 C C . ALA A 1 42 ? -12.043 7.926 3.787 1.00 0.00 42 ALA A C 16
ATOM 28801 O O . ALA A 1 42 ? -11.066 8.150 4.503 1.00 0.00 42 ALA A O 16
ATOM 28808 N N . LEU A 1 43 ? -12.011 8.038 2.464 1.00 0.00 43 LEU A N 16
ATOM 28809 C CA . LEU A 1 43 ? -10.798 8.439 1.759 1.00 0.00 43 LEU A CA 16
ATOM 28810 C C . LEU A 1 43 ? -10.341 9.824 2.206 1.00 0.00 43 LEU A C 16
ATOM 28811 O O . LEU A 1 43 ? -9.178 10.021 2.560 1.00 0.00 43 LEU A O 16
ATOM 28827 N N . CYS A 1 44 ? -11.264 10.779 2.190 1.00 0.00 44 CYS A N 16
ATOM 28828 C CA . CYS A 1 44 ? -10.957 12.146 2.595 1.00 0.00 44 CYS A CA 16
ATOM 28829 C C . CYS A 1 44 ? -10.276 12.169 3.959 1.00 0.00 44 CYS A C 16
ATOM 28830 O O . CYS A 1 44 ? -9.324 12.918 4.176 1.00 0.00 44 CYS A O 16
ATOM 28838 N N . ALA A 1 45 ? -10.772 11.344 4.876 1.00 0.00 45 ALA A N 16
ATOM 28839 C CA . ALA A 1 45 ? -10.211 11.270 6.219 1.00 0.00 45 ALA A CA 16
ATOM 28840 C C . ALA A 1 45 ? -8.734 10.893 6.177 1.00 0.00 45 ALA A C 16
ATOM 28841 O O . ALA A 1 45 ? -7.923 11.438 6.928 1.00 0.00 45 ALA A O 16
ATOM 28848 N N . ILE A 1 46 ? -8.391 9.959 5.297 1.00 0.00 46 ILE A N 16
ATOM 28849 C CA . ILE A 1 46 ? -7.011 9.511 5.157 1.00 0.00 46 ILE A CA 16
ATOM 28850 C C . ILE A 1 46 ? -6.105 10.652 4.707 1.00 0.00 46 ILE A C 16
ATOM 28851 O O . ILE A 1 46 ? -5.070 10.916 5.319 1.00 0.00 46 ILE A O 16
ATOM 28867 N N . ILE A 1 47 ? -6.503 11.328 3.633 1.00 0.00 47 ILE A N 16
ATOM 28868 C CA . ILE A 1 47 ? -5.728 12.443 3.103 1.00 0.00 47 ILE A CA 16
ATOM 28869 C C . ILE A 1 47 ? -5.687 13.603 4.091 1.00 0.00 47 ILE A C 16
ATOM 28870 O O . ILE A 1 47 ? -4.614 14.065 4.478 1.00 0.00 47 ILE A O 16
ATOM 28886 N N . HIS A 1 48 ? -6.864 14.069 4.497 1.00 0.00 48 HIS A N 16
ATOM 28887 C CA . HIS A 1 48 ? -6.963 15.175 5.443 1.00 0.00 48 HIS A CA 16
ATOM 28888 C C . HIS A 1 48 ? -6.073 14.932 6.658 1.00 0.00 48 HIS A C 16
ATOM 28889 O O . HIS A 1 48 ? -5.301 15.803 7.058 1.00 0.00 48 HIS A O 16
ATOM 28904 N N . ARG A 1 49 ? -6.188 13.743 7.241 1.00 0.00 49 ARG A N 16
ATOM 28905 C CA . ARG A 1 49 ? -5.395 13.387 8.411 1.00 0.00 49 ARG A CA 16
ATOM 28906 C C . ARG A 1 49 ? -3.966 13.903 8.278 1.00 0.00 49 ARG A C 16
ATOM 28907 O O . ARG A 1 49 ? -3.480 14.644 9.132 1.00 0.00 49 ARG A O 16
ATOM 28928 N N . PHE A 1 50 ? -3.297 13.506 7.200 1.00 0.00 50 PHE A N 16
ATOM 28929 C CA . PHE A 1 50 ? -1.922 13.927 6.955 1.00 0.00 50 PHE A CA 16
ATOM 28930 C C . PHE A 1 50 ? -1.870 15.392 6.534 1.00 0.00 50 PHE A C 16
ATOM 28931 O O . PHE A 1 50 ? -1.082 16.174 7.066 1.00 0.00 50 PHE A O 16
ATOM 28948 N N . ARG A 1 51 ? -2.713 15.756 5.574 1.00 0.00 51 ARG A N 16
ATOM 28949 C CA . ARG A 1 51 ? -2.762 17.127 5.079 1.00 0.00 51 ARG A CA 16
ATOM 28950 C C . ARG A 1 51 ? -4.187 17.670 5.123 1.00 0.00 51 ARG A C 16
ATOM 28951 O O . ARG A 1 51 ? -4.955 17.547 4.168 1.00 0.00 51 ARG A O 16
ATOM 28972 N N . PRO A 1 52 ? -4.551 18.287 6.257 1.00 0.00 52 PRO A N 16
ATOM 28973 C CA . PRO A 1 52 ? -5.886 18.862 6.453 1.00 0.00 52 PRO A CA 16
ATOM 28974 C C . PRO A 1 52 ? -6.116 20.098 5.591 1.00 0.00 52 PRO A C 16
ATOM 28975 O O . PRO A 1 52 ? -7.239 20.589 5.482 1.00 0.00 52 PRO A O 16
ATOM 28986 N N . GLU A 1 53 ? -5.045 20.597 4.981 1.00 0.00 53 GLU A N 16
ATOM 28987 C CA . GLU A 1 53 ? -5.133 21.777 4.129 1.00 0.00 53 GLU A CA 16
ATOM 28988 C C . GLU A 1 53 ? -5.768 21.433 2.785 1.00 0.00 53 GLU A C 16
ATOM 28989 O O . GLU A 1 53 ? -6.527 22.224 2.223 1.00 0.00 53 GLU A O 16
ATOM 29001 N N . LEU A 1 54 ? -5.453 20.247 2.275 1.00 0.00 54 LEU A N 16
ATOM 29002 C CA . LEU A 1 54 ? -5.992 19.796 0.997 1.00 0.00 54 LEU A CA 16
ATOM 29003 C C . LEU A 1 54 ? -7.476 19.464 1.118 1.00 0.00 54 LEU A C 16
ATOM 29004 O O . LEU A 1 54 ? -8.276 19.827 0.255 1.00 0.00 54 LEU A O 16
ATOM 29020 N N . ILE A 1 55 ? -7.836 18.774 2.195 1.00 0.00 55 ILE A N 16
ATOM 29021 C CA . ILE A 1 55 ? -9.224 18.396 2.431 1.00 0.00 55 ILE A CA 16
ATOM 29022 C C . ILE A 1 55 ? -9.679 18.817 3.824 1.00 0.00 55 ILE A C 16
ATOM 29023 O O . ILE A 1 55 ? -8.965 18.623 4.807 1.00 0.00 55 ILE A O 16
ATOM 29039 N N . ASN A 1 56 ? -10.875 19.394 3.900 1.00 0.00 56 ASN A N 16
ATOM 29040 C CA . ASN A 1 56 ? -11.427 19.841 5.174 1.00 0.00 56 ASN A CA 16
ATOM 29041 C C . ASN A 1 56 ? -12.711 19.087 5.505 1.00 0.00 56 ASN A C 16
ATOM 29042 O O . ASN A 1 56 ? -13.800 19.481 5.089 1.00 0.00 56 ASN A O 16
ATOM 29053 N N . PHE A 1 57 ? -12.574 17.999 6.257 1.00 0.00 57 PHE A N 16
ATOM 29054 C CA . PHE A 1 57 ? -13.722 17.189 6.645 1.00 0.00 57 PHE A CA 16
ATOM 29055 C C . PHE A 1 57 ? -14.880 18.070 7.104 1.00 0.00 57 PHE A C 16
ATOM 29056 O O . PHE A 1 57 ? -15.989 17.981 6.576 1.00 0.00 57 PHE A O 16
ATOM 29073 N N . ASP A 1 58 ? -14.614 18.920 8.090 1.00 0.00 58 ASP A N 16
ATOM 29074 C CA . ASP A 1 58 ? -15.633 19.818 8.620 1.00 0.00 58 ASP A CA 16
ATOM 29075 C C . ASP A 1 58 ? -16.559 20.306 7.511 1.00 0.00 58 ASP A C 16
ATOM 29076 O O . ASP A 1 58 ? -17.763 20.460 7.716 1.00 0.00 58 ASP A O 16
ATOM 29085 N N . SER A 1 59 ? -15.989 20.548 6.335 1.00 0.00 59 SER A N 16
ATOM 29086 C CA . SER A 1 59 ? -16.762 21.023 5.193 1.00 0.00 59 SER A CA 16
ATOM 29087 C C . SER A 1 59 ? -17.471 19.864 4.497 1.00 0.00 59 SER A C 16
ATOM 29088 O O . SER A 1 59 ? -18.632 19.978 4.103 1.00 0.00 59 SER A O 16
ATOM 29096 N N . LEU A 1 60 ? -16.764 18.750 4.350 1.00 0.00 60 LEU A N 16
ATOM 29097 C CA . LEU A 1 60 ? -17.323 17.569 3.701 1.00 0.00 60 LEU A CA 16
ATOM 29098 C C . LEU A 1 60 ? -18.656 17.181 4.333 1.00 0.00 60 LEU A C 16
ATOM 29099 O O . LEU A 1 60 ? -18.727 16.887 5.525 1.00 0.00 60 LEU A O 16
ATOM 29115 N N . ASN A 1 61 ? -19.711 17.181 3.524 1.00 0.00 61 ASN A N 16
ATOM 29116 C CA . ASN A 1 61 ? -21.042 16.827 4.003 1.00 0.00 61 ASN A CA 16
ATOM 29117 C C . ASN A 1 61 ? -21.446 15.440 3.513 1.00 0.00 61 ASN A C 16
ATOM 29118 O O . ASN A 1 61 ? -21.538 15.199 2.310 1.00 0.00 61 ASN A O 16
ATOM 29129 N N . GLU A 1 62 ? -21.686 14.532 4.454 1.00 0.00 62 GLU A N 16
ATOM 29130 C CA . GLU A 1 62 ? -22.080 13.169 4.118 1.00 0.00 62 GLU A CA 16
ATOM 29131 C C . GLU A 1 62 ? -23.081 13.161 2.965 1.00 0.00 62 GLU A C 16
ATOM 29132 O O . GLU A 1 62 ? -22.922 12.418 1.997 1.00 0.00 62 GLU A O 16
ATOM 29144 N N . ASP A 1 63 ? -24.110 13.993 3.077 1.00 0.00 63 ASP A N 16
ATOM 29145 C CA . ASP A 1 63 ? -25.137 14.083 2.045 1.00 0.00 63 ASP A CA 16
ATOM 29146 C C . ASP A 1 63 ? -24.526 14.477 0.704 1.00 0.00 63 ASP A C 16
ATOM 29147 O O . ASP A 1 63 ? -24.990 14.046 -0.351 1.00 0.00 63 ASP A O 16
ATOM 29156 N N . ASP A 1 64 ? -23.483 15.299 0.754 1.00 0.00 64 ASP A N 16
ATOM 29157 C CA . ASP A 1 64 ? -22.809 15.752 -0.457 1.00 0.00 64 ASP A CA 16
ATOM 29158 C C . ASP A 1 64 ? -21.761 14.738 -0.907 1.00 0.00 64 ASP A C 16
ATOM 29159 O O . ASP A 1 64 ? -20.631 15.101 -1.232 1.00 0.00 64 ASP A O 16
ATOM 29168 N N . ALA A 1 65 ? -22.145 13.466 -0.922 1.00 0.00 65 ALA A N 16
ATOM 29169 C CA . ALA A 1 65 ? -21.239 12.399 -1.332 1.00 0.00 65 ALA A CA 16
ATOM 29170 C C . ALA A 1 65 ? -20.565 12.732 -2.658 1.00 0.00 65 ALA A C 16
ATOM 29171 O O . ALA A 1 65 ? -19.340 12.835 -2.735 1.00 0.00 65 ALA A O 16
ATOM 29178 N N . VAL A 1 66 ? -21.371 12.899 -3.702 1.00 0.00 66 VAL A N 16
ATOM 29179 C CA . VAL A 1 66 ? -20.852 13.220 -5.026 1.00 0.00 66 VAL A CA 16
ATOM 29180 C C . VAL A 1 66 ? -19.703 14.218 -4.938 1.00 0.00 66 VAL A C 16
ATOM 29181 O O . VAL A 1 66 ? -18.660 14.034 -5.565 1.00 0.00 66 VAL A O 16
ATOM 29194 N N . GLU A 1 67 ? -19.902 15.274 -4.156 1.00 0.00 67 GLU A N 16
ATOM 29195 C CA . GLU A 1 67 ? -18.881 16.302 -3.987 1.00 0.00 67 GLU A CA 16
ATOM 29196 C C . GLU A 1 67 ? -17.681 15.755 -3.218 1.00 0.00 67 GLU A C 16
ATOM 29197 O O . GLU A 1 67 ? -16.533 15.994 -3.589 1.00 0.00 67 GLU A O 16
ATOM 29209 N N . ASN A 1 68 ? -17.958 15.022 -2.145 1.00 0.00 68 ASN A N 16
ATOM 29210 C CA . ASN A 1 68 ? -16.902 14.442 -1.322 1.00 0.00 68 ASN A CA 16
ATOM 29211 C C . ASN A 1 68 ? -15.981 13.561 -2.161 1.00 0.00 68 ASN A C 16
ATOM 29212 O O . ASN A 1 68 ? -14.778 13.805 -2.243 1.00 0.00 68 ASN A O 16
ATOM 29223 N N . ASN A 1 69 ? -16.556 12.537 -2.784 1.00 0.00 69 ASN A N 16
ATOM 29224 C CA . ASN A 1 69 ? -15.786 11.620 -3.617 1.00 0.00 69 ASN A CA 16
ATOM 29225 C C . ASN A 1 69 ? -14.975 12.382 -4.660 1.00 0.00 69 ASN A C 16
ATOM 29226 O O . ASN A 1 69 ? -13.746 12.325 -4.666 1.00 0.00 69 ASN A O 16
ATOM 29237 N N . GLN A 1 70 ? -15.672 13.096 -5.538 1.00 0.00 70 GLN A N 16
ATOM 29238 C CA . GLN A 1 70 ? -15.016 13.870 -6.585 1.00 0.00 70 GLN A CA 16
ATOM 29239 C C . GLN A 1 70 ? -13.814 14.627 -6.030 1.00 0.00 70 GLN A C 16
ATOM 29240 O O . GLN A 1 70 ? -12.738 14.632 -6.630 1.00 0.00 70 GLN A O 16
ATOM 29254 N N . LEU A 1 71 ? -14.004 15.268 -4.882 1.00 0.00 71 LEU A N 16
ATOM 29255 C CA . LEU A 1 71 ? -12.935 16.030 -4.246 1.00 0.00 71 LEU A CA 16
ATOM 29256 C C . LEU A 1 71 ? -11.697 15.163 -4.038 1.00 0.00 71 LEU A C 16
ATOM 29257 O O . LEU A 1 71 ? -10.669 15.367 -4.684 1.00 0.00 71 LEU A O 16
ATOM 29273 N N . ALA A 1 72 ? -11.804 14.194 -3.135 1.00 0.00 72 ALA A N 16
ATOM 29274 C CA . ALA A 1 72 ? -10.695 13.294 -2.846 1.00 0.00 72 ALA A CA 16
ATOM 29275 C C . ALA A 1 72 ? -9.954 12.908 -4.122 1.00 0.00 72 ALA A C 16
ATOM 29276 O O . ALA A 1 72 ? -8.723 12.912 -4.162 1.00 0.00 72 ALA A O 16
ATOM 29283 N N . PHE A 1 73 ? -10.710 12.575 -5.162 1.00 0.00 73 PHE A N 16
ATOM 29284 C CA . PHE A 1 73 ? -10.124 12.186 -6.440 1.00 0.00 73 PHE A CA 16
ATOM 29285 C C . PHE A 1 73 ? -9.330 13.338 -7.048 1.00 0.00 73 PHE A C 16
ATOM 29286 O O . PHE A 1 73 ? -8.157 13.185 -7.390 1.00 0.00 73 PHE A O 16
ATOM 29303 N N . ASP A 1 74 ? -9.978 14.490 -7.180 1.00 0.00 74 ASP A N 16
ATOM 29304 C CA . ASP A 1 74 ? -9.333 15.669 -7.746 1.00 0.00 74 ASP A CA 16
ATOM 29305 C C . ASP A 1 74 ? -8.052 16.005 -6.988 1.00 0.00 74 ASP A C 16
ATOM 29306 O O . ASP A 1 74 ? -7.021 16.301 -7.592 1.00 0.00 74 ASP A O 16
ATOM 29315 N N . VAL A 1 75 ? -8.125 15.957 -5.662 1.00 0.00 75 VAL A N 16
ATOM 29316 C CA . VAL A 1 75 ? -6.972 16.256 -4.821 1.00 0.00 75 VAL A CA 16
ATOM 29317 C C . VAL A 1 75 ? -5.833 15.277 -5.083 1.00 0.00 75 VAL A C 16
ATOM 29318 O O . VAL A 1 75 ? -4.667 15.667 -5.142 1.00 0.00 75 VAL A O 16
ATOM 29331 N N . ALA A 1 76 ? -6.179 14.003 -5.239 1.00 0.00 76 ALA A N 16
ATOM 29332 C CA . ALA A 1 76 ? -5.185 12.968 -5.497 1.00 0.00 76 ALA A CA 16
ATOM 29333 C C . ALA A 1 76 ? -4.625 13.085 -6.910 1.00 0.00 76 ALA A C 16
ATOM 29334 O O . ALA A 1 76 ? -3.463 12.760 -7.155 1.00 0.00 76 ALA A O 16
ATOM 29341 N N . GLU A 1 77 ? -5.457 13.551 -7.836 1.00 0.00 77 GLU A N 16
ATOM 29342 C CA . GLU A 1 77 ? -5.043 13.709 -9.225 1.00 0.00 77 GLU A CA 16
ATOM 29343 C C . GLU A 1 77 ? -4.311 15.032 -9.427 1.00 0.00 77 GLU A C 16
ATOM 29344 O O . GLU A 1 77 ? -3.675 15.251 -10.459 1.00 0.00 77 GLU A O 16
ATOM 29356 N N . ARG A 1 78 ? -4.404 15.911 -8.435 1.00 0.00 78 ARG A N 16
ATOM 29357 C CA . ARG A 1 78 ? -3.752 17.214 -8.503 1.00 0.00 78 ARG A CA 16
ATOM 29358 C C . ARG A 1 78 ? -2.466 17.222 -7.682 1.00 0.00 78 ARG A C 16
ATOM 29359 O O . ARG A 1 78 ? -1.488 17.871 -8.051 1.00 0.00 78 ARG A O 16
ATOM 29380 N N . GLU A 1 79 ? -2.477 16.496 -6.568 1.00 0.00 79 GLU A N 16
ATOM 29381 C CA . GLU A 1 79 ? -1.311 16.422 -5.695 1.00 0.00 79 GLU A CA 16
ATOM 29382 C C . GLU A 1 79 ? -0.449 15.212 -6.041 1.00 0.00 79 GLU A C 16
ATOM 29383 O O . GLU A 1 79 ? 0.747 15.342 -6.304 1.00 0.00 79 GLU A O 16
ATOM 29395 N N . PHE A 1 80 ? -1.064 14.034 -6.038 1.00 0.00 80 PHE A N 16
ATOM 29396 C CA . PHE A 1 80 ? -0.353 12.799 -6.349 1.00 0.00 80 PHE A CA 16
ATOM 29397 C C . PHE A 1 80 ? -0.271 12.585 -7.858 1.00 0.00 80 PHE A C 16
ATOM 29398 O O . PHE A 1 80 ? 0.595 11.861 -8.347 1.00 0.00 80 PHE A O 16
ATOM 29415 N N . GLY A 1 81 ? -1.180 13.221 -8.590 1.00 0.00 81 GLY A N 16
ATOM 29416 C CA . GLY A 1 81 ? -1.195 13.087 -10.035 1.00 0.00 81 GLY A CA 16
ATOM 29417 C C . GLY A 1 81 ? -1.716 11.737 -10.488 1.00 0.00 81 GLY A C 16
ATOM 29418 O O . GLY A 1 81 ? -1.293 11.215 -11.520 1.00 0.00 81 GLY A O 16
ATOM 29422 N N . ILE A 1 82 ? -2.635 11.170 -9.713 1.00 0.00 82 ILE A N 16
ATOM 29423 C CA . ILE A 1 82 ? -3.214 9.873 -10.040 1.00 0.00 82 ILE A CA 16
ATOM 29424 C C . ILE A 1 82 ? -4.618 10.027 -10.614 1.00 0.00 82 ILE A C 16
ATOM 29425 O O . ILE A 1 82 ? -5.514 10.592 -9.986 1.00 0.00 82 ILE A O 16
ATOM 29441 N N . PRO A 1 83 ? -4.818 9.510 -11.835 1.00 0.00 83 PRO A N 16
ATOM 29442 C CA . PRO A 1 83 ? -6.113 9.575 -12.520 1.00 0.00 83 PRO A CA 16
ATOM 29443 C C . PRO A 1 83 ? -7.161 8.683 -11.864 1.00 0.00 83 PRO A C 16
ATOM 29444 O O . PRO A 1 83 ? -6.938 7.496 -11.623 1.00 0.00 83 PRO A O 16
ATOM 29455 N N . PRO A 1 84 ? -8.333 9.264 -11.568 1.00 0.00 84 PRO A N 16
ATOM 29456 C CA . PRO A 1 84 ? -9.439 8.539 -10.937 1.00 0.00 84 PRO A CA 16
ATOM 29457 C C . PRO A 1 84 ? -10.072 7.517 -11.874 1.00 0.00 84 PRO A C 16
ATOM 29458 O O . PRO A 1 84 ? -10.170 7.743 -13.080 1.00 0.00 84 PRO A O 16
ATOM 29469 N N . VAL A 1 85 ? -10.501 6.391 -11.313 1.00 0.00 85 VAL A N 16
ATOM 29470 C CA . VAL A 1 85 ? -11.126 5.334 -12.099 1.00 0.00 85 VAL A CA 16
ATOM 29471 C C . VAL A 1 85 ? -12.618 5.591 -12.277 1.00 0.00 85 VAL A C 16
ATOM 29472 O O . VAL A 1 85 ? -13.209 5.210 -13.288 1.00 0.00 85 VAL A O 16
ATOM 29485 N N . THR A 1 86 ? -13.224 6.242 -11.288 1.00 0.00 86 THR A N 16
ATOM 29486 C CA . THR A 1 86 ? -14.647 6.550 -11.335 1.00 0.00 86 THR A CA 16
ATOM 29487 C C . THR A 1 86 ? -14.917 7.975 -10.864 1.00 0.00 86 THR A C 16
ATOM 29488 O O . THR A 1 86 ? -14.138 8.546 -10.100 1.00 0.00 86 THR A O 16
ATOM 29499 N N . THR A 1 87 ? -16.027 8.545 -11.323 1.00 0.00 87 THR A N 16
ATOM 29500 C CA . THR A 1 87 ? -16.399 9.903 -10.949 1.00 0.00 87 THR A CA 16
ATOM 29501 C C . THR A 1 87 ? -17.378 9.903 -9.780 1.00 0.00 87 THR A C 16
ATOM 29502 O O . THR A 1 87 ? -18.298 9.087 -9.728 1.00 0.00 87 THR A O 16
ATOM 29513 N N . GLY A 1 88 ? -17.174 10.824 -8.843 1.00 0.00 88 GLY A N 16
ATOM 29514 C CA . GLY A 1 88 ? -18.047 10.912 -7.687 1.00 0.00 88 GLY A CA 16
ATOM 29515 C C . GLY A 1 88 ? -19.495 10.619 -8.030 1.00 0.00 88 GLY A C 16
ATOM 29516 O O . GLY A 1 88 ? -20.154 9.830 -7.353 1.00 0.00 88 GLY A O 16
ATOM 29520 N N . LYS A 1 89 ? -19.992 11.256 -9.085 1.00 0.00 89 LYS A N 16
ATOM 29521 C CA . LYS A 1 89 ? -21.370 11.061 -9.518 1.00 0.00 89 LYS A CA 16
ATOM 29522 C C . LYS A 1 89 ? -21.726 9.578 -9.549 1.00 0.00 89 LYS A C 16
ATOM 29523 O O . LYS A 1 89 ? -22.714 9.155 -8.950 1.00 0.00 89 LYS A O 16
ATOM 29542 N N . GLU A 1 90 ? -20.912 8.793 -10.249 1.00 0.00 90 GLU A N 16
ATOM 29543 C CA . GLU A 1 90 ? -21.142 7.357 -10.356 1.00 0.00 90 GLU A CA 16
ATOM 29544 C C . GLU A 1 90 ? -20.825 6.656 -9.039 1.00 0.00 90 GLU A C 16
ATOM 29545 O O . GLU A 1 90 ? -21.552 5.760 -8.610 1.00 0.00 90 GLU A O 16
ATOM 29557 N N . MET A 1 91 ? -19.735 7.070 -8.402 1.00 0.00 91 MET A N 16
ATOM 29558 C CA . MET A 1 91 ? -19.322 6.482 -7.133 1.00 0.00 91 MET A CA 16
ATOM 29559 C C . MET A 1 91 ? -20.481 6.459 -6.141 1.00 0.00 91 MET A C 16
ATOM 29560 O O . MET A 1 91 ? -20.651 5.497 -5.393 1.00 0.00 91 MET A O 16
ATOM 29574 N N . ALA A 1 92 ? -21.275 7.525 -6.142 1.00 0.00 92 ALA A N 16
ATOM 29575 C CA . ALA A 1 92 ? -22.418 7.627 -5.243 1.00 0.00 92 ALA A CA 16
ATOM 29576 C C . ALA A 1 92 ? -23.647 6.949 -5.840 1.00 0.00 92 ALA A C 16
ATOM 29577 O O . ALA A 1 92 ? -24.421 6.309 -5.129 1.00 0.00 92 ALA A O 16
ATOM 29584 N N . SER A 1 93 ? -23.820 7.095 -7.150 1.00 0.00 93 SER A N 16
ATOM 29585 C CA . SER A 1 93 ? -24.957 6.500 -7.842 1.00 0.00 93 SER A CA 16
ATOM 29586 C C . SER A 1 93 ? -24.932 4.980 -7.722 1.00 0.00 93 SER A C 16
ATOM 29587 O O . SER A 1 93 ? -25.868 4.371 -7.205 1.00 0.00 93 SER A O 16
ATOM 29595 N N . ALA A 1 94 ? -23.853 4.373 -8.205 1.00 0.00 94 ALA A N 16
ATOM 29596 C CA . ALA A 1 94 ? -23.703 2.924 -8.151 1.00 0.00 94 ALA A CA 16
ATOM 29597 C C . ALA A 1 94 ? -23.924 2.401 -6.736 1.00 0.00 94 ALA A C 16
ATOM 29598 O O . ALA A 1 94 ? -23.277 2.851 -5.790 1.00 0.00 94 ALA A O 16
ATOM 29605 N N . GLN A 1 95 ? -24.843 1.451 -6.598 1.00 0.00 95 GLN A N 16
ATOM 29606 C CA . GLN A 1 95 ? -25.150 0.869 -5.296 1.00 0.00 95 GLN A CA 16
ATOM 29607 C C . GLN A 1 95 ? -23.978 0.040 -4.781 1.00 0.00 95 GLN A C 16
ATOM 29608 O O . GLN A 1 95 ? -23.468 0.283 -3.688 1.00 0.00 95 GLN A O 16
ATOM 29622 N N . GLU A 1 96 ? -23.557 -0.940 -5.575 1.00 0.00 96 GLU A N 16
ATOM 29623 C CA . GLU A 1 96 ? -22.446 -1.805 -5.197 1.00 0.00 96 GLU A CA 16
ATOM 29624 C C . GLU A 1 96 ? -21.355 -1.786 -6.263 1.00 0.00 96 GLU A C 16
ATOM 29625 O O . GLU A 1 96 ? -21.422 -2.493 -7.269 1.00 0.00 96 GLU A O 16
ATOM 29637 N N . PRO A 1 97 ? -20.324 -0.958 -6.039 1.00 0.00 97 PRO A N 16
ATOM 29638 C CA . PRO A 1 97 ? -19.198 -0.826 -6.969 1.00 0.00 97 PRO A CA 16
ATOM 29639 C C . PRO A 1 97 ? -18.319 -2.072 -6.994 1.00 0.00 97 PRO A C 16
ATOM 29640 O O . PRO A 1 97 ? -18.507 -2.993 -6.199 1.00 0.00 97 PRO A O 16
ATOM 29651 N N . ASP A 1 98 ? -17.358 -2.093 -7.911 1.00 0.00 98 ASP A N 16
ATOM 29652 C CA . ASP A 1 98 ? -16.448 -3.225 -8.039 1.00 0.00 98 ASP A CA 16
ATOM 29653 C C . ASP A 1 98 ? -15.366 -3.177 -6.964 1.00 0.00 98 ASP A C 16
ATOM 29654 O O . ASP A 1 98 ? -14.648 -2.186 -6.834 1.00 0.00 98 ASP A O 16
ATOM 29663 N N . LYS A 1 99 ? -15.256 -4.254 -6.194 1.00 0.00 99 LYS A N 16
ATOM 29664 C CA . LYS A 1 99 ? -14.263 -4.337 -5.130 1.00 0.00 99 LYS A CA 16
ATOM 29665 C C . LYS A 1 99 ? -12.850 -4.347 -5.704 1.00 0.00 99 LYS A C 16
ATOM 29666 O O . LYS A 1 99 ? -11.896 -3.937 -5.041 1.00 0.00 99 LYS A O 16
ATOM 29685 N N . LEU A 1 100 ? -12.722 -4.817 -6.940 1.00 0.00 100 LEU A N 16
ATOM 29686 C CA . LEU A 1 100 ? -11.425 -4.879 -7.605 1.00 0.00 100 LEU A CA 16
ATOM 29687 C C . LEU A 1 100 ? -10.945 -3.484 -7.993 1.00 0.00 100 LEU A C 16
ATOM 29688 O O . LEU A 1 100 ? -9.849 -3.067 -7.619 1.00 0.00 100 LEU A O 16
ATOM 29704 N N . SER A 1 101 ? -11.774 -2.767 -8.745 1.00 0.00 101 SER A N 16
ATOM 29705 C CA . SER A 1 101 ? -11.433 -1.420 -9.186 1.00 0.00 101 SER A CA 16
ATOM 29706 C C . SER A 1 101 ? -11.137 -0.516 -7.993 1.00 0.00 101 SER A C 16
ATOM 29707 O O . SER A 1 101 ? -10.344 0.420 -8.092 1.00 0.00 101 SER A O 16
ATOM 29715 N N . MET A 1 102 ? -11.780 -0.804 -6.867 1.00 0.00 102 MET A N 16
ATOM 29716 C CA . MET A 1 102 ? -11.585 -0.019 -5.653 1.00 0.00 102 MET A CA 16
ATOM 29717 C C . MET A 1 102 ? -10.291 -0.416 -4.951 1.00 0.00 102 MET A C 16
ATOM 29718 O O . MET A 1 102 ? -9.450 0.431 -4.650 1.00 0.00 102 MET A O 16
ATOM 29732 N N . VAL A 1 103 ? -10.137 -1.711 -4.692 1.00 0.00 103 VAL A N 16
ATOM 29733 C CA . VAL A 1 103 ? -8.944 -2.221 -4.025 1.00 0.00 103 VAL A CA 16
ATOM 29734 C C . VAL A 1 103 ? -7.683 -1.856 -4.800 1.00 0.00 103 VAL A C 16
ATOM 29735 O O . VAL A 1 103 ? -6.663 -1.496 -4.213 1.00 0.00 103 VAL A O 16
ATOM 29748 N N . MET A 1 104 ? -7.760 -1.951 -6.124 1.00 0.00 104 MET A N 16
ATOM 29749 C CA . MET A 1 104 ? -6.625 -1.629 -6.980 1.00 0.00 104 MET A CA 16
ATOM 29750 C C . MET A 1 104 ? -6.291 -0.143 -6.904 1.00 0.00 104 MET A C 16
ATOM 29751 O O . MET A 1 104 ? -5.121 0.238 -6.860 1.00 0.00 104 MET A O 16
ATOM 29765 N N . TYR A 1 105 ? -7.324 0.691 -6.890 1.00 0.00 105 TYR A N 16
ATOM 29766 C CA . TYR A 1 105 ? -7.139 2.136 -6.822 1.00 0.00 105 TYR A CA 16
ATOM 29767 C C . TYR A 1 105 ? -6.557 2.548 -5.474 1.00 0.00 105 TYR A C 16
ATOM 29768 O O . TYR A 1 105 ? -5.534 3.231 -5.408 1.00 0.00 105 TYR A O 16
ATOM 29786 N N . LEU A 1 106 ? -7.216 2.128 -4.399 1.00 0.00 106 LEU A N 16
ATOM 29787 C CA . LEU A 1 106 ? -6.765 2.451 -3.050 1.00 0.00 106 LEU A CA 16
ATOM 29788 C C . LEU A 1 106 ? -5.288 2.116 -2.875 1.00 0.00 106 LEU A C 16
ATOM 29789 O O . LEU A 1 106 ? -4.515 2.923 -2.357 1.00 0.00 106 LEU A O 16
ATOM 29805 N N . SER A 1 107 ? -4.901 0.922 -3.311 1.00 0.00 107 SER A N 16
ATOM 29806 C CA . SER A 1 107 ? -3.516 0.479 -3.201 1.00 0.00 107 SER A CA 16
ATOM 29807 C C . SER A 1 107 ? -2.556 1.592 -3.610 1.00 0.00 107 SER A C 16
ATOM 29808 O O . SER A 1 107 ? -1.469 1.727 -3.048 1.00 0.00 107 SER A O 16
ATOM 29816 N N . LYS A 1 108 ? -2.966 2.387 -4.592 1.00 0.00 108 LYS A N 16
ATOM 29817 C CA . LYS A 1 108 ? -2.145 3.490 -5.077 1.00 0.00 108 LYS A CA 16
ATOM 29818 C C . LYS A 1 108 ? -1.630 4.336 -3.917 1.00 0.00 108 LYS A C 16
ATOM 29819 O O . LYS A 1 108 ? -0.436 4.623 -3.827 1.00 0.00 108 LYS A O 16
ATOM 29838 N N . PHE A 1 109 ? -2.537 4.732 -3.031 1.00 0.00 109 PHE A N 16
ATOM 29839 C CA . PHE A 1 109 ? -2.174 5.545 -1.876 1.00 0.00 109 PHE A CA 16
ATOM 29840 C C . PHE A 1 109 ? -1.529 4.689 -0.790 1.00 0.00 109 PHE A C 16
ATOM 29841 O O . PHE A 1 109 ? -0.458 5.018 -0.279 1.00 0.00 109 PHE A O 16
ATOM 29858 N N . TYR A 1 110 ? -2.190 3.591 -0.441 1.00 0.00 110 TYR A N 16
ATOM 29859 C CA . TYR A 1 110 ? -1.684 2.689 0.587 1.00 0.00 110 TYR A CA 16
ATOM 29860 C C . TYR A 1 110 ? -0.170 2.531 0.477 1.00 0.00 110 TYR A C 16
ATOM 29861 O O . TYR A 1 110 ? 0.551 2.657 1.466 1.00 0.00 110 TYR A O 16
ATOM 29879 N N . GLU A 1 111 ? 0.303 2.255 -0.735 1.00 0.00 111 GLU A N 16
ATOM 29880 C CA . GLU A 1 111 ? 1.730 2.080 -0.975 1.00 0.00 111 GLU A CA 16
ATOM 29881 C C . GLU A 1 111 ? 2.474 3.404 -0.823 1.00 0.00 111 GLU A C 16
ATOM 29882 O O . GLU A 1 111 ? 3.436 3.505 -0.062 1.00 0.00 111 GLU A O 16
ATOM 29894 N N . LEU A 1 112 ? 2.021 4.417 -1.554 1.00 0.00 112 LEU A N 16
ATOM 29895 C CA . LEU A 1 112 ? 2.643 5.736 -1.503 1.00 0.00 112 LEU A CA 16
ATOM 29896 C C . LEU A 1 112 ? 2.914 6.154 -0.061 1.00 0.00 112 LEU A C 16
ATOM 29897 O O . LEU A 1 112 ? 4.027 6.556 0.280 1.00 0.00 112 LEU A O 16
ATOM 29913 N N . PHE A 1 113 ? 1.891 6.054 0.781 1.00 0.00 113 PHE A N 16
ATOM 29914 C CA . PHE A 1 113 ? 2.020 6.421 2.187 1.00 0.00 113 PHE A CA 16
ATOM 29915 C C . PHE A 1 113 ? 2.771 5.343 2.963 1.00 0.00 113 PHE A C 16
ATOM 29916 O O . PHE A 1 113 ? 3.743 5.630 3.662 1.00 0.00 113 PHE A O 16
ATOM 29933 N N . ARG A 1 114 ? 2.313 4.102 2.835 1.00 0.00 114 ARG A N 16
ATOM 29934 C CA . ARG A 1 114 ? 2.940 2.981 3.526 1.00 0.00 114 ARG A CA 16
ATOM 29935 C C . ARG A 1 114 ? 4.025 2.348 2.660 1.00 0.00 114 ARG A C 16
ATOM 29936 O O . ARG A 1 114 ? 3.732 1.594 1.733 1.00 0.00 114 ARG A O 16
ATOM 29957 N N . GLY A 1 115 ? 5.280 2.659 2.970 1.00 0.00 115 GLY A N 16
ATOM 29958 C CA . GLY A 1 115 ? 6.389 2.113 2.211 1.00 0.00 115 GLY A CA 16
ATOM 29959 C C . GLY A 1 115 ? 7.628 2.983 2.285 1.00 0.00 115 GLY A C 16
ATOM 29960 O O . GLY A 1 115 ? 8.521 2.738 3.097 1.00 0.00 115 GLY A O 16
ATOM 29964 N N . THR A 1 116 ? 7.684 4.004 1.435 1.00 0.00 116 THR A N 16
ATOM 29965 C CA . THR A 1 116 ? 8.823 4.912 1.405 1.00 0.00 116 THR A CA 16
ATOM 29966 C C . THR A 1 116 ? 9.237 5.321 2.814 1.00 0.00 116 THR A C 16
ATOM 29967 O O . THR A 1 116 ? 8.404 5.551 3.690 1.00 0.00 116 THR A O 16
ATOM 29978 N N . PRO A 1 117 ? 10.556 5.414 3.041 1.00 0.00 117 PRO A N 16
ATOM 29979 C CA . PRO A 1 117 ? 11.111 5.796 4.342 1.00 0.00 117 PRO A CA 16
ATOM 29980 C C . PRO A 1 117 ? 10.851 7.261 4.676 1.00 0.00 117 PRO A C 16
ATOM 29981 O O . PRO A 1 117 ? 10.689 8.093 3.781 1.00 0.00 117 PRO A O 16
ATOM 29992 N N . LEU A 1 118 ? 10.813 7.572 5.967 1.00 0.00 118 LEU A N 16
ATOM 29993 C CA . LEU A 1 118 ? 10.573 8.938 6.418 1.00 0.00 118 LEU A CA 16
ATOM 29994 C C . LEU A 1 118 ? 11.876 9.729 6.476 1.00 0.00 118 LEU A C 16
ATOM 29995 O O . LEU A 1 118 ? 12.907 9.215 6.910 1.00 0.00 118 LEU A O 16
ATOM 30011 N N . ARG A 1 119 ? 11.821 10.983 6.038 1.00 0.00 119 ARG A N 16
ATOM 30012 C CA . ARG A 1 119 ? 12.996 11.845 6.041 1.00 0.00 119 ARG A CA 16
ATOM 30013 C C . ARG A 1 119 ? 13.044 12.695 7.308 1.00 0.00 119 ARG A C 16
ATOM 30014 O O . ARG A 1 119 ? 12.016 13.075 7.869 1.00 0.00 119 ARG A O 16
ATOM 30035 N N . PRO A 1 120 ? 14.266 13.000 7.770 1.00 0.00 120 PRO A N 16
ATOM 30036 C CA . PRO A 1 120 ? 14.477 13.808 8.975 1.00 0.00 120 PRO A CA 16
ATOM 30037 C C . PRO A 1 120 ? 14.082 15.267 8.772 1.00 0.00 120 PRO A C 16
ATOM 30038 O O . PRO A 1 120 ? 14.525 15.914 7.823 1.00 0.00 120 PRO A O 16
ATOM 30049 N N . VAL A 1 121 ? 13.245 15.779 9.669 1.00 0.00 121 VAL A N 16
ATOM 30050 C CA . VAL A 1 121 ? 12.792 17.162 9.589 1.00 0.00 121 VAL A CA 16
ATOM 30051 C C . VAL A 1 121 ? 13.966 18.116 9.399 1.00 0.00 121 VAL A C 16
ATOM 30052 O O . VAL A 1 121 ? 15.125 17.729 9.555 1.00 0.00 121 VAL A O 16
ATOM 30065 N N . GLY A 1 1 ? 7.907 -23.283 -7.991 1.00 0.00 1 GLY A N 17
ATOM 30066 C CA . GLY A 1 1 ? 6.855 -22.339 -8.321 1.00 0.00 1 GLY A CA 17
ATOM 30067 C C . GLY A 1 1 ? 7.122 -20.955 -7.762 1.00 0.00 1 GLY A C 17
ATOM 30068 O O . GLY A 1 1 ? 7.147 -19.973 -8.503 1.00 0.00 1 GLY A O 17
ATOM 30072 N N . SER A 1 2 ? 7.320 -20.877 -6.450 1.00 0.00 2 SER A N 17
ATOM 30073 C CA . SER A 1 2 ? 7.580 -19.603 -5.791 1.00 0.00 2 SER A CA 17
ATOM 30074 C C . SER A 1 2 ? 8.172 -19.821 -4.401 1.00 0.00 2 SER A C 17
ATOM 30075 O O . SER A 1 2 ? 8.115 -20.923 -3.856 1.00 0.00 2 SER A O 17
ATOM 30083 N N . SER A 1 3 ? 8.740 -18.761 -3.834 1.00 0.00 3 SER A N 17
ATOM 30084 C CA . SER A 1 3 ? 9.346 -18.836 -2.510 1.00 0.00 3 SER A CA 17
ATOM 30085 C C . SER A 1 3 ? 8.328 -19.296 -1.472 1.00 0.00 3 SER A C 17
ATOM 30086 O O . SER A 1 3 ? 7.578 -18.490 -0.922 1.00 0.00 3 SER A O 17
ATOM 30094 N N . GLY A 1 4 ? 8.308 -20.599 -1.208 1.00 0.00 4 GLY A N 17
ATOM 30095 C CA . GLY A 1 4 ? 7.378 -21.145 -0.237 1.00 0.00 4 GLY A CA 17
ATOM 30096 C C . GLY A 1 4 ? 5.932 -20.893 -0.613 1.00 0.00 4 GLY A C 17
ATOM 30097 O O . GLY A 1 4 ? 5.629 -20.573 -1.763 1.00 0.00 4 GLY A O 17
ATOM 30101 N N . SER A 1 5 ? 5.035 -21.040 0.357 1.00 0.00 5 SER A N 17
ATOM 30102 C CA . SER A 1 5 ? 3.611 -20.832 0.120 1.00 0.00 5 SER A CA 17
ATOM 30103 C C . SER A 1 5 ? 3.017 -19.895 1.168 1.00 0.00 5 SER A C 17
ATOM 30104 O O . SER A 1 5 ? 2.524 -18.815 0.843 1.00 0.00 5 SER A O 17
ATOM 30112 N N . SER A 1 6 ? 3.068 -20.318 2.427 1.00 0.00 6 SER A N 17
ATOM 30113 C CA . SER A 1 6 ? 2.533 -19.520 3.524 1.00 0.00 6 SER A CA 17
ATOM 30114 C C . SER A 1 6 ? 2.733 -18.031 3.261 1.00 0.00 6 SER A C 17
ATOM 30115 O O . SER A 1 6 ? 3.792 -17.608 2.798 1.00 0.00 6 SER A O 17
ATOM 30123 N N . GLY A 1 7 ? 1.707 -17.240 3.560 1.00 0.00 7 GLY A N 17
ATOM 30124 C CA . GLY A 1 7 ? 1.789 -15.807 3.349 1.00 0.00 7 GLY A CA 17
ATOM 30125 C C . GLY A 1 7 ? 0.489 -15.097 3.672 1.00 0.00 7 GLY A C 17
ATOM 30126 O O . GLY A 1 7 ? -0.417 -15.686 4.261 1.00 0.00 7 GLY A O 17
ATOM 30130 N N . ASP A 1 8 ? 0.397 -13.829 3.287 1.00 0.00 8 ASP A N 17
ATOM 30131 C CA . ASP A 1 8 ? -0.801 -13.038 3.540 1.00 0.00 8 ASP A CA 17
ATOM 30132 C C . ASP A 1 8 ? -1.512 -12.696 2.234 1.00 0.00 8 ASP A C 17
ATOM 30133 O O . ASP A 1 8 ? -1.114 -13.153 1.162 1.00 0.00 8 ASP A O 17
ATOM 30142 N N . ILE A 1 9 ? -2.564 -11.891 2.333 1.00 0.00 9 ILE A N 17
ATOM 30143 C CA . ILE A 1 9 ? -3.330 -11.488 1.160 1.00 0.00 9 ILE A CA 17
ATOM 30144 C C . ILE A 1 9 ? -3.202 -9.989 0.908 1.00 0.00 9 ILE A C 17
ATOM 30145 O O . ILE A 1 9 ? -2.743 -9.241 1.772 1.00 0.00 9 ILE A O 17
ATOM 30161 N N . ARG A 1 10 ? -3.612 -9.557 -0.280 1.00 0.00 10 ARG A N 17
ATOM 30162 C CA . ARG A 1 10 ? -3.543 -8.147 -0.645 1.00 0.00 10 ARG A CA 17
ATOM 30163 C C . ARG A 1 10 ? -4.687 -7.365 -0.007 1.00 0.00 10 ARG A C 17
ATOM 30164 O O . ARG A 1 10 ? -4.481 -6.500 0.845 1.00 0.00 10 ARG A O 17
ATOM 30185 N N . PRO A 1 11 ? -5.923 -7.672 -0.429 1.00 0.00 11 PRO A N 17
ATOM 30186 C CA . PRO A 1 11 ? -7.124 -7.009 0.088 1.00 0.00 11 PRO A CA 17
ATOM 30187 C C . PRO A 1 11 ? -7.417 -7.388 1.536 1.00 0.00 11 PRO A C 17
ATOM 30188 O O . PRO A 1 11 ? -8.416 -6.954 2.111 1.00 0.00 11 PRO A O 17
ATOM 30199 N N . SER A 1 12 ? -6.542 -8.200 2.120 1.00 0.00 12 SER A N 17
ATOM 30200 C CA . SER A 1 12 ? -6.709 -8.639 3.500 1.00 0.00 12 SER A CA 17
ATOM 30201 C C . SER A 1 12 ? -5.891 -7.771 4.450 1.00 0.00 12 SER A C 17
ATOM 30202 O O . SER A 1 12 ? -6.318 -7.479 5.567 1.00 0.00 12 SER A O 17
ATOM 30210 N N . LYS A 1 13 ? -4.711 -7.360 3.998 1.00 0.00 13 LYS A N 17
ATOM 30211 C CA . LYS A 1 13 ? -3.831 -6.523 4.805 1.00 0.00 13 LYS A CA 17
ATOM 30212 C C . LYS A 1 13 ? -4.060 -5.045 4.505 1.00 0.00 13 LYS A C 17
ATOM 30213 O O . LYS A 1 13 ? -3.812 -4.184 5.351 1.00 0.00 13 LYS A O 17
ATOM 30232 N N . LEU A 1 14 ? -4.534 -4.758 3.298 1.00 0.00 14 LEU A N 17
ATOM 30233 C CA . LEU A 1 14 ? -4.798 -3.383 2.887 1.00 0.00 14 LEU A CA 17
ATOM 30234 C C . LEU A 1 14 ? -5.944 -2.784 3.695 1.00 0.00 14 LEU A C 17
ATOM 30235 O O . LEU A 1 14 ? -5.892 -1.621 4.099 1.00 0.00 14 LEU A O 17
ATOM 30251 N N . LEU A 1 15 ? -6.978 -3.585 3.930 1.00 0.00 15 LEU A N 17
ATOM 30252 C CA . LEU A 1 15 ? -8.137 -3.135 4.693 1.00 0.00 15 LEU A CA 17
ATOM 30253 C C . LEU A 1 15 ? -7.712 -2.551 6.036 1.00 0.00 15 LEU A C 17
ATOM 30254 O O . LEU A 1 15 ? -8.061 -1.420 6.373 1.00 0.00 15 LEU A O 17
ATOM 30270 N N . THR A 1 16 ? -6.953 -3.331 6.801 1.00 0.00 16 THR A N 17
ATOM 30271 C CA . THR A 1 16 ? -6.479 -2.892 8.107 1.00 0.00 16 THR A CA 17
ATOM 30272 C C . THR A 1 16 ? -5.935 -1.469 8.045 1.00 0.00 16 THR A C 17
ATOM 30273 O O . THR A 1 16 ? -6.433 -0.574 8.727 1.00 0.00 16 THR A O 17
ATOM 30284 N N . TRP A 1 17 ? -4.911 -1.268 7.223 1.00 0.00 17 TRP A N 17
ATOM 30285 C CA . TRP A 1 17 ? -4.301 0.048 7.072 1.00 0.00 17 TRP A CA 17
ATOM 30286 C C . TRP A 1 17 ? -5.365 1.136 6.989 1.00 0.00 17 TRP A C 17
ATOM 30287 O O . TRP A 1 17 ? -5.376 2.070 7.792 1.00 0.00 17 TRP A O 17
ATOM 30308 N N . CYS A 1 18 ? -6.258 1.011 6.014 1.00 0.00 18 CYS A N 17
ATOM 30309 C CA . CYS A 1 18 ? -7.328 1.985 5.826 1.00 0.00 18 CYS A CA 17
ATOM 30310 C C . CYS A 1 18 ? -8.094 2.209 7.125 1.00 0.00 18 CYS A C 17
ATOM 30311 O O . CYS A 1 18 ? -8.188 3.334 7.615 1.00 0.00 18 CYS A O 17
ATOM 30319 N N . GLN A 1 19 ? -8.640 1.130 7.678 1.00 0.00 19 GLN A N 17
ATOM 30320 C CA . GLN A 1 19 ? -9.400 1.210 8.920 1.00 0.00 19 GLN A CA 17
ATOM 30321 C C . GLN A 1 19 ? -8.646 2.022 9.968 1.00 0.00 19 GLN A C 17
ATOM 30322 O O . GLN A 1 19 ? -9.232 2.849 10.665 1.00 0.00 19 GLN A O 17
ATOM 30336 N N . GLN A 1 20 ? -7.343 1.778 10.073 1.00 0.00 20 GLN A N 17
ATOM 30337 C CA . GLN A 1 20 ? -6.510 2.486 11.038 1.00 0.00 20 GLN A CA 17
ATOM 30338 C C . GLN A 1 20 ? -6.483 3.982 10.740 1.00 0.00 20 GLN A C 17
ATOM 30339 O O . GLN A 1 20 ? -6.763 4.803 11.613 1.00 0.00 20 GLN A O 17
ATOM 30353 N N . GLN A 1 21 ? -6.143 4.327 9.502 1.00 0.00 21 GLN A N 17
ATOM 30354 C CA . GLN A 1 21 ? -6.079 5.725 9.090 1.00 0.00 21 GLN A CA 17
ATOM 30355 C C . GLN A 1 21 ? -7.390 6.443 9.393 1.00 0.00 21 GLN A C 17
ATOM 30356 O O . GLN A 1 21 ? -7.394 7.563 9.904 1.00 0.00 21 GLN A O 17
ATOM 30370 N N . THR A 1 22 ? -8.504 5.790 9.075 1.00 0.00 22 THR A N 17
ATOM 30371 C CA . THR A 1 22 ? -9.821 6.366 9.311 1.00 0.00 22 THR A CA 17
ATOM 30372 C C . THR A 1 22 ? -10.278 6.124 10.745 1.00 0.00 22 THR A C 17
ATOM 30373 O O . THR A 1 22 ? -11.471 6.172 11.042 1.00 0.00 22 THR A O 17
ATOM 30384 N N . GLU A 1 23 ? -9.321 5.864 11.630 1.00 0.00 23 GLU A N 17
ATOM 30385 C CA . GLU A 1 23 ? -9.627 5.614 13.034 1.00 0.00 23 GLU A CA 17
ATOM 30386 C C . GLU A 1 23 ? -9.798 6.926 13.795 1.00 0.00 23 GLU A C 17
ATOM 30387 O O . GLU A 1 23 ? -8.955 7.818 13.714 1.00 0.00 23 GLU A O 17
ATOM 30399 N N . GLY A 1 24 ? -10.897 7.035 14.536 1.00 0.00 24 GLY A N 17
ATOM 30400 C CA . GLY A 1 24 ? -11.159 8.240 15.301 1.00 0.00 24 GLY A CA 17
ATOM 30401 C C . GLY A 1 24 ? -12.278 9.072 14.706 1.00 0.00 24 GLY A C 17
ATOM 30402 O O . GLY A 1 24 ? -13.162 9.540 15.425 1.00 0.00 24 GLY A O 17
ATOM 30406 N N . TYR A 1 25 ? -12.241 9.257 13.392 1.00 0.00 25 TYR A N 17
ATOM 30407 C CA . TYR A 1 25 ? -13.258 10.042 12.701 1.00 0.00 25 TYR A CA 17
ATOM 30408 C C . TYR A 1 25 ? -14.659 9.612 13.126 1.00 0.00 25 TYR A C 17
ATOM 30409 O O . TYR A 1 25 ? -14.893 8.446 13.441 1.00 0.00 25 TYR A O 17
ATOM 30427 N N . GLN A 1 26 ? -15.587 10.563 13.130 1.00 0.00 26 GLN A N 17
ATOM 30428 C CA . GLN A 1 26 ? -16.965 10.284 13.515 1.00 0.00 26 GLN A CA 17
ATOM 30429 C C . GLN A 1 26 ? -17.825 9.994 12.290 1.00 0.00 26 GLN A C 17
ATOM 30430 O O . GLN A 1 26 ? -17.550 10.486 11.195 1.00 0.00 26 GLN A O 17
ATOM 30444 N N . HIS A 1 27 ? -18.867 9.191 12.481 1.00 0.00 27 HIS A N 17
ATOM 30445 C CA . HIS A 1 27 ? -19.768 8.836 11.390 1.00 0.00 27 HIS A CA 17
ATOM 30446 C C . HIS A 1 27 ? -19.006 8.161 10.254 1.00 0.00 27 HIS A C 17
ATOM 30447 O O . HIS A 1 27 ? -19.429 8.201 9.098 1.00 0.00 27 HIS A O 17
ATOM 30462 N N . VAL A 1 28 ? -17.878 7.542 10.589 1.00 0.00 28 VAL A N 17
ATOM 30463 C CA . VAL A 1 28 ? -17.057 6.859 9.598 1.00 0.00 28 VAL A CA 17
ATOM 30464 C C . VAL A 1 28 ? -16.753 5.428 10.027 1.00 0.00 28 VAL A C 17
ATOM 30465 O O . VAL A 1 28 ? -15.854 5.188 10.832 1.00 0.00 28 VAL A O 17
ATOM 30478 N N . ASN A 1 29 ? -17.509 4.480 9.483 1.00 0.00 29 ASN A N 17
ATOM 30479 C CA . ASN A 1 29 ? -17.321 3.071 9.810 1.00 0.00 29 ASN A CA 17
ATOM 30480 C C . ASN A 1 29 ? -16.864 2.285 8.585 1.00 0.00 29 ASN A C 17
ATOM 30481 O O . ASN A 1 29 ? -17.659 1.983 7.695 1.00 0.00 29 ASN A O 17
ATOM 30492 N N . VAL A 1 30 ? -15.577 1.955 8.546 1.00 0.00 30 VAL A N 17
ATOM 30493 C CA . VAL A 1 30 ? -15.013 1.202 7.432 1.00 0.00 30 VAL A CA 17
ATOM 30494 C C . VAL A 1 30 ? -15.012 -0.294 7.724 1.00 0.00 30 VAL A C 17
ATOM 30495 O O . VAL A 1 30 ? -14.230 -0.778 8.543 1.00 0.00 30 VAL A O 17
ATOM 30508 N N . THR A 1 31 ? -15.895 -1.024 7.049 1.00 0.00 31 THR A N 17
ATOM 30509 C CA . THR A 1 31 ? -15.997 -2.466 7.236 1.00 0.00 31 THR A CA 17
ATOM 30510 C C . THR A 1 31 ? -15.707 -3.211 5.938 1.00 0.00 31 THR A C 17
ATOM 30511 O O . THR A 1 31 ? -15.287 -4.368 5.956 1.00 0.00 31 THR A O 17
ATOM 30522 N N . ASP A 1 32 ? -15.933 -2.540 4.814 1.00 0.00 32 ASP A N 17
ATOM 30523 C CA . ASP A 1 32 ? -15.694 -3.139 3.506 1.00 0.00 32 ASP A CA 17
ATOM 30524 C C . ASP A 1 32 ? -14.917 -2.184 2.605 1.00 0.00 32 ASP A C 17
ATOM 30525 O O . ASP A 1 32 ? -14.499 -1.108 3.036 1.00 0.00 32 ASP A O 17
ATOM 30534 N N . LEU A 1 33 ? -14.728 -2.583 1.352 1.00 0.00 33 LEU A N 17
ATOM 30535 C CA . LEU A 1 33 ? -14.000 -1.763 0.390 1.00 0.00 33 LEU A CA 17
ATOM 30536 C C . LEU A 1 33 ? -14.879 -1.421 -0.809 1.00 0.00 33 LEU A C 17
ATOM 30537 O O . LEU A 1 33 ? -14.387 -1.242 -1.924 1.00 0.00 33 LEU A O 17
ATOM 30553 N N . THR A 1 34 ? -16.184 -1.330 -0.573 1.00 0.00 34 THR A N 17
ATOM 30554 C CA . THR A 1 34 ? -17.132 -1.009 -1.632 1.00 0.00 34 THR A CA 17
ATOM 30555 C C . THR A 1 34 ? -18.022 0.164 -1.236 1.00 0.00 34 THR A C 17
ATOM 30556 O O . THR A 1 34 ? -17.905 1.260 -1.786 1.00 0.00 34 THR A O 17
ATOM 30567 N N . THR A 1 35 ? -18.914 -0.072 -0.279 1.00 0.00 35 THR A N 17
ATOM 30568 C CA . THR A 1 35 ? -19.824 0.965 0.191 1.00 0.00 35 THR A CA 17
ATOM 30569 C C . THR A 1 35 ? -19.147 1.870 1.213 1.00 0.00 35 THR A C 17
ATOM 30570 O O . THR A 1 35 ? -19.482 3.048 1.331 1.00 0.00 35 THR A O 17
ATOM 30581 N N . SER A 1 36 ? -18.192 1.311 1.950 1.00 0.00 36 SER A N 17
ATOM 30582 C CA . SER A 1 36 ? -17.469 2.068 2.966 1.00 0.00 36 SER A CA 17
ATOM 30583 C C . SER A 1 36 ? -16.766 3.273 2.348 1.00 0.00 36 SER A C 17
ATOM 30584 O O . SER A 1 36 ? -16.343 4.188 3.054 1.00 0.00 36 SER A O 17
ATOM 30592 N N . TRP A 1 37 ? -16.647 3.266 1.025 1.00 0.00 37 TRP A N 17
ATOM 30593 C CA . TRP A 1 37 ? -15.995 4.358 0.311 1.00 0.00 37 TRP A CA 17
ATOM 30594 C C . TRP A 1 37 ? -16.920 4.941 -0.752 1.00 0.00 37 TRP A C 17
ATOM 30595 O O . TRP A 1 37 ? -16.463 5.443 -1.778 1.00 0.00 37 TRP A O 17
ATOM 30616 N N . ARG A 1 38 ? -18.223 4.872 -0.499 1.00 0.00 38 ARG A N 17
ATOM 30617 C CA . ARG A 1 38 ? -19.212 5.393 -1.435 1.00 0.00 38 ARG A CA 17
ATOM 30618 C C . ARG A 1 38 ? -19.519 6.859 -1.142 1.00 0.00 38 ARG A C 17
ATOM 30619 O O . ARG A 1 38 ? -19.755 7.649 -2.056 1.00 0.00 38 ARG A O 17
ATOM 30640 N N . SER A 1 39 ? -19.514 7.215 0.139 1.00 0.00 39 SER A N 17
ATOM 30641 C CA . SER A 1 39 ? -19.796 8.584 0.553 1.00 0.00 39 SER A CA 17
ATOM 30642 C C . SER A 1 39 ? -18.594 9.488 0.296 1.00 0.00 39 SER A C 17
ATOM 30643 O O . SER A 1 39 ? -18.746 10.653 -0.066 1.00 0.00 39 SER A O 17
ATOM 30651 N N . GLY A 1 40 ? -17.398 8.940 0.488 1.00 0.00 40 GLY A N 17
ATOM 30652 C CA . GLY A 1 40 ? -16.186 9.709 0.273 1.00 0.00 40 GLY A CA 17
ATOM 30653 C C . GLY A 1 40 ? -15.496 10.078 1.571 1.00 0.00 40 GLY A C 17
ATOM 30654 O O . GLY A 1 40 ? -14.302 10.381 1.583 1.00 0.00 40 GLY A O 17
ATOM 30658 N N . LEU A 1 41 ? -16.246 10.053 2.666 1.00 0.00 41 LEU A N 17
ATOM 30659 C CA . LEU A 1 41 ? -15.699 10.388 3.976 1.00 0.00 41 LEU A CA 17
ATOM 30660 C C . LEU A 1 41 ? -14.608 9.402 4.380 1.00 0.00 41 LEU A C 17
ATOM 30661 O O . LEU A 1 41 ? -13.839 9.657 5.307 1.00 0.00 41 LEU A O 17
ATOM 30677 N N . ALA A 1 42 ? -14.545 8.277 3.675 1.00 0.00 42 ALA A N 17
ATOM 30678 C CA . ALA A 1 42 ? -13.544 7.255 3.957 1.00 0.00 42 ALA A CA 17
ATOM 30679 C C . ALA A 1 42 ? -12.163 7.694 3.485 1.00 0.00 42 ALA A C 17
ATOM 30680 O O . ALA A 1 42 ? -11.227 7.797 4.280 1.00 0.00 42 ALA A O 17
ATOM 30687 N N . LEU A 1 43 ? -12.040 7.950 2.187 1.00 0.00 43 LEU A N 17
ATOM 30688 C CA . LEU A 1 43 ? -10.771 8.378 1.608 1.00 0.00 43 LEU A CA 17
ATOM 30689 C C . LEU A 1 43 ? -10.419 9.794 2.054 1.00 0.00 43 LEU A C 17
ATOM 30690 O O . LEU A 1 43 ? -9.277 10.074 2.422 1.00 0.00 43 LEU A O 17
ATOM 30706 N N . CYS A 1 44 ? -11.406 10.682 2.020 1.00 0.00 44 CYS A N 17
ATOM 30707 C CA . CYS A 1 44 ? -11.201 12.069 2.422 1.00 0.00 44 CYS A CA 17
ATOM 30708 C C . CYS A 1 44 ? -10.597 12.146 3.820 1.00 0.00 44 CYS A C 17
ATOM 30709 O O . CYS A 1 44 ? -9.849 13.072 4.133 1.00 0.00 44 CYS A O 17
ATOM 30717 N N . ALA A 1 45 ? -10.927 11.168 4.657 1.00 0.00 45 ALA A N 17
ATOM 30718 C CA . ALA A 1 45 ? -10.417 11.125 6.021 1.00 0.00 45 ALA A CA 17
ATOM 30719 C C . ALA A 1 45 ? -8.913 10.870 6.037 1.00 0.00 45 ALA A C 17
ATOM 30720 O O . ALA A 1 45 ? -8.164 11.564 6.725 1.00 0.00 45 ALA A O 17
ATOM 30727 N N . ILE A 1 46 ? -8.479 9.871 5.276 1.00 0.00 46 ILE A N 17
ATOM 30728 C CA . ILE A 1 46 ? -7.065 9.526 5.203 1.00 0.00 46 ILE A CA 17
ATOM 30729 C C . ILE A 1 46 ? -6.234 10.710 4.722 1.00 0.00 46 ILE A C 17
ATOM 30730 O O . ILE A 1 46 ? -5.132 10.949 5.216 1.00 0.00 46 ILE A O 17
ATOM 30746 N N . ILE A 1 47 ? -6.770 11.449 3.757 1.00 0.00 47 ILE A N 17
ATOM 30747 C CA . ILE A 1 47 ? -6.079 12.610 3.211 1.00 0.00 47 ILE A CA 17
ATOM 30748 C C . ILE A 1 47 ? -6.088 13.771 4.200 1.00 0.00 47 ILE A C 17
ATOM 30749 O O . ILE A 1 47 ? -5.043 14.343 4.512 1.00 0.00 47 ILE A O 17
ATOM 30765 N N . HIS A 1 48 ? -7.275 14.112 4.693 1.00 0.00 48 HIS A N 17
ATOM 30766 C CA . HIS A 1 48 ? -7.420 15.203 5.651 1.00 0.00 48 HIS A CA 17
ATOM 30767 C C . HIS A 1 48 ? -6.768 14.846 6.983 1.00 0.00 48 HIS A C 17
ATOM 30768 O O . HIS A 1 48 ? -6.529 15.717 7.820 1.00 0.00 48 HIS A O 17
ATOM 30783 N N . ARG A 1 49 ? -6.484 13.562 7.173 1.00 0.00 49 ARG A N 17
ATOM 30784 C CA . ARG A 1 49 ? -5.862 13.091 8.405 1.00 0.00 49 ARG A CA 17
ATOM 30785 C C . ARG A 1 49 ? -4.376 13.434 8.429 1.00 0.00 49 ARG A C 17
ATOM 30786 O O . ARG A 1 49 ? -3.896 14.097 9.349 1.00 0.00 49 ARG A O 17
ATOM 30807 N N . PHE A 1 50 ? -3.652 12.979 7.412 1.00 0.00 50 PHE A N 17
ATOM 30808 C CA . PHE A 1 50 ? -2.220 13.237 7.317 1.00 0.00 50 PHE A CA 17
ATOM 30809 C C . PHE A 1 50 ? -1.954 14.641 6.784 1.00 0.00 50 PHE A C 17
ATOM 30810 O O . PHE A 1 50 ? -1.035 15.325 7.235 1.00 0.00 50 PHE A O 17
ATOM 30827 N N . ARG A 1 51 ? -2.765 15.065 5.820 1.00 0.00 51 ARG A N 17
ATOM 30828 C CA . ARG A 1 51 ? -2.617 16.387 5.223 1.00 0.00 51 ARG A CA 17
ATOM 30829 C C . ARG A 1 51 ? -3.971 17.078 5.089 1.00 0.00 51 ARG A C 17
ATOM 30830 O O . ARG A 1 51 ? -4.659 16.958 4.075 1.00 0.00 51 ARG A O 17
ATOM 30851 N N . PRO A 1 52 ? -4.364 17.818 6.136 1.00 0.00 52 PRO A N 17
ATOM 30852 C CA . PRO A 1 52 ? -5.638 18.542 6.160 1.00 0.00 52 PRO A CA 17
ATOM 30853 C C . PRO A 1 52 ? -5.652 19.723 5.195 1.00 0.00 52 PRO A C 17
ATOM 30854 O O . PRO A 1 52 ? -6.713 20.165 4.756 1.00 0.00 52 PRO A O 17
ATOM 30865 N N . GLU A 1 53 ? -4.466 20.228 4.869 1.00 0.00 53 GLU A N 17
ATOM 30866 C CA . GLU A 1 53 ? -4.344 21.359 3.956 1.00 0.00 53 GLU A CA 17
ATOM 30867 C C . GLU A 1 53 ? -4.961 21.032 2.600 1.00 0.00 53 GLU A C 17
ATOM 30868 O O . GLU A 1 53 ? -5.423 21.922 1.884 1.00 0.00 53 GLU A O 17
ATOM 30880 N N . LEU A 1 54 ? -4.965 19.750 2.251 1.00 0.00 54 LEU A N 17
ATOM 30881 C CA . LEU A 1 54 ? -5.524 19.304 0.980 1.00 0.00 54 LEU A CA 17
ATOM 30882 C C . LEU A 1 54 ? -7.038 19.145 1.078 1.00 0.00 54 LEU A C 17
ATOM 30883 O O . LEU A 1 54 ? -7.779 19.619 0.215 1.00 0.00 54 LEU A O 17
ATOM 30899 N N . ILE A 1 55 ? -7.491 18.478 2.134 1.00 0.00 55 ILE A N 17
ATOM 30900 C CA . ILE A 1 55 ? -8.917 18.260 2.345 1.00 0.00 55 ILE A CA 17
ATOM 30901 C C . ILE A 1 55 ? -9.325 18.633 3.766 1.00 0.00 55 ILE A C 17
ATOM 30902 O O . ILE A 1 55 ? -8.536 18.511 4.702 1.00 0.00 55 ILE A O 17
ATOM 30918 N N . ASN A 1 56 ? -10.565 19.087 3.920 1.00 0.00 56 ASN A N 17
ATOM 30919 C CA . ASN A 1 56 ? -11.079 19.477 5.228 1.00 0.00 56 ASN A CA 17
ATOM 30920 C C . ASN A 1 56 ? -12.439 18.837 5.491 1.00 0.00 56 ASN A C 17
ATOM 30921 O O . ASN A 1 56 ? -13.463 19.304 4.992 1.00 0.00 56 ASN A O 17
ATOM 30932 N N . PHE A 1 57 ? -12.440 17.766 6.277 1.00 0.00 57 PHE A N 17
ATOM 30933 C CA . PHE A 1 57 ? -13.674 17.061 6.606 1.00 0.00 57 PHE A CA 17
ATOM 30934 C C . PHE A 1 57 ? -14.756 18.038 7.056 1.00 0.00 57 PHE A C 17
ATOM 30935 O O . PHE A 1 57 ? -15.919 17.913 6.673 1.00 0.00 57 PHE A O 17
ATOM 30952 N N . ASP A 1 58 ? -14.363 19.012 7.870 1.00 0.00 58 ASP A N 17
ATOM 30953 C CA . ASP A 1 58 ? -15.299 20.012 8.372 1.00 0.00 58 ASP A CA 17
ATOM 30954 C C . ASP A 1 58 ? -16.214 20.508 7.257 1.00 0.00 58 ASP A C 17
ATOM 30955 O O . ASP A 1 58 ? -17.426 20.624 7.441 1.00 0.00 58 ASP A O 17
ATOM 30964 N N . SER A 1 59 ? -15.625 20.802 6.102 1.00 0.00 59 SER A N 17
ATOM 30965 C CA . SER A 1 59 ? -16.387 21.290 4.959 1.00 0.00 59 SER A CA 17
ATOM 30966 C C . SER A 1 59 ? -17.078 20.139 4.234 1.00 0.00 59 SER A C 17
ATOM 30967 O O . SER A 1 59 ? -18.057 20.341 3.514 1.00 0.00 59 SER A O 17
ATOM 30975 N N . LEU A 1 60 ? -16.561 18.931 4.429 1.00 0.00 60 LEU A N 17
ATOM 30976 C CA . LEU A 1 60 ? -17.127 17.746 3.794 1.00 0.00 60 LEU A CA 17
ATOM 30977 C C . LEU A 1 60 ? -18.465 17.376 4.426 1.00 0.00 60 LEU A C 17
ATOM 30978 O O . LEU A 1 60 ? -18.537 17.067 5.614 1.00 0.00 60 LEU A O 17
ATOM 30994 N N . ASN A 1 61 ? -19.523 17.409 3.621 1.00 0.00 61 ASN A N 17
ATOM 30995 C CA . ASN A 1 61 ? -20.859 17.076 4.101 1.00 0.00 61 ASN A CA 17
ATOM 30996 C C . ASN A 1 61 ? -21.262 15.673 3.658 1.00 0.00 61 ASN A C 17
ATOM 30997 O O . ASN A 1 61 ? -21.311 15.380 2.464 1.00 0.00 61 ASN A O 17
ATOM 31008 N N . GLU A 1 62 ? -21.550 14.812 4.629 1.00 0.00 62 GLU A N 17
ATOM 31009 C CA . GLU A 1 62 ? -21.949 13.440 4.338 1.00 0.00 62 GLU A CA 17
ATOM 31010 C C . GLU A 1 62 ? -22.958 13.397 3.194 1.00 0.00 62 GLU A C 17
ATOM 31011 O O . GLU A 1 62 ? -22.813 12.617 2.253 1.00 0.00 62 GLU A O 17
ATOM 31023 N N . ASP A 1 63 ? -23.981 14.240 3.284 1.00 0.00 63 ASP A N 17
ATOM 31024 C CA . ASP A 1 63 ? -25.015 14.301 2.257 1.00 0.00 63 ASP A CA 17
ATOM 31025 C C . ASP A 1 63 ? -24.413 14.655 0.901 1.00 0.00 63 ASP A C 17
ATOM 31026 O O . ASP A 1 63 ? -24.925 14.247 -0.142 1.00 0.00 63 ASP A O 17
ATOM 31035 N N . ASP A 1 64 ? -23.326 15.418 0.922 1.00 0.00 64 ASP A N 17
ATOM 31036 C CA . ASP A 1 64 ? -22.655 15.829 -0.306 1.00 0.00 64 ASP A CA 17
ATOM 31037 C C . ASP A 1 64 ? -21.666 14.763 -0.766 1.00 0.00 64 ASP A C 17
ATOM 31038 O O . ASP A 1 64 ? -20.469 15.024 -0.888 1.00 0.00 64 ASP A O 17
ATOM 31047 N N . ALA A 1 65 ? -22.174 13.561 -1.019 1.00 0.00 65 ALA A N 17
ATOM 31048 C CA . ALA A 1 65 ? -21.335 12.456 -1.466 1.00 0.00 65 ALA A CA 17
ATOM 31049 C C . ALA A 1 65 ? -20.712 12.755 -2.826 1.00 0.00 65 ALA A C 17
ATOM 31050 O O . ALA A 1 65 ? -19.511 12.572 -3.023 1.00 0.00 65 ALA A O 17
ATOM 31057 N N . VAL A 1 66 ? -21.536 13.217 -3.761 1.00 0.00 66 VAL A N 17
ATOM 31058 C CA . VAL A 1 66 ? -21.065 13.542 -5.102 1.00 0.00 66 VAL A CA 17
ATOM 31059 C C . VAL A 1 66 ? -19.866 14.481 -5.050 1.00 0.00 66 VAL A C 17
ATOM 31060 O O . VAL A 1 66 ? -18.823 14.204 -5.641 1.00 0.00 66 VAL A O 17
ATOM 31073 N N . GLU A 1 67 ? -20.022 15.594 -4.339 1.00 0.00 67 GLU A N 17
ATOM 31074 C CA . GLU A 1 67 ? -18.950 16.574 -4.211 1.00 0.00 67 GLU A CA 17
ATOM 31075 C C . GLU A 1 67 ? -17.784 16.005 -3.408 1.00 0.00 67 GLU A C 17
ATOM 31076 O O . GLU A 1 67 ? -16.624 16.150 -3.790 1.00 0.00 67 GLU A O 17
ATOM 31088 N N . ASN A 1 68 ? -18.103 15.356 -2.293 1.00 0.00 68 ASN A N 17
ATOM 31089 C CA . ASN A 1 68 ? -17.082 14.765 -1.434 1.00 0.00 68 ASN A CA 17
ATOM 31090 C C . ASN A 1 68 ? -16.127 13.895 -2.245 1.00 0.00 68 ASN A C 17
ATOM 31091 O O . ASN A 1 68 ? -14.919 14.124 -2.255 1.00 0.00 68 ASN A O 17
ATOM 31102 N N . ASN A 1 69 ? -16.679 12.894 -2.924 1.00 0.00 69 ASN A N 17
ATOM 31103 C CA . ASN A 1 69 ? -15.877 11.989 -3.738 1.00 0.00 69 ASN A CA 17
ATOM 31104 C C . ASN A 1 69 ? -15.044 12.764 -4.754 1.00 0.00 69 ASN A C 17
ATOM 31105 O O . ASN A 1 69 ? -13.814 12.752 -4.701 1.00 0.00 69 ASN A O 17
ATOM 31116 N N . GLN A 1 70 ? -15.722 13.437 -5.677 1.00 0.00 70 GLN A N 17
ATOM 31117 C CA . GLN A 1 70 ? -15.045 14.218 -6.705 1.00 0.00 70 GLN A CA 17
ATOM 31118 C C . GLN A 1 70 ? -13.846 14.960 -6.124 1.00 0.00 70 GLN A C 17
ATOM 31119 O O . GLN A 1 70 ? -12.751 14.930 -6.687 1.00 0.00 70 GLN A O 17
ATOM 31133 N N . LEU A 1 71 ? -14.059 15.624 -4.993 1.00 0.00 71 LEU A N 17
ATOM 31134 C CA . LEU A 1 71 ? -12.996 16.374 -4.334 1.00 0.00 71 LEU A CA 17
ATOM 31135 C C . LEU A 1 71 ? -11.773 15.493 -4.098 1.00 0.00 71 LEU A C 17
ATOM 31136 O O . LEU A 1 71 ? -10.725 15.691 -4.713 1.00 0.00 71 LEU A O 17
ATOM 31152 N N . ALA A 1 72 ? -11.916 14.519 -3.206 1.00 0.00 72 ALA A N 17
ATOM 31153 C CA . ALA A 1 72 ? -10.825 13.605 -2.892 1.00 0.00 72 ALA A CA 17
ATOM 31154 C C . ALA A 1 72 ? -10.087 13.176 -4.155 1.00 0.00 72 ALA A C 17
ATOM 31155 O O . ALA A 1 72 ? -8.860 13.247 -4.224 1.00 0.00 72 ALA A O 17
ATOM 31162 N N . PHE A 1 73 ? -10.842 12.730 -5.154 1.00 0.00 73 PHE A N 17
ATOM 31163 C CA . PHE A 1 73 ? -10.259 12.288 -6.415 1.00 0.00 73 PHE A CA 17
ATOM 31164 C C . PHE A 1 73 ? -9.429 13.400 -7.049 1.00 0.00 73 PHE A C 17
ATOM 31165 O O . PHE A 1 73 ? -8.290 13.180 -7.462 1.00 0.00 73 PHE A O 17
ATOM 31182 N N . ASP A 1 74 ? -10.007 14.593 -7.124 1.00 0.00 74 ASP A N 17
ATOM 31183 C CA . ASP A 1 74 ? -9.321 15.740 -7.707 1.00 0.00 74 ASP A CA 17
ATOM 31184 C C . ASP A 1 74 ? -8.023 16.034 -6.962 1.00 0.00 74 ASP A C 17
ATOM 31185 O O . ASP A 1 74 ? -6.984 16.277 -7.577 1.00 0.00 74 ASP A O 17
ATOM 31194 N N . VAL A 1 75 ? -8.090 16.010 -5.635 1.00 0.00 75 VAL A N 17
ATOM 31195 C CA . VAL A 1 75 ? -6.920 16.273 -4.806 1.00 0.00 75 VAL A CA 17
ATOM 31196 C C . VAL A 1 75 ? -5.792 15.296 -5.120 1.00 0.00 75 VAL A C 17
ATOM 31197 O O . VAL A 1 75 ? -4.619 15.664 -5.117 1.00 0.00 75 VAL A O 17
ATOM 31210 N N . ALA A 1 76 ? -6.158 14.047 -5.390 1.00 0.00 76 ALA A N 17
ATOM 31211 C CA . ALA A 1 76 ? -5.178 13.016 -5.709 1.00 0.00 76 ALA A CA 17
ATOM 31212 C C . ALA A 1 76 ? -4.470 13.320 -7.025 1.00 0.00 76 ALA A C 17
ATOM 31213 O O . ALA A 1 76 ? -3.249 13.466 -7.063 1.00 0.00 76 ALA A O 17
ATOM 31220 N N . GLU A 1 77 ? -5.245 13.412 -8.101 1.00 0.00 77 GLU A N 17
ATOM 31221 C CA . GLU A 1 77 ? -4.690 13.697 -9.419 1.00 0.00 77 GLU A CA 17
ATOM 31222 C C . GLU A 1 77 ? -4.079 15.095 -9.462 1.00 0.00 77 GLU A C 17
ATOM 31223 O O . GLU A 1 77 ? -3.334 15.430 -10.383 1.00 0.00 77 GLU A O 17
ATOM 31235 N N . ARG A 1 78 ? -4.400 15.905 -8.459 1.00 0.00 78 ARG A N 17
ATOM 31236 C CA . ARG A 1 78 ? -3.885 17.267 -8.382 1.00 0.00 78 ARG A CA 17
ATOM 31237 C C . ARG A 1 78 ? -2.565 17.307 -7.619 1.00 0.00 78 ARG A C 17
ATOM 31238 O O . ARG A 1 78 ? -1.658 18.063 -7.967 1.00 0.00 78 ARG A O 17
ATOM 31259 N N . GLU A 1 79 ? -2.464 16.488 -6.577 1.00 0.00 79 GLU A N 17
ATOM 31260 C CA . GLU A 1 79 ? -1.255 16.431 -5.764 1.00 0.00 79 GLU A CA 17
ATOM 31261 C C . GLU A 1 79 ? -0.456 15.166 -6.065 1.00 0.00 79 GLU A C 17
ATOM 31262 O O . GLU A 1 79 ? 0.734 15.228 -6.375 1.00 0.00 79 GLU A O 17
ATOM 31274 N N . PHE A 1 80 ? -1.120 14.018 -5.970 1.00 0.00 80 PHE A N 17
ATOM 31275 C CA . PHE A 1 80 ? -0.472 12.737 -6.230 1.00 0.00 80 PHE A CA 17
ATOM 31276 C C . PHE A 1 80 ? -0.432 12.442 -7.727 1.00 0.00 80 PHE A C 17
ATOM 31277 O O . PHE A 1 80 ? 0.307 11.569 -8.179 1.00 0.00 80 PHE A O 17
ATOM 31294 N N . GLY A 1 81 ? -1.234 13.178 -8.491 1.00 0.00 81 GLY A N 17
ATOM 31295 C CA . GLY A 1 81 ? -1.275 12.981 -9.928 1.00 0.00 81 GLY A CA 17
ATOM 31296 C C . GLY A 1 81 ? -1.927 11.668 -10.314 1.00 0.00 81 GLY A C 17
ATOM 31297 O O . GLY A 1 81 ? -1.971 11.312 -11.492 1.00 0.00 81 GLY A O 17
ATOM 31301 N N . ILE A 1 82 ? -2.433 10.945 -9.320 1.00 0.00 82 ILE A N 17
ATOM 31302 C CA . ILE A 1 82 ? -3.084 9.664 -9.562 1.00 0.00 82 ILE A CA 17
ATOM 31303 C C . ILE A 1 82 ? -4.463 9.857 -10.183 1.00 0.00 82 ILE A C 17
ATOM 31304 O O . ILE A 1 82 ? -5.343 10.502 -9.613 1.00 0.00 82 ILE A O 17
ATOM 31320 N N . PRO A 1 83 ? -4.658 9.284 -11.380 1.00 0.00 83 PRO A N 17
ATOM 31321 C CA . PRO A 1 83 ? -5.930 9.377 -12.104 1.00 0.00 83 PRO A CA 17
ATOM 31322 C C . PRO A 1 83 ? -7.040 8.578 -11.431 1.00 0.00 83 PRO A C 17
ATOM 31323 O O . PRO A 1 83 ? -6.841 7.449 -10.981 1.00 0.00 83 PRO A O 17
ATOM 31334 N N . PRO A 1 84 ? -8.239 9.174 -11.359 1.00 0.00 84 PRO A N 17
ATOM 31335 C CA . PRO A 1 84 ? -9.406 8.535 -10.743 1.00 0.00 84 PRO A CA 17
ATOM 31336 C C . PRO A 1 84 ? -9.929 7.364 -11.568 1.00 0.00 84 PRO A C 17
ATOM 31337 O O . PRO A 1 84 ? -9.753 7.322 -12.786 1.00 0.00 84 PRO A O 17
ATOM 31348 N N . VAL A 1 85 ? -10.573 6.414 -10.898 1.00 0.00 85 VAL A N 17
ATOM 31349 C CA . VAL A 1 85 ? -11.122 5.243 -11.570 1.00 0.00 85 VAL A CA 17
ATOM 31350 C C . VAL A 1 85 ? -12.613 5.415 -11.843 1.00 0.00 85 VAL A C 17
ATOM 31351 O O . VAL A 1 85 ? -13.145 4.872 -12.811 1.00 0.00 85 VAL A O 17
ATOM 31364 N N . THR A 1 86 ? -13.282 6.175 -10.982 1.00 0.00 86 THR A N 17
ATOM 31365 C CA . THR A 1 86 ? -14.712 6.419 -11.129 1.00 0.00 86 THR A CA 17
ATOM 31366 C C . THR A 1 86 ? -15.053 7.876 -10.841 1.00 0.00 86 THR A C 17
ATOM 31367 O O . THR A 1 86 ? -14.334 8.562 -10.113 1.00 0.00 86 THR A O 17
ATOM 31378 N N . THR A 1 87 ? -16.157 8.346 -11.415 1.00 0.00 87 THR A N 17
ATOM 31379 C CA . THR A 1 87 ? -16.594 9.722 -11.220 1.00 0.00 87 THR A CA 17
ATOM 31380 C C . THR A 1 87 ? -17.504 9.843 -10.003 1.00 0.00 87 THR A C 17
ATOM 31381 O O . THR A 1 87 ? -18.433 9.056 -9.830 1.00 0.00 87 THR A O 17
ATOM 31392 N N . GLY A 1 88 ? -17.230 10.835 -9.161 1.00 0.00 88 GLY A N 17
ATOM 31393 C CA . GLY A 1 88 ? -18.034 11.041 -7.970 1.00 0.00 88 GLY A CA 17
ATOM 31394 C C . GLY A 1 88 ? -19.506 10.767 -8.210 1.00 0.00 88 GLY A C 17
ATOM 31395 O O . GLY A 1 88 ? -20.151 10.069 -7.429 1.00 0.00 88 GLY A O 17
ATOM 31399 N N . LYS A 1 89 ? -20.040 11.321 -9.294 1.00 0.00 89 LYS A N 17
ATOM 31400 C CA . LYS A 1 89 ? -21.445 11.134 -9.636 1.00 0.00 89 LYS A CA 17
ATOM 31401 C C . LYS A 1 89 ? -21.791 9.651 -9.726 1.00 0.00 89 LYS A C 17
ATOM 31402 O O . LYS A 1 89 ? -22.631 9.155 -8.976 1.00 0.00 89 LYS A O 17
ATOM 31421 N N . GLU A 1 90 ? -21.136 8.950 -10.647 1.00 0.00 90 GLU A N 17
ATOM 31422 C CA . GLU A 1 90 ? -21.375 7.524 -10.832 1.00 0.00 90 GLU A CA 17
ATOM 31423 C C . GLU A 1 90 ? -21.175 6.764 -9.525 1.00 0.00 90 GLU A C 17
ATOM 31424 O O . GLU A 1 90 ? -21.956 5.875 -9.186 1.00 0.00 90 GLU A O 17
ATOM 31436 N N . MET A 1 91 ? -20.123 7.120 -8.795 1.00 0.00 91 MET A N 17
ATOM 31437 C CA . MET A 1 91 ? -19.821 6.472 -7.524 1.00 0.00 91 MET A CA 17
ATOM 31438 C C . MET A 1 91 ? -21.069 6.375 -6.652 1.00 0.00 91 MET A C 17
ATOM 31439 O O . MET A 1 91 ? -21.463 5.286 -6.236 1.00 0.00 91 MET A O 17
ATOM 31453 N N . ALA A 1 92 ? -21.687 7.520 -6.381 1.00 0.00 92 ALA A N 17
ATOM 31454 C CA . ALA A 1 92 ? -22.891 7.563 -5.561 1.00 0.00 92 ALA A CA 17
ATOM 31455 C C . ALA A 1 92 ? -24.044 6.830 -6.240 1.00 0.00 92 ALA A C 17
ATOM 31456 O O . ALA A 1 92 ? -25.046 6.506 -5.604 1.00 0.00 92 ALA A O 17
ATOM 31463 N N . SER A 1 93 ? -23.895 6.574 -7.536 1.00 0.00 93 SER A N 17
ATOM 31464 C CA . SER A 1 93 ? -24.926 5.884 -8.302 1.00 0.00 93 SER A CA 17
ATOM 31465 C C . SER A 1 93 ? -24.858 4.378 -8.070 1.00 0.00 93 SER A C 17
ATOM 31466 O O . SER A 1 93 ? -25.830 3.761 -7.634 1.00 0.00 93 SER A O 17
ATOM 31474 N N . ALA A 1 94 ? -23.703 3.791 -8.366 1.00 0.00 94 ALA A N 17
ATOM 31475 C CA . ALA A 1 94 ? -23.506 2.358 -8.188 1.00 0.00 94 ALA A CA 17
ATOM 31476 C C . ALA A 1 94 ? -23.525 1.980 -6.711 1.00 0.00 94 ALA A C 17
ATOM 31477 O O . ALA A 1 94 ? -22.587 2.279 -5.973 1.00 0.00 94 ALA A O 17
ATOM 31484 N N . GLN A 1 95 ? -24.600 1.322 -6.287 1.00 0.00 95 GLN A N 17
ATOM 31485 C CA . GLN A 1 95 ? -24.741 0.905 -4.897 1.00 0.00 95 GLN A CA 17
ATOM 31486 C C . GLN A 1 95 ? -23.511 0.130 -4.434 1.00 0.00 95 GLN A C 17
ATOM 31487 O O . GLN A 1 95 ? -22.770 0.587 -3.565 1.00 0.00 95 GLN A O 17
ATOM 31501 N N . GLU A 1 96 ? -23.302 -1.044 -5.021 1.00 0.00 96 GLU A N 17
ATOM 31502 C CA . GLU A 1 96 ? -22.162 -1.882 -4.666 1.00 0.00 96 GLU A CA 17
ATOM 31503 C C . GLU A 1 96 ? -21.185 -1.992 -5.833 1.00 0.00 96 GLU A C 17
ATOM 31504 O O . GLU A 1 96 ? -21.374 -2.776 -6.763 1.00 0.00 96 GLU A O 17
ATOM 31516 N N . PRO A 1 97 ? -20.113 -1.187 -5.784 1.00 0.00 97 PRO A N 17
ATOM 31517 C CA . PRO A 1 97 ? -19.084 -1.175 -6.828 1.00 0.00 97 PRO A CA 17
ATOM 31518 C C . PRO A 1 97 ? -18.248 -2.451 -6.833 1.00 0.00 97 PRO A C 17
ATOM 31519 O O . PRO A 1 97 ? -18.509 -3.379 -6.067 1.00 0.00 97 PRO A O 17
ATOM 31530 N N . ASP A 1 98 ? -17.242 -2.490 -7.699 1.00 0.00 98 ASP A N 17
ATOM 31531 C CA . ASP A 1 98 ? -16.366 -3.652 -7.803 1.00 0.00 98 ASP A CA 17
ATOM 31532 C C . ASP A 1 98 ? -15.275 -3.606 -6.738 1.00 0.00 98 ASP A C 17
ATOM 31533 O O . ASP A 1 98 ? -14.439 -2.702 -6.729 1.00 0.00 98 ASP A O 17
ATOM 31542 N N . LYS A 1 99 ? -15.288 -4.586 -5.841 1.00 0.00 99 LYS A N 17
ATOM 31543 C CA . LYS A 1 99 ? -14.300 -4.659 -4.772 1.00 0.00 99 LYS A CA 17
ATOM 31544 C C . LYS A 1 99 ? -12.902 -4.354 -5.301 1.00 0.00 99 LYS A C 17
ATOM 31545 O O . LYS A 1 99 ? -12.095 -3.718 -4.621 1.00 0.00 99 LYS A O 17
ATOM 31564 N N . LEU A 1 100 ? -12.623 -4.808 -6.517 1.00 0.00 100 LEU A N 17
ATOM 31565 C CA . LEU A 1 100 ? -11.323 -4.582 -7.138 1.00 0.00 100 LEU A CA 17
ATOM 31566 C C . LEU A 1 100 ? -11.118 -3.104 -7.451 1.00 0.00 100 LEU A C 17
ATOM 31567 O O . LEU A 1 100 ? -10.275 -2.442 -6.846 1.00 0.00 100 LEU A O 17
ATOM 31583 N N . SER A 1 101 ? -11.897 -2.591 -8.399 1.00 0.00 101 SER A N 17
ATOM 31584 C CA . SER A 1 101 ? -11.800 -1.191 -8.793 1.00 0.00 101 SER A CA 17
ATOM 31585 C C . SER A 1 101 ? -11.512 -0.305 -7.585 1.00 0.00 101 SER A C 17
ATOM 31586 O O . SER A 1 101 ? -10.873 0.740 -7.706 1.00 0.00 101 SER A O 17
ATOM 31594 N N . MET A 1 102 ? -11.988 -0.731 -6.420 1.00 0.00 102 MET A N 17
ATOM 31595 C CA . MET A 1 102 ? -11.781 0.023 -5.189 1.00 0.00 102 MET A CA 17
ATOM 31596 C C . MET A 1 102 ? -10.401 -0.260 -4.604 1.00 0.00 102 MET A C 17
ATOM 31597 O O . MET A 1 102 ? -9.661 0.662 -4.261 1.00 0.00 102 MET A O 17
ATOM 31611 N N . VAL A 1 103 ? -10.061 -1.540 -4.492 1.00 0.00 103 VAL A N 17
ATOM 31612 C CA . VAL A 1 103 ? -8.769 -1.943 -3.950 1.00 0.00 103 VAL A CA 17
ATOM 31613 C C . VAL A 1 103 ? -7.625 -1.436 -4.820 1.00 0.00 103 VAL A C 17
ATOM 31614 O O . VAL A 1 103 ? -6.669 -0.842 -4.323 1.00 0.00 103 VAL A O 17
ATOM 31627 N N . MET A 1 104 ? -7.730 -1.675 -6.124 1.00 0.00 104 MET A N 17
ATOM 31628 C CA . MET A 1 104 ? -6.704 -1.241 -7.065 1.00 0.00 104 MET A CA 17
ATOM 31629 C C . MET A 1 104 ? -6.423 0.251 -6.912 1.00 0.00 104 MET A C 17
ATOM 31630 O O . MET A 1 104 ? -5.282 0.694 -7.047 1.00 0.00 104 MET A O 17
ATOM 31644 N N . TYR A 1 105 ? -7.469 1.020 -6.631 1.00 0.00 105 TYR A N 17
ATOM 31645 C CA . TYR A 1 105 ? -7.334 2.462 -6.464 1.00 0.00 105 TYR A CA 17
ATOM 31646 C C . TYR A 1 105 ? -6.694 2.796 -5.120 1.00 0.00 105 TYR A C 17
ATOM 31647 O O . TYR A 1 105 ? -5.850 3.689 -5.025 1.00 0.00 105 TYR A O 17
ATOM 31665 N N . LEU A 1 106 ? -7.102 2.074 -4.082 1.00 0.00 106 LEU A N 17
ATOM 31666 C CA . LEU A 1 106 ? -6.569 2.292 -2.742 1.00 0.00 106 LEU A CA 17
ATOM 31667 C C . LEU A 1 106 ? -5.073 1.998 -2.696 1.00 0.00 106 LEU A C 17
ATOM 31668 O O . LEU A 1 106 ? -4.346 2.551 -1.870 1.00 0.00 106 LEU A O 17
ATOM 31684 N N . SER A 1 107 ? -4.619 1.125 -3.589 1.00 0.00 107 SER A N 17
ATOM 31685 C CA . SER A 1 107 ? -3.210 0.756 -3.650 1.00 0.00 107 SER A CA 17
ATOM 31686 C C . SER A 1 107 ? -2.340 1.978 -3.927 1.00 0.00 107 SER A C 17
ATOM 31687 O O . SER A 1 107 ? -1.278 2.148 -3.327 1.00 0.00 107 SER A O 17
ATOM 31695 N N . LYS A 1 108 ? -2.798 2.828 -4.840 1.00 0.00 108 LYS A N 17
ATOM 31696 C CA . LYS A 1 108 ? -2.064 4.036 -5.197 1.00 0.00 108 LYS A CA 17
ATOM 31697 C C . LYS A 1 108 ? -1.759 4.874 -3.960 1.00 0.00 108 LYS A C 17
ATOM 31698 O O . LYS A 1 108 ? -0.671 5.435 -3.830 1.00 0.00 108 LYS A O 17
ATOM 31717 N N . PHE A 1 109 ? -2.726 4.954 -3.052 1.00 0.00 109 PHE A N 17
ATOM 31718 C CA . PHE A 1 109 ? -2.560 5.723 -1.824 1.00 0.00 109 PHE A CA 17
ATOM 31719 C C . PHE A 1 109 ? -1.785 4.923 -0.782 1.00 0.00 109 PHE A C 17
ATOM 31720 O O . PHE A 1 109 ? -0.760 5.376 -0.272 1.00 0.00 109 PHE A O 17
ATOM 31737 N N . TYR A 1 110 ? -2.282 3.731 -0.469 1.00 0.00 110 TYR A N 17
ATOM 31738 C CA . TYR A 1 110 ? -1.639 2.869 0.515 1.00 0.00 110 TYR A CA 17
ATOM 31739 C C . TYR A 1 110 ? -0.120 2.922 0.376 1.00 0.00 110 TYR A C 17
ATOM 31740 O O . TYR A 1 110 ? 0.596 3.119 1.357 1.00 0.00 110 TYR A O 17
ATOM 31758 N N . GLU A 1 111 ? 0.362 2.746 -0.850 1.00 0.00 111 GLU A N 17
ATOM 31759 C CA . GLU A 1 111 ? 1.795 2.774 -1.118 1.00 0.00 111 GLU A CA 17
ATOM 31760 C C . GLU A 1 111 ? 2.357 4.180 -0.926 1.00 0.00 111 GLU A C 17
ATOM 31761 O O . GLU A 1 111 ? 3.429 4.359 -0.347 1.00 0.00 111 GLU A O 17
ATOM 31773 N N . LEU A 1 112 ? 1.626 5.175 -1.417 1.00 0.00 112 LEU A N 17
ATOM 31774 C CA . LEU A 1 112 ? 2.051 6.566 -1.300 1.00 0.00 112 LEU A CA 17
ATOM 31775 C C . LEU A 1 112 ? 2.306 6.937 0.157 1.00 0.00 112 LEU A C 17
ATOM 31776 O O . LEU A 1 112 ? 3.310 7.572 0.480 1.00 0.00 112 LEU A O 17
ATOM 31792 N N . PHE A 1 113 ? 1.392 6.535 1.034 1.00 0.00 113 PHE A N 17
ATOM 31793 C CA . PHE A 1 113 ? 1.518 6.824 2.457 1.00 0.00 113 PHE A CA 17
ATOM 31794 C C . PHE A 1 113 ? 2.601 5.958 3.094 1.00 0.00 113 PHE A C 17
ATOM 31795 O O . PHE A 1 113 ? 3.505 6.465 3.758 1.00 0.00 113 PHE A O 17
ATOM 31812 N N . ARG A 1 114 ? 2.501 4.649 2.886 1.00 0.00 114 ARG A N 17
ATOM 31813 C CA . ARG A 1 114 ? 3.470 3.712 3.441 1.00 0.00 114 ARG A CA 17
ATOM 31814 C C . ARG A 1 114 ? 4.788 3.774 2.674 1.00 0.00 114 ARG A C 17
ATOM 31815 O O . ARG A 1 114 ? 4.877 3.319 1.535 1.00 0.00 114 ARG A O 17
ATOM 31836 N N . GLY A 1 115 ? 5.809 4.342 3.308 1.00 0.00 115 GLY A N 17
ATOM 31837 C CA . GLY A 1 115 ? 7.108 4.455 2.670 1.00 0.00 115 GLY A CA 17
ATOM 31838 C C . GLY A 1 115 ? 8.252 4.268 3.647 1.00 0.00 115 GLY A C 17
ATOM 31839 O O . GLY A 1 115 ? 8.929 5.228 4.015 1.00 0.00 115 GLY A O 17
ATOM 31843 N N . THR A 1 116 ? 8.468 3.026 4.072 1.00 0.00 116 THR A N 17
ATOM 31844 C CA . THR A 1 116 ? 9.536 2.716 5.015 1.00 0.00 116 THR A CA 17
ATOM 31845 C C . THR A 1 116 ? 10.225 1.406 4.653 1.00 0.00 116 THR A C 17
ATOM 31846 O O . THR A 1 116 ? 9.589 0.436 4.239 1.00 0.00 116 THR A O 17
ATOM 31857 N N . PRO A 1 117 ? 11.556 1.373 4.813 1.00 0.00 117 PRO A N 17
ATOM 31858 C CA . PRO A 1 117 ? 12.361 0.185 4.510 1.00 0.00 117 PRO A CA 17
ATOM 31859 C C . PRO A 1 117 ? 12.115 -0.949 5.499 1.00 0.00 117 PRO A C 17
ATOM 31860 O O . PRO A 1 117 ? 11.440 -0.767 6.513 1.00 0.00 117 PRO A O 17
ATOM 31871 N N . LEU A 1 118 ? 12.667 -2.119 5.199 1.00 0.00 118 LEU A N 17
ATOM 31872 C CA . LEU A 1 118 ? 12.509 -3.284 6.062 1.00 0.00 118 LEU A CA 17
ATOM 31873 C C . LEU A 1 118 ? 13.278 -3.103 7.367 1.00 0.00 118 LEU A C 17
ATOM 31874 O O . LEU A 1 118 ? 14.223 -2.317 7.439 1.00 0.00 118 LEU A O 17
ATOM 31890 N N . ARG A 1 119 ? 12.867 -3.837 8.397 1.00 0.00 119 ARG A N 17
ATOM 31891 C CA . ARG A 1 119 ? 13.518 -3.758 9.699 1.00 0.00 119 ARG A CA 17
ATOM 31892 C C . ARG A 1 119 ? 13.927 -5.145 10.187 1.00 0.00 119 ARG A C 17
ATOM 31893 O O . ARG A 1 119 ? 13.225 -6.135 9.981 1.00 0.00 119 ARG A O 17
ATOM 31914 N N . PRO A 1 120 ? 15.091 -5.220 10.850 1.00 0.00 120 PRO A N 17
ATOM 31915 C CA . PRO A 1 120 ? 15.619 -6.479 11.381 1.00 0.00 120 PRO A CA 17
ATOM 31916 C C . PRO A 1 120 ? 14.803 -7.000 12.559 1.00 0.00 120 PRO A C 17
ATOM 31917 O O . PRO A 1 120 ? 14.829 -6.426 13.648 1.00 0.00 120 PRO A O 17
ATOM 31928 N N . VAL A 1 121 ? 14.077 -8.091 12.334 1.00 0.00 121 VAL A N 17
ATOM 31929 C CA . VAL A 1 121 ? 13.254 -8.690 13.377 1.00 0.00 121 VAL A CA 17
ATOM 31930 C C . VAL A 1 121 ? 14.089 -9.575 14.297 1.00 0.00 121 VAL A C 17
ATOM 31931 O O . VAL A 1 121 ? 15.205 -9.965 13.954 1.00 0.00 121 VAL A O 17
ATOM 31944 N N . GLY A 1 1 ? -19.348 -9.278 4.216 1.00 0.00 1 GLY A N 18
ATOM 31945 C CA . GLY A 1 1 ? -19.505 -9.784 5.567 1.00 0.00 1 GLY A CA 18
ATOM 31946 C C . GLY A 1 1 ? -20.288 -11.082 5.613 1.00 0.00 1 GLY A C 18
ATOM 31947 O O . GLY A 1 1 ? -21.260 -11.203 6.358 1.00 0.00 1 GLY A O 18
ATOM 31951 N N . SER A 1 2 ? -19.865 -12.055 4.812 1.00 0.00 2 SER A N 18
ATOM 31952 C CA . SER A 1 2 ? -20.536 -13.348 4.759 1.00 0.00 2 SER A CA 18
ATOM 31953 C C . SER A 1 2 ? -19.885 -14.338 5.720 1.00 0.00 2 SER A C 18
ATOM 31954 O O . SER A 1 2 ? -18.703 -14.659 5.591 1.00 0.00 2 SER A O 18
ATOM 31962 N N . SER A 1 3 ? -20.664 -14.817 6.684 1.00 0.00 3 SER A N 18
ATOM 31963 C CA . SER A 1 3 ? -20.163 -15.768 7.670 1.00 0.00 3 SER A CA 18
ATOM 31964 C C . SER A 1 3 ? -20.090 -17.174 7.082 1.00 0.00 3 SER A C 18
ATOM 31965 O O . SER A 1 3 ? -21.097 -17.876 6.998 1.00 0.00 3 SER A O 18
ATOM 31973 N N . GLY A 1 4 ? -18.891 -17.577 6.674 1.00 0.00 4 GLY A N 18
ATOM 31974 C CA . GLY A 1 4 ? -18.708 -18.896 6.098 1.00 0.00 4 GLY A CA 18
ATOM 31975 C C . GLY A 1 4 ? -18.227 -18.840 4.662 1.00 0.00 4 GLY A C 18
ATOM 31976 O O . GLY A 1 4 ? -18.822 -19.454 3.776 1.00 0.00 4 GLY A O 18
ATOM 31980 N N . SER A 1 5 ? -17.146 -18.102 4.429 1.00 0.00 5 SER A N 18
ATOM 31981 C CA . SER A 1 5 ? -16.589 -17.963 3.089 1.00 0.00 5 SER A CA 18
ATOM 31982 C C . SER A 1 5 ? -15.332 -18.815 2.933 1.00 0.00 5 SER A C 18
ATOM 31983 O O . SER A 1 5 ? -14.528 -18.930 3.858 1.00 0.00 5 SER A O 18
ATOM 31991 N N . SER A 1 6 ? -15.171 -19.410 1.755 1.00 0.00 6 SER A N 18
ATOM 31992 C CA . SER A 1 6 ? -14.016 -20.255 1.477 1.00 0.00 6 SER A CA 18
ATOM 31993 C C . SER A 1 6 ? -12.978 -19.502 0.651 1.00 0.00 6 SER A C 18
ATOM 31994 O O . SER A 1 6 ? -13.321 -18.749 -0.261 1.00 0.00 6 SER A O 18
ATOM 32002 N N . GLY A 1 7 ? -11.706 -19.710 0.976 1.00 0.00 7 GLY A N 18
ATOM 32003 C CA . GLY A 1 7 ? -10.637 -19.044 0.255 1.00 0.00 7 GLY A CA 18
ATOM 32004 C C . GLY A 1 7 ? -9.831 -18.115 1.142 1.00 0.00 7 GLY A C 18
ATOM 32005 O O . GLY A 1 7 ? -9.626 -18.395 2.323 1.00 0.00 7 GLY A O 18
ATOM 32009 N N . ASP A 1 8 ? -9.371 -17.007 0.571 1.00 0.00 8 ASP A N 18
ATOM 32010 C CA . ASP A 1 8 ? -8.582 -16.033 1.317 1.00 0.00 8 ASP A CA 18
ATOM 32011 C C . ASP A 1 8 ? -8.855 -14.617 0.819 1.00 0.00 8 ASP A C 18
ATOM 32012 O O . ASP A 1 8 ? -8.929 -14.376 -0.386 1.00 0.00 8 ASP A O 18
ATOM 32021 N N . ILE A 1 9 ? -9.003 -13.685 1.755 1.00 0.00 9 ILE A N 18
ATOM 32022 C CA . ILE A 1 9 ? -9.267 -12.294 1.411 1.00 0.00 9 ILE A CA 18
ATOM 32023 C C . ILE A 1 9 ? -8.000 -11.597 0.926 1.00 0.00 9 ILE A C 18
ATOM 32024 O O . ILE A 1 9 ? -7.040 -11.437 1.681 1.00 0.00 9 ILE A O 18
ATOM 32040 N N . ARG A 1 10 ? -8.005 -11.183 -0.337 1.00 0.00 10 ARG A N 18
ATOM 32041 C CA . ARG A 1 10 ? -6.856 -10.503 -0.922 1.00 0.00 10 ARG A CA 18
ATOM 32042 C C . ARG A 1 10 ? -6.704 -9.098 -0.345 1.00 0.00 10 ARG A C 18
ATOM 32043 O O . ARG A 1 10 ? -5.675 -8.746 0.233 1.00 0.00 10 ARG A O 18
ATOM 32064 N N . PRO A 1 11 ? -7.751 -8.276 -0.504 1.00 0.00 11 PRO A N 18
ATOM 32065 C CA . PRO A 1 11 ? -7.758 -6.897 -0.006 1.00 0.00 11 PRO A CA 18
ATOM 32066 C C . PRO A 1 11 ? -7.813 -6.831 1.516 1.00 0.00 11 PRO A C 18
ATOM 32067 O O . PRO A 1 11 ? -8.116 -5.786 2.091 1.00 0.00 11 PRO A O 18
ATOM 32078 N N . SER A 1 12 ? -7.519 -7.954 2.164 1.00 0.00 12 SER A N 18
ATOM 32079 C CA . SER A 1 12 ? -7.538 -8.024 3.620 1.00 0.00 12 SER A CA 18
ATOM 32080 C C . SER A 1 12 ? -6.565 -7.017 4.226 1.00 0.00 12 SER A C 18
ATOM 32081 O O . SER A 1 12 ? -6.970 -6.081 4.915 1.00 0.00 12 SER A O 18
ATOM 32089 N N . LYS A 1 13 ? -5.278 -7.216 3.963 1.00 0.00 13 LYS A N 18
ATOM 32090 C CA . LYS A 1 13 ? -4.244 -6.326 4.479 1.00 0.00 13 LYS A CA 18
ATOM 32091 C C . LYS A 1 13 ? -4.582 -4.869 4.180 1.00 0.00 13 LYS A C 18
ATOM 32092 O O . LYS A 1 13 ? -4.635 -4.035 5.085 1.00 0.00 13 LYS A O 18
ATOM 32111 N N . LEU A 1 14 ? -4.811 -4.569 2.907 1.00 0.00 14 LEU A N 18
ATOM 32112 C CA . LEU A 1 14 ? -5.146 -3.212 2.489 1.00 0.00 14 LEU A CA 18
ATOM 32113 C C . LEU A 1 14 ? -6.180 -2.593 3.424 1.00 0.00 14 LEU A C 18
ATOM 32114 O O . LEU A 1 14 ? -5.949 -1.533 4.007 1.00 0.00 14 LEU A O 18
ATOM 32130 N N . LEU A 1 15 ? -7.318 -3.263 3.564 1.00 0.00 15 LEU A N 18
ATOM 32131 C CA . LEU A 1 15 ? -8.388 -2.780 4.431 1.00 0.00 15 LEU A CA 18
ATOM 32132 C C . LEU A 1 15 ? -7.850 -2.423 5.812 1.00 0.00 15 LEU A C 18
ATOM 32133 O O . LEU A 1 15 ? -8.075 -1.321 6.313 1.00 0.00 15 LEU A O 18
ATOM 32149 N N . THR A 1 16 ? -7.135 -3.362 6.424 1.00 0.00 16 THR A N 18
ATOM 32150 C CA . THR A 1 16 ? -6.563 -3.147 7.748 1.00 0.00 16 THR A CA 18
ATOM 32151 C C . THR A 1 16 ? -6.023 -1.729 7.889 1.00 0.00 16 THR A C 18
ATOM 32152 O O . THR A 1 16 ? -6.476 -0.964 8.740 1.00 0.00 16 THR A O 18
ATOM 32163 N N . TRP A 1 17 ? -5.053 -1.384 7.050 1.00 0.00 17 TRP A N 18
ATOM 32164 C CA . TRP A 1 17 ? -4.451 -0.056 7.082 1.00 0.00 17 TRP A CA 18
ATOM 32165 C C . TRP A 1 17 ? -5.521 1.028 7.025 1.00 0.00 17 TRP A C 18
ATOM 32166 O O . TRP A 1 17 ? -5.655 1.830 7.951 1.00 0.00 17 TRP A O 18
ATOM 32187 N N . CYS A 1 18 ? -6.281 1.047 5.936 1.00 0.00 18 CYS A N 18
ATOM 32188 C CA . CYS A 1 18 ? -7.340 2.035 5.759 1.00 0.00 18 CYS A CA 18
ATOM 32189 C C . CYS A 1 18 ? -8.168 2.178 7.032 1.00 0.00 18 CYS A C 18
ATOM 32190 O O . CYS A 1 18 ? -8.516 3.287 7.435 1.00 0.00 18 CYS A O 18
ATOM 32198 N N . GLN A 1 19 ? -8.480 1.048 7.659 1.00 0.00 19 GLN A N 18
ATOM 32199 C CA . GLN A 1 19 ? -9.269 1.048 8.885 1.00 0.00 19 GLN A CA 18
ATOM 32200 C C . GLN A 1 19 ? -8.476 1.645 10.043 1.00 0.00 19 GLN A C 18
ATOM 32201 O O . GLN A 1 19 ? -9.004 2.430 10.829 1.00 0.00 19 GLN A O 18
ATOM 32215 N N . GLN A 1 20 ? -7.205 1.266 10.141 1.00 0.00 20 GLN A N 18
ATOM 32216 C CA . GLN A 1 20 ? -6.340 1.764 11.204 1.00 0.00 20 GLN A CA 18
ATOM 32217 C C . GLN A 1 20 ? -6.215 3.282 11.138 1.00 0.00 20 GLN A C 18
ATOM 32218 O O . GLN A 1 20 ? -6.402 3.973 12.139 1.00 0.00 20 GLN A O 18
ATOM 32232 N N . GLN A 1 21 ? -5.897 3.794 9.953 1.00 0.00 21 GLN A N 18
ATOM 32233 C CA . GLN A 1 21 ? -5.746 5.231 9.758 1.00 0.00 21 GLN A CA 18
ATOM 32234 C C . GLN A 1 21 ? -7.069 5.954 9.987 1.00 0.00 21 GLN A C 18
ATOM 32235 O O . GLN A 1 21 ? -7.125 6.960 10.695 1.00 0.00 21 GLN A O 18
ATOM 32249 N N . THR A 1 22 ? -8.134 5.434 9.385 1.00 0.00 22 THR A N 18
ATOM 32250 C CA . THR A 1 22 ? -9.457 6.030 9.522 1.00 0.00 22 THR A CA 18
ATOM 32251 C C . THR A 1 22 ? -9.946 5.956 10.964 1.00 0.00 22 THR A C 18
ATOM 32252 O O . THR A 1 22 ? -10.629 6.861 11.444 1.00 0.00 22 THR A O 18
ATOM 32263 N N . GLU A 1 23 ? -9.593 4.874 11.650 1.00 0.00 23 GLU A N 18
ATOM 32264 C CA . GLU A 1 23 ? -9.997 4.683 13.038 1.00 0.00 23 GLU A CA 18
ATOM 32265 C C . GLU A 1 23 ? -9.924 5.997 13.811 1.00 0.00 23 GLU A C 18
ATOM 32266 O O . GLU A 1 23 ? -8.975 6.765 13.663 1.00 0.00 23 GLU A O 18
ATOM 32278 N N . GLY A 1 24 ? -10.936 6.248 14.636 1.00 0.00 24 GLY A N 18
ATOM 32279 C CA . GLY A 1 24 ? -10.969 7.469 15.419 1.00 0.00 24 GLY A CA 18
ATOM 32280 C C . GLY A 1 24 ? -11.948 8.486 14.867 1.00 0.00 24 GLY A C 18
ATOM 32281 O O . GLY A 1 24 ? -12.710 9.096 15.618 1.00 0.00 24 GLY A O 18
ATOM 32285 N N . TYR A 1 25 ? -11.927 8.671 13.552 1.00 0.00 25 TYR A N 18
ATOM 32286 C CA . TYR A 1 25 ? -12.817 9.625 12.900 1.00 0.00 25 TYR A CA 18
ATOM 32287 C C . TYR A 1 25 ? -14.260 9.420 13.351 1.00 0.00 25 TYR A C 18
ATOM 32288 O O . TYR A 1 25 ? -14.692 8.293 13.588 1.00 0.00 25 TYR A O 18
ATOM 32306 N N . GLN A 1 26 ? -14.998 10.519 13.466 1.00 0.00 26 GLN A N 18
ATOM 32307 C CA . GLN A 1 26 ? -16.392 10.461 13.889 1.00 0.00 26 GLN A CA 18
ATOM 32308 C C . GLN A 1 26 ? -17.308 10.171 12.705 1.00 0.00 26 GLN A C 18
ATOM 32309 O O . GLN A 1 26 ? -17.121 10.710 11.614 1.00 0.00 26 GLN A O 18
ATOM 32323 N N . HIS A 1 27 ? -18.300 9.313 12.926 1.00 0.00 27 HIS A N 18
ATOM 32324 C CA . HIS A 1 27 ? -19.246 8.951 11.877 1.00 0.00 27 HIS A CA 18
ATOM 32325 C C . HIS A 1 27 ? -18.531 8.274 10.711 1.00 0.00 27 HIS A C 18
ATOM 32326 O O . HIS A 1 27 ? -18.996 8.323 9.572 1.00 0.00 27 HIS A O 18
ATOM 32341 N N . VAL A 1 28 ? -17.398 7.645 11.003 1.00 0.00 28 VAL A N 18
ATOM 32342 C CA . VAL A 1 28 ? -16.619 6.959 9.979 1.00 0.00 28 VAL A CA 18
ATOM 32343 C C . VAL A 1 28 ? -16.332 5.517 10.382 1.00 0.00 28 VAL A C 18
ATOM 32344 O O . VAL A 1 28 ? -15.343 5.235 11.058 1.00 0.00 28 VAL A O 18
ATOM 32357 N N . ASN A 1 29 ? -17.203 4.606 9.961 1.00 0.00 29 ASN A N 18
ATOM 32358 C CA . ASN A 1 29 ? -17.044 3.191 10.278 1.00 0.00 29 ASN A CA 18
ATOM 32359 C C . ASN A 1 29 ? -16.647 2.397 9.037 1.00 0.00 29 ASN A C 18
ATOM 32360 O O . ASN A 1 29 ? -17.497 1.829 8.352 1.00 0.00 29 ASN A O 18
ATOM 32371 N N . VAL A 1 30 ? -15.348 2.362 8.754 1.00 0.00 30 VAL A N 18
ATOM 32372 C CA . VAL A 1 30 ? -14.838 1.637 7.597 1.00 0.00 30 VAL A CA 18
ATOM 32373 C C . VAL A 1 30 ? -14.833 0.133 7.849 1.00 0.00 30 VAL A C 18
ATOM 32374 O O . VAL A 1 30 ? -14.004 -0.379 8.602 1.00 0.00 30 VAL A O 18
ATOM 32387 N N . THR A 1 31 ? -15.765 -0.571 7.214 1.00 0.00 31 THR A N 18
ATOM 32388 C CA . THR A 1 31 ? -15.869 -2.016 7.369 1.00 0.00 31 THR A CA 18
ATOM 32389 C C . THR A 1 31 ? -15.631 -2.731 6.044 1.00 0.00 31 THR A C 18
ATOM 32390 O O . THR A 1 31 ? -15.074 -3.828 6.010 1.00 0.00 31 THR A O 18
ATOM 32401 N N . ASP A 1 32 ? -16.056 -2.101 4.953 1.00 0.00 32 ASP A N 18
ATOM 32402 C CA . ASP A 1 32 ? -15.887 -2.677 3.624 1.00 0.00 32 ASP A CA 18
ATOM 32403 C C . ASP A 1 32 ? -15.089 -1.739 2.723 1.00 0.00 32 ASP A C 18
ATOM 32404 O O . ASP A 1 32 ? -14.646 -0.674 3.156 1.00 0.00 32 ASP A O 18
ATOM 32413 N N . LEU A 1 33 ? -14.910 -2.141 1.470 1.00 0.00 33 LEU A N 18
ATOM 32414 C CA . LEU A 1 33 ? -14.165 -1.337 0.508 1.00 0.00 33 LEU A CA 18
ATOM 32415 C C . LEU A 1 33 ? -15.060 -0.901 -0.648 1.00 0.00 33 LEU A C 18
ATOM 32416 O O . LEU A 1 33 ? -14.578 -0.440 -1.683 1.00 0.00 33 LEU A O 18
ATOM 32432 N N . THR A 1 34 ? -16.369 -1.049 -0.464 1.00 0.00 34 THR A N 18
ATOM 32433 C CA . THR A 1 34 ? -17.332 -0.670 -1.489 1.00 0.00 34 THR A CA 18
ATOM 32434 C C . THR A 1 34 ? -18.245 0.449 -1.000 1.00 0.00 34 THR A C 18
ATOM 32435 O O . THR A 1 34 ? -18.273 1.537 -1.575 1.00 0.00 34 THR A O 18
ATOM 32446 N N . THR A 1 35 ? -18.990 0.175 0.066 1.00 0.00 35 THR A N 18
ATOM 32447 C CA . THR A 1 35 ? -19.904 1.159 0.632 1.00 0.00 35 THR A CA 18
ATOM 32448 C C . THR A 1 35 ? -19.152 2.200 1.453 1.00 0.00 35 THR A C 18
ATOM 32449 O O . THR A 1 35 ? -19.393 3.400 1.321 1.00 0.00 35 THR A O 18
ATOM 32460 N N . SER A 1 36 ? -18.239 1.734 2.299 1.00 0.00 36 SER A N 18
ATOM 32461 C CA . SER A 1 36 ? -17.453 2.626 3.143 1.00 0.00 36 SER A CA 18
ATOM 32462 C C . SER A 1 36 ? -16.873 3.776 2.326 1.00 0.00 36 SER A C 18
ATOM 32463 O O . SER A 1 36 ? -16.746 4.898 2.817 1.00 0.00 36 SER A O 18
ATOM 32471 N N . TRP A 1 37 ? -16.523 3.489 1.078 1.00 0.00 37 TRP A N 18
ATOM 32472 C CA . TRP A 1 37 ? -15.957 4.500 0.191 1.00 0.00 37 TRP A CA 18
ATOM 32473 C C . TRP A 1 37 ? -16.945 4.877 -0.906 1.00 0.00 37 TRP A C 18
ATOM 32474 O O . TRP A 1 37 ? -16.554 5.137 -2.044 1.00 0.00 37 TRP A O 18
ATOM 32495 N N . ARG A 1 38 ? -18.227 4.906 -0.557 1.00 0.00 38 ARG A N 18
ATOM 32496 C CA . ARG A 1 38 ? -19.272 5.251 -1.514 1.00 0.00 38 ARG A CA 18
ATOM 32497 C C . ARG A 1 38 ? -19.455 6.764 -1.598 1.00 0.00 38 ARG A C 18
ATOM 32498 O O . ARG A 1 38 ? -19.668 7.315 -2.678 1.00 0.00 38 ARG A O 18
ATOM 32519 N N . SER A 1 39 ? -19.370 7.429 -0.450 1.00 0.00 39 SER A N 18
ATOM 32520 C CA . SER A 1 39 ? -19.531 8.877 -0.392 1.00 0.00 39 SER A CA 18
ATOM 32521 C C . SER A 1 39 ? -18.197 9.581 -0.621 1.00 0.00 39 SER A C 18
ATOM 32522 O O . SER A 1 39 ? -18.125 10.587 -1.325 1.00 0.00 39 SER A O 18
ATOM 32530 N N . GLY A 1 40 ? -17.140 9.043 -0.019 1.00 0.00 40 GLY A N 18
ATOM 32531 C CA . GLY A 1 40 ? -15.822 9.632 -0.169 1.00 0.00 40 GLY A CA 18
ATOM 32532 C C . GLY A 1 40 ? -15.137 9.867 1.163 1.00 0.00 40 GLY A C 18
ATOM 32533 O O . GLY A 1 40 ? -13.920 9.717 1.279 1.00 0.00 40 GLY A O 18
ATOM 32537 N N . LEU A 1 41 ? -15.920 10.238 2.171 1.00 0.00 41 LEU A N 18
ATOM 32538 C CA . LEU A 1 41 ? -15.382 10.497 3.502 1.00 0.00 41 LEU A CA 18
ATOM 32539 C C . LEU A 1 41 ? -14.241 9.536 3.824 1.00 0.00 41 LEU A C 18
ATOM 32540 O O . LEU A 1 41 ? -13.144 9.959 4.187 1.00 0.00 41 LEU A O 18
ATOM 32556 N N . ALA A 1 42 ? -14.508 8.242 3.687 1.00 0.00 42 ALA A N 18
ATOM 32557 C CA . ALA A 1 42 ? -13.504 7.221 3.960 1.00 0.00 42 ALA A CA 18
ATOM 32558 C C . ALA A 1 42 ? -12.135 7.645 3.438 1.00 0.00 42 ALA A C 18
ATOM 32559 O O . ALA A 1 42 ? -11.183 7.786 4.206 1.00 0.00 42 ALA A O 18
ATOM 32566 N N . LEU A 1 43 ? -12.043 7.847 2.128 1.00 0.00 43 LEU A N 18
ATOM 32567 C CA . LEU A 1 43 ? -10.790 8.254 1.502 1.00 0.00 43 LEU A CA 18
ATOM 32568 C C . LEU A 1 43 ? -10.370 9.642 1.977 1.00 0.00 43 LEU A C 18
ATOM 32569 O O . LEU A 1 43 ? -9.214 9.861 2.341 1.00 0.00 43 LEU A O 18
ATOM 32585 N N . CYS A 1 44 ? -11.317 10.574 1.973 1.00 0.00 44 CYS A N 18
ATOM 32586 C CA . CYS A 1 44 ? -11.046 11.941 2.405 1.00 0.00 44 CYS A CA 18
ATOM 32587 C C . CYS A 1 44 ? -10.361 11.955 3.767 1.00 0.00 44 CYS A C 18
ATOM 32588 O O . CYS A 1 44 ? -9.525 12.814 4.044 1.00 0.00 44 CYS A O 18
ATOM 32596 N N . ALA A 1 45 ? -10.722 10.997 4.615 1.00 0.00 45 ALA A N 18
ATOM 32597 C CA . ALA A 1 45 ? -10.142 10.899 5.949 1.00 0.00 45 ALA A CA 18
ATOM 32598 C C . ALA A 1 45 ? -8.635 10.675 5.877 1.00 0.00 45 ALA A C 18
ATOM 32599 O O . ALA A 1 45 ? -7.864 11.354 6.557 1.00 0.00 45 ALA A O 18
ATOM 32606 N N . ILE A 1 46 ? -8.222 9.720 5.051 1.00 0.00 46 ILE A N 18
ATOM 32607 C CA . ILE A 1 46 ? -6.808 9.408 4.891 1.00 0.00 46 ILE A CA 18
ATOM 32608 C C . ILE A 1 46 ? -6.021 10.636 4.447 1.00 0.00 46 ILE A C 18
ATOM 32609 O O . ILE A 1 46 ? -4.995 10.976 5.038 1.00 0.00 46 ILE A O 18
ATOM 32625 N N . ILE A 1 47 ? -6.508 11.299 3.404 1.00 0.00 47 ILE A N 18
ATOM 32626 C CA . ILE A 1 47 ? -5.852 12.491 2.882 1.00 0.00 47 ILE A CA 18
ATOM 32627 C C . ILE A 1 47 ? -5.770 13.583 3.944 1.00 0.00 47 ILE A C 18
ATOM 32628 O O . ILE A 1 47 ? -4.682 14.040 4.298 1.00 0.00 47 ILE A O 18
ATOM 32644 N N . HIS A 1 48 ? -6.927 13.995 4.451 1.00 0.00 48 HIS A N 18
ATOM 32645 C CA . HIS A 1 48 ? -6.986 15.031 5.476 1.00 0.00 48 HIS A CA 18
ATOM 32646 C C . HIS A 1 48 ? -6.036 14.714 6.626 1.00 0.00 48 HIS A C 18
ATOM 32647 O O . HIS A 1 48 ? -5.324 15.591 7.116 1.00 0.00 48 HIS A O 18
ATOM 32662 N N . ARG A 1 49 ? -6.031 13.455 7.053 1.00 0.00 49 ARG A N 18
ATOM 32663 C CA . ARG A 1 49 ? -5.169 13.022 8.146 1.00 0.00 49 ARG A CA 18
ATOM 32664 C C . ARG A 1 49 ? -3.781 13.644 8.023 1.00 0.00 49 ARG A C 18
ATOM 32665 O O . ARG A 1 49 ? -3.355 14.414 8.885 1.00 0.00 49 ARG A O 18
ATOM 32686 N N . PHE A 1 50 ? -3.079 13.304 6.947 1.00 0.00 50 PHE A N 18
ATOM 32687 C CA . PHE A 1 50 ? -1.738 13.827 6.712 1.00 0.00 50 PHE A CA 18
ATOM 32688 C C . PHE A 1 50 ? -1.787 15.313 6.371 1.00 0.00 50 PHE A C 18
ATOM 32689 O O . PHE A 1 50 ? -1.043 16.115 6.936 1.00 0.00 50 PHE A O 18
ATOM 32706 N N . ARG A 1 51 ? -2.667 15.673 5.443 1.00 0.00 51 ARG A N 18
ATOM 32707 C CA . ARG A 1 51 ? -2.812 17.062 5.024 1.00 0.00 51 ARG A CA 18
ATOM 32708 C C . ARG A 1 51 ? -4.273 17.497 5.079 1.00 0.00 51 ARG A C 18
ATOM 32709 O O . ARG A 1 51 ? -5.019 17.376 4.107 1.00 0.00 51 ARG A O 18
ATOM 32730 N N . PRO A 1 52 ? -4.693 18.015 6.243 1.00 0.00 52 PRO A N 18
ATOM 32731 C CA . PRO A 1 52 ? -6.068 18.479 6.452 1.00 0.00 52 PRO A CA 18
ATOM 32732 C C . PRO A 1 52 ? -6.380 19.745 5.663 1.00 0.00 52 PRO A C 18
ATOM 32733 O O . PRO A 1 52 ? -7.541 20.126 5.517 1.00 0.00 52 PRO A O 18
ATOM 32744 N N . GLU A 1 53 ? -5.335 20.393 5.156 1.00 0.00 53 GLU A N 18
ATOM 32745 C CA . GLU A 1 53 ? -5.500 21.618 4.381 1.00 0.00 53 GLU A CA 18
ATOM 32746 C C . GLU A 1 53 ? -6.115 21.320 3.017 1.00 0.00 53 GLU A C 18
ATOM 32747 O O . GLU A 1 53 ? -6.909 22.105 2.497 1.00 0.00 53 GLU A O 18
ATOM 32759 N N . LEU A 1 54 ? -5.742 20.182 2.442 1.00 0.00 54 LEU A N 18
ATOM 32760 C CA . LEU A 1 54 ? -6.255 19.780 1.137 1.00 0.00 54 LEU A CA 18
ATOM 32761 C C . LEU A 1 54 ? -7.745 19.461 1.213 1.00 0.00 54 LEU A C 18
ATOM 32762 O O . LEU A 1 54 ? -8.524 19.880 0.356 1.00 0.00 54 LEU A O 18
ATOM 32778 N N . ILE A 1 55 ? -8.134 18.720 2.245 1.00 0.00 55 ILE A N 18
ATOM 32779 C CA . ILE A 1 55 ? -9.531 18.348 2.435 1.00 0.00 55 ILE A CA 18
ATOM 32780 C C . ILE A 1 55 ? -9.992 18.651 3.856 1.00 0.00 55 ILE A C 18
ATOM 32781 O O . ILE A 1 55 ? -9.309 18.320 4.825 1.00 0.00 55 ILE A O 18
ATOM 32797 N N . ASN A 1 56 ? -11.157 19.280 3.973 1.00 0.00 56 ASN A N 18
ATOM 32798 C CA . ASN A 1 56 ? -11.711 19.626 5.277 1.00 0.00 56 ASN A CA 18
ATOM 32799 C C . ASN A 1 56 ? -12.963 18.805 5.571 1.00 0.00 56 ASN A C 18
ATOM 32800 O O . ASN A 1 56 ? -14.062 19.151 5.138 1.00 0.00 56 ASN A O 18
ATOM 32811 N N . PHE A 1 57 ? -12.788 17.715 6.312 1.00 0.00 57 PHE A N 18
ATOM 32812 C CA . PHE A 1 57 ? -13.903 16.844 6.664 1.00 0.00 57 PHE A CA 18
ATOM 32813 C C . PHE A 1 57 ? -15.089 17.657 7.174 1.00 0.00 57 PHE A C 18
ATOM 32814 O O . PHE A 1 57 ? -16.224 17.460 6.739 1.00 0.00 57 PHE A O 18
ATOM 32831 N N . ASP A 1 58 ? -14.818 18.570 8.100 1.00 0.00 58 ASP A N 18
ATOM 32832 C CA . ASP A 1 58 ? -15.861 19.415 8.670 1.00 0.00 58 ASP A CA 18
ATOM 32833 C C . ASP A 1 58 ? -16.771 19.966 7.577 1.00 0.00 58 ASP A C 18
ATOM 32834 O O . ASP A 1 58 ? -17.978 20.110 7.774 1.00 0.00 58 ASP A O 18
ATOM 32843 N N . SER A 1 59 ? -16.185 20.274 6.425 1.00 0.00 59 SER A N 18
ATOM 32844 C CA . SER A 1 59 ? -16.942 20.814 5.302 1.00 0.00 59 SER A CA 18
ATOM 32845 C C . SER A 1 59 ? -17.595 19.694 4.498 1.00 0.00 59 SER A C 18
ATOM 32846 O O . SER A 1 59 ? -18.717 19.836 4.011 1.00 0.00 59 SER A O 18
ATOM 32854 N N . LEU A 1 60 ? -16.884 18.580 4.362 1.00 0.00 60 LEU A N 18
ATOM 32855 C CA . LEU A 1 60 ? -17.393 17.434 3.617 1.00 0.00 60 LEU A CA 18
ATOM 32856 C C . LEU A 1 60 ? -18.773 17.025 4.122 1.00 0.00 60 LEU A C 18
ATOM 32857 O O . LEU A 1 60 ? -18.934 16.654 5.284 1.00 0.00 60 LEU A O 18
ATOM 32873 N N . ASN A 1 61 ? -19.764 17.094 3.240 1.00 0.00 61 ASN A N 18
ATOM 32874 C CA . ASN A 1 61 ? -21.131 16.730 3.596 1.00 0.00 61 ASN A CA 18
ATOM 32875 C C . ASN A 1 61 ? -21.467 15.328 3.097 1.00 0.00 61 ASN A C 18
ATOM 32876 O O . ASN A 1 61 ? -21.542 15.089 1.892 1.00 0.00 61 ASN A O 18
ATOM 32887 N N . GLU A 1 62 ? -21.670 14.405 4.032 1.00 0.00 62 GLU A N 18
ATOM 32888 C CA . GLU A 1 62 ? -21.999 13.027 3.687 1.00 0.00 62 GLU A CA 18
ATOM 32889 C C . GLU A 1 62 ? -23.029 12.979 2.562 1.00 0.00 62 GLU A C 18
ATOM 32890 O O . GLU A 1 62 ? -22.884 12.220 1.604 1.00 0.00 62 GLU A O 18
ATOM 32902 N N . ASP A 1 63 ? -24.070 13.795 2.687 1.00 0.00 63 ASP A N 18
ATOM 32903 C CA . ASP A 1 63 ? -25.126 13.847 1.682 1.00 0.00 63 ASP A CA 18
ATOM 32904 C C . ASP A 1 63 ? -24.567 14.277 0.329 1.00 0.00 63 ASP A C 18
ATOM 32905 O O . ASP A 1 63 ? -25.061 13.860 -0.718 1.00 0.00 63 ASP A O 18
ATOM 32914 N N . ASP A 1 64 ? -23.537 15.115 0.360 1.00 0.00 64 ASP A N 18
ATOM 32915 C CA . ASP A 1 64 ? -22.911 15.602 -0.864 1.00 0.00 64 ASP A CA 18
ATOM 32916 C C . ASP A 1 64 ? -21.810 14.653 -1.326 1.00 0.00 64 ASP A C 18
ATOM 32917 O O . ASP A 1 64 ? -20.713 15.084 -1.681 1.00 0.00 64 ASP A O 18
ATOM 32926 N N . ALA A 1 65 ? -22.110 13.358 -1.318 1.00 0.00 65 ALA A N 18
ATOM 32927 C CA . ALA A 1 65 ? -21.146 12.348 -1.738 1.00 0.00 65 ALA A CA 18
ATOM 32928 C C . ALA A 1 65 ? -20.450 12.758 -3.031 1.00 0.00 65 ALA A C 18
ATOM 32929 O O . ALA A 1 65 ? -19.222 12.815 -3.095 1.00 0.00 65 ALA A O 18
ATOM 32936 N N . VAL A 1 66 ? -21.242 13.042 -4.060 1.00 0.00 66 VAL A N 18
ATOM 32937 C CA . VAL A 1 66 ? -20.700 13.447 -5.352 1.00 0.00 66 VAL A CA 18
ATOM 32938 C C . VAL A 1 66 ? -19.566 14.451 -5.183 1.00 0.00 66 VAL A C 18
ATOM 32939 O O . VAL A 1 66 ? -18.447 14.221 -5.641 1.00 0.00 66 VAL A O 18
ATOM 32952 N N . GLU A 1 67 ? -19.863 15.565 -4.521 1.00 0.00 67 GLU A N 18
ATOM 32953 C CA . GLU A 1 67 ? -18.867 16.605 -4.291 1.00 0.00 67 GLU A CA 18
ATOM 32954 C C . GLU A 1 67 ? -17.667 16.050 -3.528 1.00 0.00 67 GLU A C 18
ATOM 32955 O O . GLU A 1 67 ? -16.520 16.247 -3.925 1.00 0.00 67 GLU A O 18
ATOM 32967 N N . ASN A 1 68 ? -17.943 15.356 -2.428 1.00 0.00 68 ASN A N 18
ATOM 32968 C CA . ASN A 1 68 ? -16.887 14.774 -1.608 1.00 0.00 68 ASN A CA 18
ATOM 32969 C C . ASN A 1 68 ? -15.923 13.956 -2.461 1.00 0.00 68 ASN A C 18
ATOM 32970 O O . ASN A 1 68 ? -14.729 14.246 -2.517 1.00 0.00 68 ASN A O 18
ATOM 32981 N N . ASN A 1 69 ? -16.451 12.933 -3.126 1.00 0.00 69 ASN A N 18
ATOM 32982 C CA . ASN A 1 69 ? -15.637 12.073 -3.977 1.00 0.00 69 ASN A CA 18
ATOM 32983 C C . ASN A 1 69 ? -14.812 12.902 -4.957 1.00 0.00 69 ASN A C 18
ATOM 32984 O O . ASN A 1 69 ? -13.587 12.961 -4.855 1.00 0.00 69 ASN A O 18
ATOM 32995 N N . GLN A 1 70 ? -15.492 13.539 -5.904 1.00 0.00 70 GLN A N 18
ATOM 32996 C CA . GLN A 1 70 ? -14.821 14.364 -6.902 1.00 0.00 70 GLN A CA 18
ATOM 32997 C C . GLN A 1 70 ? -13.631 15.098 -6.291 1.00 0.00 70 GLN A C 18
ATOM 32998 O O . GLN A 1 70 ? -12.538 15.109 -6.857 1.00 0.00 70 GLN A O 18
ATOM 33012 N N . LEU A 1 71 ? -13.852 15.710 -5.133 1.00 0.00 71 LEU A N 18
ATOM 33013 C CA . LEU A 1 71 ? -12.798 16.447 -4.444 1.00 0.00 71 LEU A CA 18
ATOM 33014 C C . LEU A 1 71 ? -11.602 15.545 -4.157 1.00 0.00 71 LEU A C 18
ATOM 33015 O O . LEU A 1 71 ? -10.497 15.790 -4.641 1.00 0.00 71 LEU A O 18
ATOM 33031 N N . ALA A 1 72 ? -11.830 14.501 -3.367 1.00 0.00 72 ALA A N 18
ATOM 33032 C CA . ALA A 1 72 ? -10.773 13.561 -3.019 1.00 0.00 72 ALA A CA 18
ATOM 33033 C C . ALA A 1 72 ? -9.998 13.123 -4.257 1.00 0.00 72 ALA A C 18
ATOM 33034 O O . ALA A 1 72 ? -8.770 13.206 -4.295 1.00 0.00 72 ALA A O 18
ATOM 33041 N N . PHE A 1 73 ? -10.722 12.656 -5.269 1.00 0.00 73 PHE A N 18
ATOM 33042 C CA . PHE A 1 73 ? -10.102 12.204 -6.509 1.00 0.00 73 PHE A CA 18
ATOM 33043 C C . PHE A 1 73 ? -9.251 13.309 -7.126 1.00 0.00 73 PHE A C 18
ATOM 33044 O O . PHE A 1 73 ? -8.102 13.084 -7.506 1.00 0.00 73 PHE A O 18
ATOM 33061 N N . ASP A 1 74 ? -9.824 14.504 -7.224 1.00 0.00 74 ASP A N 18
ATOM 33062 C CA . ASP A 1 74 ? -9.119 15.646 -7.795 1.00 0.00 74 ASP A CA 18
ATOM 33063 C C . ASP A 1 74 ? -7.826 15.922 -7.035 1.00 0.00 74 ASP A C 18
ATOM 33064 O O . ASP A 1 74 ? -6.738 15.894 -7.609 1.00 0.00 74 ASP A O 18
ATOM 33073 N N . VAL A 1 75 ? -7.953 16.189 -5.739 1.00 0.00 75 VAL A N 18
ATOM 33074 C CA . VAL A 1 75 ? -6.795 16.470 -4.899 1.00 0.00 75 VAL A CA 18
ATOM 33075 C C . VAL A 1 75 ? -5.694 15.438 -5.118 1.00 0.00 75 VAL A C 18
ATOM 33076 O O . VAL A 1 75 ? -4.513 15.780 -5.184 1.00 0.00 75 VAL A O 18
ATOM 33089 N N . ALA A 1 76 ? -6.089 14.175 -5.231 1.00 0.00 76 ALA A N 18
ATOM 33090 C CA . ALA A 1 76 ? -5.136 13.093 -5.445 1.00 0.00 76 ALA A CA 18
ATOM 33091 C C . ALA A 1 76 ? -4.473 13.208 -6.814 1.00 0.00 76 ALA A C 18
ATOM 33092 O O . ALA A 1 76 ? -3.301 12.870 -6.976 1.00 0.00 76 ALA A O 18
ATOM 33099 N N . GLU A 1 77 ? -5.232 13.686 -7.795 1.00 0.00 77 GLU A N 18
ATOM 33100 C CA . GLU A 1 77 ? -4.718 13.843 -9.150 1.00 0.00 77 GLU A CA 18
ATOM 33101 C C . GLU A 1 77 ? -3.893 15.121 -9.275 1.00 0.00 77 GLU A C 18
ATOM 33102 O O . GLU A 1 77 ? -3.141 15.297 -10.233 1.00 0.00 77 GLU A O 18
ATOM 33114 N N . ARG A 1 78 ? -4.041 16.011 -8.298 1.00 0.00 78 ARG A N 18
ATOM 33115 C CA . ARG A 1 78 ? -3.313 17.274 -8.298 1.00 0.00 78 ARG A CA 18
ATOM 33116 C C . ARG A 1 78 ? -2.081 17.190 -7.402 1.00 0.00 78 ARG A C 18
ATOM 33117 O O . ARG A 1 78 ? -1.091 17.887 -7.625 1.00 0.00 78 ARG A O 18
ATOM 33138 N N . GLU A 1 79 ? -2.150 16.334 -6.387 1.00 0.00 79 GLU A N 18
ATOM 33139 C CA . GLU A 1 79 ? -1.040 16.161 -5.457 1.00 0.00 79 GLU A CA 18
ATOM 33140 C C . GLU A 1 79 ? -0.310 14.848 -5.719 1.00 0.00 79 GLU A C 18
ATOM 33141 O O . GLU A 1 79 ? 0.902 14.830 -5.932 1.00 0.00 79 GLU A O 18
ATOM 33153 N N . PHE A 1 80 ? -1.057 13.748 -5.701 1.00 0.00 80 PHE A N 18
ATOM 33154 C CA . PHE A 1 80 ? -0.481 12.429 -5.934 1.00 0.00 80 PHE A CA 18
ATOM 33155 C C . PHE A 1 80 ? -0.367 12.142 -7.429 1.00 0.00 80 PHE A C 18
ATOM 33156 O O . PHE A 1 80 ? 0.411 11.288 -7.850 1.00 0.00 80 PHE A O 18
ATOM 33173 N N . GLY A 1 81 ? -1.150 12.864 -8.225 1.00 0.00 81 GLY A N 18
ATOM 33174 C CA . GLY A 1 81 ? -1.122 12.673 -9.664 1.00 0.00 81 GLY A CA 18
ATOM 33175 C C . GLY A 1 81 ? -1.690 11.330 -10.081 1.00 0.00 81 GLY A C 18
ATOM 33176 O O . GLY A 1 81 ? -1.196 10.705 -11.020 1.00 0.00 81 GLY A O 18
ATOM 33180 N N . ILE A 1 82 ? -2.729 10.886 -9.382 1.00 0.00 82 ILE A N 18
ATOM 33181 C CA . ILE A 1 82 ? -3.363 9.609 -9.685 1.00 0.00 82 ILE A CA 18
ATOM 33182 C C . ILE A 1 82 ? -4.739 9.813 -10.309 1.00 0.00 82 ILE A C 18
ATOM 33183 O O . ILE A 1 82 ? -5.612 10.472 -9.745 1.00 0.00 82 ILE A O 18
ATOM 33199 N N . PRO A 1 83 ? -4.939 9.233 -11.502 1.00 0.00 83 PRO A N 18
ATOM 33200 C CA . PRO A 1 83 ? -6.209 9.335 -12.228 1.00 0.00 83 PRO A CA 18
ATOM 33201 C C . PRO A 1 83 ? -7.329 8.554 -11.550 1.00 0.00 83 PRO A C 18
ATOM 33202 O O . PRO A 1 83 ? -7.132 7.446 -11.052 1.00 0.00 83 PRO A O 18
ATOM 33213 N N . PRO A 1 84 ? -8.534 9.142 -11.531 1.00 0.00 84 PRO A N 18
ATOM 33214 C CA . PRO A 1 84 ? -9.710 8.518 -10.918 1.00 0.00 84 PRO A CA 18
ATOM 33215 C C . PRO A 1 84 ? -10.204 7.311 -11.708 1.00 0.00 84 PRO A C 18
ATOM 33216 O O . PRO A 1 84 ? -10.006 7.226 -12.920 1.00 0.00 84 PRO A O 18
ATOM 33227 N N . VAL A 1 85 ? -10.848 6.378 -11.014 1.00 0.00 85 VAL A N 18
ATOM 33228 C CA . VAL A 1 85 ? -11.372 5.176 -11.651 1.00 0.00 85 VAL A CA 18
ATOM 33229 C C . VAL A 1 85 ? -12.857 5.322 -11.964 1.00 0.00 85 VAL A C 18
ATOM 33230 O O . VAL A 1 85 ? -13.352 4.778 -12.952 1.00 0.00 85 VAL A O 18
ATOM 33243 N N . THR A 1 86 ? -13.565 6.061 -11.115 1.00 0.00 86 THR A N 18
ATOM 33244 C CA . THR A 1 86 ? -14.994 6.278 -11.299 1.00 0.00 86 THR A CA 18
ATOM 33245 C C . THR A 1 86 ? -15.371 7.727 -11.010 1.00 0.00 86 THR A C 18
ATOM 33246 O O . THR A 1 86 ? -14.616 8.461 -10.372 1.00 0.00 86 THR A O 18
ATOM 33257 N N . THR A 1 87 ? -16.546 8.133 -11.482 1.00 0.00 87 THR A N 18
ATOM 33258 C CA . THR A 1 87 ? -17.023 9.494 -11.274 1.00 0.00 87 THR A CA 18
ATOM 33259 C C . THR A 1 87 ? -17.825 9.604 -9.982 1.00 0.00 87 THR A C 18
ATOM 33260 O O . THR A 1 87 ? -18.605 8.715 -9.646 1.00 0.00 87 THR A O 18
ATOM 33271 N N . GLY A 1 88 ? -17.627 10.703 -9.260 1.00 0.00 88 GLY A N 18
ATOM 33272 C CA . GLY A 1 88 ? -18.339 10.910 -8.012 1.00 0.00 88 GLY A CA 18
ATOM 33273 C C . GLY A 1 88 ? -19.811 10.563 -8.121 1.00 0.00 88 GLY A C 18
ATOM 33274 O O . GLY A 1 88 ? -20.405 10.040 -7.178 1.00 0.00 88 GLY A O 18
ATOM 33278 N N . LYS A 1 89 ? -20.403 10.856 -9.274 1.00 0.00 89 LYS A N 18
ATOM 33279 C CA . LYS A 1 89 ? -21.814 10.573 -9.504 1.00 0.00 89 LYS A CA 18
ATOM 33280 C C . LYS A 1 89 ? -22.088 9.074 -9.429 1.00 0.00 89 LYS A C 18
ATOM 33281 O O . LYS A 1 89 ? -22.990 8.634 -8.718 1.00 0.00 89 LYS A O 18
ATOM 33300 N N . GLU A 1 90 ? -21.302 8.296 -10.168 1.00 0.00 90 GLU A N 18
ATOM 33301 C CA . GLU A 1 90 ? -21.461 6.847 -10.184 1.00 0.00 90 GLU A CA 18
ATOM 33302 C C . GLU A 1 90 ? -21.066 6.242 -8.839 1.00 0.00 90 GLU A C 18
ATOM 33303 O O . GLU A 1 90 ? -21.711 5.314 -8.352 1.00 0.00 90 GLU A O 18
ATOM 33315 N N . MET A 1 91 ? -20.002 6.774 -8.247 1.00 0.00 91 MET A N 18
ATOM 33316 C CA . MET A 1 91 ? -19.522 6.287 -6.959 1.00 0.00 91 MET A CA 18
ATOM 33317 C C . MET A 1 91 ? -20.655 6.238 -5.939 1.00 0.00 91 MET A C 18
ATOM 33318 O O . MET A 1 91 ? -20.788 5.271 -5.190 1.00 0.00 91 MET A O 18
ATOM 33332 N N . ALA A 1 92 ? -21.470 7.289 -5.916 1.00 0.00 92 ALA A N 18
ATOM 33333 C CA . ALA A 1 92 ? -22.592 7.364 -4.989 1.00 0.00 92 ALA A CA 18
ATOM 33334 C C . ALA A 1 92 ? -23.836 6.706 -5.578 1.00 0.00 92 ALA A C 18
ATOM 33335 O O . ALA A 1 92 ? -24.590 6.039 -4.870 1.00 0.00 92 ALA A O 18
ATOM 33342 N N . SER A 1 93 ? -24.043 6.900 -6.876 1.00 0.00 93 SER A N 18
ATOM 33343 C CA . SER A 1 93 ? -25.198 6.329 -7.559 1.00 0.00 93 SER A CA 18
ATOM 33344 C C . SER A 1 93 ? -25.184 4.806 -7.470 1.00 0.00 93 SER A C 18
ATOM 33345 O O . SER A 1 93 ? -26.096 4.197 -6.912 1.00 0.00 93 SER A O 18
ATOM 33353 N N . ALA A 1 94 ? -24.141 4.197 -8.025 1.00 0.00 94 ALA A N 18
ATOM 33354 C CA . ALA A 1 94 ? -24.005 2.746 -8.007 1.00 0.00 94 ALA A CA 18
ATOM 33355 C C . ALA A 1 94 ? -24.184 2.195 -6.597 1.00 0.00 94 ALA A C 18
ATOM 33356 O O . ALA A 1 94 ? -23.398 2.496 -5.699 1.00 0.00 94 ALA A O 18
ATOM 33363 N N . GLN A 1 95 ? -25.223 1.388 -6.409 1.00 0.00 95 GLN A N 18
ATOM 33364 C CA . GLN A 1 95 ? -25.505 0.797 -5.106 1.00 0.00 95 GLN A CA 18
ATOM 33365 C C . GLN A 1 95 ? -24.263 0.120 -4.535 1.00 0.00 95 GLN A C 18
ATOM 33366 O O . GLN A 1 95 ? -23.803 0.465 -3.447 1.00 0.00 95 GLN A O 18
ATOM 33380 N N . GLU A 1 96 ? -23.727 -0.844 -5.276 1.00 0.00 96 GLU A N 18
ATOM 33381 C CA . GLU A 1 96 ? -22.539 -1.569 -4.841 1.00 0.00 96 GLU A CA 18
ATOM 33382 C C . GLU A 1 96 ? -21.461 -1.545 -5.921 1.00 0.00 96 GLU A C 18
ATOM 33383 O O . GLU A 1 96 ? -21.552 -2.229 -6.940 1.00 0.00 96 GLU A O 18
ATOM 33395 N N . PRO A 1 97 ? -20.415 -0.736 -5.694 1.00 0.00 97 PRO A N 18
ATOM 33396 C CA . PRO A 1 97 ? -19.299 -0.602 -6.636 1.00 0.00 97 PRO A CA 18
ATOM 33397 C C . PRO A 1 97 ? -18.439 -1.860 -6.698 1.00 0.00 97 PRO A C 18
ATOM 33398 O O . PRO A 1 97 ? -18.673 -2.820 -5.965 1.00 0.00 97 PRO A O 18
ATOM 33409 N N . ASP A 1 98 ? -17.444 -1.847 -7.578 1.00 0.00 98 ASP A N 18
ATOM 33410 C CA . ASP A 1 98 ? -16.547 -2.987 -7.735 1.00 0.00 98 ASP A CA 18
ATOM 33411 C C . ASP A 1 98 ? -15.520 -3.029 -6.608 1.00 0.00 98 ASP A C 18
ATOM 33412 O O . ASP A 1 98 ? -15.033 -1.992 -6.157 1.00 0.00 98 ASP A O 18
ATOM 33421 N N . LYS A 1 99 ? -15.195 -4.236 -6.155 1.00 0.00 99 LYS A N 18
ATOM 33422 C CA . LYS A 1 99 ? -14.226 -4.415 -5.081 1.00 0.00 99 LYS A CA 18
ATOM 33423 C C . LYS A 1 99 ? -12.801 -4.264 -5.603 1.00 0.00 99 LYS A C 18
ATOM 33424 O O . LYS A 1 99 ? -11.906 -3.829 -4.877 1.00 0.00 99 LYS A O 18
ATOM 33443 N N . LEU A 1 100 ? -12.597 -4.623 -6.866 1.00 0.00 100 LEU A N 18
ATOM 33444 C CA . LEU A 1 100 ? -11.280 -4.526 -7.486 1.00 0.00 100 LEU A CA 18
ATOM 33445 C C . LEU A 1 100 ? -10.925 -3.073 -7.785 1.00 0.00 100 LEU A C 18
ATOM 33446 O O . LEU A 1 100 ? -9.989 -2.521 -7.207 1.00 0.00 100 LEU A O 18
ATOM 33462 N N . SER A 1 101 ? -11.680 -2.459 -8.690 1.00 0.00 101 SER A N 18
ATOM 33463 C CA . SER A 1 101 ? -11.445 -1.070 -9.067 1.00 0.00 101 SER A CA 18
ATOM 33464 C C . SER A 1 101 ? -11.115 -0.223 -7.842 1.00 0.00 101 SER A C 18
ATOM 33465 O O . SER A 1 101 ? -10.233 0.635 -7.886 1.00 0.00 101 SER A O 18
ATOM 33473 N N . MET A 1 102 ? -11.830 -0.471 -6.749 1.00 0.00 102 MET A N 18
ATOM 33474 C CA . MET A 1 102 ? -11.613 0.268 -5.511 1.00 0.00 102 MET A CA 18
ATOM 33475 C C . MET A 1 102 ? -10.196 0.051 -4.989 1.00 0.00 102 MET A C 18
ATOM 33476 O O . MET A 1 102 ? -9.438 1.004 -4.806 1.00 0.00 102 MET A O 18
ATOM 33490 N N . VAL A 1 103 ? -9.844 -1.209 -4.752 1.00 0.00 103 VAL A N 18
ATOM 33491 C CA . VAL A 1 103 ? -8.517 -1.551 -4.252 1.00 0.00 103 VAL A CA 18
ATOM 33492 C C . VAL A 1 103 ? -7.427 -0.938 -5.124 1.00 0.00 103 VAL A C 18
ATOM 33493 O O . VAL A 1 103 ? -6.670 -0.078 -4.676 1.00 0.00 103 VAL A O 18
ATOM 33506 N N . MET A 1 104 ? -7.353 -1.388 -6.373 1.00 0.00 104 MET A N 18
ATOM 33507 C CA . MET A 1 104 ? -6.356 -0.882 -7.309 1.00 0.00 104 MET A CA 18
ATOM 33508 C C . MET A 1 104 ? -6.106 0.606 -7.087 1.00 0.00 104 MET A C 18
ATOM 33509 O O . MET A 1 104 ? -4.994 1.095 -7.283 1.00 0.00 104 MET A O 18
ATOM 33523 N N . TYR A 1 105 ? -7.148 1.321 -6.677 1.00 0.00 105 TYR A N 18
ATOM 33524 C CA . TYR A 1 105 ? -7.042 2.754 -6.431 1.00 0.00 105 TYR A CA 18
ATOM 33525 C C . TYR A 1 105 ? -6.517 3.028 -5.025 1.00 0.00 105 TYR A C 18
ATOM 33526 O O . TYR A 1 105 ? -5.672 3.902 -4.824 1.00 0.00 105 TYR A O 18
ATOM 33544 N N . LEU A 1 106 ? -7.022 2.275 -4.054 1.00 0.00 106 LEU A N 18
ATOM 33545 C CA . LEU A 1 106 ? -6.604 2.434 -2.666 1.00 0.00 106 LEU A CA 18
ATOM 33546 C C . LEU A 1 106 ? -5.128 2.090 -2.499 1.00 0.00 106 LEU A C 18
ATOM 33547 O O . LEU A 1 106 ? -4.367 2.850 -1.900 1.00 0.00 106 LEU A O 18
ATOM 33563 N N . SER A 1 107 ? -4.729 0.940 -3.034 1.00 0.00 107 SER A N 18
ATOM 33564 C CA . SER A 1 107 ? -3.344 0.494 -2.943 1.00 0.00 107 SER A CA 18
ATOM 33565 C C . SER A 1 107 ? -2.384 1.633 -3.272 1.00 0.00 107 SER A C 18
ATOM 33566 O O . SER A 1 107 ? -1.463 1.926 -2.509 1.00 0.00 107 SER A O 18
ATOM 33574 N N . LYS A 1 108 ? -2.605 2.273 -4.416 1.00 0.00 108 LYS A N 18
ATOM 33575 C CA . LYS A 1 108 ? -1.762 3.381 -4.849 1.00 0.00 108 LYS A CA 18
ATOM 33576 C C . LYS A 1 108 ? -1.398 4.280 -3.672 1.00 0.00 108 LYS A C 18
ATOM 33577 O O . LYS A 1 108 ? -0.245 4.682 -3.517 1.00 0.00 108 LYS A O 18
ATOM 33596 N N . PHE A 1 109 ? -2.390 4.592 -2.843 1.00 0.00 109 PHE A N 18
ATOM 33597 C CA . PHE A 1 109 ? -2.174 5.444 -1.679 1.00 0.00 109 PHE A CA 18
ATOM 33598 C C . PHE A 1 109 ? -1.443 4.683 -0.576 1.00 0.00 109 PHE A C 18
ATOM 33599 O O . PHE A 1 109 ? -0.485 5.187 0.010 1.00 0.00 109 PHE A O 18
ATOM 33616 N N . TYR A 1 110 ? -1.903 3.468 -0.300 1.00 0.00 110 TYR A N 18
ATOM 33617 C CA . TYR A 1 110 ? -1.296 2.638 0.734 1.00 0.00 110 TYR A CA 18
ATOM 33618 C C . TYR A 1 110 ? 0.226 2.719 0.674 1.00 0.00 110 TYR A C 18
ATOM 33619 O O . TYR A 1 110 ? 0.877 3.099 1.647 1.00 0.00 110 TYR A O 18
ATOM 33637 N N . GLU A 1 111 ? 0.786 2.359 -0.476 1.00 0.00 111 GLU A N 18
ATOM 33638 C CA . GLU A 1 111 ? 2.232 2.391 -0.664 1.00 0.00 111 GLU A CA 18
ATOM 33639 C C . GLU A 1 111 ? 2.779 3.798 -0.444 1.00 0.00 111 GLU A C 18
ATOM 33640 O O . GLU A 1 111 ? 3.648 4.014 0.402 1.00 0.00 111 GLU A O 18
ATOM 33652 N N . LEU A 1 112 ? 2.264 4.753 -1.212 1.00 0.00 112 LEU A N 18
ATOM 33653 C CA . LEU A 1 112 ? 2.700 6.141 -1.102 1.00 0.00 112 LEU A CA 18
ATOM 33654 C C . LEU A 1 112 ? 2.786 6.571 0.359 1.00 0.00 112 LEU A C 18
ATOM 33655 O O . LEU A 1 112 ? 3.861 6.906 0.856 1.00 0.00 112 LEU A O 18
ATOM 33671 N N . PHE A 1 113 ? 1.646 6.557 1.042 1.00 0.00 113 PHE A N 18
ATOM 33672 C CA . PHE A 1 113 ? 1.593 6.944 2.447 1.00 0.00 113 PHE A CA 18
ATOM 33673 C C . PHE A 1 113 ? 2.545 6.094 3.283 1.00 0.00 113 PHE A C 18
ATOM 33674 O O . PHE A 1 113 ? 3.360 6.619 4.041 1.00 0.00 113 PHE A O 18
ATOM 33691 N N . ARG A 1 114 ? 2.436 4.777 3.137 1.00 0.00 114 ARG A N 18
ATOM 33692 C CA . ARG A 1 114 ? 3.285 3.853 3.879 1.00 0.00 114 ARG A CA 18
ATOM 33693 C C . ARG A 1 114 ? 4.753 4.253 3.765 1.00 0.00 114 ARG A C 18
ATOM 33694 O O . ARG A 1 114 ? 5.362 4.704 4.734 1.00 0.00 114 ARG A O 18
ATOM 33715 N N . GLY A 1 115 ? 5.316 4.084 2.572 1.00 0.00 115 GLY A N 18
ATOM 33716 C CA . GLY A 1 115 ? 6.708 4.432 2.353 1.00 0.00 115 GLY A CA 18
ATOM 33717 C C . GLY A 1 115 ? 7.201 4.016 0.981 1.00 0.00 115 GLY A C 18
ATOM 33718 O O . GLY A 1 115 ? 6.633 4.412 -0.038 1.00 0.00 115 GLY A O 18
ATOM 33722 N N . THR A 1 116 ? 8.262 3.216 0.952 1.00 0.00 116 THR A N 18
ATOM 33723 C CA . THR A 1 116 ? 8.833 2.748 -0.305 1.00 0.00 116 THR A CA 18
ATOM 33724 C C . THR A 1 116 ? 9.228 1.279 -0.216 1.00 0.00 116 THR A C 18
ATOM 33725 O O . THR A 1 116 ? 9.739 0.809 0.801 1.00 0.00 116 THR A O 18
ATOM 33736 N N . PRO A 1 117 ? 8.988 0.534 -1.305 1.00 0.00 117 PRO A N 18
ATOM 33737 C CA . PRO A 1 117 ? 9.314 -0.894 -1.375 1.00 0.00 117 PRO A CA 18
ATOM 33738 C C . PRO A 1 117 ? 10.817 -1.145 -1.415 1.00 0.00 117 PRO A C 18
ATOM 33739 O O . PRO A 1 117 ? 11.605 -0.225 -1.640 1.00 0.00 117 PRO A O 18
ATOM 33750 N N . LEU A 1 118 ? 11.210 -2.394 -1.194 1.00 0.00 118 LEU A N 18
ATOM 33751 C CA . LEU A 1 118 ? 12.620 -2.767 -1.205 1.00 0.00 118 LEU A CA 18
ATOM 33752 C C . LEU A 1 118 ? 12.807 -4.177 -1.756 1.00 0.00 118 LEU A C 18
ATOM 33753 O O . LEU A 1 118 ? 11.913 -5.017 -1.655 1.00 0.00 118 LEU A O 18
ATOM 33769 N N . ARG A 1 119 ? 13.975 -4.429 -2.338 1.00 0.00 119 ARG A N 18
ATOM 33770 C CA . ARG A 1 119 ? 14.280 -5.738 -2.904 1.00 0.00 119 ARG A CA 18
ATOM 33771 C C . ARG A 1 119 ? 15.745 -6.099 -2.680 1.00 0.00 119 ARG A C 18
ATOM 33772 O O . ARG A 1 119 ? 16.634 -5.248 -2.727 1.00 0.00 119 ARG A O 18
ATOM 33793 N N . PRO A 1 120 ? 16.005 -7.391 -2.431 1.00 0.00 120 PRO A N 18
ATOM 33794 C CA . PRO A 1 120 ? 17.361 -7.895 -2.195 1.00 0.00 120 PRO A CA 18
ATOM 33795 C C . PRO A 1 120 ? 18.218 -7.864 -3.456 1.00 0.00 120 PRO A C 18
ATOM 33796 O O . PRO A 1 120 ? 17.706 -7.977 -4.570 1.00 0.00 120 PRO A O 18
ATOM 33807 N N . VAL A 1 121 ? 19.526 -7.712 -3.274 1.00 0.00 121 VAL A N 18
ATOM 33808 C CA . VAL A 1 121 ? 20.455 -7.669 -4.397 1.00 0.00 121 VAL A CA 18
ATOM 33809 C C . VAL A 1 121 ? 21.350 -8.903 -4.418 1.00 0.00 121 VAL A C 18
ATOM 33810 O O . VAL A 1 121 ? 21.952 -9.263 -3.406 1.00 0.00 121 VAL A O 18
ATOM 33823 N N . GLY A 1 1 ? 6.450 -11.306 -17.352 1.00 0.00 1 GLY A N 19
ATOM 33824 C CA . GLY A 1 1 ? 6.026 -12.401 -16.500 1.00 0.00 1 GLY A CA 19
ATOM 33825 C C . GLY A 1 1 ? 4.580 -12.791 -16.733 1.00 0.00 1 GLY A C 19
ATOM 33826 O O . GLY A 1 1 ? 3.697 -11.935 -16.767 1.00 0.00 1 GLY A O 19
ATOM 33830 N N . SER A 1 2 ? 4.337 -14.088 -16.895 1.00 0.00 2 SER A N 19
ATOM 33831 C CA . SER A 1 2 ? 2.989 -14.590 -17.132 1.00 0.00 2 SER A CA 19
ATOM 33832 C C . SER A 1 2 ? 2.684 -15.777 -16.225 1.00 0.00 2 SER A C 19
ATOM 33833 O O . SER A 1 2 ? 3.186 -16.881 -16.437 1.00 0.00 2 SER A O 19
ATOM 33841 N N . SER A 1 3 ? 1.856 -15.542 -15.211 1.00 0.00 3 SER A N 19
ATOM 33842 C CA . SER A 1 3 ? 1.486 -16.591 -14.268 1.00 0.00 3 SER A CA 19
ATOM 33843 C C . SER A 1 3 ? 0.412 -16.099 -13.303 1.00 0.00 3 SER A C 19
ATOM 33844 O O . SER A 1 3 ? 0.122 -14.905 -13.235 1.00 0.00 3 SER A O 19
ATOM 33852 N N . GLY A 1 4 ? -0.176 -17.029 -12.557 1.00 0.00 4 GLY A N 19
ATOM 33853 C CA . GLY A 1 4 ? -1.212 -16.672 -11.605 1.00 0.00 4 GLY A CA 19
ATOM 33854 C C . GLY A 1 4 ? -1.011 -17.331 -10.255 1.00 0.00 4 GLY A C 19
ATOM 33855 O O . GLY A 1 4 ? -1.245 -18.529 -10.101 1.00 0.00 4 GLY A O 19
ATOM 33859 N N . SER A 1 5 ? -0.575 -16.546 -9.274 1.00 0.00 5 SER A N 19
ATOM 33860 C CA . SER A 1 5 ? -0.338 -17.062 -7.931 1.00 0.00 5 SER A CA 19
ATOM 33861 C C . SER A 1 5 ? -1.555 -16.839 -7.040 1.00 0.00 5 SER A C 19
ATOM 33862 O O . SER A 1 5 ? -2.253 -15.832 -7.165 1.00 0.00 5 SER A O 19
ATOM 33870 N N . SER A 1 6 ? -1.804 -17.785 -6.140 1.00 0.00 6 SER A N 19
ATOM 33871 C CA . SER A 1 6 ? -2.940 -17.694 -5.229 1.00 0.00 6 SER A CA 19
ATOM 33872 C C . SER A 1 6 ? -2.572 -18.226 -3.848 1.00 0.00 6 SER A C 19
ATOM 33873 O O . SER A 1 6 ? -1.883 -19.238 -3.723 1.00 0.00 6 SER A O 19
ATOM 33881 N N . GLY A 1 7 ? -3.036 -17.535 -2.811 1.00 0.00 7 GLY A N 19
ATOM 33882 C CA . GLY A 1 7 ? -2.747 -17.952 -1.452 1.00 0.00 7 GLY A CA 19
ATOM 33883 C C . GLY A 1 7 ? -3.522 -17.153 -0.423 1.00 0.00 7 GLY A C 19
ATOM 33884 O O . GLY A 1 7 ? -4.743 -17.276 -0.323 1.00 0.00 7 GLY A O 19
ATOM 33888 N N . ASP A 1 8 ? -2.812 -16.334 0.345 1.00 0.00 8 ASP A N 19
ATOM 33889 C CA . ASP A 1 8 ? -3.440 -15.513 1.373 1.00 0.00 8 ASP A CA 19
ATOM 33890 C C . ASP A 1 8 ? -4.307 -14.426 0.745 1.00 0.00 8 ASP A C 19
ATOM 33891 O O . ASP A 1 8 ? -4.265 -14.208 -0.467 1.00 0.00 8 ASP A O 19
ATOM 33900 N N . ILE A 1 9 ? -5.092 -13.748 1.575 1.00 0.00 9 ILE A N 19
ATOM 33901 C CA . ILE A 1 9 ? -5.969 -12.685 1.101 1.00 0.00 9 ILE A CA 19
ATOM 33902 C C . ILE A 1 9 ? -5.183 -11.407 0.827 1.00 0.00 9 ILE A C 19
ATOM 33903 O O . ILE A 1 9 ? -4.545 -10.854 1.723 1.00 0.00 9 ILE A O 19
ATOM 33919 N N . ARG A 1 10 ? -5.236 -10.941 -0.417 1.00 0.00 10 ARG A N 19
ATOM 33920 C CA . ARG A 1 10 ? -4.530 -9.727 -0.809 1.00 0.00 10 ARG A CA 19
ATOM 33921 C C . ARG A 1 10 ? -5.202 -8.492 -0.216 1.00 0.00 10 ARG A C 19
ATOM 33922 O O . ARG A 1 10 ? -4.584 -7.702 0.498 1.00 0.00 10 ARG A O 19
ATOM 33943 N N . PRO A 1 11 ? -6.497 -8.321 -0.518 1.00 0.00 11 PRO A N 19
ATOM 33944 C CA . PRO A 1 11 ? -7.281 -7.184 -0.025 1.00 0.00 11 PRO A CA 19
ATOM 33945 C C . PRO A 1 11 ? -7.540 -7.266 1.475 1.00 0.00 11 PRO A C 19
ATOM 33946 O O . PRO A 1 11 ? -8.396 -6.557 2.006 1.00 0.00 11 PRO A O 19
ATOM 33957 N N . SER A 1 12 ? -6.796 -8.133 2.153 1.00 0.00 12 SER A N 19
ATOM 33958 C CA . SER A 1 12 ? -6.948 -8.309 3.593 1.00 0.00 12 SER A CA 19
ATOM 33959 C C . SER A 1 12 ? -6.056 -7.336 4.357 1.00 0.00 12 SER A C 19
ATOM 33960 O O . SER A 1 12 ? -6.531 -6.558 5.185 1.00 0.00 12 SER A O 19
ATOM 33968 N N . LYS A 1 13 ? -4.759 -7.384 4.072 1.00 0.00 13 LYS A N 19
ATOM 33969 C CA . LYS A 1 13 ? -3.798 -6.507 4.730 1.00 0.00 13 LYS A CA 19
ATOM 33970 C C . LYS A 1 13 ? -4.130 -5.041 4.467 1.00 0.00 13 LYS A C 19
ATOM 33971 O O . LYS A 1 13 ? -4.126 -4.219 5.384 1.00 0.00 13 LYS A O 19
ATOM 33990 N N . LEU A 1 14 ? -4.419 -4.721 3.211 1.00 0.00 14 LEU A N 19
ATOM 33991 C CA . LEU A 1 14 ? -4.756 -3.355 2.827 1.00 0.00 14 LEU A CA 19
ATOM 33992 C C . LEU A 1 14 ? -5.801 -2.766 3.770 1.00 0.00 14 LEU A C 19
ATOM 33993 O O . LEU A 1 14 ? -5.544 -1.778 4.459 1.00 0.00 14 LEU A O 19
ATOM 34009 N N . LEU A 1 15 ? -6.978 -3.381 3.798 1.00 0.00 15 LEU A N 19
ATOM 34010 C CA . LEU A 1 15 ? -8.062 -2.919 4.658 1.00 0.00 15 LEU A CA 19
ATOM 34011 C C . LEU A 1 15 ? -7.529 -2.484 6.019 1.00 0.00 15 LEU A C 19
ATOM 34012 O O . LEU A 1 15 ? -7.819 -1.384 6.490 1.00 0.00 15 LEU A O 19
ATOM 34028 N N . THR A 1 16 ? -6.745 -3.355 6.648 1.00 0.00 16 THR A N 19
ATOM 34029 C CA . THR A 1 16 ? -6.170 -3.061 7.955 1.00 0.00 16 THR A CA 19
ATOM 34030 C C . THR A 1 16 ? -5.622 -1.639 8.007 1.00 0.00 16 THR A C 19
ATOM 34031 O O . THR A 1 16 ? -6.035 -0.836 8.843 1.00 0.00 16 THR A O 19
ATOM 34042 N N . TRP A 1 17 ? -4.692 -1.335 7.109 1.00 0.00 17 TRP A N 19
ATOM 34043 C CA . TRP A 1 17 ? -4.088 -0.009 7.053 1.00 0.00 17 TRP A CA 19
ATOM 34044 C C . TRP A 1 17 ? -5.159 1.077 7.052 1.00 0.00 17 TRP A C 19
ATOM 34045 O O . TRP A 1 17 ? -5.218 1.903 7.964 1.00 0.00 17 TRP A O 19
ATOM 34066 N N . CYS A 1 18 ? -6.002 1.069 6.026 1.00 0.00 18 CYS A N 19
ATOM 34067 C CA . CYS A 1 18 ? -7.071 2.055 5.908 1.00 0.00 18 CYS A CA 19
ATOM 34068 C C . CYS A 1 18 ? -7.820 2.206 7.227 1.00 0.00 18 CYS A C 19
ATOM 34069 O O . CYS A 1 18 ? -7.999 3.316 7.726 1.00 0.00 18 CYS A O 19
ATOM 34077 N N . GLN A 1 19 ? -8.257 1.081 7.785 1.00 0.00 19 GLN A N 19
ATOM 34078 C CA . GLN A 1 19 ? -8.990 1.089 9.046 1.00 0.00 19 GLN A CA 19
ATOM 34079 C C . GLN A 1 19 ? -8.209 1.832 10.125 1.00 0.00 19 GLN A C 19
ATOM 34080 O O . GLN A 1 19 ? -8.769 2.643 10.862 1.00 0.00 19 GLN A O 19
ATOM 34094 N N . GLN A 1 20 ? -6.913 1.548 10.211 1.00 0.00 20 GLN A N 19
ATOM 34095 C CA . GLN A 1 20 ? -6.056 2.189 11.201 1.00 0.00 20 GLN A CA 19
ATOM 34096 C C . GLN A 1 20 ? -5.981 3.694 10.964 1.00 0.00 20 GLN A C 19
ATOM 34097 O O . GLN A 1 20 ? -6.278 4.487 11.857 1.00 0.00 20 GLN A O 19
ATOM 34111 N N . GLN A 1 21 ? -5.581 4.078 9.756 1.00 0.00 21 GLN A N 19
ATOM 34112 C CA . GLN A 1 21 ? -5.466 5.488 9.403 1.00 0.00 21 GLN A CA 19
ATOM 34113 C C . GLN A 1 21 ? -6.728 6.251 9.790 1.00 0.00 21 GLN A C 19
ATOM 34114 O O . GLN A 1 21 ? -6.659 7.346 10.351 1.00 0.00 21 GLN A O 19
ATOM 34128 N N . THR A 1 22 ? -7.884 5.667 9.488 1.00 0.00 22 THR A N 19
ATOM 34129 C CA . THR A 1 22 ? -9.162 6.292 9.803 1.00 0.00 22 THR A CA 19
ATOM 34130 C C . THR A 1 22 ? -9.689 5.816 11.151 1.00 0.00 22 THR A C 19
ATOM 34131 O O . THR A 1 22 ? -10.893 5.634 11.328 1.00 0.00 22 THR A O 19
ATOM 34142 N N . GLU A 1 23 ? -8.780 5.617 12.101 1.00 0.00 23 GLU A N 19
ATOM 34143 C CA . GLU A 1 23 ? -9.155 5.161 13.434 1.00 0.00 23 GLU A CA 19
ATOM 34144 C C . GLU A 1 23 ? -9.403 6.346 14.364 1.00 0.00 23 GLU A C 19
ATOM 34145 O O . GLU A 1 23 ? -8.499 7.136 14.634 1.00 0.00 23 GLU A O 19
ATOM 34157 N N . GLY A 1 24 ? -10.635 6.462 14.850 1.00 0.00 24 GLY A N 19
ATOM 34158 C CA . GLY A 1 24 ? -10.980 7.553 15.743 1.00 0.00 24 GLY A CA 19
ATOM 34159 C C . GLY A 1 24 ? -11.969 8.519 15.122 1.00 0.00 24 GLY A C 19
ATOM 34160 O O . GLY A 1 24 ? -12.947 8.912 15.760 1.00 0.00 24 GLY A O 19
ATOM 34164 N N . TYR A 1 25 ? -11.715 8.905 13.877 1.00 0.00 25 TYR A N 19
ATOM 34165 C CA . TYR A 1 25 ? -12.589 9.835 13.172 1.00 0.00 25 TYR A CA 19
ATOM 34166 C C . TYR A 1 25 ? -14.050 9.598 13.542 1.00 0.00 25 TYR A C 19
ATOM 34167 O O . TYR A 1 25 ? -14.452 8.472 13.834 1.00 0.00 25 TYR A O 19
ATOM 34185 N N . GLN A 1 26 ? -14.839 10.667 13.526 1.00 0.00 26 GLN A N 19
ATOM 34186 C CA . GLN A 1 26 ? -16.255 10.576 13.860 1.00 0.00 26 GLN A CA 19
ATOM 34187 C C . GLN A 1 26 ? -17.091 10.295 12.615 1.00 0.00 26 GLN A C 19
ATOM 34188 O O . GLN A 1 26 ? -16.761 10.747 11.518 1.00 0.00 26 GLN A O 19
ATOM 34202 N N . HIS A 1 27 ? -18.175 9.547 12.793 1.00 0.00 27 HIS A N 19
ATOM 34203 C CA . HIS A 1 27 ? -19.059 9.206 11.684 1.00 0.00 27 HIS A CA 19
ATOM 34204 C C . HIS A 1 27 ? -18.279 8.546 10.551 1.00 0.00 27 HIS A C 19
ATOM 34205 O O . HIS A 1 27 ? -18.621 8.697 9.378 1.00 0.00 27 HIS A O 19
ATOM 34220 N N . VAL A 1 28 ? -17.228 7.815 10.909 1.00 0.00 28 VAL A N 19
ATOM 34221 C CA . VAL A 1 28 ? -16.400 7.132 9.923 1.00 0.00 28 VAL A CA 19
ATOM 34222 C C . VAL A 1 28 ? -16.232 5.657 10.273 1.00 0.00 28 VAL A C 19
ATOM 34223 O O . VAL A 1 28 ? -15.333 5.286 11.026 1.00 0.00 28 VAL A O 19
ATOM 34236 N N . ASN A 1 29 ? -17.105 4.821 9.719 1.00 0.00 29 ASN A N 19
ATOM 34237 C CA . ASN A 1 29 ? -17.054 3.386 9.973 1.00 0.00 29 ASN A CA 19
ATOM 34238 C C . ASN A 1 29 ? -16.578 2.631 8.735 1.00 0.00 29 ASN A C 19
ATOM 34239 O O . ASN A 1 29 ? -17.276 2.574 7.723 1.00 0.00 29 ASN A O 19
ATOM 34250 N N . VAL A 1 30 ? -15.384 2.053 8.824 1.00 0.00 30 VAL A N 19
ATOM 34251 C CA . VAL A 1 30 ? -14.814 1.301 7.713 1.00 0.00 30 VAL A CA 19
ATOM 34252 C C . VAL A 1 30 ? -14.975 -0.200 7.925 1.00 0.00 30 VAL A C 19
ATOM 34253 O O . VAL A 1 30 ? -14.267 -0.804 8.731 1.00 0.00 30 VAL A O 19
ATOM 34266 N N . THR A 1 31 ? -15.913 -0.798 7.197 1.00 0.00 31 THR A N 19
ATOM 34267 C CA . THR A 1 31 ? -16.168 -2.229 7.305 1.00 0.00 31 THR A CA 19
ATOM 34268 C C . THR A 1 31 ? -15.763 -2.958 6.030 1.00 0.00 31 THR A C 19
ATOM 34269 O O . THR A 1 31 ? -15.224 -4.064 6.080 1.00 0.00 31 THR A O 19
ATOM 34280 N N . ASP A 1 32 ? -16.025 -2.333 4.888 1.00 0.00 32 ASP A N 19
ATOM 34281 C CA . ASP A 1 32 ? -15.686 -2.922 3.597 1.00 0.00 32 ASP A CA 19
ATOM 34282 C C . ASP A 1 32 ? -14.894 -1.939 2.742 1.00 0.00 32 ASP A C 19
ATOM 34283 O O . ASP A 1 32 ? -14.550 -0.845 3.192 1.00 0.00 32 ASP A O 19
ATOM 34292 N N . LEU A 1 33 ? -14.606 -2.335 1.507 1.00 0.00 33 LEU A N 19
ATOM 34293 C CA . LEU A 1 33 ? -13.852 -1.489 0.589 1.00 0.00 33 LEU A CA 19
ATOM 34294 C C . LEU A 1 33 ? -14.714 -1.072 -0.599 1.00 0.00 33 LEU A C 19
ATOM 34295 O O . LEU A 1 33 ? -14.199 -0.672 -1.644 1.00 0.00 33 LEU A O 19
ATOM 34311 N N . THR A 1 34 ? -16.029 -1.167 -0.432 1.00 0.00 34 THR A N 19
ATOM 34312 C CA . THR A 1 34 ? -16.963 -0.800 -1.489 1.00 0.00 34 THR A CA 19
ATOM 34313 C C . THR A 1 34 ? -18.055 0.123 -0.961 1.00 0.00 34 THR A C 19
ATOM 34314 O O . THR A 1 34 ? -18.551 0.991 -1.681 1.00 0.00 34 THR A O 19
ATOM 34325 N N . THR A 1 35 ? -18.426 -0.067 0.301 1.00 0.00 35 THR A N 19
ATOM 34326 C CA . THR A 1 35 ? -19.460 0.749 0.925 1.00 0.00 35 THR A CA 19
ATOM 34327 C C . THR A 1 35 ? -18.849 1.882 1.741 1.00 0.00 35 THR A C 19
ATOM 34328 O O . THR A 1 35 ? -19.261 3.036 1.625 1.00 0.00 35 THR A O 19
ATOM 34339 N N . SER A 1 36 ? -17.862 1.546 2.566 1.00 0.00 36 SER A N 19
ATOM 34340 C CA . SER A 1 36 ? -17.196 2.536 3.404 1.00 0.00 36 SER A CA 19
ATOM 34341 C C . SER A 1 36 ? -16.574 3.639 2.552 1.00 0.00 36 SER A C 19
ATOM 34342 O O . SER A 1 36 ? -16.156 4.675 3.068 1.00 0.00 36 SER A O 19
ATOM 34350 N N . TRP A 1 37 ? -16.519 3.408 1.246 1.00 0.00 37 TRP A N 19
ATOM 34351 C CA . TRP A 1 37 ? -15.949 4.381 0.321 1.00 0.00 37 TRP A CA 19
ATOM 34352 C C . TRP A 1 37 ? -16.989 4.842 -0.693 1.00 0.00 37 TRP A C 19
ATOM 34353 O O . TRP A 1 37 ? -16.647 5.391 -1.741 1.00 0.00 37 TRP A O 19
ATOM 34374 N N . ARG A 1 38 ? -18.260 4.617 -0.376 1.00 0.00 38 ARG A N 19
ATOM 34375 C CA . ARG A 1 38 ? -19.350 5.009 -1.261 1.00 0.00 38 ARG A CA 19
ATOM 34376 C C . ARG A 1 38 ? -19.567 6.519 -1.220 1.00 0.00 38 ARG A C 19
ATOM 34377 O O . ARG A 1 38 ? -19.751 7.158 -2.256 1.00 0.00 38 ARG A O 19
ATOM 34398 N N . SER A 1 39 ? -19.543 7.083 -0.017 1.00 0.00 39 SER A N 19
ATOM 34399 C CA . SER A 1 39 ? -19.742 8.517 0.159 1.00 0.00 39 SER A CA 19
ATOM 34400 C C . SER A 1 39 ? -18.473 9.288 -0.192 1.00 0.00 39 SER A C 19
ATOM 34401 O O . SER A 1 39 ? -18.529 10.345 -0.819 1.00 0.00 39 SER A O 19
ATOM 34409 N N . GLY A 1 40 ? -17.328 8.750 0.218 1.00 0.00 40 GLY A N 19
ATOM 34410 C CA . GLY A 1 40 ? -16.061 9.400 -0.062 1.00 0.00 40 GLY A CA 19
ATOM 34411 C C . GLY A 1 40 ? -15.323 9.798 1.201 1.00 0.00 40 GLY A C 19
ATOM 34412 O O . GLY A 1 40 ? -14.097 9.697 1.270 1.00 0.00 40 GLY A O 19
ATOM 34416 N N . LEU A 1 41 ? -16.068 10.254 2.201 1.00 0.00 41 LEU A N 19
ATOM 34417 C CA . LEU A 1 41 ? -15.477 10.671 3.468 1.00 0.00 41 LEU A CA 19
ATOM 34418 C C . LEU A 1 41 ? -14.296 9.779 3.838 1.00 0.00 41 LEU A C 19
ATOM 34419 O O . LEU A 1 41 ? -13.183 10.260 4.043 1.00 0.00 41 LEU A O 19
ATOM 34435 N N . ALA A 1 42 ? -14.548 8.476 3.918 1.00 0.00 42 ALA A N 19
ATOM 34436 C CA . ALA A 1 42 ? -13.506 7.516 4.258 1.00 0.00 42 ALA A CA 19
ATOM 34437 C C . ALA A 1 42 ? -12.155 7.952 3.701 1.00 0.00 42 ALA A C 19
ATOM 34438 O O . ALA A 1 42 ? -11.242 8.292 4.454 1.00 0.00 42 ALA A O 19
ATOM 34445 N N . LEU A 1 43 ? -12.034 7.939 2.378 1.00 0.00 43 LEU A N 19
ATOM 34446 C CA . LEU A 1 43 ? -10.793 8.332 1.720 1.00 0.00 43 LEU A CA 19
ATOM 34447 C C . LEU A 1 43 ? -10.376 9.738 2.140 1.00 0.00 43 LEU A C 19
ATOM 34448 O O . LEU A 1 43 ? -9.243 9.957 2.569 1.00 0.00 43 LEU A O 19
ATOM 34464 N N . CYS A 1 44 ? -11.298 10.685 2.015 1.00 0.00 44 CYS A N 19
ATOM 34465 C CA . CYS A 1 44 ? -11.027 12.070 2.383 1.00 0.00 44 CYS A CA 19
ATOM 34466 C C . CYS A 1 44 ? -10.347 12.147 3.746 1.00 0.00 44 CYS A C 19
ATOM 34467 O O . CYS A 1 44 ? -9.469 12.981 3.967 1.00 0.00 44 CYS A O 19
ATOM 34475 N N . ALA A 1 45 ? -10.760 11.273 4.658 1.00 0.00 45 ALA A N 19
ATOM 34476 C CA . ALA A 1 45 ? -10.191 11.242 5.999 1.00 0.00 45 ALA A CA 19
ATOM 34477 C C . ALA A 1 45 ? -8.698 10.937 5.955 1.00 0.00 45 ALA A C 19
ATOM 34478 O O . ALA A 1 45 ? -7.896 11.627 6.585 1.00 0.00 45 ALA A O 19
ATOM 34485 N N . ILE A 1 46 ? -8.332 9.901 5.208 1.00 0.00 46 ILE A N 19
ATOM 34486 C CA . ILE A 1 46 ? -6.934 9.507 5.082 1.00 0.00 46 ILE A CA 19
ATOM 34487 C C . ILE A 1 46 ? -6.069 10.682 4.642 1.00 0.00 46 ILE A C 19
ATOM 34488 O O . ILE A 1 46 ? -4.974 10.890 5.165 1.00 0.00 46 ILE A O 19
ATOM 34504 N N . ILE A 1 47 ? -6.568 11.448 3.677 1.00 0.00 47 ILE A N 19
ATOM 34505 C CA . ILE A 1 47 ? -5.841 12.605 3.168 1.00 0.00 47 ILE A CA 19
ATOM 34506 C C . ILE A 1 47 ? -5.833 13.740 4.186 1.00 0.00 47 ILE A C 19
ATOM 34507 O O . ILE A 1 47 ? -4.772 14.220 4.588 1.00 0.00 47 ILE A O 19
ATOM 34523 N N . HIS A 1 48 ? -7.022 14.165 4.601 1.00 0.00 48 HIS A N 19
ATOM 34524 C CA . HIS A 1 48 ? -7.152 15.243 5.574 1.00 0.00 48 HIS A CA 19
ATOM 34525 C C . HIS A 1 48 ? -6.256 14.994 6.784 1.00 0.00 48 HIS A C 19
ATOM 34526 O O . HIS A 1 48 ? -5.528 15.884 7.223 1.00 0.00 48 HIS A O 19
ATOM 34541 N N . ARG A 1 49 ? -6.316 13.778 7.318 1.00 0.00 49 ARG A N 19
ATOM 34542 C CA . ARG A 1 49 ? -5.512 13.413 8.478 1.00 0.00 49 ARG A CA 19
ATOM 34543 C C . ARG A 1 49 ? -4.105 13.993 8.368 1.00 0.00 49 ARG A C 19
ATOM 34544 O O . ARG A 1 49 ? -3.703 14.831 9.175 1.00 0.00 49 ARG A O 19
ATOM 34565 N N . PHE A 1 50 ? -3.361 13.539 7.365 1.00 0.00 50 PHE A N 19
ATOM 34566 C CA . PHE A 1 50 ? -1.998 14.011 7.150 1.00 0.00 50 PHE A CA 19
ATOM 34567 C C . PHE A 1 50 ? -1.992 15.465 6.687 1.00 0.00 50 PHE A C 19
ATOM 34568 O O . PHE A 1 50 ? -1.289 16.304 7.251 1.00 0.00 50 PHE A O 19
ATOM 34585 N N . ARG A 1 51 ? -2.781 15.755 5.658 1.00 0.00 51 ARG A N 19
ATOM 34586 C CA . ARG A 1 51 ? -2.866 17.107 5.118 1.00 0.00 51 ARG A CA 19
ATOM 34587 C C . ARG A 1 51 ? -4.309 17.602 5.116 1.00 0.00 51 ARG A C 19
ATOM 34588 O O . ARG A 1 51 ? -5.057 17.408 4.158 1.00 0.00 51 ARG A O 19
ATOM 34609 N N . PRO A 1 52 ? -4.712 18.256 6.216 1.00 0.00 52 PRO A N 19
ATOM 34610 C CA . PRO A 1 52 ? -6.068 18.792 6.366 1.00 0.00 52 PRO A CA 19
ATOM 34611 C C . PRO A 1 52 ? -6.327 19.980 5.445 1.00 0.00 52 PRO A C 19
ATOM 34612 O O . PRO A 1 52 ? -7.472 20.268 5.098 1.00 0.00 52 PRO A O 19
ATOM 34623 N N . GLU A 1 53 ? -5.257 20.664 5.053 1.00 0.00 53 GLU A N 19
ATOM 34624 C CA . GLU A 1 53 ? -5.371 21.820 4.172 1.00 0.00 53 GLU A CA 19
ATOM 34625 C C . GLU A 1 53 ? -5.899 21.410 2.801 1.00 0.00 53 GLU A C 19
ATOM 34626 O O . GLU A 1 53 ? -6.582 22.184 2.129 1.00 0.00 53 GLU A O 19
ATOM 34638 N N . LEU A 1 54 ? -5.579 20.187 2.392 1.00 0.00 54 LEU A N 19
ATOM 34639 C CA . LEU A 1 54 ? -6.021 19.673 1.100 1.00 0.00 54 LEU A CA 19
ATOM 34640 C C . LEU A 1 54 ? -7.514 19.360 1.120 1.00 0.00 54 LEU A C 19
ATOM 34641 O O . LEU A 1 54 ? -8.241 19.697 0.186 1.00 0.00 54 LEU A O 19
ATOM 34657 N N . ILE A 1 55 ? -7.964 18.716 2.192 1.00 0.00 55 ILE A N 19
ATOM 34658 C CA . ILE A 1 55 ? -9.370 18.361 2.335 1.00 0.00 55 ILE A CA 19
ATOM 34659 C C . ILE A 1 55 ? -9.903 18.765 3.705 1.00 0.00 55 ILE A C 19
ATOM 34660 O O . ILE A 1 55 ? -9.260 18.527 4.727 1.00 0.00 55 ILE A O 19
ATOM 34676 N N . ASN A 1 56 ? -11.082 19.378 3.718 1.00 0.00 56 ASN A N 19
ATOM 34677 C CA . ASN A 1 56 ? -11.703 19.814 4.964 1.00 0.00 56 ASN A CA 19
ATOM 34678 C C . ASN A 1 56 ? -12.918 18.954 5.297 1.00 0.00 56 ASN A C 19
ATOM 34679 O O . ASN A 1 56 ? -14.045 19.282 4.925 1.00 0.00 56 ASN A O 19
ATOM 34690 N N . PHE A 1 57 ? -12.681 17.853 6.002 1.00 0.00 57 PHE A N 19
ATOM 34691 C CA . PHE A 1 57 ? -13.756 16.944 6.385 1.00 0.00 57 PHE A CA 19
ATOM 34692 C C . PHE A 1 57 ? -14.947 17.717 6.943 1.00 0.00 57 PHE A C 19
ATOM 34693 O O . PHE A 1 57 ? -16.080 17.539 6.496 1.00 0.00 57 PHE A O 19
ATOM 34710 N N . ASP A 1 58 ? -14.682 18.575 7.922 1.00 0.00 58 ASP A N 19
ATOM 34711 C CA . ASP A 1 58 ? -15.732 19.376 8.542 1.00 0.00 58 ASP A CA 19
ATOM 34712 C C . ASP A 1 58 ? -16.726 19.872 7.496 1.00 0.00 58 ASP A C 19
ATOM 34713 O O . ASP A 1 58 ? -17.931 19.918 7.743 1.00 0.00 58 ASP A O 19
ATOM 34722 N N . SER A 1 59 ? -16.212 20.243 6.328 1.00 0.00 59 SER A N 19
ATOM 34723 C CA . SER A 1 59 ? -17.053 20.741 5.246 1.00 0.00 59 SER A CA 19
ATOM 34724 C C . SER A 1 59 ? -17.768 19.592 4.541 1.00 0.00 59 SER A C 19
ATOM 34725 O O . SER A 1 59 ? -18.950 19.691 4.210 1.00 0.00 59 SER A O 19
ATOM 34733 N N . LEU A 1 60 ? -17.042 18.503 4.314 1.00 0.00 60 LEU A N 19
ATOM 34734 C CA . LEU A 1 60 ? -17.606 17.334 3.649 1.00 0.00 60 LEU A CA 19
ATOM 34735 C C . LEU A 1 60 ? -18.920 16.917 4.300 1.00 0.00 60 LEU A C 19
ATOM 34736 O O . LEU A 1 60 ? -18.961 16.589 5.485 1.00 0.00 60 LEU A O 19
ATOM 34752 N N . ASN A 1 61 ? -19.994 16.930 3.516 1.00 0.00 61 ASN A N 19
ATOM 34753 C CA . ASN A 1 61 ? -21.310 16.552 4.016 1.00 0.00 61 ASN A CA 19
ATOM 34754 C C . ASN A 1 61 ? -21.758 15.222 3.417 1.00 0.00 61 ASN A C 19
ATOM 34755 O O . ASN A 1 61 ? -21.901 15.096 2.201 1.00 0.00 61 ASN A O 19
ATOM 34766 N N . GLU A 1 62 ? -21.979 14.235 4.279 1.00 0.00 62 GLU A N 19
ATOM 34767 C CA . GLU A 1 62 ? -22.411 12.915 3.835 1.00 0.00 62 GLU A CA 19
ATOM 34768 C C . GLU A 1 62 ? -23.338 13.024 2.628 1.00 0.00 62 GLU A C 19
ATOM 34769 O O . GLU A 1 62 ? -23.114 12.385 1.600 1.00 0.00 62 GLU A O 19
ATOM 34781 N N . ASP A 1 63 ? -24.379 13.839 2.761 1.00 0.00 63 ASP A N 19
ATOM 34782 C CA . ASP A 1 63 ? -25.341 14.033 1.682 1.00 0.00 63 ASP A CA 19
ATOM 34783 C C . ASP A 1 63 ? -24.639 14.473 0.401 1.00 0.00 63 ASP A C 19
ATOM 34784 O O . ASP A 1 63 ? -24.966 14.006 -0.690 1.00 0.00 63 ASP A O 19
ATOM 34793 N N . ASP A 1 64 ? -23.674 15.375 0.541 1.00 0.00 64 ASP A N 19
ATOM 34794 C CA . ASP A 1 64 ? -22.925 15.878 -0.604 1.00 0.00 64 ASP A CA 19
ATOM 34795 C C . ASP A 1 64 ? -21.843 14.889 -1.024 1.00 0.00 64 ASP A C 19
ATOM 34796 O O . ASP A 1 64 ? -20.709 15.276 -1.306 1.00 0.00 64 ASP A O 19
ATOM 34805 N N . ALA A 1 65 ? -22.200 13.609 -1.062 1.00 0.00 65 ALA A N 19
ATOM 34806 C CA . ALA A 1 65 ? -21.260 12.564 -1.448 1.00 0.00 65 ALA A CA 19
ATOM 34807 C C . ALA A 1 65 ? -20.512 12.942 -2.722 1.00 0.00 65 ALA A C 19
ATOM 34808 O O . ALA A 1 65 ? -19.288 13.070 -2.720 1.00 0.00 65 ALA A O 19
ATOM 34815 N N . VAL A 1 66 ? -21.257 13.119 -3.809 1.00 0.00 66 VAL A N 19
ATOM 34816 C CA . VAL A 1 66 ? -20.664 13.482 -5.091 1.00 0.00 66 VAL A CA 19
ATOM 34817 C C . VAL A 1 66 ? -19.502 14.452 -4.904 1.00 0.00 66 VAL A C 19
ATOM 34818 O O . VAL A 1 66 ? -18.377 14.174 -5.316 1.00 0.00 66 VAL A O 19
ATOM 34831 N N . GLU A 1 67 ? -19.784 15.591 -4.279 1.00 0.00 67 GLU A N 19
ATOM 34832 C CA . GLU A 1 67 ? -18.762 16.602 -4.037 1.00 0.00 67 GLU A CA 19
ATOM 34833 C C . GLU A 1 67 ? -17.595 16.018 -3.247 1.00 0.00 67 GLU A C 19
ATOM 34834 O O . GLU A 1 67 ? -16.435 16.169 -3.629 1.00 0.00 67 GLU A O 19
ATOM 34846 N N . ASN A 1 68 ? -17.911 15.351 -2.141 1.00 0.00 68 ASN A N 19
ATOM 34847 C CA . ASN A 1 68 ? -16.889 14.745 -1.296 1.00 0.00 68 ASN A CA 19
ATOM 34848 C C . ASN A 1 68 ? -15.964 13.851 -2.116 1.00 0.00 68 ASN A C 19
ATOM 34849 O O . ASN A 1 68 ? -14.755 14.071 -2.166 1.00 0.00 68 ASN A O 19
ATOM 34860 N N . ASN A 1 69 ? -16.543 12.841 -2.758 1.00 0.00 69 ASN A N 19
ATOM 34861 C CA . ASN A 1 69 ? -15.771 11.913 -3.576 1.00 0.00 69 ASN A CA 19
ATOM 34862 C C . ASN A 1 69 ? -14.970 12.660 -4.638 1.00 0.00 69 ASN A C 19
ATOM 34863 O O . ASN A 1 69 ? -13.743 12.576 -4.677 1.00 0.00 69 ASN A O 19
ATOM 34874 N N . GLN A 1 70 ? -15.674 13.392 -5.496 1.00 0.00 70 GLN A N 19
ATOM 34875 C CA . GLN A 1 70 ? -15.028 14.154 -6.559 1.00 0.00 70 GLN A CA 19
ATOM 34876 C C . GLN A 1 70 ? -13.832 14.932 -6.020 1.00 0.00 70 GLN A C 19
ATOM 34877 O O . GLN A 1 70 ? -12.755 14.929 -6.618 1.00 0.00 70 GLN A O 19
ATOM 34891 N N . LEU A 1 71 ? -14.027 15.598 -4.888 1.00 0.00 71 LEU A N 19
ATOM 34892 C CA . LEU A 1 71 ? -12.965 16.382 -4.268 1.00 0.00 71 LEU A CA 19
ATOM 34893 C C . LEU A 1 71 ? -11.696 15.551 -4.110 1.00 0.00 71 LEU A C 19
ATOM 34894 O O . LEU A 1 71 ? -10.666 15.851 -4.714 1.00 0.00 71 LEU A O 19
ATOM 34910 N N . ALA A 1 72 ? -11.778 14.503 -3.297 1.00 0.00 72 ALA A N 19
ATOM 34911 C CA . ALA A 1 72 ? -10.638 13.625 -3.064 1.00 0.00 72 ALA A CA 19
ATOM 34912 C C . ALA A 1 72 ? -9.979 13.221 -4.378 1.00 0.00 72 ALA A C 19
ATOM 34913 O O . ALA A 1 72 ? -8.763 13.336 -4.535 1.00 0.00 72 ALA A O 19
ATOM 34920 N N . PHE A 1 73 ? -10.787 12.746 -5.319 1.00 0.00 73 PHE A N 19
ATOM 34921 C CA . PHE A 1 73 ? -10.282 12.323 -6.620 1.00 0.00 73 PHE A CA 19
ATOM 34922 C C . PHE A 1 73 ? -9.487 13.443 -7.285 1.00 0.00 73 PHE A C 19
ATOM 34923 O O . PHE A 1 73 ? -8.370 13.231 -7.757 1.00 0.00 73 PHE A O 19
ATOM 34940 N N . ASP A 1 74 ? -10.072 14.636 -7.319 1.00 0.00 74 ASP A N 19
ATOM 34941 C CA . ASP A 1 74 ? -9.419 15.790 -7.925 1.00 0.00 74 ASP A CA 19
ATOM 34942 C C . ASP A 1 74 ? -8.122 16.127 -7.196 1.00 0.00 74 ASP A C 19
ATOM 34943 O O . ASP A 1 74 ? -7.103 16.418 -7.822 1.00 0.00 74 ASP A O 19
ATOM 34952 N N . VAL A 1 75 ? -8.168 16.086 -5.868 1.00 0.00 75 VAL A N 19
ATOM 34953 C CA . VAL A 1 75 ? -6.997 16.387 -5.053 1.00 0.00 75 VAL A CA 19
ATOM 34954 C C . VAL A 1 75 ? -5.896 15.355 -5.272 1.00 0.00 75 VAL A C 19
ATOM 34955 O O . VAL A 1 75 ? -4.711 15.688 -5.278 1.00 0.00 75 VAL A O 19
ATOM 34968 N N . ALA A 1 76 ? -6.296 14.100 -5.451 1.00 0.00 76 ALA A N 19
ATOM 34969 C CA . ALA A 1 76 ? -5.343 13.019 -5.673 1.00 0.00 76 ALA A CA 19
ATOM 34970 C C . ALA A 1 76 ? -4.698 13.130 -7.050 1.00 0.00 76 ALA A C 19
ATOM 34971 O O . ALA A 1 76 ? -3.550 12.730 -7.241 1.00 0.00 76 ALA A O 19
ATOM 34978 N N . GLU A 1 77 ? -5.445 13.674 -8.006 1.00 0.00 77 GLU A N 19
ATOM 34979 C CA . GLU A 1 77 ? -4.944 13.835 -9.366 1.00 0.00 77 GLU A CA 19
ATOM 34980 C C . GLU A 1 77 ? -4.171 15.142 -9.511 1.00 0.00 77 GLU A C 19
ATOM 34981 O O . GLU A 1 77 ? -3.429 15.334 -10.474 1.00 0.00 77 GLU A O 19
ATOM 34993 N N . ARG A 1 78 ? -4.351 16.039 -8.546 1.00 0.00 78 ARG A N 19
ATOM 34994 C CA . ARG A 1 78 ? -3.673 17.329 -8.566 1.00 0.00 78 ARG A CA 19
ATOM 34995 C C . ARG A 1 78 ? -2.444 17.311 -7.662 1.00 0.00 78 ARG A C 19
ATOM 34996 O O . ARG A 1 78 ? -1.443 17.967 -7.947 1.00 0.00 78 ARG A O 19
ATOM 35017 N N . GLU A 1 79 ? -2.529 16.555 -6.571 1.00 0.00 79 GLU A N 19
ATOM 35018 C CA . GLU A 1 79 ? -1.424 16.453 -5.626 1.00 0.00 79 GLU A CA 19
ATOM 35019 C C . GLU A 1 79 ? -0.596 15.199 -5.889 1.00 0.00 79 GLU A C 19
ATOM 35020 O O . GLU A 1 79 ? 0.618 15.272 -6.082 1.00 0.00 79 GLU A O 19
ATOM 35032 N N . PHE A 1 80 ? -1.261 14.049 -5.896 1.00 0.00 80 PHE A N 19
ATOM 35033 C CA . PHE A 1 80 ? -0.587 12.777 -6.134 1.00 0.00 80 PHE A CA 19
ATOM 35034 C C . PHE A 1 80 ? -0.488 12.486 -7.629 1.00 0.00 80 PHE A C 19
ATOM 35035 O O . PHE A 1 80 ? 0.374 11.726 -8.068 1.00 0.00 80 PHE A O 19
ATOM 35052 N N . GLY A 1 81 ? -1.378 13.097 -8.405 1.00 0.00 81 GLY A N 19
ATOM 35053 C CA . GLY A 1 81 ? -1.374 12.891 -9.842 1.00 0.00 81 GLY A CA 19
ATOM 35054 C C . GLY A 1 81 ? -1.888 11.519 -10.232 1.00 0.00 81 GLY A C 19
ATOM 35055 O O . GLY A 1 81 ? -1.467 10.956 -11.243 1.00 0.00 81 GLY A O 19
ATOM 35059 N N . ILE A 1 82 ? -2.798 10.979 -9.428 1.00 0.00 82 ILE A N 19
ATOM 35060 C CA . ILE A 1 82 ? -3.368 9.665 -9.695 1.00 0.00 82 ILE A CA 19
ATOM 35061 C C . ILE A 1 82 ? -4.750 9.783 -10.330 1.00 0.00 82 ILE A C 19
ATOM 35062 O O . ILE A 1 82 ? -5.674 10.364 -9.760 1.00 0.00 82 ILE A O 19
ATOM 35078 N N . PRO A 1 83 ? -4.896 9.219 -11.538 1.00 0.00 83 PRO A N 19
ATOM 35079 C CA . PRO A 1 83 ? -6.162 9.246 -12.276 1.00 0.00 83 PRO A CA 19
ATOM 35080 C C . PRO A 1 83 ? -7.229 8.370 -11.629 1.00 0.00 83 PRO A C 19
ATOM 35081 O O . PRO A 1 83 ? -7.031 7.176 -11.400 1.00 0.00 83 PRO A O 19
ATOM 35092 N N . PRO A 1 84 ? -8.388 8.973 -11.327 1.00 0.00 84 PRO A N 19
ATOM 35093 C CA . PRO A 1 84 ? -9.510 8.265 -10.703 1.00 0.00 84 PRO A CA 19
ATOM 35094 C C . PRO A 1 84 ? -10.164 7.266 -11.651 1.00 0.00 84 PRO A C 19
ATOM 35095 O O . PRO A 1 84 ? -10.288 7.521 -12.849 1.00 0.00 84 PRO A O 19
ATOM 35106 N N . VAL A 1 85 ? -10.583 6.127 -11.107 1.00 0.00 85 VAL A N 19
ATOM 35107 C CA . VAL A 1 85 ? -11.226 5.090 -11.905 1.00 0.00 85 VAL A CA 19
ATOM 35108 C C . VAL A 1 85 ? -12.692 5.422 -12.158 1.00 0.00 85 VAL A C 19
ATOM 35109 O O . VAL A 1 85 ? -13.254 5.059 -13.192 1.00 0.00 85 VAL A O 19
ATOM 35122 N N . THR A 1 86 ? -13.309 6.117 -11.207 1.00 0.00 86 THR A N 19
ATOM 35123 C CA . THR A 1 86 ? -14.711 6.498 -11.326 1.00 0.00 86 THR A CA 19
ATOM 35124 C C . THR A 1 86 ? -14.933 7.930 -10.853 1.00 0.00 86 THR A C 19
ATOM 35125 O O . THR A 1 86 ? -14.134 8.475 -10.090 1.00 0.00 86 THR A O 19
ATOM 35136 N N . THR A 1 87 ? -16.024 8.536 -11.310 1.00 0.00 87 THR A N 19
ATOM 35137 C CA . THR A 1 87 ? -16.352 9.906 -10.934 1.00 0.00 87 THR A CA 19
ATOM 35138 C C . THR A 1 87 ? -17.337 9.936 -9.771 1.00 0.00 87 THR A C 19
ATOM 35139 O O . THR A 1 87 ? -18.275 9.142 -9.718 1.00 0.00 87 THR A O 19
ATOM 35150 N N . GLY A 1 88 ? -17.118 10.860 -8.840 1.00 0.00 88 GLY A N 19
ATOM 35151 C CA . GLY A 1 88 ? -17.995 10.977 -7.690 1.00 0.00 88 GLY A CA 19
ATOM 35152 C C . GLY A 1 88 ? -19.445 10.706 -8.038 1.00 0.00 88 GLY A C 19
ATOM 35153 O O . GLY A 1 88 ? -20.124 9.941 -7.352 1.00 0.00 88 GLY A O 19
ATOM 35157 N N . LYS A 1 89 ? -19.924 11.336 -9.105 1.00 0.00 89 LYS A N 19
ATOM 35158 C CA . LYS A 1 89 ? -21.303 11.161 -9.543 1.00 0.00 89 LYS A CA 19
ATOM 35159 C C . LYS A 1 89 ? -21.674 9.682 -9.595 1.00 0.00 89 LYS A C 19
ATOM 35160 O O . LYS A 1 89 ? -22.678 9.264 -9.019 1.00 0.00 89 LYS A O 19
ATOM 35179 N N . GLU A 1 90 ? -20.856 8.895 -10.287 1.00 0.00 90 GLU A N 19
ATOM 35180 C CA . GLU A 1 90 ? -21.099 7.463 -10.412 1.00 0.00 90 GLU A CA 19
ATOM 35181 C C . GLU A 1 90 ? -20.870 6.754 -9.081 1.00 0.00 90 GLU A C 19
ATOM 35182 O O . GLU A 1 90 ? -21.643 5.879 -8.690 1.00 0.00 90 GLU A O 19
ATOM 35194 N N . MET A 1 91 ? -19.803 7.138 -8.388 1.00 0.00 91 MET A N 19
ATOM 35195 C CA . MET A 1 91 ? -19.472 6.540 -7.100 1.00 0.00 91 MET A CA 19
ATOM 35196 C C . MET A 1 91 ? -20.700 6.484 -6.196 1.00 0.00 91 MET A C 19
ATOM 35197 O O . MET A 1 91 ? -20.912 5.504 -5.482 1.00 0.00 91 MET A O 19
ATOM 35211 N N . ALA A 1 92 ? -21.503 7.541 -6.231 1.00 0.00 92 ALA A N 19
ATOM 35212 C CA . ALA A 1 92 ? -22.710 7.611 -5.416 1.00 0.00 92 ALA A CA 19
ATOM 35213 C C . ALA A 1 92 ? -23.893 6.965 -6.129 1.00 0.00 92 ALA A C 19
ATOM 35214 O O . ALA A 1 92 ? -24.714 6.294 -5.506 1.00 0.00 92 ALA A O 19
ATOM 35221 N N . SER A 1 93 ? -23.973 7.173 -7.439 1.00 0.00 93 SER A N 19
ATOM 35222 C CA . SER A 1 93 ? -25.058 6.615 -8.237 1.00 0.00 93 SER A CA 19
ATOM 35223 C C . SER A 1 93 ? -25.023 5.090 -8.210 1.00 0.00 93 SER A C 19
ATOM 35224 O O . SER A 1 93 ? -25.962 4.444 -7.746 1.00 0.00 93 SER A O 19
ATOM 35232 N N . ALA A 1 94 ? -23.932 4.520 -8.712 1.00 0.00 94 ALA A N 19
ATOM 35233 C CA . ALA A 1 94 ? -23.772 3.072 -8.744 1.00 0.00 94 ALA A CA 19
ATOM 35234 C C . ALA A 1 94 ? -24.057 2.458 -7.378 1.00 0.00 94 ALA A C 19
ATOM 35235 O O . ALA A 1 94 ? -23.307 2.667 -6.425 1.00 0.00 94 ALA A O 19
ATOM 35242 N N . GLN A 1 95 ? -25.146 1.700 -7.290 1.00 0.00 95 GLN A N 19
ATOM 35243 C CA . GLN A 1 95 ? -25.530 1.057 -6.040 1.00 0.00 95 GLN A CA 19
ATOM 35244 C C . GLN A 1 95 ? -24.318 0.444 -5.347 1.00 0.00 95 GLN A C 19
ATOM 35245 O O . GLN A 1 95 ? -24.014 0.772 -4.201 1.00 0.00 95 GLN A O 19
ATOM 35259 N N . GLU A 1 96 ? -23.628 -0.448 -6.052 1.00 0.00 96 GLU A N 19
ATOM 35260 C CA . GLU A 1 96 ? -22.449 -1.107 -5.504 1.00 0.00 96 GLU A CA 19
ATOM 35261 C C . GLU A 1 96 ? -21.318 -1.140 -6.528 1.00 0.00 96 GLU A C 19
ATOM 35262 O O . GLU A 1 96 ? -21.413 -1.781 -7.575 1.00 0.00 96 GLU A O 19
ATOM 35274 N N . PRO A 1 97 ? -20.221 -0.432 -6.221 1.00 0.00 97 PRO A N 19
ATOM 35275 C CA . PRO A 1 97 ? -19.051 -0.363 -7.101 1.00 0.00 97 PRO A CA 19
ATOM 35276 C C . PRO A 1 97 ? -18.297 -1.687 -7.167 1.00 0.00 97 PRO A C 19
ATOM 35277 O O . PRO A 1 97 ? -18.614 -2.630 -6.442 1.00 0.00 97 PRO A O 19
ATOM 35288 N N . ASP A 1 98 ? -17.298 -1.751 -8.041 1.00 0.00 98 ASP A N 19
ATOM 35289 C CA . ASP A 1 98 ? -16.498 -2.959 -8.200 1.00 0.00 98 ASP A CA 19
ATOM 35290 C C . ASP A 1 98 ? -15.463 -3.077 -7.085 1.00 0.00 98 ASP A C 19
ATOM 35291 O O . ASP A 1 98 ? -14.697 -2.146 -6.834 1.00 0.00 98 ASP A O 19
ATOM 35300 N N . LYS A 1 99 ? -15.447 -4.226 -6.418 1.00 0.00 99 LYS A N 19
ATOM 35301 C CA . LYS A 1 99 ? -14.507 -4.466 -5.330 1.00 0.00 99 LYS A CA 19
ATOM 35302 C C . LYS A 1 99 ? -13.067 -4.373 -5.824 1.00 0.00 99 LYS A C 19
ATOM 35303 O O . LYS A 1 99 ? -12.224 -3.734 -5.195 1.00 0.00 99 LYS A O 19
ATOM 35322 N N . LEU A 1 100 ? -12.792 -5.014 -6.955 1.00 0.00 100 LEU A N 19
ATOM 35323 C CA . LEU A 1 100 ? -11.454 -5.002 -7.535 1.00 0.00 100 LEU A CA 19
ATOM 35324 C C . LEU A 1 100 ? -11.007 -3.577 -7.844 1.00 0.00 100 LEU A C 19
ATOM 35325 O O . LEU A 1 100 ? -10.068 -3.065 -7.235 1.00 0.00 100 LEU A O 19
ATOM 35341 N N . SER A 1 101 ? -11.687 -2.942 -8.793 1.00 0.00 101 SER A N 19
ATOM 35342 C CA . SER A 1 101 ? -11.359 -1.576 -9.185 1.00 0.00 101 SER A CA 19
ATOM 35343 C C . SER A 1 101 ? -11.027 -0.726 -7.962 1.00 0.00 101 SER A C 19
ATOM 35344 O O . SER A 1 101 ? -10.069 0.048 -7.972 1.00 0.00 101 SER A O 19
ATOM 35352 N N . MET A 1 102 ? -11.826 -0.875 -6.911 1.00 0.00 102 MET A N 19
ATOM 35353 C CA . MET A 1 102 ? -11.617 -0.122 -5.679 1.00 0.00 102 MET A CA 19
ATOM 35354 C C . MET A 1 102 ? -10.323 -0.549 -4.994 1.00 0.00 102 MET A C 19
ATOM 35355 O O . MET A 1 102 ? -9.463 0.281 -4.696 1.00 0.00 102 MET A O 19
ATOM 35369 N N . VAL A 1 103 ? -10.190 -1.848 -4.746 1.00 0.00 103 VAL A N 19
ATOM 35370 C CA . VAL A 1 103 ? -9.000 -2.385 -4.097 1.00 0.00 103 VAL A CA 19
ATOM 35371 C C . VAL A 1 103 ? -7.732 -1.930 -4.810 1.00 0.00 103 VAL A C 19
ATOM 35372 O O . VAL A 1 103 ? -6.782 -1.472 -4.176 1.00 0.00 103 VAL A O 19
ATOM 35385 N N . MET A 1 104 ? -7.724 -2.059 -6.132 1.00 0.00 104 MET A N 19
ATOM 35386 C CA . MET A 1 104 ? -6.573 -1.659 -6.933 1.00 0.00 104 MET A CA 19
ATOM 35387 C C . MET A 1 104 ? -6.286 -0.170 -6.766 1.00 0.00 104 MET A C 19
ATOM 35388 O O . MET A 1 104 ? -5.130 0.243 -6.675 1.00 0.00 104 MET A O 19
ATOM 35402 N N . TYR A 1 105 ? -7.345 0.631 -6.729 1.00 0.00 105 TYR A N 19
ATOM 35403 C CA . TYR A 1 105 ? -7.207 2.074 -6.577 1.00 0.00 105 TYR A CA 19
ATOM 35404 C C . TYR A 1 105 ? -6.641 2.426 -5.204 1.00 0.00 105 TYR A C 19
ATOM 35405 O O . TYR A 1 105 ? -5.599 3.073 -5.096 1.00 0.00 105 TYR A O 19
ATOM 35423 N N . LEU A 1 106 ? -7.335 1.993 -4.157 1.00 0.00 106 LEU A N 19
ATOM 35424 C CA . LEU A 1 106 ? -6.903 2.260 -2.790 1.00 0.00 106 LEU A CA 19
ATOM 35425 C C . LEU A 1 106 ? -5.436 1.886 -2.599 1.00 0.00 106 LEU A C 19
ATOM 35426 O O . LEU A 1 106 ? -4.644 2.679 -2.090 1.00 0.00 106 LEU A O 19
ATOM 35442 N N . SER A 1 107 ? -5.081 0.674 -3.014 1.00 0.00 107 SER A N 19
ATOM 35443 C CA . SER A 1 107 ? -3.710 0.194 -2.887 1.00 0.00 107 SER A CA 19
ATOM 35444 C C . SER A 1 107 ? -2.715 1.286 -3.266 1.00 0.00 107 SER A C 19
ATOM 35445 O O . SER A 1 107 ? -1.648 1.407 -2.663 1.00 0.00 107 SER A O 19
ATOM 35453 N N . LYS A 1 108 ? -3.072 2.080 -4.270 1.00 0.00 108 LYS A N 19
ATOM 35454 C CA . LYS A 1 108 ? -2.213 3.164 -4.731 1.00 0.00 108 LYS A CA 19
ATOM 35455 C C . LYS A 1 108 ? -1.836 4.088 -3.577 1.00 0.00 108 LYS A C 19
ATOM 35456 O O . LYS A 1 108 ? -0.676 4.472 -3.430 1.00 0.00 108 LYS A O 19
ATOM 35475 N N . PHE A 1 109 ? -2.824 4.441 -2.761 1.00 0.00 109 PHE A N 19
ATOM 35476 C CA . PHE A 1 109 ? -2.596 5.320 -1.620 1.00 0.00 109 PHE A CA 19
ATOM 35477 C C . PHE A 1 109 ? -1.943 4.559 -0.470 1.00 0.00 109 PHE A C 19
ATOM 35478 O O . PHE A 1 109 ? -0.999 5.045 0.154 1.00 0.00 109 PHE A O 19
ATOM 35495 N N . TYR A 1 110 ? -2.453 3.364 -0.195 1.00 0.00 110 TYR A N 19
ATOM 35496 C CA . TYR A 1 110 ? -1.922 2.536 0.882 1.00 0.00 110 TYR A CA 19
ATOM 35497 C C . TYR A 1 110 ? -0.397 2.538 0.870 1.00 0.00 110 TYR A C 19
ATOM 35498 O O . TYR A 1 110 ? 0.241 2.928 1.847 1.00 0.00 110 TYR A O 19
ATOM 35516 N N . GLU A 1 111 ? 0.180 2.100 -0.245 1.00 0.00 111 GLU A N 19
ATOM 35517 C CA . GLU A 1 111 ? 1.631 2.051 -0.384 1.00 0.00 111 GLU A CA 19
ATOM 35518 C C . GLU A 1 111 ? 2.220 3.458 -0.439 1.00 0.00 111 GLU A C 19
ATOM 35519 O O . GLU A 1 111 ? 3.239 3.742 0.193 1.00 0.00 111 GLU A O 19
ATOM 35531 N N . LEU A 1 112 ? 1.573 4.335 -1.198 1.00 0.00 112 LEU A N 19
ATOM 35532 C CA . LEU A 1 112 ? 2.031 5.713 -1.337 1.00 0.00 112 LEU A CA 19
ATOM 35533 C C . LEU A 1 112 ? 2.438 6.290 0.015 1.00 0.00 112 LEU A C 19
ATOM 35534 O O . LEU A 1 112 ? 3.494 6.909 0.145 1.00 0.00 112 LEU A O 19
ATOM 35550 N N . PHE A 1 113 ? 1.595 6.080 1.020 1.00 0.00 113 PHE A N 19
ATOM 35551 C CA . PHE A 1 113 ? 1.867 6.578 2.364 1.00 0.00 113 PHE A CA 19
ATOM 35552 C C . PHE A 1 113 ? 2.581 5.521 3.201 1.00 0.00 113 PHE A C 19
ATOM 35553 O O . PHE A 1 113 ? 3.627 5.786 3.793 1.00 0.00 113 PHE A O 19
ATOM 35570 N N . ARG A 1 114 ? 2.007 4.324 3.246 1.00 0.00 114 ARG A N 19
ATOM 35571 C CA . ARG A 1 114 ? 2.586 3.227 4.012 1.00 0.00 114 ARG A CA 19
ATOM 35572 C C . ARG A 1 114 ? 4.027 2.966 3.583 1.00 0.00 114 ARG A C 19
ATOM 35573 O O . ARG A 1 114 ? 4.961 3.153 4.362 1.00 0.00 114 ARG A O 19
ATOM 35594 N N . GLY A 1 115 ? 4.199 2.531 2.338 1.00 0.00 115 GLY A N 19
ATOM 35595 C CA . GLY A 1 115 ? 5.528 2.251 1.828 1.00 0.00 115 GLY A CA 19
ATOM 35596 C C . GLY A 1 115 ? 5.517 1.871 0.360 1.00 0.00 115 GLY A C 19
ATOM 35597 O O . GLY A 1 115 ? 5.057 0.789 -0.006 1.00 0.00 115 GLY A O 19
ATOM 35601 N N . THR A 1 116 ? 6.024 2.764 -0.485 1.00 0.00 116 THR A N 19
ATOM 35602 C CA . THR A 1 116 ? 6.068 2.518 -1.921 1.00 0.00 116 THR A CA 19
ATOM 35603 C C . THR A 1 116 ? 7.164 1.520 -2.274 1.00 0.00 116 THR A C 19
ATOM 35604 O O . THR A 1 116 ? 8.185 1.414 -1.593 1.00 0.00 116 THR A O 19
ATOM 35615 N N . PRO A 1 117 ? 6.952 0.769 -3.365 1.00 0.00 117 PRO A N 19
ATOM 35616 C CA . PRO A 1 117 ? 7.913 -0.234 -3.835 1.00 0.00 117 PRO A CA 19
ATOM 35617 C C . PRO A 1 117 ? 9.182 0.397 -4.396 1.00 0.00 117 PRO A C 19
ATOM 35618 O O . PRO A 1 117 ? 9.122 1.308 -5.223 1.00 0.00 117 PRO A O 19
ATOM 35629 N N . LEU A 1 118 ? 10.331 -0.092 -3.942 1.00 0.00 118 LEU A N 19
ATOM 35630 C CA . LEU A 1 118 ? 11.616 0.424 -4.400 1.00 0.00 118 LEU A CA 19
ATOM 35631 C C . LEU A 1 118 ? 12.246 -0.514 -5.425 1.00 0.00 118 LEU A C 19
ATOM 35632 O O . LEU A 1 118 ? 13.450 -0.768 -5.390 1.00 0.00 118 LEU A O 19
ATOM 35648 N N . ARG A 1 119 ? 11.425 -1.023 -6.337 1.00 0.00 119 ARG A N 19
ATOM 35649 C CA . ARG A 1 119 ? 11.902 -1.932 -7.372 1.00 0.00 119 ARG A CA 19
ATOM 35650 C C . ARG A 1 119 ? 12.099 -1.195 -8.694 1.00 0.00 119 ARG A C 19
ATOM 35651 O O . ARG A 1 119 ? 11.224 -0.467 -9.163 1.00 0.00 119 ARG A O 19
ATOM 35672 N N . PRO A 1 120 ? 13.275 -1.387 -9.309 1.00 0.00 120 PRO A N 19
ATOM 35673 C CA . PRO A 1 120 ? 13.615 -0.749 -10.584 1.00 0.00 120 PRO A CA 19
ATOM 35674 C C . PRO A 1 120 ? 12.804 -1.311 -11.747 1.00 0.00 120 PRO A C 19
ATOM 35675 O O . PRO A 1 120 ? 12.437 -2.486 -11.751 1.00 0.00 120 PRO A O 19
ATOM 35686 N N . VAL A 1 121 ? 12.528 -0.464 -12.734 1.00 0.00 121 VAL A N 19
ATOM 35687 C CA . VAL A 1 121 ? 11.762 -0.877 -13.904 1.00 0.00 121 VAL A CA 19
ATOM 35688 C C . VAL A 1 121 ? 11.894 0.138 -15.034 1.00 0.00 121 VAL A C 19
ATOM 35689 O O . VAL A 1 121 ? 12.189 1.309 -14.798 1.00 0.00 121 VAL A O 19
ATOM 35702 N N . GLY A 1 1 ? -5.108 -8.343 21.184 1.00 0.00 1 GLY A N 20
ATOM 35703 C CA . GLY A 1 1 ? -4.257 -9.015 20.219 1.00 0.00 1 GLY A CA 20
ATOM 35704 C C . GLY A 1 1 ? -4.494 -10.511 20.179 1.00 0.00 1 GLY A C 20
ATOM 35705 O O . GLY A 1 1 ? -4.434 -11.184 21.208 1.00 0.00 1 GLY A O 20
ATOM 35709 N N . SER A 1 2 ? -4.767 -11.034 18.988 1.00 0.00 2 SER A N 20
ATOM 35710 C CA . SER A 1 2 ? -5.020 -12.461 18.819 1.00 0.00 2 SER A CA 20
ATOM 35711 C C . SER A 1 2 ? -4.275 -13.004 17.604 1.00 0.00 2 SER A C 20
ATOM 35712 O O . SER A 1 2 ? -3.671 -12.249 16.842 1.00 0.00 2 SER A O 20
ATOM 35720 N N . SER A 1 3 ? -4.321 -14.321 17.430 1.00 0.00 3 SER A N 20
ATOM 35721 C CA . SER A 1 3 ? -3.647 -14.969 16.310 1.00 0.00 3 SER A CA 20
ATOM 35722 C C . SER A 1 3 ? -4.560 -15.030 15.089 1.00 0.00 3 SER A C 20
ATOM 35723 O O . SER A 1 3 ? -5.779 -14.917 15.205 1.00 0.00 3 SER A O 20
ATOM 35731 N N . GLY A 1 4 ? -3.958 -15.210 13.917 1.00 0.00 4 GLY A N 20
ATOM 35732 C CA . GLY A 1 4 ? -4.730 -15.283 12.691 1.00 0.00 4 GLY A CA 20
ATOM 35733 C C . GLY A 1 4 ? -5.965 -16.150 12.834 1.00 0.00 4 GLY A C 20
ATOM 35734 O O . GLY A 1 4 ? -6.048 -16.979 13.740 1.00 0.00 4 GLY A O 20
ATOM 35738 N N . SER A 1 5 ? -6.928 -15.959 11.938 1.00 0.00 5 SER A N 20
ATOM 35739 C CA . SER A 1 5 ? -8.167 -16.726 11.971 1.00 0.00 5 SER A CA 20
ATOM 35740 C C . SER A 1 5 ? -8.618 -17.093 10.561 1.00 0.00 5 SER A C 20
ATOM 35741 O O . SER A 1 5 ? -8.215 -16.461 9.584 1.00 0.00 5 SER A O 20
ATOM 35749 N N . SER A 1 6 ? -9.455 -18.121 10.462 1.00 0.00 6 SER A N 20
ATOM 35750 C CA . SER A 1 6 ? -9.958 -18.576 9.171 1.00 0.00 6 SER A CA 20
ATOM 35751 C C . SER A 1 6 ? -10.443 -17.398 8.331 1.00 0.00 6 SER A C 20
ATOM 35752 O O . SER A 1 6 ? -11.143 -16.515 8.826 1.00 0.00 6 SER A O 20
ATOM 35760 N N . GLY A 1 7 ? -10.066 -17.393 7.056 1.00 0.00 7 GLY A N 20
ATOM 35761 C CA . GLY A 1 7 ? -10.471 -16.320 6.167 1.00 0.00 7 GLY A CA 20
ATOM 35762 C C . GLY A 1 7 ? -9.690 -16.318 4.868 1.00 0.00 7 GLY A C 20
ATOM 35763 O O . GLY A 1 7 ? -10.254 -16.543 3.797 1.00 0.00 7 GLY A O 20
ATOM 35767 N N . ASP A 1 8 ? -8.390 -16.063 4.961 1.00 0.00 8 ASP A N 20
ATOM 35768 C CA . ASP A 1 8 ? -7.530 -16.032 3.784 1.00 0.00 8 ASP A CA 20
ATOM 35769 C C . ASP A 1 8 ? -7.963 -14.928 2.824 1.00 0.00 8 ASP A C 20
ATOM 35770 O O . ASP A 1 8 ? -7.969 -15.116 1.607 1.00 0.00 8 ASP A O 20
ATOM 35779 N N . ILE A 1 9 ? -8.325 -13.776 3.380 1.00 0.00 9 ILE A N 20
ATOM 35780 C CA . ILE A 1 9 ? -8.759 -12.642 2.573 1.00 0.00 9 ILE A CA 20
ATOM 35781 C C . ILE A 1 9 ? -7.565 -11.865 2.031 1.00 0.00 9 ILE A C 20
ATOM 35782 O O . ILE A 1 9 ? -6.631 -11.547 2.768 1.00 0.00 9 ILE A O 20
ATOM 35798 N N . ARG A 1 10 ? -7.602 -11.559 0.738 1.00 0.00 10 ARG A N 20
ATOM 35799 C CA . ARG A 1 10 ? -6.524 -10.817 0.097 1.00 0.00 10 ARG A CA 20
ATOM 35800 C C . ARG A 1 10 ? -6.488 -9.373 0.590 1.00 0.00 10 ARG A C 20
ATOM 35801 O O . ARG A 1 10 ? -5.487 -8.900 1.128 1.00 0.00 10 ARG A O 20
ATOM 35822 N N . PRO A 1 11 ? -7.606 -8.656 0.402 1.00 0.00 11 PRO A N 20
ATOM 35823 C CA . PRO A 1 11 ? -7.728 -7.257 0.820 1.00 0.00 11 PRO A CA 20
ATOM 35824 C C . PRO A 1 11 ? -7.769 -7.106 2.337 1.00 0.00 11 PRO A C 20
ATOM 35825 O O . PRO A 1 11 ? -8.063 -6.030 2.856 1.00 0.00 11 PRO A O 20
ATOM 35836 N N . SER A 1 12 ? -7.472 -8.193 3.043 1.00 0.00 12 SER A N 20
ATOM 35837 C CA . SER A 1 12 ? -7.479 -8.182 4.501 1.00 0.00 12 SER A CA 20
ATOM 35838 C C . SER A 1 12 ? -6.441 -7.204 5.042 1.00 0.00 12 SER A C 20
ATOM 35839 O O . SER A 1 12 ? -6.732 -6.395 5.923 1.00 0.00 12 SER A O 20
ATOM 35847 N N . LYS A 1 13 ? -5.227 -7.284 4.508 1.00 0.00 13 LYS A N 20
ATOM 35848 C CA . LYS A 1 13 ? -4.144 -6.406 4.934 1.00 0.00 13 LYS A CA 20
ATOM 35849 C C . LYS A 1 13 ? -4.455 -4.952 4.593 1.00 0.00 13 LYS A C 20
ATOM 35850 O O . LYS A 1 13 ? -4.370 -4.071 5.449 1.00 0.00 13 LYS A O 20
ATOM 35869 N N . LEU A 1 14 ? -4.818 -4.709 3.338 1.00 0.00 14 LEU A N 20
ATOM 35870 C CA . LEU A 1 14 ? -5.144 -3.361 2.884 1.00 0.00 14 LEU A CA 20
ATOM 35871 C C . LEU A 1 14 ? -6.178 -2.713 3.800 1.00 0.00 14 LEU A C 20
ATOM 35872 O O . LEU A 1 14 ? -5.946 -1.636 4.351 1.00 0.00 14 LEU A O 20
ATOM 35888 N N . LEU A 1 15 ? -7.318 -3.376 3.960 1.00 0.00 15 LEU A N 20
ATOM 35889 C CA . LEU A 1 15 ? -8.387 -2.866 4.811 1.00 0.00 15 LEU A CA 20
ATOM 35890 C C . LEU A 1 15 ? -7.845 -2.452 6.175 1.00 0.00 15 LEU A C 20
ATOM 35891 O O . LEU A 1 15 ? -8.084 -1.335 6.638 1.00 0.00 15 LEU A O 20
ATOM 35907 N N . THR A 1 16 ? -7.112 -3.357 6.816 1.00 0.00 16 THR A N 20
ATOM 35908 C CA . THR A 1 16 ? -6.535 -3.086 8.126 1.00 0.00 16 THR A CA 20
ATOM 35909 C C . THR A 1 16 ? -5.878 -1.711 8.164 1.00 0.00 16 THR A C 20
ATOM 35910 O O . THR A 1 16 ? -6.258 -0.852 8.960 1.00 0.00 16 THR A O 20
ATOM 35921 N N . TRP A 1 17 ? -4.892 -1.508 7.298 1.00 0.00 17 TRP A N 20
ATOM 35922 C CA . TRP A 1 17 ? -4.182 -0.236 7.232 1.00 0.00 17 TRP A CA 20
ATOM 35923 C C . TRP A 1 17 ? -5.162 0.931 7.166 1.00 0.00 17 TRP A C 20
ATOM 35924 O O . TRP A 1 17 ? -5.075 1.872 7.955 1.00 0.00 17 TRP A O 20
ATOM 35945 N N . CYS A 1 18 ? -6.093 0.863 6.220 1.00 0.00 18 CYS A N 20
ATOM 35946 C CA . CYS A 1 18 ? -7.089 1.915 6.052 1.00 0.00 18 CYS A CA 20
ATOM 35947 C C . CYS A 1 18 ? -7.835 2.172 7.357 1.00 0.00 18 CYS A C 20
ATOM 35948 O O . CYS A 1 18 ? -7.939 3.312 7.809 1.00 0.00 18 CYS A O 20
ATOM 35956 N N . GLN A 1 19 ? -8.355 1.105 7.955 1.00 0.00 19 GLN A N 20
ATOM 35957 C CA . GLN A 1 19 ? -9.094 1.215 9.207 1.00 0.00 19 GLN A CA 20
ATOM 35958 C C . GLN A 1 19 ? -8.325 2.056 10.221 1.00 0.00 19 GLN A C 20
ATOM 35959 O O . GLN A 1 19 ? -8.888 2.946 10.857 1.00 0.00 19 GLN A O 20
ATOM 35973 N N . GLN A 1 20 ? -7.036 1.766 10.366 1.00 0.00 20 GLN A N 20
ATOM 35974 C CA . GLN A 1 20 ? -6.190 2.495 11.304 1.00 0.00 20 GLN A CA 20
ATOM 35975 C C . GLN A 1 20 ? -6.188 3.987 10.989 1.00 0.00 20 GLN A C 20
ATOM 35976 O O . GLN A 1 20 ? -6.384 4.817 11.875 1.00 0.00 20 GLN A O 20
ATOM 35990 N N . GLN A 1 21 ? -5.965 4.319 9.721 1.00 0.00 21 GLN A N 20
ATOM 35991 C CA . GLN A 1 21 ? -5.937 5.712 9.291 1.00 0.00 21 GLN A CA 20
ATOM 35992 C C . GLN A 1 21 ? -7.228 6.427 9.675 1.00 0.00 21 GLN A C 20
ATOM 35993 O O . GLN A 1 21 ? -7.200 7.516 10.248 1.00 0.00 21 GLN A O 20
ATOM 36007 N N . THR A 1 22 ? -8.360 5.807 9.356 1.00 0.00 22 THR A N 20
ATOM 36008 C CA . THR A 1 22 ? -9.661 6.384 9.666 1.00 0.00 22 THR A CA 20
ATOM 36009 C C . THR A 1 22 ? -10.097 6.027 11.083 1.00 0.00 22 THR A C 20
ATOM 36010 O O . THR A 1 22 ? -11.285 5.841 11.347 1.00 0.00 22 THR A O 20
ATOM 36021 N N . GLU A 1 23 ? -9.130 5.934 11.989 1.00 0.00 23 GLU A N 20
ATOM 36022 C CA . GLU A 1 23 ? -9.416 5.599 13.379 1.00 0.00 23 GLU A CA 20
ATOM 36023 C C . GLU A 1 23 ? -9.834 6.840 14.163 1.00 0.00 23 GLU A C 20
ATOM 36024 O O . GLU A 1 23 ? -9.239 7.907 14.021 1.00 0.00 23 GLU A O 20
ATOM 36036 N N . GLY A 1 24 ? -10.864 6.690 14.991 1.00 0.00 24 GLY A N 20
ATOM 36037 C CA . GLY A 1 24 ? -11.346 7.806 15.784 1.00 0.00 24 GLY A CA 20
ATOM 36038 C C . GLY A 1 24 ? -12.419 8.605 15.071 1.00 0.00 24 GLY A C 20
ATOM 36039 O O . GLY A 1 24 ? -13.407 9.015 15.680 1.00 0.00 24 GLY A O 20
ATOM 36043 N N . TYR A 1 25 ? -12.224 8.828 13.776 1.00 0.00 25 TYR A N 20
ATOM 36044 C CA . TYR A 1 25 ? -13.181 9.587 12.979 1.00 0.00 25 TYR A CA 20
ATOM 36045 C C . TYR A 1 25 ? -14.611 9.291 13.417 1.00 0.00 25 TYR A C 20
ATOM 36046 O O . TYR A 1 25 ? -14.980 8.136 13.630 1.00 0.00 25 TYR A O 20
ATOM 36064 N N . GLN A 1 26 ? -15.413 10.343 13.550 1.00 0.00 26 GLN A N 20
ATOM 36065 C CA . GLN A 1 26 ? -16.804 10.196 13.963 1.00 0.00 26 GLN A CA 20
ATOM 36066 C C . GLN A 1 26 ? -17.689 9.837 12.774 1.00 0.00 26 GLN A C 20
ATOM 36067 O O . GLN A 1 26 ? -17.465 10.303 11.656 1.00 0.00 26 GLN A O 20
ATOM 36081 N N . HIS A 1 27 ? -18.697 9.006 13.022 1.00 0.00 27 HIS A N 20
ATOM 36082 C CA . HIS A 1 27 ? -19.617 8.585 11.972 1.00 0.00 27 HIS A CA 20
ATOM 36083 C C . HIS A 1 27 ? -18.866 7.896 10.836 1.00 0.00 27 HIS A C 20
ATOM 36084 O O . HIS A 1 27 ? -19.328 7.878 9.695 1.00 0.00 27 HIS A O 20
ATOM 36099 N N . VAL A 1 28 ? -17.707 7.331 11.157 1.00 0.00 28 VAL A N 20
ATOM 36100 C CA . VAL A 1 28 ? -16.892 6.641 10.163 1.00 0.00 28 VAL A CA 20
ATOM 36101 C C . VAL A 1 28 ? -16.569 5.219 10.609 1.00 0.00 28 VAL A C 20
ATOM 36102 O O . VAL A 1 28 ? -15.676 5.002 11.426 1.00 0.00 28 VAL A O 20
ATOM 36115 N N . ASN A 1 29 ? -17.303 4.254 10.066 1.00 0.00 29 ASN A N 20
ATOM 36116 C CA . ASN A 1 29 ? -17.095 2.851 10.408 1.00 0.00 29 ASN A CA 20
ATOM 36117 C C . ASN A 1 29 ? -16.694 2.045 9.176 1.00 0.00 29 ASN A C 20
ATOM 36118 O O . ASN A 1 29 ? -17.545 1.512 8.465 1.00 0.00 29 ASN A O 20
ATOM 36129 N N . VAL A 1 30 ? -15.390 1.959 8.931 1.00 0.00 30 VAL A N 20
ATOM 36130 C CA . VAL A 1 30 ? -14.874 1.216 7.787 1.00 0.00 30 VAL A CA 20
ATOM 36131 C C . VAL A 1 30 ? -14.909 -0.286 8.046 1.00 0.00 30 VAL A C 20
ATOM 36132 O O . VAL A 1 30 ? -14.330 -0.773 9.018 1.00 0.00 30 VAL A O 20
ATOM 36145 N N . THR A 1 31 ? -15.591 -1.016 7.170 1.00 0.00 31 THR A N 20
ATOM 36146 C CA . THR A 1 31 ? -15.702 -2.463 7.303 1.00 0.00 31 THR A CA 20
ATOM 36147 C C . THR A 1 31 ? -15.386 -3.163 5.986 1.00 0.00 31 THR A C 20
ATOM 36148 O O . THR A 1 31 ? -14.858 -4.275 5.974 1.00 0.00 31 THR A O 20
ATOM 36159 N N . ASP A 1 32 ? -15.712 -2.504 4.879 1.00 0.00 32 ASP A N 20
ATOM 36160 C CA . ASP A 1 32 ? -15.461 -3.063 3.556 1.00 0.00 32 ASP A CA 20
ATOM 36161 C C . ASP A 1 32 ? -14.828 -2.022 2.638 1.00 0.00 32 ASP A C 20
ATOM 36162 O O . ASP A 1 32 ? -14.514 -0.910 3.066 1.00 0.00 32 ASP A O 20
ATOM 36171 N N . LEU A 1 33 ? -14.644 -2.389 1.374 1.00 0.00 33 LEU A N 20
ATOM 36172 C CA . LEU A 1 33 ? -14.048 -1.487 0.395 1.00 0.00 33 LEU A CA 20
ATOM 36173 C C . LEU A 1 33 ? -15.011 -1.222 -0.759 1.00 0.00 33 LEU A C 20
ATOM 36174 O O . LEU A 1 33 ? -14.591 -1.035 -1.901 1.00 0.00 33 LEU A O 20
ATOM 36190 N N . THR A 1 34 ? -16.304 -1.207 -0.452 1.00 0.00 34 THR A N 20
ATOM 36191 C CA . THR A 1 34 ? -17.326 -0.965 -1.462 1.00 0.00 34 THR A CA 20
ATOM 36192 C C . THR A 1 34 ? -18.276 0.146 -1.028 1.00 0.00 34 THR A C 20
ATOM 36193 O O . THR A 1 34 ? -18.426 1.154 -1.719 1.00 0.00 34 THR A O 20
ATOM 36204 N N . THR A 1 35 ? -18.915 -0.043 0.122 1.00 0.00 35 THR A N 20
ATOM 36205 C CA . THR A 1 35 ? -19.850 0.943 0.648 1.00 0.00 35 THR A CA 20
ATOM 36206 C C . THR A 1 35 ? -19.126 2.008 1.463 1.00 0.00 35 THR A C 20
ATOM 36207 O O . THR A 1 35 ? -19.419 3.198 1.348 1.00 0.00 35 THR A O 20
ATOM 36218 N N . SER A 1 36 ? -18.178 1.572 2.287 1.00 0.00 36 SER A N 20
ATOM 36219 C CA . SER A 1 36 ? -17.414 2.489 3.125 1.00 0.00 36 SER A CA 20
ATOM 36220 C C . SER A 1 36 ? -16.809 3.612 2.289 1.00 0.00 36 SER A C 20
ATOM 36221 O O . SER A 1 36 ? -16.656 4.739 2.761 1.00 0.00 36 SER A O 20
ATOM 36229 N N . TRP A 1 37 ? -16.466 3.297 1.045 1.00 0.00 37 TRP A N 20
ATOM 36230 C CA . TRP A 1 37 ? -15.877 4.279 0.142 1.00 0.00 37 TRP A CA 20
ATOM 36231 C C . TRP A 1 37 ? -16.856 4.656 -0.965 1.00 0.00 37 TRP A C 20
ATOM 36232 O O . TRP A 1 37 ? -16.452 4.937 -2.094 1.00 0.00 37 TRP A O 20
ATOM 36253 N N . ARG A 1 38 ? -18.143 4.660 -0.635 1.00 0.00 38 ARG A N 20
ATOM 36254 C CA . ARG A 1 38 ? -19.179 5.001 -1.603 1.00 0.00 38 ARG A CA 20
ATOM 36255 C C . ARG A 1 38 ? -19.416 6.508 -1.636 1.00 0.00 38 ARG A C 20
ATOM 36256 O O . ARG A 1 38 ? -19.627 7.090 -2.700 1.00 0.00 38 ARG A O 20
ATOM 36277 N N . SER A 1 39 ? -19.382 7.133 -0.463 1.00 0.00 39 SER A N 20
ATOM 36278 C CA . SER A 1 39 ? -19.598 8.571 -0.357 1.00 0.00 39 SER A CA 20
ATOM 36279 C C . SER A 1 39 ? -18.287 9.332 -0.535 1.00 0.00 39 SER A C 20
ATOM 36280 O O . SER A 1 39 ? -18.249 10.387 -1.168 1.00 0.00 39 SER A O 20
ATOM 36288 N N . GLY A 1 40 ? -17.213 8.788 0.029 1.00 0.00 40 GLY A N 20
ATOM 36289 C CA . GLY A 1 40 ? -15.915 9.428 -0.078 1.00 0.00 40 GLY A CA 20
ATOM 36290 C C . GLY A 1 40 ? -15.281 9.683 1.276 1.00 0.00 40 GLY A C 20
ATOM 36291 O O . GLY A 1 40 ? -14.063 9.580 1.429 1.00 0.00 40 GLY A O 20
ATOM 36295 N N . LEU A 1 41 ? -16.108 10.020 2.260 1.00 0.00 41 LEU A N 20
ATOM 36296 C CA . LEU A 1 41 ? -15.621 10.293 3.608 1.00 0.00 41 LEU A CA 20
ATOM 36297 C C . LEU A 1 41 ? -14.450 9.381 3.959 1.00 0.00 41 LEU A C 20
ATOM 36298 O O . LEU A 1 41 ? -13.417 9.840 4.446 1.00 0.00 41 LEU A O 20
ATOM 36314 N N . ALA A 1 42 ? -14.617 8.087 3.706 1.00 0.00 42 ALA A N 20
ATOM 36315 C CA . ALA A 1 42 ? -13.572 7.111 3.991 1.00 0.00 42 ALA A CA 20
ATOM 36316 C C . ALA A 1 42 ? -12.210 7.613 3.525 1.00 0.00 42 ALA A C 20
ATOM 36317 O O . ALA A 1 42 ? -11.306 7.829 4.334 1.00 0.00 42 ALA A O 20
ATOM 36324 N N . LEU A 1 43 ? -12.069 7.797 2.217 1.00 0.00 43 LEU A N 20
ATOM 36325 C CA . LEU A 1 43 ? -10.816 8.274 1.642 1.00 0.00 43 LEU A CA 20
ATOM 36326 C C . LEU A 1 43 ? -10.467 9.662 2.170 1.00 0.00 43 LEU A C 20
ATOM 36327 O O . LEU A 1 43 ? -9.383 9.876 2.714 1.00 0.00 43 LEU A O 20
ATOM 36343 N N . CYS A 1 44 ? -11.394 10.600 2.009 1.00 0.00 44 CYS A N 20
ATOM 36344 C CA . CYS A 1 44 ? -11.186 11.968 2.471 1.00 0.00 44 CYS A CA 20
ATOM 36345 C C . CYS A 1 44 ? -10.558 11.983 3.861 1.00 0.00 44 CYS A C 20
ATOM 36346 O O . CYS A 1 44 ? -9.754 12.858 4.181 1.00 0.00 44 CYS A O 20
ATOM 36354 N N . ALA A 1 45 ? -10.933 11.008 4.684 1.00 0.00 45 ALA A N 20
ATOM 36355 C CA . ALA A 1 45 ? -10.407 10.909 6.040 1.00 0.00 45 ALA A CA 20
ATOM 36356 C C . ALA A 1 45 ? -8.896 10.701 6.029 1.00 0.00 45 ALA A C 20
ATOM 36357 O O . ALA A 1 45 ? -8.160 11.393 6.733 1.00 0.00 45 ALA A O 20
ATOM 36364 N N . ILE A 1 46 ? -8.441 9.745 5.226 1.00 0.00 46 ILE A N 20
ATOM 36365 C CA . ILE A 1 46 ? -7.018 9.447 5.124 1.00 0.00 46 ILE A CA 20
ATOM 36366 C C . ILE A 1 46 ? -6.227 10.680 4.701 1.00 0.00 46 ILE A C 20
ATOM 36367 O O . ILE A 1 46 ? -5.283 11.087 5.379 1.00 0.00 46 ILE A O 20
ATOM 36383 N N . ILE A 1 47 ? -6.620 11.270 3.577 1.00 0.00 47 ILE A N 20
ATOM 36384 C CA . ILE A 1 47 ? -5.949 12.459 3.065 1.00 0.00 47 ILE A CA 20
ATOM 36385 C C . ILE A 1 47 ? -5.928 13.571 4.108 1.00 0.00 47 ILE A C 20
ATOM 36386 O O . ILE A 1 47 ? -4.863 14.010 4.542 1.00 0.00 47 ILE A O 20
ATOM 36402 N N . HIS A 1 48 ? -7.113 14.021 4.508 1.00 0.00 48 HIS A N 20
ATOM 36403 C CA . HIS A 1 48 ? -7.231 15.081 5.503 1.00 0.00 48 HIS A CA 20
ATOM 36404 C C . HIS A 1 48 ? -6.177 14.922 6.594 1.00 0.00 48 HIS A C 20
ATOM 36405 O O . HIS A 1 48 ? -5.472 15.873 6.934 1.00 0.00 48 HIS A O 20
ATOM 36420 N N . ARG A 1 49 ? -6.075 13.715 7.141 1.00 0.00 49 ARG A N 20
ATOM 36421 C CA . ARG A 1 49 ? -5.108 13.432 8.195 1.00 0.00 49 ARG A CA 20
ATOM 36422 C C . ARG A 1 49 ? -3.740 14.009 7.846 1.00 0.00 49 ARG A C 20
ATOM 36423 O O . ARG A 1 49 ? -3.177 14.800 8.603 1.00 0.00 49 ARG A O 20
ATOM 36444 N N . PHE A 1 50 ? -3.210 13.608 6.695 1.00 0.00 50 PHE A N 20
ATOM 36445 C CA . PHE A 1 50 ? -1.906 14.084 6.247 1.00 0.00 50 PHE A CA 20
ATOM 36446 C C . PHE A 1 50 ? -1.965 15.564 5.879 1.00 0.00 50 PHE A C 20
ATOM 36447 O O . PHE A 1 50 ? -1.192 16.373 6.393 1.00 0.00 50 PHE A O 20
ATOM 36464 N N . ARG A 1 51 ? -2.887 15.910 4.987 1.00 0.00 51 ARG A N 20
ATOM 36465 C CA . ARG A 1 51 ? -3.046 17.291 4.548 1.00 0.00 51 ARG A CA 20
ATOM 36466 C C . ARG A 1 51 ? -4.488 17.756 4.727 1.00 0.00 51 ARG A C 20
ATOM 36467 O O . ARG A 1 51 ? -5.323 17.628 3.831 1.00 0.00 51 ARG A O 20
ATOM 36488 N N . PRO A 1 52 ? -4.790 18.308 5.911 1.00 0.00 52 PRO A N 20
ATOM 36489 C CA . PRO A 1 52 ? -6.131 18.803 6.235 1.00 0.00 52 PRO A CA 20
ATOM 36490 C C . PRO A 1 52 ? -6.492 20.057 5.447 1.00 0.00 52 PRO A C 20
ATOM 36491 O O . PRO A 1 52 ? -7.624 20.536 5.511 1.00 0.00 52 PRO A O 20
ATOM 36502 N N . GLU A 1 53 ? -5.523 20.585 4.706 1.00 0.00 53 GLU A N 20
ATOM 36503 C CA . GLU A 1 53 ? -5.740 21.785 3.906 1.00 0.00 53 GLU A CA 20
ATOM 36504 C C . GLU A 1 53 ? -6.435 21.444 2.591 1.00 0.00 53 GLU A C 20
ATOM 36505 O O . GLU A 1 53 ? -7.291 22.191 2.116 1.00 0.00 53 GLU A O 20
ATOM 36517 N N . LEU A 1 54 ? -6.061 20.310 2.008 1.00 0.00 54 LEU A N 20
ATOM 36518 C CA . LEU A 1 54 ? -6.647 19.869 0.747 1.00 0.00 54 LEU A CA 20
ATOM 36519 C C . LEU A 1 54 ? -8.111 19.484 0.932 1.00 0.00 54 LEU A C 20
ATOM 36520 O O . LEU A 1 54 ? -8.962 19.829 0.111 1.00 0.00 54 LEU A O 20
ATOM 36536 N N . ILE A 1 55 ? -8.397 18.771 2.016 1.00 0.00 55 ILE A N 20
ATOM 36537 C CA . ILE A 1 55 ? -9.759 18.343 2.310 1.00 0.00 55 ILE A CA 20
ATOM 36538 C C . ILE A 1 55 ? -10.186 18.787 3.705 1.00 0.00 55 ILE A C 20
ATOM 36539 O O . ILE A 1 55 ? -9.397 18.748 4.648 1.00 0.00 55 ILE A O 20
ATOM 36555 N N . ASN A 1 56 ? -11.441 19.207 3.828 1.00 0.00 56 ASN A N 20
ATOM 36556 C CA . ASN A 1 56 ? -11.974 19.657 5.109 1.00 0.00 56 ASN A CA 20
ATOM 36557 C C . ASN A 1 56 ? -13.072 18.719 5.602 1.00 0.00 56 ASN A C 20
ATOM 36558 O O . ASN A 1 56 ? -14.260 19.009 5.461 1.00 0.00 56 ASN A O 20
ATOM 36569 N N . PHE A 1 57 ? -12.665 17.594 6.180 1.00 0.00 57 PHE A N 20
ATOM 36570 C CA . PHE A 1 57 ? -13.614 16.613 6.693 1.00 0.00 57 PHE A CA 20
ATOM 36571 C C . PHE A 1 57 ? -14.782 17.300 7.394 1.00 0.00 57 PHE A C 20
ATOM 36572 O O . PHE A 1 57 ? -15.944 16.965 7.162 1.00 0.00 57 PHE A O 20
ATOM 36589 N N . ASP A 1 58 ? -14.465 18.263 8.253 1.00 0.00 58 ASP A N 20
ATOM 36590 C CA . ASP A 1 58 ? -15.487 19.000 8.988 1.00 0.00 58 ASP A CA 20
ATOM 36591 C C . ASP A 1 58 ? -16.490 19.638 8.032 1.00 0.00 58 ASP A C 20
ATOM 36592 O O . ASP A 1 58 ? -17.689 19.675 8.308 1.00 0.00 58 ASP A O 20
ATOM 36601 N N . SER A 1 59 ? -15.991 20.141 6.907 1.00 0.00 59 SER A N 20
ATOM 36602 C CA . SER A 1 59 ? -16.842 20.783 5.913 1.00 0.00 59 SER A CA 20
ATOM 36603 C C . SER A 1 59 ? -17.542 19.742 5.044 1.00 0.00 59 SER A C 20
ATOM 36604 O O . SER A 1 59 ? -18.670 19.948 4.594 1.00 0.00 59 SER A O 20
ATOM 36612 N N . LEU A 1 60 ? -16.865 18.623 4.811 1.00 0.00 60 LEU A N 20
ATOM 36613 C CA . LEU A 1 60 ? -17.420 17.548 3.996 1.00 0.00 60 LEU A CA 20
ATOM 36614 C C . LEU A 1 60 ? -18.777 17.104 4.532 1.00 0.00 60 LEU A C 20
ATOM 36615 O O . LEU A 1 60 ? -18.886 16.639 5.665 1.00 0.00 60 LEU A O 20
ATOM 36631 N N . ASN A 1 61 ? -19.809 17.248 3.707 1.00 0.00 61 ASN A N 20
ATOM 36632 C CA . ASN A 1 61 ? -21.160 16.860 4.097 1.00 0.00 61 ASN A CA 20
ATOM 36633 C C . ASN A 1 61 ? -21.546 15.526 3.465 1.00 0.00 61 ASN A C 20
ATOM 36634 O O . ASN A 1 61 ? -21.607 15.402 2.243 1.00 0.00 61 ASN A O 20
ATOM 36645 N N . GLU A 1 62 ? -21.806 14.532 4.309 1.00 0.00 62 GLU A N 20
ATOM 36646 C CA . GLU A 1 62 ? -22.187 13.207 3.832 1.00 0.00 62 GLU A CA 20
ATOM 36647 C C . GLU A 1 62 ? -23.127 13.309 2.634 1.00 0.00 62 GLU A C 20
ATOM 36648 O O . GLU A 1 62 ? -22.916 12.660 1.610 1.00 0.00 62 GLU A O 20
ATOM 36660 N N . ASP A 1 63 ? -24.164 14.128 2.772 1.00 0.00 63 ASP A N 20
ATOM 36661 C CA . ASP A 1 63 ? -25.137 14.316 1.702 1.00 0.00 63 ASP A CA 20
ATOM 36662 C C . ASP A 1 63 ? -24.449 14.752 0.412 1.00 0.00 63 ASP A C 20
ATOM 36663 O O . ASP A 1 63 ? -24.845 14.349 -0.682 1.00 0.00 63 ASP A O 20
ATOM 36672 N N . ASP A 1 64 ? -23.417 15.578 0.549 1.00 0.00 64 ASP A N 20
ATOM 36673 C CA . ASP A 1 64 ? -22.673 16.070 -0.605 1.00 0.00 64 ASP A CA 20
ATOM 36674 C C . ASP A 1 64 ? -21.649 15.039 -1.071 1.00 0.00 64 ASP A C 20
ATOM 36675 O O . ASP A 1 64 ? -20.524 15.386 -1.429 1.00 0.00 64 ASP A O 20
ATOM 36684 N N . ALA A 1 65 ? -22.046 13.771 -1.061 1.00 0.00 65 ALA A N 20
ATOM 36685 C CA . ALA A 1 65 ? -21.163 12.691 -1.482 1.00 0.00 65 ALA A CA 20
ATOM 36686 C C . ALA A 1 65 ? -20.528 12.997 -2.834 1.00 0.00 65 ALA A C 20
ATOM 36687 O O . ALA A 1 65 ? -19.318 12.849 -3.011 1.00 0.00 65 ALA A O 20
ATOM 36694 N N . VAL A 1 66 ? -21.351 13.424 -3.787 1.00 0.00 66 VAL A N 20
ATOM 36695 C CA . VAL A 1 66 ? -20.869 13.752 -5.123 1.00 0.00 66 VAL A CA 20
ATOM 36696 C C . VAL A 1 66 ? -19.647 14.661 -5.059 1.00 0.00 66 VAL A C 20
ATOM 36697 O O . VAL A 1 66 ? -18.610 14.365 -5.651 1.00 0.00 66 VAL A O 20
ATOM 36710 N N . GLU A 1 67 ? -19.779 15.770 -4.337 1.00 0.00 67 GLU A N 20
ATOM 36711 C CA . GLU A 1 67 ? -18.684 16.723 -4.196 1.00 0.00 67 GLU A CA 20
ATOM 36712 C C . GLU A 1 67 ? -17.516 16.102 -3.436 1.00 0.00 67 GLU A C 20
ATOM 36713 O O . GLU A 1 67 ? -16.363 16.210 -3.853 1.00 0.00 67 GLU A O 20
ATOM 36725 N N . ASN A 1 68 ? -17.824 15.452 -2.318 1.00 0.00 68 ASN A N 20
ATOM 36726 C CA . ASN A 1 68 ? -16.800 14.815 -1.498 1.00 0.00 68 ASN A CA 20
ATOM 36727 C C . ASN A 1 68 ? -15.915 13.904 -2.344 1.00 0.00 68 ASN A C 20
ATOM 36728 O O . ASN A 1 68 ? -14.693 14.050 -2.361 1.00 0.00 68 ASN A O 20
ATOM 36739 N N . ASN A 1 69 ? -16.541 12.964 -3.045 1.00 0.00 69 ASN A N 20
ATOM 36740 C CA . ASN A 1 69 ? -15.810 12.029 -3.893 1.00 0.00 69 ASN A CA 20
ATOM 36741 C C . ASN A 1 69 ? -14.979 12.774 -4.933 1.00 0.00 69 ASN A C 20
ATOM 36742 O O . ASN A 1 69 ? -13.751 12.700 -4.928 1.00 0.00 69 ASN A O 20
ATOM 36753 N N . GLN A 1 70 ? -15.658 13.491 -5.823 1.00 0.00 70 GLN A N 20
ATOM 36754 C CA . GLN A 1 70 ? -14.982 14.249 -6.869 1.00 0.00 70 GLN A CA 20
ATOM 36755 C C . GLN A 1 70 ? -13.791 15.014 -6.303 1.00 0.00 70 GLN A C 20
ATOM 36756 O O . GLN A 1 70 ? -12.736 15.097 -6.933 1.00 0.00 70 GLN A O 20
ATOM 36770 N N . LEU A 1 71 ? -13.966 15.574 -5.111 1.00 0.00 71 LEU A N 20
ATOM 36771 C CA . LEU A 1 71 ? -12.905 16.334 -4.459 1.00 0.00 71 LEU A CA 20
ATOM 36772 C C . LEU A 1 71 ? -11.683 15.457 -4.207 1.00 0.00 71 LEU A C 20
ATOM 36773 O O . LEU A 1 71 ? -10.623 15.669 -4.794 1.00 0.00 71 LEU A O 20
ATOM 36789 N N . ALA A 1 72 ? -11.840 14.470 -3.330 1.00 0.00 72 ALA A N 20
ATOM 36790 C CA . ALA A 1 72 ? -10.751 13.558 -3.004 1.00 0.00 72 ALA A CA 20
ATOM 36791 C C . ALA A 1 72 ? -9.986 13.146 -4.257 1.00 0.00 72 ALA A C 20
ATOM 36792 O O . ALA A 1 72 ? -8.755 13.123 -4.265 1.00 0.00 72 ALA A O 20
ATOM 36799 N N . PHE A 1 73 ? -10.722 12.821 -5.314 1.00 0.00 73 PHE A N 20
ATOM 36800 C CA . PHE A 1 73 ? -10.112 12.407 -6.573 1.00 0.00 73 PHE A CA 20
ATOM 36801 C C . PHE A 1 73 ? -9.307 13.548 -7.187 1.00 0.00 73 PHE A C 20
ATOM 36802 O O . PHE A 1 73 ? -8.124 13.394 -7.492 1.00 0.00 73 PHE A O 20
ATOM 36819 N N . ASP A 1 74 ? -9.956 14.693 -7.367 1.00 0.00 74 ASP A N 20
ATOM 36820 C CA . ASP A 1 74 ? -9.302 15.861 -7.945 1.00 0.00 74 ASP A CA 20
ATOM 36821 C C . ASP A 1 74 ? -8.028 16.205 -7.178 1.00 0.00 74 ASP A C 20
ATOM 36822 O O . ASP A 1 74 ? -6.989 16.487 -7.775 1.00 0.00 74 ASP A O 20
ATOM 36831 N N . VAL A 1 75 ? -8.116 16.179 -5.852 1.00 0.00 75 VAL A N 20
ATOM 36832 C CA . VAL A 1 75 ? -6.971 16.488 -5.004 1.00 0.00 75 VAL A CA 20
ATOM 36833 C C . VAL A 1 75 ? -5.869 15.448 -5.168 1.00 0.00 75 VAL A C 20
ATOM 36834 O O . VAL A 1 75 ? -4.684 15.779 -5.175 1.00 0.00 75 VAL A O 20
ATOM 36847 N N . ALA A 1 76 ? -6.268 14.187 -5.302 1.00 0.00 76 ALA A N 20
ATOM 36848 C CA . ALA A 1 76 ? -5.315 13.097 -5.469 1.00 0.00 76 ALA A CA 20
ATOM 36849 C C . ALA A 1 76 ? -4.713 13.105 -6.870 1.00 0.00 76 ALA A C 20
ATOM 36850 O O . ALA A 1 76 ? -3.627 12.569 -7.091 1.00 0.00 76 ALA A O 20
ATOM 36857 N N . GLU A 1 77 ? -5.426 13.714 -7.812 1.00 0.00 77 GLU A N 20
ATOM 36858 C CA . GLU A 1 77 ? -4.961 13.789 -9.192 1.00 0.00 77 GLU A CA 20
ATOM 36859 C C . GLU A 1 77 ? -4.247 15.112 -9.455 1.00 0.00 77 GLU A C 20
ATOM 36860 O O . GLU A 1 77 ? -3.596 15.283 -10.486 1.00 0.00 77 GLU A O 20
ATOM 36872 N N . ARG A 1 78 ? -4.376 16.043 -8.517 1.00 0.00 78 ARG A N 20
ATOM 36873 C CA . ARG A 1 78 ? -3.746 17.352 -8.647 1.00 0.00 78 ARG A CA 20
ATOM 36874 C C . ARG A 1 78 ? -2.507 17.449 -7.761 1.00 0.00 78 ARG A C 20
ATOM 36875 O O . ARG A 1 78 ? -1.529 18.106 -8.116 1.00 0.00 78 ARG A O 20
ATOM 36896 N N . GLU A 1 79 ? -2.558 16.791 -6.607 1.00 0.00 79 GLU A N 20
ATOM 36897 C CA . GLU A 1 79 ? -1.441 16.805 -5.670 1.00 0.00 79 GLU A CA 20
ATOM 36898 C C . GLU A 1 79 ? -0.514 15.618 -5.911 1.00 0.00 79 GLU A C 20
ATOM 36899 O O . GLU A 1 79 ? 0.708 15.765 -5.938 1.00 0.00 79 GLU A O 20
ATOM 36911 N N . PHE A 1 80 ? -1.104 14.440 -6.086 1.00 0.00 80 PHE A N 20
ATOM 36912 C CA . PHE A 1 80 ? -0.332 13.226 -6.323 1.00 0.00 80 PHE A CA 20
ATOM 36913 C C . PHE A 1 80 ? -0.271 12.902 -7.813 1.00 0.00 80 PHE A C 20
ATOM 36914 O O . PHE A 1 80 ? 0.634 12.206 -8.272 1.00 0.00 80 PHE A O 20
ATOM 36931 N N . GLY A 1 81 ? -1.243 13.412 -8.563 1.00 0.00 81 GLY A N 20
ATOM 36932 C CA . GLY A 1 81 ? -1.283 13.167 -9.993 1.00 0.00 81 GLY A CA 20
ATOM 36933 C C . GLY A 1 81 ? -1.789 11.778 -10.329 1.00 0.00 81 GLY A C 20
ATOM 36934 O O . GLY A 1 81 ? -1.390 11.191 -11.335 1.00 0.00 81 GLY A O 20
ATOM 36938 N N . ILE A 1 82 ? -2.668 11.250 -9.484 1.00 0.00 82 ILE A N 20
ATOM 36939 C CA . ILE A 1 82 ? -3.228 9.921 -9.696 1.00 0.00 82 ILE A CA 20
ATOM 36940 C C . ILE A 1 82 ? -4.619 10.003 -10.316 1.00 0.00 82 ILE A C 20
ATOM 36941 O O . ILE A 1 82 ? -5.547 10.577 -9.746 1.00 0.00 82 ILE A O 20
ATOM 36957 N N . PRO A 1 83 ? -4.769 9.414 -11.512 1.00 0.00 83 PRO A N 20
ATOM 36958 C CA . PRO A 1 83 ? -6.044 9.405 -12.235 1.00 0.00 83 PRO A CA 20
ATOM 36959 C C . PRO A 1 83 ? -7.087 8.521 -11.559 1.00 0.00 83 PRO A C 20
ATOM 36960 O O . PRO A 1 83 ? -6.865 7.336 -11.310 1.00 0.00 83 PRO A O 20
ATOM 36971 N N . PRO A 1 84 ? -8.254 9.109 -11.255 1.00 0.00 84 PRO A N 20
ATOM 36972 C CA . PRO A 1 84 ? -9.355 8.392 -10.605 1.00 0.00 84 PRO A CA 20
ATOM 36973 C C . PRO A 1 84 ? -10.001 7.363 -11.526 1.00 0.00 84 PRO A C 20
ATOM 36974 O O . PRO A 1 84 ? -10.129 7.586 -12.730 1.00 0.00 84 PRO A O 20
ATOM 36985 N N . VAL A 1 85 ? -10.408 6.235 -10.952 1.00 0.00 85 VAL A N 20
ATOM 36986 C CA . VAL A 1 85 ? -11.043 5.172 -11.722 1.00 0.00 85 VAL A CA 20
ATOM 36987 C C . VAL A 1 85 ? -12.519 5.471 -11.959 1.00 0.00 85 VAL A C 20
ATOM 36988 O O . VAL A 1 85 ? -13.088 5.080 -12.979 1.00 0.00 85 VAL A O 20
ATOM 37001 N N . THR A 1 86 ? -13.136 6.168 -11.009 1.00 0.00 86 THR A N 20
ATOM 37002 C CA . THR A 1 86 ? -14.546 6.519 -11.113 1.00 0.00 86 THR A CA 20
ATOM 37003 C C . THR A 1 86 ? -14.783 7.969 -10.707 1.00 0.00 86 THR A C 20
ATOM 37004 O O . THR A 1 86 ? -14.037 8.530 -9.904 1.00 0.00 86 THR A O 20
ATOM 37015 N N . THR A 1 87 ? -15.827 8.573 -11.267 1.00 0.00 87 THR A N 20
ATOM 37016 C CA . THR A 1 87 ? -16.161 9.959 -10.964 1.00 0.00 87 THR A CA 20
ATOM 37017 C C . THR A 1 87 ? -17.204 10.042 -9.854 1.00 0.00 87 THR A C 20
ATOM 37018 O O . THR A 1 87 ? -18.213 9.339 -9.883 1.00 0.00 87 THR A O 20
ATOM 37029 N N . GLY A 1 88 ? -16.953 10.908 -8.877 1.00 0.00 88 GLY A N 20
ATOM 37030 C CA . GLY A 1 88 ? -17.880 11.068 -7.772 1.00 0.00 88 GLY A CA 20
ATOM 37031 C C . GLY A 1 88 ? -19.325 10.909 -8.199 1.00 0.00 88 GLY A C 20
ATOM 37032 O O . GLY A 1 88 ? -20.088 10.172 -7.574 1.00 0.00 88 GLY A O 20
ATOM 37036 N N . LYS A 1 89 ? -19.704 11.602 -9.267 1.00 0.00 89 LYS A N 20
ATOM 37037 C CA . LYS A 1 89 ? -21.068 11.536 -9.779 1.00 0.00 89 LYS A CA 20
ATOM 37038 C C . LYS A 1 89 ? -21.561 10.093 -9.829 1.00 0.00 89 LYS A C 20
ATOM 37039 O O . LYS A 1 89 ? -22.500 9.724 -9.125 1.00 0.00 89 LYS A O 20
ATOM 37058 N N . GLU A 1 90 ? -20.919 9.283 -10.665 1.00 0.00 90 GLU A N 20
ATOM 37059 C CA . GLU A 1 90 ? -21.293 7.880 -10.806 1.00 0.00 90 GLU A CA 20
ATOM 37060 C C . GLU A 1 90 ? -21.031 7.115 -9.512 1.00 0.00 90 GLU A C 20
ATOM 37061 O O . GLU A 1 90 ? -21.878 6.353 -9.047 1.00 0.00 90 GLU A O 20
ATOM 37073 N N . MET A 1 91 ? -19.852 7.325 -8.936 1.00 0.00 91 MET A N 20
ATOM 37074 C CA . MET A 1 91 ? -19.478 6.655 -7.695 1.00 0.00 91 MET A CA 20
ATOM 37075 C C . MET A 1 91 ? -20.653 6.613 -6.725 1.00 0.00 91 MET A C 20
ATOM 37076 O O . MET A 1 91 ? -21.017 5.551 -6.222 1.00 0.00 91 MET A O 20
ATOM 37090 N N . ALA A 1 92 ? -21.243 7.776 -6.465 1.00 0.00 92 ALA A N 20
ATOM 37091 C CA . ALA A 1 92 ? -22.378 7.871 -5.556 1.00 0.00 92 ALA A CA 20
ATOM 37092 C C . ALA A 1 92 ? -23.593 7.139 -6.117 1.00 0.00 92 ALA A C 20
ATOM 37093 O O . ALA A 1 92 ? -24.335 6.492 -5.378 1.00 0.00 92 ALA A O 20
ATOM 37100 N N . SER A 1 93 ? -23.791 7.247 -7.427 1.00 0.00 93 SER A N 20
ATOM 37101 C CA . SER A 1 93 ? -24.919 6.600 -8.086 1.00 0.00 93 SER A CA 20
ATOM 37102 C C . SER A 1 93 ? -24.900 5.094 -7.839 1.00 0.00 93 SER A C 20
ATOM 37103 O O . SER A 1 93 ? -25.825 4.540 -7.246 1.00 0.00 93 SER A O 20
ATOM 37111 N N . ALA A 1 94 ? -23.840 4.439 -8.300 1.00 0.00 94 ALA A N 20
ATOM 37112 C CA . ALA A 1 94 ? -23.699 2.998 -8.129 1.00 0.00 94 ALA A CA 20
ATOM 37113 C C . ALA A 1 94 ? -23.831 2.604 -6.662 1.00 0.00 94 ALA A C 20
ATOM 37114 O O . ALA A 1 94 ? -23.106 3.111 -5.806 1.00 0.00 94 ALA A O 20
ATOM 37121 N N . GLN A 1 95 ? -24.761 1.698 -6.379 1.00 0.00 95 GLN A N 20
ATOM 37122 C CA . GLN A 1 95 ? -24.989 1.238 -5.014 1.00 0.00 95 GLN A CA 20
ATOM 37123 C C . GLN A 1 95 ? -23.818 0.394 -4.522 1.00 0.00 95 GLN A C 20
ATOM 37124 O O . GLN A 1 95 ? -23.268 0.644 -3.450 1.00 0.00 95 GLN A O 20
ATOM 37138 N N . GLU A 1 96 ? -23.443 -0.607 -5.312 1.00 0.00 96 GLU A N 20
ATOM 37139 C CA . GLU A 1 96 ? -22.337 -1.489 -4.955 1.00 0.00 96 GLU A CA 20
ATOM 37140 C C . GLU A 1 96 ? -21.290 -1.525 -6.064 1.00 0.00 96 GLU A C 20
ATOM 37141 O O . GLU A 1 96 ? -21.467 -2.167 -7.099 1.00 0.00 96 GLU A O 20
ATOM 37153 N N . PRO A 1 97 ? -20.171 -0.817 -5.844 1.00 0.00 97 PRO A N 20
ATOM 37154 C CA . PRO A 1 97 ? -19.073 -0.752 -6.812 1.00 0.00 97 PRO A CA 20
ATOM 37155 C C . PRO A 1 97 ? -18.328 -2.077 -6.935 1.00 0.00 97 PRO A C 20
ATOM 37156 O O . PRO A 1 97 ? -18.707 -3.072 -6.318 1.00 0.00 97 PRO A O 20
ATOM 37167 N N . ASP A 1 98 ? -17.267 -2.082 -7.733 1.00 0.00 98 ASP A N 20
ATOM 37168 C CA . ASP A 1 98 ? -16.467 -3.285 -7.935 1.00 0.00 98 ASP A CA 20
ATOM 37169 C C . ASP A 1 98 ? -15.357 -3.380 -6.893 1.00 0.00 98 ASP A C 20
ATOM 37170 O O . ASP A 1 98 ? -14.355 -2.669 -6.971 1.00 0.00 98 ASP A O 20
ATOM 37179 N N . LYS A 1 99 ? -15.542 -4.264 -5.919 1.00 0.00 99 LYS A N 20
ATOM 37180 C CA . LYS A 1 99 ? -14.557 -4.454 -4.860 1.00 0.00 99 LYS A CA 20
ATOM 37181 C C . LYS A 1 99 ? -13.139 -4.354 -5.413 1.00 0.00 99 LYS A C 20
ATOM 37182 O O . LYS A 1 99 ? -12.257 -3.765 -4.786 1.00 0.00 99 LYS A O 20
ATOM 37201 N N . LEU A 1 100 ? -12.925 -4.932 -6.590 1.00 0.00 100 LEU A N 20
ATOM 37202 C CA . LEU A 1 100 ? -11.614 -4.906 -7.228 1.00 0.00 100 LEU A CA 20
ATOM 37203 C C . LEU A 1 100 ? -11.165 -3.473 -7.494 1.00 0.00 100 LEU A C 20
ATOM 37204 O O . LEU A 1 100 ? -10.212 -2.987 -6.885 1.00 0.00 100 LEU A O 20
ATOM 37220 N N . SER A 1 101 ? -11.859 -2.801 -8.407 1.00 0.00 101 SER A N 20
ATOM 37221 C CA . SER A 1 101 ? -11.532 -1.423 -8.755 1.00 0.00 101 SER A CA 20
ATOM 37222 C C . SER A 1 101 ? -11.129 -0.631 -7.515 1.00 0.00 101 SER A C 20
ATOM 37223 O O . SER A 1 101 ? -10.155 0.122 -7.536 1.00 0.00 101 SER A O 20
ATOM 37231 N N . MET A 1 102 ? -11.885 -0.807 -6.436 1.00 0.00 102 MET A N 20
ATOM 37232 C CA . MET A 1 102 ? -11.606 -0.110 -5.186 1.00 0.00 102 MET A CA 20
ATOM 37233 C C . MET A 1 102 ? -10.276 -0.566 -4.594 1.00 0.00 102 MET A C 20
ATOM 37234 O O . MET A 1 102 ? -9.441 0.254 -4.212 1.00 0.00 102 MET A O 20
ATOM 37248 N N . VAL A 1 103 ? -10.086 -1.880 -4.520 1.00 0.00 103 VAL A N 20
ATOM 37249 C CA . VAL A 1 103 ? -8.858 -2.445 -3.974 1.00 0.00 103 VAL A CA 20
ATOM 37250 C C . VAL A 1 103 ? -7.642 -1.993 -4.776 1.00 0.00 103 VAL A C 20
ATOM 37251 O O . VAL A 1 103 ? -6.660 -1.510 -4.214 1.00 0.00 103 VAL A O 20
ATOM 37264 N N . MET A 1 104 ? -7.716 -2.155 -6.093 1.00 0.00 104 MET A N 20
ATOM 37265 C CA . MET A 1 104 ? -6.621 -1.762 -6.973 1.00 0.00 104 MET A CA 20
ATOM 37266 C C . MET A 1 104 ? -6.340 -0.267 -6.857 1.00 0.00 104 MET A C 20
ATOM 37267 O O . MET A 1 104 ? -5.186 0.161 -6.874 1.00 0.00 104 MET A O 20
ATOM 37281 N N . TYR A 1 105 ? -7.402 0.523 -6.740 1.00 0.00 105 TYR A N 20
ATOM 37282 C CA . TYR A 1 105 ? -7.270 1.970 -6.625 1.00 0.00 105 TYR A CA 20
ATOM 37283 C C . TYR A 1 105 ? -6.637 2.354 -5.291 1.00 0.00 105 TYR A C 20
ATOM 37284 O O . TYR A 1 105 ? -5.743 3.200 -5.235 1.00 0.00 105 TYR A O 20
ATOM 37302 N N . LEU A 1 106 ? -7.106 1.727 -4.218 1.00 0.00 106 LEU A N 20
ATOM 37303 C CA . LEU A 1 106 ? -6.586 2.001 -2.883 1.00 0.00 106 LEU A CA 20
ATOM 37304 C C . LEU A 1 106 ? -5.069 1.843 -2.846 1.00 0.00 106 LEU A C 20
ATOM 37305 O O . LEU A 1 106 ? -4.353 2.737 -2.397 1.00 0.00 106 LEU A O 20
ATOM 37321 N N . SER A 1 107 ? -4.586 0.700 -3.324 1.00 0.00 107 SER A N 20
ATOM 37322 C CA . SER A 1 107 ? -3.155 0.424 -3.344 1.00 0.00 107 SER A CA 20
ATOM 37323 C C . SER A 1 107 ? -2.366 1.671 -3.731 1.00 0.00 107 SER A C 20
ATOM 37324 O O . SER A 1 107 ? -1.298 1.941 -3.182 1.00 0.00 107 SER A O 20
ATOM 37332 N N . LYS A 1 108 ? -2.901 2.431 -4.682 1.00 0.00 108 LYS A N 20
ATOM 37333 C CA . LYS A 1 108 ? -2.251 3.651 -5.143 1.00 0.00 108 LYS A CA 20
ATOM 37334 C C . LYS A 1 108 ? -1.721 4.464 -3.967 1.00 0.00 108 LYS A C 20
ATOM 37335 O O . LYS A 1 108 ? -0.577 4.919 -3.979 1.00 0.00 108 LYS A O 20
ATOM 37354 N N . PHE A 1 109 ? -2.559 4.641 -2.951 1.00 0.00 109 PHE A N 20
ATOM 37355 C CA . PHE A 1 109 ? -2.174 5.399 -1.766 1.00 0.00 109 PHE A CA 20
ATOM 37356 C C . PHE A 1 109 ? -1.418 4.516 -0.777 1.00 0.00 109 PHE A C 20
ATOM 37357 O O . PHE A 1 109 ? -0.336 4.873 -0.311 1.00 0.00 109 PHE A O 20
ATOM 37374 N N . TYR A 1 110 ? -1.997 3.363 -0.462 1.00 0.00 110 TYR A N 20
ATOM 37375 C CA . TYR A 1 110 ? -1.380 2.429 0.473 1.00 0.00 110 TYR A CA 20
ATOM 37376 C C . TYR A 1 110 ? 0.129 2.358 0.257 1.00 0.00 110 TYR A C 20
ATOM 37377 O O . TYR A 1 110 ? 0.910 2.565 1.186 1.00 0.00 110 TYR A O 20
ATOM 37395 N N . GLU A 1 111 ? 0.530 2.065 -0.976 1.00 0.00 111 GLU A N 20
ATOM 37396 C CA . GLU A 1 111 ? 1.945 1.966 -1.314 1.00 0.00 111 GLU A CA 20
ATOM 37397 C C . GLU A 1 111 ? 2.661 3.287 -1.048 1.00 0.00 111 GLU A C 20
ATOM 37398 O O . GLU A 1 111 ? 3.615 3.344 -0.270 1.00 0.00 111 GLU A O 20
ATOM 37410 N N . LEU A 1 112 ? 2.196 4.347 -1.700 1.00 0.00 112 LEU A N 20
ATOM 37411 C CA . LEU A 1 112 ? 2.792 5.669 -1.535 1.00 0.00 112 LEU A CA 20
ATOM 37412 C C . LEU A 1 112 ? 3.046 5.972 -0.062 1.00 0.00 112 LEU A C 20
ATOM 37413 O O . LEU A 1 112 ? 4.186 6.179 0.353 1.00 0.00 112 LEU A O 20
ATOM 37429 N N . PHE A 1 113 ? 1.975 5.994 0.725 1.00 0.00 113 PHE A N 20
ATOM 37430 C CA . PHE A 1 113 ? 2.082 6.270 2.153 1.00 0.00 113 PHE A CA 20
ATOM 37431 C C . PHE A 1 113 ? 3.004 5.263 2.835 1.00 0.00 113 PHE A C 20
ATOM 37432 O O . PHE A 1 113 ? 3.942 5.641 3.538 1.00 0.00 113 PHE A O 20
ATOM 37449 N N . ARG A 1 114 ? 2.731 3.980 2.621 1.00 0.00 114 ARG A N 20
ATOM 37450 C CA . ARG A 1 114 ? 3.534 2.919 3.216 1.00 0.00 114 ARG A CA 20
ATOM 37451 C C . ARG A 1 114 ? 4.936 2.896 2.614 1.00 0.00 114 ARG A C 20
ATOM 37452 O O . ARG A 1 114 ? 5.134 2.428 1.493 1.00 0.00 114 ARG A O 20
ATOM 37473 N N . GLY A 1 115 ? 5.906 3.405 3.366 1.00 0.00 115 GLY A N 20
ATOM 37474 C CA . GLY A 1 115 ? 7.277 3.434 2.890 1.00 0.00 115 GLY A CA 20
ATOM 37475 C C . GLY A 1 115 ? 8.118 2.317 3.475 1.00 0.00 115 GLY A C 20
ATOM 37476 O O . GLY A 1 115 ? 8.976 2.554 4.325 1.00 0.00 115 GLY A O 20
ATOM 37480 N N . THR A 1 116 ? 7.871 1.092 3.019 1.00 0.00 116 THR A N 20
ATOM 37481 C CA . THR A 1 116 ? 8.609 -0.067 3.504 1.00 0.00 116 THR A CA 20
ATOM 37482 C C . THR A 1 116 ? 9.007 -0.986 2.355 1.00 0.00 116 THR A C 20
ATOM 37483 O O . THR A 1 116 ? 8.247 -1.204 1.411 1.00 0.00 116 THR A O 20
ATOM 37494 N N . PRO A 1 117 ? 10.226 -1.540 2.434 1.00 0.00 117 PRO A N 20
ATOM 37495 C CA . PRO A 1 117 ? 10.751 -2.447 1.408 1.00 0.00 117 PRO A CA 20
ATOM 37496 C C . PRO A 1 117 ? 10.033 -3.792 1.401 1.00 0.00 117 PRO A C 20
ATOM 37497 O O . PRO A 1 117 ? 10.154 -4.577 2.342 1.00 0.00 117 PRO A O 20
ATOM 37508 N N . LEU A 1 118 ? 9.286 -4.052 0.334 1.00 0.00 118 LEU A N 20
ATOM 37509 C CA . LEU A 1 118 ? 8.548 -5.304 0.203 1.00 0.00 118 LEU A CA 20
ATOM 37510 C C . LEU A 1 118 ? 9.495 -6.468 -0.071 1.00 0.00 118 LEU A C 20
ATOM 37511 O O . LEU A 1 118 ? 10.582 -6.281 -0.618 1.00 0.00 118 LEU A O 20
ATOM 37527 N N . ARG A 1 119 ? 9.074 -7.669 0.312 1.00 0.00 119 ARG A N 20
ATOM 37528 C CA . ARG A 1 119 ? 9.884 -8.864 0.106 1.00 0.00 119 ARG A CA 20
ATOM 37529 C C . ARG A 1 119 ? 9.466 -9.591 -1.168 1.00 0.00 119 ARG A C 20
ATOM 37530 O O . ARG A 1 119 ? 8.283 -9.699 -1.491 1.00 0.00 119 ARG A O 20
ATOM 37551 N N . PRO A 1 120 ? 10.459 -10.102 -1.911 1.00 0.00 120 PRO A N 20
ATOM 37552 C CA . PRO A 1 120 ? 10.220 -10.827 -3.162 1.00 0.00 120 PRO A CA 20
ATOM 37553 C C . PRO A 1 120 ? 9.565 -12.185 -2.928 1.00 0.00 120 PRO A C 20
ATOM 37554 O O . PRO A 1 120 ? 9.990 -12.950 -2.063 1.00 0.00 120 PRO A O 20
ATOM 37565 N N . VAL A 1 121 ? 8.528 -12.478 -3.706 1.00 0.00 121 VAL A N 20
ATOM 37566 C CA . VAL A 1 121 ? 7.815 -13.744 -3.585 1.00 0.00 121 VAL A CA 20
ATOM 37567 C C . VAL A 1 121 ? 8.536 -14.855 -4.339 1.00 0.00 121 VAL A C 20
ATOM 37568 O O . VAL A 1 121 ? 9.430 -14.594 -5.145 1.00 0.00 121 VAL A O 20
#

GO terms:
  GO:0005634 nucleus (C, IDA)
  GO:0003779 actin binding (F, IDA)
  GO:0016491 oxidoreductase activity (F, IDA)
  GO:0030042 actin filament depolymerization (P, IDA)
  GO:0007010 cytoskeleton organization (P, IDA)
  GO:0120501 F-actin monooxygenase activity (F, EXP)
  GO:0045944 positive regulation of transcription by RNA polymerase II (P, IMP)
  GO:0005515 protein binding (F, IPI)
  GO:0005654 nucleoplasm (C, IDA)

Secondary structure (DSSP, 8-state):
--SS--S--STHHHHHHHHHHHTT-SS----SSSGGGSSSHHHHHHHHHH-TTT--TTT--GGGHHHHHHHHHHHIIIII----SS-HHHHHH-SS--HHHHHHHHHHHHHHH--S-----

Foldseek 3Di:
DDDDDPDPDPCPVVQVVLCVQCPPPPPQDRDAQWQSPLLQLSVLSNVCVVPVPQPPSVPDDSVVSQCNNQSSQCCCCVVVVDHQPDHSVVSNVDNTDDSVSRSVSSVVVVPVVDDDDDDDD

Radius of gyration: 14.15 Å; Cα contacts (8 Å, |Δi|>4): 124; chains: 1; bounding box: 35×41×30 Å

CATH classification: 1.10.418.10